Protein AF-0000000085006259 (afdb_homodimer)

Sequence (1934 aa):
MPEDDTLWLDISGQEASCVIRQTYRLRTLIHSLQCPSGQTPTLVLFFESPERQYFPPNEEYGVHLRLDLETAGWRHPLLVASTQSLLSHCLPRCHLTQEPNRGLFVQESSFPRQESLSVLPRILLPFADVLCFMCINQSDLRVIEAQINQWMFAWREAGAATPMPGIVVLLAESDNLQPVTVQRQLAKTLPVAKVSVVRIDQSTWTVNGLRPIRKRLGQAASRARRWKISNKVLFSGSHMIGLLEESFGTAQKMRPFRYIEASRSRHPVAPDLVRHLNNYVRMLPRGYDKDFAAESIASSFLVDHFTPGMHGFEIRDVFTALYQGACRRLSEDIDFPGTDLILRHMSLLHAKFERTGGMITSIHRQTMNRHRERWLYIEGSSDTCFVCLRRRPEYLLPCDHTLCRSCVKDFGDQCRKNPDRFTVSSCFLCGGACAVVVLDRPPTAGVGLLSLDGGGVRGIVQTEILRLLEERIGLPIPVQEHFQLAAGVSAGGLNLIALYLKGWHPEVCTRKYEEMSKVIFRKGFLQHVPVLSTVLAMWHKARYSSETLEQVIGETYGEKGMMLDPSYATSIGARIVLPAARSPTPSILLFTNYNGSGDNAENKGSSESALHYHNRNSSSLPNPARSCTAAPTFFQPKYVPGVGWLQDAGMVENNPISLLLSQYYELYPANATCQFLLSIGSGSKSDNAELPYANMDGGSLFGTDVLGYKTSALRRIASAYEWLLSGLSYWEKYTRSIDKGSELRDRCIRLDVSFEGMEPKLDDVRAVPRLKRRVRHDAALSAEIDSTVDCIIASLFYFELEAMPMQRGSMLNCSGHIRCLRKRGDPALCLLIEKLVAWNARFVIDNKIMGGNMLSPFFWDQTGNFGVPAEFQITGQELSVSLTWPDGRTHPISGSPYLIHQLVDVQGLNAPFGLPDHRRKHRAPRYAHAVSTGSDHEARKSKLKRKTSSINTFVTQGSTKRRKLWWMPEDDTLWLDISGQEASCVIRQTYRLRTLIHSLQCPSGQTPTLVLFFESPERQYFPPNEEYGVHLRLDLETAGWRHPLLVASTQSLLSHCLPRCHLTQEPNRGLFVQESSFPRQESLSVLPRILLPFADVLCFMCINQSDLRVIEAQINQWMFAWREAGAATPMPGIVVLLAESDNLQPVTVQRQLAKTLPVAKVSVVRIDQSTWTVNGLRPIRKRLGQAASRARRWKISNKVLFSGSHMIGLLEESFGTAQKMRPFRYIEASRSRHPVAPDLVRHLNNYVRMLPRGYDKDFAAESIASSFLVDHFTPGMHGFEIRDVFTALYQGACRRLSEDIDFPGTDLILRHMSLLHAKFERTGGMITSIHRQTMNRHRERWLYIEGSSDTCFVCLRRRPEYLLPCDHTLCRSCVKDFGDQCRKNPDRFTVSSCFLCGGACAVVVLDRPPTAGVGLLSLDGGGVRGIVQTEILRLLEERIGLPIPVQEHFQLAAGVSAGGLNLIALYLKGWHPEVCTRKYEEMSKVIFRKGFLQHVPVLSTVLAMWHKARYSSETLEQVIGETYGEKGMMLDPSYATSIGARIVLPAARSPTPSILLFTNYNGSGDNAENKGSSESALHYHNRNSSSLPNPARSCTAAPTFFQPKYVPGVGWLQDAGMVENNPISLLLSQYYELYPANATCQFLLSIGSGSKSDNAELPYANMDGGSLFGTDVLGYKTSALRRIASAYEWLLSGLSYWEKYTRSIDKGSELRDRCIRLDVSFEGMEPKLDDVRAVPRLKRRVRHDAALSAEIDSTVDCIIASLFYFELEAMPMQRGSMLNCSGHIRCLRKRGDPALCLLIEKLVAWNARFVIDNKIMGGNMLSPFFWDQTGNFGVPAEFQITGQELSVSLTWPDGRTHPISGSPYLIHQLVDVQGLNAPFGLPDHRRKHRAPRYAHAVSTGSDHEARKSKLKRKTSSINTFVTQGSTKRRKLWW

pLDDT: mean 78.24, std 21.29, range [14.58, 98.5]

InterPro domains:
  IPR001841 Zinc finger, RING-type [PS50089] (385-430)
  IPR002641 Patatin-like phospholipase domain [PF01734] (450-660)
  IPR002641 Patatin-like phospholipase domain [PS51635] (450-661)
  IPR016035 Acyl transferase/acyl hydrolase/lysophospholipase [SSF52151] (450-686)
  IPR017907 Zinc finger, RING-type, conserved site [PS00518] (399-408)

Secondary structure (DSSP, 8-state):
--TT--EEEEEEE-SSEEEEEE-SHHHHHHHTSS-TTT--PEEEEEEE-SS--SS---SS-EEEEEE-GGGTTSSS-EEEEEEE-TTSS---B----------TT--EEEEEHHHHHHHHHHHHTTTEEEEEEEE-SHHHHHHHHHHHHHHHHHHHHHGGGSPPPEEEEEEETTS---HHHHHHHHHHH-S-S-EEEEEE-THHHHHHTTHHHHHHHHHHHHHHHHHHHHTT----HHHHHHHHHHHHHHHHTT----HHHHHTSSSPPPTTHHHHHHHHHHHSPTT--HHHHHHHHHHHHHHHH--TT-----HHHHIIIIIHHHHHHHHHHS----HHHHHHHHHHHHHHHHHH-S-HHHHHHHHHHHTHHHHTTS---SS--TTTSSS---EE-TTS-EE-HHHHHHHSEEPSS-TTEEEEEE-TTT--EEEEEEE---TTS--EEEEE---GGGGHHHHHHHHHHHHHHTSSS-GGGG-SEEEE-THHHHHHIIIIIS---HHHHHHHHHHHHHHHT---GGGG-HHHHHHHHHHTS-SS-HHHHHHHHHHHH-SS-BTTS--HHHHTT-EEEEEEEESSS--EEEEESS--SSS-TTGGG-TTS-EE---GGG-BTHHHHHHHT--TTTSPPEEETTTEEEEEGGGT-SSTHHHHHHHHHHH-TT-SS-SEEEEE-S-EE-S-S--GGGG--S------HHHHHHT-HHHHHHHHHHHHH-HHHHHHHHHHTS-TTSHHHHTEEEE--EESSPPPPTT-GGGHHHHHHHHHH-HHHHHHHHHHHHHHHHTTEEEEESS--EEETTEEEEEEEEEESS-TT-HHHHHHHHHHHHHT-EEEETTEEPPS-TTSGGGB-TTSSBEEEEEEEESSSEE-EEEE-TTS-EEE-BT-SEEHHHHHHHHT-S-TT--TT----------------SSTTSGGGSGGGSTTSSTT-TTS-----------/--TT--EEEEEEE-SSEEEEEE-SHHHHHHHTSS-TTT--PEEEEEEE-SS--SS---SS-EEEEEE-GGGTTSSS-EEEEEEE-TTSS---B----------TT--EEEEEGGGHHHHHHHHHTTTEEEEEEEE-SHHHHHHHHHHHHHHHHHHHHHGGGSPPPEEEEEEETTS---HHHHHHHHHHH-S-S-EEEEEE-THHHHHHTTHHHHHHHHHHHHHHHHHHHHTT----HHHHHHHHHHHHHHHHTT----HHHHHTSSSPPPTTHHHHHHHHHHHSPTT--HHHHHHHHHHHHHHHH--TT-----HHHHIIIIIHHHHHHHHHHS----HHHHHHHHHHHHHHHHHH-S-HHHHHHHHHHHTHHHHTTS---SS--TTTSSS---EE-TTS-EE-HHHHHHHSEEPSS-TTEEEEEE-TTT--EEEEEEE---TTS--EEEEE---GGGGHHHHHHHHHHHHHHTSSS-GGGG-SEEEE-THHHHHHIIIIIS---HHHHHHHHHHHHHHHT---GGG--HHHHHHHHHHTS-SS-HHHHHHHHHHHH-SS-BTTS--HHHHTT-EEEEEEEESSS--EEEEESS--SSS-TTGGG-TTS-EE---STT-BTHHHHHHHT--TTTSPPEEETTTEEEEEGGGT-SSTHHHHHHHHHHH-TT-SS-SEEEEE-S-EE-S-S--GGGG--S------HHHHHHT-HHHHHHHHHHHHH-HHHHHHHHHHTS-TTSHHHHTEEEE--EESSPPPPTT-GGGHHHHHHHHHH-HHHHHHHHHHHHHHHHTTEEEEESS--EEETTEEEEEEEEEESS-TT-HHHHHHHHHHHHHT-EEEETTEEPPS-TTSGGGB-TTSSBEEEEEEEESSSEE-EEEE-TTS-EEE-BT-SEEHHHHHHHHT-S-TT--TT----------------SSTTSGGGTGGGGGGSGGGSTT------------

Solvent-accessible surface area (backbone atoms only — not comparable to full-atom values): 104274 Å² total; per-residue (Å²): 120,89,82,78,73,38,56,24,34,41,51,42,25,52,97,63,36,23,34,43,32,42,50,64,38,62,61,53,54,34,68,68,33,83,42,28,78,73,25,34,60,39,32,31,40,34,35,35,37,91,88,50,65,86,55,78,82,64,91,64,62,39,34,30,48,45,70,43,73,88,32,41,78,43,63,56,18,44,32,41,34,36,27,57,57,73,77,59,85,67,60,56,72,40,69,79,60,62,44,66,46,72,48,91,85,46,53,72,44,78,33,50,43,85,44,41,76,62,41,54,44,56,44,44,41,75,63,36,20,26,42,33,35,50,31,64,51,77,73,39,49,58,54,48,52,53,49,51,51,52,49,50,49,48,45,61,69,44,38,92,74,43,59,66,50,19,40,36,38,38,32,41,63,90,36,92,72,50,53,66,60,53,41,52,54,47,53,73,70,40,98,56,94,66,66,46,55,45,81,40,65,71,79,47,39,86,77,54,51,65,61,90,48,44,64,58,51,52,57,36,24,44,60,22,48,51,51,24,55,75,62,41,64,67,49,24,33,42,42,44,54,52,42,53,59,44,25,48,61,35,40,71,70,72,46,62,76,51,70,71,60,44,65,26,63,90,64,56,80,58,90,58,35,45,59,26,48,46,52,54,60,67,58,45,59,90,85,55,60,64,65,59,55,27,40,54,52,19,41,24,50,46,48,68,61,52,19,56,63,34,76,77,55,48,63,68,58,50,38,60,72,71,43,39,66,45,40,48,50,39,30,70,75,37,99,44,86,54,56,59,61,27,49,49,37,33,49,53,53,46,52,51,44,67,70,67,67,65,59,5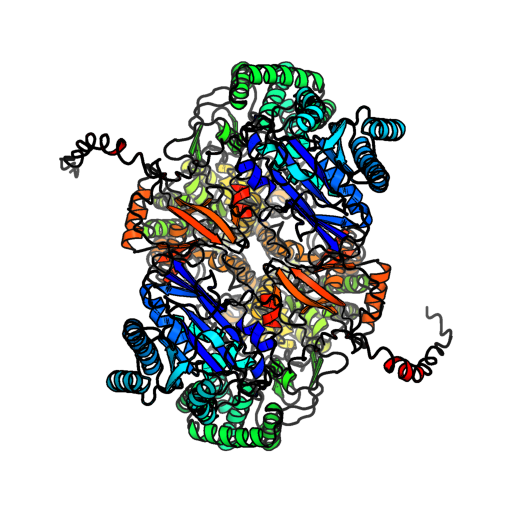0,64,56,54,38,49,50,57,34,54,73,43,17,77,63,38,69,76,41,76,44,42,68,65,30,9,79,76,59,40,61,45,56,15,37,38,44,43,91,85,48,38,32,39,23,71,57,55,43,63,61,71,28,47,65,37,84,60,38,73,44,32,28,36,37,58,44,40,74,48,50,54,45,79,40,87,44,50,39,28,53,73,64,75,52,44,38,45,26,34,35,28,24,18,33,33,48,54,32,32,45,43,40,30,50,50,47,37,52,47,33,60,69,60,67,52,84,55,69,57,67,72,67,34,36,37,34,20,14,14,24,31,19,28,54,50,46,44,38,42,30,51,68,49,45,51,40,66,55,45,37,51,52,49,52,54,49,47,54,63,56,54,52,74,61,86,81,65,78,48,68,72,58,47,54,55,47,18,36,51,68,48,41,71,33,62,53,63,55,44,46,49,51,46,20,70,72,75,35,68,76,44,44,49,35,40,76,30,44,23,36,48,64,42,33,42,47,38,35,38,19,13,31,60,67,64,74,50,54,34,31,45,44,39,46,61,62,69,78,85,63,71,75,59,74,71,55,89,73,63,62,44,59,70,71,59,83,90,59,38,35,40,46,47,59,54,44,15,13,52,11,36,68,36,43,22,55,61,35,75,42,83,97,76,41,42,22,17,23,22,31,66,75,41,13,45,35,54,34,60,42,42,38,49,44,46,60,69,38,69,86,52,89,63,69,49,31,39,40,36,35,36,36,55,42,66,49,80,77,59,68,66,78,68,77,73,70,76,88,71,97,85,66,90,63,66,67,63,48,55,63,62,8,25,44,51,43,49,49,44,29,49,52,44,66,46,33,38,62,49,53,50,46,44,55,55,30,58,39,51,80,86,36,70,68,46,73,32,52,41,77,52,57,47,70,32,93,50,80,67,79,56,49,70,43,64,83,47,49,67,57,46,55,50,50,63,76,67,33,63,72,48,50,55,54,46,53,58,50,38,52,44,52,59,25,44,41,26,26,55,46,70,64,54,76,64,42,74,47,82,50,13,35,39,38,40,26,27,46,30,48,76,54,35,39,89,45,74,38,38,62,54,51,52,51,49,36,57,74,60,54,46,36,44,25,51,69,92,35,75,51,81,79,61,77,84,41,70,71,29,36,41,96,83,58,28,52,28,31,74,45,75,50,73,39,54,64,62,66,46,40,38,28,36,32,39,80,88,67,52,69,31,49,22,13,35,42,62,35,44,54,70,53,53,36,58,66,67,52,64,83,36,51,43,32,40,92,56,54,57,74,77,78,72,62,79,75,79,72,80,74,75,79,69,84,73,86,72,64,67,78,66,62,73,72,64,67,87,68,64,76,86,65,62,88,72,66,65,94,72,86,81,77,77,74,66,79,113,120,88,82,79,73,37,56,24,34,40,49,41,24,52,95,61,36,22,35,44,32,42,50,64,37,59,61,53,53,35,68,68,33,84,42,30,76,74,24,33,58,39,31,32,41,35,34,34,36,90,90,51,66,87,54,78,82,63,90,65,62,40,34,29,48,45,71,43,74,88,32,41,81,41,64,56,19,43,32,40,34,36,26,59,60,72,76,60,84,66,59,57,70,38,69,80,55,63,44,64,48,72,49,92,85,46,53,70,42,80,33,49,44,87,44,42,75,61,41,55,44,56,44,44,41,74,62,36,19,26,43,34,36,52,32,64,52,78,74,40,50,59,54,50,51,53,49,54,50,51,48,49,49,48,45,62,68,46,37,92,75,41,57,64,51,20,40,35,37,36,34,41,62,90,37,92,72,51,53,67,58,52,40,52,53,46,53,72,70,41,98,55,94,69,65,47,54,44,81,41,65,70,79,47,39,85,77,54,52,62,62,89,49,43,66,58,52,53,58,37,24,44,59,21,48,52,50,24,56,77,62,40,65,68,49,23,35,41,43,44,55,52,42,53,58,44,26,46,61,35,38,72,70,73,47,62,77,49,70,70,60,43,65,27,64,90,65,57,77,60,90,58,34,46,58,24,48,46,52,52,60,67,57,44,58,90,85,57,59,65,65,59,54,27,39,53,51,20,41,23,51,46,48,69,61,52,20,58,62,34,76,78,55,49,64,69,58,49,39,59,73,73,44,40,68,43,41,48,50,38,28,71,75,39,96,44,85,53,58,59,59,27,49,51,38,32,51,54,52,46,54,51,42,67,70,67,67,66,57,48,62,58,55,37,49,51,54,34,53,73,42,17,75,62,38,68,74,42,77,44,42,66,66,32,9,80,77,59,41,60,44,57,16,37,39,43,43,91,85,49,39,32,38,23,70,58,54,43,64,60,70,29,47,65,35,85,60,36,74,46,31,28,36,36,57,44,41,74,48,50,56,44,77,39,87,43,49,40,27,52,73,64,76,52,44,39,44,26,35,37,28,24,18,34,33,49,54,32,32,46,42,39,30,50,49,48,38,53,47,32,60,69,60,66,52,84,54,68,57,68,72,68,33,37,38,34,20,15,14,23,31,18,28,54,50,46,45,38,41,30,52,68,48,44,51,38,66,55,45,38,52,53,47,52,53,49,46,54,62,56,53,52,74,61,87,81,64,78,48,70,73,58,46,54,53,47,18,37,52,70,48,40,71,33,63,53,63,56,45,50,48,51,44,21,70,72,74,36,68,78,44,43,50,35,40,75,31,44,21,35,48,64,42,33,42,46,40,35,38,20,13,32,61,69,65,74,50,54,35,30,43,44,40,46,59,63,67,79,87,62,72,74,59,76,71,54,90,72,64,62,44,58,68,68,60,80,90,58,38,35,40,48,47,56,54,46,15,14,52,12,36,68,37,43,22,54,61,34,76,40,82,96,77,41,41,22,17,23,21,30,65,76,42,14,44,36,55,33,60,41,40,38,48,46,45,61,71,36,70,87,50,90,66,67,48,29,38,41,36,36,36,38,54,44,65,48,80,76,59,68,66,76,66,79,72,71,75,86,71,96,85,64,89,63,65,68,62,45,56,64,63,7,26,44,50,43,48,50,44,30,50,53,44,66,45,33,38,62,50,53,53,46,43,54,54,31,57,40,50,80,87,37,70,70,46,73,31,54,44,77,52,55,48,69,32,96,50,81,68,80,56,48,69,44,62,84,48,49,67,56,45,54,49,51,63,76,66,34,64,72,47,51,55,53,45,53,58,49,38,52,44,54,57,25,43,41,26,26,54,46,69,63,54,76,64,43,73,46,82,50,12,34,41,37,40,24,30,45,31,46,76,54,35,40,88,43,74,38,39,61,54,50,53,51,48,37,58,73,58,54,46,37,45,26,51,68,92,35,74,51,81,80,60,78,84,39,72,72,28,36,43,96,82,58,29,53,30,31,73,44,74,49,73,41,54,65,60,65,46,41,39,29,36,31,39,81,89,67,51,70,31,49,21,14,36,42,64,35,43,54,70,54,53,37,57,68,69,52,63,84,36,52,44,30,39,92,56,53,55,74,78,77,72,61,77,74,77,74,80,75,75,79,69,82,73,84,70,65,70,75,66,60,72,71,61,65,88,69,65,77,80,65,64,86,68,62,82,75,80,80,86,74,82,77,78,72,129

Structure (mmCIF, N/CA/C/O backbone):
data_AF-0000000085006259-model_v1
#
loop_
_entity.id
_entity.type
_entity.pdbx_description
1 polymer 'Patatin-like phospholipase'
#
loop_
_atom_site.group_PDB
_atom_site.id
_atom_site.type_symbol
_atom_site.label_atom_id
_atom_site.label_alt_id
_atom_site.label_comp_id
_atom_site.label_asym_id
_atom_site.label_entity_id
_atom_site.label_seq_id
_atom_site.pdbx_PDB_ins_code
_atom_site.Cartn_x
_atom_site.Cartn_y
_atom_site.Cartn_z
_atom_site.occupancy
_atom_site.B_iso_or_equiv
_atom_site.auth_seq_id
_atom_site.auth_comp_id
_atom_site.auth_asym_id
_atom_site.auth_atom_id
_atom_site.pdbx_PDB_model_num
ATOM 1 N N . MET A 1 1 ? 35.844 14.805 5.617 1 29.31 1 MET A N 1
ATOM 2 C CA . MET A 1 1 ? 34.719 14.781 4.703 1 29.31 1 MET A CA 1
ATOM 3 C C . MET A 1 1 ? 35.156 14.484 3.277 1 29.31 1 MET A C 1
ATOM 5 O O . MET A 1 1 ? 36.125 15.07 2.793 1 29.31 1 MET A O 1
ATOM 9 N N . PRO A 1 2 ? 34.906 13.508 2.688 1 33.72 2 PRO A N 1
ATOM 10 C CA . PRO A 1 2 ? 35.625 13.297 1.423 1 33.72 2 PRO A CA 1
ATOM 11 C C . PRO A 1 2 ? 35.531 14.508 0.49 1 33.72 2 PRO A C 1
ATOM 13 O O . PRO A 1 2 ? 34.469 15.07 0.315 1 33.72 2 PRO A O 1
ATOM 16 N N . GLU A 1 3 ? 36.469 15.328 0.269 1 39.47 3 GLU A N 1
ATOM 17 C CA . GLU A 1 3 ? 36.938 16.469 -0.522 1 39.47 3 GLU A CA 1
ATOM 18 C C . GLU A 1 3 ? 36.344 16.438 -1.93 1 39.47 3 GLU A C 1
ATOM 20 O O . GLU A 1 3 ? 36.219 17.469 -2.572 1 39.47 3 GLU A O 1
ATOM 25 N N . ASP A 1 4 ? 36.125 15.211 -2.561 1 47.44 4 ASP A N 1
ATOM 26 C CA . ASP A 1 4 ? 36.25 15.109 -4.012 1 47.44 4 ASP A CA 1
ATOM 27 C C . ASP A 1 4 ? 34.875 15.297 -4.676 1 47.44 4 ASP A C 1
ATOM 29 O O . ASP A 1 4 ? 34.781 15.414 -5.898 1 47.44 4 ASP A O 1
ATOM 33 N N . ASP A 1 5 ? 33.625 15.297 -3.986 1 62.44 5 ASP A N 1
ATOM 34 C CA . ASP A 1 5 ? 32.438 15.43 -4.84 1 62.44 5 ASP A CA 1
ATOM 35 C C . ASP A 1 5 ? 31.953 16.875 -4.859 1 62.44 5 ASP A C 1
ATOM 37 O O . ASP A 1 5 ? 31.281 17.328 -3.922 1 62.44 5 ASP A O 1
ATOM 41 N N . THR A 1 6 ? 32.438 17.734 -5.645 1 78.88 6 THR A N 1
ATOM 42 C CA . THR A 1 6 ? 32.125 19.156 -5.738 1 78.88 6 THR A CA 1
ATOM 43 C C . THR A 1 6 ? 30.891 19.375 -6.617 1 78.88 6 THR A C 1
ATOM 45 O O . THR A 1 6 ? 30.469 20.516 -6.828 1 78.88 6 THR A O 1
ATOM 48 N N . LEU A 1 7 ? 30.328 18.297 -7.062 1 79.5 7 LEU A N 1
ATOM 49 C CA . LEU A 1 7 ? 29.188 18.453 -7.965 1 79.5 7 LEU A CA 1
ATOM 50 C C . LEU A 1 7 ? 27.969 18.969 -7.211 1 79.5 7 LEU A C 1
ATOM 52 O O . LEU A 1 7 ? 27.547 18.359 -6.219 1 79.5 7 LEU A O 1
ATOM 56 N N . TRP A 1 8 ? 27.484 20.156 -7.621 1 84 8 TRP A N 1
ATOM 57 C CA . TRP A 1 8 ? 26.312 20.766 -7.016 1 84 8 TRP A CA 1
ATOM 58 C C . TRP A 1 8 ? 25.078 20.562 -7.875 1 84 8 TRP A C 1
ATOM 60 O O . TRP A 1 8 ? 24.062 20.047 -7.395 1 84 8 TRP A O 1
ATOM 70 N N . LEU A 1 9 ? 25.156 20.953 -9.07 1 80.62 9 LEU A N 1
ATOM 71 C CA . LEU A 1 9 ? 24.078 20.734 -10.031 1 80.62 9 LEU A CA 1
ATOM 72 C C . LEU A 1 9 ? 24.516 19.781 -11.141 1 80.62 9 LEU A C 1
ATOM 74 O O . LEU A 1 9 ? 25.422 20.109 -11.914 1 80.62 9 LEU A O 1
ATOM 78 N N . ASP A 1 10 ? 23.875 18.641 -11.078 1 73.56 10 ASP A N 1
ATOM 79 C CA . ASP A 1 10 ? 24.125 17.656 -12.125 1 73.56 10 ASP A CA 1
ATOM 80 C C . ASP A 1 10 ? 23.219 17.906 -13.328 1 73.56 10 ASP A C 1
ATOM 82 O O . ASP A 1 10 ? 22 17.891 -13.211 1 73.56 10 ASP A O 1
ATOM 86 N N . ILE A 1 11 ? 23.844 18.219 -14.398 1 69.25 11 ILE A N 1
ATOM 87 C CA . ILE A 1 11 ? 23.094 18.5 -15.617 1 69.25 11 ILE A CA 1
ATOM 88 C C . ILE A 1 11 ? 23.266 17.328 -16.594 1 69.25 11 ILE A C 1
ATOM 90 O O . ILE A 1 11 ? 24.375 17.016 -17 1 69.25 11 ILE A O 1
ATOM 94 N N . SER A 1 12 ? 22.172 16.547 -16.688 1 61.25 12 SER A N 1
ATOM 95 C CA . SER A 1 12 ? 22.234 15.414 -17.609 1 61.25 12 SER A CA 1
ATOM 96 C C . SER A 1 12 ? 21.234 15.594 -18.766 1 61.25 12 SER A C 1
ATOM 98 O O . SER A 1 12 ? 20.172 16.172 -18.578 1 61.25 12 SER A O 1
ATOM 100 N N . GLY A 1 13 ? 21.781 15.711 -20.031 1 52.38 13 GLY A N 1
ATOM 101 C CA . GLY A 1 13 ? 20.938 15.961 -21.188 1 52.38 13 GLY A CA 1
ATOM 102 C C . GLY A 1 13 ? 20.719 14.727 -22.047 1 52.38 13 GLY A C 1
ATOM 103 O O . GLY A 1 13 ? 21.594 13.867 -22.141 1 52.38 13 GLY A O 1
ATOM 104 N N . GLN A 1 14 ? 19.438 14.258 -22.156 1 48.25 14 GLN A N 1
ATOM 105 C CA . GLN A 1 14 ? 19.125 13.391 -23.281 1 48.25 14 GLN A CA 1
ATOM 106 C C . GLN A 1 14 ? 18.812 14.211 -24.531 1 48.25 14 GLN A C 1
ATOM 108 O O . GLN A 1 14 ? 18.781 15.438 -24.484 1 48.25 14 GLN A O 1
ATOM 113 N N . GLU A 1 15 ? 18.703 13.664 -25.719 1 45.88 15 GLU A N 1
ATOM 114 C CA . GLU A 1 15 ? 18.547 14.352 -26.984 1 45.88 15 GLU A CA 1
ATOM 115 C C . GLU A 1 15 ? 17.531 15.484 -26.891 1 45.88 15 GLU A C 1
ATOM 117 O O . GLU A 1 15 ? 17.766 16.578 -27.391 1 45.88 15 GLU A O 1
ATOM 122 N N . ALA A 1 16 ? 16.453 15.281 -26.172 1 47.56 16 ALA A N 1
ATOM 123 C CA . ALA A 1 16 ? 15.406 16.281 -26.234 1 47.56 16 ALA A CA 1
ATOM 124 C C . ALA A 1 16 ? 15.164 16.938 -24.875 1 47.56 16 ALA A C 1
ATOM 126 O O . ALA A 1 16 ? 14.516 17.969 -24.781 1 47.56 16 ALA A O 1
ATOM 127 N N . SER A 1 17 ? 15.719 16.359 -23.797 1 55.06 17 SER A N 1
ATOM 128 C CA . SER A 1 17 ? 15.406 16.938 -22.5 1 55.06 17 SER A CA 1
ATOM 129 C C . SER A 1 17 ? 16.641 17 -21.609 1 55.06 17 SER A C 1
ATOM 131 O O . SER A 1 17 ? 17.594 16.219 -21.797 1 55.06 17 SER A O 1
ATOM 133 N N . CYS A 1 18 ? 16.797 18.25 -20.922 1 61.56 18 CYS A N 1
ATOM 134 C CA . CYS A 1 18 ? 17.875 18.453 -19.953 1 61.56 18 CYS A CA 1
ATOM 135 C C . CYS A 1 18 ? 17.344 18.344 -18.516 1 61.56 18 CYS A C 1
ATOM 137 O O . CYS A 1 18 ? 16.266 18.859 -18.203 1 61.56 18 CYS A O 1
ATOM 139 N N . VAL A 1 19 ? 17.922 17.406 -17.781 1 65.44 19 VAL A N 1
ATOM 140 C CA . VAL A 1 19 ? 17.562 17.25 -16.391 1 65.44 19 VAL A CA 1
ATOM 141 C C . VAL A 1 19 ? 18.641 17.859 -15.492 1 65.44 19 VAL A C 1
ATOM 143 O O . VAL A 1 19 ? 19.828 17.594 -15.688 1 65.44 19 VAL A O 1
ATOM 146 N N . ILE A 1 20 ? 18.219 18.891 -14.672 1 73.38 20 ILE A N 1
ATOM 147 C CA . ILE A 1 20 ? 19.109 19.469 -13.68 1 73.38 20 ILE A CA 1
ATOM 148 C C . ILE A 1 20 ? 18.797 18.906 -12.297 1 73.38 20 ILE A C 1
ATOM 150 O O . ILE A 1 20 ? 17.672 19.031 -11.812 1 73.38 20 ILE A O 1
ATOM 154 N N . ARG A 1 21 ? 19.734 18.25 -11.734 1 73.38 21 ARG A N 1
ATOM 155 C CA . ARG A 1 21 ? 19.562 17.641 -10.422 1 73.38 21 ARG A CA 1
ATOM 156 C C . ARG A 1 21 ? 20.484 18.312 -9.398 1 73.38 21 ARG A C 1
ATOM 158 O O . ARG A 1 21 ? 21.672 18.516 -9.656 1 73.38 21 ARG A O 1
ATOM 165 N N . GLN A 1 22 ? 19.875 18.719 -8.273 1 78.31 22 GLN A N 1
ATOM 166 C CA . GLN A 1 22 ? 20.672 19.281 -7.191 1 78.31 22 GLN A CA 1
ATOM 167 C C . GLN A 1 22 ? 21.172 18.203 -6.25 1 78.31 22 GLN A C 1
ATOM 169 O O . GLN A 1 22 ? 20.406 17.375 -5.77 1 78.31 22 GLN A O 1
ATOM 174 N N . THR A 1 23 ? 22.453 18.219 -6.039 1 76.06 23 THR A N 1
ATOM 175 C CA . THR A 1 23 ? 23.031 17.281 -5.086 1 76.06 23 THR A CA 1
ATOM 176 C C . THR A 1 23 ? 23 17.859 -3.672 1 76.06 23 THR A C 1
ATOM 178 O O . THR A 1 23 ? 22.453 18.938 -3.451 1 76.06 23 THR A O 1
ATOM 181 N N . TYR A 1 24 ? 23.609 17.203 -2.682 1 74.69 24 TYR A N 1
ATOM 182 C CA . TYR A 1 24 ? 23.625 17.641 -1.291 1 74.69 24 TYR A CA 1
ATOM 183 C C . TYR A 1 24 ? 24.797 18.578 -1.035 1 74.69 24 TYR A C 1
ATOM 185 O O . TYR A 1 24 ? 25.047 19 0.103 1 74.69 24 TYR A O 1
ATOM 193 N N . ARG A 1 25 ? 25.422 18.953 -2.051 1 81.5 25 ARG A N 1
ATOM 194 C CA . ARG A 1 25 ? 26.656 19.719 -1.932 1 81.5 25 ARG A CA 1
ATOM 195 C C . ARG A 1 25 ? 26.422 21.047 -1.219 1 81.5 25 ARG A C 1
ATOM 197 O O . ARG A 1 25 ? 27.156 21.422 -0.312 1 81.5 25 ARG A O 1
ATOM 204 N N . LEU A 1 26 ? 25.406 21.734 -1.642 1 87 26 LEU A N 1
ATOM 205 C CA . LEU A 1 26 ? 25.125 23.016 -1.016 1 87 26 LEU A CA 1
ATOM 206 C C . LEU A 1 26 ? 24.828 22.844 0.471 1 87 26 LEU A C 1
ATOM 208 O O . LEU A 1 26 ? 25.344 23.609 1.3 1 87 26 LEU A O 1
ATOM 212 N N . ARG A 1 27 ? 23.984 21.938 0.77 1 83.31 27 ARG A N 1
ATOM 213 C CA . ARG A 1 27 ? 23.625 21.672 2.16 1 83.31 27 ARG A CA 1
ATOM 214 C C . ARG A 1 27 ? 24.859 21.328 2.984 1 83.31 27 ARG A C 1
ATOM 216 O O . ARG A 1 27 ? 25 21.766 4.125 1 83.31 27 ARG A O 1
ATOM 223 N N . THR A 1 28 ? 25.703 20.547 2.398 1 81.56 28 THR A N 1
ATOM 224 C CA . THR A 1 28 ? 26.906 20.125 3.092 1 81.56 28 THR A CA 1
ATOM 225 C C . THR A 1 28 ? 27.812 21.328 3.371 1 81.56 28 THR A C 1
ATOM 227 O O . THR A 1 28 ? 28.359 21.453 4.469 1 81.56 28 THR A O 1
ATOM 230 N N . LEU A 1 29 ? 27.953 22.156 2.453 1 87.94 29 LEU A N 1
ATOM 231 C CA . LEU A 1 29 ? 28.828 23.312 2.592 1 87.94 29 LEU A CA 1
ATOM 232 C C . LEU A 1 29 ? 28.281 24.297 3.613 1 87.94 29 LEU A C 1
ATOM 234 O O . LEU A 1 29 ? 29.016 24.828 4.434 1 87.94 29 LEU A O 1
ATOM 238 N N . ILE A 1 30 ? 27.016 24.531 3.553 1 89.19 30 ILE A N 1
ATOM 239 C CA . ILE A 1 30 ? 26.391 25.5 4.453 1 89.19 30 ILE A CA 1
ATOM 240 C C . ILE A 1 30 ? 26.469 24.984 5.891 1 89.19 30 ILE A C 1
ATOM 242 O O . ILE A 1 30 ? 26.688 25.75 6.824 1 89.19 30 ILE A O 1
ATOM 246 N N . HIS A 1 31 ? 26.281 23.75 6.051 1 82.56 31 HIS A N 1
ATOM 247 C CA . HIS A 1 31 ? 26.312 23.188 7.395 1 82.56 31 HIS A CA 1
ATOM 248 C C . HIS A 1 31 ? 27.734 23.172 7.945 1 82.56 31 HIS A C 1
ATOM 250 O O . HIS A 1 31 ? 27.938 23.031 9.156 1 82.56 31 HIS A O 1
ATOM 256 N N . SER A 1 32 ? 28.672 23.297 7.062 1 82.75 32 SER A N 1
ATOM 257 C CA . SER A 1 32 ? 30.078 23.328 7.492 1 82.75 32 SER A CA 1
ATOM 258 C C . SER A 1 32 ? 30.484 24.734 7.93 1 82.75 32 SER A C 1
ATOM 260 O O . SER A 1 32 ? 31.547 24.922 8.531 1 82.75 32 SER A O 1
ATOM 262 N N . LEU A 1 33 ? 29.562 25.641 7.738 1 89.31 33 LEU A N 1
ATOM 263 C CA . LEU A 1 33 ? 29.844 27.016 8.172 1 89.31 33 LEU A CA 1
ATOM 264 C C . LEU A 1 33 ? 29.797 27.109 9.695 1 89.31 33 LEU A C 1
ATOM 266 O O . LEU A 1 33 ? 29.25 26.234 10.359 1 89.31 33 LEU A O 1
ATOM 270 N N . GLN A 1 34 ? 30.328 28.156 10.242 1 85.19 34 GLN A N 1
ATOM 271 C CA . GLN A 1 34 ? 30.328 28.359 11.688 1 85.19 34 GLN A CA 1
ATOM 272 C C . GLN A 1 34 ? 28.906 28.625 12.211 1 85.19 34 GLN A C 1
ATOM 274 O O . GLN A 1 34 ? 28.531 28.125 13.273 1 85.19 34 GLN A O 1
ATOM 279 N N . CYS A 1 35 ? 28.234 29.422 11.5 1 90.06 35 CYS A N 1
ATOM 280 C CA . CYS A 1 35 ? 26.859 29.75 11.859 1 90.06 35 CYS A CA 1
ATOM 281 C C . CYS A 1 35 ? 25.969 29.844 10.625 1 90.06 35 CYS A C 1
ATOM 283 O O . CYS A 1 35 ? 25.656 30.938 10.148 1 90.06 35 CYS A O 1
ATOM 285 N N . PRO A 1 36 ? 25.484 28.766 10.281 1 89.94 36 PRO A N 1
ATOM 286 C CA . PRO A 1 36 ? 24.688 28.719 9.055 1 89.94 36 PRO A CA 1
ATOM 287 C C . PRO A 1 36 ? 23.484 29.656 9.102 1 89.94 36 PRO A C 1
ATOM 289 O O . PRO A 1 36 ? 23.062 30.188 8.07 1 89.94 36 PRO A O 1
ATOM 292 N N . SER A 1 37 ? 22.906 29.922 10.312 1 89.69 37 SER A N 1
ATOM 293 C CA . SER A 1 37 ? 21.719 30.75 10.438 1 89.69 37 SER A CA 1
ATOM 294 C C . SER A 1 37 ? 22.062 32.219 10.602 1 89.69 37 SER A C 1
ATOM 296 O O . SER A 1 37 ? 21.203 33.094 10.477 1 89.69 37 SER A O 1
ATOM 298 N N . GLY A 1 38 ? 23.312 32.5 10.75 1 90.88 38 GLY A N 1
ATOM 299 C CA . GLY A 1 38 ? 23.734 33.875 10.977 1 90.88 38 GLY A CA 1
ATOM 300 C C . GLY A 1 38 ? 24.578 34.438 9.844 1 90.88 38 GLY A C 1
ATOM 301 O O . GLY A 1 38 ? 24.547 35.656 9.57 1 90.88 38 GLY A O 1
ATOM 302 N N . GLN A 1 39 ? 25.266 33.562 9.188 1 93.88 39 GLN A N 1
ATOM 303 C CA . GLN A 1 39 ? 26.125 34 8.094 1 93.88 39 GLN A CA 1
ATOM 304 C C . GLN A 1 39 ? 25.344 34.125 6.785 1 93.88 39 GLN A C 1
ATOM 306 O O . GLN A 1 39 ? 24.359 33.406 6.582 1 93.88 39 GLN A O 1
ATOM 311 N N . THR A 1 40 ? 25.719 35.094 6.035 1 96.25 40 THR A N 1
ATOM 312 C CA . THR A 1 40 ? 25.078 35.344 4.742 1 96.25 40 THR A CA 1
ATOM 313 C C . THR A 1 40 ? 26.062 35.094 3.604 1 96.25 40 THR A C 1
ATOM 315 O O . THR A 1 40 ? 26.781 36.031 3.189 1 96.25 40 THR A O 1
ATOM 318 N N . PRO A 1 41 ? 26.031 33.969 2.996 1 95.19 41 PRO A N 1
ATOM 319 C CA . PRO A 1 41 ? 27.031 33.594 1.979 1 95.19 41 PRO A CA 1
ATOM 320 C C . PRO A 1 41 ? 26.891 34.438 0.7 1 95.19 41 PRO A C 1
ATOM 322 O O . PRO A 1 41 ? 25.766 34.781 0.318 1 95.19 41 PRO A O 1
ATOM 325 N N . THR A 1 42 ? 28.094 34.688 0.084 1 95.38 42 THR A N 1
ATOM 326 C CA . THR A 1 42 ? 28.172 35.312 -1.229 1 95.38 42 THR A CA 1
ATOM 327 C C . THR A 1 42 ? 28.375 34.281 -2.32 1 95.38 42 THR A C 1
ATOM 329 O O . THR A 1 42 ? 29.312 33.469 -2.262 1 95.38 42 THR A O 1
ATOM 332 N N . LEU A 1 43 ? 27.5 34.25 -3.27 1 95.12 43 LEU A N 1
ATOM 333 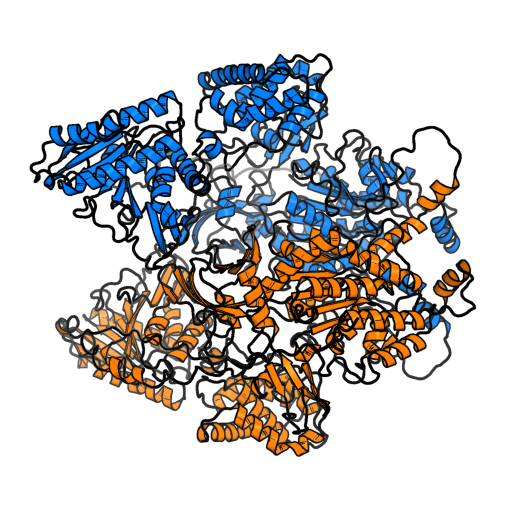C CA . LEU A 1 43 ? 27.578 33.25 -4.328 1 95.12 43 LEU A CA 1
ATOM 334 C C . LEU A 1 43 ? 28.203 33.812 -5.586 1 95.12 43 LEU A C 1
ATOM 336 O O . LEU A 1 43 ? 27.672 34.75 -6.18 1 95.12 43 LEU A O 1
ATOM 340 N N . VAL A 1 44 ? 29.312 33.281 -6 1 93.44 44 VAL A N 1
ATOM 341 C CA . VAL A 1 44 ? 30.016 33.656 -7.211 1 93.44 44 VAL A CA 1
ATOM 342 C C . VAL A 1 44 ? 29.875 32.562 -8.273 1 93.44 44 VAL A C 1
ATOM 344 O O . VAL A 1 44 ? 30.219 31.422 -8.031 1 93.44 44 VAL A O 1
ATOM 347 N N . LEU A 1 45 ? 29.312 32.969 -9.344 1 91.62 45 LEU A N 1
ATOM 348 C CA . LEU A 1 45 ? 29.266 32.031 -10.477 1 91.62 45 LEU A CA 1
ATOM 349 C C . LEU A 1 45 ? 30.484 32.219 -11.367 1 91.62 45 LEU A C 1
ATOM 351 O O . LEU A 1 45 ? 30.672 33.281 -11.992 1 91.62 45 LEU A O 1
ATOM 355 N N . PHE A 1 46 ? 31.281 31.188 -11.383 1 87.69 46 PHE A N 1
ATOM 356 C CA . PHE A 1 46 ? 32.531 31.234 -12.102 1 87.69 46 PHE A CA 1
ATOM 357 C C . PHE A 1 46 ? 32.438 30.453 -13.406 1 87.69 46 PHE A C 1
ATOM 359 O O . PHE A 1 46 ? 32.281 29.234 -13.406 1 87.69 46 PHE A O 1
ATOM 366 N N . PHE A 1 47 ? 32.562 31.172 -14.477 1 85 47 PHE A N 1
ATOM 367 C CA . PHE A 1 47 ? 32.5 30.547 -15.797 1 85 47 PHE A CA 1
ATOM 368 C C . PHE A 1 47 ? 33.906 30.328 -16.359 1 85 47 PHE A C 1
ATOM 370 O O . PHE A 1 47 ? 34.594 31.297 -16.703 1 85 47 PHE A O 1
ATOM 377 N N . GLU A 1 48 ? 34.125 29.078 -16.453 1 76.81 48 GLU A N 1
ATOM 378 C CA . GLU A 1 48 ? 35.438 28.719 -16.922 1 76.81 48 GLU A CA 1
ATOM 379 C C . GLU A 1 48 ? 35.531 28.688 -18.438 1 76.81 48 GLU A C 1
ATOM 381 O O . GLU A 1 48 ? 34.469 28.672 -19.109 1 76.81 48 GLU A O 1
ATOM 386 N N . SER A 1 49 ? 36.75 28.828 -18.984 1 67.81 49 SER A N 1
ATOM 387 C CA . SER A 1 49 ? 36.969 28.719 -20.422 1 67.81 49 SER A CA 1
ATOM 388 C C . SER A 1 49 ? 37.094 27.266 -20.859 1 67.81 49 SER A C 1
ATOM 390 O O . SER A 1 49 ? 37.625 26.438 -20.109 1 67.81 49 SER A O 1
ATOM 392 N N . PRO A 1 50 ? 36.438 26.875 -22 1 60.22 50 PRO A N 1
ATOM 393 C CA . PRO A 1 50 ? 36.594 25.5 -22.484 1 60.22 50 PRO A CA 1
ATOM 394 C C . PRO A 1 50 ? 38.062 25.094 -22.641 1 60.22 50 PRO A C 1
ATOM 396 O O . PRO A 1 50 ? 38.406 23.906 -22.562 1 60.22 50 PRO A O 1
ATOM 399 N N . GLU A 1 51 ? 38.906 26.031 -23 1 57.47 51 GLU A N 1
ATOM 400 C CA . GLU A 1 51 ? 40.312 25.75 -23.297 1 57.47 51 GLU A CA 1
ATOM 401 C C . GLU A 1 51 ? 41.125 25.516 -22.031 1 57.47 51 GLU A C 1
ATOM 403 O O . GLU A 1 51 ? 42.094 24.75 -22.031 1 57.47 51 GLU A O 1
ATOM 408 N N . ARG A 1 52 ? 40.781 26.094 -20.938 1 54.84 52 ARG A N 1
ATOM 409 C CA . ARG A 1 52 ? 41.531 25.984 -19.703 1 54.84 52 ARG A CA 1
ATOM 410 C C . ARG A 1 52 ? 40.625 26 -18.484 1 54.84 52 ARG A C 1
ATOM 412 O O . ARG A 1 52 ? 39.781 26.891 -18.344 1 54.84 52 ARG A O 1
ATOM 419 N N . GLN A 1 53 ? 40.719 24.922 -17.734 1 59.78 53 GLN A N 1
ATOM 420 C CA . GLN A 1 53 ? 39.938 24.797 -16.516 1 59.78 53 GLN A CA 1
ATOM 421 C C . GLN A 1 53 ? 40.75 25.188 -15.281 1 59.78 53 GLN A C 1
ATOM 423 O O . GLN A 1 53 ? 41.906 24.812 -15.164 1 59.78 53 GLN A O 1
ATOM 428 N N . TYR A 1 54 ? 40.281 26.25 -14.625 1 59.22 54 TYR A N 1
ATOM 429 C CA . TYR A 1 54 ? 40.875 26.688 -13.352 1 59.22 54 TYR A CA 1
ATOM 430 C C . TYR A 1 54 ? 40.719 25.609 -12.289 1 59.22 54 TYR A C 1
ATOM 432 O O . TYR A 1 54 ? 41.656 25.359 -11.508 1 59.22 54 TYR A O 1
ATOM 440 N N . PHE A 1 55 ? 39.656 25.094 -12.242 1 60.88 55 PHE A N 1
ATOM 441 C CA . PHE A 1 55 ? 39.406 24.031 -11.281 1 60.88 55 PHE A CA 1
ATOM 442 C C . PHE A 1 55 ? 39.625 22.656 -11.922 1 60.88 55 PHE A C 1
ATOM 444 O O . PHE A 1 55 ? 39.5 22.516 -13.141 1 60.88 55 PHE A O 1
ATOM 451 N N . PRO A 1 56 ? 40.219 21.781 -11.125 1 54.16 56 PRO A N 1
ATOM 452 C CA . PRO A 1 56 ? 40.469 20.453 -11.695 1 54.16 56 PRO A CA 1
ATOM 453 C C . PRO A 1 56 ? 39.281 19.922 -12.477 1 54.16 56 PRO A C 1
ATOM 455 O O . PRO A 1 56 ? 38.125 20.078 -12.055 1 54.16 56 PRO A O 1
ATOM 458 N N . PRO A 1 57 ? 39.625 19.672 -13.75 1 49.12 57 PRO A N 1
ATOM 459 C CA . PRO A 1 57 ? 38.531 19.172 -14.617 1 49.12 57 PRO A CA 1
ATOM 460 C C . PRO A 1 57 ? 37.719 18.078 -13.961 1 49.12 57 PRO A C 1
ATOM 462 O O . PRO A 1 57 ? 38.281 17.141 -13.367 1 49.12 57 PRO A O 1
ATOM 465 N N . ASN A 1 58 ? 36.594 18.453 -13.508 1 48.5 58 ASN A N 1
ATOM 466 C CA . ASN A 1 58 ? 35.688 17.438 -12.992 1 48.5 58 ASN A CA 1
ATOM 467 C C . ASN A 1 58 ? 34.969 16.703 -14.117 1 48.5 58 ASN A C 1
ATOM 469 O O . ASN A 1 58 ? 34.594 17.297 -15.133 1 48.5 58 ASN A O 1
ATOM 473 N N . GLU A 1 59 ? 35.188 15.445 -14.234 1 48.03 59 GLU A N 1
ATOM 474 C CA . GLU A 1 59 ? 34.625 14.562 -15.25 1 48.03 59 GLU A CA 1
ATOM 475 C C . GLU A 1 59 ? 33.094 14.711 -15.344 1 48.03 59 GLU A C 1
ATOM 477 O O . GLU A 1 59 ? 32.5 14.352 -16.359 1 48.03 59 GLU A O 1
ATOM 482 N N . GLU A 1 60 ? 32.531 15.289 -14.359 1 54.72 60 GLU A N 1
ATOM 483 C CA . GLU A 1 60 ? 31.062 15.305 -14.375 1 54.72 60 GLU A CA 1
ATOM 484 C C . GLU A 1 60 ? 30.531 16.641 -14.891 1 54.72 60 GLU A C 1
ATOM 486 O O . GLU A 1 60 ? 31 17.703 -14.492 1 54.72 60 GLU A O 1
ATOM 491 N N . TYR A 1 61 ? 29.766 16.562 -15.898 1 60.59 61 TYR A N 1
ATOM 492 C CA . TYR A 1 61 ? 29.109 17.75 -16.453 1 60.59 61 TYR A CA 1
ATOM 493 C C . TYR A 1 61 ? 28.109 18.328 -15.453 1 60.59 61 TYR A C 1
ATOM 495 O O . TYR A 1 61 ? 27.328 17.594 -14.844 1 60.59 61 TYR A O 1
ATOM 503 N N . GLY A 1 62 ? 28.375 19.578 -15.016 1 75.88 62 GLY A N 1
ATOM 504 C CA . GLY A 1 62 ? 27.484 20.25 -14.094 1 75.88 62 GLY A CA 1
ATOM 505 C C . GLY A 1 62 ? 28.125 21.453 -13.43 1 75.88 62 GLY A C 1
ATOM 506 O O . GLY A 1 62 ? 29.062 22.047 -13.969 1 75.88 62 GLY A O 1
ATOM 507 N N . VAL A 1 63 ? 27.453 22.031 -12.539 1 82.81 63 VAL A N 1
ATOM 508 C CA . VAL A 1 63 ? 27.953 23.156 -11.734 1 82.81 63 VAL A CA 1
ATOM 509 C C . VAL A 1 63 ? 28.609 22.625 -10.461 1 82.81 63 VAL A C 1
ATOM 511 O O . VAL A 1 63 ? 28 21.844 -9.719 1 82.81 63 VAL A O 1
ATOM 514 N N . HIS A 1 64 ? 29.828 22.938 -10.312 1 84.69 64 HIS A N 1
ATOM 515 C CA . HIS A 1 64 ? 30.562 22.516 -9.125 1 84.69 64 HIS A CA 1
ATOM 516 C C . HIS A 1 64 ? 30.656 23.641 -8.102 1 84.69 64 HIS A C 1
ATOM 518 O O . HIS A 1 64 ? 30.953 24.781 -8.453 1 84.69 64 HIS A O 1
ATOM 524 N N . LEU A 1 65 ? 30.359 23.359 -6.879 1 89.31 65 LEU A N 1
ATOM 525 C CA . LEU A 1 65 ? 30.312 24.375 -5.824 1 89.31 65 LEU A CA 1
ATOM 526 C C . LEU A 1 65 ? 31.438 24.141 -4.809 1 89.31 65 LEU A C 1
ATOM 528 O O . LEU A 1 65 ? 31.641 23.016 -4.348 1 89.31 65 LEU A O 1
ATOM 532 N N . ARG A 1 66 ? 32.156 25.203 -4.484 1 87.88 66 ARG A N 1
ATOM 533 C CA . ARG A 1 66 ? 33.25 25.156 -3.518 1 87.88 66 ARG A CA 1
ATOM 534 C C . ARG A 1 66 ? 33.125 26.312 -2.52 1 87.88 66 ARG A C 1
ATOM 536 O O . ARG A 1 66 ? 32.594 27.375 -2.84 1 87.88 66 ARG A O 1
ATOM 543 N N . LEU A 1 67 ? 33.531 26.062 -1.343 1 90.5 67 LEU A N 1
ATOM 544 C CA . LEU A 1 67 ? 33.625 27.078 -0.304 1 90.5 67 LEU A CA 1
ATOM 545 C C . LEU A 1 67 ? 35.062 27.547 -0.125 1 90.5 67 LEU A C 1
ATOM 547 O O . LEU A 1 67 ? 36 26.719 -0.039 1 90.5 67 LEU A O 1
ATOM 551 N N . ASP A 1 68 ? 35.25 28.812 -0.242 1 86.44 68 ASP A N 1
ATOM 552 C CA . ASP A 1 68 ? 36.562 29.359 0.103 1 86.44 68 ASP A CA 1
ATOM 553 C C . ASP A 1 68 ? 36.844 29.219 1.599 1 86.44 68 ASP A C 1
ATOM 555 O O . ASP A 1 68 ? 36.281 29.969 2.41 1 86.44 68 ASP A O 1
ATOM 559 N N . LEU A 1 69 ? 37.688 28.391 1.983 1 85.25 69 LEU A N 1
ATOM 560 C CA . LEU A 1 69 ? 37.906 28 3.371 1 85.25 69 LEU A CA 1
ATOM 561 C C . LEU A 1 69 ? 38.406 29.188 4.191 1 85.25 69 LEU A C 1
ATOM 563 O O . LEU A 1 69 ? 38.156 29.266 5.395 1 85.25 69 LEU A O 1
ATOM 567 N N . GLU A 1 70 ? 39.062 30.094 3.582 1 85.19 70 GLU A N 1
ATOM 568 C CA . GLU A 1 70 ? 39.594 31.25 4.305 1 85.19 70 GLU A CA 1
ATOM 569 C C . GLU A 1 70 ? 38.469 32.188 4.707 1 85.19 70 GLU A C 1
ATOM 571 O O . GLU A 1 70 ? 38.594 32.938 5.68 1 85.19 70 GLU A O 1
ATOM 576 N N . THR A 1 71 ? 37.469 32.156 3.965 1 90 71 THR A N 1
ATOM 577 C CA . THR A 1 71 ? 36.344 33.062 4.242 1 90 71 THR A CA 1
ATOM 578 C C . THR A 1 71 ? 35.219 32.344 4.996 1 90 71 THR A C 1
ATOM 580 O O . THR A 1 71 ? 34.188 32.906 5.254 1 90 71 THR A O 1
ATOM 583 N N . ALA A 1 72 ? 35.406 31.172 5.359 1 89.62 72 ALA A N 1
ATOM 584 C CA . ALA A 1 72 ? 34.375 30.344 5.988 1 89.62 72 ALA A CA 1
ATOM 585 C C . ALA A 1 72 ? 33.875 30.953 7.297 1 89.62 72 ALA A C 1
ATOM 587 O O . ALA A 1 72 ? 32.719 30.781 7.684 1 89.62 72 ALA A O 1
ATOM 588 N N . GLY A 1 73 ? 34.656 31.672 7.953 1 88.81 73 GLY A N 1
ATOM 589 C CA . GLY A 1 73 ? 34.281 32.281 9.227 1 88.81 73 GLY A CA 1
ATOM 590 C C . GLY A 1 73 ? 33.812 33.719 9.102 1 88.81 73 GLY A C 1
ATOM 591 O O . GLY A 1 73 ? 33.406 34.312 10.086 1 88.81 73 GLY A O 1
ATOM 592 N N . TRP A 1 74 ? 33.844 34.25 7.859 1 91.88 74 TRP A N 1
ATOM 593 C CA . TRP A 1 74 ? 33.438 35.625 7.637 1 91.88 74 TRP A CA 1
ATOM 594 C C . TRP A 1 74 ? 31.906 35.75 7.715 1 91.88 74 TRP A C 1
ATOM 596 O O . TRP A 1 74 ? 31.203 34.719 7.688 1 91.88 74 TRP A O 1
ATOM 606 N N . ARG A 1 75 ? 31.484 36.938 7.902 1 93 75 ARG A N 1
ATOM 607 C CA . ARG A 1 75 ? 30.062 37.188 7.887 1 93 75 ARG A CA 1
ATOM 608 C C . ARG A 1 75 ? 29.438 36.812 6.543 1 93 75 ARG A C 1
ATOM 610 O O . ARG A 1 75 ? 28.281 36.406 6.48 1 93 75 ARG A O 1
ATOM 617 N N . HIS A 1 76 ? 30.281 37.094 5.562 1 94.88 76 HIS A N 1
ATOM 618 C CA . HIS A 1 76 ? 29.844 36.781 4.211 1 94.88 76 HIS A CA 1
ATOM 619 C C . HIS A 1 76 ? 30.797 35.812 3.533 1 94.88 76 HIS A C 1
ATOM 621 O O . HIS A 1 76 ? 31.531 36.188 2.617 1 94.88 76 HIS A O 1
ATOM 627 N N . PRO A 1 77 ? 30.688 34.469 3.816 1 94.12 77 PRO A N 1
ATOM 628 C CA . PRO A 1 77 ? 31.578 33.5 3.186 1 94.12 77 PRO A CA 1
ATOM 629 C C . PRO A 1 77 ? 31.406 33.438 1.671 1 94.12 77 PRO A C 1
ATOM 631 O O . PRO A 1 77 ? 30.297 33.625 1.163 1 94.12 77 PRO A O 1
ATOM 634 N N . LEU A 1 78 ? 32.5 33.094 1.015 1 93 78 LEU A N 1
ATOM 635 C CA . LEU A 1 78 ? 32.5 33.062 -0.444 1 93 78 LEU A CA 1
ATOM 636 C C . LEU A 1 78 ? 32.25 31.641 -0.964 1 93 78 LEU A C 1
ATOM 638 O O . LEU A 1 78 ? 33.062 30.75 -0.715 1 93 78 LEU A O 1
ATOM 642 N N . LEU A 1 79 ? 31.125 31.453 -1.604 1 93.44 79 LEU A N 1
ATOM 643 C CA . LEU A 1 79 ? 30.828 30.234 -2.338 1 93.44 79 LEU A CA 1
ATOM 644 C C . LEU A 1 79 ? 31.094 30.406 -3.828 1 93.44 79 LEU A C 1
ATOM 646 O O . LEU A 1 79 ? 30.594 31.359 -4.438 1 93.44 79 LEU A O 1
ATOM 650 N N . VAL A 1 80 ? 31.812 29.516 -4.391 1 90.69 80 VAL A N 1
ATOM 651 C CA . VAL A 1 80 ? 32.156 29.625 -5.801 1 90.69 80 VAL A CA 1
ATOM 652 C C . VAL A 1 80 ? 31.594 28.438 -6.578 1 90.69 80 VAL A C 1
ATOM 654 O O . VAL A 1 80 ? 31.953 27.297 -6.332 1 90.69 80 VAL A O 1
ATOM 657 N N . ALA A 1 81 ? 30.672 28.781 -7.375 1 90.75 81 ALA A N 1
ATOM 658 C CA . ALA A 1 81 ? 30.094 27.797 -8.273 1 90.75 81 ALA A CA 1
ATOM 659 C C . ALA A 1 81 ? 30.734 27.859 -9.656 1 90.75 81 ALA A C 1
ATOM 661 O O . ALA A 1 81 ? 30.594 28.859 -10.367 1 90.75 81 ALA A O 1
ATOM 662 N N . SER A 1 82 ? 31.406 26.812 -10.016 1 85.56 82 SER A N 1
ATOM 663 C CA . SER A 1 82 ? 32.156 26.828 -11.273 1 85.56 82 SER A CA 1
ATOM 664 C C . SER A 1 82 ? 31.469 25.953 -12.328 1 85.56 82 SER A C 1
ATOM 666 O O . SER A 1 82 ? 30.906 24.906 -12 1 85.56 82 SER A O 1
ATOM 668 N N . THR A 1 83 ? 31.328 26.375 -13.375 1 77.56 83 THR A N 1
ATOM 669 C CA . THR A 1 83 ? 30.781 25.609 -14.484 1 77.56 83 THR A CA 1
ATOM 670 C C . THR A 1 83 ? 31.531 25.922 -15.781 1 77.56 83 THR A C 1
ATOM 672 O O . THR A 1 83 ? 32.125 27 -15.922 1 77.56 83 THR A O 1
ATOM 675 N N . GLN A 1 84 ? 31.656 24.859 -16.5 1 63.12 84 GLN A N 1
ATOM 676 C CA . GLN A 1 84 ? 32.219 25.094 -17.828 1 63.12 84 GLN A CA 1
ATOM 677 C C . GLN A 1 84 ? 31.188 25.781 -18.75 1 63.12 84 GLN A C 1
ATOM 679 O O . GLN A 1 84 ? 29.984 25.656 -18.531 1 63.12 84 GLN A O 1
ATOM 684 N N . SER A 1 85 ? 31.562 26.781 -19.391 1 53.81 85 SER A N 1
ATOM 685 C CA . SER A 1 85 ? 30.688 27.531 -20.281 1 53.81 85 SER A CA 1
ATOM 686 C C . SER A 1 85 ? 29.641 26.625 -20.906 1 53.81 85 SER A C 1
ATOM 688 O O . SER A 1 85 ? 29.969 25.672 -21.609 1 53.81 85 SER A O 1
ATOM 690 N N . LEU A 1 86 ? 28.609 26.375 -20.203 1 46.84 86 LEU A N 1
ATOM 691 C CA . LEU A 1 86 ? 27.422 25.562 -20.484 1 46.84 86 LEU A CA 1
ATOM 692 C C . LEU A 1 86 ? 26.938 25.797 -21.922 1 46.84 86 LEU A C 1
ATOM 694 O O . LEU A 1 86 ? 25.922 25.234 -22.344 1 46.84 86 LEU A O 1
ATOM 698 N N . LEU A 1 87 ? 27.25 27 -22.531 1 40.66 87 LEU A N 1
ATOM 699 C CA . LEU A 1 87 ? 26.672 27.297 -23.828 1 40.66 87 LEU A CA 1
ATOM 700 C C . LEU A 1 87 ? 26.984 26.188 -24.828 1 40.66 87 LEU A C 1
ATOM 702 O O . LEU A 1 87 ? 26.531 26.234 -25.984 1 40.66 87 LEU A O 1
ATOM 706 N N . SER A 1 88 ? 28.141 25.75 -24.781 1 37.56 88 SER A N 1
ATOM 707 C CA . SER A 1 88 ? 28.406 24.969 -25.984 1 37.56 88 SER A CA 1
ATOM 708 C C . SER A 1 88 ? 27.438 23.797 -26.125 1 37.56 88 SER A C 1
ATOM 710 O O . SER A 1 88 ? 26.859 23.344 -25.125 1 37.56 88 SER A O 1
ATOM 712 N N . HIS A 1 89 ? 27.078 23.531 -27.422 1 36.53 89 HIS A N 1
ATOM 713 C CA . HIS A 1 89 ? 26.141 22.656 -28.141 1 36.53 89 HIS A CA 1
ATOM 714 C C . HIS A 1 89 ? 26.016 21.297 -27.453 1 36.53 89 HIS A C 1
ATOM 716 O O . HIS A 1 89 ? 25.125 20.516 -27.781 1 36.53 89 HIS A O 1
ATOM 722 N N . CYS A 1 90 ? 27.172 20.734 -27.188 1 34.31 90 CYS A N 1
ATOM 723 C CA . CYS A 1 90 ? 27.109 19.281 -27.031 1 34.31 90 CYS A CA 1
ATOM 724 C C . CYS A 1 90 ? 26.766 18.906 -25.594 1 34.31 90 CYS A C 1
ATOM 726 O O . CYS A 1 90 ? 27.625 18.891 -24.719 1 34.31 90 CYS A O 1
ATOM 728 N N . LEU A 1 91 ? 25.766 19.422 -25.219 1 38.44 91 LEU A N 1
ATOM 729 C CA . LEU A 1 91 ? 25.438 18.719 -23.984 1 38.44 91 LEU A CA 1
ATOM 730 C C . LEU A 1 91 ? 25.781 17.234 -24.094 1 38.44 91 LEU A C 1
ATOM 732 O O . LEU A 1 91 ? 25.391 16.578 -25.062 1 38.44 91 LEU A O 1
ATOM 736 N N . PRO A 1 92 ? 26.922 16.844 -23.688 1 35.5 92 PRO A N 1
ATOM 737 C CA . PRO A 1 92 ? 27.219 15.422 -23.938 1 35.5 92 PRO A CA 1
ATOM 738 C C . PRO A 1 92 ? 26 14.523 -23.734 1 35.5 92 PRO A C 1
ATOM 740 O O . PRO A 1 92 ? 25.094 14.859 -22.969 1 35.5 92 PRO A O 1
ATOM 743 N N . ARG A 1 93 ? 25.812 13.727 -24.781 1 34.06 93 ARG A N 1
ATOM 744 C CA . ARG A 1 93 ? 24.891 12.602 -24.656 1 34.06 93 ARG A CA 1
ATOM 745 C C . ARG A 1 93 ? 24.969 11.969 -23.266 1 34.06 93 ARG A C 1
ATOM 747 O O . ARG A 1 93 ? 26.062 11.617 -22.797 1 34.06 93 ARG A O 1
ATOM 754 N N . CYS A 1 94 ? 24.312 12.531 -22.531 1 32.22 94 CYS A N 1
ATOM 755 C CA . CYS A 1 94 ? 24.219 12.008 -21.172 1 32.22 94 CYS A CA 1
ATOM 756 C C . CYS A 1 94 ? 24.438 10.5 -21.156 1 32.22 94 CYS A C 1
ATOM 758 O O . CYS A 1 94 ? 23.703 9.75 -21.797 1 32.22 94 CYS A O 1
ATOM 760 N N . HIS A 1 95 ? 25.641 10.109 -21.312 1 28.58 95 HIS A N 1
ATOM 761 C CA . HIS A 1 95 ? 25.812 8.75 -20.812 1 28.58 95 HIS A CA 1
ATOM 762 C C . HIS A 1 95 ? 25.047 8.523 -19.531 1 28.58 95 HIS A C 1
ATOM 764 O O . HIS A 1 95 ? 25.156 9.312 -18.578 1 28.58 95 HIS A O 1
ATOM 770 N N . LEU A 1 96 ? 23.906 8.125 -19.75 1 29.38 96 LEU A N 1
ATOM 771 C CA . LEU A 1 96 ? 22.922 7.695 -18.766 1 29.38 96 LEU A CA 1
ATOM 772 C C . LEU A 1 96 ? 23.625 7.109 -17.531 1 29.38 96 LEU A C 1
ATOM 774 O O . LEU A 1 96 ? 23.891 5.906 -17.484 1 29.38 96 LEU A O 1
ATOM 778 N N . THR A 1 97 ? 24.844 7.559 -17.281 1 29.19 97 THR A N 1
ATOM 779 C CA . THR A 1 97 ? 25.531 6.945 -16.156 1 29.19 97 THR A CA 1
ATOM 780 C C . THR A 1 97 ? 24.594 6.816 -14.961 1 29.19 97 THR A C 1
ATOM 782 O O . THR A 1 97 ? 23.375 6.742 -15.117 1 29.19 97 THR A O 1
ATOM 785 N N . GLN A 1 98 ? 25.422 7.176 -13.766 1 28.41 98 GLN A N 1
ATOM 786 C CA . GLN A 1 98 ? 25.125 6.809 -12.383 1 28.41 98 GLN A CA 1
ATOM 787 C C . GLN A 1 98 ? 23.906 7.551 -11.859 1 28.41 98 GLN A C 1
ATOM 789 O O . GLN A 1 98 ? 23.891 8.781 -11.797 1 28.41 98 GLN A O 1
ATOM 794 N N . GLU A 1 99 ? 22.906 7.402 -12.414 1 32.44 99 GLU A N 1
ATOM 795 C CA . GLU A 1 99 ? 21.844 8.203 -11.812 1 32.44 99 GLU A CA 1
ATOM 796 C C . GLU A 1 99 ? 21.938 8.188 -10.289 1 32.44 99 GLU A C 1
ATOM 798 O O . GLU A 1 99 ? 21.844 7.129 -9.672 1 32.44 99 GLU A O 1
ATOM 803 N N . PRO A 1 100 ? 22.594 9.125 -9.719 1 31.88 100 PRO A N 1
ATOM 804 C CA . PRO A 1 100 ? 22.781 9.219 -8.273 1 31.88 100 PRO A CA 1
ATOM 805 C C . PRO A 1 100 ? 21.484 8.906 -7.504 1 31.88 100 PRO A C 1
ATOM 807 O O . PRO A 1 100 ? 20.391 9.07 -8.039 1 31.88 100 PRO A O 1
ATOM 810 N N . ASN A 1 101 ? 21.547 8.102 -6.539 1 32.22 101 ASN A N 1
ATOM 811 C CA . ASN A 1 101 ? 20.578 7.867 -5.469 1 32.22 101 ASN A CA 1
ATOM 812 C C . ASN A 1 101 ? 19.672 9.078 -5.254 1 32.22 101 ASN A C 1
ATOM 814 O O . ASN A 1 101 ? 20.141 10.172 -4.953 1 32.22 101 ASN A O 1
ATOM 818 N N . ARG A 1 102 ? 18.844 9.273 -6.074 1 38.97 102 ARG A N 1
ATOM 819 C CA . ARG A 1 102 ? 17.984 10.398 -5.691 1 38.97 102 ARG A CA 1
ATOM 820 C C . ARG A 1 102 ? 17.969 10.578 -4.18 1 38.97 102 ARG A C 1
ATOM 822 O O . ARG A 1 102 ? 17.453 9.719 -3.455 1 38.97 102 ARG A O 1
ATOM 829 N N . GLY A 1 103 ? 19.109 10.992 -3.664 1 40.31 103 GLY A N 1
ATOM 830 C CA . GLY A 1 103 ? 19.109 11.359 -2.256 1 40.31 103 GLY A CA 1
ATOM 831 C C . GLY A 1 103 ? 17.766 11.891 -1.779 1 40.31 103 GLY A C 1
ATOM 832 O O . GLY A 1 103 ? 16.906 12.234 -2.59 1 40.31 103 GLY A O 1
ATOM 833 N N . LEU A 1 104 ? 17.484 11.664 -0.701 1 42 104 LEU A N 1
ATOM 834 C CA . LEU A 1 104 ? 16.406 12.344 0.005 1 42 104 LEU A CA 1
ATOM 835 C C . LEU A 1 104 ? 16.422 13.844 -0.277 1 42 104 LEU A C 1
ATOM 837 O O . LEU A 1 104 ? 17.469 14.492 -0.148 1 42 104 LEU A O 1
ATOM 841 N N . PHE A 1 105 ? 15.531 14.469 -1.088 1 43.53 105 PHE A N 1
ATOM 842 C CA . PHE A 1 105 ? 15.273 15.898 -1.183 1 43.53 105 PHE A CA 1
ATOM 843 C C . PHE A 1 105 ? 15.891 16.484 -2.447 1 43.53 105 PHE A C 1
ATOM 845 O O . PHE A 1 105 ? 16.312 17.641 -2.465 1 43.53 105 PHE A O 1
ATOM 852 N N . VAL A 1 106 ? 16.359 15.453 -3.365 1 45.88 106 VAL A N 1
ATOM 853 C CA . VAL A 1 106 ? 16.922 15.984 -4.602 1 45.88 106 VAL A CA 1
ATOM 854 C C . VAL A 1 106 ? 15.812 16.5 -5.504 1 45.88 106 VAL A C 1
ATOM 856 O O . VAL A 1 106 ? 14.82 15.805 -5.738 1 45.88 106 VAL A O 1
ATOM 859 N N . GLN A 1 107 ? 15.844 17.859 -5.676 1 50.69 107 GLN A N 1
ATOM 860 C CA . GLN A 1 107 ? 14.938 18.516 -6.613 1 50.69 107 GLN A CA 1
ATOM 861 C C . GLN A 1 107 ? 15.375 18.281 -8.055 1 50.69 107 GLN A C 1
ATOM 863 O O . GLN A 1 107 ? 16.578 18.312 -8.359 1 50.69 107 GLN A O 1
ATOM 868 N N . GLU A 1 108 ? 14.586 17.547 -8.844 1 50.75 108 GLU A N 1
ATOM 869 C CA . GLU A 1 108 ? 14.891 17.359 -10.258 1 50.75 108 GLU A CA 1
ATOM 870 C C . GLU A 1 108 ? 13.875 18.078 -11.148 1 50.75 108 GLU A C 1
ATOM 872 O O . GLU A 1 108 ? 12.695 18.172 -10.797 1 50.75 108 GLU A O 1
ATOM 877 N N . SER A 1 109 ? 14.375 19 -12 1 49.94 109 SER A N 1
ATOM 878 C CA . SER A 1 109 ? 13.531 19.641 -13.008 1 49.94 109 SER A CA 1
ATOM 879 C C . SER A 1 109 ? 13.953 19.25 -14.414 1 49.94 109 SER A C 1
ATOM 881 O O . SER A 1 109 ? 15.148 19.141 -14.711 1 49.94 109 SER A O 1
ATOM 883 N N . SER A 1 110 ? 13.078 18.688 -15.164 1 52.31 110 SER A N 1
ATOM 884 C CA . SER A 1 110 ? 13.344 18.328 -16.562 1 52.31 110 SER A CA 1
ATOM 885 C C . SER A 1 110 ? 12.898 19.438 -17.516 1 52.31 110 SER A C 1
ATOM 887 O O . SER A 1 110 ? 11.859 20.062 -17.297 1 52.31 110 SER A O 1
ATOM 889 N N . PHE A 1 111 ? 13.891 19.953 -18.344 1 57.5 111 PHE A N 1
ATOM 890 C CA . PHE A 1 111 ? 13.641 21.031 -19.297 1 57.5 111 PHE A CA 1
ATOM 891 C C . PHE A 1 111 ? 14.016 20.594 -20.703 1 57.5 111 PHE A C 1
ATOM 893 O O . PHE A 1 111 ? 14.875 19.719 -20.891 1 57.5 111 PHE A O 1
ATOM 900 N N . PRO A 1 112 ? 13.125 21.094 -21.688 1 50.28 112 PRO A N 1
ATOM 901 C CA . PRO A 1 112 ? 13.578 20.859 -23.062 1 50.28 112 PRO A CA 1
ATOM 902 C C . PRO A 1 112 ? 15.008 21.344 -23.297 1 50.28 112 PRO A C 1
ATOM 904 O O . PRO A 1 112 ? 15.43 22.344 -22.719 1 50.28 112 PRO A O 1
ATOM 907 N N . ARG A 1 113 ? 15.781 20.656 -24.031 1 53.38 113 ARG A N 1
ATOM 908 C CA . ARG A 1 113 ? 17.203 20.906 -24.266 1 53.38 113 ARG A CA 1
ATOM 909 C C . ARG A 1 113 ? 17.438 22.344 -24.719 1 53.38 113 ARG A C 1
ATOM 911 O O . ARG A 1 113 ? 18.422 22.969 -24.328 1 53.38 113 ARG A O 1
ATOM 918 N N . GLN A 1 114 ? 16.469 22.812 -25.5 1 51.06 114 GLN A N 1
ATOM 919 C CA . GLN A 1 114 ? 16.641 24.156 -26.031 1 51.06 114 GLN A CA 1
ATOM 920 C C . GLN A 1 114 ? 16.531 25.219 -24.938 1 51.06 114 GLN A C 1
ATOM 922 O O . GLN A 1 114 ? 17.125 26.281 -25.016 1 51.06 114 GLN A O 1
ATOM 927 N N . GLU A 1 115 ? 15.852 24.812 -23.891 1 53.44 115 GLU A N 1
ATOM 928 C CA . GLU A 1 115 ? 15.57 25.766 -22.828 1 53.44 115 GLU A CA 1
ATOM 929 C C . GLU A 1 115 ? 16.562 25.625 -21.672 1 53.44 115 GLU A C 1
ATOM 931 O O . GLU A 1 115 ? 16.547 26.422 -20.734 1 53.44 115 GLU A O 1
ATOM 936 N N . SER A 1 116 ? 17.375 24.641 -21.875 1 53.66 116 SER A N 1
ATOM 937 C CA . SER A 1 116 ? 18.281 24.359 -20.766 1 53.66 116 SER A CA 1
ATOM 938 C C . SER A 1 116 ? 19.156 25.578 -20.453 1 53.66 116 SER A C 1
ATOM 940 O O . SER A 1 116 ? 19.422 25.891 -19.297 1 53.66 116 SER A O 1
ATOM 942 N N . LEU A 1 117 ? 19.484 26.25 -21.562 1 57.88 117 LEU A N 1
ATOM 943 C CA . LEU A 1 117 ? 20.359 27.406 -21.406 1 57.88 117 LEU A CA 1
ATOM 944 C C . LEU A 1 117 ? 19.625 28.547 -20.719 1 57.88 117 LEU A C 1
ATOM 946 O O . LEU A 1 117 ? 20.25 29.406 -20.094 1 57.88 117 LEU A O 1
ATOM 950 N N . SER A 1 118 ? 18.391 28.469 -20.797 1 65.19 118 SER A N 1
ATOM 951 C CA . SER A 1 118 ? 17.625 29.578 -20.234 1 65.19 118 SER A CA 1
ATOM 952 C C . SER A 1 118 ? 17.125 29.234 -18.828 1 65.19 118 SER A C 1
ATOM 954 O O . SER A 1 118 ? 16.75 30.125 -18.062 1 65.19 118 SER A O 1
ATOM 956 N N . VAL A 1 119 ? 17.344 28.016 -18.391 1 75.25 119 VAL A N 1
ATOM 957 C CA . VAL A 1 119 ? 16.734 27.625 -17.125 1 75.25 119 VAL A CA 1
ATOM 958 C C . VAL A 1 119 ? 17.719 27.844 -15.984 1 75.25 119 VAL A C 1
ATOM 960 O O . VAL A 1 119 ? 17.328 28.25 -14.883 1 75.25 119 VAL A O 1
ATOM 963 N N . LEU A 1 120 ? 19.016 27.703 -16.266 1 78.69 120 LEU A N 1
ATOM 964 C CA . LEU A 1 120 ? 20.031 27.797 -15.211 1 78.69 120 LEU A CA 1
ATOM 965 C C . LEU A 1 120 ? 20.078 29.203 -14.633 1 78.69 120 LEU A C 1
ATOM 967 O O . LEU A 1 120 ? 20.094 29.375 -13.414 1 78.69 120 LEU A O 1
ATOM 971 N N . PRO A 1 121 ? 20 30.281 -15.508 1 82.12 121 PRO A N 1
ATOM 972 C CA . PRO A 1 121 ? 19.953 31.641 -14.945 1 82.12 121 PRO A CA 1
ATOM 973 C C . PRO A 1 121 ? 18.734 31.875 -14.07 1 82.12 121 PRO A C 1
ATOM 975 O O . PRO A 1 121 ? 18.812 32.594 -13.062 1 82.12 121 PRO A O 1
ATOM 978 N N . ARG A 1 122 ? 17.703 31.328 -14.406 1 83.56 122 ARG A N 1
ATOM 979 C CA . ARG A 1 122 ? 16.469 31.516 -13.633 1 83.56 122 ARG A CA 1
ATOM 980 C C . ARG A 1 122 ? 16.578 30.875 -12.258 1 83.56 122 ARG A C 1
ATOM 982 O O . ARG A 1 122 ? 15.984 31.359 -11.289 1 83.56 122 ARG A O 1
ATOM 989 N N . ILE A 1 123 ? 17.344 29.797 -12.195 1 86.25 123 ILE A N 1
ATOM 990 C CA . ILE A 1 123 ? 17.5 29.078 -10.938 1 86.25 123 ILE A CA 1
ATOM 991 C C . ILE A 1 123 ? 18.516 29.812 -10.062 1 86.25 123 ILE A C 1
ATOM 993 O O . ILE A 1 123 ? 18.312 29.953 -8.852 1 86.25 123 ILE A O 1
ATOM 997 N N . LEU A 1 124 ? 19.562 30.391 -10.664 1 89.31 124 LEU A N 1
ATOM 998 C CA . LEU A 1 124 ? 20.703 30.812 -9.867 1 89.31 124 LEU A CA 1
ATOM 999 C C . LEU A 1 124 ? 20.734 32.344 -9.734 1 89.31 124 LEU A C 1
ATOM 1001 O O . LEU A 1 124 ? 21.328 32.875 -8.789 1 89.31 124 LEU A O 1
ATOM 1005 N N . LEU A 1 125 ? 20.141 33.094 -10.539 1 89.12 125 LEU A N 1
ATOM 1006 C CA . LEU A 1 125 ? 20.234 34.562 -10.57 1 89.12 125 LEU A CA 1
ATOM 1007 C C . LEU A 1 125 ? 19.703 35.156 -9.289 1 89.12 125 LEU A C 1
ATOM 1009 O O . LEU A 1 125 ? 20.266 36.125 -8.773 1 89.12 125 LEU A O 1
ATOM 1013 N N . PRO A 1 126 ? 18.594 34.688 -8.758 1 91 126 PRO A N 1
ATOM 1014 C CA . PRO A 1 126 ? 18.078 35.281 -7.523 1 91 126 PRO A CA 1
ATOM 1015 C C . PRO A 1 126 ? 19.094 35.219 -6.375 1 91 126 PRO A C 1
ATOM 1017 O O . PRO A 1 126 ? 18.969 35.969 -5.398 1 91 126 PRO A O 1
ATOM 1020 N N . PHE A 1 127 ? 20.109 34.375 -6.492 1 93.06 127 PHE A N 1
ATOM 1021 C CA . PHE A 1 127 ? 21.031 34.156 -5.383 1 93.06 127 PHE A CA 1
ATOM 1022 C C . PHE A 1 127 ? 22.438 34.594 -5.75 1 93.06 127 PHE A C 1
ATOM 1024 O O . PHE A 1 127 ? 23.297 34.75 -4.879 1 93.06 127 PHE A O 1
ATOM 1031 N N . ALA A 1 128 ? 22.656 34.844 -6.984 1 93.12 128 ALA A N 1
ATOM 1032 C CA . ALA A 1 128 ? 23.984 35.156 -7.477 1 93.12 128 ALA A CA 1
ATOM 1033 C C . ALA A 1 128 ? 24.375 36.594 -7.105 1 93.12 128 ALA A C 1
ATOM 1035 O O . ALA A 1 128 ? 23.562 37.531 -7.234 1 93.12 128 ALA A O 1
ATOM 1036 N N . ASP A 1 129 ? 25.609 36.719 -6.672 1 94.81 129 ASP A N 1
ATOM 1037 C CA . ASP A 1 129 ? 26.109 38.062 -6.316 1 94.81 129 ASP A CA 1
ATOM 1038 C C . ASP A 1 129 ? 27.109 38.562 -7.363 1 94.81 129 ASP A C 1
ATOM 1040 O O . ASP A 1 129 ? 27.234 39.781 -7.57 1 94.81 129 ASP A O 1
ATOM 1044 N N . VAL A 1 130 ? 27.859 37.594 -7.914 1 94 130 VAL A N 1
ATOM 1045 C CA . VAL A 1 130 ? 28.891 37.938 -8.875 1 94 130 VAL A CA 1
ATOM 1046 C C . VAL A 1 130 ? 28.906 36.938 -10.016 1 94 130 VAL A C 1
ATOM 1048 O O . VAL A 1 130 ? 28.781 35.719 -9.789 1 94 130 VAL A O 1
ATOM 1051 N N . LEU A 1 131 ? 28.938 37.438 -11.234 1 91.5 131 LEU A N 1
ATOM 1052 C CA . LEU A 1 131 ? 29.281 36.625 -12.391 1 91.5 131 LEU A CA 1
ATOM 1053 C C . LEU A 1 131 ? 30.734 36.844 -12.797 1 91.5 131 LEU A C 1
ATOM 1055 O O . LEU A 1 131 ? 31.125 37.969 -13.164 1 91.5 131 LEU A O 1
ATOM 1059 N N . CYS A 1 132 ? 31.484 35.844 -12.664 1 90.31 132 CYS A N 1
ATOM 1060 C CA . CYS A 1 132 ? 32.906 35.906 -12.961 1 90.31 132 CYS A CA 1
ATOM 1061 C C . CYS A 1 132 ? 33.25 35.094 -14.188 1 90.31 132 CYS A C 1
ATOM 1063 O O . CYS A 1 132 ? 32.969 33.875 -14.227 1 90.31 132 CYS A O 1
ATOM 1065 N N . PHE A 1 133 ? 33.906 35.75 -15.141 1 86.81 133 PHE A N 1
ATOM 1066 C CA . PHE A 1 133 ? 34.25 35.062 -16.391 1 86.81 133 PHE A CA 1
ATOM 1067 C C . PHE A 1 133 ? 35.75 35.031 -16.609 1 86.81 133 PHE A C 1
ATOM 1069 O O . PHE A 1 133 ? 36.438 36.062 -16.422 1 86.81 133 PHE A O 1
ATOM 1076 N N . MET A 1 134 ? 36.188 33.906 -16.969 1 82.31 134 MET A N 1
ATOM 1077 C CA . MET A 1 134 ? 37.594 33.75 -17.328 1 82.31 134 MET A CA 1
ATOM 1078 C C . MET A 1 134 ? 37.812 34 -18.812 1 82.31 134 MET A C 1
ATOM 1080 O O . MET A 1 134 ? 37.125 33.406 -19.656 1 82.31 134 MET A O 1
ATOM 1084 N N . CYS A 1 135 ? 38.688 34.938 -19.078 1 80.88 135 CYS A N 1
ATOM 1085 C CA . CYS A 1 135 ? 39.031 35.25 -20.469 1 80.88 135 CYS A CA 1
ATOM 1086 C C . CYS A 1 135 ? 40.531 34.969 -20.75 1 80.88 135 CYS A C 1
ATOM 1088 O O . CYS A 1 135 ? 41.406 35.625 -20.172 1 80.88 135 CYS A O 1
ATOM 1090 N N . ILE A 1 136 ? 40.781 34.062 -21.672 1 76.56 136 ILE A N 1
ATOM 1091 C CA . ILE A 1 136 ? 42.156 33.688 -21.984 1 76.56 136 ILE A CA 1
ATOM 1092 C C . ILE A 1 136 ? 42.594 34.344 -23.297 1 76.56 136 ILE A C 1
ATOM 1094 O O . ILE A 1 136 ? 43.719 34.781 -23.438 1 76.56 136 ILE A O 1
ATOM 1098 N N . ASN A 1 137 ? 41.656 34.375 -24.344 1 75.12 137 ASN A N 1
ATOM 1099 C CA . ASN A 1 137 ? 42 34.938 -25.656 1 75.12 137 ASN A CA 1
ATOM 1100 C C . ASN A 1 137 ? 40.875 35.844 -26.172 1 75.12 137 ASN A C 1
ATOM 1102 O O . ASN A 1 137 ? 39.844 36 -25.5 1 75.12 137 ASN A O 1
ATOM 1106 N N . GLN A 1 138 ? 41.188 36.438 -27.297 1 75.38 138 GLN A N 1
ATOM 1107 C CA . GLN A 1 138 ? 40.25 37.344 -27.891 1 75.38 138 GLN A CA 1
ATOM 1108 C C . GLN A 1 138 ? 38.969 36.625 -28.328 1 75.38 138 GLN A C 1
ATOM 1110 O O . GLN A 1 138 ? 37.875 37.219 -28.344 1 75.38 138 GLN A O 1
ATOM 1115 N N . SER A 1 139 ? 39.094 35.375 -28.641 1 74.88 139 SER A N 1
ATOM 1116 C CA . SER A 1 139 ? 37.906 34.594 -29.047 1 74.88 139 SER A CA 1
ATOM 1117 C C . SER A 1 139 ? 36.969 34.375 -27.859 1 74.88 139 SER A C 1
ATOM 1119 O O . SER A 1 139 ? 35.75 34.219 -28.047 1 74.88 139 SER A O 1
ATOM 1121 N N . ASP A 1 140 ? 37.5 34.375 -26.688 1 79.06 140 ASP A N 1
ATOM 1122 C CA . ASP A 1 140 ? 36.688 34.156 -25.484 1 79.06 140 ASP A CA 1
ATOM 1123 C C . ASP A 1 140 ? 35.781 35.375 -25.219 1 79.06 140 ASP A C 1
ATOM 1125 O O . ASP A 1 140 ? 34.719 35.219 -24.641 1 79.06 140 ASP A O 1
ATOM 1129 N N . LEU A 1 141 ? 36.281 36.5 -25.672 1 80.75 141 LEU A N 1
ATOM 1130 C CA . LEU A 1 141 ? 35.562 37.719 -25.375 1 80.75 141 LEU A CA 1
ATOM 1131 C C . LEU A 1 141 ? 34.188 37.719 -26.031 1 80.75 141 LEU A C 1
ATOM 1133 O O . LEU A 1 141 ? 33.188 38.188 -25.453 1 80.75 141 LEU A O 1
ATOM 1137 N N . ARG A 1 142 ? 34.125 37.188 -27.172 1 76.5 142 ARG A N 1
ATOM 1138 C CA . ARG A 1 142 ? 32.812 37.094 -27.859 1 76.5 142 ARG A CA 1
ATOM 1139 C C . ARG A 1 142 ? 31.875 36.156 -27.125 1 76.5 142 ARG A C 1
ATOM 1141 O O . ARG A 1 142 ? 30.688 36.438 -27.016 1 76.5 142 ARG A O 1
ATOM 1148 N N . VAL A 1 143 ? 32.406 35.094 -26.672 1 77.5 143 VAL A N 1
ATOM 1149 C CA . VAL A 1 143 ? 31.594 34.125 -25.953 1 77.5 143 VAL A CA 1
ATOM 1150 C C . VAL A 1 143 ? 31.109 34.719 -24.641 1 77.5 143 VAL A C 1
ATOM 1152 O O . VAL A 1 143 ? 29.953 34.5 -24.25 1 77.5 143 VAL A O 1
ATOM 1155 N N . ILE A 1 144 ? 31.984 35.406 -24.016 1 83.56 144 ILE A N 1
ATOM 1156 C CA . ILE A 1 144 ? 31.656 36 -22.719 1 83.56 144 ILE A CA 1
ATOM 1157 C C . ILE A 1 144 ? 30.578 37.062 -22.906 1 83.56 144 ILE A C 1
ATOM 1159 O O . ILE A 1 144 ? 29.641 37.156 -22.109 1 83.56 144 ILE A O 1
ATOM 1163 N N . GLU A 1 145 ? 30.75 37.812 -23.938 1 83.12 145 GLU A N 1
ATOM 1164 C CA . GLU A 1 145 ? 29.734 38.812 -24.234 1 83.12 145 GLU A CA 1
ATOM 1165 C C . GLU A 1 145 ? 28.375 38.156 -24.438 1 83.12 145 GLU A C 1
ATOM 1167 O O . GLU A 1 145 ? 27.359 38.656 -23.953 1 83.12 145 GLU A O 1
ATOM 1172 N N . ALA A 1 146 ? 28.391 37.156 -25.125 1 78.44 146 ALA A N 1
ATOM 1173 C CA . ALA A 1 146 ? 27.141 36.438 -25.375 1 78.44 146 ALA A CA 1
ATOM 1174 C C . ALA A 1 146 ? 26.562 35.875 -24.094 1 78.44 146 ALA A C 1
ATOM 1176 O O . ALA A 1 146 ? 25.344 35.875 -23.891 1 78.44 146 ALA A O 1
ATOM 1177 N N . GLN A 1 147 ? 27.312 35.375 -23.219 1 80.62 147 GLN A N 1
ATOM 1178 C CA . GLN A 1 147 ? 26.875 34.812 -21.953 1 80.62 147 GLN A CA 1
ATOM 1179 C C . GLN A 1 147 ? 26.312 35.875 -21.031 1 80.62 147 GLN A C 1
ATOM 1181 O O . GLN A 1 147 ? 25.281 35.688 -20.391 1 80.62 147 GLN A O 1
ATOM 1186 N N . ILE A 1 148 ? 27.047 36.906 -20.969 1 84.5 148 ILE A N 1
ATOM 1187 C CA . ILE A 1 148 ? 26.578 38 -20.125 1 84.5 148 ILE A CA 1
ATOM 1188 C C . ILE A 1 148 ? 25.203 38.469 -20.609 1 84.5 148 ILE A C 1
ATOM 1190 O O . ILE A 1 148 ? 24.312 38.75 -19.797 1 84.5 148 ILE A O 1
ATOM 1194 N N . ASN A 1 149 ? 25.078 38.562 -21.875 1 81.12 149 ASN A N 1
ATOM 1195 C CA . ASN A 1 149 ? 23.797 38.969 -22.422 1 81.12 149 ASN A CA 1
ATOM 1196 C C . ASN A 1 149 ? 22.672 38 -22.078 1 81.12 149 ASN A C 1
ATOM 1198 O O . ASN A 1 149 ? 21.547 38.406 -21.812 1 81.12 149 ASN A O 1
ATOM 1202 N N . GLN A 1 150 ? 22.938 36.844 -22.094 1 79.5 150 GLN A N 1
ATOM 1203 C CA . GLN A 1 150 ? 21.953 35.844 -21.734 1 79.5 150 GLN A CA 1
ATOM 1204 C C . GLN A 1 150 ? 21.531 35.969 -20.281 1 79.5 150 GLN A C 1
ATOM 1206 O O . GLN A 1 150 ? 20.328 35.906 -19.969 1 79.5 150 GLN A O 1
ATOM 1211 N N . TRP A 1 151 ? 22.406 36.094 -19.391 1 83.94 151 TRP A N 1
ATOM 1212 C CA . TRP A 1 151 ? 22.109 36.25 -17.969 1 83.94 151 TRP A CA 1
ATOM 1213 C C . TRP A 1 151 ? 21.391 37.531 -17.688 1 83.94 151 TRP A C 1
ATOM 1215 O O . TRP A 1 151 ? 20.484 37.594 -16.844 1 83.94 151 TRP A O 1
ATOM 1225 N N . MET A 1 152 ? 21.75 38.562 -18.422 1 83.5 152 MET A N 1
ATOM 1226 C CA . MET A 1 152 ? 21.094 39.844 -18.234 1 83.5 152 MET A CA 1
ATOM 1227 C C . MET A 1 152 ? 19.672 39.812 -18.781 1 83.5 152 MET A C 1
ATOM 1229 O O . MET A 1 152 ? 18.781 40.469 -18.234 1 83.5 152 MET A O 1
ATOM 1233 N N . PHE A 1 153 ? 19.547 39.094 -19.766 1 81.12 153 PHE A N 1
ATOM 1234 C CA . PHE A 1 153 ? 18.203 38.906 -20.281 1 81.12 153 PHE A CA 1
ATOM 1235 C C . PHE A 1 153 ? 17.312 38.25 -19.234 1 81.12 153 PHE A C 1
ATOM 1237 O O . PHE A 1 153 ? 16.172 38.656 -19 1 81.12 153 PHE A O 1
ATOM 1244 N N . ALA A 1 154 ? 17.797 37.156 -18.672 1 81.12 154 ALA A N 1
ATOM 1245 C CA . ALA A 1 154 ? 17.047 36.469 -17.625 1 81.12 154 ALA A CA 1
ATOM 1246 C C . ALA A 1 154 ? 16.766 37.375 -16.438 1 81.12 154 ALA A C 1
ATOM 1248 O O . ALA A 1 154 ? 15.703 37.312 -15.82 1 81.12 154 ALA A O 1
ATOM 1249 N N . TRP A 1 155 ? 17.672 38.25 -16.141 1 84.5 155 TRP A N 1
ATOM 1250 C CA . TRP A 1 155 ? 17.5 39.219 -15.055 1 84.5 155 TRP A CA 1
ATOM 1251 C C . TRP A 1 155 ? 16.391 40.219 -15.367 1 84.5 155 TRP A C 1
ATOM 1253 O O . TRP A 1 155 ? 15.586 40.531 -14.5 1 84.5 155 TRP A O 1
ATOM 1263 N N . ARG A 1 156 ? 16.359 40.656 -16.516 1 82.06 156 ARG A N 1
ATOM 1264 C CA . ARG A 1 156 ? 15.328 41.625 -16.938 1 82.06 156 ARG A CA 1
ATOM 1265 C C . ARG A 1 156 ? 13.938 40.969 -16.891 1 82.06 156 ARG A C 1
ATOM 1267 O O . ARG A 1 156 ? 12.961 41.625 -16.531 1 82.06 156 ARG A O 1
ATOM 1274 N N . GLU A 1 157 ? 13.953 39.812 -17.188 1 78.81 157 GLU A N 1
ATOM 1275 C CA . GLU A 1 157 ? 12.688 39.094 -17.172 1 78.81 157 GLU A CA 1
ATOM 1276 C C . GLU A 1 157 ? 12.188 38.875 -15.742 1 78.81 157 GLU A C 1
ATOM 1278 O O . GLU A 1 157 ? 10.977 38.844 -15.5 1 78.81 157 GLU A O 1
ATOM 1283 N N . ALA A 1 158 ? 13.133 38.562 -14.875 1 80.38 158 ALA A N 1
ATOM 1284 C CA . ALA A 1 158 ? 12.781 38.344 -13.477 1 80.38 158 ALA A CA 1
ATOM 1285 C C . ALA A 1 158 ? 12.234 39.594 -12.828 1 80.38 158 ALA A C 1
ATOM 1287 O O . ALA A 1 158 ? 11.5 39.531 -11.836 1 80.38 158 ALA A O 1
ATOM 1288 N N . GLY A 1 159 ? 12.484 40.75 -13.406 1 70.56 159 GLY A N 1
ATOM 1289 C CA . GLY A 1 159 ? 11.945 42 -12.914 1 70.56 159 GLY A CA 1
ATOM 1290 C C . GLY A 1 159 ? 12.727 42.594 -11.758 1 70.56 159 GLY A C 1
ATOM 1291 O O . GLY A 1 159 ? 13.875 42.188 -11.523 1 70.56 159 GLY A O 1
ATOM 1292 N N . ALA A 1 160 ? 12.055 43.5 -11.039 1 67.19 160 ALA A N 1
ATOM 1293 C CA . ALA A 1 160 ? 12.688 44.281 -10 1 67.19 160 ALA A CA 1
ATOM 1294 C C . ALA A 1 160 ? 12.875 43.5 -8.719 1 67.19 160 ALA A C 1
ATOM 1296 O O . ALA A 1 160 ? 13.492 43.969 -7.758 1 67.19 160 ALA A O 1
ATOM 1297 N N . ALA A 1 161 ? 12.594 42.219 -8.773 1 77.62 161 ALA A N 1
ATOM 1298 C CA . ALA A 1 161 ? 12.617 41.469 -7.535 1 77.62 161 ALA A CA 1
ATOM 1299 C C . ALA A 1 161 ? 13.938 40.719 -7.379 1 77.62 161 ALA A C 1
ATOM 1301 O O . ALA A 1 161 ? 14.164 40.031 -6.375 1 77.62 161 ALA A O 1
ATOM 1302 N N . THR A 1 162 ? 14.867 40.938 -8.32 1 85.12 162 THR A N 1
ATOM 1303 C CA . THR A 1 162 ? 16.141 40.25 -8.273 1 85.12 162 THR A CA 1
ATOM 1304 C C . THR A 1 162 ? 17.312 41.219 -8.367 1 85.12 162 THR A C 1
ATOM 1306 O O . THR A 1 162 ? 17.266 42.156 -9.164 1 85.12 162 THR A O 1
ATOM 1309 N N . PRO A 1 163 ? 18.266 41.031 -7.516 1 87 163 PRO A N 1
ATOM 1310 C CA . PRO A 1 163 ? 19.422 41.906 -7.574 1 87 163 PRO A CA 1
ATOM 1311 C C . PRO A 1 163 ? 20.281 41.688 -8.82 1 87 163 PRO A C 1
ATOM 1313 O O . PRO A 1 163 ? 20.344 40.594 -9.344 1 87 163 PRO A O 1
ATOM 1316 N N . MET A 1 164 ? 20.875 42.781 -9.289 1 88.31 164 MET A N 1
ATOM 1317 C CA . MET A 1 164 ? 21.828 42.688 -10.391 1 88.31 164 MET A CA 1
ATOM 1318 C C . MET A 1 164 ? 23.203 42.219 -9.875 1 88.31 164 MET A C 1
ATOM 1320 O O . MET A 1 164 ? 23.797 42.906 -9.039 1 88.31 164 MET A O 1
ATOM 1324 N N . PRO A 1 165 ? 23.672 41.094 -10.359 1 91.5 165 PRO A N 1
ATOM 1325 C CA . PRO A 1 165 ? 24.984 40.656 -9.906 1 91.5 165 PRO A CA 1
ATOM 1326 C C . PRO A 1 165 ? 26.125 41.5 -10.461 1 91.5 165 PRO A C 1
ATOM 1328 O O . PRO A 1 165 ? 25.984 42.094 -11.523 1 91.5 165 PRO A O 1
ATOM 1331 N N . GLY A 1 166 ? 27.219 41.594 -9.641 1 91.38 166 GLY A N 1
ATOM 1332 C CA . GLY A 1 166 ? 28.438 42.156 -10.18 1 91.38 166 GLY A CA 1
ATOM 1333 C C . GLY A 1 166 ? 29.078 41.344 -11.266 1 91.38 166 GLY A C 1
ATOM 1334 O O . GLY A 1 166 ? 28.922 40.094 -11.281 1 91.38 166 GLY A O 1
ATOM 1335 N N . ILE A 1 167 ? 29.703 41.969 -12.266 1 91.19 167 ILE A N 1
ATOM 1336 C CA . ILE A 1 167 ? 30.344 41.25 -13.359 1 91.19 167 ILE A CA 1
ATOM 1337 C C . ILE A 1 167 ? 31.859 41.469 -13.305 1 91.19 167 ILE A C 1
ATOM 1339 O O . ILE A 1 167 ? 32.312 42.625 -13.273 1 91.19 167 ILE A O 1
ATOM 1343 N N . VAL A 1 168 ? 32.562 40.375 -13.273 1 90.44 168 VAL A N 1
ATOM 1344 C CA . VAL A 1 168 ? 34 40.406 -13.234 1 90.44 168 VAL A CA 1
ATOM 1345 C C . VAL A 1 168 ? 34.594 39.562 -14.375 1 90.44 168 VAL A C 1
ATOM 1347 O O . VAL A 1 168 ? 34.125 38.438 -14.609 1 90.44 168 VAL A O 1
ATOM 1350 N N . VAL A 1 169 ? 35.469 40.094 -15.109 1 88.75 169 VAL A N 1
ATOM 1351 C CA . VAL A 1 169 ? 36.188 39.344 -16.156 1 88.75 169 VAL A CA 1
ATOM 1352 C C . VAL A 1 169 ? 37.656 39.219 -15.797 1 88.75 169 VAL A C 1
ATOM 1354 O O . VAL A 1 169 ? 38.344 40.219 -15.586 1 88.75 169 VAL A O 1
ATOM 1357 N N . LEU A 1 170 ? 38.094 38 -15.719 1 85.06 170 LEU A N 1
ATOM 1358 C CA . LEU A 1 170 ? 39.5 37.688 -15.398 1 85.06 170 LEU A CA 1
ATOM 1359 C C . LEU A 1 170 ? 40.312 37.469 -16.672 1 85.06 170 LEU A C 1
ATOM 1361 O O . LEU A 1 170 ? 40.031 36.531 -17.422 1 85.06 170 LEU A O 1
ATOM 1365 N N . LEU A 1 171 ? 41.344 38.312 -16.844 1 82.81 171 LEU A N 1
ATOM 1366 C CA . LEU A 1 171 ? 42.219 38.188 -18 1 82.81 171 LEU A CA 1
ATOM 1367 C C . LEU A 1 171 ? 43.469 37.375 -17.656 1 82.81 171 LEU A C 1
ATOM 1369 O O . LEU A 1 171 ? 44.156 37.656 -16.656 1 82.81 171 LEU A O 1
ATOM 1373 N N . ALA A 1 172 ? 43.719 36.375 -18.547 1 75.12 172 ALA A N 1
ATOM 1374 C CA . ALA A 1 172 ? 44.938 35.594 -18.359 1 75.12 172 ALA A CA 1
ATOM 1375 C C . ALA A 1 172 ? 46.188 36.406 -18.734 1 75.12 172 ALA A C 1
ATOM 1377 O O . ALA A 1 172 ? 46.125 37.281 -19.578 1 75.12 172 ALA A O 1
ATOM 1378 N N . GLU A 1 173 ? 47.406 36.25 -18.094 1 66.12 173 GLU A N 1
ATOM 1379 C CA . GLU A 1 173 ? 48.625 37.031 -18.25 1 66.12 173 GLU A CA 1
ATOM 1380 C C . GLU A 1 173 ? 49.156 36.938 -19.688 1 66.12 173 GLU A C 1
ATOM 1382 O O . GLU A 1 173 ? 49.781 37.875 -20.188 1 66.12 173 GLU A O 1
ATOM 1387 N N . SER A 1 174 ? 49.062 35.75 -20.25 1 58.88 174 SER A N 1
ATOM 1388 C CA . SER A 1 174 ? 49.781 35.562 -21.516 1 58.88 174 SER A CA 1
ATOM 1389 C C . SER A 1 174 ? 49.156 36.438 -22.625 1 58.88 174 SER A C 1
ATOM 1391 O O . SER A 1 174 ? 49.75 36.562 -23.703 1 58.88 174 SER A O 1
ATOM 1393 N N . ASP A 1 175 ? 48.125 37.031 -22.359 1 59.19 175 ASP A N 1
ATOM 1394 C CA . ASP A 1 175 ? 47.469 37.562 -23.531 1 59.19 175 ASP A CA 1
ATOM 1395 C C . ASP A 1 175 ? 47.719 39.062 -23.656 1 59.19 175 ASP A C 1
ATOM 1397 O O . ASP A 1 175 ? 48 39.75 -22.672 1 59.19 175 ASP A O 1
ATOM 1401 N N . ASN A 1 176 ? 47.938 39.5 -24.797 1 63.69 176 ASN A N 1
ATOM 1402 C CA . ASN A 1 176 ? 48.219 40.875 -25.234 1 63.69 176 ASN A CA 1
ATOM 1403 C C . ASN A 1 176 ? 47.031 41.781 -25.062 1 63.69 176 ASN A C 1
ATOM 1405 O O . ASN A 1 176 ? 47.031 42.938 -25.5 1 63.69 176 ASN A O 1
ATOM 1409 N N . LEU A 1 177 ? 46 41.25 -24.297 1 76.06 177 LEU A N 1
ATOM 1410 C CA . LEU A 1 177 ? 44.812 42.125 -24.156 1 76.06 177 LEU A CA 1
ATOM 1411 C C . LEU A 1 177 ? 44.938 43.031 -22.938 1 76.06 177 LEU A C 1
ATOM 1413 O O . LEU A 1 177 ? 45.344 42.594 -21.859 1 76.06 177 LEU A O 1
ATOM 1417 N N . GLN A 1 178 ? 44.812 44.312 -23.094 1 78.5 178 GLN A N 1
ATOM 1418 C CA . GLN A 1 178 ? 44.844 45.281 -22 1 78.5 178 GLN A CA 1
ATOM 1419 C C . GLN A 1 178 ? 43.5 45.375 -21.312 1 78.5 178 GLN A C 1
ATOM 1421 O O . GLN A 1 178 ? 42.438 45.406 -21.984 1 78.5 178 GLN A O 1
ATOM 1426 N N . PRO A 1 179 ? 43.406 45.25 -19.984 1 83.62 179 PRO A N 1
ATOM 1427 C CA . PRO A 1 179 ? 42.156 45.312 -19.219 1 83.62 179 PRO A CA 1
ATOM 1428 C C . PRO A 1 179 ? 41.281 46.5 -19.609 1 83.62 179 PRO A C 1
ATOM 1430 O O . PRO A 1 179 ? 40.062 46.344 -19.703 1 83.62 179 PRO A O 1
ATOM 1433 N N . VAL A 1 180 ? 41.906 47.562 -19.953 1 82.62 180 VAL A N 1
ATOM 1434 C CA . VAL A 1 180 ? 41.156 48.781 -20.266 1 82.62 180 VAL A CA 1
ATOM 1435 C C . VAL A 1 180 ? 40.438 48.625 -21.609 1 82.62 180 VAL A C 1
ATOM 1437 O O . VAL A 1 180 ? 39.312 49.062 -21.781 1 82.62 180 VAL A O 1
ATOM 1440 N N . THR A 1 181 ? 41.125 47.969 -22.516 1 80.44 181 THR A N 1
ATOM 1441 C CA . THR A 1 181 ? 40.531 47.75 -23.828 1 80.44 181 THR A CA 1
ATOM 1442 C C . THR A 1 181 ? 39.344 46.781 -23.734 1 80.44 181 THR A C 1
ATOM 1444 O O . THR A 1 181 ? 38.312 47 -24.391 1 80.44 181 THR A O 1
ATOM 1447 N N . VAL A 1 182 ? 39.5 45.812 -22.922 1 84.56 182 VAL A N 1
ATOM 1448 C CA . VAL A 1 182 ? 38.438 44.844 -22.766 1 84.56 182 VAL A CA 1
ATOM 1449 C C . VAL A 1 182 ? 37.219 45.469 -22.062 1 84.56 182 VAL A C 1
ATOM 1451 O O . VAL A 1 182 ? 36.094 45.25 -22.438 1 84.56 182 VAL A O 1
ATOM 1454 N N . GLN A 1 183 ? 37.469 46.281 -21.078 1 84.38 183 GLN A N 1
ATOM 1455 C CA . GLN A 1 183 ? 36.406 46.969 -20.344 1 84.38 183 GLN A CA 1
ATOM 1456 C C . GLN A 1 183 ? 35.625 47.906 -21.25 1 84.38 183 GLN A C 1
ATOM 1458 O O . GLN A 1 183 ? 34.406 47.938 -21.188 1 84.38 183 GLN A O 1
ATOM 1463 N N . ARG A 1 184 ? 36.375 48.562 -22.125 1 80.75 184 ARG A N 1
ATOM 1464 C CA . ARG A 1 184 ? 35.75 49.5 -23.062 1 80.75 184 ARG A CA 1
ATOM 1465 C C . ARG A 1 184 ? 34.906 48.75 -24.078 1 80.75 184 ARG A C 1
ATOM 1467 O O . ARG A 1 184 ? 33.812 49.188 -24.438 1 80.75 184 ARG A O 1
ATOM 1474 N N . GLN A 1 185 ? 35.406 47.688 -24.469 1 81 185 GLN A N 1
ATOM 1475 C CA . GLN A 1 185 ? 34.656 46.906 -25.453 1 81 185 GLN A CA 1
ATOM 1476 C C . GLN A 1 185 ? 33.375 46.344 -24.844 1 81 185 GLN A C 1
ATOM 1478 O O . GLN A 1 185 ? 32.312 46.406 -25.484 1 81 185 GLN A O 1
ATOM 1483 N N . LEU A 1 186 ? 33.438 45.906 -23.672 1 82.75 186 LEU A N 1
ATOM 1484 C CA . LEU A 1 186 ? 32.281 45.312 -23.031 1 82.75 186 LEU A CA 1
ATOM 1485 C C . LEU A 1 186 ? 31.281 46.406 -22.656 1 82.75 186 LEU A C 1
ATOM 1487 O O . LEU A 1 186 ? 30.062 46.188 -22.703 1 82.75 186 LEU A O 1
ATOM 1491 N N . ALA A 1 187 ? 31.734 47.594 -22.234 1 78.44 187 ALA A N 1
ATOM 1492 C CA . ALA A 1 187 ? 30.875 48.688 -21.859 1 78.44 187 ALA A CA 1
ATOM 1493 C C . ALA A 1 187 ? 30.062 49.188 -23.062 1 78.44 187 ALA A C 1
ATOM 1495 O O . ALA A 1 187 ? 28.938 49.688 -22.906 1 78.44 187 ALA A O 1
ATOM 1496 N N . LYS A 1 188 ? 30.656 49.031 -24.188 1 75.88 188 LYS A N 1
ATOM 1497 C CA . LYS A 1 188 ? 29.984 49.5 -25.406 1 75.88 188 LYS A CA 1
ATOM 1498 C C . LYS A 1 188 ? 28.875 48.531 -25.812 1 75.88 188 LYS A C 1
ATOM 1500 O O . LYS A 1 188 ? 27.844 48.938 -26.344 1 75.88 188 LYS A O 1
ATOM 1505 N N . THR A 1 189 ? 29 47.344 -25.438 1 72.81 189 THR A N 1
ATOM 1506 C CA . THR A 1 189 ? 28.109 46.312 -25.984 1 72.81 189 THR A CA 1
ATOM 1507 C C . THR A 1 189 ? 27.078 45.875 -24.953 1 72.81 189 THR A C 1
ATOM 1509 O O . THR A 1 189 ? 25.984 45.438 -25.297 1 72.81 189 THR A O 1
ATOM 1512 N N . LEU A 1 190 ? 27.438 45.969 -23.766 1 74.5 190 LEU A N 1
ATOM 1513 C CA . LEU A 1 190 ? 26.578 45.406 -22.734 1 74.5 190 LEU A CA 1
ATOM 1514 C C . LEU A 1 190 ? 25.797 46.5 -22.016 1 74.5 190 LEU A C 1
ATOM 1516 O O . LEU A 1 190 ? 26.312 47.594 -21.781 1 74.5 190 LEU A O 1
ATOM 1520 N N . PRO A 1 191 ? 24.562 46.219 -21.859 1 66.31 191 PRO A N 1
ATOM 1521 C CA . PRO A 1 191 ? 23.734 47.156 -21.125 1 66.31 191 PRO A CA 1
ATOM 1522 C C . PRO A 1 191 ? 23.969 47.125 -19.625 1 66.31 191 PRO A C 1
ATOM 1524 O O . PRO A 1 191 ? 23.031 46.906 -18.844 1 66.31 191 PRO A O 1
ATOM 1527 N N . VAL A 1 192 ? 25.219 46.844 -19.203 1 68.94 192 VAL A N 1
ATOM 1528 C CA . VAL A 1 192 ? 25.5 46.781 -17.766 1 68.94 192 VAL A CA 1
ATOM 1529 C C . VAL A 1 192 ? 26.391 47.938 -17.344 1 68.94 192 VAL A C 1
ATOM 1531 O O . VAL A 1 192 ? 27.188 48.438 -18.141 1 68.94 192 VAL A O 1
ATOM 1534 N N . ALA A 1 193 ? 26.156 48.5 -16.234 1 60.88 193 ALA A N 1
ATOM 1535 C CA . ALA A 1 193 ? 26.781 49.75 -15.82 1 60.88 193 ALA A CA 1
ATOM 1536 C C . ALA A 1 193 ? 28.281 49.562 -15.57 1 60.88 193 ALA A C 1
ATOM 1538 O O . ALA A 1 193 ? 29.094 50.438 -15.93 1 60.88 193 ALA A O 1
ATOM 1539 N N . LYS A 1 194 ? 28.672 48.438 -14.82 1 77.5 194 LYS A N 1
ATOM 1540 C CA . LYS A 1 194 ? 30.078 48.344 -14.445 1 77.5 194 LYS A CA 1
ATOM 1541 C C . LYS A 1 194 ? 30.609 46.938 -14.57 1 77.5 194 LYS A C 1
ATOM 1543 O O . LYS A 1 194 ? 30.016 46 -14.031 1 77.5 194 LYS A O 1
ATOM 1548 N N . VAL A 1 195 ? 31.562 46.688 -15.469 1 86.19 195 VAL A N 1
ATOM 1549 C CA . VAL A 1 195 ? 32.281 45.438 -15.586 1 86.19 195 VAL A CA 1
ATOM 1550 C C . VAL A 1 195 ? 33.719 45.625 -15.086 1 86.19 195 VAL A C 1
ATOM 1552 O O . VAL A 1 195 ? 34.438 46.531 -15.508 1 86.19 195 VAL A O 1
ATOM 1555 N N . SER A 1 196 ? 34.031 44.812 -14.102 1 86.69 196 SER A N 1
ATOM 1556 C CA . SER A 1 196 ? 35.406 44.844 -13.594 1 86.69 196 SER A CA 1
ATOM 1557 C C . SER A 1 196 ? 36.312 43.875 -14.336 1 86.69 196 SER A C 1
ATOM 1559 O O . SER A 1 196 ? 35.969 42.688 -14.484 1 86.69 196 SER A O 1
ATOM 1561 N N . VAL A 1 197 ? 37.375 44.375 -14.875 1 88.12 197 VAL A N 1
ATOM 1562 C CA . VAL A 1 197 ? 38.344 43.531 -15.57 1 88.12 197 VAL A CA 1
ATOM 1563 C C . VAL A 1 197 ? 39.625 43.469 -14.781 1 88.12 197 VAL A C 1
ATOM 1565 O O . VAL A 1 197 ? 40.219 44.5 -14.469 1 88.12 197 VAL A O 1
ATOM 1568 N N . VAL A 1 198 ? 40.062 42.219 -14.406 1 83.12 198 VAL A N 1
ATOM 1569 C CA . VAL A 1 198 ? 41.25 42.031 -13.57 1 83.12 198 VAL A CA 1
ATOM 1570 C C . VAL A 1 198 ? 42.219 41.062 -14.266 1 83.12 198 VAL A C 1
ATOM 1572 O O . VAL A 1 198 ? 41.781 40.062 -14.836 1 83.12 198 VAL A O 1
ATOM 1575 N N . ARG A 1 199 ? 43.531 41.438 -14.266 1 80.12 199 ARG A N 1
ATOM 1576 C CA . ARG A 1 199 ? 44.562 40.562 -14.781 1 80.12 199 ARG A CA 1
ATOM 1577 C C . ARG A 1 199 ? 45.062 39.625 -13.695 1 80.12 199 ARG A C 1
ATOM 1579 O O . ARG A 1 199 ? 45.25 40.031 -12.547 1 80.12 199 ARG A O 1
ATOM 1586 N N . ILE A 1 200 ? 45 38.344 -14.039 1 74.31 200 ILE A N 1
ATOM 1587 C CA . ILE A 1 200 ? 45.469 37.375 -13.055 1 74.31 200 ILE A CA 1
ATOM 1588 C C . ILE A 1 200 ? 46.656 36.594 -13.617 1 74.31 200 ILE A C 1
ATOM 1590 O O . ILE A 1 200 ? 46.75 36.344 -14.82 1 74.31 200 ILE A O 1
ATOM 1594 N N . ASP A 1 201 ? 47.719 36.375 -12.656 1 65 201 ASP A N 1
ATOM 1595 C CA . ASP A 1 201 ? 48.844 35.531 -13.008 1 65 201 ASP A CA 1
ATOM 1596 C C . ASP A 1 201 ? 48.5 34.062 -12.859 1 65 201 ASP A C 1
ATOM 1598 O O . ASP A 1 201 ? 48 33.625 -11.82 1 65 201 ASP A O 1
ATOM 1602 N N . GLN A 1 202 ? 48.438 33.281 -13.883 1 56.09 202 GLN A N 1
ATOM 1603 C CA . GLN A 1 202 ? 48.031 31.891 -13.93 1 56.09 202 GLN A CA 1
ATOM 1604 C C . GLN A 1 202 ? 48.781 31.078 -12.867 1 56.09 202 GLN A C 1
ATOM 1606 O O . GLN A 1 202 ? 48.25 30.094 -12.352 1 56.09 202 GLN A O 1
ATOM 1611 N N . SER A 1 203 ? 50.062 31.219 -12.688 1 53.47 203 SER A N 1
ATOM 1612 C CA . SER A 1 203 ? 50.875 30.422 -11.781 1 53.47 203 SER A CA 1
ATOM 1613 C C . SER A 1 203 ? 50.344 30.484 -10.352 1 53.47 203 SER A C 1
ATOM 1615 O O . SER A 1 203 ? 50.469 29.547 -9.578 1 53.47 203 SER A O 1
ATOM 1617 N N . THR A 1 204 ? 49.719 31.406 -9.984 1 50.81 204 THR A N 1
ATOM 1618 C CA . THR A 1 204 ? 49.375 31.656 -8.586 1 50.81 204 THR A CA 1
ATOM 1619 C C . THR A 1 204 ? 48.062 30.984 -8.234 1 50.81 204 THR A C 1
ATOM 1621 O O . THR A 1 204 ? 47.656 30.922 -7.059 1 50.81 204 THR A O 1
ATOM 1624 N N . TRP A 1 205 ? 47.312 30.562 -9.117 1 53 205 TRP A N 1
ATOM 1625 C CA . TRP A 1 205 ? 46 30.031 -8.805 1 53 205 TRP A CA 1
ATOM 1626 C C . TRP A 1 205 ? 46.094 28.672 -8.102 1 53 205 TRP A C 1
ATOM 1628 O O . TRP A 1 205 ? 45.344 28.391 -7.176 1 53 205 TRP A O 1
ATOM 1638 N N . THR A 1 206 ? 47 27.828 -8.75 1 50.06 206 THR A N 1
ATOM 1639 C CA . THR A 1 206 ? 47.125 26.5 -8.18 1 50.06 206 THR A CA 1
ATOM 1640 C C . THR A 1 206 ? 47.531 26.578 -6.707 1 50.06 206 THR A C 1
ATOM 1642 O O . THR A 1 206 ? 47.125 25.719 -5.906 1 50.06 206 THR A O 1
ATOM 1645 N N . VAL A 1 207 ? 48.438 27.594 -6.422 1 46.09 207 VAL A N 1
ATOM 1646 C CA . VAL A 1 207 ? 49.031 27.641 -5.094 1 46.09 207 VAL A CA 1
ATOM 1647 C C . VAL A 1 207 ? 48.156 28.453 -4.156 1 46.09 207 VAL A C 1
ATOM 1649 O O . VAL A 1 207 ? 47.938 28.078 -2.998 1 46.09 207 VAL A O 1
ATOM 1652 N N . ASN A 1 208 ? 47.656 29.594 -4.723 1 54.66 208 ASN A N 1
ATOM 1653 C CA . ASN A 1 208 ? 47.062 30.547 -3.779 1 54.66 208 ASN A CA 1
ATOM 1654 C C . ASN A 1 208 ? 45.531 30.5 -3.822 1 54.66 208 ASN A C 1
ATOM 1656 O O . ASN A 1 208 ? 44.875 31.141 -2.994 1 54.66 208 ASN A O 1
ATOM 1660 N N . GLY A 1 209 ? 45 29.703 -4.602 1 62.97 209 GLY A N 1
ATOM 1661 C CA . GLY A 1 209 ? 43.562 29.609 -4.727 1 62.97 209 GLY A CA 1
ATOM 1662 C C . GLY A 1 209 ? 42.906 30.922 -5.133 1 62.97 209 GLY A C 1
ATOM 1663 O O . GLY A 1 209 ? 43.344 31.547 -6.105 1 62.97 209 GLY A O 1
ATOM 1664 N N . LEU A 1 210 ? 41.844 31.469 -4.488 1 76 210 LEU A N 1
ATOM 1665 C CA . LEU A 1 210 ? 41.062 32.656 -4.828 1 76 210 LEU A CA 1
ATOM 1666 C C . LEU A 1 210 ? 41.625 33.906 -4.141 1 76 210 LEU A C 1
ATOM 1668 O O . LEU A 1 210 ? 41.094 35 -4.285 1 76 210 LEU A O 1
ATOM 1672 N N . ARG A 1 211 ? 42.75 33.844 -3.518 1 77.69 211 ARG A N 1
ATOM 1673 C CA . ARG A 1 211 ? 43.281 34.906 -2.672 1 77.69 211 ARG A CA 1
ATOM 1674 C C . ARG A 1 211 ? 43.531 36.188 -3.484 1 77.69 211 ARG A C 1
ATOM 1676 O O . ARG A 1 211 ? 43.156 37.281 -3.068 1 77.69 211 ARG A O 1
ATOM 1683 N N . PRO A 1 212 ? 44.125 36.031 -4.699 1 75.56 212 PRO A N 1
ATOM 1684 C CA . PRO A 1 212 ? 44.469 37.281 -5.43 1 75.56 212 PRO A CA 1
ATOM 1685 C C . PRO A 1 212 ? 43.219 38.031 -5.914 1 75.56 212 PRO A C 1
ATOM 1687 O O . PRO A 1 212 ? 43.281 39.219 -6.18 1 75.56 212 PRO A O 1
ATOM 1690 N N . ILE A 1 213 ? 42.125 37.406 -5.992 1 82.94 213 ILE A N 1
ATOM 1691 C CA . ILE A 1 213 ? 40.938 38.062 -6.598 1 82.94 213 ILE A CA 1
ATOM 1692 C C . ILE A 1 213 ? 39.844 38.219 -5.547 1 82.94 213 ILE A C 1
ATOM 1694 O O . ILE A 1 213 ? 38.781 38.781 -5.836 1 82.94 213 ILE A O 1
ATOM 1698 N N . ARG A 1 214 ? 40.062 37.844 -4.367 1 86.75 214 ARG A N 1
ATOM 1699 C CA . ARG A 1 214 ? 39.062 37.875 -3.303 1 86.75 214 ARG A CA 1
ATOM 1700 C C . ARG A 1 214 ? 38.562 39.281 -3.068 1 86.75 214 ARG A C 1
ATOM 1702 O O . ARG A 1 214 ? 37.344 39.5 -2.93 1 86.75 214 ARG A O 1
ATOM 1709 N N . LYS A 1 215 ? 39.5 40.156 -3.035 1 84.06 215 LYS A N 1
ATOM 1710 C CA . LYS A 1 215 ? 39.156 41.531 -2.77 1 84.06 215 LYS A CA 1
ATOM 1711 C C . LYS A 1 215 ? 38.281 42.094 -3.891 1 84.06 215 LYS A C 1
ATOM 1713 O O . LYS A 1 215 ? 37.312 42.812 -3.631 1 84.06 215 LYS A O 1
ATOM 1718 N N . ARG A 1 216 ? 38.625 41.75 -5.074 1 86.25 216 ARG A N 1
ATOM 1719 C CA . ARG A 1 216 ? 37.844 42.219 -6.219 1 86.25 216 ARG A CA 1
ATOM 1720 C C . ARG A 1 216 ? 36.469 41.594 -6.273 1 86.25 216 ARG A C 1
ATOM 1722 O O . ARG A 1 216 ? 35.5 42.25 -6.664 1 86.25 216 ARG A O 1
ATOM 1729 N N . LEU A 1 217 ? 36.406 40.344 -5.973 1 89.75 217 LEU A N 1
ATOM 1730 C CA . LEU A 1 217 ? 35.125 39.688 -5.926 1 89.75 217 LEU A CA 1
ATOM 1731 C C . LEU A 1 217 ? 34.219 40.281 -4.844 1 89.75 217 LEU A C 1
ATOM 1733 O O . LEU A 1 217 ? 33.031 40.469 -5.059 1 89.75 217 LEU A O 1
ATOM 1737 N N . GLY A 1 218 ? 34.812 40.531 -3.686 1 88.31 218 GLY A N 1
ATOM 1738 C CA . GLY A 1 218 ? 34.062 41.188 -2.605 1 88.31 218 GLY A CA 1
ATOM 1739 C C . GLY A 1 218 ? 33.5 42.531 -2.98 1 88.31 218 GLY A C 1
ATOM 1740 O O . GLY A 1 218 ? 32.375 42.844 -2.631 1 88.31 218 GLY A O 1
ATOM 1741 N N . GLN A 1 219 ? 34.312 43.312 -3.752 1 88.44 219 GLN A N 1
ATOM 1742 C CA . GLN A 1 219 ? 33.875 44.625 -4.199 1 88.44 219 GLN A CA 1
ATOM 1743 C C . GLN A 1 219 ? 32.75 44.5 -5.219 1 88.44 219 GLN A C 1
ATOM 1745 O O . GLN A 1 219 ? 31.797 45.281 -5.176 1 88.44 219 GLN A O 1
ATOM 1750 N N . ALA A 1 220 ? 32.906 43.594 -6.031 1 90.38 220 ALA A N 1
ATOM 1751 C CA . ALA A 1 220 ? 31.875 43.375 -7.051 1 90.38 220 ALA A CA 1
ATOM 1752 C C . ALA A 1 220 ? 30.562 42.938 -6.418 1 90.38 220 ALA A C 1
ATOM 1754 O O . ALA A 1 220 ? 29.484 43.219 -6.922 1 90.38 220 ALA A O 1
ATOM 1755 N N . ALA A 1 221 ? 30.672 42.188 -5.352 1 93 221 ALA A N 1
ATOM 1756 C CA . ALA A 1 221 ? 29.5 41.656 -4.688 1 93 221 ALA A CA 1
ATOM 1757 C C . ALA A 1 221 ? 28.812 42.719 -3.832 1 93 221 ALA A C 1
ATOM 1759 O O . ALA A 1 221 ? 27.641 42.594 -3.463 1 93 221 ALA A O 1
ATOM 1760 N N . SER A 1 222 ? 29.469 43.812 -3.502 1 90.25 222 SER A N 1
ATOM 1761 C CA . SER A 1 222 ? 28.969 44.812 -2.566 1 90.25 222 SER A CA 1
ATOM 1762 C C . SER A 1 222 ? 27.688 45.469 -3.076 1 90.25 222 SER A C 1
ATOM 1764 O O . SER A 1 222 ? 26.781 45.75 -2.293 1 90.25 222 SER A O 1
ATOM 1766 N N . ARG A 1 223 ? 27.641 45.688 -4.359 1 86.5 223 ARG A N 1
ATOM 1767 C CA . ARG A 1 223 ? 26.438 46.312 -4.914 1 86.5 223 ARG A CA 1
ATOM 1768 C C . ARG A 1 223 ? 25.219 45.406 -4.73 1 86.5 223 ARG A C 1
ATOM 1770 O O . ARG A 1 223 ? 24.156 45.875 -4.301 1 86.5 223 ARG A O 1
ATOM 1777 N N . ALA A 1 224 ? 25.375 44.25 -5.164 1 90.56 224 ALA A N 1
ATOM 1778 C CA . ALA A 1 224 ? 24.281 43.312 -5 1 90.56 224 ALA A CA 1
ATOM 1779 C C . ALA A 1 224 ? 23.906 43.156 -3.527 1 90.56 224 ALA A C 1
ATOM 1781 O O . ALA A 1 224 ? 22.734 43.062 -3.182 1 90.56 224 ALA A O 1
ATOM 1782 N N . ARG A 1 225 ? 24.828 43.125 -2.682 1 93.31 225 ARG A N 1
ATOM 1783 C CA . ARG A 1 225 ? 24.609 42.969 -1.247 1 93.31 225 ARG A CA 1
ATOM 1784 C C . ARG A 1 225 ? 23.844 44.156 -0.68 1 93.31 225 ARG A C 1
ATOM 1786 O O . ARG A 1 225 ? 22.938 44 0.131 1 93.31 225 ARG A O 1
ATOM 1793 N N . ARG A 1 226 ? 24.234 45.344 -1.101 1 92.31 226 ARG A N 1
ATOM 1794 C CA . ARG A 1 226 ? 23.562 46.562 -0.641 1 92.31 226 ARG A CA 1
ATOM 1795 C C . ARG A 1 226 ? 22.094 46.562 -1.06 1 92.31 226 ARG A C 1
ATOM 1797 O O . ARG A 1 226 ? 21.219 46.938 -0.285 1 92.31 226 ARG A O 1
ATOM 1804 N N . TRP A 1 227 ? 21.938 46.125 -2.236 1 91.75 227 TRP A N 1
ATOM 1805 C CA . TRP A 1 227 ? 20.562 46.031 -2.711 1 91.75 227 TRP A CA 1
ATOM 1806 C C . TRP A 1 227 ? 19.781 45.031 -1.858 1 91.75 227 TRP A C 1
ATOM 1808 O O . TRP A 1 227 ? 18.641 45.281 -1.485 1 91.75 227 TRP A O 1
ATOM 1818 N N . LYS A 1 228 ? 20.344 43.875 -1.582 1 94.5 228 LYS A N 1
ATOM 1819 C CA . LYS A 1 228 ? 19.688 42.844 -0.793 1 94.5 228 LYS A CA 1
ATOM 1820 C C . LYS A 1 228 ? 19.391 43.344 0.625 1 94.5 228 LYS A C 1
ATOM 1822 O O . LYS A 1 228 ? 18.359 43 1.202 1 94.5 228 LYS A O 1
ATOM 1827 N N . ILE A 1 229 ? 20.281 44.094 1.159 1 94.5 229 ILE A N 1
ATOM 1828 C CA . ILE A 1 229 ? 20.094 44.625 2.498 1 94.5 229 ILE A CA 1
ATOM 1829 C C . ILE A 1 229 ? 18.938 45.625 2.49 1 94.5 229 ILE A C 1
ATOM 1831 O O . ILE A 1 229 ? 18.062 45.594 3.355 1 94.5 229 ILE A O 1
ATOM 1835 N N . SER A 1 230 ? 18.922 46.5 1.477 1 93.06 230 SER A N 1
ATOM 1836 C CA . SER A 1 230 ? 17.891 47.531 1.392 1 93.06 230 SER A CA 1
ATOM 1837 C C . SER A 1 230 ? 16.5 46.938 1.207 1 93.06 230 SER A C 1
ATOM 1839 O O . SER A 1 230 ? 15.516 47.469 1.685 1 93.06 230 SER A O 1
ATOM 1841 N N . ASN A 1 231 ? 16.484 45.844 0.559 1 93.06 231 ASN A N 1
ATOM 1842 C CA . ASN A 1 231 ? 15.203 45.219 0.285 1 93.06 231 ASN A CA 1
ATOM 1843 C C . ASN A 1 231 ? 14.922 44.062 1.268 1 93.06 231 ASN A C 1
ATOM 1845 O O . ASN A 1 231 ? 13.922 43.375 1.127 1 93.06 231 ASN A O 1
ATOM 1849 N N . LYS A 1 232 ? 15.742 43.875 2.209 1 93.81 232 LYS A N 1
ATOM 1850 C CA . LYS A 1 232 ? 15.609 42.875 3.266 1 93.81 232 LYS A CA 1
ATOM 1851 C C . LYS A 1 232 ? 15.5 41.469 2.682 1 93.81 232 LYS A C 1
ATOM 1853 O O . LYS A 1 232 ? 14.594 40.719 3.049 1 93.81 232 LYS A O 1
ATOM 1858 N N . VAL A 1 233 ? 16.375 41.156 1.736 1 95.38 233 VAL A N 1
ATOM 1859 C CA . VAL A 1 233 ? 16.375 39.844 1.134 1 95.38 233 VAL A CA 1
ATOM 1860 C C . VAL A 1 233 ? 17.781 39.25 1.18 1 95.38 233 VAL A C 1
ATOM 1862 O O . VAL A 1 233 ? 18.172 38.5 0.278 1 95.38 233 VAL A O 1
ATOM 1865 N N . LEU A 1 234 ? 18.609 39.781 2.078 1 95.44 234 LEU A N 1
ATOM 1866 C CA . LEU A 1 234 ? 19.891 39.125 2.336 1 95.44 234 LEU A CA 1
ATOM 1867 C C . LEU A 1 234 ? 19.703 37.906 3.229 1 95.44 234 LEU A C 1
ATOM 1869 O O . LEU A 1 234 ? 19.406 38.031 4.418 1 95.44 234 LEU A O 1
ATOM 1873 N N . PHE A 1 235 ? 19.953 36.781 2.705 1 96.12 235 PHE A N 1
ATOM 1874 C CA . PHE A 1 235 ? 19.531 35.562 3.371 1 96.12 235 PHE A CA 1
ATOM 1875 C C . PHE A 1 235 ? 20.719 34.844 4.023 1 96.12 235 PHE A C 1
ATOM 1877 O O . PHE A 1 235 ? 21.844 34.938 3.531 1 96.12 235 PHE A O 1
ATOM 1884 N N . SER A 1 236 ? 20.422 34.188 5.109 1 94.94 236 SER A N 1
ATOM 1885 C CA . SER A 1 236 ? 21.406 33.312 5.754 1 94.94 236 SER A CA 1
ATOM 1886 C C . SER A 1 236 ? 21.641 32.062 4.926 1 94.94 236 SER A C 1
ATOM 1888 O O . SER A 1 236 ? 20.906 31.781 3.973 1 94.94 236 SER A O 1
ATOM 1890 N N . GLY A 1 237 ? 22.703 31.375 5.336 1 94 237 GLY A N 1
ATOM 1891 C CA . GLY A 1 237 ? 22.969 30.109 4.668 1 94 237 GLY A CA 1
ATOM 1892 C C . GLY A 1 237 ? 21.812 29.141 4.738 1 94 237 GLY A C 1
ATOM 1893 O O . GLY A 1 237 ? 21.469 28.5 3.744 1 94 237 GLY A O 1
ATOM 1894 N N . SER A 1 238 ? 21.156 29.062 5.848 1 92.31 238 SER A N 1
ATOM 1895 C CA . SER A 1 238 ? 20.031 28.156 6.031 1 92.31 238 SER A CA 1
ATOM 1896 C C . SER A 1 238 ? 18.859 28.547 5.141 1 92.31 238 SER A C 1
ATOM 1898 O O . SER A 1 238 ? 18.203 27.672 4.555 1 92.31 238 SER A O 1
ATOM 1900 N N . HIS A 1 239 ? 18.625 29.797 5.086 1 95.19 239 HIS A N 1
ATOM 1901 C CA . HIS A 1 239 ? 17.516 30.266 4.254 1 95.19 239 HIS A CA 1
ATOM 1902 C C . HIS A 1 239 ? 17.812 30.047 2.773 1 95.19 239 HIS A C 1
ATOM 1904 O O . HIS A 1 239 ? 16.906 29.781 1.991 1 95.19 239 HIS A O 1
ATOM 1910 N N . MET A 1 240 ? 19.047 30.203 2.469 1 93.81 240 MET A N 1
ATOM 1911 C CA . MET A 1 240 ? 19.453 30.016 1.079 1 93.81 240 MET A CA 1
ATOM 1912 C C . MET A 1 240 ? 19.141 28.594 0.614 1 93.81 240 MET A C 1
ATOM 1914 O O . MET A 1 240 ? 18.719 28.391 -0.523 1 93.81 240 MET A O 1
ATOM 1918 N N . ILE A 1 241 ? 19.375 27.656 1.484 1 89.44 241 ILE A N 1
ATOM 1919 C CA . ILE A 1 241 ? 19.078 26.266 1.155 1 89.44 241 ILE A CA 1
ATOM 1920 C C . ILE A 1 241 ? 17.609 26.125 0.793 1 89.44 241 ILE A C 1
ATOM 1922 O O . ILE A 1 241 ? 17.281 25.562 -0.251 1 89.44 241 ILE A O 1
ATOM 1926 N N . GLY A 1 242 ? 16.734 26.609 1.645 1 89.44 242 GLY A N 1
ATOM 1927 C CA . GLY A 1 242 ? 15.305 26.484 1.428 1 89.44 242 GLY A CA 1
ATOM 1928 C C . GLY A 1 242 ? 14.828 27.188 0.167 1 89.44 242 GLY A C 1
ATOM 1929 O O . GLY A 1 242 ? 13.992 26.656 -0.569 1 89.44 242 GLY A O 1
ATOM 1930 N N . LEU A 1 243 ? 15.352 28.312 -0.105 1 92.69 243 LEU A N 1
ATOM 1931 C CA . LEU A 1 243 ? 14.922 29.109 -1.248 1 92.69 243 LEU A CA 1
ATOM 1932 C C . LEU A 1 243 ? 15.414 28.5 -2.555 1 92.69 243 LEU A C 1
ATOM 1934 O O . LEU A 1 243 ? 14.688 28.484 -3.553 1 92.69 243 LEU A O 1
ATOM 1938 N N . LEU A 1 244 ? 16.625 28.047 -2.541 1 88.81 244 LEU A N 1
ATOM 1939 C CA . LEU A 1 244 ? 17.172 27.469 -3.76 1 88.81 244 LEU A CA 1
ATOM 1940 C C . LEU A 1 244 ? 16.406 26.203 -4.141 1 88.81 244 LEU A C 1
ATOM 1942 O O . LEU A 1 244 ? 16.234 25.906 -5.324 1 88.81 244 LEU A O 1
ATOM 1946 N N . GLU A 1 245 ? 16.047 25.484 -3.201 1 83.69 245 GLU A N 1
ATOM 1947 C CA . GLU A 1 245 ? 15.25 24.297 -3.482 1 83.69 245 GLU A CA 1
ATOM 1948 C C . GLU A 1 245 ? 13.945 24.672 -4.18 1 83.69 245 GLU A C 1
ATOM 1950 O O . GLU A 1 245 ? 13.492 23.969 -5.082 1 83.69 245 GLU A O 1
ATOM 1955 N N . GLU A 1 246 ? 13.352 25.719 -3.779 1 87.12 246 GLU A N 1
ATOM 1956 C CA . GLU A 1 246 ? 12.078 26.156 -4.34 1 87.12 246 GLU A CA 1
ATOM 1957 C C . GLU A 1 246 ? 12.266 26.766 -5.727 1 87.12 246 GLU A C 1
ATOM 1959 O O . GLU A 1 246 ? 11.32 26.828 -6.512 1 87.12 246 GLU A O 1
ATOM 1964 N N . SER A 1 247 ? 13.453 27.219 -6.016 1 87.25 247 SER A N 1
ATOM 1965 C CA . SER A 1 247 ? 13.695 27.875 -7.293 1 87.25 247 SER A CA 1
ATOM 1966 C C . SER A 1 247 ? 13.578 26.906 -8.461 1 87.25 247 SER A C 1
ATOM 1968 O O . SER A 1 247 ? 13.25 27.297 -9.578 1 87.25 247 SER A O 1
ATOM 1970 N N . PHE A 1 248 ? 13.828 25.656 -8.195 1 77.62 248 PHE A N 1
ATOM 1971 C CA . PHE A 1 248 ? 13.703 24.641 -9.242 1 77.62 248 PHE A CA 1
ATOM 1972 C C . PHE A 1 248 ? 12.266 24.547 -9.734 1 77.62 248 PHE A C 1
ATOM 1974 O O . PHE A 1 248 ? 12.023 24.516 -10.945 1 77.62 248 PHE A O 1
ATOM 1981 N N . GLY A 1 249 ? 11.367 24.547 -8.781 1 74.94 249 GLY A N 1
ATOM 1982 C CA . GLY A 1 249 ? 9.961 24.484 -9.148 1 74.94 249 GLY A CA 1
ATOM 1983 C C . GLY A 1 249 ? 9.477 25.719 -9.891 1 74.94 249 GLY A C 1
ATOM 1984 O O . GLY A 1 249 ? 8.719 25.609 -10.852 1 74.94 249 GLY A O 1
ATOM 1985 N N . THR A 1 250 ? 9.891 26.828 -9.492 1 80.5 250 THR A N 1
ATOM 1986 C CA . THR A 1 250 ? 9.477 28.078 -10.102 1 80.5 250 THR A CA 1
ATOM 1987 C C . THR A 1 250 ? 10.07 28.219 -11.5 1 80.5 250 THR A C 1
ATOM 1989 O O . THR A 1 250 ? 9.422 28.781 -12.398 1 80.5 250 THR A O 1
ATOM 1992 N N . ALA A 1 251 ? 11.281 27.75 -11.609 1 78.56 251 ALA A N 1
ATOM 1993 C CA . ALA A 1 251 ? 11.938 27.828 -12.914 1 78.56 251 ALA A CA 1
ATOM 1994 C C . ALA A 1 251 ? 11.219 26.953 -13.945 1 78.56 251 ALA A C 1
ATOM 1996 O O . ALA A 1 251 ? 11.133 27.312 -15.117 1 78.56 251 ALA A O 1
ATOM 1997 N N . GLN A 1 252 ? 10.719 25.875 -13.453 1 71.19 252 GLN A N 1
ATOM 1998 C CA . GLN A 1 252 ? 10 24.969 -14.344 1 71.19 252 GLN A CA 1
ATOM 1999 C C . GLN A 1 252 ? 8.719 25.594 -14.867 1 71.19 252 GLN A C 1
ATOM 2001 O O . GLN A 1 252 ? 8.32 25.359 -16.016 1 71.19 252 GLN A O 1
ATOM 2006 N N . LYS A 1 253 ? 8.094 26.438 -14.094 1 73.31 253 LYS A N 1
ATOM 2007 C CA . LYS A 1 253 ? 6.844 27.094 -14.469 1 73.31 253 LYS A CA 1
ATOM 2008 C C . LYS A 1 253 ? 7.113 28.422 -15.188 1 73.31 253 LYS A C 1
ATOM 2010 O O . LYS A 1 253 ? 6.18 29.141 -15.547 1 73.31 253 LYS A O 1
ATOM 2015 N N . MET A 1 254 ? 8.328 28.844 -15.344 1 74.5 254 MET A N 1
ATOM 2016 C CA . MET A 1 254 ? 8.758 30.062 -16.031 1 74.5 254 MET A CA 1
ATOM 2017 C C . MET A 1 254 ? 8.172 31.297 -15.359 1 74.5 254 MET A C 1
ATOM 2019 O O . MET A 1 254 ? 7.707 32.219 -16.047 1 74.5 254 MET A O 1
ATOM 2023 N N . ARG A 1 255 ? 8.062 31.266 -14.102 1 78.44 255 ARG A N 1
ATOM 2024 C CA . ARG A 1 255 ? 7.613 32.406 -13.297 1 78.44 255 ARG A CA 1
ATOM 2025 C C . ARG A 1 255 ? 8.781 33.062 -12.57 1 78.44 255 ARG A C 1
ATOM 2027 O O . ARG A 1 255 ? 9.789 32.406 -12.281 1 78.44 255 ARG A O 1
ATOM 2034 N N . PRO A 1 256 ? 8.633 34.281 -12.414 1 83.44 256 PRO A N 1
ATOM 2035 C CA . PRO A 1 256 ? 9.688 34.938 -11.625 1 83.44 256 PRO A CA 1
ATOM 2036 C C . PRO A 1 256 ? 9.742 34.438 -10.188 1 83.44 256 PRO A C 1
ATOM 2038 O O . PRO A 1 256 ? 8.703 34.125 -9.602 1 83.44 256 PRO A O 1
ATOM 2041 N N . PHE A 1 257 ? 10.945 34.438 -9.711 1 89.75 257 PHE A N 1
ATOM 2042 C CA . PHE A 1 257 ? 11.133 33.938 -8.359 1 89.75 257 PHE A CA 1
ATOM 2043 C C . PHE A 1 257 ? 10.711 34.969 -7.324 1 89.75 257 PHE A C 1
ATOM 2045 O O . PHE A 1 257 ? 11.133 36.125 -7.387 1 89.75 257 PHE A O 1
ATOM 2052 N N . ARG A 1 258 ? 9.82 34.625 -6.473 1 91.5 258 ARG A N 1
ATOM 2053 C CA . ARG A 1 258 ? 9.344 35.469 -5.379 1 91.5 258 ARG A CA 1
ATOM 2054 C C . ARG A 1 258 ? 9.781 34.906 -4.027 1 91.5 258 ARG A C 1
ATOM 2056 O O . ARG A 1 258 ? 9.25 33.875 -3.578 1 91.5 258 ARG A O 1
ATOM 2063 N N . TYR A 1 259 ? 10.594 35.719 -3.293 1 94.25 259 TYR A N 1
ATOM 2064 C CA . TYR A 1 259 ? 11.25 35.219 -2.09 1 94.25 259 TYR A CA 1
ATOM 2065 C C . TYR A 1 259 ? 10.234 34.906 -1 1 94.25 259 TYR A C 1
ATOM 2067 O O . TYR A 1 259 ? 10.32 33.875 -0.338 1 94.25 259 TYR A O 1
ATOM 2075 N N . ILE A 1 260 ? 9.281 35.75 -0.805 1 95.5 260 ILE A N 1
ATOM 2076 C CA . ILE A 1 260 ? 8.336 35.625 0.297 1 95.5 260 ILE A CA 1
ATOM 2077 C C . ILE A 1 260 ? 7.426 34.438 0.047 1 95.5 260 ILE A C 1
ATOM 2079 O O . ILE A 1 260 ? 7.211 33.594 0.941 1 95.5 260 ILE A O 1
ATOM 2083 N N . GLU A 1 261 ? 6.965 34.281 -1.172 1 93.88 261 GLU A N 1
ATOM 2084 C CA . GLU A 1 261 ? 6.117 33.125 -1.521 1 93.88 261 GLU A CA 1
ATOM 2085 C C . GLU A 1 261 ? 6.891 31.828 -1.433 1 93.88 261 GLU A C 1
ATOM 2087 O O . GLU A 1 261 ? 6.348 30.797 -1.004 1 93.88 261 GLU A O 1
ATOM 2092 N N . ALA A 1 262 ? 8.133 31.859 -1.844 1 93.19 262 ALA A N 1
ATOM 2093 C CA . ALA A 1 262 ? 8.977 30.672 -1.79 1 93.19 262 ALA A CA 1
ATOM 2094 C C . ALA A 1 262 ? 9.219 30.234 -0.348 1 93.19 262 ALA A C 1
ATOM 2096 O O . ALA A 1 262 ? 9.281 29.047 -0.054 1 93.19 262 ALA A O 1
ATOM 2097 N N . SER A 1 263 ? 9.344 31.25 0.532 1 94.94 263 SER A N 1
ATOM 2098 C CA . SER A 1 263 ? 9.602 30.953 1.936 1 94.94 263 SER A CA 1
ATOM 2099 C C . SER A 1 263 ? 8.383 30.297 2.59 1 94.94 263 SER A C 1
ATOM 2101 O O . SER A 1 263 ? 8.508 29.641 3.625 1 94.94 263 SER A O 1
ATOM 2103 N N . ARG A 1 264 ? 7.246 30.438 1.964 1 94.5 264 ARG A N 1
ATOM 2104 C CA . ARG A 1 264 ? 6.004 29.938 2.533 1 94.5 264 ARG A CA 1
ATOM 2105 C C . ARG A 1 264 ? 5.449 28.781 1.702 1 94.5 264 ARG A C 1
ATOM 2107 O O . ARG A 1 264 ? 4.293 28.391 1.867 1 94.5 264 ARG A O 1
ATOM 2114 N N . SER A 1 265 ? 6.25 28.25 0.833 1 89.56 265 SER A N 1
ATOM 2115 C CA . SER A 1 265 ? 5.785 27.219 -0.078 1 89.56 265 SER A CA 1
ATOM 2116 C C . SER A 1 265 ? 5.375 25.953 0.681 1 89.56 265 SER A C 1
ATOM 2118 O O . SER A 1 265 ? 4.402 25.297 0.316 1 89.56 265 SER A O 1
ATOM 2120 N N . ARG A 1 266 ? 6.012 25.609 1.75 1 86.25 266 ARG A N 1
ATOM 2121 C CA . ARG A 1 266 ? 5.723 24.391 2.508 1 86.25 266 ARG A CA 1
ATOM 2122 C C . ARG A 1 266 ? 4.566 24.609 3.48 1 86.25 266 ARG A C 1
ATOM 2124 O O . ARG A 1 266 ? 3.873 23.672 3.855 1 86.25 266 ARG A O 1
ATOM 2131 N N . HIS A 1 267 ? 4.453 25.875 3.941 1 89.94 267 HIS A N 1
ATOM 2132 C CA . HIS A 1 267 ? 3.363 26.266 4.832 1 89.94 267 HIS A CA 1
ATOM 2133 C C . HIS A 1 267 ? 2.635 27.5 4.32 1 89.94 267 HIS A C 1
ATOM 2135 O O . HIS A 1 267 ? 2.736 28.578 4.914 1 89.94 267 HIS A O 1
ATOM 2141 N N . PRO A 1 268 ? 1.84 27.25 3.32 1 92.06 268 PRO A N 1
ATOM 2142 C CA . PRO A 1 268 ? 1.143 28.391 2.719 1 92.06 268 PRO A CA 1
ATOM 2143 C C . PRO A 1 268 ? 0.035 28.953 3.613 1 92.06 268 PRO A C 1
ATOM 2145 O O . PRO A 1 268 ? -0.315 28.328 4.621 1 92.06 268 PRO A O 1
ATOM 2148 N N . VAL A 1 269 ? -0.365 30.109 3.23 1 94.5 269 VAL A N 1
ATOM 2149 C CA . VAL A 1 269 ? -1.524 30.688 3.902 1 94.5 269 VAL A CA 1
ATOM 2150 C C . VAL A 1 269 ? -2.748 29.797 3.676 1 94.5 269 VAL A C 1
ATOM 2152 O O . VAL A 1 269 ? -2.912 29.219 2.6 1 94.5 269 VAL A O 1
ATOM 2155 N N . ALA A 1 270 ? -3.502 29.688 4.719 1 91 270 ALA A N 1
ATOM 2156 C CA . ALA A 1 270 ? -4.684 28.844 4.645 1 91 270 ALA A CA 1
ATOM 2157 C C . ALA A 1 270 ? -5.586 29.25 3.486 1 91 270 ALA A C 1
ATOM 2159 O O . ALA A 1 270 ? -5.879 30.438 3.307 1 91 270 ALA A O 1
ATOM 2160 N N . PRO A 1 271 ? -6.059 28.328 2.662 1 87.75 271 PRO A N 1
ATOM 2161 C CA . PRO A 1 271 ? -6.902 28.672 1.511 1 87.75 271 PRO A CA 1
ATOM 2162 C C . PRO A 1 271 ? -8.266 29.234 1.917 1 87.75 271 PRO A C 1
ATOM 2164 O O . PRO A 1 271 ? -8.883 29.969 1.149 1 87.75 271 PRO A O 1
ATOM 2167 N N . ASP A 1 272 ? -8.703 28.938 3.105 1 89.88 272 ASP A N 1
ATOM 2168 C CA . ASP A 1 272 ? -10 29.406 3.568 1 89.88 272 ASP A CA 1
ATOM 2169 C C . ASP A 1 272 ? -9.844 30.609 4.512 1 89.88 272 ASP A C 1
ATOM 2171 O O . ASP A 1 272 ? -10.703 30.828 5.371 1 89.88 272 ASP A O 1
ATOM 2175 N N . LEU A 1 273 ? -8.781 31.328 4.43 1 94.75 273 LEU A N 1
ATOM 2176 C CA . LEU A 1 273 ? -8.531 32.5 5.289 1 94.75 273 LEU A CA 1
ATOM 2177 C C . LEU A 1 273 ? -9.664 33.5 5.176 1 94.75 273 LEU A C 1
ATOM 2179 O O . LEU A 1 273 ? -10.109 34.062 6.184 1 94.75 273 LEU A O 1
ATOM 2183 N N . VAL A 1 274 ? -10.188 33.688 3.959 1 93.88 274 VAL A N 1
ATOM 2184 C CA . VAL A 1 274 ? -11.242 34.656 3.732 1 93.88 274 VAL A CA 1
ATOM 2185 C C . VAL A 1 274 ? -12.492 34.281 4.512 1 93.88 274 VAL A C 1
ATOM 2187 O O . VAL A 1 274 ? -13.156 35.125 5.121 1 93.88 274 VAL A O 1
ATOM 2190 N N . ARG A 1 275 ? -12.789 33.031 4.477 1 92.31 275 ARG A N 1
ATOM 2191 C CA . ARG A 1 275 ? -13.938 32.5 5.211 1 92.31 275 ARG A CA 1
ATOM 2192 C C . ARG A 1 275 ? -13.781 32.75 6.711 1 92.31 275 ARG A C 1
ATOM 2194 O O . ARG A 1 275 ? -14.734 33.156 7.387 1 92.31 275 ARG A O 1
ATOM 2201 N N . HIS A 1 276 ? -12.617 32.5 7.25 1 94.38 276 HIS A N 1
ATOM 2202 C CA . HIS A 1 276 ? -12.359 32.719 8.672 1 94.38 276 HIS A CA 1
ATOM 2203 C C . HIS A 1 276 ? -12.469 34.188 9.047 1 94.38 276 HIS A C 1
ATOM 2205 O O . HIS A 1 276 ? -13.031 34.531 10.086 1 94.38 276 HIS A O 1
ATOM 2211 N N . LEU A 1 277 ? -11.977 35.062 8.195 1 95.12 277 LEU A N 1
ATOM 2212 C CA . LEU A 1 277 ? -12.047 36.5 8.469 1 95.12 277 LEU A CA 1
ATOM 2213 C C . LEU A 1 277 ? -13.492 36.969 8.43 1 95.12 277 LEU A C 1
ATOM 2215 O O . LEU A 1 277 ? -13.906 37.75 9.281 1 95.12 277 LEU A O 1
ATOM 2219 N N . ASN A 1 278 ? -14.219 36.5 7.445 1 93.94 278 ASN A N 1
ATOM 2220 C CA . ASN A 1 278 ? -15.625 36.844 7.344 1 93.94 278 ASN A CA 1
ATOM 2221 C C . ASN A 1 278 ? -16.406 36.406 8.578 1 93.94 278 ASN A C 1
ATOM 2223 O O . ASN A 1 278 ? -17.203 37.156 9.125 1 93.94 278 ASN A O 1
ATOM 2227 N N . ASN A 1 279 ? -16.141 35.188 8.969 1 92.38 279 ASN A N 1
ATOM 2228 C CA . ASN A 1 279 ? -16.812 34.656 10.148 1 92.38 279 ASN A CA 1
ATOM 2229 C C . ASN A 1 279 ? -16.484 35.469 11.398 1 92.38 279 ASN A C 1
ATOM 2231 O O . ASN A 1 279 ? -17.375 35.75 12.211 1 92.38 279 ASN A O 1
ATOM 2235 N N . TYR A 1 280 ? -15.297 35.875 11.586 1 94.81 280 TYR A N 1
ATOM 2236 C CA . TYR A 1 280 ? -14.859 36.688 12.719 1 94.81 280 TYR A CA 1
ATOM 2237 C C . TYR A 1 280 ? -15.594 38.031 12.758 1 94.81 280 TYR A C 1
ATOM 2239 O O . TYR A 1 280 ? -16.188 38.375 13.773 1 94.81 280 TYR A O 1
ATOM 2247 N N . VAL A 1 281 ? -15.609 38.656 11.602 1 93.31 281 VAL A N 1
ATOM 2248 C CA . VAL A 1 281 ? -16.203 40 11.555 1 93.31 281 VAL A CA 1
ATOM 2249 C C . VAL A 1 281 ? -17.703 39.906 11.75 1 93.31 281 VAL A C 1
ATOM 2251 O O . VAL A 1 281 ? -18.312 40.75 12.406 1 93.31 281 VAL A O 1
ATOM 2254 N N . ARG A 1 282 ? -18.297 38.875 11.234 1 91.06 282 ARG A N 1
ATOM 2255 C CA . ARG A 1 282 ? -19.734 38.688 11.352 1 91.06 282 ARG A CA 1
ATOM 2256 C C . ARG A 1 282 ? -20.141 38.406 12.797 1 91.06 282 ARG A C 1
ATOM 2258 O O . ARG A 1 282 ? -21.266 38.719 13.203 1 91.06 282 ARG A O 1
ATOM 2265 N N . MET A 1 283 ? -19.25 37.844 13.531 1 92.06 283 MET A N 1
ATOM 2266 C CA . MET A 1 283 ? -19.562 37.438 14.906 1 92.06 283 MET A CA 1
ATOM 2267 C C . MET A 1 283 ? -19.312 38.594 15.867 1 92.06 283 MET A C 1
ATOM 2269 O O . MET A 1 283 ? -19.703 38.531 17.031 1 92.06 283 MET A O 1
ATOM 2273 N N . LEU A 1 284 ? -18.672 39.625 15.375 1 91.75 284 LEU A N 1
ATOM 2274 C CA . LEU A 1 284 ? -18.484 40.812 16.219 1 91.75 284 LEU A CA 1
ATOM 2275 C C . LEU A 1 284 ? -19.812 41.562 16.422 1 91.75 284 LEU A C 1
ATOM 2277 O O . LEU A 1 284 ? -20.703 41.5 15.57 1 91.75 284 LEU A O 1
ATOM 2281 N N . PRO A 1 285 ? -19.906 42.156 17.609 1 88.75 285 PRO A N 1
ATOM 2282 C CA . PRO A 1 285 ? -21.141 42.906 17.875 1 88.75 285 PRO A CA 1
ATOM 2283 C C . PRO A 1 285 ? -21.375 44.031 16.875 1 88.75 285 PRO A C 1
ATOM 2285 O O . PRO A 1 285 ? -20.438 44.531 16.25 1 88.75 285 PRO A O 1
ATOM 2288 N N . ARG A 1 286 ? -22.719 44.375 16.766 1 85.19 286 ARG A N 1
ATOM 2289 C CA . ARG A 1 286 ? -23.047 45.531 15.922 1 85.19 286 ARG A CA 1
ATOM 2290 C C . ARG A 1 286 ? -22.359 46.781 16.406 1 85.19 286 ARG A C 1
ATOM 2292 O O . ARG A 1 286 ? -22.328 47.062 17.609 1 85.19 286 ARG A O 1
ATOM 2299 N N . GLY A 1 287 ? -21.734 47.562 15.562 1 82.62 287 GLY A N 1
ATOM 2300 C CA . GLY A 1 287 ? -21.016 48.781 15.914 1 82.62 287 GLY A CA 1
ATOM 2301 C C . GLY A 1 287 ? -19.656 48.531 16.516 1 82.62 287 GLY A C 1
ATOM 2302 O O . GLY A 1 287 ? -19.109 49.406 17.219 1 82.62 287 GLY A O 1
ATOM 2303 N N . TYR A 1 288 ? -19.141 47.406 16.281 1 84.62 288 TYR A N 1
ATOM 2304 C CA . TYR A 1 288 ? -17.844 47.031 16.828 1 84.62 288 TYR A CA 1
ATOM 2305 C C . TYR A 1 288 ? -16.781 48.031 16.422 1 84.62 288 TYR A C 1
ATOM 2307 O O . TYR A 1 288 ? -16.938 48.75 15.43 1 84.62 288 TYR A O 1
ATOM 2315 N N . ASP A 1 289 ? -15.773 48.094 17.234 1 88.12 289 ASP A N 1
ATOM 2316 C CA . ASP A 1 289 ? -14.609 48.938 16.969 1 88.12 289 ASP A CA 1
ATOM 2317 C C . ASP A 1 289 ? -13.766 48.344 15.828 1 88.12 289 ASP A C 1
ATOM 2319 O O . ASP A 1 289 ? -13.148 47.312 15.977 1 88.12 289 ASP A O 1
ATOM 2323 N N . LYS A 1 290 ? -13.664 49.062 14.742 1 91.06 290 LYS A N 1
ATOM 2324 C CA . LYS A 1 290 ? -12.945 48.625 13.555 1 91.06 290 LYS A CA 1
ATOM 2325 C C . LYS A 1 290 ? -11.453 48.5 13.828 1 91.06 290 LYS A C 1
ATOM 2327 O O . LYS A 1 290 ? -10.766 47.656 13.227 1 91.06 290 LYS A O 1
ATOM 2332 N N . ASP A 1 291 ? -10.945 49.344 14.711 1 92.31 291 ASP A N 1
ATOM 2333 C CA . ASP A 1 291 ? -9.531 49.25 15.078 1 92.31 291 ASP A CA 1
ATOM 2334 C C . ASP A 1 291 ? -9.227 47.969 15.82 1 92.31 291 ASP A C 1
ATOM 2336 O O . ASP A 1 291 ? -8.18 47.344 15.586 1 92.31 291 ASP A O 1
ATOM 2340 N N . PHE A 1 292 ? -10.148 47.656 16.672 1 94.12 292 PHE A N 1
ATOM 2341 C CA . PHE A 1 292 ? -9.992 46.375 17.391 1 94.12 292 PHE A CA 1
ATOM 2342 C C . PHE A 1 292 ? -9.953 45.219 16.438 1 94.12 292 PHE A C 1
ATOM 2344 O O . PHE A 1 292 ? -9.078 44.344 16.531 1 94.12 292 PHE A O 1
ATOM 2351 N N . ALA A 1 293 ? -10.883 45.188 15.555 1 94.25 293 ALA A N 1
ATOM 2352 C CA . ALA A 1 293 ? -10.969 44.094 14.586 1 94.25 293 ALA A CA 1
ATOM 2353 C C . ALA A 1 293 ? -9.727 44.062 13.703 1 94.25 293 ALA A C 1
ATOM 2355 O O . ALA A 1 293 ? -9.164 42.969 13.461 1 94.25 293 ALA A O 1
ATOM 2356 N N . ALA A 1 294 ? -9.305 45.219 13.227 1 95.25 294 ALA A N 1
ATOM 2357 C CA . ALA A 1 294 ? -8.141 45.312 12.352 1 95.25 294 ALA A CA 1
ATOM 2358 C C . ALA A 1 294 ? -6.863 44.906 13.078 1 95.25 294 ALA A C 1
ATOM 2360 O O . ALA A 1 294 ? -5.996 44.25 12.5 1 95.25 294 ALA A O 1
ATOM 2361 N N . GLU A 1 295 ? -6.719 45.344 14.297 1 96.44 295 GLU A N 1
ATOM 2362 C CA . GLU A 1 295 ? -5.543 45 15.086 1 96.44 295 GLU A CA 1
ATOM 2363 C C . GLU A 1 295 ? -5.473 43.5 15.336 1 96.44 295 GLU A C 1
ATOM 2365 O O . GLU A 1 295 ? -4.395 42.906 15.289 1 96.44 295 GLU A O 1
ATOM 2370 N N . SER A 1 296 ? -6.633 42.906 15.68 1 95.56 296 SER A N 1
ATOM 2371 C CA . SER A 1 296 ? -6.68 41.469 15.906 1 95.56 296 SER A CA 1
ATOM 2372 C C . SER A 1 296 ? -6.266 40.719 14.656 1 95.56 296 SER A C 1
ATOM 2374 O O . SER A 1 296 ? -5.52 39.719 14.742 1 95.56 296 SER A O 1
ATOM 2376 N N . ILE A 1 297 ? -6.742 41.125 13.492 1 96.56 297 ILE A N 1
ATOM 2377 C CA . ILE A 1 297 ? -6.402 40.469 12.227 1 96.56 297 ILE A CA 1
ATOM 2378 C C . ILE A 1 297 ? -4.914 40.656 11.938 1 96.56 297 ILE A C 1
ATOM 2380 O O . ILE A 1 297 ? -4.227 39.688 11.602 1 96.56 297 ILE A O 1
ATOM 2384 N N . ALA A 1 298 ? -4.445 41.844 12.141 1 97.12 298 ALA A N 1
ATOM 2385 C CA . ALA A 1 298 ? -3.039 42.156 11.898 1 97.12 298 ALA A CA 1
ATOM 2386 C C . ALA A 1 298 ? -2.129 41.312 12.766 1 97.12 298 ALA A C 1
ATOM 2388 O O . ALA A 1 298 ? -1.134 40.75 12.289 1 97.12 298 ALA A O 1
ATOM 2389 N N . SER A 1 299 ? -2.436 41.25 14 1 97.31 299 SER A N 1
ATOM 2390 C CA . SER A 1 299 ? -1.645 40.438 14.938 1 97.31 299 SER A CA 1
ATOM 2391 C C . SER A 1 299 ? -1.641 38.969 14.547 1 97.31 299 SER A C 1
ATOM 2393 O O . SER A 1 299 ? -0.619 38.281 14.664 1 97.31 299 SER A O 1
ATOM 2395 N N . SER A 1 300 ? -2.785 38.5 14.125 1 96.94 300 SER A N 1
ATOM 2396 C CA . SER A 1 300 ? -2.887 37.094 13.703 1 96.94 300 SER A CA 1
ATOM 2397 C C . SER A 1 300 ? -2.029 36.812 12.477 1 96.94 300 SER A C 1
ATOM 2399 O O . SER A 1 300 ? -1.444 35.75 12.344 1 96.94 300 SER A O 1
ATOM 2401 N N . PHE A 1 301 ? -1.981 37.781 11.555 1 97.5 301 PHE A N 1
ATOM 2402 C CA . PHE A 1 301 ? -1.152 37.625 10.359 1 97.5 301 PHE A CA 1
ATOM 2403 C C . PHE A 1 301 ? 0.322 37.531 10.734 1 97.5 301 PHE A C 1
ATOM 2405 O O . PHE A 1 301 ? 1.067 36.75 10.141 1 97.5 301 PHE A O 1
ATOM 2412 N N . LEU A 1 302 ? 0.696 38.312 11.68 1 97 302 LEU A N 1
ATOM 2413 C CA . LEU A 1 302 ? 2.09 38.312 12.109 1 97 302 LEU A CA 1
ATOM 2414 C C . LEU A 1 302 ? 2.463 36.969 12.719 1 97 302 LEU A C 1
ATOM 2416 O O . LEU A 1 302 ? 3.555 36.438 12.469 1 97 302 LEU A O 1
ATOM 2420 N N . VAL A 1 303 ? 1.579 36.406 13.492 1 96.06 303 VAL A N 1
ATOM 2421 C CA . VAL A 1 303 ? 1.827 35.094 14.086 1 96.06 303 VAL A CA 1
ATOM 2422 C C . VAL A 1 303 ? 1.92 34.031 12.984 1 96.06 303 VAL A C 1
ATOM 2424 O O . VAL A 1 303 ? 2.719 33.094 13.078 1 96.06 303 VAL A O 1
ATOM 2427 N N . ASP A 1 304 ? 1.091 34.156 11.977 1 96.19 304 ASP A N 1
ATOM 2428 C CA . ASP A 1 304 ? 1.078 33.219 10.867 1 96.19 304 ASP A CA 1
ATOM 2429 C C . ASP A 1 304 ? 2.396 33.25 10.102 1 96.19 304 ASP A C 1
ATOM 2431 O O . ASP A 1 304 ? 2.912 32.188 9.688 1 96.19 304 ASP A O 1
ATOM 2435 N N . HIS A 1 305 ? 2.951 34.375 9.914 1 95.88 305 HIS A N 1
ATOM 2436 C CA . HIS A 1 305 ? 4.105 34.531 9.031 1 95.88 305 HIS A CA 1
ATOM 2437 C C . HIS A 1 305 ? 5.41 34.406 9.805 1 95.88 305 HIS A C 1
ATOM 2439 O O . HIS A 1 305 ? 6.355 33.75 9.344 1 95.88 305 HIS A O 1
ATOM 2445 N N . PHE A 1 306 ? 5.504 35.062 10.914 1 94.12 306 PHE A N 1
ATOM 2446 C CA . PHE A 1 306 ? 6.789 35.156 11.594 1 94.12 306 PHE A CA 1
ATOM 2447 C C . PHE A 1 306 ? 6.977 34 12.57 1 94.12 306 PHE A C 1
ATOM 2449 O O . PHE A 1 306 ? 7.039 34.219 13.781 1 94.12 306 PHE A O 1
ATOM 2456 N N . THR A 1 307 ? 7.223 32.906 12.031 1 92.75 307 THR A N 1
ATOM 2457 C CA . THR A 1 307 ? 7.605 31.734 12.812 1 92.75 307 THR A CA 1
ATOM 2458 C C . THR A 1 307 ? 9.055 31.844 13.273 1 92.75 307 THR A C 1
ATOM 2460 O O . THR A 1 307 ? 9.828 32.625 12.727 1 92.75 307 THR A O 1
ATOM 2463 N N . PRO A 1 308 ? 9.352 31.109 14.32 1 90.5 308 PRO A N 1
ATOM 2464 C CA . PRO A 1 308 ? 10.758 31.156 14.742 1 90.5 308 PRO A CA 1
ATOM 2465 C C . PRO A 1 308 ? 11.719 30.734 13.633 1 90.5 308 PRO A C 1
ATOM 2467 O O . PRO A 1 308 ? 11.602 29.625 13.102 1 90.5 308 PRO A O 1
ATOM 2470 N N . GLY A 1 309 ? 12.617 31.531 13.289 1 89.38 309 GLY A N 1
ATOM 2471 C CA . GLY A 1 309 ? 13.578 31.234 12.242 1 89.38 309 GLY A CA 1
ATOM 2472 C C . GLY A 1 309 ? 13.234 31.891 10.914 1 89.38 309 GLY A C 1
ATOM 2473 O O . GLY A 1 309 ? 14.023 31.844 9.977 1 89.38 309 GLY A O 1
ATOM 2474 N N . MET A 1 310 ? 12.102 32.469 10.883 1 93.81 310 MET A N 1
ATOM 2475 C CA . MET A 1 310 ? 11.688 33.156 9.648 1 93.81 310 MET A CA 1
ATOM 2476 C C . MET A 1 310 ? 12.594 34.344 9.344 1 93.81 310 MET A C 1
ATOM 2478 O O . MET A 1 310 ? 13.125 34.969 10.266 1 93.81 310 MET A O 1
ATOM 2482 N N . HIS A 1 311 ? 12.812 34.594 8.086 1 94.62 311 HIS A N 1
ATOM 2483 C CA . HIS A 1 311 ? 13.578 35.75 7.637 1 94.62 311 HIS A CA 1
ATOM 2484 C C . HIS A 1 311 ? 12.82 37.031 7.906 1 94.62 311 HIS A C 1
ATOM 2486 O O . HIS A 1 311 ? 11.586 37.062 7.859 1 94.62 311 HIS A O 1
ATOM 2492 N N . GLY A 1 312 ? 13.547 38.094 8.266 1 93.62 312 GLY A N 1
ATOM 2493 C CA . GLY A 1 312 ? 12.945 39.375 8.539 1 93.62 312 GLY A CA 1
ATOM 2494 C C . GLY A 1 312 ? 12.602 40.156 7.273 1 93.62 312 GLY A C 1
ATOM 2495 O O . GLY A 1 312 ? 13.242 41.156 6.961 1 93.62 312 GLY A O 1
ATOM 2496 N N . PHE A 1 313 ? 11.562 39.781 6.625 1 95.69 313 PHE A N 1
ATOM 2497 C CA . PHE A 1 313 ? 11.109 40.469 5.402 1 95.69 313 PHE A CA 1
ATOM 2498 C C . PHE A 1 313 ? 10.484 41.812 5.719 1 95.69 313 PHE A C 1
ATOM 2500 O O . PHE A 1 313 ? 10.086 42.062 6.859 1 95.69 313 PHE A O 1
ATOM 2507 N N . GLU A 1 314 ? 10.414 42.625 4.652 1 94.25 314 GLU A N 1
ATOM 2508 C CA . GLU A 1 314 ? 9.672 43.875 4.781 1 94.25 314 GLU A CA 1
ATOM 2509 C C . GLU A 1 314 ? 8.18 43.625 4.945 1 94.25 314 GLU A C 1
ATOM 2511 O O . GLU A 1 314 ? 7.582 42.875 4.156 1 94.25 314 GLU A O 1
ATOM 2516 N N . ILE A 1 315 ? 7.641 44.219 5.957 1 95.5 315 ILE A N 1
ATOM 2517 C CA . ILE A 1 315 ? 6.285 43.875 6.387 1 95.5 315 ILE A CA 1
ATOM 2518 C C . ILE A 1 315 ? 5.293 44.25 5.285 1 95.5 315 ILE A C 1
ATOM 2520 O O . ILE A 1 315 ? 4.305 43.531 5.078 1 95.5 315 ILE A O 1
ATOM 2524 N N . ARG A 1 316 ? 5.504 45.344 4.609 1 95.06 316 ARG A N 1
ATOM 2525 C CA . ARG A 1 316 ? 4.609 45.75 3.531 1 95.06 316 ARG A CA 1
ATOM 2526 C C . ARG A 1 316 ? 4.609 44.719 2.406 1 95.06 316 ARG A C 1
ATOM 2528 O O . ARG A 1 316 ? 3.564 44.438 1.82 1 95.06 316 ARG A O 1
ATOM 2535 N N . ASP A 1 317 ? 5.785 44.219 2.145 1 95 317 ASP A N 1
ATOM 2536 C CA . ASP A 1 317 ? 5.898 43.219 1.093 1 95 317 ASP A CA 1
ATOM 2537 C C . ASP A 1 317 ? 5.219 41.906 1.505 1 95 317 ASP A C 1
ATOM 2539 O O . ASP A 1 317 ? 4.617 41.25 0.672 1 95 317 ASP A O 1
ATOM 2543 N N . VAL A 1 318 ? 5.375 41.594 2.771 1 97.19 318 VAL A N 1
ATOM 2544 C CA . VAL A 1 318 ? 4.727 40.375 3.279 1 97.19 318 VAL A CA 1
ATOM 2545 C C . VAL A 1 318 ? 3.213 40.5 3.141 1 97.19 318 VAL A C 1
ATOM 2547 O O . VAL A 1 318 ? 2.547 39.594 2.658 1 97.19 318 VAL A O 1
ATOM 2550 N N . PHE A 1 319 ? 2.695 41.656 3.541 1 97 319 PHE A N 1
ATOM 2551 C CA . PHE A 1 319 ? 1.258 41.906 3.48 1 97 319 PHE A CA 1
ATOM 2552 C C . PHE A 1 319 ? 0.757 41.812 2.043 1 97 319 PHE A C 1
ATOM 2554 O O . PHE A 1 319 ? -0.257 41.188 1.764 1 97 319 PHE A O 1
ATOM 2561 N N . THR A 1 320 ? 1.49 42.438 1.147 1 95.31 320 THR A N 1
ATOM 2562 C CA . THR A 1 320 ? 1.088 42.5 -0.253 1 95.31 320 THR A CA 1
ATOM 2563 C C . THR A 1 320 ? 1.138 41.125 -0.889 1 95.31 320 THR A C 1
ATOM 2565 O O . THR A 1 320 ? 0.245 40.75 -1.655 1 95.31 320 THR A O 1
ATOM 2568 N N . ALA A 1 321 ? 2.123 40.375 -0.535 1 95.06 321 ALA A N 1
ATOM 2569 C CA . ALA A 1 321 ? 2.34 39.062 -1.177 1 95.06 321 ALA A CA 1
ATOM 2570 C C . ALA A 1 321 ? 1.376 38.031 -0.632 1 95.06 321 ALA A C 1
ATOM 2572 O O . ALA A 1 321 ? 0.897 37.156 -1.378 1 95.06 321 ALA A O 1
ATOM 2573 N N . LEU A 1 322 ? 1.062 38.094 0.646 1 96.81 322 LEU A N 1
ATOM 2574 C CA . LEU A 1 322 ? 0.42 36.906 1.247 1 96.81 322 LEU A CA 1
ATOM 2575 C C . LEU A 1 322 ? -1.006 37.25 1.678 1 96.81 322 LEU A C 1
ATOM 2577 O O . LEU A 1 322 ? -1.875 36.375 1.68 1 96.81 322 LEU A O 1
ATOM 2581 N N . TYR A 1 323 ? -1.339 38.5 2.137 1 96.81 323 TYR A N 1
ATOM 2582 C CA . TYR A 1 323 ? -2.576 38.719 2.877 1 96.81 323 TYR A CA 1
ATOM 2583 C C . TYR A 1 323 ? -3.455 39.75 2.188 1 96.81 323 TYR A C 1
ATOM 2585 O O . TYR A 1 323 ? -4.66 39.812 2.439 1 96.81 323 TYR A O 1
ATOM 2593 N N . GLN A 1 324 ? -2.891 40.594 1.336 1 95.56 324 GLN A N 1
ATOM 2594 C CA . GLN A 1 324 ? -3.625 41.719 0.728 1 95.56 324 GLN A CA 1
ATOM 2595 C C . GLN A 1 324 ? -4.844 41.188 -0.038 1 95.56 324 GLN A C 1
ATOM 2597 O O . GLN A 1 324 ? -5.914 41.812 0.017 1 95.56 324 GLN A O 1
ATOM 2602 N N . GLY A 1 325 ? -4.672 40.156 -0.807 1 94 325 GLY A N 1
ATOM 2603 C CA . GLY A 1 325 ? -5.785 39.594 -1.553 1 94 325 GLY A CA 1
ATOM 2604 C C . GLY A 1 325 ? -6.949 39.188 -0.67 1 94 325 GLY A C 1
ATOM 2605 O O . GLY A 1 325 ? -8.109 39.438 -0.998 1 94 325 GLY A O 1
ATOM 2606 N N . ALA A 1 326 ? -6.691 38.531 0.414 1 94.44 326 ALA A N 1
ATOM 2607 C CA . ALA A 1 326 ? -7.727 38.094 1.344 1 94.44 326 ALA A CA 1
ATOM 2608 C C . ALA A 1 326 ? -8.43 39.281 1.987 1 94.44 326 ALA A C 1
ATOM 2610 O O . ALA A 1 326 ? -9.648 39.281 2.172 1 94.44 326 ALA A O 1
ATOM 2611 N N . CYS A 1 327 ? -7.684 40.344 2.375 1 94.56 327 CYS A N 1
ATOM 2612 C CA . CYS A 1 327 ? -8.242 41.531 3.006 1 94.56 327 CYS A CA 1
ATOM 2613 C C . CYS A 1 327 ? -9.133 42.281 2.033 1 94.56 327 CYS A C 1
ATOM 2615 O O . CYS A 1 327 ? -10.148 42.875 2.432 1 94.56 327 CYS A O 1
ATOM 2617 N N . ARG A 1 328 ? -8.75 42.281 0.776 1 93.88 328 ARG A N 1
ATOM 2618 C CA . ARG A 1 328 ? -9.578 42.906 -0.242 1 93.88 328 ARG A CA 1
ATOM 2619 C C . ARG A 1 328 ? -10.914 42.188 -0.389 1 93.88 328 ARG A C 1
ATOM 2621 O O . ARG A 1 328 ? -11.961 42.844 -0.489 1 93.88 328 ARG A O 1
ATOM 2628 N N . ARG A 1 329 ? -10.875 40.969 -0.398 1 93.62 329 ARG A N 1
ATOM 2629 C CA . ARG A 1 329 ? -12.102 40.188 -0.505 1 93.62 329 ARG A CA 1
ATOM 2630 C C . ARG A 1 329 ? -12.984 40.375 0.726 1 93.62 329 ARG A C 1
ATOM 2632 O O . ARG A 1 329 ? -14.211 40.438 0.617 1 93.62 329 ARG A O 1
ATOM 2639 N N . LEU A 1 330 ? -12.344 40.438 1.894 1 92.88 330 LEU A N 1
ATOM 2640 C CA . LEU A 1 330 ? -13.078 40.719 3.125 1 92.88 330 LEU A CA 1
ATOM 2641 C C . LEU A 1 330 ? -13.82 42.062 3.027 1 92.88 330 LEU A C 1
ATOM 2643 O O . LEU A 1 330 ? -14.992 42.125 3.398 1 92.88 330 LEU A O 1
ATOM 2647 N N . SER A 1 331 ? -13.172 43.062 2.512 1 90.44 331 SER A N 1
ATOM 2648 C CA . SER A 1 331 ? -13.758 44.375 2.383 1 90.44 331 SER A CA 1
ATOM 2649 C C . SER A 1 331 ? -14.906 44.375 1.382 1 90.44 331 SER A C 1
ATOM 2651 O O . SER A 1 331 ? -15.875 45.125 1.541 1 90.44 331 SER A O 1
ATOM 2653 N N . GLU A 1 332 ? -14.758 43.594 0.42 1 90.44 332 GLU A N 1
ATOM 2654 C CA . GLU A 1 332 ? -15.812 43.469 -0.583 1 90.44 332 GLU A CA 1
ATOM 2655 C C . GLU A 1 332 ? -17.047 42.75 -0.021 1 90.44 332 GLU A C 1
ATOM 2657 O O . GLU A 1 332 ? -18.172 43.156 -0.323 1 90.44 332 GLU A O 1
ATOM 2662 N N . ASP A 1 333 ? -16.75 41.781 0.779 1 88.38 333 ASP A N 1
ATOM 2663 C CA . ASP A 1 333 ? -17.844 40.969 1.334 1 88.38 333 ASP A CA 1
ATOM 2664 C C . ASP A 1 333 ? -18.578 41.719 2.434 1 88.38 333 ASP A C 1
ATOM 2666 O O . ASP A 1 333 ? -19.797 41.625 2.539 1 88.38 333 ASP A O 1
ATOM 2670 N N . ILE A 1 334 ? -17.672 42.219 3.305 1 83.69 334 ILE A N 1
ATOM 2671 C CA . ILE A 1 334 ? -18.219 42.938 4.461 1 83.69 334 ILE A CA 1
ATOM 2672 C C . ILE A 1 334 ? -17.734 44.375 4.461 1 83.69 334 ILE A C 1
ATOM 2674 O O . ILE A 1 334 ? -16.641 44.656 3.967 1 83.69 334 ILE A O 1
ATOM 2678 N N . ASP A 1 335 ? -18.641 45.312 4.586 1 78.06 335 ASP A N 1
ATOM 2679 C CA . ASP A 1 335 ? -18.234 46.719 4.637 1 78.06 335 ASP A CA 1
ATOM 2680 C C . ASP A 1 335 ? -17.172 46.938 5.719 1 78.06 335 ASP A C 1
ATOM 2682 O O . ASP A 1 335 ? -17.469 47.531 6.766 1 78.06 335 ASP A O 1
ATOM 2686 N N . PHE A 1 336 ? -15.938 46.25 5.676 1 81.06 336 PHE A N 1
ATOM 2687 C CA . PHE A 1 336 ? -14.812 46.375 6.602 1 81.06 336 PHE A CA 1
ATOM 2688 C C . PHE A 1 336 ? -13.797 47.375 6.078 1 81.06 336 PHE A C 1
ATOM 2690 O O . PHE A 1 336 ? -13.555 47.438 4.875 1 81.06 336 PHE A O 1
ATOM 2697 N N . PRO A 1 337 ? -13.398 48.188 7.066 1 71.25 337 PRO A N 1
ATOM 2698 C CA . PRO A 1 337 ? -12.438 49.188 6.578 1 71.25 337 PRO A CA 1
ATOM 2699 C C . PRO A 1 337 ? -11.18 48.562 5.992 1 71.25 337 PRO A C 1
ATOM 2701 O O . PRO A 1 337 ? -10.727 47.5 6.473 1 71.25 337 PRO A O 1
ATOM 2704 N N . GLY A 1 338 ? -10.781 48.969 4.844 1 67.75 338 GLY A N 1
ATOM 2705 C CA . GLY A 1 338 ? -9.914 48.656 3.717 1 67.75 338 GLY A CA 1
ATOM 2706 C C . GLY A 1 338 ? -8.625 47.969 4.125 1 67.75 338 GLY A C 1
ATOM 2707 O O . GLY A 1 338 ? -8.359 47.812 5.316 1 67.75 338 GLY A O 1
ATOM 2708 N N . THR A 1 339 ? -7.766 47.406 3.441 1 84.56 339 THR A N 1
ATOM 2709 C CA . THR A 1 339 ? -6.434 46.812 3.377 1 84.56 339 THR A CA 1
ATOM 2710 C C . THR A 1 339 ? -5.41 47.719 4.047 1 84.56 339 THR A C 1
ATOM 2712 O O . THR A 1 339 ? -4.52 47.25 4.758 1 84.56 339 THR A O 1
ATOM 2715 N N . ASP A 1 340 ? -5.793 49 4.246 1 90.56 340 ASP A N 1
ATOM 2716 C CA . ASP A 1 340 ? -4.812 49.969 4.746 1 90.56 340 ASP A CA 1
ATOM 2717 C C . ASP A 1 340 ? -4.766 49.938 6.27 1 90.56 340 ASP A C 1
ATOM 2719 O O . ASP A 1 340 ? -3.689 50.062 6.863 1 90.56 340 ASP A O 1
ATOM 2723 N N . LEU A 1 341 ? -5.914 49.906 6.902 1 94.44 341 LEU A N 1
ATOM 2724 C CA . LEU A 1 341 ? -5.969 49.906 8.359 1 94.44 341 LEU A CA 1
ATOM 2725 C C . LEU A 1 341 ? -5.258 48.656 8.914 1 94.44 341 LEU A C 1
ATOM 2727 O O . LEU A 1 341 ? -4.516 48.75 9.898 1 94.44 341 LEU A O 1
ATOM 2731 N N . ILE A 1 342 ? -5.477 47.5 8.336 1 95.75 342 ILE A N 1
ATOM 2732 C CA . ILE A 1 342 ? -4.844 46.281 8.773 1 95.75 342 ILE A CA 1
ATOM 2733 C C . ILE A 1 342 ? -3.33 46.375 8.602 1 95.75 342 ILE A C 1
ATOM 2735 O O . ILE A 1 342 ? -2.566 46 9.492 1 95.75 342 ILE A O 1
ATOM 2739 N N . LEU A 1 343 ? -2.928 46.906 7.449 1 96.38 343 LEU A N 1
ATOM 2740 C CA . LEU A 1 343 ? -1.503 47.062 7.18 1 96.38 343 LEU A CA 1
ATOM 2741 C C . LEU A 1 343 ? -0.866 48.031 8.195 1 96.38 343 LEU A C 1
ATOM 2743 O O . LEU A 1 343 ? 0.268 47.812 8.625 1 96.38 343 LEU A O 1
ATOM 2747 N N . ARG A 1 344 ? -1.581 49.062 8.539 1 96.25 344 ARG A N 1
ATOM 2748 C CA . ARG A 1 344 ? -1.07 50 9.531 1 96.25 344 ARG A CA 1
ATOM 2749 C C . ARG A 1 344 ? -0.83 49.312 10.875 1 96.25 344 ARG A C 1
ATOM 2751 O O . ARG A 1 344 ? 0.219 49.5 11.492 1 96.25 344 ARG A O 1
ATOM 2758 N N . HIS A 1 345 ? -1.78 48.594 11.312 1 96.69 345 HIS A N 1
ATOM 2759 C CA . HIS A 1 345 ? -1.625 47.875 12.57 1 96.69 345 HIS A CA 1
ATOM 2760 C C . HIS A 1 345 ? -0.518 46.812 12.477 1 96.69 345 HIS A C 1
ATOM 2762 O O . HIS A 1 345 ? 0.221 46.594 13.438 1 96.69 345 HIS A O 1
ATOM 2768 N N . MET A 1 346 ? -0.412 46.125 11.32 1 97.19 346 MET A N 1
ATOM 2769 C CA . MET A 1 346 ? 0.649 45.125 11.125 1 97.19 346 MET A CA 1
ATOM 2770 C C . MET A 1 346 ? 2.023 45.781 11.25 1 97.19 346 MET A C 1
ATOM 2772 O O . MET A 1 346 ? 2.926 45.219 11.875 1 97.19 346 MET A O 1
ATOM 2776 N N . SER A 1 347 ? 2.115 46.969 10.664 1 97 347 SER A N 1
ATOM 2777 C CA . SER A 1 347 ? 3.377 47.719 10.703 1 97 347 SER A CA 1
ATOM 2778 C C . SER A 1 347 ? 3.727 48.125 12.125 1 97 347 SER A C 1
ATOM 2780 O O . SER A 1 347 ? 4.883 48.031 12.539 1 97 347 SER A O 1
ATOM 2782 N N . LEU A 1 348 ? 2.764 48.594 12.867 1 96.44 348 LEU A N 1
ATOM 2783 C CA . LEU A 1 348 ? 2.979 49 14.242 1 96.44 348 LEU A CA 1
ATOM 2784 C C . LEU A 1 348 ? 3.395 47.844 15.125 1 96.44 348 LEU A C 1
ATOM 2786 O O . LEU A 1 348 ? 4.336 47.969 15.914 1 96.44 348 LEU A O 1
ATOM 2790 N N . LEU A 1 349 ? 2.709 46.781 15.016 1 96.69 349 LEU A N 1
ATOM 2791 C CA . LEU A 1 349 ? 2.996 45.594 15.828 1 96.69 349 LEU A CA 1
ATOM 2792 C C . LEU A 1 349 ? 4.332 44.969 15.438 1 96.69 349 LEU A C 1
ATOM 2794 O O . LEU A 1 349 ? 5.051 44.469 16.297 1 96.69 349 LEU A O 1
ATOM 2798 N N . HIS A 1 350 ? 4.594 45.031 14.133 1 96.5 350 HIS A N 1
ATOM 2799 C CA . HIS A 1 350 ? 5.887 44.531 13.672 1 96.5 350 HIS A CA 1
ATOM 2800 C C . HIS A 1 350 ? 7.031 45.344 14.227 1 96.5 350 HIS A C 1
ATOM 2802 O O . HIS A 1 350 ? 8.078 44.812 14.594 1 96.5 350 HIS A O 1
ATOM 2808 N N . ALA A 1 351 ? 6.867 46.625 14.211 1 95.12 351 ALA A N 1
ATOM 2809 C CA . ALA A 1 351 ? 7.875 47.5 14.789 1 95.12 351 ALA A CA 1
ATOM 2810 C C . ALA A 1 351 ? 8.117 47.188 16.266 1 95.12 351 ALA A C 1
ATOM 2812 O O . ALA A 1 351 ? 9.258 47.188 16.734 1 95.12 351 ALA A O 1
ATOM 2813 N N . LYS A 1 352 ? 7.082 46.906 16.938 1 94.44 352 LYS A N 1
ATOM 2814 C CA . LYS A 1 352 ? 7.195 46.5 18.328 1 94.44 352 LYS A CA 1
ATOM 2815 C C . LYS A 1 352 ? 7.957 45.188 18.453 1 94.44 352 LYS A C 1
ATOM 2817 O O . LYS A 1 352 ? 8.766 45.031 19.375 1 94.44 352 LYS A O 1
ATOM 2822 N N . PHE A 1 353 ? 7.664 44.312 17.578 1 93.69 353 PHE A N 1
ATOM 2823 C CA . PHE A 1 353 ? 8.328 43 17.531 1 93.69 353 PHE A CA 1
ATOM 2824 C C . PHE A 1 353 ? 9.828 43.188 17.312 1 93.69 353 PHE A C 1
ATOM 2826 O O . PHE A 1 353 ? 10.633 42.562 18.016 1 93.69 353 PHE A O 1
ATOM 2833 N N . GLU A 1 354 ? 10.219 44 16.406 1 91.5 354 GLU A N 1
ATOM 2834 C CA . GLU A 1 354 ? 11.625 44.219 16.109 1 91.5 354 GLU A CA 1
ATOM 2835 C C . GLU A 1 354 ? 12.344 44.875 17.281 1 91.5 354 GLU A C 1
ATOM 2837 O O . GLU A 1 354 ? 13.508 44.594 17.547 1 91.5 354 GLU A O 1
ATOM 2842 N N . ARG A 1 355 ? 11.703 45.656 17.984 1 90.88 355 ARG A N 1
ATOM 2843 C CA . ARG A 1 355 ? 12.289 46.406 19.094 1 90.88 355 ARG A CA 1
ATOM 2844 C C . ARG A 1 355 ? 12.469 45.5 20.312 1 90.88 355 ARG A C 1
ATOM 2846 O O . ARG A 1 355 ? 13.492 45.594 21 1 90.88 355 ARG A O 1
ATOM 2853 N N . THR A 1 356 ? 11.547 44.688 20.562 1 88.44 356 THR A N 1
ATOM 2854 C CA . THR A 1 356 ? 11.57 43.875 21.766 1 88.44 356 THR A CA 1
ATOM 2855 C C . THR A 1 356 ? 12.406 42.594 21.547 1 88.44 356 THR A C 1
ATOM 2857 O O . THR A 1 356 ? 12.969 42.062 22.5 1 88.44 356 THR A O 1
ATOM 2860 N N . GLY A 1 357 ? 12.633 42.125 20.344 1 81.25 357 GLY A N 1
ATOM 2861 C CA . GLY A 1 357 ? 13.414 40.938 20.031 1 81.25 357 GLY A CA 1
ATOM 2862 C C . GLY A 1 357 ? 12.797 39.656 20.562 1 81.25 357 GLY A C 1
ATOM 2863 O O . GLY A 1 357 ? 13.469 38.625 20.641 1 81.25 357 GLY A O 1
ATOM 2864 N N . GLY A 1 358 ? 11.633 39.688 21.031 1 82.38 358 GLY A N 1
ATOM 2865 C CA . GLY A 1 358 ? 11.008 38.5 21.594 1 82.38 358 GLY A CA 1
ATOM 2866 C C . GLY A 1 358 ? 10.273 37.656 20.562 1 82.38 358 GLY A C 1
ATOM 2867 O O . GLY A 1 358 ? 10.641 37.656 19.391 1 82.38 358 GLY A O 1
ATOM 2868 N N . MET A 1 359 ? 9.438 36.812 21.078 1 88.88 359 MET A N 1
ATOM 2869 C CA . MET A 1 359 ? 8.633 35.969 20.203 1 88.88 359 MET A CA 1
ATOM 2870 C C . MET A 1 359 ? 7.383 36.688 19.734 1 88.88 359 MET A C 1
ATOM 2872 O O . MET A 1 359 ? 6.793 37.469 20.484 1 88.88 359 MET A O 1
ATOM 2876 N N . ILE A 1 360 ? 7.07 36.5 18.516 1 93.5 360 ILE A N 1
ATOM 2877 C CA . ILE A 1 360 ? 5.891 37.125 17.938 1 93.5 360 ILE A CA 1
ATOM 2878 C C . ILE A 1 360 ? 4.641 36.688 18.688 1 93.5 360 ILE A C 1
ATOM 2880 O O . ILE A 1 360 ? 3.668 37.438 18.781 1 93.5 360 ILE A O 1
ATOM 2884 N N . THR A 1 361 ? 4.656 35.5 19.25 1 94 361 THR A N 1
ATOM 2885 C CA . THR A 1 361 ? 3.523 35 20.016 1 94 361 THR A CA 1
ATOM 2886 C C . THR A 1 361 ? 3.307 35.844 21.281 1 94 361 THR A C 1
ATOM 2888 O O . THR A 1 361 ? 2.174 35.969 21.734 1 94 361 THR A O 1
ATOM 2891 N N . SER A 1 362 ? 4.363 36.375 21.812 1 93.5 362 SER A N 1
ATOM 2892 C CA . SER A 1 362 ? 4.242 37.25 22.969 1 93.5 362 SER A CA 1
ATOM 2893 C C . SER A 1 362 ? 3.535 38.562 22.625 1 93.5 362 SER A C 1
ATOM 2895 O O . SER A 1 362 ? 2.727 39.062 23.406 1 93.5 362 SER A O 1
ATOM 2897 N N . ILE A 1 363 ? 3.854 39.062 21.5 1 95.12 363 ILE A N 1
ATOM 2898 C CA . ILE A 1 363 ? 3.205 40.281 21.031 1 95.12 363 ILE A CA 1
ATOM 2899 C C . ILE A 1 363 ? 1.721 40.031 20.797 1 95.12 363 ILE A C 1
ATOM 2901 O O . ILE A 1 363 ? 0.871 40.844 21.141 1 95.12 363 ILE A O 1
ATOM 2905 N N . HIS A 1 364 ? 1.487 38.938 20.234 1 96.38 364 HIS A N 1
ATOM 2906 C CA . HIS A 1 364 ? 0.101 38.562 19.984 1 96.38 364 HIS A CA 1
ATOM 2907 C C . HIS A 1 364 ? -0.668 38.375 21.281 1 96.38 364 HIS A C 1
ATOM 2909 O O . HIS A 1 364 ? -1.806 38.844 21.406 1 96.38 364 HIS A O 1
ATOM 2915 N N . ARG A 1 365 ? -0.115 37.719 22.234 1 94.88 365 ARG A N 1
ATOM 2916 C CA . ARG A 1 365 ? -0.729 37.531 23.547 1 94.88 365 ARG A CA 1
ATOM 2917 C C . ARG A 1 365 ? -1.023 38.875 24.203 1 94.88 365 ARG A C 1
ATOM 2919 O O . ARG A 1 365 ? -2.09 39.062 24.797 1 94.88 365 ARG A O 1
ATOM 2926 N N . GLN A 1 366 ? -0.118 39.781 24.094 1 94.56 366 GLN A N 1
ATOM 2927 C CA . GLN A 1 366 ? -0.306 41.125 24.656 1 94.56 366 GLN A CA 1
ATOM 2928 C C . GLN A 1 366 ? -1.458 41.844 23.969 1 94.56 366 GLN A C 1
ATOM 2930 O O . GLN A 1 366 ? -2.242 42.531 24.625 1 94.56 366 GLN A O 1
ATOM 2935 N N . THR A 1 367 ? -1.465 41.656 22.688 1 95.44 367 THR A N 1
ATOM 2936 C CA . THR A 1 367 ? -2.531 42.281 21.922 1 95.44 367 THR A CA 1
ATOM 2937 C C . THR A 1 367 ? -3.896 41.75 22.344 1 95.44 367 THR A C 1
ATOM 2939 O O . THR A 1 367 ? -4.84 42.5 22.531 1 95.44 367 THR A O 1
ATOM 2942 N N . MET A 1 368 ? -4.023 40.438 22.5 1 94.75 368 MET A N 1
ATOM 2943 C CA . MET A 1 368 ? -5.277 39.844 22.953 1 94.75 368 MET A CA 1
ATOM 2944 C C . MET A 1 368 ? -5.629 40.281 24.359 1 94.75 368 MET A C 1
ATOM 2946 O O . MET A 1 368 ? -6.789 40.594 24.641 1 94.75 368 MET A O 1
ATOM 2950 N N . ASN A 1 369 ? -4.66 40.406 25.219 1 93.69 369 ASN A N 1
ATOM 2951 C CA . ASN A 1 369 ? -4.875 40.812 26.609 1 93.69 369 ASN A CA 1
ATOM 2952 C C . ASN A 1 369 ? -5.363 42.25 26.719 1 93.69 369 ASN A C 1
ATOM 2954 O O . ASN A 1 369 ? -6.141 42.594 27.609 1 93.69 369 ASN A O 1
ATOM 2958 N N . ARG A 1 370 ? -4.879 43.062 25.844 1 93.56 370 ARG A N 1
ATOM 2959 C CA . ARG A 1 370 ? -5.277 44.438 25.828 1 93.56 370 ARG A CA 1
ATOM 2960 C C . ARG A 1 370 ? -6.77 44.594 25.562 1 93.56 370 ARG A C 1
ATOM 2962 O O . ARG A 1 370 ? -7.406 45.531 26.031 1 93.56 370 ARG A O 1
ATOM 2969 N N . HIS A 1 371 ? -7.359 43.656 24.891 1 94.25 371 HIS A N 1
ATOM 2970 C CA . HIS A 1 371 ? -8.766 43.75 24.516 1 94.25 371 HIS A CA 1
ATOM 2971 C C . HIS A 1 371 ? -9.602 42.719 25.281 1 94.25 371 HIS A C 1
ATOM 2973 O O . HIS A 1 371 ? -10.656 42.312 24.797 1 94.25 371 HIS A O 1
ATOM 2979 N N . ARG A 1 372 ? -9.211 42.25 26.375 1 93.94 372 ARG A N 1
ATOM 2980 C CA . ARG A 1 372 ? -9.867 41.219 27.172 1 93.94 372 ARG A CA 1
ATOM 2981 C C . ARG A 1 372 ? -11.328 41.562 27.422 1 93.94 372 ARG A C 1
ATOM 2983 O O . ARG A 1 372 ? -12.203 40.688 27.359 1 93.94 372 ARG A O 1
ATOM 2990 N N . GLU A 1 373 ? -11.586 42.844 27.719 1 92.44 373 GLU A N 1
ATOM 2991 C CA . GLU A 1 373 ? -12.938 43.281 28.062 1 92.44 373 GLU A CA 1
ATOM 2992 C C . GLU A 1 373 ? -13.867 43.188 26.859 1 92.44 373 GLU A C 1
ATOM 2994 O O . GLU A 1 373 ? -15.055 42.875 27.016 1 92.44 373 GLU A O 1
ATOM 2999 N N . ARG A 1 374 ? -13.367 43.375 25.734 1 92.94 374 ARG A N 1
ATOM 3000 C CA . ARG A 1 374 ? -14.172 43.312 24.531 1 92.94 374 ARG A CA 1
ATOM 3001 C C . ARG A 1 374 ? -14.5 41.844 24.188 1 92.94 374 ARG A C 1
ATOM 3003 O O . ARG A 1 374 ? -15.57 41.562 23.641 1 92.94 374 ARG A O 1
ATOM 3010 N N . TRP A 1 375 ? -13.547 41 24.469 1 94.06 375 TRP A N 1
ATOM 3011 C CA . TRP A 1 375 ? -13.719 39.594 24.141 1 94.06 375 TRP A CA 1
ATOM 3012 C C . TRP A 1 375 ? -14.836 38.969 24.984 1 94.06 375 TRP A C 1
ATOM 3014 O O . TRP A 1 375 ? -15.477 38 24.562 1 94.06 375 TRP A O 1
ATOM 3024 N N . LEU A 1 376 ? -15.094 39.5 26.109 1 91.31 376 LEU A N 1
ATOM 3025 C CA . LEU A 1 376 ? -16.109 38.969 27.016 1 91.31 376 LEU A CA 1
ATOM 3026 C C . LEU A 1 376 ? -17.5 39.031 26.359 1 91.31 376 LEU A C 1
ATOM 3028 O O . LEU A 1 376 ? -18.391 38.281 26.719 1 91.31 376 LEU A O 1
ATOM 3032 N N . TYR A 1 377 ? -17.625 39.969 25.422 1 89.69 377 TYR A N 1
ATOM 3033 C CA . TYR A 1 377 ? -18.938 40.156 24.812 1 89.69 377 TYR A CA 1
ATOM 3034 C C . TYR A 1 377 ? -19.031 39.469 23.469 1 89.69 377 TYR A C 1
ATOM 3036 O O . TYR A 1 377 ? -20.016 39.625 22.75 1 89.69 377 TYR A O 1
ATOM 3044 N N . ILE A 1 378 ? -18.078 38.719 23.141 1 92.38 378 ILE A N 1
ATOM 3045 C CA . ILE A 1 378 ? -18.062 37.969 21.875 1 92.38 378 ILE A CA 1
ATOM 3046 C C . ILE A 1 378 ? -18.156 36.469 22.141 1 92.38 378 ILE A C 1
ATOM 3048 O O . ILE A 1 378 ? -17.328 35.906 22.859 1 92.38 378 ILE A O 1
ATOM 3052 N N . GLU A 1 379 ? -19.141 35.844 21.547 1 87.19 379 GLU A N 1
ATOM 3053 C CA . GLU A 1 379 ? -19.312 34.406 21.719 1 87.19 379 GLU A CA 1
ATOM 3054 C C . GLU A 1 379 ? -18.297 33.625 20.906 1 87.19 379 GLU A C 1
ATOM 3056 O O . GLU A 1 379 ? -17.812 34.094 19.875 1 87.19 379 GLU A O 1
ATOM 3061 N N . GLY A 1 380 ? -18 32.469 21.469 1 85.56 380 GLY A N 1
ATOM 3062 C CA . GLY A 1 380 ? -17.094 31.625 20.734 1 85.56 380 GLY A CA 1
ATOM 3063 C C . GLY A 1 380 ? -17.703 31.078 19.453 1 85.56 380 GLY A C 1
ATOM 3064 O O . GLY A 1 380 ? -18.922 31.031 19.297 1 85.56 380 GLY A O 1
ATOM 3065 N N . SER A 1 381 ? -16.828 30.781 18.469 1 88 381 SER A N 1
ATOM 3066 C CA . SER A 1 381 ? -17.25 30.234 17.172 1 88 381 SER A CA 1
ATOM 3067 C C . SER A 1 381 ? -16.844 28.781 17.031 1 88 381 SER A C 1
ATOM 3069 O O . SER A 1 381 ? -15.805 28.359 17.531 1 88 381 SER A O 1
ATOM 3071 N N . SER A 1 382 ? -17.672 28 16.344 1 82.75 382 SER A N 1
ATOM 3072 C CA . SER A 1 382 ? -17.344 26.609 16.031 1 82.75 382 SER A CA 1
ATOM 3073 C C . SER A 1 382 ? -16.609 26.5 14.711 1 82.75 382 SER A C 1
ATOM 3075 O O . SER A 1 382 ? -16.016 25.453 14.406 1 82.75 382 SER A O 1
ATOM 3077 N N . ASP A 1 383 ? -16.516 27.594 14.031 1 85.81 383 ASP A N 1
ATOM 3078 C CA . ASP A 1 383 ? -15.953 27.516 12.68 1 85.81 383 ASP A CA 1
ATOM 3079 C C . ASP A 1 383 ? -14.57 28.156 12.633 1 85.81 383 ASP A C 1
ATOM 3081 O O . ASP A 1 383 ? -13.758 27.812 11.766 1 85.81 383 ASP A O 1
ATOM 3085 N N . THR A 1 384 ? -14.414 29.156 13.516 1 92.56 384 THR A N 1
ATOM 3086 C CA . THR A 1 384 ? -13.156 29.891 13.445 1 92.56 384 THR A CA 1
ATOM 3087 C C . THR A 1 384 ? -12.57 30.109 14.836 1 92.56 384 THR A C 1
ATOM 3089 O O . THR A 1 384 ? -13.273 30.531 15.75 1 92.56 384 THR A O 1
ATOM 3092 N N . CYS A 1 385 ? -11.328 29.781 14.992 1 94.44 385 CYS A N 1
ATOM 3093 C CA . CYS A 1 385 ? -10.594 30.125 16.203 1 94.44 385 CYS A CA 1
ATOM 3094 C C . CYS A 1 385 ? -10.258 31.609 16.234 1 94.44 385 CYS A C 1
ATOM 3096 O O . CYS A 1 385 ? -9.523 32.094 15.375 1 94.44 385 CYS A O 1
ATOM 3098 N N . PHE A 1 386 ? -10.711 32.344 17.188 1 96.62 386 PHE A N 1
ATOM 3099 C CA . PHE A 1 386 ? -10.562 33.781 17.219 1 96.62 386 PHE A CA 1
ATOM 3100 C C . PHE A 1 386 ? -9.172 34.188 17.703 1 96.62 386 PHE A C 1
ATOM 3102 O O . PHE A 1 386 ? -8.812 35.344 17.688 1 96.62 386 PHE A O 1
ATOM 3109 N N . VAL A 1 387 ? -8.414 33.156 18.094 1 96.5 387 VAL A N 1
ATOM 3110 C CA . VAL A 1 387 ? -7.035 33.469 18.484 1 96.5 387 VAL A CA 1
ATOM 3111 C C . VAL A 1 387 ? -6.16 33.594 17.25 1 96.5 387 VAL A C 1
ATOM 3113 O O . VAL A 1 387 ? -5.438 34.594 17.094 1 96.5 387 VAL A O 1
ATOM 3116 N N . CYS A 1 388 ? -6.234 32.688 16.344 1 95.62 388 CYS A N 1
ATOM 3117 C CA . CYS A 1 388 ? -5.352 32.719 15.18 1 95.62 388 CYS A CA 1
ATOM 3118 C C . CYS A 1 388 ? -6.109 33.156 13.93 1 95.62 388 CYS A C 1
ATOM 3120 O O . CYS A 1 388 ? -5.5 33.531 12.93 1 95.62 388 CYS A O 1
ATOM 3122 N N . LEU A 1 389 ? -7.414 33.031 13.844 1 96.06 389 LEU A N 1
ATOM 3123 C CA . LEU A 1 389 ? -8.32 33.438 12.773 1 96.06 389 LEU A CA 1
ATOM 3124 C C . LEU A 1 389 ? -8.023 32.656 11.492 1 96.06 389 LEU A C 1
ATOM 3126 O O . LEU A 1 389 ? -8.18 33.188 10.391 1 96.06 389 LEU A O 1
ATOM 3130 N N . ARG A 1 390 ? -7.535 31.438 11.594 1 93.5 390 ARG A N 1
ATOM 3131 C CA . ARG A 1 390 ? -7.191 30.734 10.359 1 93.5 390 ARG A CA 1
ATOM 3132 C C . ARG A 1 390 ? -7.531 29.25 10.469 1 93.5 390 ARG A C 1
ATOM 3134 O O . ARG A 1 390 ? -7.336 28.5 9.516 1 93.5 390 ARG A O 1
ATOM 3141 N N . ARG A 1 391 ? -8.039 28.844 11.602 1 92 391 ARG A N 1
ATOM 3142 C CA . ARG A 1 391 ? -8.297 27.422 11.789 1 92 391 ARG A CA 1
ATOM 3143 C C . ARG A 1 391 ? -9.625 27.203 12.5 1 92 391 ARG A C 1
ATOM 3145 O O . ARG A 1 391 ? -10.141 28.109 13.164 1 92 391 ARG A O 1
ATOM 3152 N N . ARG A 1 392 ? -10.125 25.969 12.344 1 89.12 392 ARG A N 1
ATOM 3153 C CA . ARG A 1 392 ? -11.32 25.547 13.062 1 89.12 392 ARG A CA 1
ATOM 3154 C C . ARG A 1 392 ? -10.977 25.109 14.492 1 89.12 392 ARG A C 1
ATOM 3156 O O . ARG A 1 392 ? -10.008 24.391 14.703 1 89.12 392 ARG A O 1
ATOM 3163 N N . PRO A 1 393 ? -11.711 25.609 15.445 1 90.62 393 PRO A N 1
ATOM 3164 C CA . PRO A 1 393 ? -11.406 25.266 16.828 1 90.62 393 PRO A CA 1
ATOM 3165 C C . PRO A 1 393 ? -11.82 23.844 17.188 1 90.62 393 PRO A C 1
ATOM 3167 O O . PRO A 1 393 ? -12.688 23.266 16.531 1 90.62 393 PRO A O 1
ATOM 3170 N N . GLU A 1 394 ? -11.258 23.25 18.25 1 88.88 394 GLU A N 1
ATOM 3171 C CA . GLU A 1 394 ? -11.539 21.875 18.672 1 88.88 394 GLU A CA 1
ATOM 3172 C C . GLU A 1 394 ? -11.945 21.828 20.141 1 88.88 394 GLU A C 1
ATOM 3174 O O . GLU A 1 394 ? -12.57 20.859 20.578 1 88.88 394 GLU A O 1
ATOM 3179 N N . TYR A 1 395 ? -11.641 22.906 20.906 1 90.5 395 TYR A N 1
ATOM 3180 C CA . TYR A 1 395 ? -11.844 22.859 22.344 1 90.5 395 TYR A CA 1
ATOM 3181 C C . TYR A 1 395 ? -12.742 24 22.812 1 90.5 395 TYR A C 1
ATOM 3183 O O . TYR A 1 395 ? -12.43 25.172 22.594 1 90.5 395 TYR A O 1
ATOM 3191 N N . LEU A 1 396 ? -13.797 23.609 23.438 1 89.62 396 LEU A N 1
ATOM 3192 C CA . LEU A 1 396 ? -14.688 24.594 24.047 1 89.62 396 LEU A CA 1
ATOM 3193 C C . LEU A 1 396 ? -14.289 24.859 25.5 1 89.62 396 LEU A C 1
ATOM 3195 O O . LEU A 1 396 ? -14.117 23.938 26.281 1 89.62 396 LEU A O 1
ATOM 3199 N N . LEU A 1 397 ? -14.078 26.125 25.781 1 91.75 397 LEU A N 1
ATOM 3200 C CA . LEU A 1 397 ? -13.711 26.516 27.141 1 91.75 397 LEU A CA 1
ATOM 3201 C C . LEU A 1 397 ? -14.953 26.875 27.953 1 91.75 397 LEU A C 1
ATOM 3203 O O . LEU A 1 397 ? -16.016 27.109 27.391 1 91.75 397 LEU A O 1
ATOM 3207 N N . PRO A 1 398 ? -14.836 26.859 29.281 1 87.31 398 PRO A N 1
ATOM 3208 C CA . PRO A 1 398 ? -15.977 27.203 30.125 1 87.31 398 PRO A CA 1
ATOM 3209 C C . PRO A 1 398 ? -16.531 28.594 29.844 1 87.31 398 PRO A C 1
ATOM 3211 O O . PRO A 1 398 ? -17.719 28.844 30.062 1 87.31 398 PRO A O 1
ATOM 3214 N N . CYS A 1 399 ? -15.719 29.562 29.391 1 90.19 399 CYS A N 1
ATOM 3215 C CA . CYS A 1 399 ? -16.156 30.922 29.094 1 90.19 399 CYS A CA 1
ATOM 3216 C C . CYS A 1 399 ? -16.859 30.984 27.734 1 90.19 399 CYS A C 1
ATOM 3218 O O . CYS A 1 399 ? -17.203 32.062 27.266 1 90.19 399 CYS A O 1
ATOM 3220 N N . ASP A 1 400 ? -16.984 29.844 27.016 1 87.69 400 ASP A N 1
ATOM 3221 C CA . ASP A 1 400 ? -17.703 29.672 25.766 1 87.69 400 ASP A CA 1
ATOM 3222 C C . ASP A 1 400 ? -16.812 30.016 24.562 1 87.69 400 ASP A C 1
ATOM 3224 O O . ASP A 1 400 ? -17.219 29.844 23.406 1 87.69 400 ASP A O 1
ATOM 3228 N N . HIS A 1 401 ? -15.656 30.484 24.859 1 93.12 401 HIS A N 1
ATOM 3229 C CA . HIS A 1 401 ? -14.727 30.656 23.75 1 93.12 401 HIS A CA 1
ATOM 3230 C C . HIS A 1 401 ? -14.133 29.328 23.328 1 93.12 401 HIS A C 1
ATOM 3232 O O . HIS A 1 401 ? -14.141 28.359 24.094 1 93.12 401 HIS A O 1
ATOM 3238 N N . THR A 1 402 ? -13.688 29.25 22.047 1 91.81 402 THR A N 1
ATOM 3239 C CA . THR A 1 402 ? -13.164 28 21.5 1 91.81 402 THR A CA 1
ATOM 3240 C C . THR A 1 402 ? -11.727 28.188 21.016 1 91.81 402 THR A C 1
ATOM 3242 O O . THR A 1 402 ? -11.352 29.266 20.578 1 91.81 402 THR A O 1
ATOM 3245 N N . LEU A 1 403 ? -10.922 27.156 21.172 1 93.44 403 LEU A N 1
ATOM 3246 C CA . LEU A 1 403 ? -9.516 27.188 20.781 1 93.44 403 LEU A CA 1
ATOM 3247 C C . LEU A 1 403 ? -9.211 26.062 19.781 1 93.44 403 LEU A C 1
ATOM 3249 O O . LEU A 1 403 ? -9.844 25 19.828 1 93.44 403 LEU A O 1
ATOM 3253 N N . CYS A 1 404 ? -8.297 26.359 18.875 1 92.12 404 CYS A N 1
ATOM 3254 C CA . CYS A 1 404 ? -7.82 25.297 18 1 92.12 404 CYS A CA 1
ATOM 3255 C C . CYS A 1 404 ? -6.602 24.609 18.594 1 92.12 404 CYS A C 1
ATOM 3257 O O . CYS A 1 404 ? -6 25.109 19.547 1 92.12 404 CYS A O 1
ATOM 3259 N N . ARG A 1 405 ? -6.266 23.516 18.047 1 90.81 405 ARG A N 1
ATOM 3260 C CA . ARG A 1 405 ? -5.184 22.672 18.562 1 90.81 405 ARG A CA 1
ATOM 3261 C C . ARG A 1 405 ? -3.846 23.406 18.484 1 90.81 405 ARG A C 1
ATOM 3263 O O . ARG A 1 405 ? -3.055 23.359 19.422 1 90.81 405 ARG A O 1
ATOM 3270 N N . SER A 1 406 ? -3.562 24.062 17.422 1 92.31 406 SER A N 1
ATOM 3271 C CA . SER A 1 406 ? -2.301 24.766 17.234 1 92.31 406 SER A CA 1
ATOM 3272 C C . SER A 1 406 ? -2.141 25.891 18.234 1 92.31 406 SER A C 1
ATOM 3274 O O . SER A 1 406 ? -1.042 26.125 18.75 1 92.31 406 SER A O 1
ATOM 3276 N N . CYS A 1 407 ? -3.188 26.625 18.5 1 95.19 407 CYS A N 1
ATOM 3277 C CA . CYS A 1 407 ? -3.119 27.734 19.438 1 95.19 407 CYS A CA 1
ATOM 3278 C C . CYS A 1 407 ? -2.887 27.234 20.859 1 95.19 407 CYS A C 1
ATOM 3280 O O . CYS A 1 407 ? -2.223 27.906 21.656 1 95.19 407 CYS A O 1
ATOM 3282 N N . VAL A 1 408 ? -3.463 26.062 21.156 1 94.06 408 VAL A N 1
ATOM 3283 C CA . VAL A 1 408 ? -3.186 25.453 22.453 1 94.06 408 VAL A CA 1
ATOM 3284 C C . VAL A 1 408 ? -1.691 25.172 22.578 1 94.06 408 VAL A C 1
ATOM 3286 O O . VAL A 1 408 ? -1.098 25.406 23.641 1 94.06 408 VAL A O 1
ATOM 3289 N N . LYS A 1 409 ? -1.104 24.766 21.547 1 92.12 409 LYS A N 1
ATOM 3290 C CA . LYS A 1 409 ? 0.322 24.453 21.547 1 92.12 409 LYS A CA 1
ATOM 3291 C C . LYS A 1 409 ? 1.165 25.719 21.625 1 92.12 409 LYS A C 1
ATOM 3293 O O . LYS A 1 409 ? 2.18 25.766 22.312 1 92.12 409 LYS A O 1
ATOM 3298 N N . ASP A 1 410 ? 0.719 26.734 20.938 1 93.25 410 ASP A N 1
ATOM 3299 C CA . ASP A 1 410 ? 1.486 27.969 20.812 1 93.25 410 ASP A CA 1
ATOM 3300 C C . ASP A 1 410 ? 1.42 28.797 22.109 1 93.25 410 ASP A C 1
ATOM 3302 O O . ASP A 1 410 ? 2.393 29.453 22.469 1 93.25 410 ASP A O 1
ATOM 3306 N N . PHE A 1 411 ? 0.303 28.734 22.719 1 94.38 411 PHE A N 1
ATOM 3307 C CA . PHE A 1 411 ? 0.095 29.703 23.797 1 94.38 411 PHE A CA 1
ATOM 3308 C C . PHE A 1 411 ? -0.109 28.969 25.125 1 94.38 411 PHE A C 1
ATOM 3310 O O . PHE A 1 411 ? -0.039 29.594 26.188 1 94.38 411 PHE A O 1
ATOM 3317 N N . GLY A 1 412 ? -0.364 27.672 25.047 1 93.88 412 GLY A N 1
ATOM 3318 C CA . GLY A 1 412 ? -0.535 26.906 26.281 1 93.88 412 GLY A CA 1
ATOM 3319 C C . GLY A 1 412 ? 0.775 26.609 26.984 1 93.88 412 GLY A C 1
ATOM 3320 O O . GLY A 1 412 ? 1.852 26.859 26.438 1 93.88 412 GLY A O 1
ATOM 3321 N N . ASP A 1 413 ? 0.641 26.125 28.219 1 93.75 413 ASP A N 1
ATOM 3322 C CA . ASP A 1 413 ? 1.815 25.766 29.016 1 93.75 413 ASP A CA 1
ATOM 3323 C C . ASP A 1 413 ? 2.201 24.312 28.781 1 93.75 413 ASP A C 1
ATOM 3325 O O . ASP A 1 413 ? 1.415 23.391 29.062 1 93.75 413 ASP A O 1
ATOM 3329 N N . GLN A 1 414 ? 3.352 24.156 28.281 1 92.25 414 GLN A N 1
ATOM 3330 C CA . GLN A 1 414 ? 3.844 22.812 28.031 1 92.25 414 GLN A CA 1
ATOM 3331 C C . GLN A 1 414 ? 4.383 22.172 29.312 1 92.25 414 GLN A C 1
ATOM 3333 O O . GLN A 1 414 ? 5.137 22.797 30.062 1 92.25 414 GLN A O 1
ATOM 3338 N N . CYS A 1 415 ? 3.99 20.953 29.531 1 91.38 415 CYS A N 1
ATOM 3339 C CA . CYS A 1 415 ? 4.461 20.219 30.703 1 91.38 415 CYS A CA 1
ATOM 3340 C C . CYS A 1 415 ? 5.922 19.828 30.547 1 91.38 415 CYS A C 1
ATOM 3342 O O . CYS A 1 415 ? 6.328 19.344 29.484 1 91.38 415 CYS A O 1
ATOM 3344 N N . ARG A 1 416 ? 6.758 19.969 31.516 1 87.75 416 ARG A N 1
ATOM 3345 C CA . ARG A 1 416 ? 8.188 19.672 31.469 1 87.75 416 ARG A CA 1
ATOM 3346 C C . ARG A 1 416 ? 8.438 18.172 31.453 1 87.75 416 ARG A C 1
ATOM 3348 O O . ARG A 1 416 ? 9.328 17.703 30.75 1 87.75 416 ARG A O 1
ATOM 3355 N N . LYS A 1 417 ? 7.664 17.484 32.25 1 89.56 417 LYS A N 1
ATOM 3356 C CA . LYS A 1 417 ? 7.84 16.047 32.375 1 89.56 417 LYS A CA 1
ATOM 3357 C C . LYS A 1 417 ? 7.34 15.336 31.109 1 89.56 417 LYS A C 1
ATOM 3359 O O . LYS A 1 417 ? 7.961 14.383 30.625 1 89.56 417 LYS A O 1
ATOM 3364 N N . ASN A 1 418 ? 6.238 15.789 30.641 1 92.81 418 ASN A N 1
ATOM 3365 C CA . ASN A 1 418 ? 5.641 15.266 29.422 1 92.81 418 ASN A CA 1
ATOM 3366 C C . ASN A 1 418 ? 5.453 16.359 28.375 1 92.81 418 ASN A C 1
ATOM 3368 O O . ASN A 1 418 ? 4.406 17 28.328 1 92.81 418 ASN A O 1
ATOM 3372 N N . PRO A 1 419 ? 6.383 16.453 27.484 1 89.94 419 PRO A N 1
ATOM 3373 C CA . PRO A 1 419 ? 6.352 17.547 26.516 1 89.94 419 PRO A CA 1
ATOM 3374 C C . PRO A 1 419 ? 5.152 17.453 25.578 1 89.94 419 PRO A C 1
ATOM 3376 O O . PRO A 1 419 ? 4.883 18.406 24.828 1 89.94 419 PRO A O 1
ATOM 3379 N N . ASP A 1 420 ? 4.445 16.375 25.594 1 93 420 ASP A N 1
ATOM 3380 C CA . ASP A 1 420 ? 3.281 16.234 24.719 1 93 420 ASP A CA 1
ATOM 3381 C C . ASP A 1 420 ? 2.029 16.797 25.375 1 93 420 ASP A C 1
ATOM 3383 O O . ASP A 1 420 ? 0.974 16.891 24.75 1 93 420 ASP A O 1
ATOM 3387 N N . ARG A 1 421 ? 2.074 17.203 26.578 1 95 421 ARG A N 1
ATOM 3388 C CA . ARG A 1 421 ? 0.936 17.688 27.359 1 95 421 ARG A CA 1
ATOM 3389 C C . ARG A 1 421 ? 0.965 19.219 27.484 1 95 421 ARG A C 1
ATOM 3391 O O . ARG A 1 421 ? 1.994 19.797 27.828 1 95 421 ARG A O 1
ATOM 3398 N N . PHE A 1 422 ? -0.185 19.859 27.203 1 95.5 422 PHE A N 1
ATOM 3399 C CA . PHE A 1 422 ? -0.34 21.312 27.281 1 95.5 422 PHE A CA 1
ATOM 3400 C C . PHE A 1 422 ? -1.497 21.672 28.203 1 95.5 422 PHE A C 1
ATOM 3402 O O . PHE A 1 422 ? -2.543 21.031 28.188 1 95.5 422 PHE A O 1
ATOM 3409 N N . THR A 1 423 ? -1.29 22.641 28.984 1 96.31 423 THR A N 1
ATOM 3410 C CA . THR A 1 423 ? -2.328 23.094 29.906 1 96.31 423 THR A CA 1
ATOM 3411 C C . THR A 1 423 ? -2.752 24.516 29.578 1 96.31 423 THR A C 1
ATOM 3413 O O . THR A 1 423 ? -1.907 25.391 29.344 1 96.31 423 THR A O 1
ATOM 3416 N N . VAL A 1 424 ? -4.016 24.734 29.453 1 96.62 424 VAL A N 1
ATOM 3417 C CA . VAL A 1 424 ? -4.602 26.062 29.312 1 96.62 424 VAL A CA 1
ATOM 3418 C C . VAL A 1 424 ? -5.215 26.5 30.641 1 96.62 424 VAL A C 1
ATOM 3420 O O . VAL A 1 424 ? -6.305 26.047 31 1 96.62 424 VAL A O 1
ATOM 3423 N N . SER A 1 425 ? -4.598 27.406 31.281 1 95.38 425 SER A N 1
ATOM 3424 C CA . SER A 1 425 ? -5.039 27.844 32.625 1 95.38 425 SER A CA 1
ATOM 3425 C C . SER A 1 425 ? -6.023 29 32.531 1 95.38 425 SER A C 1
ATOM 3427 O O . SER A 1 425 ? -6.82 29.203 33.438 1 95.38 425 SER A O 1
ATOM 3429 N N . SER A 1 426 ? -5.863 29.75 31.469 1 95.44 426 SER A N 1
ATOM 3430 C CA . SER A 1 426 ? -6.785 30.859 31.234 1 95.44 426 SER A CA 1
ATOM 3431 C C . SER A 1 426 ? -7.055 31.031 29.734 1 95.44 426 SER A C 1
ATOM 3433 O O . SER A 1 426 ? -6.199 30.734 28.906 1 95.44 426 SER A O 1
ATOM 3435 N N . CYS A 1 427 ? -8.297 31.484 29.516 1 95.94 427 CYS A N 1
ATOM 3436 C CA . CYS A 1 427 ? -8.656 31.75 28.125 1 95.94 427 CYS A CA 1
ATOM 3437 C C . CYS A 1 427 ? -7.711 32.781 27.516 1 95.94 427 CYS A C 1
ATOM 3439 O O . CYS A 1 427 ? -7.434 33.812 28.125 1 95.94 427 CYS A O 1
ATOM 3441 N N . PHE A 1 428 ? -7.301 32.594 26.328 1 96.19 428 PHE A N 1
ATOM 3442 C CA . PHE A 1 428 ? -6.324 33.469 25.688 1 96.19 428 PHE A CA 1
ATOM 3443 C C . PHE A 1 428 ? -6.973 34.781 25.219 1 96.19 428 PHE A C 1
ATOM 3445 O O . PHE A 1 428 ? -6.277 35.75 24.906 1 96.19 428 PHE A O 1
ATOM 3452 N N . LEU A 1 429 ? -8.289 34.75 25.125 1 96.31 429 LEU A N 1
ATOM 3453 C CA . LEU A 1 429 ? -9.031 35.906 24.625 1 96.31 429 LEU A CA 1
ATOM 3454 C C . LEU A 1 429 ? -9.562 36.75 25.781 1 96.31 429 LEU A C 1
ATOM 3456 O O . LEU A 1 429 ? -9.102 37.875 26 1 96.31 429 LEU A O 1
ATOM 3460 N N . CYS A 1 430 ? -10.391 36.188 26.656 1 94.94 430 CYS A N 1
ATOM 3461 C CA . CYS A 1 430 ? -11.07 36.969 27.688 1 94.94 430 CYS A CA 1
ATOM 3462 C C . CYS A 1 430 ? -10.328 36.875 29.016 1 94.94 430 CYS A C 1
ATOM 3464 O O . CYS A 1 430 ? -10.602 37.625 29.938 1 94.94 430 CYS A O 1
ATOM 3466 N N . GLY A 1 431 ? -9.43 35.875 29.094 1 93.88 431 GLY A N 1
ATOM 3467 C CA . GLY A 1 431 ? -8.672 35.719 30.328 1 93.88 431 GLY A CA 1
ATOM 3468 C C . GLY A 1 431 ? -9.414 34.938 31.391 1 93.88 431 GLY A C 1
ATOM 3469 O O . GLY A 1 431 ? -8.93 34.781 32.5 1 93.88 431 GLY A O 1
ATOM 3470 N N . GLY A 1 432 ? -10.539 34.406 31.062 1 93.81 432 GLY A N 1
ATOM 3471 C CA . GLY A 1 432 ? -11.289 33.594 32 1 93.81 432 GLY A CA 1
ATOM 3472 C C . GLY A 1 432 ? -10.547 32.344 32.469 1 93.81 432 GLY A C 1
ATOM 3473 O O . GLY A 1 432 ? -9.852 31.703 31.656 1 93.81 432 GLY A O 1
ATOM 3474 N N . ALA A 1 433 ? -10.656 32.031 33.75 1 92.94 433 ALA A N 1
ATOM 3475 C CA . ALA A 1 433 ? -9.969 30.875 34.312 1 92.94 433 ALA A CA 1
ATOM 3476 C C . ALA A 1 433 ? -10.539 29.578 33.75 1 92.94 433 ALA A C 1
ATOM 3478 O O . ALA A 1 433 ? -11.758 29.438 33.562 1 92.94 433 ALA A O 1
ATOM 3479 N N . CYS A 1 434 ? -9.648 28.75 33.281 1 91.44 434 CYS A N 1
ATOM 3480 C CA . CYS A 1 434 ? -10.039 27.422 32.844 1 91.44 434 CYS A CA 1
ATOM 3481 C C . CYS A 1 434 ? -8.945 26.406 33.156 1 91.44 434 CYS A C 1
ATOM 3483 O O . CYS A 1 434 ? -7.844 26.781 33.562 1 91.44 434 CYS A O 1
ATOM 3485 N N . ALA A 1 435 ? -9.164 25.156 33.375 1 89.38 435 ALA A N 1
ATOM 3486 C CA . ALA A 1 435 ? -8.211 24.062 33.594 1 89.38 435 ALA A CA 1
ATOM 3487 C C . ALA A 1 435 ? -8.375 22.953 32.562 1 89.38 435 ALA A C 1
ATOM 3489 O O . ALA A 1 435 ? -8.961 21.922 32.844 1 89.38 435 ALA A O 1
ATOM 3490 N N . VAL A 1 436 ? -7.867 23.312 31.391 1 93.75 436 VAL A N 1
ATOM 3491 C CA . VAL A 1 436 ? -8 22.344 30.312 1 93.75 436 VAL A CA 1
ATOM 3492 C C . VAL A 1 436 ? -6.637 21.75 29.984 1 93.75 436 VAL A C 1
ATOM 3494 O O . VAL A 1 436 ? -5.656 22.469 29.812 1 93.75 436 VAL A O 1
ATOM 3497 N N . VAL A 1 437 ? -6.551 20.438 30.047 1 95.19 437 VAL A N 1
ATOM 3498 C CA . VAL A 1 437 ? -5.328 19.719 29.703 1 95.19 437 VAL A CA 1
ATOM 3499 C C . VAL A 1 437 ? -5.508 19 28.359 1 95.19 437 VAL A C 1
ATOM 3501 O O . VAL A 1 437 ? -6.473 18.266 28.172 1 95.19 437 VAL A O 1
ATOM 3504 N N . VAL A 1 438 ? -4.617 19.297 27.453 1 95.19 438 VAL A N 1
ATOM 3505 C CA . VAL A 1 438 ? -4.672 18.688 26.125 1 95.19 438 VAL A CA 1
ATOM 3506 C C . VAL A 1 438 ? -3.404 17.891 25.859 1 95.19 438 VAL A C 1
ATOM 3508 O O . VAL A 1 438 ? -2.299 18.344 26.172 1 95.19 438 VAL A O 1
ATOM 3511 N N . LEU A 1 439 ? -3.549 16.656 25.438 1 95.69 439 LEU A N 1
ATOM 3512 C CA . LEU A 1 439 ? -2.414 15.852 25.016 1 95.69 439 LEU A CA 1
ATOM 3513 C C . LEU A 1 439 ? -2.283 15.836 23.5 1 95.69 439 LEU A C 1
ATOM 3515 O O . LEU A 1 439 ? -3.24 15.516 22.797 1 95.69 439 LEU A O 1
ATOM 3519 N N . ASP A 1 440 ? -1.197 16.266 22.969 1 92.94 440 ASP A N 1
ATOM 3520 C CA . ASP A 1 440 ? -0.867 16.203 21.562 1 92.94 440 ASP A CA 1
ATOM 3521 C C . ASP A 1 440 ? 0.237 15.18 21.297 1 92.94 440 ASP A C 1
ATOM 3523 O O . ASP A 1 440 ? 1.423 15.492 21.422 1 92.94 440 ASP A O 1
ATOM 3527 N N . ARG A 1 441 ? -0.114 14.086 20.812 1 91.69 441 ARG A N 1
ATOM 3528 C CA . ARG A 1 441 ? 0.811 12.969 20.641 1 91.69 441 ARG A CA 1
ATOM 3529 C C . ARG A 1 441 ? 1.87 13.289 19.594 1 91.69 441 ARG A C 1
ATOM 3531 O O . ARG A 1 441 ? 1.632 14.094 18.688 1 91.69 441 ARG A O 1
ATOM 3538 N N . PRO A 1 442 ? 3.066 12.594 19.75 1 92.19 442 PRO A N 1
ATOM 3539 C CA . PRO A 1 442 ? 4.094 12.805 18.719 1 92.19 442 PRO A CA 1
ATOM 3540 C C . PRO A 1 442 ? 3.605 12.477 17.312 1 92.19 442 PRO A C 1
ATOM 3542 O O . PRO A 1 442 ? 2.914 11.477 17.109 1 92.19 442 PRO A O 1
ATOM 3545 N N . PRO A 1 443 ? 3.961 13.273 16.422 1 89.75 443 PRO A N 1
ATOM 3546 C CA . PRO A 1 443 ? 3.447 13.094 15.062 1 89.75 443 PRO A CA 1
ATOM 3547 C C . PRO A 1 443 ? 3.969 11.82 14.398 1 89.75 443 PRO A C 1
ATOM 3549 O O . PRO A 1 443 ? 3.402 11.359 13.406 1 89.75 443 PRO A O 1
ATOM 3552 N N . THR A 1 444 ? 5.094 11.266 14.867 1 93.5 444 THR A N 1
ATOM 3553 C CA . THR A 1 444 ? 5.664 10.07 14.258 1 93.5 444 THR A CA 1
ATOM 3554 C C . THR A 1 444 ? 5.008 8.812 14.812 1 93.5 444 THR A C 1
ATOM 3556 O O . THR A 1 444 ? 5.227 7.711 14.305 1 93.5 444 THR A O 1
ATOM 3559 N N . ALA A 1 445 ? 4.258 8.984 15.875 1 94.5 445 ALA A N 1
ATOM 3560 C CA . ALA A 1 445 ? 3.576 7.836 16.469 1 94.5 445 ALA A CA 1
ATOM 3561 C C . ALA A 1 445 ? 2.354 7.438 15.648 1 94.5 445 ALA A C 1
ATOM 3563 O O . ALA A 1 445 ? 1.639 8.297 15.125 1 94.5 445 ALA A O 1
ATOM 3564 N N . GLY A 1 446 ? 2.129 6.121 15.508 1 94.19 446 GLY A N 1
ATOM 3565 C CA . GLY A 1 446 ? 0.95 5.617 14.82 1 94.19 446 GLY A CA 1
ATOM 3566 C C . GLY A 1 446 ? -0.329 5.809 15.617 1 94.19 446 GLY A C 1
ATOM 3567 O O . GLY A 1 446 ? -0.293 6.27 16.766 1 94.19 446 GLY A O 1
ATOM 3568 N N . VAL A 1 447 ? -1.462 5.539 15.016 1 95.94 447 VAL A N 1
ATOM 3569 C CA . VAL A 1 447 ? -2.77 5.758 15.625 1 95.94 447 VAL A CA 1
ATOM 3570 C C . VAL A 1 447 ? -3.48 4.422 15.82 1 95.94 447 VAL A C 1
ATOM 3572 O O . VAL A 1 447 ? -3.688 3.674 14.859 1 95.94 447 VAL A O 1
ATOM 3575 N N . GLY A 1 448 ? -3.746 4.105 17.047 1 97.12 448 GLY A N 1
ATOM 3576 C CA . GLY A 1 448 ? -4.582 2.951 17.328 1 97.12 448 GLY A CA 1
ATOM 3577 C C . GLY A 1 448 ? -6.062 3.229 17.156 1 97.12 448 GLY A C 1
ATOM 3578 O O . GLY A 1 448 ? -6.578 4.23 17.656 1 97.12 448 GLY A O 1
ATOM 3579 N N . LEU A 1 449 ? -6.766 2.369 16.391 1 97.94 449 LEU A N 1
ATOM 3580 C CA . LEU A 1 449 ? -8.18 2.559 16.094 1 97.94 449 LEU A CA 1
ATOM 3581 C C . LEU A 1 449 ? -9.031 1.552 16.859 1 97.94 449 LEU A C 1
ATOM 3583 O O . LEU A 1 449 ? -8.648 0.392 17.016 1 97.94 449 LEU A O 1
ATOM 3587 N N . LEU A 1 450 ? -10.156 2.02 17.391 1 98.5 450 LEU A N 1
ATOM 3588 C CA . LEU A 1 450 ? -11.102 1.163 18.094 1 98.5 450 LEU A CA 1
ATOM 3589 C C . LEU A 1 450 ? -12.492 1.268 17.469 1 98.5 450 LEU A C 1
ATOM 3591 O O . LEU A 1 450 ? -13.023 2.369 17.312 1 98.5 450 LEU A O 1
ATOM 3595 N N . SER A 1 451 ? -13.031 0.186 17.016 1 98.19 451 SER A N 1
ATOM 3596 C CA . SER A 1 451 ? -14.391 0.113 16.469 1 98.19 451 SER A CA 1
ATOM 3597 C C . SER A 1 451 ? -15.289 -0.744 17.344 1 98.19 451 SER A C 1
ATOM 3599 O O . SER A 1 451 ? -14.977 -1.903 17.625 1 98.19 451 SER A O 1
ATOM 3601 N N . LEU A 1 452 ? -16.422 -0.191 17.844 1 97.75 452 LEU A N 1
ATOM 3602 C CA . LEU A 1 452 ? -17.375 -0.913 18.688 1 97.75 452 LEU A CA 1
ATOM 3603 C C . LEU A 1 452 ? -18.703 -1.075 17.969 1 97.75 452 LEU A C 1
ATOM 3605 O O . LEU A 1 452 ? -19.328 -0.086 17.578 1 97.75 452 LEU A O 1
ATOM 3609 N N . ASP A 1 453 ? -19.234 -2.33 17.891 1 96.31 453 ASP A N 1
ATOM 3610 C CA . ASP A 1 453 ? -20.484 -2.656 17.234 1 96.31 453 ASP A CA 1
ATOM 3611 C C . ASP A 1 453 ? -21.688 -2.182 18.047 1 96.31 453 ASP A C 1
ATOM 3613 O O . ASP A 1 453 ? -21.547 -1.852 19.234 1 96.31 453 ASP A O 1
ATOM 3617 N N . GLY A 1 454 ? -22.828 -2.115 17.375 1 93.12 454 GLY A N 1
ATOM 3618 C CA . GLY A 1 454 ? -24.078 -2.041 18.109 1 93.12 454 GLY A CA 1
ATOM 3619 C C . GLY A 1 454 ? -24.547 -3.387 18.641 1 93.12 454 GLY A C 1
ATOM 3620 O O . GLY A 1 454 ? -24.109 -4.434 18.141 1 93.12 454 GLY A O 1
ATOM 3621 N N . GLY A 1 455 ? -25.359 -3.307 19.766 1 89.12 455 GLY A N 1
ATOM 3622 C CA . GLY A 1 455 ? -25.781 -4.605 20.266 1 89.12 455 GLY A CA 1
ATOM 3623 C C . GLY A 1 455 ? -26.734 -4.508 21.438 1 89.12 455 GLY A C 1
ATOM 3624 O O . GLY A 1 455 ? -26.969 -5.496 22.125 1 89.12 455 GLY A O 1
ATOM 3625 N N . GLY A 1 456 ? -27.312 -3.404 21.734 1 88.88 456 GLY A N 1
ATOM 3626 C CA . GLY A 1 456 ? -28.219 -3.262 22.859 1 88.88 456 GLY A CA 1
ATOM 3627 C C . GLY A 1 456 ? -27.609 -3.682 24.172 1 88.88 456 GLY A C 1
ATOM 3628 O O . GLY A 1 456 ? -26.516 -3.234 24.531 1 88.88 456 GLY A O 1
ATOM 3629 N N . VAL A 1 457 ? -28.297 -4.578 24.812 1 88.69 457 VAL A N 1
ATOM 3630 C CA . VAL A 1 457 ? -27.812 -5.023 26.125 1 88.69 457 VAL A CA 1
ATOM 3631 C C . VAL A 1 457 ? -26.5 -5.801 25.953 1 88.69 457 VAL A C 1
ATOM 3633 O O . VAL A 1 457 ? -25.688 -5.855 26.875 1 88.69 457 VAL A O 1
ATOM 3636 N N . ARG A 1 458 ? -26.281 -6.312 24.844 1 92.06 458 ARG A N 1
ATOM 3637 C CA . ARG A 1 458 ? -25.078 -7.094 24.578 1 92.06 458 ARG A CA 1
ATOM 3638 C C . ARG A 1 458 ? -23.844 -6.199 24.531 1 92.06 458 ARG A C 1
ATOM 3640 O O . ARG A 1 458 ? -22.719 -6.688 24.438 1 92.06 458 ARG A O 1
ATOM 3647 N N . GLY A 1 459 ? -24 -4.867 24.594 1 93 459 GLY A N 1
ATOM 3648 C CA . GLY A 1 459 ? -22.891 -3.936 24.688 1 93 459 GLY A CA 1
ATOM 3649 C C . GLY A 1 459 ? -21.969 -4.219 25.859 1 93 459 GLY A C 1
ATOM 3650 O O . GLY A 1 459 ? -20.812 -3.799 25.859 1 93 459 GLY A O 1
ATOM 3651 N N . ILE A 1 460 ? -22.484 -4.984 26.812 1 93.81 460 ILE A N 1
ATOM 3652 C CA . ILE A 1 460 ? -21.703 -5.336 28 1 93.81 460 ILE A CA 1
ATOM 3653 C C . ILE A 1 460 ? -20.531 -6.223 27.594 1 93.81 460 ILE A C 1
ATOM 3655 O O . ILE A 1 460 ? -19.484 -6.203 28.25 1 93.81 460 ILE A O 1
ATOM 3659 N N . VAL A 1 461 ? -20.656 -6.988 26.531 1 94.94 461 VAL A N 1
ATOM 3660 C CA . VAL A 1 461 ? -19.594 -7.848 26.031 1 94.94 461 VAL A CA 1
ATOM 3661 C C . VAL A 1 461 ? -18.359 -7.004 25.703 1 94.94 461 VAL A C 1
ATOM 3663 O O . VAL A 1 461 ? -17.234 -7.395 26.016 1 94.94 461 VAL A O 1
ATOM 3666 N N . GLN A 1 462 ? -18.562 -5.855 25.156 1 96.75 462 GLN A N 1
ATOM 3667 C CA . GLN A 1 462 ? -17.484 -4.973 24.75 1 96.75 462 GLN A CA 1
ATOM 3668 C C . GLN A 1 462 ? -16.688 -4.469 25.938 1 96.75 462 GLN A C 1
ATOM 3670 O O . GLN A 1 462 ? -15.461 -4.512 25.938 1 96.75 462 GLN A O 1
ATOM 3675 N N . THR A 1 463 ? -17.375 -3.975 26.938 1 96.69 463 THR A N 1
ATOM 3676 C CA . THR A 1 463 ? -16.688 -3.457 28.125 1 96.69 463 THR A CA 1
ATOM 3677 C C . THR A 1 463 ? -15.992 -4.578 28.891 1 96.69 463 THR A C 1
ATOM 3679 O O . THR A 1 463 ? -14.906 -4.379 29.438 1 96.69 463 THR A O 1
ATOM 3682 N N . GLU A 1 464 ? -16.594 -5.734 28.844 1 95.44 464 GLU A N 1
ATOM 3683 C CA . GLU A 1 464 ? -15.945 -6.871 29.5 1 95.44 464 GLU A CA 1
ATOM 3684 C C . GLU A 1 464 ? -14.688 -7.297 28.75 1 95.44 464 GLU A C 1
ATOM 3686 O O . GLU A 1 464 ? -13.695 -7.691 29.375 1 95.44 464 GLU A O 1
ATOM 3691 N N . ILE A 1 465 ? -14.734 -7.32 27.438 1 97.12 465 ILE A N 1
ATOM 3692 C CA . ILE A 1 465 ? -13.555 -7.641 26.641 1 97.12 465 ILE A CA 1
ATOM 3693 C C . ILE A 1 465 ? -12.453 -6.625 26.906 1 97.12 465 ILE A C 1
ATOM 3695 O O . ILE A 1 465 ? -11.289 -7 27.078 1 97.12 465 ILE A O 1
ATOM 3699 N N . LEU A 1 466 ? -12.781 -5.332 26.938 1 97.75 466 LEU A N 1
ATOM 3700 C CA . LEU A 1 466 ? -11.805 -4.281 27.203 1 97.75 466 LEU A CA 1
ATOM 3701 C C . LEU A 1 466 ? -11.211 -4.426 28.594 1 97.75 466 LEU A C 1
ATOM 3703 O O . LEU A 1 466 ? -10.031 -4.16 28.797 1 97.75 466 LEU A O 1
ATOM 3707 N N . ARG A 1 467 ? -12.102 -4.812 29.531 1 96.12 467 ARG A N 1
ATOM 3708 C CA . ARG A 1 467 ? -11.617 -5.074 30.875 1 96.12 467 ARG A CA 1
ATOM 3709 C C . ARG A 1 467 ? -10.586 -6.199 30.875 1 96.12 467 ARG A C 1
ATOM 3711 O O . ARG A 1 467 ? -9.523 -6.074 31.5 1 96.12 467 ARG A O 1
ATOM 3718 N N . LEU A 1 468 ? -10.938 -7.297 30.234 1 95.56 468 LEU A N 1
ATOM 3719 C CA . LEU A 1 468 ? -10.023 -8.43 30.125 1 95.56 468 LEU A CA 1
ATOM 3720 C C . LEU A 1 468 ? -8.727 -8.016 29.453 1 95.56 468 LEU A C 1
ATOM 3722 O O . LEU A 1 468 ? -7.641 -8.445 29.844 1 95.56 468 LEU A O 1
ATOM 3726 N N . LEU A 1 469 ? -8.789 -7.234 28.391 1 96.56 469 LEU A N 1
ATOM 3727 C CA . LEU A 1 469 ? -7.621 -6.734 27.688 1 96.56 469 LEU A CA 1
ATOM 3728 C C . LEU A 1 469 ? -6.723 -5.926 28.609 1 96.56 469 LEU A C 1
ATOM 3730 O O . LEU A 1 469 ? -5.504 -6.105 28.609 1 96.56 469 LEU A O 1
ATOM 3734 N N . GLU A 1 470 ? -7.316 -5.004 29.359 1 96.81 470 GLU A N 1
ATOM 3735 C CA . GLU A 1 470 ? -6.566 -4.188 30.312 1 96.81 470 GLU A CA 1
ATOM 3736 C C . GLU A 1 470 ? -5.84 -5.059 31.328 1 96.81 470 GLU A C 1
ATOM 3738 O O . GLU A 1 470 ? -4.668 -4.824 31.625 1 96.81 470 GLU A O 1
ATOM 3743 N N . GLU A 1 471 ? -6.555 -6.051 31.812 1 95.31 471 GLU A N 1
ATOM 3744 C CA . GLU A 1 471 ? -5.977 -6.965 32.781 1 95.31 471 GLU A CA 1
ATOM 3745 C C . GLU A 1 471 ? -4.785 -7.715 32.219 1 95.31 471 GLU A C 1
ATOM 3747 O O . GLU A 1 471 ? -3.775 -7.91 32.906 1 95.31 471 GLU A O 1
ATOM 3752 N N . ARG A 1 472 ? -4.93 -8.148 31.016 1 95 472 ARG A N 1
ATOM 3753 C CA . ARG A 1 472 ? -3.883 -8.945 30.375 1 95 472 ARG A CA 1
ATOM 3754 C C . ARG A 1 472 ? -2.674 -8.078 30.031 1 95 472 ARG A C 1
ATOM 3756 O O . ARG A 1 472 ? -1.542 -8.562 30 1 95 472 ARG A O 1
ATOM 3763 N N . ILE A 1 473 ? -2.859 -6.867 29.641 1 95.56 473 ILE A N 1
ATOM 3764 C CA . ILE A 1 473 ? -1.748 -5.945 29.438 1 95.56 473 ILE A CA 1
ATOM 3765 C C . ILE A 1 473 ? -0.945 -5.805 30.719 1 95.56 473 ILE A C 1
ATOM 3767 O O . ILE A 1 473 ? 0.288 -5.82 30.703 1 95.56 473 ILE A O 1
ATOM 3771 N N . GLY A 1 474 ? -1.643 -5.602 31.859 1 94.56 474 GLY A N 1
ATOM 3772 C CA . GLY A 1 474 ? -1.034 -5.648 33.188 1 94.56 474 GLY A CA 1
ATOM 3773 C C . GLY A 1 474 ? -0.212 -4.414 33.5 1 94.56 474 GLY A C 1
ATOM 3774 O O . GLY A 1 474 ? 0.827 -4.512 34.156 1 94.56 474 GLY A O 1
ATOM 3775 N N . LEU A 1 475 ? -0.448 -3.301 32.938 1 96.12 475 LEU A N 1
ATOM 3776 C CA . LEU A 1 475 ? 0.16 -2.006 33.219 1 96.12 475 LEU A CA 1
ATOM 3777 C C . LEU A 1 475 ? -0.881 -1.015 33.719 1 96.12 475 LEU A C 1
ATOM 3779 O O . LEU A 1 475 ? -2.064 -1.128 33.406 1 96.12 475 LEU A O 1
ATOM 3783 N N . PRO A 1 476 ? -0.453 -0.174 34.594 1 95.62 476 PRO A N 1
ATOM 3784 C CA . PRO A 1 476 ? -1.406 0.824 35.062 1 95.62 476 PRO A CA 1
ATOM 3785 C C . PRO A 1 476 ? -1.723 1.898 34.031 1 95.62 476 PRO A C 1
ATOM 3787 O O . PRO A 1 476 ? -1.488 3.086 34.281 1 95.62 476 PRO A O 1
ATOM 3790 N N . ILE A 1 477 ? -2.203 1.543 32.938 1 96.56 477 ILE A N 1
ATOM 3791 C CA . ILE A 1 477 ? -2.664 2.387 31.844 1 96.56 477 ILE A CA 1
ATOM 3792 C C . ILE A 1 477 ? -4.121 2.061 31.516 1 96.56 477 ILE A C 1
ATOM 3794 O O . ILE A 1 477 ? -4.441 0.93 31.141 1 96.56 477 ILE A O 1
ATOM 3798 N N . PRO A 1 478 ? -4.992 3.016 31.719 1 97 478 PRO A N 1
ATOM 3799 C CA . PRO A 1 478 ? -6.363 2.746 31.281 1 97 478 PRO A CA 1
ATOM 3800 C C . PRO A 1 478 ? -6.438 2.275 29.828 1 97 478 PRO A C 1
ATOM 3802 O O . PRO A 1 478 ? -5.711 2.785 28.969 1 97 478 PRO A O 1
ATOM 3805 N N . VAL A 1 479 ? -7.281 1.305 29.5 1 97.5 479 VAL A N 1
ATOM 3806 C CA . VAL A 1 479 ? -7.285 0.6 28.234 1 97.5 479 VAL A CA 1
ATOM 3807 C C . VAL A 1 479 ? -7.625 1.574 27.109 1 97.5 479 VAL A C 1
ATOM 3809 O O . VAL A 1 479 ? -7.109 1.448 25.984 1 97.5 479 VAL A O 1
ATOM 3812 N N . GLN A 1 480 ? -8.484 2.562 27.328 1 96.31 480 GLN A N 1
ATOM 3813 C CA . GLN A 1 480 ? -8.93 3.479 26.281 1 96.31 480 GLN A CA 1
ATOM 3814 C C . GLN A 1 480 ? -7.781 4.363 25.812 1 96.31 480 GLN A C 1
ATOM 3816 O O . GLN A 1 480 ? -7.852 4.949 24.734 1 96.31 480 GLN A O 1
ATOM 3821 N N . GLU A 1 481 ? -6.684 4.504 26.578 1 97.12 481 GLU A N 1
ATOM 3822 C CA . GLU A 1 481 ? -5.562 5.363 26.203 1 97.12 481 GLU A CA 1
ATOM 3823 C C . GLU A 1 481 ? -4.723 4.734 25.094 1 97.12 481 GLU A C 1
ATOM 3825 O O . GLU A 1 481 ? -3.869 5.395 24.5 1 97.12 481 GLU A O 1
ATOM 3830 N N . HIS A 1 482 ? -4.938 3.451 24.859 1 97.38 482 HIS A N 1
ATOM 3831 C CA . HIS A 1 482 ? -4.211 2.783 23.781 1 97.38 482 HIS A CA 1
ATOM 3832 C C . HIS A 1 482 ? -4.848 3.064 22.422 1 97.38 482 HIS A C 1
ATOM 3834 O O . HIS A 1 482 ? -4.277 2.723 21.375 1 97.38 482 HIS A O 1
ATOM 3840 N N . PHE A 1 483 ? -6.031 3.723 22.391 1 97.81 483 PHE A N 1
ATOM 3841 C CA . PHE A 1 483 ? -6.762 4.016 21.156 1 97.81 483 PHE A CA 1
ATOM 3842 C C . PHE A 1 483 ? -6.977 5.516 21 1 97.81 483 PHE A C 1
ATOM 3844 O O . PHE A 1 483 ? -7.625 6.148 21.844 1 97.81 483 PHE A O 1
ATOM 3851 N N . GLN A 1 484 ? -6.512 6.062 19.938 1 96.5 484 GLN A N 1
ATOM 3852 C CA . GLN A 1 484 ? -6.547 7.508 19.75 1 96.5 484 GLN A CA 1
ATOM 3853 C C . GLN A 1 484 ? -7.762 7.93 18.938 1 96.5 484 GLN A C 1
ATOM 3855 O O . GLN A 1 484 ? -8.148 9.102 18.938 1 96.5 484 GLN A O 1
ATOM 3860 N N . LEU A 1 485 ? -8.266 7.043 18.156 1 97 485 LEU A N 1
ATOM 3861 C CA . LEU A 1 485 ? -9.484 7.27 17.406 1 97 485 LEU A CA 1
ATOM 3862 C C . LEU A 1 485 ? -10.445 6.094 17.547 1 97 485 LEU A C 1
ATOM 3864 O O . LEU A 1 485 ? -10.062 4.941 17.328 1 97 485 LEU A O 1
ATOM 3868 N N . ALA A 1 486 ? -11.656 6.418 17.969 1 98.25 486 ALA A N 1
ATOM 3869 C CA . ALA A 1 486 ? -12.625 5.352 18.203 1 98.25 486 ALA A CA 1
ATOM 3870 C C . ALA A 1 486 ? -13.992 5.703 17.625 1 98.25 486 ALA A C 1
ATOM 3872 O O . ALA A 1 486 ? -14.406 6.863 17.656 1 98.25 486 ALA A O 1
ATOM 3873 N N . ALA A 1 487 ? -14.664 4.754 17.047 1 97.06 487 ALA A N 1
ATOM 3874 C CA . ALA A 1 487 ? -16.031 4.891 16.562 1 97.06 487 ALA A CA 1
ATOM 3875 C C . ALA A 1 487 ? -16.938 3.807 17.156 1 97.06 487 ALA A C 1
ATOM 3877 O O . ALA A 1 487 ? -16.516 2.656 17.312 1 97.06 487 ALA A O 1
ATOM 3878 N N . GLY A 1 488 ? -18.094 4.152 17.562 1 96.5 488 GLY A N 1
ATOM 3879 C CA . GLY A 1 488 ? -19.047 3.219 18.141 1 96.5 488 GLY A CA 1
ATOM 3880 C C . GLY A 1 488 ? -20.484 3.488 17.703 1 96.5 488 GLY A C 1
ATOM 3881 O O . GLY A 1 488 ? -20.891 4.645 17.562 1 96.5 488 GLY A O 1
ATOM 3882 N N . VAL A 1 489 ? -21.219 2.414 17.531 1 94.38 489 VAL A N 1
ATOM 3883 C CA . VAL A 1 489 ? -22.594 2.52 17.078 1 94.38 489 VAL A CA 1
ATOM 3884 C C . VAL A 1 489 ? -23.531 2.016 18.172 1 94.38 489 VAL A C 1
ATOM 3886 O O . VAL A 1 489 ? -23.266 0.994 18.812 1 94.38 489 VAL A O 1
ATOM 3889 N N . SER A 1 490 ? -24.609 2.732 18.406 1 93.12 490 SER A N 1
ATOM 3890 C CA . SER A 1 490 ? -25.641 2.342 19.359 1 93.12 490 SER A CA 1
ATOM 3891 C C . SER A 1 490 ? -25.031 2.029 20.734 1 93.12 490 SER A C 1
ATOM 3893 O O . SER A 1 490 ? -24.328 2.861 21.297 1 93.12 490 SER A O 1
ATOM 3895 N N . ALA A 1 491 ? -25.094 0.786 21.141 1 92.25 491 ALA A N 1
ATOM 3896 C CA . ALA A 1 491 ? -24.484 0.409 22.422 1 92.25 491 ALA A CA 1
ATOM 3897 C C . ALA A 1 491 ? -23 0.779 22.453 1 92.25 491 ALA A C 1
ATOM 3899 O O . ALA A 1 491 ? -22.5 1.223 23.469 1 92.25 491 ALA A O 1
ATOM 3900 N N . GLY A 1 492 ? -22.359 0.598 21.328 1 95.25 492 GLY A N 1
ATOM 3901 C CA . GLY A 1 492 ? -20.953 0.981 21.234 1 95.25 492 GLY A CA 1
ATOM 3902 C C . GLY A 1 492 ? -20.734 2.471 21.422 1 95.25 492 GLY A C 1
ATOM 3903 O O . GLY A 1 492 ? -19.703 2.887 21.953 1 95.25 492 GLY A O 1
ATOM 3904 N N . GLY A 1 493 ? -21.656 3.271 20.891 1 94.31 493 GLY A N 1
ATOM 3905 C CA . GLY A 1 493 ? -21.578 4.711 21.094 1 94.31 493 GLY A CA 1
ATOM 3906 C C . GLY A 1 493 ? -21.672 5.121 22.547 1 94.31 493 GLY A C 1
ATOM 3907 O O . GLY A 1 493 ? -20.906 5.969 23.016 1 94.31 493 GLY A O 1
ATOM 3908 N N . LEU A 1 494 ? -22.578 4.52 23.281 1 93 494 LEU A N 1
ATOM 3909 C CA . LEU A 1 494 ? -22.734 4.801 24.703 1 93 494 LEU A CA 1
ATOM 3910 C C . LEU A 1 494 ? -21.484 4.391 25.484 1 93 494 LEU A C 1
ATOM 3912 O O . LEU A 1 494 ? -21.062 5.098 26.406 1 93 494 LEU A O 1
ATOM 3916 N N . ASN A 1 495 ? -20.953 3.291 25.109 1 95.88 495 ASN A N 1
ATOM 3917 C CA . ASN A 1 495 ? -19.734 2.84 25.75 1 95.88 495 ASN A CA 1
ATOM 3918 C C . ASN A 1 495 ? -18.578 3.822 25.516 1 95.88 495 ASN A C 1
ATOM 3920 O O . ASN A 1 495 ? -17.766 4.047 26.406 1 95.88 495 ASN A O 1
ATOM 3924 N N . LEU A 1 496 ? -18.516 4.398 24.328 1 96.56 496 LEU A N 1
ATOM 3925 C CA . LEU A 1 496 ? -17.469 5.367 24.047 1 96.56 496 LEU A CA 1
ATOM 3926 C C . LEU A 1 496 ? -17.641 6.629 24.875 1 96.56 496 LEU A C 1
ATOM 3928 O O . LEU A 1 496 ? -16.656 7.207 25.359 1 96.56 496 LEU A O 1
ATOM 3932 N N . ILE A 1 497 ? -18.906 7.066 25.016 1 93.44 497 ILE A N 1
ATOM 3933 C CA . ILE A 1 497 ? -19.172 8.219 25.875 1 93.44 497 ILE A CA 1
ATOM 3934 C C . ILE A 1 497 ? -18.656 7.93 27.281 1 93.44 497 ILE A C 1
ATOM 3936 O O . ILE A 1 497 ? -17.969 8.758 27.891 1 93.44 497 ILE A O 1
ATOM 3940 N N . ALA A 1 498 ? -18.938 6.762 27.781 1 95.12 498 ALA A N 1
ATOM 3941 C CA . ALA A 1 498 ? -18.531 6.363 29.125 1 95.12 498 ALA A CA 1
ATOM 3942 C C . ALA A 1 498 ? -17 6.281 29.234 1 95.12 498 ALA A C 1
ATOM 3944 O O . ALA A 1 498 ? -16.422 6.828 30.172 1 95.12 498 ALA A O 1
ATOM 3945 N N . LEU A 1 499 ? -16.391 5.695 28.281 1 97.19 499 LEU A N 1
ATOM 3946 C CA . LEU A 1 499 ? -14.961 5.422 28.328 1 97.19 499 LEU A CA 1
ATOM 3947 C C . LEU A 1 499 ? -14.164 6.695 28.078 1 97.19 499 LEU A C 1
ATOM 3949 O O . LEU A 1 499 ? -13.133 6.914 28.734 1 97.19 499 LEU A O 1
ATOM 3953 N N . TYR A 1 500 ? -14.609 7.582 27.219 1 96.5 500 TYR A N 1
ATOM 3954 C CA . TYR A 1 500 ? -13.727 8.641 26.734 1 96.5 500 TYR A CA 1
ATOM 3955 C C . TYR A 1 500 ? -14.172 10 27.266 1 96.5 500 TYR A C 1
ATOM 3957 O O . TYR A 1 500 ? -13.336 10.852 27.578 1 96.5 500 TYR A O 1
ATOM 3965 N N . LEU A 1 501 ? -15.43 10.258 27.234 1 93.19 501 LEU A N 1
ATOM 3966 C CA . LEU A 1 501 ? -15.867 11.562 27.734 1 93.19 501 LEU A CA 1
ATOM 3967 C C . LEU A 1 501 ? -15.875 11.586 29.266 1 93.19 501 LEU A C 1
ATOM 3969 O O . LEU A 1 501 ? -15.391 12.539 29.875 1 93.19 501 LEU A O 1
ATOM 3973 N N . LYS A 1 502 ? -16.344 10.477 29.859 1 93.19 502 LYS A N 1
ATOM 3974 C CA . LYS A 1 502 ? -16.391 10.406 31.328 1 93.19 502 LYS A CA 1
ATOM 3975 C C . LYS A 1 502 ? -15.094 9.852 31.891 1 93.19 502 LYS A C 1
ATOM 3977 O O . LYS A 1 502 ? -14.758 10.117 33.062 1 93.19 502 LYS A O 1
ATOM 3982 N N . GLY A 1 503 ? -14.414 9.047 31.078 1 95.88 503 GLY A N 1
ATOM 3983 C CA . GLY A 1 503 ? -13.156 8.469 31.516 1 95.88 503 GLY A CA 1
ATOM 3984 C C . GLY A 1 503 ? -13.336 7.336 32.5 1 95.88 503 GLY A C 1
ATOM 3985 O O . GLY A 1 503 ? -12.508 7.152 33.406 1 95.88 503 GLY A O 1
ATOM 3986 N N . TRP A 1 504 ? -14.422 6.605 32.438 1 96.81 504 TRP A N 1
ATOM 3987 C CA . TRP A 1 504 ? -14.703 5.535 33.375 1 96.81 504 TRP A CA 1
ATOM 3988 C C . TRP A 1 504 ? -13.891 4.285 33.062 1 96.81 504 TRP A C 1
ATOM 3990 O O . TRP A 1 504 ? -13.602 4.02 31.891 1 96.81 504 TRP A O 1
ATOM 4000 N N . HIS A 1 505 ? -13.531 3.578 34.062 1 96.75 505 HIS A N 1
ATOM 4001 C CA . HIS A 1 505 ? -12.953 2.25 33.906 1 96.75 505 HIS A CA 1
ATOM 4002 C C . HIS A 1 505 ? -13.969 1.272 33.312 1 96.75 505 HIS A C 1
ATOM 4004 O O . HIS A 1 505 ? -15.164 1.37 33.594 1 96.75 505 HIS A O 1
ATOM 4010 N N . PRO A 1 506 ? -13.453 0.326 32.531 1 96.25 506 PRO A N 1
ATOM 4011 C CA . PRO A 1 506 ? -14.383 -0.619 31.906 1 96.25 506 PRO A CA 1
ATOM 4012 C C . PRO A 1 506 ? -15.297 -1.312 32.906 1 96.25 506 PRO A C 1
ATOM 4014 O O . PRO A 1 506 ? -16.453 -1.605 32.594 1 96.25 506 PRO A O 1
ATOM 4017 N N . GLU A 1 507 ? -14.812 -1.603 34.062 1 94.44 507 GLU A N 1
ATOM 4018 C CA . GLU A 1 507 ? -15.633 -2.221 35.094 1 94.44 507 GLU A CA 1
ATOM 4019 C C . GLU A 1 507 ? -16.812 -1.324 35.469 1 94.44 507 GLU A C 1
ATOM 4021 O O . GLU A 1 507 ? -17.938 -1.802 35.625 1 94.44 507 GLU A O 1
ATOM 4026 N N . VAL A 1 508 ? -16.547 -0.07 35.688 1 95.19 508 VAL A N 1
ATOM 4027 C CA . VAL A 1 508 ? -17.578 0.901 36 1 95.19 508 VAL A CA 1
ATOM 4028 C C . VAL A 1 508 ? -18.547 1.02 34.812 1 95.19 508 VAL A C 1
ATOM 4030 O O . VAL A 1 508 ? -19.766 1.11 35.031 1 95.19 508 VAL A O 1
ATOM 4033 N N . CYS A 1 509 ? -18.016 1.025 33.656 1 94.62 509 CYS A N 1
ATOM 4034 C CA . CYS A 1 509 ? -18.859 1.084 32.469 1 94.62 509 CYS A CA 1
ATOM 4035 C C . CYS A 1 509 ? -19.844 -0.072 32.438 1 94.62 509 CYS A C 1
ATOM 4037 O O . CYS A 1 509 ? -21.031 0.125 32.125 1 94.62 509 CYS A O 1
ATOM 4039 N N . THR A 1 510 ? -19.328 -1.279 32.719 1 93.25 510 THR A N 1
ATOM 4040 C CA . THR A 1 510 ? -20.188 -2.467 32.719 1 93.25 510 THR A CA 1
ATOM 4041 C C . THR A 1 510 ? -21.281 -2.336 33.781 1 93.25 510 THR A C 1
ATOM 4043 O O . THR A 1 510 ? -22.453 -2.617 33.5 1 93.25 510 THR A O 1
ATOM 4046 N N . ARG A 1 511 ? -20.938 -1.937 34.906 1 92.38 511 ARG A N 1
ATOM 4047 C CA . ARG A 1 511 ? -21.891 -1.798 35.969 1 92.38 511 ARG A CA 1
ATOM 4048 C C . ARG A 1 511 ? -22.953 -0.758 35.625 1 92.38 511 ARG A C 1
ATOM 4050 O O . ARG A 1 511 ? -24.156 -1.018 35.781 1 92.38 511 ARG A O 1
ATOM 4057 N N . LYS A 1 512 ? -22.531 0.429 35.25 1 92.69 512 LYS A N 1
ATOM 4058 C CA . LYS A 1 512 ? -23.453 1.502 34.938 1 92.69 512 LYS A CA 1
ATOM 4059 C C . LYS A 1 512 ? -24.344 1.111 33.75 1 92.69 512 LYS A C 1
ATOM 4061 O O . LYS A 1 512 ? -25.516 1.466 33.688 1 92.69 512 LYS A O 1
ATOM 4066 N N . TYR A 1 513 ? -23.75 0.466 32.844 1 91.31 513 TYR A N 1
ATOM 4067 C CA . TYR A 1 513 ? -24.5 0.011 31.688 1 91.31 513 TYR A CA 1
ATOM 4068 C C . TYR A 1 513 ? -25.594 -0.976 32.094 1 91.31 513 TYR A C 1
ATOM 4070 O O . TYR A 1 513 ? -26.703 -0.925 31.578 1 91.31 513 TYR A O 1
ATOM 4078 N N . GLU A 1 514 ? -25.234 -1.909 32.906 1 89.81 514 GLU A N 1
ATOM 4079 C CA . GLU A 1 514 ? -26.203 -2.875 33.438 1 89.81 514 GLU A CA 1
ATOM 4080 C C . GLU A 1 514 ? -27.344 -2.176 34.156 1 89.81 514 GLU A C 1
ATOM 4082 O O . GLU A 1 514 ? -28.516 -2.523 33.969 1 89.81 514 GLU A O 1
ATOM 4087 N N . GLU A 1 515 ? -27.031 -1.237 34.938 1 89.75 515 GLU A N 1
ATOM 4088 C CA . GLU A 1 515 ? -28.031 -0.478 35.656 1 89.75 515 GLU A CA 1
ATOM 4089 C C . GLU A 1 515 ? -28.953 0.278 34.719 1 89.75 515 GLU A C 1
ATOM 4091 O O . GLU A 1 515 ? -30.172 0.269 34.906 1 89.75 515 GLU A O 1
ATOM 4096 N N . MET A 1 516 ? -28.375 0.912 33.781 1 88.94 516 MET A N 1
ATOM 4097 C CA . MET A 1 516 ? -29.172 1.646 32.812 1 88.94 516 MET A CA 1
ATOM 4098 C C . MET A 1 516 ? -30.109 0.708 32.062 1 88.94 516 MET A C 1
ATOM 4100 O O . MET A 1 516 ? -31.281 1.036 31.828 1 88.94 516 MET A O 1
ATOM 4104 N N . SER A 1 517 ? -29.578 -0.424 31.641 1 87.44 517 SER A N 1
ATOM 4105 C CA . SER A 1 517 ? -30.344 -1.389 30.859 1 87.44 517 SER A CA 1
ATOM 4106 C C . SER A 1 517 ? -31.547 -1.89 31.656 1 87.44 517 SER A C 1
ATOM 4108 O O . SER A 1 517 ? -32.625 -2.105 31.094 1 87.44 517 SER A O 1
ATOM 4110 N N . LYS A 1 518 ? -31.406 -2.072 32.938 1 85.25 518 LYS A N 1
ATOM 4111 C CA . LYS A 1 518 ? -32.5 -2.537 33.781 1 85.25 518 LYS A CA 1
ATOM 4112 C C . LYS A 1 518 ? -33.625 -1.521 33.844 1 85.25 518 LYS A C 1
ATOM 4114 O O . LYS A 1 518 ? -34.812 -1.896 33.875 1 85.25 518 LYS A O 1
ATOM 4119 N N . VAL A 1 519 ? -33.25 -0.312 33.75 1 84.25 519 VAL A N 1
ATOM 4120 C CA . VAL A 1 519 ? -34.25 0.745 33.844 1 84.25 519 VAL A CA 1
ATOM 4121 C C . VAL A 1 519 ? -34.938 0.941 32.469 1 84.25 519 VAL A C 1
ATOM 4123 O O . VAL A 1 519 ? -36.156 1.087 32.406 1 84.25 519 VAL A O 1
ATOM 4126 N N . ILE A 1 520 ? -34.188 0.964 31.484 1 82.19 520 ILE A N 1
ATOM 4127 C CA . ILE A 1 520 ? -34.656 1.26 30.125 1 82.19 520 ILE A CA 1
ATOM 4128 C C . ILE A 1 520 ? -35.562 0.131 29.656 1 82.19 520 ILE A C 1
ATOM 4130 O O . ILE A 1 520 ? -36.625 0.382 29.047 1 82.19 520 ILE A O 1
ATOM 4134 N N . PHE A 1 521 ? -35.188 -1.111 29.891 1 75.69 521 PHE A N 1
ATOM 4135 C CA . PHE A 1 521 ? -35.906 -2.24 29.312 1 75.69 521 PHE A CA 1
ATOM 4136 C C . PHE A 1 521 ? -36.844 -2.887 30.344 1 75.69 521 PHE A C 1
ATOM 4138 O O . PHE A 1 521 ? -37.125 -4.082 30.281 1 75.69 521 PHE A O 1
ATOM 4145 N N . ARG A 1 522 ? -37.188 -2.133 31.344 1 65.25 522 ARG A N 1
ATOM 4146 C CA . ARG A 1 522 ? -38.156 -2.629 32.312 1 65.25 522 ARG A CA 1
ATOM 4147 C C . ARG A 1 522 ? -39.531 -2.746 31.688 1 65.25 522 ARG A C 1
ATOM 4149 O O . ARG A 1 522 ? -40.031 -1.799 31.062 1 65.25 522 ARG A O 1
ATOM 4156 N N . LYS A 1 523 ? -39.875 -3.92 31.125 1 54.53 523 LYS A N 1
ATOM 4157 C CA . LYS A 1 523 ? -41.156 -4.223 30.5 1 54.53 523 LYS A CA 1
ATOM 4158 C C . LYS A 1 523 ? -42.312 -3.707 31.359 1 54.53 523 LYS A C 1
ATOM 4160 O O . LYS A 1 523 ? -42.344 -3.947 32.562 1 54.53 523 LYS A O 1
ATOM 4165 N N . GLY A 1 524 ? -42.969 -2.643 31.062 1 45.03 524 GLY A N 1
ATOM 4166 C CA . GLY A 1 524 ? -44.25 -2.43 31.719 1 45.03 524 GLY A CA 1
ATOM 4167 C C . GLY A 1 524 ? -45.156 -3.643 31.672 1 45.03 524 GLY A C 1
ATOM 4168 O O . GLY A 1 524 ? -44.938 -4.555 30.875 1 45.03 524 GLY A O 1
ATOM 4169 N N . PHE A 1 525 ? -46.031 -3.871 32.594 1 36.47 525 PHE A N 1
ATOM 4170 C CA . PHE A 1 525 ? -47 -4.922 32.844 1 36.47 525 PHE A CA 1
ATOM 4171 C C . PHE A 1 525 ? -47.719 -5.328 31.531 1 36.47 525 PHE A C 1
ATOM 4173 O O . PHE A 1 525 ? -48.062 -6.496 31.344 1 36.47 525 PHE A O 1
ATOM 4180 N N . LEU A 1 526 ? -48.031 -4.496 30.609 1 37 526 LEU A N 1
ATOM 4181 C CA . LEU A 1 526 ? -48.938 -4.809 29.516 1 37 526 LEU A CA 1
ATOM 4182 C C . LEU A 1 526 ? -48.219 -5.531 28.391 1 37 526 LEU A C 1
ATOM 4184 O O . LEU A 1 526 ? -48.844 -5.965 27.422 1 37 526 LEU A O 1
ATOM 4188 N N . GLN A 1 527 ? -46.969 -5.578 28.281 1 42.62 527 GLN A N 1
ATOM 4189 C CA . GLN A 1 527 ? -46.188 -6.066 27.141 1 42.62 527 GLN A CA 1
ATOM 4190 C C . GLN A 1 527 ? -46 -7.582 27.203 1 42.62 527 GLN A C 1
ATOM 4192 O O . GLN A 1 527 ? -45.219 -8.148 26.453 1 42.62 527 GLN A O 1
ATOM 4197 N N . HIS A 1 528 ? -46.625 -8.312 28 1 36.12 528 HIS A N 1
ATOM 4198 C CA . HIS A 1 528 ? -46.531 -9.758 28.172 1 36.12 528 HIS A CA 1
ATOM 4199 C C . HIS A 1 528 ? -47.219 -10.492 27.016 1 36.12 528 HIS A C 1
ATOM 4201 O O . HIS A 1 528 ? -47.375 -11.711 27.047 1 36.12 528 HIS A O 1
ATOM 4207 N N . VAL A 1 529 ? -47.875 -9.859 26.094 1 33.56 529 VAL A N 1
ATOM 4208 C CA . VAL A 1 529 ? -48.438 -10.656 25 1 33.56 529 VAL A CA 1
ATOM 4209 C C . VAL A 1 529 ? -47.531 -10.547 23.781 1 33.56 529 VAL A C 1
ATOM 4211 O O . VAL A 1 529 ? -47.531 -9.523 23.094 1 33.56 529 VAL A O 1
ATOM 4214 N N . PRO A 1 530 ? -46.688 -11.453 23.453 1 40 530 PRO A N 1
ATOM 4215 C CA . PRO A 1 530 ? -45.531 -11.438 22.547 1 40 530 PRO A CA 1
ATOM 4216 C C . PRO A 1 530 ? -45.938 -11.062 21.109 1 40 530 PRO A C 1
ATOM 4218 O O . PRO A 1 530 ? -45.219 -10.312 20.453 1 40 530 PRO A O 1
ATOM 4221 N N . VAL A 1 531 ? -47 -11.719 20.531 1 37.5 531 VAL A N 1
ATOM 4222 C CA . VAL A 1 531 ? -47.375 -11.594 19.125 1 37.5 531 VAL A CA 1
ATOM 4223 C C . VAL A 1 531 ? -47.875 -10.18 18.844 1 37.5 531 VAL A C 1
ATOM 4225 O O . VAL A 1 531 ? -47.531 -9.57 17.844 1 37.5 531 VAL A O 1
ATOM 4228 N N . LEU A 1 532 ? -48.719 -9.727 19.734 1 36.78 532 LEU A N 1
ATOM 4229 C CA . LEU A 1 532 ? -49.375 -8.438 19.547 1 36.78 532 LEU A CA 1
ATOM 4230 C C . LEU A 1 532 ? -48.375 -7.293 19.734 1 36.78 532 LEU A C 1
ATOM 4232 O O . LEU A 1 532 ? -48.438 -6.293 19.016 1 36.78 532 LEU A O 1
ATOM 4236 N N . SER A 1 533 ? -47.469 -7.41 20.578 1 39.84 533 SER A N 1
ATOM 4237 C CA . SER A 1 533 ? -46.469 -6.375 20.859 1 39.84 533 SER A CA 1
ATOM 4238 C C . SER A 1 533 ? -45.562 -6.152 19.656 1 39.84 533 SER A C 1
ATOM 4240 O O . SER A 1 533 ? -45.188 -5.016 19.359 1 39.84 533 SER A O 1
ATOM 4242 N N . THR A 1 534 ? -45.188 -7.168 18.938 1 43.25 534 THR A N 1
ATOM 4243 C CA . THR A 1 534 ? -44.375 -7.055 17.75 1 43.25 534 THR A CA 1
ATOM 4244 C C . THR A 1 534 ? -45.125 -6.352 16.625 1 43.25 534 THR A C 1
ATOM 4246 O O . THR A 1 534 ? -44.594 -5.504 15.922 1 43.25 534 THR A O 1
ATOM 4249 N N . VAL A 1 535 ? -46.469 -6.781 16.469 1 39.47 535 VAL A N 1
ATOM 4250 C CA . VAL A 1 535 ? -47.281 -6.176 15.43 1 39.47 535 VAL A CA 1
ATOM 4251 C C . VAL A 1 535 ? -47.562 -4.707 15.766 1 39.47 535 VAL A C 1
ATOM 4253 O O . VAL A 1 535 ? -47.469 -3.844 14.891 1 39.47 535 VAL A O 1
ATOM 4256 N N . LEU A 1 536 ? -47.906 -4.469 16.984 1 38.84 536 LEU A N 1
ATOM 4257 C CA . LEU A 1 536 ? -48.188 -3.1 17.406 1 38.84 536 LEU A CA 1
ATOM 4258 C C . LEU A 1 536 ? -46.938 -2.256 17.359 1 38.84 536 LEU A C 1
ATOM 4260 O O . LEU A 1 536 ? -46.969 -1.085 16.984 1 38.84 536 LEU A O 1
ATOM 4264 N N . ALA A 1 537 ? -45.781 -2.732 17.797 1 44.44 537 ALA A N 1
ATOM 4265 C CA . ALA A 1 537 ? -44.5 -2.057 17.719 1 44.44 537 ALA A CA 1
ATOM 4266 C C . ALA A 1 537 ? -44.125 -1.752 16.266 1 44.44 537 ALA A C 1
ATOM 4268 O O . ALA A 1 537 ? -43.5 -0.732 15.977 1 44.44 537 ALA A O 1
ATOM 4269 N N . MET A 1 538 ? -44.469 -2.65 15.344 1 44.62 538 MET A N 1
ATOM 4270 C CA . MET A 1 538 ? -44.219 -2.486 13.914 1 44.62 538 MET A CA 1
ATOM 4271 C C . MET A 1 538 ? -45.031 -1.32 13.359 1 44.62 538 MET A C 1
ATOM 4273 O O . MET A 1 538 ? -44.594 -0.666 12.406 1 44.62 538 MET A O 1
ATOM 4277 N N . TRP A 1 539 ? -46.281 -1.151 13.781 1 42.22 539 TRP A N 1
ATOM 4278 C CA . TRP A 1 539 ? -47.125 -0.113 13.211 1 42.22 539 TRP A CA 1
ATOM 4279 C C . TRP A 1 539 ? -46.875 1.234 13.875 1 42.22 539 TRP A C 1
ATOM 4281 O O . TRP A 1 539 ? -46.906 2.273 13.211 1 42.22 539 TRP A O 1
ATOM 4291 N N . HIS A 1 540 ? -47.25 1.458 15.219 1 45.59 540 HIS A N 1
ATOM 4292 C CA . HIS A 1 540 ? -47.344 2.832 15.695 1 45.59 540 HIS A CA 1
ATOM 4293 C C . HIS A 1 540 ? -46.094 3.209 16.516 1 45.59 540 HIS A C 1
ATOM 4295 O O . HIS A 1 540 ? -45.594 4.324 16.406 1 45.59 540 HIS A O 1
ATOM 4301 N N . LYS A 1 541 ? -45.875 2.691 17.891 1 53.53 541 LYS A N 1
ATOM 4302 C CA . LYS A 1 541 ? -45.156 3.285 19.016 1 53.53 541 LYS A CA 1
ATOM 4303 C C . LYS A 1 541 ? -43.938 2.455 19.406 1 53.53 541 LYS A C 1
ATOM 4305 O O . LYS A 1 541 ? -43.906 1.248 19.156 1 53.53 541 LYS A O 1
ATOM 4310 N N . ALA A 1 542 ? -42.75 3.158 19.625 1 60.25 542 ALA A N 1
ATOM 4311 C CA . ALA A 1 542 ? -41.562 2.559 20.203 1 60.25 542 ALA A CA 1
ATOM 4312 C C . ALA A 1 542 ? -41.938 1.694 21.406 1 60.25 542 ALA A C 1
ATOM 4314 O O . ALA A 1 542 ? -42.875 2.002 22.141 1 60.25 542 ALA A O 1
ATOM 4315 N N . ARG A 1 543 ? -41.406 0.479 21.5 1 64.94 543 ARG A N 1
ATOM 4316 C CA . ARG A 1 543 ? -41.656 -0.489 22.562 1 64.94 543 ARG A CA 1
ATOM 4317 C C . ARG A 1 543 ? -41.344 0.116 23.922 1 64.94 543 ARG A C 1
ATOM 4319 O O . ARG A 1 543 ? -41.969 -0.251 24.922 1 64.94 543 ARG A O 1
ATOM 4326 N N . TYR A 1 544 ? -40.406 1.014 23.922 1 71.88 544 TYR A N 1
ATOM 4327 C CA . TYR A 1 544 ? -39.969 1.613 25.172 1 71.88 544 TYR A CA 1
ATOM 4328 C C . TYR A 1 544 ? -40.062 3.133 25.109 1 71.88 544 TYR A C 1
ATOM 4330 O O . TYR A 1 544 ? -40.094 3.719 24.031 1 71.88 544 TYR A O 1
ATOM 4338 N N . SER A 1 545 ? -40.156 3.732 26.234 1 69.69 545 SER A N 1
ATOM 4339 C CA . SER A 1 545 ? -40.312 5.184 26.328 1 69.69 545 SER A CA 1
ATOM 4340 C C . SER A 1 545 ? -39 5.895 25.953 1 69.69 545 SER A C 1
ATOM 4342 O O . SER A 1 545 ? -37.969 5.676 26.594 1 69.69 545 SER A O 1
ATOM 4344 N N . SER A 1 546 ? -39.062 6.746 25 1 77.62 546 SER A N 1
ATOM 4345 C CA . SER A 1 546 ? -37.906 7.555 24.609 1 77.62 546 SER A CA 1
ATOM 4346 C C . SER A 1 546 ? -37.531 8.57 25.688 1 77.62 546 SER A C 1
ATOM 4348 O O . SER A 1 546 ? -36.375 8.938 25.844 1 77.62 546 SER A O 1
ATOM 4350 N N . GLU A 1 547 ? -38.469 8.984 26.391 1 76 547 GLU A N 1
ATOM 4351 C CA . GLU A 1 547 ? -38.25 9.93 27.484 1 76 547 GLU A CA 1
ATOM 4352 C C . GLU A 1 547 ? -37.469 9.281 28.609 1 76 547 GLU A C 1
ATOM 4354 O O . GLU A 1 547 ? -36.562 9.914 29.188 1 76 547 GLU A O 1
ATOM 4359 N N . THR A 1 548 ? -37.844 8.086 28.906 1 77.81 548 THR A N 1
ATOM 4360 C CA . THR A 1 548 ? -37.094 7.359 29.922 1 77.81 548 THR A CA 1
ATOM 4361 C C . THR A 1 548 ? -35.656 7.172 29.5 1 77.81 548 THR A C 1
ATOM 4363 O O . THR A 1 548 ? -34.75 7.32 30.328 1 77.81 548 THR A O 1
ATOM 4366 N N . LEU A 1 549 ? -35.469 6.832 28.312 1 81.12 549 LEU A N 1
ATOM 4367 C CA . LEU A 1 549 ? -34.125 6.672 27.797 1 81.12 549 LEU A CA 1
ATOM 4368 C C . LEU A 1 549 ? -33.344 7.969 27.938 1 81.12 549 LEU A C 1
ATOM 4370 O O . LEU A 1 549 ? -32.188 7.953 28.406 1 81.12 549 LEU A O 1
ATOM 4374 N N . GLU A 1 550 ? -33.906 9.039 27.547 1 82.38 550 GLU A N 1
ATOM 4375 C CA . GLU A 1 550 ? -33.25 10.336 27.625 1 82.38 550 GLU A CA 1
ATOM 4376 C C . GLU A 1 550 ? -32.938 10.711 29.078 1 82.38 550 GLU A C 1
ATOM 4378 O O . GLU A 1 550 ? -31.875 11.258 29.359 1 82.38 550 GLU A O 1
ATOM 4383 N N . GLN A 1 551 ? -33.844 10.453 29.906 1 83.12 551 GLN A N 1
ATOM 4384 C CA . GLN A 1 551 ? -33.656 10.742 31.328 1 83.12 551 GLN A CA 1
ATOM 4385 C C . GLN A 1 551 ? -32.531 9.906 31.906 1 83.12 551 GLN A C 1
ATOM 4387 O O . GLN A 1 551 ? -31.688 10.422 32.656 1 83.12 551 GLN A O 1
ATOM 4392 N N . VAL A 1 552 ? -32.531 8.688 31.594 1 85.94 552 VAL A N 1
ATOM 4393 C CA . VAL A 1 552 ? -31.5 7.789 32.125 1 85.94 552 VAL A CA 1
ATOM 4394 C C . VAL A 1 552 ? -30.125 8.195 31.578 1 85.94 552 VAL A C 1
ATOM 4396 O O . VAL A 1 552 ? -29.141 8.164 32.312 1 85.94 552 VAL A O 1
ATOM 4399 N N . ILE A 1 553 ? -30.062 8.562 30.359 1 86.81 553 ILE A N 1
ATOM 4400 C CA . ILE A 1 553 ? -28.812 9.016 29.75 1 86.81 553 ILE A CA 1
ATOM 4401 C C . ILE A 1 553 ? -28.328 10.281 30.453 1 86.81 553 ILE A C 1
ATOM 4403 O O . ILE A 1 553 ? -27.156 10.398 30.797 1 86.81 553 ILE A O 1
ATOM 4407 N N . GLY A 1 554 ? -29.234 11.203 30.609 1 85.19 554 GLY A N 1
ATOM 4408 C CA . GLY A 1 554 ? -28.906 12.438 31.297 1 85.19 554 GLY A CA 1
ATOM 4409 C C . GLY A 1 554 ? -28.422 12.219 32.719 1 85.19 554 GLY A C 1
ATOM 4410 O O . GLY A 1 554 ? -27.469 12.852 33.156 1 85.19 554 GLY A O 1
ATOM 4411 N N . GLU A 1 555 ? -29.047 11.312 33.406 1 86.31 555 GLU A N 1
ATOM 4412 C CA . GLU A 1 555 ? -28.688 11.016 34.781 1 86.31 555 GLU A CA 1
ATOM 4413 C C . GLU A 1 555 ? -27.344 10.312 34.875 1 86.31 555 GLU A C 1
ATOM 4415 O O . GLU A 1 555 ? -26.578 10.531 35.812 1 86.31 555 GLU A O 1
ATOM 4420 N N . THR A 1 556 ? -27.125 9.531 33.969 1 87.88 556 THR A N 1
ATOM 4421 C CA . THR A 1 556 ? -25.922 8.695 34 1 87.88 556 THR A CA 1
ATOM 4422 C C . THR A 1 556 ? -24.703 9.469 33.5 1 87.88 556 THR A C 1
ATOM 4424 O O . THR A 1 556 ? -23.641 9.43 34.125 1 87.88 556 THR A O 1
ATOM 4427 N N . TYR A 1 557 ? -24.891 10.18 32.406 1 86.75 557 TYR A N 1
ATOM 4428 C CA . TYR A 1 557 ? -23.734 10.797 31.766 1 86.75 557 TYR A CA 1
ATOM 4429 C C . TYR A 1 557 ? -23.734 12.305 31.969 1 86.75 557 TYR A C 1
ATOM 4431 O O . TYR A 1 557 ? -22.75 12.977 31.672 1 86.75 557 TYR A O 1
ATOM 4439 N N . GLY A 1 558 ? -24.703 12.875 32.406 1 82.38 558 GLY A N 1
ATOM 4440 C CA . GLY A 1 558 ? -24.812 14.305 32.656 1 82.38 558 GLY A CA 1
ATOM 4441 C C . GLY A 1 558 ? -25.781 14.992 31.719 1 82.38 558 GLY A C 1
ATOM 4442 O O . GLY A 1 558 ? -25.891 14.633 30.531 1 82.38 558 GLY A O 1
ATOM 4443 N N . GLU A 1 559 ? -26.422 16 32.125 1 76.38 559 GLU A N 1
ATOM 4444 C CA . GLU A 1 559 ? -27.484 16.688 31.375 1 76.38 559 GLU A CA 1
ATOM 4445 C C . GLU A 1 559 ? -26.922 17.859 30.578 1 76.38 559 GLU A C 1
ATOM 4447 O O . GLU A 1 559 ? -27.484 18.219 29.531 1 76.38 559 GLU A O 1
ATOM 4452 N N . LYS A 1 560 ? -25.906 18.438 30.984 1 72.94 560 LYS A N 1
ATOM 4453 C CA . LYS A 1 560 ? -25.469 19.688 30.391 1 72.94 560 LYS A CA 1
ATOM 4454 C C . LYS A 1 560 ? -24.156 19.5 29.625 1 72.94 560 LYS A C 1
ATOM 4456 O O . LYS A 1 560 ? -23.688 20.422 28.938 1 72.94 560 LYS A O 1
ATOM 4461 N N . GLY A 1 561 ? -23.594 18.469 29.562 1 77.06 561 GLY A N 1
ATOM 4462 C CA . GLY A 1 561 ? -22.312 18.297 28.922 1 77.06 561 GLY A CA 1
ATOM 4463 C C . GLY A 1 561 ? -22.391 18.297 27.406 1 77.06 561 GLY A C 1
ATOM 4464 O O . GLY A 1 561 ? -23.422 17.906 26.844 1 77.06 561 GLY A O 1
ATOM 4465 N N . MET A 1 562 ? -21.344 19.031 26.688 1 79.5 562 MET A N 1
ATOM 4466 C CA . MET A 1 562 ? -21.234 19.047 25.234 1 79.5 562 MET A CA 1
ATOM 4467 C C . MET A 1 562 ? -20.125 18.109 24.75 1 79.5 562 MET A C 1
ATOM 4469 O O . MET A 1 562 ? -19.203 17.797 25.5 1 79.5 562 MET A O 1
ATOM 4473 N N . MET A 1 563 ? -20.281 17.703 23.484 1 82.25 563 MET A N 1
ATOM 4474 C CA . MET A 1 563 ? -19.281 16.828 22.891 1 82.25 563 MET A CA 1
ATOM 4475 C C . MET A 1 563 ? -17.906 17.516 22.859 1 82.25 563 MET A C 1
ATOM 4477 O O . MET A 1 563 ? -16.875 16.844 23 1 82.25 563 MET A O 1
ATOM 4481 N N . LEU A 1 564 ? -17.875 18.844 22.75 1 82.75 564 LEU A N 1
ATOM 4482 C CA . LEU A 1 564 ? -16.625 19.578 22.578 1 82.75 564 LEU A CA 1
ATOM 4483 C C . LEU A 1 564 ? -16.031 19.984 23.922 1 82.75 564 LEU A C 1
ATOM 4485 O O . LEU A 1 564 ? -14.906 20.5 23.984 1 82.75 564 LEU A O 1
ATOM 4489 N N . ASP A 1 565 ? -16.75 19.719 24.984 1 86.06 565 ASP A N 1
ATOM 4490 C CA . ASP A 1 565 ? -16.203 20.016 26.312 1 86.06 565 ASP A CA 1
ATOM 4491 C C . ASP A 1 565 ? -14.906 19.266 26.562 1 86.06 565 ASP A C 1
ATOM 4493 O O . ASP A 1 565 ? -14.75 18.125 26.125 1 86.06 565 ASP A O 1
ATOM 4497 N N . PRO A 1 566 ? -13.984 20.031 27.141 1 88.38 566 PRO A N 1
ATOM 4498 C CA . PRO A 1 566 ? -12.82 19.266 27.562 1 88.38 566 PRO A CA 1
ATOM 4499 C C . PRO A 1 566 ? -13.203 18.047 28.406 1 88.38 566 PRO A C 1
ATOM 4501 O O . PRO A 1 566 ? -14.031 18.141 29.312 1 88.38 566 PRO A O 1
ATOM 4504 N N . SER A 1 567 ? -12.805 16.953 28.047 1 92.25 567 SER A N 1
ATOM 4505 C CA . SER A 1 567 ? -13.125 15.664 28.656 1 92.25 567 SER A CA 1
ATOM 4506 C C . SER A 1 567 ? -11.883 14.797 28.828 1 92.25 567 SER A C 1
ATOM 4508 O O . SER A 1 567 ? -10.758 15.273 28.656 1 92.25 567 SER A O 1
ATOM 4510 N N . TYR A 1 568 ? -12.141 13.625 29.344 1 95.06 568 TYR A N 1
ATOM 4511 C CA . TYR A 1 568 ? -11.031 12.68 29.453 1 95.06 568 TYR A CA 1
ATOM 4512 C C . TYR A 1 568 ? -10.375 12.453 28.094 1 95.06 568 TYR A C 1
ATOM 4514 O O . TYR A 1 568 ? -9.156 12.328 28 1 95.06 568 TYR A O 1
ATOM 4522 N N . ALA A 1 569 ? -11.188 12.375 27.078 1 95 569 ALA A N 1
ATOM 4523 C CA . ALA A 1 569 ? -10.664 12.211 25.719 1 95 569 ALA A CA 1
ATOM 4524 C C . ALA A 1 569 ? -9.664 13.312 25.375 1 95 569 ALA A C 1
ATOM 4526 O O . ALA A 1 569 ? -8.625 13.047 24.766 1 95 569 ALA A O 1
ATOM 4527 N N . THR A 1 570 ? -9.922 14.547 25.75 1 94.25 570 THR A N 1
ATOM 4528 C CA . THR A 1 570 ? -9.039 15.688 25.5 1 94.25 570 THR A CA 1
ATOM 4529 C C . THR A 1 570 ? -7.715 15.5 26.234 1 94.25 570 THR A C 1
ATOM 4531 O O . THR A 1 570 ? -6.648 15.781 25.688 1 94.25 570 THR A O 1
ATOM 4534 N N . SER A 1 571 ? -7.82 15.008 27.422 1 94.88 571 SER A N 1
ATOM 4535 C CA . SER A 1 571 ? -6.641 14.867 28.266 1 94.88 571 SER A CA 1
ATOM 4536 C C . SER A 1 571 ? -5.734 13.742 27.766 1 94.88 571 SER A C 1
ATOM 4538 O O . SER A 1 571 ? -4.547 13.703 28.109 1 94.88 571 SER A O 1
ATOM 4540 N N . ILE A 1 572 ? -6.262 12.828 27.047 1 95.88 572 ILE A N 1
ATOM 4541 C CA . ILE A 1 572 ? -5.426 11.734 26.562 1 95.88 572 ILE A CA 1
ATOM 4542 C C . ILE A 1 572 ? -5.234 11.859 25.047 1 95.88 572 ILE A C 1
ATOM 4544 O O . ILE A 1 572 ? -4.672 10.969 24.406 1 95.88 572 ILE A O 1
ATOM 4548 N N . GLY A 1 573 ? -5.719 12.938 24.453 1 94.88 573 GLY A N 1
ATOM 4549 C CA . GLY A 1 573 ? -5.531 13.203 23.031 1 94.88 573 GLY A CA 1
ATOM 4550 C C . GLY A 1 573 ? -6.293 12.234 22.141 1 94.88 573 GLY A C 1
ATOM 4551 O O . GLY A 1 573 ? -5.816 11.875 21.062 1 94.88 573 GLY A O 1
ATOM 4552 N N . ALA A 1 574 ? -7.484 11.75 22.578 1 96.19 574 ALA A N 1
ATOM 4553 C CA . ALA A 1 574 ? -8.281 10.781 21.828 1 96.19 574 ALA A CA 1
ATOM 4554 C C . ALA A 1 574 ? -9.477 11.461 21.156 1 96.19 574 ALA A C 1
ATOM 4556 O O . ALA A 1 574 ? -9.93 12.516 21.609 1 96.19 574 ALA A O 1
ATOM 4557 N N . ARG A 1 575 ? -9.93 10.93 20.078 1 94.56 575 ARG A N 1
ATOM 4558 C CA . ARG A 1 575 ? -11.086 11.391 19.312 1 94.56 575 ARG A CA 1
ATOM 4559 C C . ARG A 1 575 ? -12.109 10.281 19.141 1 94.56 575 ARG A C 1
ATOM 4561 O O . ARG A 1 575 ? -11.75 9.117 18.953 1 94.56 575 ARG A O 1
ATOM 4568 N N . ILE A 1 576 ? -13.344 10.625 19.25 1 95 576 ILE A N 1
ATOM 4569 C CA . ILE A 1 576 ? -14.383 9.609 19.125 1 95 576 ILE A CA 1
ATOM 4570 C C . ILE A 1 576 ? -15.414 10.031 18.078 1 95 576 ILE A C 1
ATOM 4572 O O . ILE A 1 576 ? -15.625 11.227 17.875 1 95 576 ILE A O 1
ATOM 4576 N N . VAL A 1 577 ? -16.016 9.117 17.453 1 93.12 577 VAL A N 1
ATOM 4577 C CA . VAL A 1 577 ? -17.016 9.297 16.406 1 93.12 577 VAL A CA 1
ATOM 4578 C C . VAL A 1 577 ? -18.297 8.531 16.766 1 93.12 577 VAL A C 1
ATOM 4580 O O . VAL A 1 577 ? -18.25 7.32 17 1 93.12 577 VAL A O 1
ATOM 4583 N N . LEU A 1 578 ? -19.406 9.211 16.891 1 92.25 578 LEU A N 1
ATOM 4584 C CA . LEU A 1 578 ? -20.719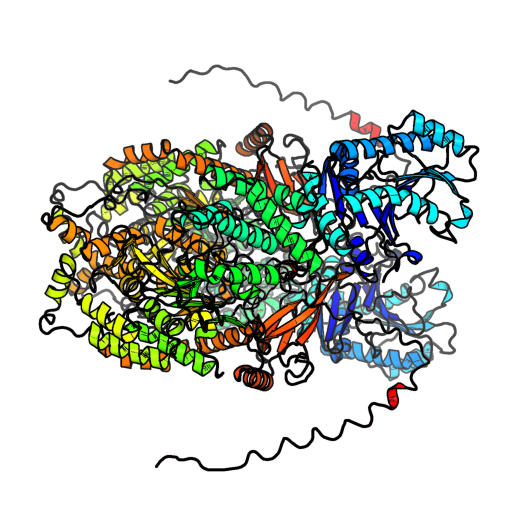 8.625 17.156 1 92.25 578 LEU A CA 1
ATOM 4585 C C . LEU A 1 578 ? -21.641 8.789 15.961 1 92.25 578 LEU A C 1
ATOM 4587 O O . LEU A 1 578 ? -22.219 9.867 15.766 1 92.25 578 LEU A O 1
ATOM 4591 N N . PRO A 1 579 ? -21.859 7.723 15.211 1 91.06 579 PRO A N 1
ATOM 4592 C CA . PRO A 1 579 ? -22.719 7.828 14.016 1 91.06 579 PRO A CA 1
ATOM 4593 C C . PRO A 1 579 ? -24.203 7.766 14.352 1 91.06 579 PRO A C 1
ATOM 4595 O O . PRO A 1 579 ? -24.609 7.027 15.25 1 91.06 579 PRO A O 1
ATOM 4598 N N . ALA A 1 580 ? -24.984 8.523 13.688 1 88.31 580 ALA A N 1
ATOM 4599 C CA . ALA A 1 580 ? -26.453 8.484 13.664 1 88.31 580 ALA A CA 1
ATOM 4600 C C . ALA A 1 580 ? -26.969 8.516 12.227 1 88.31 580 ALA A C 1
ATOM 4602 O O . ALA A 1 580 ? -26.234 8.859 11.297 1 88.31 580 ALA A O 1
ATOM 4603 N N . ALA A 1 581 ? -28.141 7.953 12.047 1 84.81 581 ALA A N 1
ATOM 4604 C CA . ALA A 1 581 ? -28.734 7.949 10.711 1 84.81 581 ALA A CA 1
ATOM 4605 C C . ALA A 1 581 ? -29.938 8.891 10.648 1 84.81 581 ALA A C 1
ATOM 4607 O O . ALA A 1 581 ? -30.703 8.984 11.602 1 84.81 581 ALA A O 1
ATOM 4608 N N . ARG A 1 582 ? -30.047 9.453 9.508 1 78.31 582 ARG A N 1
ATOM 4609 C CA . ARG A 1 582 ? -31.219 10.289 9.305 1 78.31 582 ARG A CA 1
ATOM 4610 C C . ARG A 1 582 ? -32.438 9.445 8.969 1 78.31 582 ARG A C 1
ATOM 4612 O O . ARG A 1 582 ? -32.312 8.344 8.445 1 78.31 582 ARG A O 1
ATOM 4619 N N . SER A 1 583 ? -33.531 9.797 9.344 1 71.19 583 SER A N 1
ATOM 4620 C CA . SER A 1 583 ? -34.812 9.188 9.016 1 71.19 583 SER A CA 1
ATOM 4621 C C . SER A 1 583 ? -35.656 10.133 8.18 1 71.19 583 SER A C 1
ATOM 4623 O O . SER A 1 583 ? -35.75 11.32 8.484 1 71.19 583 SER A O 1
ATOM 4625 N N . PRO A 1 584 ? -36.219 9.703 6.91 1 62.41 584 PRO A N 1
ATOM 4626 C CA . PRO A 1 584 ? -36.375 8.305 6.516 1 62.41 584 PRO A CA 1
ATOM 4627 C C . PRO A 1 584 ? -35.219 7.816 5.617 1 62.41 584 PRO A C 1
ATOM 4629 O O . PRO A 1 584 ? -35.031 6.609 5.473 1 62.41 584 PRO A O 1
ATOM 4632 N N . THR A 1 585 ? -34.594 8.867 5.004 1 61.97 585 THR A N 1
ATOM 4633 C CA . THR A 1 585 ? -33.5 8.445 4.133 1 61.97 585 THR A CA 1
ATOM 4634 C C . THR A 1 585 ? -32.219 8.305 4.918 1 61.97 585 THR A C 1
ATOM 4636 O O . THR A 1 585 ? -31.703 9.289 5.461 1 61.97 585 THR A O 1
ATOM 4639 N N . PRO A 1 586 ? -31.688 7.078 5.02 1 67.31 586 PRO A N 1
ATOM 4640 C CA . PRO A 1 586 ? -30.672 6.809 6.043 1 67.31 586 PRO A CA 1
ATOM 4641 C C . PRO A 1 586 ? -29.281 7.312 5.645 1 67.31 586 PRO A C 1
ATOM 4643 O O . PRO A 1 586 ? -28.375 6.512 5.406 1 67.31 586 PRO A O 1
ATOM 4646 N N . SER A 1 587 ? -29.094 8.711 5.551 1 74.19 587 SER A N 1
ATOM 4647 C CA . SER A 1 587 ? -27.75 9.281 5.469 1 74.19 587 SER A CA 1
ATOM 4648 C C . SER A 1 587 ? -27.109 9.375 6.848 1 74.19 587 SER A C 1
ATOM 4650 O O . SER A 1 587 ? -27.781 9.633 7.844 1 74.19 587 SER A O 1
ATOM 4652 N N . ILE A 1 588 ? -25.812 9.102 6.895 1 83.38 588 ILE A N 1
ATOM 4653 C CA . ILE A 1 588 ? -25.109 9 8.172 1 83.38 588 ILE A CA 1
ATOM 4654 C C . ILE A 1 588 ? -24.625 10.375 8.602 1 83.38 588 ILE A C 1
ATOM 4656 O O . ILE A 1 588 ? -24.125 11.148 7.785 1 83.38 588 ILE A O 1
ATOM 4660 N N . LEU A 1 589 ? -24.875 10.734 9.812 1 82.88 589 LEU A N 1
ATOM 4661 C CA . LEU A 1 589 ? -24.344 11.922 10.484 1 82.88 589 LEU A CA 1
ATOM 4662 C C . LEU A 1 589 ? -23.406 11.531 11.617 1 82.88 589 LEU A C 1
ATOM 4664 O O . LEU A 1 589 ? -23.688 10.594 12.367 1 82.88 589 LEU A O 1
ATOM 4668 N N . LEU A 1 590 ? -22.281 12.297 11.742 1 87.69 590 LEU A N 1
ATOM 4669 C CA . LEU A 1 590 ? -21.297 11.945 12.758 1 87.69 590 LEU A CA 1
ATOM 4670 C C . LEU A 1 590 ? -21.219 13.008 13.852 1 87.69 590 LEU A C 1
ATOM 4672 O O . LEU A 1 590 ? -21.094 14.195 13.555 1 87.69 590 LEU A O 1
ATOM 4676 N N . PHE A 1 591 ? -21.406 12.617 15.062 1 86.75 591 PHE A N 1
ATOM 4677 C CA . PHE A 1 591 ? -21.078 13.438 16.219 1 86.75 591 PHE A CA 1
ATOM 4678 C C . PHE A 1 591 ? -19.656 13.148 16.703 1 86.75 591 PHE A C 1
ATOM 4680 O O . PHE A 1 591 ? -19.297 11.992 16.906 1 86.75 591 PHE A O 1
ATOM 4687 N N . THR A 1 592 ? -18.859 14.203 16.766 1 89.94 592 THR A N 1
ATOM 4688 C CA . THR A 1 592 ? -17.469 14.016 17.141 1 89.94 592 THR A CA 1
ATOM 4689 C C . THR A 1 592 ? -17.078 14.977 18.266 1 89.94 592 THR A C 1
ATOM 4691 O O . THR A 1 592 ? -17.781 15.961 18.516 1 89.94 592 THR A O 1
ATOM 4694 N N . ASN A 1 593 ? -16.031 14.695 18.953 1 89.31 593 ASN A N 1
ATOM 4695 C CA . ASN A 1 593 ? -15.523 15.586 19.984 1 89.31 593 ASN A CA 1
ATOM 4696 C C . ASN A 1 593 ? -14.414 16.5 19.469 1 89.31 593 ASN A C 1
ATOM 4698 O O . ASN A 1 593 ? -13.688 17.109 20.25 1 89.31 593 ASN A O 1
ATOM 4702 N N . TYR A 1 594 ? -14.164 16.547 18.188 1 88.25 594 TYR A N 1
ATOM 4703 C CA . TYR A 1 594 ? -13.078 17.359 17.625 1 88.25 594 TYR A CA 1
ATOM 4704 C C . TYR A 1 594 ? -13.602 18.297 16.562 1 88.25 594 TYR A C 1
ATOM 4706 O O . TYR A 1 594 ? -12.812 18.922 15.836 1 88.25 594 TYR A O 1
ATOM 4714 N N . ASN A 1 595 ? -14.82 18.422 16.422 1 81.38 595 ASN A N 1
ATOM 4715 C CA . ASN A 1 595 ? -15.5 19.422 15.609 1 81.38 595 ASN A CA 1
ATOM 4716 C C . ASN A 1 595 ? -15.172 19.266 14.125 1 81.38 595 ASN A C 1
ATOM 4718 O O . ASN A 1 595 ? -14.922 20.234 13.43 1 81.38 595 ASN A O 1
ATOM 4722 N N . GLY A 1 596 ? -15.016 18.031 13.617 1 71.69 596 GLY A N 1
ATOM 4723 C CA . GLY A 1 596 ? -14.859 17.734 12.203 1 71.69 596 GLY A CA 1
ATOM 4724 C C . GLY A 1 596 ? -13.43 17.891 11.711 1 71.69 596 GLY A C 1
ATOM 4725 O O . GLY A 1 596 ? -12.555 18.312 12.469 1 71.69 596 GLY A O 1
ATOM 4726 N N . SER A 1 597 ? -13.148 17.172 10.477 1 58.72 597 SER A N 1
ATOM 4727 C CA . SER A 1 597 ? -11.828 17.188 9.859 1 58.72 597 SER A CA 1
ATOM 4728 C C . SER A 1 597 ? -11.766 18.188 8.711 1 58.72 597 SER A C 1
ATOM 4730 O O . SER A 1 597 ? -12.742 18.359 7.98 1 58.72 597 SER A O 1
ATOM 4732 N N . GLY A 1 598 ? -10.695 19.094 8.609 1 53.28 598 GLY A N 1
ATOM 4733 C CA . GLY A 1 598 ? -10.211 19.906 7.504 1 53.28 598 GLY A CA 1
ATOM 4734 C C . GLY A 1 598 ? -11.172 21.016 7.121 1 53.28 598 GLY A C 1
ATOM 4735 O O . GLY A 1 598 ? -12.297 21.094 7.633 1 53.28 598 GLY A O 1
ATOM 4736 N N . ASP A 1 599 ? -10.719 21.984 6.645 1 44.09 599 ASP A N 1
ATOM 4737 C CA . ASP A 1 599 ? -11.18 23.234 6.031 1 44.09 599 ASP A CA 1
ATOM 4738 C C . ASP A 1 599 ? -12.227 22.969 4.961 1 44.09 599 ASP A C 1
ATOM 4740 O O . ASP A 1 599 ? -12.648 23.875 4.25 1 44.09 599 ASP A O 1
ATOM 4744 N N . ASN A 1 600 ? -12.375 21.688 4.512 1 39.84 600 ASN A N 1
ATOM 4745 C CA . ASN A 1 600 ? -13.086 21.609 3.242 1 39.84 600 ASN A CA 1
ATOM 4746 C C . ASN A 1 600 ? -14.602 21.656 3.445 1 39.84 600 ASN A C 1
ATOM 4748 O O . ASN A 1 600 ? -15.25 20.609 3.547 1 39.84 600 ASN A O 1
ATOM 4752 N N . ALA A 1 601 ? -15.07 22.578 4.125 1 37.84 601 ALA A N 1
ATOM 4753 C CA . ALA A 1 601 ? -16.5 22.906 4.074 1 37.84 601 ALA A CA 1
ATOM 4754 C C . ALA A 1 601 ? -17.062 22.625 2.688 1 37.84 601 ALA A C 1
ATOM 4756 O O . ALA A 1 601 ? -18.266 22.391 2.541 1 37.84 601 ALA A O 1
ATOM 4757 N N . GLU A 1 602 ? -16.266 22.969 1.739 1 35.84 602 GLU A N 1
ATOM 4758 C CA . GLU A 1 602 ? -16.844 22.953 0.395 1 35.84 602 GLU A CA 1
ATOM 4759 C C . GLU A 1 602 ? -17.078 21.516 -0.087 1 35.84 602 GLU A C 1
ATOM 4761 O O . GLU A 1 602 ? -17.578 21.312 -1.188 1 35.84 602 GLU A O 1
ATOM 4766 N N . ASN A 1 603 ? -16.531 20.625 0.486 1 36.09 603 ASN A N 1
ATOM 4767 C CA . ASN A 1 603 ? -16.766 19.344 -0.163 1 36.09 603 ASN A CA 1
ATOM 4768 C C . ASN A 1 603 ? -18.172 18.812 0.151 1 36.09 603 ASN A C 1
ATOM 4770 O O . ASN A 1 603 ? -18.312 17.672 0.582 1 36.09 603 ASN A O 1
ATOM 4774 N N . LYS A 1 604 ? -19.109 19.625 0.431 1 37.44 604 LYS A N 1
ATOM 4775 C CA . LYS A 1 604 ? -20.547 19.375 0.543 1 37.44 604 LYS A CA 1
ATOM 4776 C C . LYS A 1 604 ? -21.016 18.359 -0.5 1 37.44 604 LYS A C 1
ATOM 4778 O O . LYS A 1 604 ? -22.156 17.891 -0.452 1 37.44 604 LYS A O 1
ATOM 4783 N N . GLY A 1 605 ? -20.344 18.219 -1.518 1 35.31 605 GLY A N 1
ATOM 4784 C CA . GLY A 1 605 ? -21.016 17.484 -2.574 1 35.31 605 GLY A CA 1
ATOM 4785 C C . GLY A 1 605 ? -20.766 15.984 -2.49 1 35.31 605 GLY A C 1
ATOM 4786 O O . GLY A 1 605 ? -21.188 15.227 -3.365 1 35.31 605 GLY A O 1
ATOM 4787 N N . SER A 1 606 ? -19.625 15.531 -1.976 1 36.69 606 SER A N 1
ATOM 4788 C CA . SER A 1 606 ? -19.516 14.094 -2.229 1 36.69 606 SER A CA 1
ATOM 4789 C C . SER A 1 606 ? -20.297 13.289 -1.199 1 36.69 606 SER A C 1
ATOM 4791 O O . SER A 1 606 ? -20.219 13.562 -0 1 36.69 606 SER A O 1
ATOM 4793 N N . SER A 1 607 ? -21.344 12.719 -1.472 1 40.03 607 SER A N 1
ATOM 4794 C CA . SER A 1 607 ? -22.172 11.688 -0.858 1 40.03 607 SER A CA 1
ATOM 4795 C C . SER A 1 607 ? -21.359 10.812 0.092 1 40.03 607 SER A C 1
ATOM 4797 O O . SER A 1 607 ? -21.922 10.039 0.866 1 40.03 607 SER A O 1
ATOM 4799 N N . GLU A 1 608 ? -20.016 10.797 -0.056 1 42.94 608 GLU A N 1
ATOM 4800 C CA . GLU A 1 608 ? -19.234 9.789 0.654 1 42.94 608 GLU A CA 1
ATOM 4801 C C . GLU A 1 608 ? -18.938 10.227 2.086 1 42.94 608 GLU A C 1
ATOM 4803 O O . GLU A 1 608 ? -18.688 9.391 2.955 1 42.94 608 GLU A O 1
ATOM 4808 N N . SER A 1 609 ? -18.922 11.641 2.424 1 43.69 609 SER A N 1
ATOM 4809 C CA . SER A 1 609 ? -18.422 12.031 3.736 1 43.69 609 SER A CA 1
ATOM 4810 C C . SER A 1 609 ? -19.562 12.234 4.727 1 43.69 609 SER A C 1
ATOM 4812 O O . SER A 1 609 ? -20.594 12.797 4.379 1 43.69 609 SER A O 1
ATOM 4814 N N . ALA A 1 610 ? -19.641 11.43 5.77 1 48.75 610 ALA A N 1
ATOM 4815 C CA . ALA A 1 610 ? -20.531 11.594 6.914 1 48.75 610 ALA A CA 1
ATOM 4816 C C . ALA A 1 610 ? -20.578 13.055 7.363 1 48.75 610 ALA A C 1
ATOM 4818 O O . ALA A 1 610 ? -19.547 13.727 7.422 1 48.75 610 ALA A O 1
ATOM 4819 N N . LEU A 1 611 ? -21.719 13.695 7.297 1 49.81 611 LEU A N 1
ATOM 4820 C CA . LEU A 1 611 ? -21.938 15.07 7.73 1 49.81 611 LEU A CA 1
ATOM 4821 C C . LEU A 1 611 ? -21.562 15.242 9.203 1 49.81 611 LEU A C 1
ATOM 4823 O O . LEU A 1 611 ? -21.828 14.367 10.023 1 49.81 611 LEU A O 1
ATOM 4827 N N . HIS A 1 612 ? -20.562 16.172 9.438 1 54.47 612 HIS A N 1
ATOM 4828 C CA . HIS A 1 612 ? -20.219 16.5 10.82 1 54.47 612 HIS A CA 1
ATOM 4829 C C . HIS A 1 612 ? -21.203 17.516 11.398 1 54.47 612 HIS A C 1
ATOM 4831 O O . HIS A 1 612 ? -21.578 18.469 10.719 1 54.47 612 HIS A O 1
ATOM 4837 N N . TYR A 1 613 ? -21.906 17.141 12.359 1 50.12 613 TYR A N 1
ATOM 4838 C CA . TYR A 1 613 ? -22.797 18.078 13.047 1 50.12 613 TYR A CA 1
ATOM 4839 C C . TYR A 1 613 ? -22 19.156 13.773 1 50.12 613 TYR A C 1
ATOM 4841 O O . TYR A 1 613 ? -21.203 18.844 14.664 1 50.12 613 TYR A O 1
ATOM 4849 N N . HIS A 1 614 ? -21.781 20.547 13.109 1 53.44 614 HIS A N 1
ATOM 4850 C CA . HIS A 1 614 ? -21 21.641 13.664 1 53.44 614 HIS A CA 1
ATOM 4851 C C . HIS A 1 614 ? -21.891 22.625 14.414 1 53.44 614 HIS A C 1
ATOM 4853 O O . HIS A 1 614 ? -21.391 23.625 14.945 1 53.44 614 HIS A O 1
ATOM 4859 N N . ASN A 1 615 ? -23.062 22.453 15.148 1 49.78 615 ASN A N 1
ATOM 4860 C CA . ASN A 1 615 ? -23.766 23.625 15.656 1 49.78 615 ASN A CA 1
ATOM 4861 C C . ASN A 1 615 ? -23.812 23.625 17.188 1 49.78 615 ASN A C 1
ATOM 4863 O O . ASN A 1 615 ? -23.984 22.562 17.797 1 49.78 615 ASN A O 1
ATOM 4867 N N . ARG A 1 616 ? -23.219 24.688 17.891 1 48.38 616 ARG A N 1
ATOM 4868 C CA . ARG A 1 616 ? -23.234 25.031 19.312 1 48.38 616 ARG A CA 1
ATOM 4869 C C . ARG A 1 616 ? -24.562 24.625 19.953 1 48.38 616 ARG A C 1
ATOM 4871 O O . ARG A 1 616 ? -24.594 24.203 21.125 1 48.38 616 ARG A O 1
ATOM 4878 N N . ASN A 1 617 ? -25.656 25.109 19.547 1 48.97 617 ASN A N 1
ATOM 4879 C CA . ASN A 1 617 ? -26.859 25 20.375 1 48.97 617 ASN A CA 1
ATOM 4880 C C . ASN A 1 617 ? -27.281 23.547 20.531 1 48.97 617 ASN A C 1
ATOM 4882 O O . ASN A 1 617 ? -28.047 23.219 21.453 1 48.97 617 ASN A O 1
ATOM 4886 N N . SER A 1 618 ? -26.938 22.641 19.703 1 50.44 618 SER A N 1
ATOM 4887 C CA . SER A 1 618 ? -27.625 21.359 19.656 1 50.44 618 SER A CA 1
ATOM 4888 C C . SER A 1 618 ? -26.703 20.234 20.125 1 50.44 618 SER A C 1
ATOM 4890 O O . SER A 1 618 ? -27.094 19.062 20.109 1 50.44 618 SER A O 1
ATOM 4892 N N . SER A 1 619 ? -25.547 20.531 20.719 1 57.78 619 SER A N 1
ATOM 4893 C CA . SER A 1 619 ? -24.625 19.422 20.922 1 57.78 619 SER A CA 1
ATOM 4894 C C . SER A 1 619 ? -24.578 19 22.375 1 57.78 619 SER A C 1
ATOM 4896 O O . SER A 1 619 ? -23.562 18.484 22.859 1 57.78 619 SER A O 1
ATOM 4898 N N . SER A 1 620 ? -25.734 19.203 23.078 1 72.69 620 SER A N 1
ATOM 4899 C CA . SER A 1 620 ? -25.719 18.594 24.406 1 72.69 620 SER A CA 1
ATOM 4900 C C . SER A 1 620 ? -25.594 17.078 24.328 1 72.69 620 SER A C 1
ATOM 4902 O O . SER A 1 620 ? -26.125 16.453 23.406 1 72.69 620 SER A O 1
ATOM 4904 N N . LEU A 1 621 ? -24.812 16.469 25.172 1 78.81 621 LEU A N 1
ATOM 4905 C CA . LEU A 1 621 ? -24.406 15.07 25.188 1 78.81 621 LEU A CA 1
ATOM 4906 C C . LEU A 1 621 ? -25.625 14.156 25.031 1 78.81 621 LEU A C 1
ATOM 4908 O O . LEU A 1 621 ? -25.578 13.141 24.344 1 78.81 621 LEU A O 1
ATOM 4912 N N . PRO A 1 622 ? -26.781 14.562 25.625 1 78.69 622 PRO A N 1
ATOM 4913 C CA . PRO A 1 622 ? -27.938 13.664 25.484 1 78.69 622 PRO A CA 1
ATOM 4914 C C . PRO A 1 622 ? -28.422 13.57 24.047 1 78.69 622 PRO A C 1
ATOM 4916 O O . PRO A 1 622 ? -28.984 12.547 23.656 1 78.69 622 PRO A O 1
ATOM 4919 N N . ASN A 1 623 ? -28.172 14.602 23.312 1 79.06 623 ASN A N 1
ATOM 4920 C CA . ASN A 1 623 ? -28.641 14.602 21.922 1 79.06 623 ASN A CA 1
ATOM 4921 C C . ASN A 1 623 ? -27.922 13.555 21.094 1 79.06 623 ASN A C 1
ATOM 4923 O O . ASN A 1 623 ? -28.547 12.672 20.5 1 79.06 623 ASN A O 1
ATOM 4927 N N . PRO A 1 624 ? -26.625 13.602 21.109 1 80.88 624 PRO A N 1
ATOM 4928 C CA . PRO A 1 624 ? -25.953 12.547 20.359 1 80.88 624 PRO A CA 1
ATOM 4929 C C . PRO A 1 624 ? -26.219 11.156 20.938 1 80.88 624 PRO A C 1
ATOM 4931 O O . PRO A 1 624 ? -26.375 10.195 20.172 1 80.88 624 PRO A O 1
ATOM 4934 N N . ALA A 1 625 ? -26.203 11 22.188 1 82.69 625 ALA A N 1
ATOM 4935 C CA . ALA A 1 625 ? -26.422 9.703 22.812 1 82.69 625 ALA A CA 1
ATOM 4936 C C . ALA A 1 625 ? -27.797 9.133 22.438 1 82.69 625 ALA A C 1
ATOM 4938 O O . ALA A 1 625 ? -27.906 7.961 22.078 1 82.69 625 ALA A O 1
ATOM 4939 N N . ARG A 1 626 ? -28.797 9.961 22.547 1 84.25 626 ARG A N 1
ATOM 4940 C CA . ARG A 1 626 ? -30.156 9.547 22.219 1 84.25 626 ARG A CA 1
ATOM 4941 C C . ARG A 1 626 ? -30.281 9.25 20.719 1 84.25 626 ARG A C 1
ATOM 4943 O O . ARG A 1 626 ? -30.953 8.289 20.344 1 84.25 626 ARG A O 1
ATOM 4950 N N . SER A 1 627 ? -29.719 10.047 19.969 1 82.12 627 SER A N 1
ATOM 4951 C CA . SER A 1 627 ? -29.797 9.875 18.516 1 82.12 627 SER A CA 1
ATOM 4952 C C . SER A 1 627 ? -29.125 8.57 18.078 1 82.12 627 SER A C 1
ATOM 4954 O O . SER A 1 627 ? -29.656 7.855 17.234 1 82.12 627 SER A O 1
ATOM 4956 N N . CYS A 1 628 ? -28.078 8.25 18.656 1 85.12 628 CYS A N 1
ATOM 4957 C CA . CYS A 1 628 ? -27.297 7.082 18.266 1 85.12 628 CYS A CA 1
ATOM 4958 C C . CYS A 1 628 ? -27.938 5.797 18.766 1 85.12 628 CYS A C 1
ATOM 4960 O O . CYS A 1 628 ? -27.609 4.707 18.297 1 85.12 628 CYS A O 1
ATOM 4962 N N . THR A 1 629 ? -28.891 5.863 19.656 1 82.81 629 THR A N 1
ATOM 4963 C CA . THR A 1 629 ? -29.469 4.656 20.25 1 82.81 629 THR A CA 1
ATOM 4964 C C . THR A 1 629 ? -30.938 4.535 19.906 1 82.81 629 THR A C 1
ATOM 4966 O O . THR A 1 629 ? -31.641 3.68 20.453 1 82.81 629 THR A O 1
ATOM 4969 N N . ALA A 1 630 ? -31.406 5.324 19.016 1 77.75 630 ALA A N 1
ATOM 4970 C CA . ALA A 1 630 ? -32.812 5.301 18.641 1 77.75 630 ALA A CA 1
ATOM 4971 C C . ALA A 1 630 ? -33.094 4.172 17.656 1 77.75 630 ALA A C 1
ATOM 4973 O O . ALA A 1 630 ? -33.469 4.418 16.5 1 77.75 630 ALA A O 1
ATOM 4974 N N . ALA A 1 631 ? -32.906 2.967 18.125 1 75.69 631 ALA A N 1
ATOM 4975 C CA . ALA A 1 631 ? -33.188 1.797 17.297 1 75.69 631 ALA A CA 1
ATOM 4976 C C . ALA A 1 631 ? -34.656 1.664 16.969 1 75.69 631 ALA A C 1
ATOM 4978 O O . ALA A 1 631 ? -35.5 1.805 17.859 1 75.69 631 ALA A O 1
ATOM 4979 N N . PRO A 1 632 ? -34.906 1.325 15.734 1 74.5 632 PRO A N 1
ATOM 4980 C CA . PRO A 1 632 ? -36.312 1.207 15.367 1 74.5 632 PRO A CA 1
ATOM 4981 C C . PRO A 1 632 ? -37.062 0.133 16.172 1 74.5 632 PRO A C 1
ATOM 4983 O O . PRO A 1 632 ? -36.438 -0.863 16.578 1 74.5 632 PRO A O 1
ATOM 4986 N N . THR A 1 633 ? -38.219 0.214 16.359 1 67.38 633 THR A N 1
ATOM 4987 C CA . THR A 1 633 ? -39.125 -0.656 17.094 1 67.38 633 THR A CA 1
ATOM 4988 C C . THR A 1 633 ? -38.938 -0.486 18.594 1 67.38 633 THR A C 1
ATOM 4990 O O . THR A 1 633 ? -39.875 -0.75 19.375 1 67.38 633 THR A O 1
ATOM 4993 N N . PHE A 1 634 ? -37.688 -0.074 18.953 1 67.81 634 PHE A N 1
ATOM 4994 C CA . PHE A 1 634 ? -37.406 0.056 20.391 1 67.81 634 PHE A CA 1
ATOM 4995 C C . PHE A 1 634 ? -37.688 1.479 20.859 1 67.81 634 PHE A C 1
ATOM 4997 O O . PHE A 1 634 ? -38.312 1.685 21.906 1 67.81 634 PHE A O 1
ATOM 5004 N N . PHE A 1 635 ? -37.188 2.424 20.016 1 72 635 PHE A N 1
ATOM 5005 C CA . PHE A 1 635 ? -37.312 3.822 20.422 1 72 635 PHE A CA 1
ATOM 5006 C C . PHE A 1 635 ? -37.688 4.695 19.234 1 72 635 PHE A C 1
ATOM 5008 O O . PHE A 1 635 ? -37.438 4.344 18.078 1 72 635 PHE A O 1
ATOM 5015 N N . GLN A 1 636 ? -38.219 5.914 19.547 1 72.81 636 GLN A N 1
ATOM 5016 C CA . GLN A 1 636 ? -38.562 6.902 18.531 1 72.81 636 GLN A CA 1
ATOM 5017 C C . GLN A 1 636 ? -37.312 7.684 18.109 1 72.81 636 GLN A C 1
ATOM 5019 O O . GLN A 1 636 ? -36.406 7.879 18.906 1 72.81 636 GLN A O 1
ATOM 5024 N N . PRO A 1 637 ? -37.312 8.086 16.859 1 76.88 637 PRO A N 1
ATOM 5025 C CA . PRO A 1 637 ? -36.219 8.945 16.422 1 76.88 637 PRO A CA 1
ATOM 5026 C C . PRO A 1 637 ? -36.125 10.25 17.219 1 76.88 637 PRO A C 1
ATOM 5028 O O . PRO A 1 637 ? -37.125 10.688 17.781 1 76.88 637 PRO A O 1
ATOM 5031 N N . LYS A 1 638 ? -35 10.797 17.297 1 78.12 638 LYS A N 1
ATOM 5032 C CA . LYS A 1 638 ? -34.75 12.047 18.016 1 78.12 638 LYS A CA 1
ATOM 5033 C C . LYS A 1 638 ? -34.656 13.219 17.047 1 78.12 638 LYS A C 1
ATOM 5035 O O . LYS A 1 638 ? -33.906 13.164 16.062 1 78.12 638 LYS A O 1
ATOM 5040 N N . TYR A 1 639 ? -35.438 14.156 17.297 1 76.94 639 TYR A N 1
ATOM 5041 C CA . TYR A 1 639 ? -35.344 15.367 16.484 1 76.94 639 TYR A CA 1
ATOM 5042 C C . TYR A 1 639 ? -34.219 16.281 17 1 76.94 639 TYR A C 1
ATOM 5044 O O . TYR A 1 639 ? -34.219 16.641 18.172 1 76.94 639 TYR A O 1
ATOM 5052 N N . VAL A 1 640 ? -33.312 16.609 16.266 1 74.06 640 VAL A N 1
ATOM 5053 C CA . VAL A 1 640 ? -32.219 17.547 16.578 1 74.06 640 VAL A CA 1
ATOM 5054 C C . VAL A 1 640 ? -32.375 18.812 15.727 1 74.06 640 VAL A C 1
ATOM 5056 O O . VAL A 1 640 ? -32.406 18.734 14.492 1 74.06 640 VAL A O 1
ATOM 5059 N N . PRO A 1 641 ? -32.438 19.875 16.328 1 67.75 641 PRO A N 1
ATOM 5060 C CA . PRO A 1 641 ? -32.625 21.125 15.586 1 67.75 641 PRO A CA 1
ATOM 5061 C C . PRO A 1 641 ? -31.531 21.375 14.547 1 67.75 641 PRO A C 1
ATOM 5063 O O . PRO A 1 641 ? -30.359 21.203 14.852 1 67.75 641 PRO A O 1
ATOM 5066 N N . GLY A 1 642 ? -31.875 21.766 13.43 1 63.09 642 GLY A N 1
ATOM 5067 C CA . GLY A 1 642 ? -30.953 22.078 12.352 1 63.09 642 GLY A CA 1
ATOM 5068 C C . GLY A 1 642 ? -30.531 20.859 11.555 1 63.09 642 GLY A C 1
ATOM 5069 O O . GLY A 1 642 ? -29.953 20.984 10.469 1 63.09 642 GLY A O 1
ATOM 5070 N N . VAL A 1 643 ? -30.828 19.688 12.094 1 69 643 VAL A N 1
ATOM 5071 C CA . VAL A 1 643 ? -30.406 18.484 11.414 1 69 643 VAL A CA 1
ATOM 5072 C C . VAL A 1 643 ? -31.625 17.672 10.984 1 69 643 VAL A C 1
ATOM 5074 O O . VAL A 1 643 ? -31.734 17.25 9.828 1 69 643 VAL A O 1
ATOM 5077 N N . GLY A 1 644 ? -32.5 17.516 11.844 1 73.88 644 GLY A N 1
ATOM 5078 C CA . GLY A 1 644 ? -33.688 16.719 11.555 1 73.88 644 GLY A CA 1
ATOM 5079 C C . GLY A 1 644 ? -33.812 15.5 12.453 1 73.88 644 GLY A C 1
ATOM 5080 O O . GLY A 1 644 ? -33.344 15.516 13.602 1 73.88 644 GLY A O 1
ATOM 5081 N N . TRP A 1 645 ? -34.594 14.562 11.961 1 78.12 645 TRP A N 1
ATOM 5082 C CA . TRP A 1 645 ? -34.844 13.367 12.75 1 78.12 645 TRP A CA 1
ATOM 5083 C C . TRP A 1 645 ? -33.688 12.367 12.594 1 78.12 645 TRP A C 1
ATOM 5085 O O . TRP A 1 645 ? -33.312 12.016 11.469 1 78.12 645 TRP A O 1
ATOM 5095 N N . LEU A 1 646 ? -33.188 12 13.719 1 82.81 646 LEU A N 1
ATOM 5096 C CA . LEU A 1 646 ? -32.062 11.078 13.734 1 82.81 646 LEU A CA 1
ATOM 5097 C C . LEU A 1 646 ? -32.438 9.766 14.414 1 82.81 646 LEU A C 1
ATOM 5099 O O . LEU A 1 646 ? -33.25 9.758 15.328 1 82.81 646 LEU A O 1
ATOM 5103 N N . GLN A 1 647 ? -31.844 8.727 13.906 1 85.56 647 GLN A N 1
ATOM 5104 C CA . GLN A 1 647 ? -32.062 7.398 14.469 1 85.56 647 GLN A CA 1
ATOM 5105 C C . GLN A 1 647 ? -30.75 6.609 14.539 1 85.56 647 GLN A C 1
ATOM 5107 O O . GLN A 1 647 ? -29.688 7.109 14.148 1 85.56 647 GLN A O 1
ATOM 5112 N N . ASP A 1 648 ? -30.859 5.449 15.125 1 86 648 ASP A N 1
ATOM 5113 C CA . ASP A 1 648 ? -29.703 4.57 15.312 1 86 648 ASP A CA 1
ATOM 5114 C C . ASP A 1 648 ? -29.078 4.191 13.977 1 86 648 ASP A C 1
ATOM 5116 O O . ASP A 1 648 ? -29.75 3.672 13.086 1 86 648 ASP A O 1
ATOM 5120 N N . ALA A 1 649 ? -27.781 4.43 13.859 1 86.38 649 ALA A N 1
ATOM 5121 C CA . ALA A 1 649 ? -27.062 4.117 12.633 1 86.38 649 ALA A CA 1
ATOM 5122 C C . ALA A 1 649 ? -26.875 2.609 12.477 1 86.38 649 ALA A C 1
ATOM 5124 O O . ALA A 1 649 ? -26.516 2.133 11.398 1 86.38 649 ALA A O 1
ATOM 5125 N N . GLY A 1 650 ? -27.094 1.854 13.484 1 85.62 650 GLY A N 1
ATOM 5126 C CA . GLY A 1 650 ? -26.938 0.408 13.445 1 85.62 650 GLY A CA 1
ATOM 5127 C C . GLY A 1 650 ? -27.812 -0.257 12.406 1 85.62 650 GLY A C 1
ATOM 5128 O O . GLY A 1 650 ? -27.547 -1.382 11.984 1 85.62 650 GLY A O 1
ATOM 5129 N N . MET A 1 651 ? -28.797 0.454 11.984 1 81.25 651 MET A N 1
ATOM 5130 C CA . MET A 1 651 ? -29.703 -0.1 10.977 1 81.25 651 MET A CA 1
ATOM 5131 C C . MET A 1 651 ? -29.031 -0.142 9.609 1 81.25 651 MET A C 1
ATOM 5133 O O . MET A 1 651 ? -29.453 -0.9 8.734 1 81.25 651 MET A O 1
ATOM 5137 N N . VAL A 1 652 ? -28.047 0.727 9.508 1 81.19 652 VAL A N 1
ATOM 5138 C CA . VAL A 1 652 ? -27.422 0.792 8.195 1 81.19 652 VAL A CA 1
ATOM 5139 C C . VAL A 1 652 ? -25.953 0.375 8.297 1 81.19 652 VAL A C 1
ATOM 5141 O O . VAL A 1 652 ? -25.359 -0.095 7.324 1 81.19 652 VAL A O 1
ATOM 5144 N N . GLU A 1 653 ? -25.422 0.57 9.438 1 87.56 653 GLU A N 1
ATOM 5145 C CA . GLU A 1 653 ? -24.016 0.234 9.641 1 87.56 653 GLU A CA 1
ATOM 5146 C C . GLU A 1 653 ? -23.734 -0.105 11.102 1 87.56 653 GLU A C 1
ATOM 5148 O O . GLU A 1 653 ? -23.312 0.758 11.875 1 87.56 653 GLU A O 1
ATOM 5153 N N . ASN A 1 654 ? -23.797 -1.325 11.359 1 90.62 654 ASN A N 1
ATOM 5154 C CA . ASN A 1 654 ? -23.672 -1.749 12.75 1 90.62 654 ASN A CA 1
ATOM 5155 C C . ASN A 1 654 ? -22.219 -1.951 13.148 1 90.62 654 ASN A C 1
ATOM 5157 O O . ASN A 1 654 ? -21.906 -2.062 14.336 1 90.62 654 ASN A O 1
ATOM 5161 N N . ASN A 1 655 ? -21.359 -2.158 12.234 1 93.38 655 ASN A N 1
ATOM 5162 C CA . ASN A 1 655 ? -19.906 -2.086 12.398 1 93.38 655 ASN A CA 1
ATOM 5163 C C . ASN A 1 655 ? -19.344 -0.825 11.75 1 93.38 655 ASN A C 1
ATOM 5165 O O . ASN A 1 655 ? -19.328 -0.703 10.523 1 93.38 655 ASN A O 1
ATOM 5169 N N . PRO A 1 656 ? -18.844 0.124 12.531 1 94.75 656 PRO A N 1
ATOM 5170 C CA . PRO A 1 656 ? -18.531 1.447 11.984 1 94.75 656 PRO A CA 1
ATOM 5171 C C . PRO A 1 656 ? -17.109 1.531 11.422 1 94.75 656 PRO A C 1
ATOM 5173 O O . PRO A 1 656 ? -16.531 2.619 11.359 1 94.75 656 PRO A O 1
ATOM 5176 N N . ILE A 1 657 ? -16.469 0.458 11 1 94.88 657 ILE A N 1
ATOM 5177 C CA . ILE A 1 657 ? -15.086 0.436 10.516 1 94.88 657 ILE A CA 1
ATOM 5178 C C . ILE A 1 657 ? -14.945 1.386 9.328 1 94.88 657 ILE A C 1
ATOM 5180 O O . ILE A 1 657 ? -13.961 2.129 9.234 1 94.88 657 ILE A O 1
ATOM 5184 N N . SER A 1 658 ? -15.898 1.4 8.375 1 93 658 SER A N 1
ATOM 5185 C CA . SER A 1 658 ? -15.789 2.258 7.203 1 93 658 SER A CA 1
ATOM 5186 C C . SER A 1 658 ? -15.789 3.732 7.59 1 93 658 SER A C 1
ATOM 5188 O O . SER A 1 658 ? -15.039 4.527 7.016 1 93 658 SER A O 1
ATOM 5190 N N . LEU A 1 659 ? -16.609 4.105 8.57 1 92.06 659 LEU A N 1
ATOM 5191 C CA . LEU A 1 659 ? -16.672 5.48 9.055 1 92.06 659 LEU A CA 1
ATOM 5192 C C . LEU A 1 659 ? -15.398 5.844 9.812 1 92.06 659 LEU A C 1
ATOM 5194 O O . LEU A 1 659 ? -14.875 6.949 9.656 1 92.06 659 LEU A O 1
ATOM 5198 N N . LEU A 1 660 ? -14.992 4.891 10.602 1 95.31 660 LEU A N 1
ATOM 5199 C CA . LEU A 1 660 ? -13.773 5.07 11.375 1 95.31 660 LEU A CA 1
ATOM 5200 C C . LEU A 1 660 ? -12.57 5.312 10.469 1 95.31 660 LEU A C 1
ATOM 5202 O O . LEU A 1 660 ? -11.797 6.242 10.695 1 95.31 660 LEU A O 1
ATOM 5206 N N . LEU A 1 661 ? -12.414 4.543 9.445 1 93.31 661 LEU A N 1
ATOM 5207 C CA . LEU A 1 661 ? -11.297 4.672 8.516 1 93.31 661 LEU A CA 1
ATOM 5208 C C . LEU A 1 661 ? -11.398 5.965 7.715 1 93.31 661 LEU A C 1
ATOM 5210 O O . LEU A 1 661 ? -10.383 6.613 7.438 1 93.31 661 LEU A O 1
ATOM 5214 N N . SER A 1 662 ? -12.586 6.328 7.305 1 91 662 SER A N 1
ATOM 5215 C CA . SER A 1 662 ? -12.773 7.602 6.617 1 91 662 SER A CA 1
ATOM 5216 C C . SER A 1 662 ? -12.25 8.766 7.453 1 91 662 SER A C 1
ATOM 5218 O O . SER A 1 662 ? -11.555 9.641 6.941 1 91 662 SER A O 1
ATOM 5220 N N . GLN A 1 663 ? -12.578 8.734 8.719 1 91.56 663 GLN A N 1
ATOM 5221 C CA . GLN A 1 663 ? -12.109 9.781 9.625 1 91.56 663 GLN A CA 1
ATOM 5222 C C . GLN A 1 663 ? -10.602 9.688 9.836 1 91.56 663 GLN A C 1
ATOM 5224 O O . GLN A 1 663 ? -9.922 10.711 9.922 1 91.56 663 GLN A O 1
ATOM 5229 N N . TYR A 1 664 ? -10.055 8.57 9.898 1 93.38 664 TYR A N 1
ATOM 5230 C CA . TYR A 1 664 ? -8.617 8.383 10.07 1 93.38 664 TYR A CA 1
ATOM 5231 C C . TYR A 1 664 ? -7.836 9.047 8.945 1 93.38 664 TYR A C 1
ATOM 5233 O O . TYR A 1 664 ? -6.879 9.781 9.195 1 93.38 664 TYR A O 1
ATOM 5241 N N . TYR A 1 665 ? -8.273 8.727 7.727 1 88.94 665 TYR A N 1
ATOM 5242 C CA . TYR A 1 665 ? -7.547 9.242 6.578 1 88.94 665 TYR A CA 1
ATOM 5243 C C . TYR A 1 665 ? -7.684 10.758 6.48 1 88.94 665 TYR A C 1
ATOM 5245 O O . TYR A 1 665 ? -6.785 11.445 5.984 1 88.94 665 TYR A O 1
ATOM 5253 N N . GLU A 1 666 ? -8.727 11.266 6.992 1 86.75 666 GLU A N 1
ATOM 5254 C CA . GLU A 1 666 ? -8.93 12.711 6.988 1 86.75 666 GLU A CA 1
ATOM 5255 C C . GLU A 1 666 ? -8.094 13.391 8.07 1 86.75 666 GLU A C 1
ATOM 5257 O O . GLU A 1 666 ? -7.52 14.461 7.836 1 86.75 666 GLU A O 1
ATOM 5262 N N . LEU A 1 667 ? -8.047 12.758 9.219 1 88.81 667 LEU A N 1
ATOM 5263 C CA . LEU A 1 667 ? -7.395 13.359 10.383 1 88.81 667 LEU A CA 1
ATOM 5264 C C . LEU A 1 667 ? -5.887 13.156 10.328 1 88.81 667 LEU A C 1
ATOM 5266 O O . LEU A 1 667 ? -5.121 13.969 10.852 1 88.81 667 LEU A O 1
ATOM 5270 N N . TYR A 1 668 ? -5.457 12.062 9.727 1 88.81 668 TYR A N 1
ATOM 5271 C CA . TYR A 1 668 ? -4.043 11.703 9.727 1 88.81 668 TYR A CA 1
ATOM 5272 C C . TYR A 1 668 ? -3.547 11.453 8.305 1 88.81 668 TYR A C 1
ATOM 5274 O O . TYR A 1 668 ? -3.104 10.352 7.984 1 88.81 668 TYR A O 1
ATOM 5282 N N . PRO A 1 669 ? -3.422 12.398 7.461 1 78.31 669 PRO A N 1
ATOM 5283 C CA . PRO A 1 669 ? -3.084 12.219 6.047 1 78.31 669 PRO A CA 1
ATOM 5284 C C . PRO A 1 669 ? -1.652 11.734 5.836 1 78.31 669 PRO A C 1
ATOM 5286 O O . PRO A 1 669 ? -1.343 11.141 4.801 1 78.31 669 PRO A O 1
ATOM 5289 N N . ALA A 1 670 ? -0.811 11.961 6.777 1 73.31 670 ALA A N 1
ATOM 5290 C CA . ALA A 1 670 ? 0.588 11.578 6.605 1 73.31 670 ALA A CA 1
ATOM 5291 C C . ALA A 1 670 ? 0.777 10.078 6.824 1 73.31 670 ALA A C 1
ATOM 5293 O O . ALA A 1 670 ? 1.78 9.508 6.395 1 73.31 670 ALA A O 1
ATOM 5294 N N . ASN A 1 671 ? -0.147 9.539 7.535 1 72.62 671 ASN A N 1
ATOM 5295 C CA . ASN A 1 671 ? -0.038 8.117 7.828 1 72.62 671 ASN A CA 1
ATOM 5296 C C . ASN A 1 671 ? -0.792 7.277 6.801 1 72.62 671 ASN A C 1
ATOM 5298 O O . ASN A 1 671 ? -2.021 7.328 6.73 1 72.62 671 ASN A O 1
ATOM 5302 N N . ALA A 1 672 ? -0.045 6.582 6.02 1 66.44 672 ALA A N 1
ATOM 5303 C CA . ALA A 1 672 ? -0.683 5.742 5.008 1 66.44 672 ALA A CA 1
ATOM 5304 C C . ALA A 1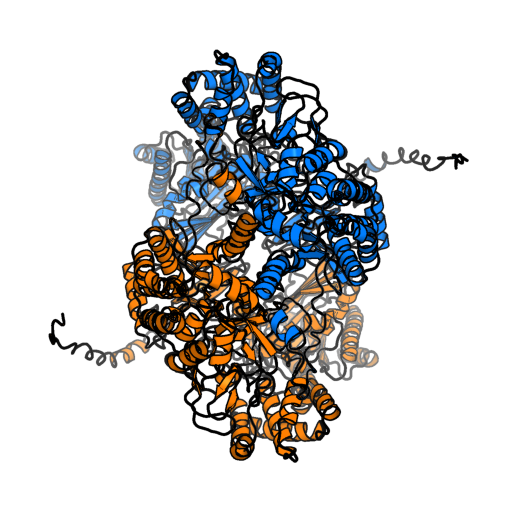 672 ? -1.47 4.605 5.652 1 66.44 672 ALA A C 1
ATOM 5306 O O . ALA A 1 672 ? -2.504 4.184 5.133 1 66.44 672 ALA A O 1
ATOM 5307 N N . THR A 1 673 ? -0.937 4.133 6.82 1 80.94 673 THR A N 1
ATOM 5308 C CA . THR A 1 673 ? -1.578 3.002 7.484 1 80.94 673 THR A CA 1
ATOM 5309 C C . THR A 1 673 ? -1.659 3.234 8.992 1 80.94 673 THR A C 1
ATOM 5311 O O . THR A 1 673 ? -0.788 3.887 9.57 1 80.94 673 THR A O 1
ATOM 5314 N N . CYS A 1 674 ? -2.811 2.818 9.578 1 91.31 674 CYS A N 1
ATOM 5315 C CA . CYS A 1 674 ? -2.98 2.914 11.023 1 91.31 674 CYS A CA 1
ATOM 5316 C C . CYS A 1 674 ? -2.078 1.921 11.742 1 91.31 674 CYS A C 1
ATOM 5318 O O . CYS A 1 674 ? -1.562 0.985 11.133 1 91.31 674 CYS A O 1
ATOM 5320 N N . GLN A 1 675 ? -1.82 2.166 13 1 94.38 675 GLN A N 1
ATOM 5321 C CA . GLN A 1 675 ? -1.007 1.266 13.812 1 94.38 675 GLN A CA 1
ATOM 5322 C C . GLN A 1 675 ? -1.679 -0.096 13.961 1 94.38 675 GLN A C 1
ATOM 5324 O O . GLN A 1 675 ? -1.039 -1.134 13.781 1 94.38 675 GLN A O 1
ATOM 5329 N N . PHE A 1 676 ? -2.869 -0.108 14.344 1 95.69 676 PHE A N 1
ATOM 5330 C CA . PHE A 1 676 ? -3.713 -1.297 14.383 1 95.69 676 PHE A CA 1
ATOM 5331 C C . PHE A 1 676 ? -5.188 -0.914 14.445 1 95.69 676 PHE A C 1
ATOM 5333 O O . PHE A 1 676 ? -5.523 0.212 14.812 1 95.69 676 PHE A O 1
ATOM 5340 N N . LEU A 1 677 ? -6.043 -1.722 13.953 1 97.06 677 LEU A N 1
ATOM 5341 C CA . LEU A 1 677 ? -7.492 -1.578 13.984 1 97.06 677 LEU A CA 1
ATOM 5342 C C . LEU A 1 677 ? -8.133 -2.707 14.789 1 97.06 677 LEU A C 1
ATOM 5344 O O . LEU A 1 677 ? -8.078 -3.869 14.383 1 97.06 677 LEU A O 1
ATOM 5348 N N . LEU A 1 678 ? -8.625 -2.379 15.969 1 97.94 678 LEU A N 1
ATOM 5349 C CA . LEU A 1 678 ? -9.305 -3.361 16.812 1 97.94 678 LEU A CA 1
ATOM 5350 C C . LEU A 1 678 ? -10.812 -3.207 16.719 1 97.94 678 LEU A C 1
ATOM 5352 O O . LEU A 1 678 ? -11.359 -2.176 17.109 1 97.94 678 LEU A O 1
ATOM 5356 N N . SER A 1 679 ? -11.469 -4.156 16.125 1 97.75 679 SER A N 1
ATOM 5357 C CA . SER A 1 679 ? -12.93 -4.219 16.078 1 97.75 679 SER A CA 1
ATOM 5358 C C . SER A 1 679 ? -13.469 -5.172 17.141 1 97.75 679 SER A C 1
ATOM 5360 O O . SER A 1 679 ? -13.102 -6.348 17.172 1 97.75 679 SER A O 1
ATOM 5362 N N . ILE A 1 680 ? -14.297 -4.648 18.062 1 97.75 680 ILE A N 1
ATOM 5363 C CA . ILE A 1 680 ? -14.875 -5.48 19.109 1 97.75 680 ILE A CA 1
ATOM 5364 C C . ILE A 1 680 ? -16.359 -5.668 18.859 1 97.75 680 ILE A C 1
ATOM 5366 O O . ILE A 1 680 ? -17.109 -4.691 18.719 1 97.75 680 ILE A O 1
ATOM 5370 N N . GLY A 1 681 ? -16.812 -6.926 18.781 1 95.38 681 GLY A N 1
ATOM 5371 C CA . GLY A 1 681 ? -18.219 -7.242 18.547 1 95.38 681 GLY A CA 1
ATOM 5372 C C . GLY A 1 681 ? -19.016 -7.352 19.828 1 95.38 681 GLY A C 1
ATOM 5373 O O . GLY A 1 681 ? -18.469 -7.227 20.938 1 95.38 681 GLY A O 1
ATOM 5374 N N . SER A 1 682 ? -20.391 -7.438 19.734 1 92.44 682 SER A N 1
ATOM 5375 C CA . SER A 1 682 ? -21.297 -7.641 20.844 1 92.44 682 SER A CA 1
ATOM 5376 C C . SER A 1 682 ? -21.781 -9.086 20.922 1 92.44 682 SER A C 1
ATOM 5378 O O . SER A 1 682 ? -22.781 -9.383 21.562 1 92.44 682 SER A O 1
ATOM 5380 N N . GLY A 1 683 ? -21.016 -9.961 20.219 1 88.44 683 GLY A N 1
ATOM 5381 C CA . GLY A 1 683 ? -21.391 -11.359 20.125 1 88.44 683 GLY A CA 1
ATOM 5382 C C . GLY A 1 683 ? -22.031 -11.727 18.812 1 88.44 683 GLY A C 1
ATOM 5383 O O . GLY A 1 683 ? -22.812 -10.945 18.25 1 88.44 683 GLY A O 1
ATOM 5384 N N . SER A 1 684 ? -21.641 -12.875 18.219 1 82.81 684 SER A N 1
ATOM 5385 C CA . SER A 1 684 ? -22.172 -13.336 16.953 1 82.81 684 SER A CA 1
ATOM 5386 C C . SER A 1 684 ? -22.516 -14.82 17 1 82.81 684 SER A C 1
ATOM 5388 O O . SER A 1 684 ? -22.016 -15.555 17.844 1 82.81 684 SER A O 1
ATOM 5390 N N . LYS A 1 685 ? -23.406 -15.133 16.125 1 74.38 685 LYS A N 1
ATOM 5391 C CA . LYS A 1 685 ? -23.812 -16.531 16.047 1 74.38 685 LYS A CA 1
ATOM 5392 C C . LYS A 1 685 ? -22.719 -17.391 15.43 1 74.38 685 LYS A C 1
ATOM 5394 O O . LYS A 1 685 ? -22.031 -16.969 14.492 1 74.38 685 LYS A O 1
ATOM 5399 N N . SER A 1 686 ? -22.328 -18.531 16.078 1 62.97 686 SER A N 1
ATOM 5400 C CA . SER A 1 686 ? -21.297 -19.438 15.555 1 62.97 686 SER A CA 1
ATOM 5401 C C . SER A 1 686 ? -21.766 -20.125 14.273 1 62.97 686 SER A C 1
ATOM 5403 O O . SER A 1 686 ? -22.953 -20.438 14.125 1 62.97 686 SER A O 1
ATOM 5405 N N . ASP A 1 687 ? -20.953 -20.109 13.227 1 52.62 687 ASP A N 1
ATOM 5406 C CA . ASP A 1 687 ? -21.25 -20.781 11.969 1 52.62 687 ASP A CA 1
ATOM 5407 C C . ASP A 1 687 ? -21.344 -22.297 12.172 1 52.62 687 ASP A C 1
ATOM 5409 O O . ASP A 1 687 ? -21.891 -23 11.328 1 52.62 687 ASP A O 1
ATOM 5413 N N . ASN A 1 688 ? -20.438 -22.922 13.156 1 45.56 688 ASN A N 1
ATOM 5414 C CA . ASN A 1 688 ? -20.375 -24.375 13.234 1 45.56 688 ASN A CA 1
ATOM 5415 C C . ASN A 1 688 ? -21.734 -24.984 13.562 1 45.56 688 ASN A C 1
ATOM 5417 O O . ASN A 1 688 ? -21.828 -26.156 13.922 1 45.56 688 ASN A O 1
ATOM 5421 N N . ALA A 1 689 ? -22.719 -24.453 13.859 1 38.25 689 ALA A N 1
ATOM 5422 C CA . ALA A 1 689 ? -23.922 -25.25 14.078 1 38.25 689 ALA A CA 1
ATOM 5423 C C . ALA A 1 689 ? -24.172 -26.203 12.914 1 38.25 689 ALA A C 1
ATOM 5425 O O . ALA A 1 689 ? -24.312 -25.766 11.766 1 38.25 689 ALA A O 1
ATOM 5426 N N . GLU A 1 690 ? -23.516 -27.344 12.961 1 37.53 690 GLU A N 1
ATOM 5427 C CA . GLU A 1 690 ? -23.859 -28.453 12.102 1 37.53 690 GLU A CA 1
ATOM 5428 C C . GLU A 1 690 ? -25.25 -28.281 11.5 1 37.53 690 GLU A C 1
ATOM 5430 O O . GLU A 1 690 ? -26.219 -28.062 12.227 1 37.53 690 GLU A O 1
ATOM 5435 N N . LEU A 1 691 ? -25.234 -27.828 10.391 1 35.81 691 LEU A N 1
ATOM 5436 C CA . LEU A 1 691 ? -26.531 -27.969 9.766 1 35.81 691 LEU A CA 1
ATOM 5437 C C . LEU A 1 691 ? -27.109 -29.359 10.008 1 35.81 691 LEU A C 1
ATOM 5439 O O . LEU A 1 691 ? -26.484 -30.359 9.695 1 35.81 691 LEU A O 1
ATOM 5443 N N . PRO A 1 692 ? -27.828 -29.641 10.938 1 32.31 692 PRO A N 1
ATOM 5444 C CA . PRO A 1 692 ? -28.406 -30.984 11.047 1 32.31 692 PRO A CA 1
ATOM 5445 C C . PRO A 1 692 ? -28.703 -31.609 9.688 1 32.31 692 PRO A C 1
ATOM 5447 O O . PRO A 1 692 ? -29.219 -32.719 9.617 1 32.31 692 PRO A O 1
ATOM 5450 N N . TYR A 1 693 ? -28.781 -30.891 8.602 1 31.56 693 TYR A N 1
ATOM 5451 C CA . TYR A 1 693 ? -29.516 -31.516 7.504 1 31.56 693 TYR A CA 1
ATOM 5452 C C . TYR A 1 693 ? -28.609 -32.406 6.68 1 31.56 693 TYR A C 1
ATOM 5454 O O . TYR A 1 693 ? -29 -32.906 5.617 1 31.56 693 TYR A O 1
ATOM 5462 N N . ALA A 1 694 ? -27.344 -32.781 6.883 1 32.38 694 ALA A N 1
ATOM 5463 C CA . ALA A 1 694 ? -26.688 -33.75 6.027 1 32.38 694 ALA A CA 1
ATOM 5464 C C . ALA A 1 694 ? -27.453 -35.094 6.027 1 32.38 694 ALA A C 1
ATOM 5466 O O . ALA A 1 694 ? -27.5 -35.781 5.012 1 32.38 694 ALA A O 1
ATOM 5467 N N . ASN A 1 695 ? -27.781 -35.719 7.172 1 29.02 695 ASN A N 1
ATOM 5468 C CA . ASN A 1 695 ? -28.328 -37.094 7.172 1 29.02 695 ASN A CA 1
ATOM 5469 C C . ASN A 1 695 ? -29.812 -37.094 6.859 1 29.02 695 ASN A C 1
ATOM 5471 O O . ASN A 1 695 ? -30.562 -37.938 7.34 1 29.02 695 ASN A O 1
ATOM 5475 N N . MET A 1 696 ? -30.531 -36.156 6.504 1 28.06 696 MET A N 1
ATOM 5476 C CA . MET A 1 696 ? -31.859 -36.625 6.109 1 28.06 696 MET A CA 1
ATOM 5477 C C . MET A 1 696 ? -31.766 -37.562 4.902 1 28.06 696 MET A C 1
ATOM 5479 O O . MET A 1 696 ? -31.5 -37.094 3.789 1 28.06 696 MET A O 1
ATOM 5483 N N . ASP A 1 697 ? -31.453 -38.906 5.07 1 27.11 697 ASP A N 1
ATOM 5484 C CA . ASP A 1 697 ? -31.844 -40.062 4.297 1 27.11 697 ASP A CA 1
ATOM 5485 C C . ASP A 1 697 ? -33.219 -39.906 3.662 1 27.11 697 ASP A C 1
ATOM 5487 O O . ASP A 1 697 ? -34 -39.031 4.094 1 27.11 697 ASP A O 1
ATOM 5491 N N . GLY A 1 698 ? -33.75 -40.969 2.734 1 28.67 698 GLY A N 1
ATOM 5492 C CA . GLY A 1 698 ? -34.938 -41.344 1.971 1 28.67 698 GLY A CA 1
ATOM 5493 C C . GLY A 1 698 ? -36.219 -41.156 2.75 1 28.67 698 GLY A C 1
ATOM 5494 O O . GLY A 1 698 ? -37.281 -41 2.162 1 28.67 698 GLY A O 1
ATOM 5495 N N . GLY A 1 699 ? -36.469 -42.125 3.834 1 26.56 699 GLY A N 1
ATOM 5496 C CA . GLY A 1 699 ? -37.812 -42.531 4.148 1 26.56 699 GLY A CA 1
ATOM 5497 C C . GLY A 1 699 ? -38.75 -41.375 4.5 1 26.56 699 GLY A C 1
ATOM 5498 O O . GLY A 1 699 ? -39.812 -41.219 3.891 1 26.56 699 GLY A O 1
ATOM 5499 N N . SER A 1 700 ? -39.094 -41.25 5.918 1 26.03 700 SER A N 1
ATOM 5500 C CA . SER A 1 700 ? -40.438 -40.812 6.246 1 26.03 700 SER A CA 1
ATOM 5501 C C . SER A 1 700 ? -40.75 -39.438 5.645 1 26.03 700 SER A C 1
ATOM 5503 O O . SER A 1 700 ? -39.938 -38.5 5.738 1 26.03 700 SER A O 1
ATOM 5505 N N . LEU A 1 701 ? -41.688 -39.219 4.582 1 27.44 701 LEU A N 1
ATOM 5506 C CA . LEU A 1 701 ? -42.656 -38.5 3.775 1 27.44 701 LEU A CA 1
ATOM 5507 C C . LEU A 1 701 ? -43.219 -37.312 4.547 1 27.44 701 LEU A C 1
ATOM 5509 O O . LEU A 1 701 ? -43.688 -36.344 3.949 1 27.44 701 LEU A O 1
ATOM 5513 N N . PHE A 1 702 ? -43.844 -37.562 5.832 1 27.53 702 PHE A N 1
ATOM 5514 C CA . PHE A 1 702 ? -44.938 -36.75 6.43 1 27.53 702 PHE A CA 1
ATOM 5515 C C . PHE A 1 702 ? -44.406 -35.406 6.879 1 27.53 702 PHE A C 1
ATOM 5517 O O . PHE A 1 702 ? -45.188 -34.438 7.016 1 27.53 702 PHE A O 1
ATOM 5524 N N . GLY A 1 703 ? -43.562 -35.25 7.918 1 28.64 703 GLY A N 1
ATOM 5525 C CA . GLY A 1 703 ? -43.75 -34.062 8.719 1 28.64 703 GLY A CA 1
ATOM 5526 C C . GLY A 1 703 ? -43.5 -32.781 7.953 1 28.64 703 GLY A C 1
ATOM 5527 O O . GLY A 1 703 ? -42.375 -32.531 7.551 1 28.64 703 GLY A O 1
ATOM 5528 N N . THR A 1 704 ? -44.344 -32.094 7.105 1 30.42 704 THR A N 1
ATOM 5529 C CA . THR A 1 704 ? -44.844 -31.031 6.246 1 30.42 704 THR A CA 1
ATOM 5530 C C . THR A 1 704 ? -44.344 -29.672 6.73 1 30.42 704 THR A C 1
ATOM 5532 O O . THR A 1 704 ? -44.125 -28.766 5.926 1 30.42 704 THR A O 1
ATOM 5535 N N . ASP A 1 705 ? -44.594 -29.297 8.055 1 31.94 705 ASP A N 1
ATOM 5536 C CA . ASP A 1 705 ? -44.531 -28 8.734 1 31.94 705 ASP A CA 1
ATOM 5537 C C . ASP A 1 705 ? -43.125 -27.438 8.766 1 31.94 705 ASP A C 1
ATOM 5539 O O . ASP A 1 705 ? -42.938 -26.219 8.812 1 31.94 705 ASP A O 1
ATOM 5543 N N . VAL A 1 706 ? -42.188 -28.234 9.18 1 31.59 706 VAL A N 1
ATOM 5544 C CA . VAL A 1 706 ? -40.812 -27.781 9.375 1 31.59 706 VAL A CA 1
ATOM 5545 C C . VAL A 1 706 ? -40.188 -27.359 8.039 1 31.59 706 VAL A C 1
ATOM 5547 O O . VAL A 1 706 ? -39.281 -26.531 7.992 1 31.59 706 VAL A O 1
ATOM 5550 N N . LEU A 1 707 ? -40.406 -27.984 6.949 1 35.41 707 LEU A N 1
ATOM 5551 C CA . LEU A 1 707 ? -40 -27.688 5.578 1 35.41 707 LEU A CA 1
ATOM 5552 C C . LEU A 1 707 ? -40.562 -26.344 5.113 1 35.41 707 LEU A C 1
ATOM 5554 O O . LEU A 1 707 ? -39.938 -25.641 4.328 1 35.41 707 LEU A O 1
ATOM 5558 N N . GLY A 1 708 ? -41.938 -26.094 5.316 1 38 708 GLY A N 1
ATOM 5559 C CA . GLY A 1 708 ? -42.688 -24.891 4.992 1 38 708 GLY A CA 1
ATOM 5560 C C . GLY A 1 708 ? -42.062 -23.641 5.574 1 38 708 GLY A C 1
ATOM 5561 O O . GLY A 1 708 ? -42.062 -22.578 4.934 1 38 708 GLY A O 1
ATOM 5562 N N . TYR A 1 709 ? -41.812 -23.703 6.922 1 38.28 709 TYR A N 1
ATOM 5563 C CA . TYR A 1 709 ? -41.312 -22.594 7.742 1 38.28 709 TYR A CA 1
ATOM 5564 C C . TYR A 1 709 ? -39.906 -22.203 7.34 1 38.28 709 TYR A C 1
ATOM 5566 O O . TYR A 1 709 ? -39.562 -21.016 7.305 1 38.28 709 TYR A O 1
ATOM 5574 N N . LYS A 1 710 ? -38.969 -23.156 7.176 1 46.47 710 LYS A N 1
ATOM 5575 C CA . LYS A 1 710 ? -37.531 -22.953 6.883 1 46.47 710 LYS A CA 1
ATOM 5576 C C . LYS A 1 710 ? -37.344 -22.359 5.492 1 46.47 710 LYS A C 1
ATOM 5578 O O . LYS A 1 710 ? -36.406 -21.609 5.262 1 46.47 710 LYS A O 1
ATOM 5583 N N . THR A 1 711 ? -38.312 -22.672 4.551 1 54.03 711 THR A N 1
ATOM 5584 C CA . THR A 1 711 ? -38.188 -22.188 3.186 1 54.03 711 THR A CA 1
ATOM 5585 C C . THR A 1 711 ? -39.062 -20.953 2.975 1 54.03 711 THR A C 1
ATOM 5587 O O . THR A 1 711 ? -39.188 -20.453 1.852 1 54.03 711 THR A O 1
ATOM 5590 N N . SER A 1 712 ? -39.594 -20.453 4.051 1 62.28 712 SER A N 1
ATOM 5591 C CA . SER A 1 712 ? -40.438 -19.281 3.863 1 62.28 712 SER A CA 1
ATOM 5592 C C . SER A 1 712 ? -39.625 -18.062 3.48 1 62.28 712 SER A C 1
ATOM 5594 O O . SER A 1 712 ? -38.531 -17.875 3.977 1 62.28 712 SER A O 1
ATOM 5596 N N . ALA A 1 713 ? -40.156 -17.391 2.5 1 70.06 713 ALA A N 1
ATOM 5597 C CA . ALA A 1 713 ? -39.5 -16.156 2.012 1 70.06 713 ALA A CA 1
ATOM 5598 C C . ALA A 1 713 ? -39.281 -15.18 3.15 1 70.06 713 ALA A C 1
ATOM 5600 O O . ALA A 1 713 ? -38.219 -14.531 3.207 1 70.06 713 ALA A O 1
ATOM 5601 N N . LEU A 1 714 ? -40.219 -15.125 4.172 1 68 714 LEU A N 1
ATOM 5602 C CA . LEU A 1 714 ? -40.094 -14.164 5.258 1 68 714 LEU A CA 1
ATOM 5603 C C . LEU A 1 714 ? -38.938 -14.531 6.195 1 68 714 LEU A C 1
ATOM 5605 O O . LEU A 1 714 ? -38.219 -13.656 6.668 1 68 714 LEU A O 1
ATOM 5609 N N . ARG A 1 715 ? -38.875 -15.805 6.434 1 68.38 715 ARG A N 1
ATOM 5610 C CA . ARG A 1 715 ? -37.781 -16.25 7.301 1 68.38 715 ARG A CA 1
ATOM 5611 C C . ARG A 1 715 ? -36.438 -16.031 6.641 1 68.38 715 ARG A C 1
ATOM 5613 O O . ARG A 1 715 ? -35.469 -15.68 7.309 1 68.38 715 ARG A O 1
ATOM 5620 N N . ARG A 1 716 ? -36.469 -16.25 5.363 1 73.56 716 ARG A N 1
ATOM 5621 C CA . ARG A 1 716 ? -35.25 -16.031 4.617 1 73.56 716 ARG A CA 1
ATOM 5622 C C . ARG A 1 716 ? -34.844 -14.562 4.633 1 73.56 716 ARG A C 1
ATOM 5624 O O . ARG A 1 716 ? -33.656 -14.242 4.805 1 73.56 716 ARG A O 1
ATOM 5631 N N . ILE A 1 717 ? -35.781 -13.742 4.465 1 72.81 717 ILE A N 1
ATOM 5632 C CA . ILE A 1 717 ? -35.531 -12.305 4.469 1 72.81 717 ILE A CA 1
ATOM 5633 C C . ILE A 1 717 ? -35.062 -11.859 5.863 1 72.81 717 ILE A C 1
ATOM 5635 O O . ILE A 1 717 ? -34.125 -11.07 6 1 72.81 717 ILE A O 1
ATOM 5639 N N . ALA A 1 718 ? -35.75 -12.383 6.863 1 71.38 718 ALA A N 1
ATOM 5640 C CA . ALA A 1 718 ? -35.406 -12.031 8.234 1 71.38 718 ALA A CA 1
ATOM 5641 C C . ALA A 1 718 ? -34 -12.477 8.57 1 71.38 718 ALA A C 1
ATOM 5643 O O . ALA A 1 718 ? -33.219 -11.719 9.18 1 71.38 718 ALA A O 1
ATOM 5644 N N . SER A 1 719 ? -33.688 -13.656 8.172 1 72.88 719 SER A N 1
ATOM 5645 C CA . SER A 1 719 ? -32.344 -14.172 8.43 1 72.88 719 SER A CA 1
ATOM 5646 C C . SER A 1 719 ? -31.297 -13.359 7.691 1 72.88 719 SER A C 1
ATOM 5648 O O . SER A 1 719 ? -30.219 -13.094 8.227 1 72.88 719 SER A O 1
ATOM 5650 N N . ALA A 1 720 ? -31.641 -13.008 6.512 1 74.06 720 ALA A N 1
ATOM 5651 C CA . ALA A 1 720 ? -30.719 -12.188 5.723 1 74.06 720 ALA A CA 1
ATOM 5652 C C . ALA A 1 720 ? -30.531 -10.82 6.363 1 74.06 720 ALA A C 1
ATOM 5654 O O . ALA A 1 720 ? -29.406 -10.312 6.434 1 74.06 720 ALA A O 1
ATOM 5655 N N . TYR A 1 721 ? -31.578 -10.289 6.75 1 74.56 721 TYR A N 1
ATOM 5656 C CA . TYR A 1 721 ? -31.516 -8.984 7.391 1 74.56 721 TYR A CA 1
ATOM 5657 C C . TYR A 1 721 ? -30.703 -9.047 8.68 1 74.56 721 TYR A C 1
ATOM 5659 O O . TYR A 1 721 ? -29.891 -8.164 8.961 1 74.56 721 TYR A O 1
ATOM 5667 N N . GLU A 1 722 ? -30.969 -10.07 9.43 1 74.25 722 GLU A N 1
ATOM 5668 C CA . GLU A 1 722 ? -30.203 -10.266 10.656 1 74.25 722 GLU A CA 1
ATOM 5669 C C . GLU A 1 722 ? -28.719 -10.375 10.367 1 74.25 722 GLU A C 1
ATOM 5671 O O . GLU A 1 722 ? -27.891 -9.828 11.102 1 74.25 722 GLU A O 1
ATOM 5676 N N . TRP A 1 723 ? -28.422 -11.039 9.375 1 76.69 723 TRP A N 1
ATOM 5677 C CA . TRP A 1 723 ? -27.031 -11.18 8.984 1 76.69 723 TRP A CA 1
ATOM 5678 C C . TRP A 1 723 ? -26.438 -9.828 8.578 1 76.69 723 TRP A C 1
ATOM 5680 O O . TRP A 1 723 ? -25.312 -9.492 8.961 1 76.69 723 TRP A O 1
ATOM 5690 N N . LEU A 1 724 ? -27.25 -9.117 7.867 1 75.44 724 LEU A N 1
ATOM 5691 C CA . LEU A 1 724 ? -26.781 -7.824 7.391 1 75.44 724 LEU A CA 1
ATOM 5692 C C . LEU A 1 724 ? -26.547 -6.867 8.555 1 75.44 724 LEU A C 1
ATOM 5694 O O . LEU A 1 724 ? -25.688 -5.988 8.484 1 75.44 724 LEU A O 1
ATOM 5698 N N . LEU A 1 725 ? -27.219 -7.105 9.633 1 78.06 725 LEU A N 1
ATOM 5699 C CA . LEU A 1 725 ? -27.125 -6.227 10.789 1 78.06 725 LEU A CA 1
ATOM 5700 C C . LEU A 1 725 ? -26.016 -6.688 11.727 1 78.06 725 LEU A C 1
ATOM 5702 O O . LEU A 1 725 ? -25.641 -5.957 12.648 1 78.06 725 LEU A O 1
ATOM 5706 N N . SER A 1 726 ? -25.516 -7.852 11.445 1 79.38 726 SER A N 1
ATOM 5707 C CA . SER A 1 726 ? -24.453 -8.352 12.297 1 79.38 726 SER A CA 1
ATOM 5708 C C . SER A 1 726 ? -23.141 -7.613 12.039 1 79.38 726 SER A C 1
ATOM 5710 O O . SER A 1 726 ? -22.812 -7.32 10.883 1 79.38 726 SER A O 1
ATOM 5712 N N . GLY A 1 727 ? -22.484 -7.254 13.133 1 85.81 727 GLY A N 1
ATOM 5713 C CA . GLY A 1 727 ? -21.172 -6.641 12.992 1 85.81 727 GLY A CA 1
ATOM 5714 C C . GLY A 1 727 ? -20.156 -7.551 12.328 1 85.81 727 GLY A C 1
ATOM 5715 O O . GLY A 1 727 ? -19.234 -7.078 11.664 1 85.81 727 GLY A O 1
ATOM 5716 N N . LEU A 1 728 ? -20.297 -8.836 12.43 1 85.94 728 LEU A N 1
ATOM 5717 C CA . LEU A 1 728 ? -19.391 -9.82 11.852 1 85.94 728 LEU A CA 1
ATOM 5718 C C . LEU A 1 728 ? -19.453 -9.797 10.328 1 85.94 728 LEU A C 1
ATOM 5720 O O . LEU A 1 728 ? -18.453 -9.992 9.648 1 85.94 728 LEU A O 1
ATOM 5724 N N . SER A 1 729 ? -20.672 -9.609 9.812 1 84.5 729 SER A N 1
ATOM 5725 C CA . SER A 1 729 ? -20.859 -9.609 8.367 1 84.5 729 SER A CA 1
ATOM 5726 C C . SER A 1 729 ? -19.984 -8.562 7.695 1 84.5 729 SER A C 1
ATOM 5728 O O . SER A 1 729 ? -19.281 -8.859 6.723 1 84.5 729 SER A O 1
ATOM 5730 N N . TYR A 1 730 ? -20.016 -7.344 8.227 1 86.56 730 TYR A N 1
ATOM 5731 C CA . TYR A 1 730 ? -19.203 -6.309 7.602 1 86.56 730 TYR A CA 1
ATOM 5732 C C . TYR A 1 730 ? -17.719 -6.574 7.824 1 86.56 730 TYR A C 1
ATOM 5734 O O . TYR A 1 730 ? -16.891 -6.289 6.949 1 86.56 730 TYR A O 1
ATOM 5742 N N . TRP A 1 731 ? -17.375 -7.047 9.023 1 91.12 731 TRP A N 1
ATOM 5743 C CA . TRP A 1 731 ? -15.984 -7.398 9.281 1 91.12 731 TRP A CA 1
ATOM 5744 C C . TRP A 1 731 ? -15.453 -8.367 8.227 1 91.12 731 TRP A C 1
ATOM 5746 O O . TRP A 1 731 ? -14.367 -8.172 7.684 1 91.12 731 TRP A O 1
ATOM 5756 N N . GLU A 1 732 ? -16.219 -9.328 7.898 1 87.5 732 GLU A N 1
ATOM 5757 C CA . GLU A 1 732 ? -15.797 -10.328 6.918 1 87.5 732 GLU A CA 1
ATOM 5758 C C . GLU A 1 732 ? -15.664 -9.711 5.527 1 87.5 732 GLU A C 1
ATOM 5760 O O . GLU A 1 732 ? -14.719 -10.008 4.801 1 87.5 732 GLU A O 1
ATOM 5765 N N . LYS A 1 733 ? -16.656 -8.914 5.148 1 88.06 733 LYS A N 1
ATOM 5766 C CA . LYS A 1 733 ? -16.594 -8.25 3.852 1 88.06 733 LYS A CA 1
ATOM 5767 C C . LYS A 1 733 ? -15.352 -7.363 3.75 1 88.06 733 LYS A C 1
ATOM 5769 O O . LYS A 1 733 ? -14.672 -7.359 2.725 1 88.06 733 LYS A O 1
ATOM 5774 N N . TYR A 1 734 ? -15.031 -6.621 4.816 1 90.81 734 TYR A N 1
ATOM 5775 C CA . TYR A 1 734 ? -13.883 -5.727 4.82 1 90.81 734 TYR A CA 1
ATOM 5776 C C . TYR A 1 734 ? -12.578 -6.512 4.699 1 90.81 734 TYR A C 1
ATOM 5778 O O . TYR A 1 734 ? -11.719 -6.176 3.883 1 90.81 734 TYR A O 1
ATOM 5786 N N . THR A 1 735 ? -12.391 -7.559 5.457 1 90.75 735 THR A N 1
ATOM 5787 C CA . THR A 1 735 ? -11.141 -8.305 5.477 1 90.75 735 THR A CA 1
ATOM 5788 C C . THR A 1 735 ? -10.945 -9.062 4.164 1 90.75 735 THR A C 1
ATOM 5790 O O . THR A 1 735 ? -9.812 -9.266 3.725 1 90.75 735 THR A O 1
ATOM 5793 N N . ARG A 1 736 ? -12.062 -9.43 3.512 1 88.12 736 ARG A N 1
ATOM 5794 C CA . ARG A 1 736 ? -11.969 -10.055 2.201 1 88.12 736 ARG A CA 1
ATOM 5795 C C . ARG A 1 736 ? -11.422 -9.086 1.163 1 88.12 736 ARG A C 1
ATOM 5797 O O . ARG A 1 736 ? -10.797 -9.5 0.183 1 88.12 736 ARG A O 1
ATOM 5804 N N . SER A 1 737 ? -11.664 -7.867 1.397 1 90.19 737 SER A N 1
ATOM 5805 C CA . SER A 1 737 ? -11.289 -6.844 0.427 1 90.19 737 SER A CA 1
ATOM 5806 C C . SER A 1 737 ? -9.82 -6.465 0.567 1 90.19 737 SER A C 1
ATOM 5808 O O . SER A 1 737 ? -9.32 -5.602 -0.162 1 90.19 737 SER A O 1
ATOM 5810 N N . ILE A 1 738 ? -9.148 -7.082 1.531 1 89.12 738 ILE A N 1
ATOM 5811 C CA . ILE A 1 738 ? -7.734 -6.809 1.748 1 89.12 738 ILE A CA 1
ATOM 5812 C C . ILE A 1 738 ? -6.914 -8.07 1.479 1 89.12 738 ILE A C 1
ATOM 5814 O O . ILE A 1 738 ? -7.348 -9.18 1.8 1 89.12 738 ILE A O 1
ATOM 5818 N N . ASP A 1 739 ? -5.734 -7.832 0.896 1 84.75 739 ASP A N 1
ATOM 5819 C CA . ASP A 1 739 ? -4.828 -8.945 0.628 1 84.75 739 ASP A CA 1
ATOM 5820 C C . ASP A 1 739 ? -4.398 -9.633 1.925 1 84.75 739 ASP A C 1
ATOM 5822 O O . ASP A 1 739 ? -3.945 -8.969 2.861 1 84.75 739 ASP A O 1
ATOM 5826 N N . LYS A 1 740 ? -4.535 -10.922 1.998 1 80.69 740 LYS A N 1
ATOM 5827 C CA . LYS A 1 740 ? -4.227 -11.695 3.197 1 80.69 740 LYS A CA 1
ATOM 5828 C C . LYS A 1 740 ? -2.754 -11.562 3.574 1 80.69 740 LYS A C 1
ATOM 5830 O O . LYS A 1 740 ? -2.402 -11.633 4.754 1 80.69 740 LYS A O 1
ATOM 5835 N N . GLY A 1 741 ? -1.939 -11.375 2.654 1 78.81 741 GLY A N 1
ATOM 5836 C CA . GLY A 1 741 ? -0.516 -11.281 2.932 1 78.81 741 GLY A CA 1
ATOM 5837 C C . GLY A 1 741 ? -0.039 -9.859 3.145 1 78.81 741 GLY A C 1
ATOM 5838 O O . GLY A 1 741 ? 1.154 -9.617 3.34 1 78.81 741 GLY A O 1
ATOM 5839 N N . SER A 1 742 ? -0.954 -8.922 3.211 1 82.75 742 SER A N 1
ATOM 5840 C CA . SER A 1 742 ? -0.575 -7.523 3.354 1 82.75 742 SER A CA 1
ATOM 5841 C C . SER A 1 742 ? -0.344 -7.156 4.816 1 82.75 742 SER A C 1
ATOM 5843 O O . SER A 1 742 ? -0.878 -7.812 5.715 1 82.75 742 SER A O 1
ATOM 5845 N N . GLU A 1 743 ? 0.433 -6.152 5.043 1 82.56 743 GLU A N 1
ATOM 5846 C CA . GLU A 1 743 ? 0.667 -5.625 6.383 1 82.56 743 GLU A CA 1
ATOM 5847 C C . GLU A 1 743 ? -0.622 -5.086 6.996 1 82.56 743 GLU A C 1
ATOM 5849 O O . GLU A 1 743 ? -0.846 -5.215 8.203 1 82.56 743 GLU A O 1
ATOM 5854 N N . LEU A 1 744 ? -1.437 -4.504 6.18 1 86.44 744 LEU A N 1
ATOM 5855 C CA . LEU A 1 744 ? -2.699 -3.953 6.66 1 86.44 744 LEU A CA 1
ATOM 5856 C C . LEU A 1 744 ? -3.572 -5.043 7.27 1 86.44 744 LEU A C 1
ATOM 5858 O O . LEU A 1 744 ? -4.191 -4.836 8.312 1 86.44 744 LEU A O 1
ATOM 5862 N N . ARG A 1 745 ? -3.58 -6.223 6.602 1 89.31 745 ARG A N 1
ATOM 5863 C CA . ARG A 1 745 ? -4.395 -7.328 7.098 1 89.31 745 ARG A CA 1
ATOM 5864 C C . ARG A 1 745 ? -3.906 -7.789 8.469 1 89.31 745 ARG A C 1
ATOM 5866 O O . ARG A 1 745 ? -4.711 -8.117 9.344 1 89.31 745 ARG A O 1
ATOM 5873 N N . ASP A 1 746 ? -2.635 -7.777 8.68 1 87.62 746 ASP A N 1
ATOM 5874 C CA . ASP A 1 746 ? -2.045 -8.211 9.945 1 87.62 746 ASP A CA 1
ATOM 5875 C C . ASP A 1 746 ? -2.389 -7.246 11.078 1 87.62 746 ASP A C 1
ATOM 5877 O O . ASP A 1 746 ? -2.389 -7.633 12.25 1 87.62 746 ASP A O 1
ATOM 5881 N N . ARG A 1 747 ? -2.707 -6.055 10.758 1 92.25 747 ARG A N 1
ATOM 5882 C CA . ARG A 1 747 ? -2.975 -5.016 11.742 1 92.25 747 ARG A CA 1
ATOM 5883 C C . ARG A 1 747 ? -4.453 -4.977 12.117 1 92.25 747 ARG A C 1
ATOM 5885 O O . ARG A 1 747 ? -4.852 -4.242 13.023 1 92.25 747 ARG A O 1
ATOM 5892 N N . CYS A 1 748 ? -5.281 -5.727 11.406 1 94.19 748 CYS A N 1
ATOM 5893 C CA . CYS A 1 748 ? -6.715 -5.785 11.68 1 94.19 748 CYS A CA 1
ATOM 5894 C C . CYS A 1 748 ? -7.043 -6.938 12.617 1 94.19 748 CYS A C 1
ATOM 5896 O O . CYS A 1 748 ? -6.789 -8.102 12.297 1 94.19 748 CYS A O 1
ATOM 5898 N N . ILE A 1 749 ? -7.625 -6.617 13.781 1 95.62 749 ILE A N 1
ATOM 5899 C CA . ILE A 1 749 ? -7.934 -7.605 14.812 1 95.62 749 ILE A CA 1
ATOM 5900 C C . ILE A 1 749 ? -9.414 -7.527 15.18 1 95.62 749 ILE A C 1
ATOM 5902 O O . ILE A 1 749 ? -9.969 -6.434 15.297 1 95.62 749 ILE A O 1
ATOM 5906 N N . ARG A 1 750 ? -10.055 -8.633 15.25 1 95.38 750 ARG A N 1
ATOM 5907 C CA . ARG A 1 750 ? -11.43 -8.656 15.742 1 95.38 750 ARG A CA 1
ATOM 5908 C C . ARG A 1 750 ? -11.547 -9.516 17 1 95.38 750 ARG A C 1
ATOM 5910 O O . ARG A 1 750 ? -11.047 -10.648 17.031 1 95.38 750 ARG A O 1
ATOM 5917 N N . LEU A 1 751 ? -12.055 -8.961 18.062 1 96.25 751 LEU A N 1
ATOM 5918 C CA . LEU A 1 751 ? -12.383 -9.688 19.281 1 96.25 751 LEU A CA 1
ATOM 5919 C C . LEU A 1 751 ? -13.891 -9.797 19.453 1 96.25 751 LEU A C 1
ATOM 5921 O O . LEU A 1 751 ? -14.602 -8.789 19.453 1 96.25 751 LEU A O 1
ATOM 5925 N N . ASP A 1 752 ? -14.406 -10.922 19.484 1 93.75 752 ASP A N 1
ATOM 5926 C CA . ASP A 1 752 ? -15.828 -11.195 19.625 1 93.75 752 ASP A CA 1
ATOM 5927 C C . ASP A 1 752 ? -16.062 -12.539 20.312 1 93.75 752 ASP A C 1
ATOM 5929 O O . ASP A 1 752 ? -15.117 -13.266 20.609 1 93.75 752 ASP A O 1
ATOM 5933 N N . VAL A 1 753 ? -17.25 -12.789 20.75 1 90.94 753 VAL A N 1
ATOM 5934 C CA . VAL A 1 753 ? -17.641 -14.078 21.312 1 90.94 753 VAL A CA 1
ATOM 5935 C C . VAL A 1 753 ? -18.688 -14.742 20.422 1 90.94 753 VAL A C 1
ATOM 5937 O O . VAL A 1 753 ? -19.453 -14.055 19.734 1 90.94 753 VAL A O 1
ATOM 5940 N N . SER A 1 754 ? -18.625 -16.047 20.328 1 85.88 754 SER A N 1
ATOM 5941 C CA . SER A 1 754 ? -19.594 -16.781 19.531 1 85.88 754 SER A CA 1
ATOM 5942 C C . SER A 1 754 ? -20.625 -17.484 20.422 1 85.88 754 SER A C 1
ATOM 5944 O O . SER A 1 754 ? -20.281 -18.016 21.484 1 85.88 754 SER A O 1
ATOM 5946 N N . PHE A 1 755 ? -21.875 -17.375 19.953 1 83.19 755 PHE A N 1
ATOM 5947 C CA . PHE A 1 755 ? -22.953 -18.047 20.688 1 83.19 755 PHE A CA 1
ATOM 5948 C C . PHE A 1 755 ? -23.328 -19.344 20 1 83.19 755 PHE A C 1
ATOM 5950 O O . PHE A 1 755 ? -23.438 -19.406 18.766 1 83.19 755 PHE A O 1
ATOM 5957 N N . GLU A 1 756 ? -23.297 -20.578 20.547 1 71 756 GLU A N 1
ATOM 5958 C CA . GLU A 1 756 ? -23.719 -21.859 19.984 1 71 756 GLU A CA 1
ATOM 5959 C C . GLU A 1 756 ? -25.203 -21.875 19.672 1 71 756 GLU A C 1
ATOM 5961 O O . GLU A 1 756 ? -25.656 -22.578 18.75 1 71 756 GLU A O 1
ATOM 5966 N N . GLY A 1 757 ? -25.969 -20.906 19.906 1 64.69 757 GLY A N 1
ATOM 5967 C CA . GLY A 1 757 ? -27.406 -20.781 19.688 1 64.69 757 GLY A CA 1
ATOM 5968 C C . GLY A 1 757 ? -27.812 -19.375 19.281 1 64.69 757 GLY A C 1
ATOM 5969 O O . GLY A 1 757 ? -27.094 -18.672 18.562 1 64.69 757 GLY A O 1
ATOM 5970 N N . MET A 1 758 ? -29.109 -19.156 19.547 1 67.56 758 MET A N 1
ATOM 5971 C CA . MET A 1 758 ? -29.641 -17.844 19.219 1 67.56 758 MET A CA 1
ATOM 5972 C C . MET A 1 758 ? -28.969 -16.766 20.062 1 67.56 758 MET A C 1
ATOM 5974 O O . MET A 1 758 ? -28.688 -16.969 21.234 1 67.56 758 MET A O 1
ATOM 5978 N N . GLU A 1 759 ? -28.625 -15.773 19.438 1 77.88 759 GLU A N 1
ATOM 5979 C CA . GLU A 1 759 ? -28.109 -14.602 20.156 1 77.88 759 GLU A CA 1
ATOM 5980 C C . GLU A 1 759 ? -29.125 -14.055 21.141 1 77.88 759 GLU A C 1
ATOM 5982 O O . GLU A 1 759 ? -30.328 -14.039 20.859 1 77.88 759 GLU A O 1
ATOM 5987 N N . PRO A 1 760 ? -28.656 -13.75 22.312 1 79.5 760 PRO A N 1
ATOM 5988 C CA . PRO A 1 760 ? -29.594 -13.062 23.219 1 79.5 760 PRO A CA 1
ATOM 5989 C C . PRO A 1 760 ? -30.203 -11.82 22.578 1 79.5 760 PRO A C 1
ATOM 5991 O O . PRO A 1 760 ? -29.531 -11.102 21.844 1 79.5 760 PRO A O 1
ATOM 5994 N N . LYS A 1 761 ? -31.438 -11.625 22.844 1 77.06 761 LYS A N 1
ATOM 5995 C CA . LYS A 1 761 ? -32.125 -10.461 22.297 1 77.06 761 LYS A CA 1
ATOM 5996 C C . LYS A 1 761 ? -31.5 -9.164 22.781 1 77.06 761 LYS A C 1
ATOM 5998 O O . LYS A 1 761 ? -30.859 -9.133 23.828 1 77.06 761 LYS A O 1
ATOM 6003 N N . LEU A 1 762 ? -31.734 -8.094 22.109 1 80.44 762 LEU A N 1
ATOM 6004 C CA . LEU A 1 762 ? -31.125 -6.793 22.344 1 80.44 762 LEU A CA 1
ATOM 6005 C C . LEU A 1 762 ? -31.594 -6.211 23.672 1 80.44 762 LEU A C 1
ATOM 6007 O O . LEU A 1 762 ? -30.938 -5.352 24.25 1 80.44 762 LEU A O 1
ATOM 6011 N N . ASP A 1 763 ? -32.812 -6.645 24.141 1 78.69 763 ASP A N 1
ATOM 6012 C CA . ASP A 1 763 ? -33.375 -6.07 25.359 1 78.69 763 ASP A CA 1
ATOM 6013 C C . ASP A 1 763 ? -33.406 -7.098 26.5 1 78.69 763 ASP A C 1
ATOM 6015 O O . ASP A 1 763 ? -34.094 -6.914 27.484 1 78.69 763 ASP A O 1
ATOM 6019 N N . ASP A 1 764 ? -32.656 -8.195 26.328 1 83 764 ASP A N 1
ATOM 6020 C CA . ASP A 1 764 ? -32.656 -9.258 27.328 1 83 764 ASP A CA 1
ATOM 6021 C C . ASP A 1 764 ? -31.641 -8.969 28.453 1 83 764 ASP A C 1
ATOM 6023 O O . ASP A 1 764 ? -30.531 -9.484 28.422 1 83 764 ASP A O 1
ATOM 6027 N N . VAL A 1 765 ? -32.094 -8.289 29.438 1 86.56 765 VAL A N 1
ATOM 6028 C CA . VAL A 1 765 ? -31.25 -7.867 30.547 1 86.56 765 VAL A CA 1
ATOM 6029 C C . VAL A 1 765 ? -30.859 -9.086 31.375 1 86.56 765 VAL A C 1
ATOM 6031 O O . VAL A 1 765 ? -29.781 -9.102 32 1 86.56 765 VAL A O 1
ATOM 6034 N N . ARG A 1 766 ? -31.609 -10.117 31.438 1 84.38 766 ARG A N 1
ATOM 6035 C CA . ARG A 1 766 ? -31.359 -11.312 32.219 1 84.38 766 ARG A CA 1
ATOM 6036 C C . ARG A 1 766 ? -30.156 -12.078 31.688 1 84.38 766 ARG A C 1
ATOM 6038 O O . ARG A 1 766 ? -29.578 -12.906 32.406 1 84.38 766 ARG A O 1
ATOM 6045 N N . ALA A 1 767 ? -29.781 -11.805 30.484 1 88.19 767 ALA A N 1
ATOM 6046 C CA . ALA A 1 767 ? -28.688 -12.516 29.844 1 88.19 767 ALA A CA 1
ATOM 6047 C C . ALA A 1 767 ? -27.344 -11.938 30.266 1 88.19 767 ALA A C 1
ATOM 6049 O O . ALA A 1 767 ? -26.297 -12.516 29.969 1 88.19 767 ALA A O 1
ATOM 6050 N N . VAL A 1 768 ? -27.328 -10.891 30.969 1 89.69 768 VAL A N 1
ATOM 6051 C CA . VAL A 1 768 ? -26.109 -10.125 31.266 1 89.69 768 VAL A CA 1
ATOM 6052 C C . VAL A 1 768 ? -25.109 -11 32 1 89.69 768 VAL A C 1
ATOM 6054 O O . VAL A 1 768 ? -23.938 -11.086 31.609 1 89.69 768 VAL A O 1
ATOM 6057 N N . PRO A 1 769 ? -25.516 -11.75 33.062 1 89.12 769 PRO A N 1
ATOM 6058 C CA . PRO A 1 769 ? -24.531 -12.594 33.75 1 89.12 769 PRO A CA 1
ATOM 6059 C C . PRO A 1 769 ? -23.953 -13.672 32.812 1 89.12 769 PRO A C 1
ATOM 6061 O O . PRO A 1 769 ? -22.75 -13.984 32.906 1 89.12 769 PRO A O 1
ATOM 6064 N N . ARG A 1 770 ? -24.734 -14.156 32.062 1 89.38 770 ARG A N 1
ATOM 6065 C CA . ARG A 1 770 ? -24.281 -15.172 31.109 1 89.38 770 ARG A CA 1
ATOM 6066 C C . ARG A 1 770 ? -23.281 -14.578 30.109 1 89.38 770 ARG A C 1
ATOM 6068 O O . ARG A 1 770 ? -22.297 -15.227 29.75 1 89.38 770 ARG A O 1
ATOM 6075 N N . LEU A 1 771 ? -23.547 -13.422 29.656 1 92.12 771 LEU A N 1
ATOM 6076 C CA . LEU A 1 771 ? -22.656 -12.742 28.719 1 92.12 771 LEU A CA 1
ATOM 6077 C C . LEU A 1 771 ? -21.281 -12.492 29.359 1 92.12 771 LEU A C 1
ATOM 6079 O O . LEU A 1 771 ? -20.25 -12.727 28.719 1 92.12 771 LEU A O 1
ATOM 6083 N N . LYS A 1 772 ? -21.312 -12.047 30.578 1 92.06 772 LYS A N 1
ATOM 6084 C CA . LYS A 1 772 ? -20.078 -11.789 31.312 1 92.06 772 LYS A CA 1
ATOM 6085 C C . LYS A 1 772 ? -19.25 -13.062 31.453 1 92.06 772 LYS A C 1
ATOM 6087 O O . LYS A 1 772 ? -18.031 -13.055 31.219 1 92.06 772 LYS A O 1
ATOM 6092 N N . ARG A 1 773 ? -19.891 -14.125 31.734 1 90.81 773 ARG A N 1
ATOM 6093 C CA . ARG A 1 773 ? -19.219 -15.406 31.922 1 90.81 773 ARG A CA 1
ATOM 6094 C C . ARG A 1 773 ? -18.641 -15.914 30.594 1 90.81 773 ARG A C 1
ATOM 6096 O O . ARG A 1 773 ? -17.547 -16.484 30.562 1 90.81 773 ARG A O 1
ATOM 6103 N N . ARG A 1 774 ? -19.422 -15.727 29.625 1 90.62 774 ARG A N 1
ATOM 6104 C CA . ARG A 1 774 ? -18.984 -16.188 28.312 1 90.62 774 ARG A CA 1
ATOM 6105 C C . ARG A 1 774 ? -17.688 -15.484 27.906 1 90.62 774 ARG A C 1
ATOM 6107 O O . ARG A 1 774 ? -16.797 -16.109 27.312 1 90.62 774 ARG A O 1
ATOM 6114 N N . VAL A 1 775 ? -17.547 -14.219 28.125 1 93.19 775 VAL A N 1
ATOM 6115 C CA . VAL A 1 775 ? -16.359 -13.461 27.781 1 93.19 775 VAL A CA 1
ATOM 6116 C C . VAL A 1 775 ? -15.172 -13.953 28.594 1 93.19 775 VAL A C 1
ATOM 6118 O O . VAL A 1 775 ? -14.094 -14.211 28.062 1 93.19 775 VAL A O 1
ATOM 6121 N N . ARG A 1 776 ? -15.344 -14.172 29.797 1 91.31 776 ARG A N 1
ATOM 6122 C CA . ARG A 1 776 ? -14.258 -14.484 30.719 1 91.31 776 ARG A CA 1
ATOM 6123 C C . ARG A 1 776 ? -13.75 -15.906 30.5 1 91.31 776 ARG A C 1
ATOM 6125 O O . ARG A 1 776 ? -12.562 -16.188 30.688 1 91.31 776 ARG A O 1
ATOM 6132 N N . HIS A 1 777 ? -14.594 -16.812 29.984 1 89.25 777 HIS A N 1
ATOM 6133 C CA . HIS A 1 777 ? -14.211 -18.219 29.922 1 89.25 777 HIS A CA 1
ATOM 6134 C C . HIS A 1 777 ? -14.016 -18.672 28.484 1 89.25 777 HIS A C 1
ATOM 6136 O O . HIS A 1 777 ? -13.805 -19.859 28.219 1 89.25 777 HIS A O 1
ATOM 6142 N N . ASP A 1 778 ? -14.148 -17.844 27.562 1 89.12 778 ASP A N 1
ATOM 6143 C CA . ASP A 1 778 ? -13.938 -18.188 26.172 1 89.12 778 ASP A CA 1
ATOM 6144 C C . ASP A 1 778 ? -12.453 -18.344 25.859 1 89.12 778 ASP A C 1
ATOM 6146 O O . ASP A 1 778 ? -11.719 -17.344 25.797 1 89.12 778 ASP A O 1
ATOM 6150 N N . ALA A 1 779 ? -11.93 -19.516 25.547 1 85.69 779 ALA A N 1
ATOM 6151 C CA . ALA A 1 779 ? -10.516 -19.812 25.344 1 85.69 779 ALA A CA 1
ATOM 6152 C C . ALA A 1 779 ? -10.016 -19.188 24.047 1 85.69 779 ALA A C 1
ATOM 6154 O O . ALA A 1 779 ? -8.891 -18.688 23.969 1 85.69 779 ALA A O 1
ATOM 6155 N N . ALA A 1 780 ? -10.844 -19.297 23 1 84.94 780 ALA A N 1
ATOM 6156 C CA . ALA A 1 780 ? -10.445 -18.719 21.719 1 84.94 780 ALA A CA 1
ATOM 6157 C C . ALA A 1 780 ? -10.242 -17.219 21.828 1 84.94 780 ALA A C 1
ATOM 6159 O O . ALA A 1 780 ? -9.289 -16.672 21.266 1 84.94 780 ALA A O 1
ATOM 6160 N N . LEU A 1 781 ? -11.148 -16.578 22.516 1 91.19 781 LEU A N 1
ATOM 6161 C CA . LEU A 1 781 ? -11.039 -15.141 22.719 1 91.19 781 LEU A CA 1
ATOM 6162 C C . LEU A 1 781 ? -9.789 -14.797 23.516 1 91.19 781 LEU A C 1
ATOM 6164 O O . LEU A 1 781 ? -9.102 -13.82 23.219 1 91.19 781 LEU A O 1
ATOM 6168 N N . SER A 1 782 ? -9.453 -15.586 24.5 1 90.12 782 SER A N 1
ATOM 6169 C CA . SER A 1 782 ? -8.297 -15.336 25.344 1 90.12 782 SER A CA 1
ATOM 6170 C C . SER A 1 782 ? -7 -15.375 24.531 1 90.12 782 SER A C 1
ATOM 6172 O O . SER A 1 782 ? -6.102 -14.562 24.75 1 90.12 782 SER A O 1
ATOM 6174 N N . ALA A 1 783 ? -6.895 -16.328 23.656 1 89.75 783 ALA A N 1
ATOM 6175 C CA . ALA A 1 783 ? -5.707 -16.438 22.828 1 89.75 783 ALA A CA 1
ATOM 6176 C C . ALA A 1 783 ? -5.559 -15.203 21.922 1 89.75 783 ALA A C 1
ATOM 6178 O O . ALA A 1 783 ? -4.449 -14.703 21.734 1 89.75 783 ALA A O 1
ATOM 6179 N N . GLU A 1 784 ? -6.652 -14.766 21.344 1 91.5 784 GLU A N 1
ATOM 6180 C CA . GLU A 1 784 ? -6.621 -13.578 20.484 1 91.5 784 GLU A CA 1
ATOM 6181 C C . GLU A 1 784 ? -6.242 -12.336 21.281 1 91.5 784 GLU A C 1
ATOM 6183 O O . GLU A 1 784 ? -5.551 -11.453 20.781 1 91.5 784 GLU A O 1
ATOM 6188 N N . ILE A 1 785 ? -6.691 -12.234 22.484 1 95.12 785 ILE A N 1
ATOM 6189 C CA . ILE A 1 785 ? -6.383 -11.102 23.359 1 95.12 785 ILE A CA 1
ATOM 6190 C C . ILE A 1 785 ? -4.887 -11.07 23.656 1 95.12 785 ILE A C 1
ATOM 6192 O O . ILE A 1 785 ? -4.27 -10.008 23.656 1 95.12 785 ILE A O 1
ATOM 6196 N N . ASP A 1 786 ? -4.27 -12.203 23.844 1 90.56 786 ASP A N 1
ATOM 6197 C CA . ASP A 1 786 ? -2.84 -12.25 24.125 1 90.56 786 ASP A CA 1
ATOM 6198 C C . ASP A 1 786 ? -2.031 -11.703 22.938 1 90.56 786 ASP A C 1
ATOM 6200 O O . ASP A 1 786 ? -1.078 -10.945 23.141 1 90.56 786 ASP A O 1
ATOM 6204 N N . SER A 1 787 ? -2.398 -12.047 21.766 1 89.88 787 SER A N 1
ATOM 6205 C CA . SER A 1 787 ? -1.735 -11.508 20.578 1 89.88 787 SER A CA 1
ATOM 6206 C C . SER A 1 787 ? -1.942 -10 20.469 1 89.88 787 SER A C 1
ATOM 6208 O O . SER A 1 787 ? -1.042 -9.281 20.031 1 89.88 787 SER A O 1
ATOM 6210 N N . THR A 1 788 ? -3.109 -9.562 20.828 1 95.06 788 THR A N 1
ATOM 6211 C CA . THR A 1 788 ? -3.436 -8.141 20.797 1 95.06 788 THR A CA 1
ATOM 6212 C C . THR A 1 788 ? -2.598 -7.371 21.812 1 95.06 788 THR A C 1
ATOM 6214 O O . THR A 1 788 ? -2.186 -6.238 21.562 1 95.06 788 THR A O 1
ATOM 6217 N N . VAL A 1 789 ? -2.348 -8.008 22.953 1 95.94 789 VAL A N 1
ATOM 6218 C CA . VAL A 1 789 ? -1.561 -7.395 24.016 1 95.94 789 VAL A CA 1
ATOM 6219 C C . VAL A 1 789 ? -0.15 -7.098 23.516 1 95.94 789 VAL A C 1
ATOM 6221 O O . VAL A 1 789 ? 0.38 -6.008 23.734 1 95.94 789 VAL A O 1
ATOM 6224 N N . ASP A 1 790 ? 0.488 -8.023 22.812 1 94.06 790 ASP A N 1
ATOM 6225 C CA . ASP A 1 790 ? 1.824 -7.82 22.25 1 94.06 790 ASP A CA 1
ATOM 6226 C C . ASP A 1 790 ? 1.85 -6.637 21.297 1 94.06 790 ASP A C 1
ATOM 6228 O O . ASP A 1 790 ? 2.785 -5.832 21.312 1 94.06 790 ASP A O 1
ATOM 6232 N N . CYS A 1 791 ? 0.857 -6.559 20.469 1 95.25 791 CYS A N 1
ATOM 6233 C CA . CYS A 1 791 ? 0.746 -5.461 19.516 1 95.25 791 CYS A CA 1
ATOM 6234 C C . CYS A 1 791 ? 0.653 -4.121 20.234 1 95.25 791 CYS A C 1
ATOM 6236 O O . CYS A 1 791 ? 1.324 -3.16 19.859 1 95.25 791 CYS A O 1
ATOM 6238 N N . ILE A 1 792 ? -0.157 -4.059 21.297 1 97.19 792 ILE A N 1
ATOM 6239 C CA . ILE A 1 792 ? -0.382 -2.828 22.047 1 97.19 792 ILE A CA 1
ATOM 6240 C C . ILE A 1 792 ? 0.899 -2.426 22.766 1 97.19 792 ILE A C 1
ATOM 6242 O O . ILE A 1 792 ? 1.271 -1.251 22.781 1 97.19 792 ILE A O 1
ATOM 6246 N N . ILE A 1 793 ? 1.591 -3.377 23.312 1 96.81 793 ILE A N 1
ATOM 6247 C CA . ILE A 1 793 ? 2.83 -3.102 24.031 1 96.81 793 ILE A CA 1
ATOM 6248 C C . ILE A 1 793 ? 3.869 -2.529 23.078 1 96.81 793 ILE A C 1
ATOM 6250 O O . ILE A 1 793 ? 4.512 -1.521 23.375 1 96.81 793 ILE A O 1
ATOM 6254 N N . ALA A 1 794 ? 4.074 -3.166 21.953 1 96.94 794 ALA A N 1
ATOM 6255 C CA . ALA A 1 794 ? 5.008 -2.662 20.953 1 96.94 794 ALA A CA 1
ATOM 6256 C C . ALA A 1 794 ? 4.621 -1.258 20.5 1 96.94 794 ALA A C 1
ATOM 6258 O O . ALA A 1 794 ? 5.488 -0.423 20.234 1 96.94 794 ALA A O 1
ATOM 6259 N N . SER A 1 795 ? 3.283 -0.942 20.453 1 96.81 795 SER A N 1
ATOM 6260 C CA . SER A 1 795 ? 2.762 0.325 19.953 1 96.81 795 SER A CA 1
ATOM 6261 C C . SER A 1 795 ? 2.992 1.453 20.953 1 96.81 795 SER A C 1
ATOM 6263 O O . SER A 1 795 ? 2.678 2.611 20.672 1 96.81 795 SER A O 1
ATOM 6265 N N . LEU A 1 796 ? 3.502 1.149 22.125 1 97.75 796 LEU A N 1
ATOM 6266 C CA . LEU A 1 796 ? 3.809 2.178 23.109 1 97.75 796 LEU A CA 1
ATOM 6267 C C . LEU A 1 796 ? 5.121 2.879 22.781 1 97.75 796 LEU A C 1
ATOM 6269 O O . LEU A 1 796 ? 5.434 3.924 23.344 1 97.75 796 LEU A O 1
ATOM 6273 N N . PHE A 1 797 ? 5.844 2.301 21.828 1 97.31 797 PHE A N 1
ATOM 6274 C CA . PHE A 1 797 ? 7.113 2.896 21.438 1 97.31 797 PHE A CA 1
ATOM 6275 C C . PHE A 1 797 ? 7.012 3.498 20.031 1 97.31 797 PHE A C 1
ATOM 6277 O O . PHE A 1 797 ? 6.203 3.055 19.219 1 97.31 797 PHE A O 1
ATOM 6284 N N . TYR A 1 798 ? 7.75 4.543 19.781 1 96.56 798 TYR A N 1
ATOM 6285 C CA . TYR A 1 798 ? 7.82 5.176 18.469 1 96.56 798 TYR A CA 1
ATOM 6286 C C . TYR A 1 798 ? 9.234 5.656 18.156 1 96.56 798 TYR A C 1
ATOM 6288 O O . TYR A 1 798 ? 10.109 5.613 19.031 1 96.56 798 TYR A O 1
ATOM 6296 N N . PHE A 1 799 ? 9.461 5.996 16.953 1 95.94 799 PHE A N 1
ATOM 6297 C CA . PHE A 1 799 ? 10.789 6.426 16.516 1 95.94 799 PHE A CA 1
ATOM 6298 C C . PHE A 1 799 ? 10.758 7.859 16 1 95.94 799 PHE A C 1
ATOM 6300 O O . PHE A 1 799 ? 9.773 8.281 15.391 1 95.94 799 PHE A O 1
ATOM 6307 N N . GLU A 1 800 ? 11.773 8.609 16.312 1 94.62 800 GLU A N 1
ATOM 6308 C CA . GLU A 1 800 ? 11.977 9.961 15.812 1 94.62 800 GLU A CA 1
ATOM 6309 C C . GLU A 1 800 ? 13.414 10.172 15.344 1 94.62 800 GLU A C 1
ATOM 6311 O O . GLU A 1 800 ? 14.352 9.648 15.953 1 94.62 800 GLU A O 1
ATOM 6316 N N . LEU A 1 801 ? 13.555 10.898 14.32 1 92.88 801 LEU A N 1
ATOM 6317 C CA . LEU A 1 801 ? 14.883 11.305 13.867 1 92.88 801 LEU A CA 1
ATOM 6318 C C . LEU A 1 801 ? 15.445 12.414 14.758 1 92.88 801 LEU A C 1
ATOM 6320 O O . LEU A 1 801 ? 14.688 13.227 15.281 1 92.88 801 LEU A O 1
ATOM 6324 N N . GLU A 1 802 ? 16.656 12.359 14.906 1 89.88 802 GLU A N 1
ATOM 6325 C CA . GLU A 1 802 ? 17.328 13.414 15.664 1 89.88 802 GLU A CA 1
ATOM 6326 C C . GLU A 1 802 ? 17.688 14.602 14.766 1 89.88 802 GLU A C 1
ATOM 6328 O O . GLU A 1 802 ? 17.641 15.75 15.203 1 89.88 802 GLU A O 1
ATOM 6333 N N . ALA A 1 803 ? 18.125 14.242 13.617 1 86.38 803 ALA A N 1
ATOM 6334 C CA . ALA A 1 803 ? 18.547 15.25 12.648 1 86.38 803 ALA A CA 1
ATOM 6335 C C . ALA A 1 803 ? 18.266 14.805 11.227 1 86.38 803 ALA A C 1
ATOM 6337 O O . ALA A 1 803 ? 17.797 13.68 11 1 86.38 803 ALA A O 1
ATOM 6338 N N . MET A 1 804 ? 18.438 15.773 10.359 1 83.62 804 MET A N 1
ATOM 6339 C CA . MET A 1 804 ? 18.281 15.445 8.945 1 83.62 804 MET A CA 1
ATOM 6340 C C . MET A 1 804 ? 19.219 14.32 8.539 1 83.62 804 MET A C 1
ATOM 6342 O O . MET A 1 804 ? 20.391 14.328 8.891 1 83.62 804 MET A O 1
ATOM 6346 N N . PRO A 1 805 ? 18.641 13.32 7.879 1 84 805 PRO A N 1
ATOM 6347 C CA . PRO A 1 805 ? 19.531 12.258 7.402 1 84 805 PRO A CA 1
ATOM 6348 C C . PRO A 1 805 ? 20.594 12.773 6.422 1 84 805 PRO A C 1
ATOM 6350 O O . PRO A 1 805 ? 20.312 13.672 5.629 1 84 805 PRO A O 1
ATOM 6353 N N . MET A 1 806 ? 21.719 12.242 6.527 1 74 806 MET A N 1
ATOM 6354 C CA . MET A 1 806 ? 22.828 12.648 5.664 1 74 806 MET A CA 1
ATOM 6355 C C . MET A 1 806 ? 23.156 11.562 4.641 1 74 806 MET A C 1
ATOM 6357 O O . MET A 1 806 ? 23.25 10.391 4.992 1 74 806 MET A O 1
ATOM 6361 N N . GLN A 1 807 ? 23.172 12 3.416 1 67.62 807 GLN A N 1
ATOM 6362 C CA . GLN A 1 807 ? 23.5 11.055 2.354 1 67.62 807 GLN A CA 1
ATOM 6363 C C . GLN A 1 807 ? 25.016 10.859 2.238 1 67.62 807 GLN A C 1
ATOM 6365 O O . GLN A 1 807 ? 25.766 11.836 2.203 1 67.62 807 GLN A O 1
ATOM 6370 N N . ARG A 1 808 ? 25.406 9.727 2.436 1 58.97 808 ARG A N 1
ATOM 6371 C CA . ARG A 1 808 ? 26.797 9.352 2.215 1 58.97 808 ARG A CA 1
ATOM 6372 C C . ARG A 1 808 ? 26.922 8.266 1.15 1 58.97 808 ARG A C 1
ATOM 6374 O O . ARG A 1 808 ? 26.734 7.086 1.444 1 58.97 808 ARG A O 1
ATOM 6381 N N . GLY A 1 809 ? 27.219 8.703 0.033 1 50.75 809 GLY A N 1
ATOM 6382 C CA . GLY A 1 809 ? 27.203 7.73 -1.05 1 50.75 809 GLY A CA 1
ATOM 6383 C C . GLY A 1 809 ? 25.812 7.262 -1.415 1 50.75 809 GLY A C 1
ATOM 6384 O O . GLY A 1 809 ? 24.922 8.078 -1.686 1 50.75 809 GLY A O 1
ATOM 6385 N N . SER A 1 810 ? 25.656 6.008 -1.394 1 55.12 810 SER A N 1
ATOM 6386 C CA . SER A 1 810 ? 24.359 5.422 -1.72 1 55.12 810 SER A CA 1
ATOM 6387 C C . SER A 1 810 ? 23.547 5.16 -0.462 1 55.12 810 SER A C 1
ATOM 6389 O O . SER A 1 810 ? 22.375 4.781 -0.546 1 55.12 810 SER A O 1
ATOM 6391 N N . MET A 1 811 ? 24.203 5.555 0.637 1 61.44 811 MET A N 1
ATOM 6392 C CA . MET A 1 811 ? 23.531 5.246 1.898 1 61.44 811 MET A CA 1
ATOM 6393 C C . MET A 1 811 ? 23.062 6.52 2.59 1 61.44 811 MET A C 1
ATOM 6395 O O . MET A 1 811 ? 23.656 7.586 2.408 1 61.44 811 MET A O 1
ATOM 6399 N N . LEU A 1 812 ? 22.016 6.41 3.258 1 74.81 812 LEU A N 1
ATOM 6400 C CA . LEU A 1 812 ? 21.5 7.473 4.109 1 74.81 812 LEU A CA 1
ATOM 6401 C C . LEU A 1 812 ? 21.844 7.211 5.574 1 74.81 812 LEU A C 1
ATOM 6403 O O . LEU A 1 812 ? 21.484 6.168 6.121 1 74.81 812 LEU A O 1
ATOM 6407 N N . ASN A 1 813 ? 22.641 8.047 6.086 1 77.75 813 ASN A N 1
ATOM 6408 C CA . ASN A 1 813 ? 22.938 7.969 7.512 1 77.75 813 ASN A CA 1
ATOM 6409 C C . ASN A 1 813 ? 21.859 8.641 8.352 1 77.75 813 ASN A C 1
ATOM 6411 O O . ASN A 1 813 ? 21.578 9.828 8.172 1 77.75 813 ASN A O 1
ATOM 6415 N N . CYS A 1 814 ? 21.312 7.812 9.156 1 85.88 814 CYS A N 1
ATOM 6416 C CA . CYS A 1 814 ? 20.203 8.312 9.969 1 85.88 814 CYS A CA 1
ATOM 6417 C C . CYS A 1 814 ? 20.516 8.148 11.453 1 85.88 814 CYS A C 1
ATOM 6419 O O . CYS A 1 814 ? 21.219 7.223 11.844 1 85.88 814 CYS A O 1
ATOM 6421 N N . SER A 1 815 ? 20.234 9.125 12.164 1 88.5 815 SER A N 1
ATOM 6422 C CA . SER A 1 815 ? 20.297 9.062 13.625 1 88.5 815 SER A CA 1
ATOM 6423 C C . SER A 1 815 ? 18.969 9.453 14.25 1 88.5 815 SER A C 1
ATOM 6425 O O . SER A 1 815 ? 18.281 10.359 13.75 1 88.5 815 SER A O 1
ATOM 6427 N N . GLY A 1 816 ? 18.578 8.703 15.227 1 92.31 816 GLY A N 1
ATOM 6428 C CA . GLY A 1 816 ? 17.328 8.992 15.898 1 92.31 816 GLY A CA 1
ATOM 6429 C C . GLY A 1 816 ? 17.203 8.289 17.234 1 92.31 816 GLY A C 1
ATOM 6430 O O . GLY A 1 816 ? 18.203 7.844 17.812 1 92.31 816 GLY A O 1
ATOM 6431 N N . HIS A 1 817 ? 16.016 8.352 17.781 1 94.19 817 HIS A N 1
ATOM 6432 C CA . HIS A 1 817 ? 15.75 7.742 19.094 1 94.19 817 HIS A CA 1
ATOM 6433 C C . HIS A 1 817 ? 14.453 6.945 19.062 1 94.19 817 HIS A C 1
ATOM 6435 O O . HIS A 1 817 ? 13.477 7.352 18.422 1 94.19 817 HIS A O 1
ATOM 6441 N N . ILE A 1 818 ? 14.516 5.75 19.609 1 95.56 818 ILE A N 1
ATOM 6442 C CA . ILE A 1 818 ? 13.281 5.055 19.969 1 95.56 818 ILE A CA 1
ATOM 6443 C C . ILE A 1 818 ? 12.742 5.59 21.281 1 95.56 818 ILE A C 1
ATOM 6445 O O . ILE A 1 818 ? 13.438 5.555 22.312 1 95.56 818 ILE A O 1
ATOM 6449 N N . ARG A 1 819 ? 11.578 6.098 21.281 1 96.19 819 ARG A N 1
ATOM 6450 C CA . ARG A 1 819 ? 10.992 6.727 22.453 1 96.19 819 ARG A CA 1
ATOM 6451 C C . ARG A 1 819 ? 9.727 6 22.891 1 96.19 819 ARG A C 1
ATOM 6453 O O . ARG A 1 819 ? 9.25 5.102 22.188 1 96.19 819 ARG A O 1
ATOM 6460 N N . CYS A 1 820 ? 9.312 6.277 24.078 1 96.81 820 CYS A N 1
ATOM 6461 C CA . CYS A 1 820 ? 8.102 5.691 24.625 1 96.81 820 CYS A CA 1
ATOM 6462 C C . CYS A 1 820 ? 6.996 6.738 24.75 1 96.81 820 CYS A C 1
ATOM 6464 O O . CYS A 1 820 ? 7.27 7.906 25.016 1 96.81 820 CYS A O 1
ATOM 6466 N N . LEU A 1 821 ? 5.727 6.344 24.547 1 96.44 821 LEU A N 1
ATOM 6467 C CA . LEU A 1 821 ? 4.582 7.238 24.641 1 96.44 821 LEU A CA 1
ATOM 6468 C C . LEU A 1 821 ? 4.301 7.598 26.094 1 96.44 821 LEU A C 1
ATOM 6470 O O . LEU A 1 821 ? 3.658 8.617 26.375 1 96.44 821 LEU A O 1
ATOM 6474 N N . ARG A 1 822 ? 4.695 6.715 26.984 1 96.38 822 ARG A N 1
ATOM 6475 C CA . ARG A 1 822 ? 4.605 7.016 28.406 1 96.38 822 ARG A CA 1
ATOM 6476 C C . ARG A 1 822 ? 5.848 7.766 28.891 1 96.38 822 ARG A C 1
ATOM 6478 O O . ARG A 1 822 ? 6.973 7.332 28.641 1 96.38 822 ARG A O 1
ATOM 6485 N N . LYS A 1 823 ? 5.613 8.914 29.562 1 95.69 823 LYS A N 1
ATOM 6486 C CA . LYS A 1 823 ? 6.711 9.812 29.891 1 95.69 823 LYS A CA 1
ATOM 6487 C C . LYS A 1 823 ? 7.02 9.781 31.391 1 95.69 823 LYS A C 1
ATOM 6489 O O . LYS A 1 823 ? 6.375 9.055 32.156 1 95.69 823 LYS A O 1
ATOM 6494 N N . ARG A 1 824 ? 7.988 10.562 31.688 1 92.94 824 ARG A N 1
ATOM 6495 C CA . ARG A 1 824 ? 8.461 10.633 33.062 1 92.94 824 ARG A CA 1
ATOM 6496 C C . ARG A 1 824 ? 7.324 11 34.031 1 92.94 824 ARG A C 1
ATOM 6498 O O . ARG A 1 824 ? 6.535 11.898 33.719 1 92.94 824 ARG A O 1
ATOM 6505 N N . GLY A 1 825 ? 7.293 10.352 35.094 1 90.38 825 GLY A N 1
ATOM 6506 C CA . GLY A 1 825 ? 6.25 10.594 36.094 1 90.38 825 GLY A CA 1
ATOM 6507 C C . GLY A 1 825 ? 5.098 9.609 36 1 90.38 825 GLY A C 1
ATOM 6508 O O . GLY A 1 825 ? 4.348 9.43 36.938 1 90.38 825 GLY A O 1
ATOM 6509 N N . ASP A 1 826 ? 4.926 9 34.875 1 94 826 ASP A N 1
ATOM 6510 C CA . ASP A 1 826 ? 3.91 7.969 34.688 1 94 826 ASP A CA 1
ATOM 6511 C C . ASP A 1 826 ? 4.359 6.645 35.312 1 94 826 ASP A C 1
ATOM 6513 O O . ASP A 1 826 ? 5.395 6.098 34.938 1 94 826 ASP A O 1
ATOM 6517 N N . PRO A 1 827 ? 3.637 6.129 36.156 1 93.5 827 PRO A N 1
ATOM 6518 C CA . PRO A 1 827 ? 4.039 4.883 36.812 1 93.5 827 PRO A CA 1
ATOM 6519 C C . PRO A 1 827 ? 4.133 3.707 35.844 1 93.5 827 PRO A C 1
ATOM 6521 O O . PRO A 1 827 ? 4.844 2.736 36.094 1 93.5 827 PRO A O 1
ATOM 6524 N N . ALA A 1 828 ? 3.482 3.773 34.781 1 96.06 828 ALA A N 1
ATOM 6525 C CA . ALA A 1 828 ? 3.475 2.676 33.812 1 96.06 828 ALA A CA 1
ATOM 6526 C C . ALA A 1 828 ? 4.824 2.557 33.094 1 96.06 828 ALA A C 1
ATOM 6528 O O . ALA A 1 828 ? 5.184 1.48 32.625 1 96.06 828 ALA A O 1
ATOM 6529 N N . LEU A 1 829 ? 5.57 3.648 32.938 1 95.56 829 LEU A N 1
ATOM 6530 C CA . LEU A 1 829 ? 6.812 3.658 32.188 1 95.56 829 LEU A CA 1
ATOM 6531 C C . LEU A 1 829 ? 7.828 2.693 32.781 1 95.56 829 LEU A C 1
ATOM 6533 O O . LEU A 1 829 ? 8.328 1.8 32.094 1 95.56 829 LEU A O 1
ATOM 6537 N N . CYS A 1 830 ? 8.062 2.816 34.094 1 92.88 830 CYS A N 1
ATOM 6538 C CA . CYS A 1 830 ? 9.055 1.974 34.75 1 92.88 830 CYS A CA 1
ATOM 6539 C C . CYS A 1 830 ? 8.625 0.512 34.75 1 92.88 830 CYS A C 1
ATOM 6541 O O . CYS A 1 830 ? 9.438 -0.378 34.5 1 92.88 830 CYS A O 1
ATOM 6543 N N . LEU A 1 831 ? 7.41 0.262 35.031 1 95.62 831 LEU A N 1
ATOM 6544 C CA . LEU A 1 831 ? 6.895 -1.103 35.062 1 95.62 831 LEU A CA 1
ATOM 6545 C C . LEU A 1 831 ? 6.98 -1.738 33.688 1 95.62 831 LEU A C 1
ATOM 6547 O O . LEU A 1 831 ? 7.246 -2.936 33.562 1 95.62 831 LEU A O 1
ATOM 6551 N N . LEU A 1 832 ? 6.652 -0.966 32.656 1 96.62 832 LEU A N 1
ATOM 6552 C CA . LEU A 1 832 ? 6.73 -1.451 31.281 1 96.62 832 LEU A CA 1
ATOM 6553 C C . LEU A 1 832 ? 8.148 -1.92 30.953 1 96.62 832 LEU A C 1
ATOM 6555 O O . LEU A 1 832 ? 8.328 -3.014 30.406 1 96.62 832 LEU A O 1
ATOM 6559 N N . ILE A 1 833 ? 9.133 -1.117 31.297 1 95.12 833 ILE A N 1
ATOM 6560 C CA . ILE A 1 833 ? 10.523 -1.44 30.984 1 95.12 833 ILE A CA 1
ATOM 6561 C C . ILE A 1 833 ? 10.953 -2.672 31.781 1 95.12 833 ILE A C 1
ATOM 6563 O O . ILE A 1 833 ? 11.641 -3.547 31.25 1 95.12 833 ILE A O 1
ATOM 6567 N N . GLU A 1 834 ? 10.508 -2.779 33 1 93.94 834 GLU A N 1
ATOM 6568 C CA . GLU A 1 834 ? 10.812 -3.945 33.844 1 93.94 834 GLU A CA 1
ATOM 6569 C C . GLU A 1 834 ? 10.227 -5.219 33.219 1 93.94 834 GLU A C 1
ATOM 6571 O O . GLU A 1 834 ? 10.883 -6.258 33.188 1 93.94 834 GLU A O 1
ATOM 6576 N N . LYS A 1 835 ? 9.055 -5.109 32.812 1 94.31 835 LYS A N 1
ATOM 6577 C CA . LYS A 1 835 ? 8.391 -6.246 32.188 1 94.31 835 LYS A CA 1
ATOM 6578 C C . LYS A 1 835 ? 9.117 -6.676 30.906 1 94.31 835 LYS A C 1
ATOM 6580 O O . LYS A 1 835 ? 9.281 -7.871 30.641 1 94.31 835 LYS A O 1
ATOM 6585 N N . LEU A 1 836 ? 9.492 -5.738 30.094 1 94.44 836 LEU A N 1
ATOM 6586 C CA . LEU A 1 836 ? 10.18 -6.047 28.844 1 94.44 836 LEU A CA 1
ATOM 6587 C C . LEU A 1 836 ? 11.508 -6.742 29.125 1 94.44 836 LEU A C 1
ATOM 6589 O O . LEU A 1 836 ? 11.891 -7.668 28.391 1 94.44 836 LEU A O 1
ATOM 6593 N N . VAL A 1 837 ? 12.195 -6.262 30.141 1 92.75 837 VAL A N 1
ATOM 6594 C CA . VAL A 1 837 ? 13.461 -6.883 30.516 1 92.75 837 VAL A CA 1
ATOM 6595 C C . VAL A 1 837 ? 13.219 -8.312 30.984 1 92.75 837 VAL A C 1
ATOM 6597 O O . VAL A 1 837 ? 13.961 -9.227 30.625 1 92.75 837 VAL A O 1
ATOM 6600 N N . ALA A 1 838 ? 12.188 -8.453 31.75 1 91.88 838 ALA A N 1
ATOM 6601 C CA . ALA A 1 838 ? 11.836 -9.789 32.25 1 91.88 838 ALA A CA 1
ATOM 6602 C C . ALA A 1 838 ? 11.5 -10.719 31.094 1 91.88 838 ALA A C 1
ATOM 6604 O O . ALA A 1 838 ? 11.805 -11.914 31.141 1 91.88 838 ALA A O 1
ATOM 6605 N N . TRP A 1 839 ? 10.844 -10.195 30.094 1 92 839 TRP A N 1
ATOM 6606 C CA . TRP A 1 839 ? 10.453 -10.977 28.938 1 92 839 TRP A CA 1
ATOM 6607 C C . TRP A 1 839 ? 11.625 -11.164 27.984 1 92 839 TRP A C 1
ATOM 6609 O O . TRP A 1 839 ? 11.531 -11.906 27 1 92 839 TRP A O 1
ATOM 6619 N N . ASN A 1 840 ? 12.719 -10.469 28.203 1 90.94 840 ASN A N 1
ATOM 6620 C CA . ASN A 1 840 ? 13.875 -10.453 27.312 1 90.94 840 ASN A CA 1
ATOM 6621 C C . ASN A 1 840 ? 13.492 -9.969 25.906 1 90.94 840 ASN A C 1
ATOM 6623 O O . ASN A 1 840 ? 13.906 -10.562 24.906 1 90.94 840 ASN A O 1
ATOM 6627 N N . ALA A 1 841 ? 12.594 -9.016 25.891 1 92.5 841 ALA A N 1
ATOM 6628 C CA . ALA A 1 841 ? 12.219 -8.398 24.609 1 92.5 841 ALA A CA 1
ATOM 6629 C C . ALA A 1 841 ? 13.312 -7.457 24.125 1 92.5 841 ALA A C 1
ATOM 6631 O O . ALA A 1 841 ? 14.023 -6.848 24.922 1 92.5 841 ALA A O 1
ATOM 6632 N N . ARG A 1 842 ? 13.461 -7.398 22.797 1 91.56 842 ARG A N 1
ATOM 6633 C CA . ARG A 1 842 ? 14.5 -6.559 22.203 1 91.56 842 ARG A CA 1
ATOM 6634 C C . ARG A 1 842 ? 13.953 -5.773 21.031 1 91.56 842 ARG A C 1
ATOM 6636 O O . ARG A 1 842 ? 13.008 -6.211 20.359 1 91.56 842 ARG A O 1
ATOM 6643 N N . PHE A 1 843 ? 14.523 -4.605 20.797 1 93 843 PHE A N 1
ATOM 6644 C CA . PHE A 1 843 ? 14.18 -3.826 19.609 1 93 843 PHE A CA 1
ATOM 6645 C C . PHE A 1 843 ? 14.961 -4.312 18.391 1 93 843 PHE A C 1
ATOM 6647 O O . PHE A 1 843 ? 16.109 -4.758 18.516 1 93 843 PHE A O 1
ATOM 6654 N N . VAL A 1 844 ? 14.289 -4.297 17.281 1 89.75 844 VAL A N 1
ATOM 6655 C CA . VAL A 1 844 ? 14.898 -4.664 16.016 1 89.75 844 VAL A CA 1
ATOM 6656 C C . VAL A 1 844 ? 14.789 -3.496 15.031 1 89.75 844 VAL A C 1
ATOM 6658 O O . VAL A 1 844 ? 13.703 -2.969 14.805 1 89.75 844 VAL A O 1
ATOM 6661 N N . ILE A 1 845 ? 15.828 -3.002 14.5 1 87.69 845 ILE A N 1
ATOM 6662 C CA . ILE A 1 845 ? 15.859 -1.934 13.508 1 87.69 845 ILE A CA 1
ATOM 6663 C C . ILE A 1 845 ? 16.375 -2.48 12.18 1 87.69 845 ILE A C 1
ATOM 6665 O O . ILE A 1 845 ? 17.531 -2.92 12.086 1 87.69 845 ILE A O 1
ATOM 6669 N N . ASP A 1 846 ? 15.438 -2.369 11.141 1 79 846 ASP A N 1
ATOM 6670 C CA . ASP A 1 846 ? 15.75 -2.867 9.805 1 79 846 ASP A CA 1
ATOM 6671 C C . ASP A 1 846 ? 16.406 -4.25 9.875 1 79 846 ASP A C 1
ATOM 6673 O O . ASP A 1 846 ? 17.484 -4.457 9.336 1 79 846 ASP A O 1
ATOM 6677 N N . ASN A 1 847 ? 15.75 -5.164 10.633 1 68.56 847 ASN A N 1
ATOM 6678 C CA . ASN A 1 847 ? 16.078 -6.578 10.773 1 68.56 847 ASN A CA 1
ATOM 6679 C C . ASN A 1 847 ? 17.344 -6.785 11.609 1 68.56 847 ASN A C 1
ATOM 6681 O O . ASN A 1 847 ? 17.953 -7.852 11.555 1 68.56 847 ASN A O 1
ATOM 6685 N N . LYS A 1 848 ? 17.75 -5.613 12.297 1 70.69 848 LYS A N 1
ATOM 6686 C CA . LYS A 1 848 ? 18.891 -5.691 13.211 1 70.69 848 LYS A CA 1
ATOM 6687 C C . LYS A 1 848 ? 18.438 -5.574 14.664 1 70.69 848 LYS A C 1
ATOM 6689 O O . LYS A 1 848 ? 17.766 -4.609 15.039 1 70.69 848 LYS A O 1
ATOM 6694 N N . ILE A 1 849 ? 18.859 -6.602 15.469 1 81.44 849 ILE A N 1
ATOM 6695 C CA . ILE A 1 849 ? 18.469 -6.582 16.875 1 81.44 849 ILE A CA 1
ATOM 6696 C C . ILE A 1 849 ? 19.344 -5.586 17.641 1 81.44 849 ILE A C 1
ATOM 6698 O O . ILE A 1 849 ? 20.562 -5.586 17.484 1 81.44 849 ILE A O 1
ATOM 6702 N N . MET A 1 850 ? 18.719 -4.738 18.297 1 82.75 850 MET A N 1
ATOM 6703 C CA . MET A 1 850 ? 19.438 -3.785 19.141 1 82.75 850 MET A CA 1
ATOM 6704 C C . MET A 1 850 ? 19.844 -4.422 20.469 1 82.75 850 MET A C 1
ATOM 6706 O O . MET A 1 850 ? 19.031 -5.086 21.109 1 82.75 850 MET A O 1
ATOM 6710 N N . GLY A 1 851 ? 21.062 -4.367 20.797 1 73.75 851 GLY A N 1
ATOM 6711 C CA . GLY A 1 851 ? 21.531 -4.941 22.047 1 73.75 851 GLY A CA 1
ATOM 6712 C C . GLY A 1 851 ? 21.406 -3.992 23.234 1 73.75 851 GLY A C 1
ATOM 6713 O O . GLY A 1 851 ? 20.875 -2.887 23.094 1 73.75 851 GLY A O 1
ATOM 6714 N N . GLY A 1 852 ? 21.578 -4.535 24.391 1 74.56 852 GLY A N 1
ATOM 6715 C CA . GLY A 1 852 ? 21.609 -3.729 25.594 1 74.56 852 GLY A CA 1
ATOM 6716 C C . GLY A 1 852 ? 20.453 -4.012 26.547 1 74.56 852 GLY A C 1
ATOM 6717 O O . GLY A 1 852 ? 19.453 -4.617 26.141 1 74.56 852 GLY A O 1
ATOM 6718 N N . ASN A 1 853 ? 20.719 -3.658 27.719 1 78.06 853 ASN A N 1
ATOM 6719 C CA . ASN A 1 853 ? 19.688 -3.73 28.766 1 78.06 853 ASN A CA 1
ATOM 6720 C C . ASN A 1 853 ? 18.875 -2.445 28.828 1 78.06 853 ASN A C 1
ATOM 6722 O O . ASN A 1 853 ? 19.422 -1.357 29 1 78.06 853 ASN A O 1
ATOM 6726 N N . MET A 1 854 ? 17.656 -2.574 28.703 1 87.06 854 MET A N 1
ATOM 6727 C CA . MET A 1 854 ? 16.766 -1.42 28.625 1 87.06 854 MET A CA 1
ATOM 6728 C C . MET A 1 854 ? 16.766 -0.637 29.938 1 87.06 854 MET A C 1
ATOM 6730 O O . MET A 1 854 ? 16.312 0.508 29.969 1 87.06 854 MET A O 1
ATOM 6734 N N . LEU A 1 855 ? 17.219 -1.234 31 1 85.25 855 LEU A N 1
ATOM 6735 C CA . LEU A 1 855 ? 17.281 -0.554 32.281 1 85.25 855 LEU A CA 1
ATOM 6736 C C . LEU A 1 855 ? 18.562 0.28 32.406 1 85.25 855 LEU A C 1
ATOM 6738 O O . LEU A 1 855 ? 18.672 1.123 33.281 1 85.25 855 LEU A O 1
ATOM 6742 N N . SER A 1 856 ? 19.422 0.179 31.438 1 85.69 856 SER A N 1
ATOM 6743 C CA . SER A 1 856 ? 20.672 0.935 31.453 1 85.69 856 SER A CA 1
ATOM 6744 C C . SER A 1 856 ? 20.422 2.42 31.203 1 85.69 856 SER A C 1
ATOM 6746 O O . SER A 1 856 ? 19.484 2.789 30.5 1 85.69 856 SER A O 1
ATOM 6748 N N . PRO A 1 857 ? 21.156 3.309 31.859 1 81.88 857 PRO A N 1
ATOM 6749 C CA . PRO A 1 857 ? 21.016 4.754 31.672 1 81.88 857 PRO A CA 1
ATOM 6750 C C . PRO A 1 857 ? 21.125 5.172 30.203 1 81.88 857 PRO A C 1
ATOM 6752 O O . PRO A 1 857 ? 20.641 6.234 29.812 1 81.88 857 PRO A O 1
ATOM 6755 N N . PHE A 1 858 ? 21.672 4.344 29.484 1 79.81 858 PHE A N 1
ATOM 6756 C CA . PHE A 1 858 ? 21.844 4.613 28.062 1 79.81 858 PHE A CA 1
ATOM 6757 C C . PHE A 1 858 ? 20.484 4.719 27.359 1 79.81 858 PHE A C 1
ATOM 6759 O O . PHE A 1 858 ? 20.375 5.379 26.328 1 79.81 858 PHE A O 1
ATOM 6766 N N . PHE A 1 859 ? 19.594 4.137 27.984 1 88.5 859 PHE A N 1
ATOM 6767 C CA . PHE A 1 859 ? 18.297 4.07 27.344 1 88.5 859 PHE A CA 1
ATOM 6768 C C . PHE A 1 859 ? 17.406 5.215 27.812 1 88.5 859 PHE A C 1
ATOM 6770 O O . PHE A 1 859 ? 16.219 5.254 27.484 1 88.5 859 PHE A O 1
ATOM 6777 N N . TRP A 1 860 ? 17.875 6.145 28.516 1 89.5 860 TRP A N 1
ATOM 6778 C CA . TRP A 1 860 ? 17.109 7.266 29.062 1 89.5 860 TRP A CA 1
ATOM 6779 C C . TRP A 1 860 ? 17.75 8.594 28.672 1 89.5 860 TRP A C 1
ATOM 6781 O O . TRP A 1 860 ? 18.969 8.711 28.641 1 89.5 860 TRP A O 1
ATOM 6791 N N . ASP A 1 861 ? 16.969 9.5 28.344 1 86.19 861 ASP A N 1
ATOM 6792 C CA . ASP A 1 861 ? 17.516 10.805 27.953 1 86.19 861 ASP A CA 1
ATOM 6793 C C . ASP A 1 861 ? 17.734 11.688 29.188 1 86.19 861 ASP A C 1
ATOM 6795 O O . ASP A 1 861 ? 17.516 11.258 30.312 1 86.19 861 ASP A O 1
ATOM 6799 N N . GLN A 1 862 ? 18.125 12.938 28.969 1 81.56 862 GLN A N 1
ATOM 6800 C CA . GLN A 1 862 ? 18.516 13.844 30.047 1 81.56 862 GLN A CA 1
ATOM 6801 C C . GLN A 1 862 ? 17.297 14.289 30.859 1 81.56 862 GLN A C 1
ATOM 6803 O O . GLN A 1 862 ? 17.438 14.664 32.031 1 81.56 862 GLN A O 1
ATOM 6808 N N . THR A 1 863 ? 16.172 14.172 30.281 1 86.12 863 THR A N 1
ATOM 6809 C CA . THR A 1 863 ? 14.961 14.625 30.953 1 86.12 863 THR A CA 1
ATOM 6810 C C . THR A 1 863 ? 14.336 13.492 31.766 1 86.12 863 THR A C 1
ATOM 6812 O O . THR A 1 863 ? 13.367 13.703 32.5 1 86.12 863 THR A O 1
ATOM 6815 N N . GLY A 1 864 ? 14.875 12.312 31.688 1 87.81 864 GLY A N 1
ATOM 6816 C CA . GLY A 1 864 ? 14.344 11.172 32.406 1 87.81 864 GLY A CA 1
ATOM 6817 C C . GLY A 1 864 ? 13.328 10.375 31.625 1 87.81 864 GLY A C 1
ATOM 6818 O O . GLY A 1 864 ? 12.641 9.508 32.188 1 87.81 864 GLY A O 1
ATOM 6819 N N . ASN A 1 865 ? 13.18 10.695 30.422 1 93.56 865 ASN A N 1
ATOM 6820 C CA . ASN A 1 865 ? 12.297 9.938 29.547 1 93.56 865 ASN A CA 1
ATOM 6821 C C . ASN A 1 865 ? 13.047 8.844 28.797 1 93.56 865 ASN A C 1
ATOM 6823 O O . ASN A 1 865 ? 14.266 8.938 28.609 1 93.56 865 ASN A O 1
ATOM 6827 N N . PHE A 1 866 ? 12.328 7.797 28.453 1 93.94 866 PHE A N 1
ATOM 6828 C CA . PHE A 1 866 ? 12.93 6.719 27.672 1 93.94 866 PHE A CA 1
ATOM 6829 C C . PHE A 1 866 ? 13.336 7.211 26.297 1 93.94 866 PHE A C 1
ATOM 6831 O O . PHE A 1 866 ? 12.562 7.91 25.625 1 93.94 866 PHE A O 1
ATOM 6838 N N . GLY A 1 867 ? 14.562 7.051 25.891 1 92.88 867 GLY A N 1
ATOM 6839 C CA . GLY A 1 867 ? 15.094 7.449 24.594 1 92.88 867 GLY A CA 1
ATOM 6840 C C . GLY A 1 867 ? 16.359 6.703 24.203 1 92.88 867 GLY A C 1
ATOM 6841 O O . GLY A 1 867 ? 17.453 7.098 24.578 1 92.88 867 GLY A O 1
ATOM 6842 N N . VAL A 1 868 ? 16.141 5.695 23.344 1 90.5 868 VAL A N 1
ATOM 6843 C CA . VAL A 1 868 ? 17.281 4.883 22.922 1 90.5 868 VAL A CA 1
ATOM 6844 C C . VAL A 1 868 ? 17.844 5.441 21.625 1 90.5 868 VAL A C 1
ATOM 6846 O O . VAL A 1 868 ? 17.156 5.496 20.594 1 90.5 868 VAL A O 1
ATOM 6849 N N . PRO A 1 869 ? 19.062 5.938 21.734 1 88.38 869 PRO A N 1
ATOM 6850 C CA . PRO A 1 869 ? 19.656 6.41 20.484 1 88.38 869 PRO A CA 1
ATOM 6851 C C . PRO A 1 869 ? 19.906 5.285 19.484 1 88.38 869 PRO A C 1
ATOM 6853 O O . PRO A 1 869 ? 20.281 4.176 19.875 1 88.38 869 PRO A O 1
ATOM 6856 N N . ALA A 1 870 ? 19.594 5.508 18.312 1 87.88 870 ALA A N 1
ATOM 6857 C CA . ALA A 1 870 ? 19.797 4.551 17.219 1 87.88 870 ALA A CA 1
ATOM 6858 C C . ALA A 1 870 ? 20.469 5.215 16.031 1 87.88 870 ALA A C 1
ATOM 6860 O O . ALA A 1 870 ? 20.016 6.262 15.555 1 87.88 870 ALA A O 1
ATOM 6861 N N . GLU A 1 871 ? 21.562 4.816 15.656 1 83.5 871 GLU A N 1
ATOM 6862 C CA . GLU A 1 871 ? 22.25 5.223 14.438 1 83.5 871 GLU A CA 1
ATOM 6863 C C . GLU A 1 871 ? 22.297 4.082 13.422 1 83.5 871 GLU A C 1
ATOM 6865 O O . GLU A 1 871 ? 22.641 2.951 13.766 1 83.5 871 GLU A O 1
ATOM 6870 N N . PHE A 1 872 ? 21.828 4.383 12.305 1 78 872 PHE A N 1
ATOM 6871 C CA . PHE A 1 872 ? 21.781 3.316 11.312 1 78 872 PHE A CA 1
ATOM 6872 C C . PHE A 1 872 ? 21.953 3.877 9.906 1 78 872 PHE A C 1
ATOM 6874 O O . PHE A 1 872 ? 21.828 5.086 9.695 1 78 872 PHE A O 1
ATOM 6881 N N . GLN A 1 873 ? 22.328 3.074 9.023 1 75.5 873 GLN A N 1
ATOM 6882 C CA . GLN A 1 873 ? 22.453 3.391 7.602 1 75.5 873 GLN A CA 1
ATOM 6883 C C . GLN A 1 873 ? 21.484 2.559 6.766 1 75.5 873 GLN A C 1
ATOM 6885 O O . GLN A 1 873 ? 21.312 1.363 7.012 1 75.5 873 GLN A O 1
ATOM 6890 N N . ILE A 1 874 ? 20.75 3.252 5.953 1 72.25 874 ILE A N 1
ATOM 6891 C CA . ILE A 1 874 ? 19.781 2.535 5.129 1 72.25 874 ILE A CA 1
ATOM 6892 C C . ILE A 1 874 ? 19.969 2.918 3.662 1 72.25 874 ILE A C 1
ATOM 6894 O O . ILE A 1 874 ? 20.438 4.016 3.355 1 72.25 874 ILE A O 1
ATOM 6898 N N . THR A 1 875 ? 19.719 1.966 2.76 1 59.72 875 THR A N 1
ATOM 6899 C CA . THR A 1 875 ? 19.781 2.234 1.326 1 59.72 875 THR A CA 1
ATOM 6900 C C . THR A 1 875 ? 18.406 2.637 0.799 1 59.72 875 THR A C 1
ATOM 6902 O O . THR A 1 875 ? 18.297 3.467 -0.106 1 59.72 875 THR A O 1
ATOM 6905 N N . GLY A 1 876 ? 17.406 2.145 1.414 1 63.09 876 GLY A N 1
ATOM 6906 C CA . GLY A 1 876 ? 16.062 2.469 0.953 1 63.09 876 GLY A CA 1
ATOM 6907 C C . GLY A 1 876 ? 15.438 3.621 1.712 1 63.09 876 GLY A C 1
ATOM 6908 O O . GLY A 1 876 ? 16.125 4.359 2.418 1 63.09 876 GLY A O 1
ATOM 6909 N N . GLN A 1 877 ? 14.234 3.875 1.245 1 73.5 877 GLN A N 1
ATOM 6910 C CA . GLN A 1 877 ? 13.531 4.988 1.865 1 73.5 877 GLN A CA 1
ATOM 6911 C C . GLN A 1 877 ? 12.617 4.504 2.99 1 73.5 877 GLN A C 1
ATOM 6913 O O . GLN A 1 877 ? 12 5.312 3.689 1 73.5 877 GLN A O 1
ATOM 6918 N N . GLU A 1 878 ? 12.711 3.201 3.266 1 82 878 GLU A N 1
ATOM 6919 C CA . GLU A 1 878 ? 11.812 2.67 4.289 1 82 878 GLU A CA 1
ATOM 6920 C C . GLU A 1 878 ? 12.594 2.133 5.48 1 82 878 GLU A C 1
ATOM 6922 O O . GLU A 1 878 ? 13.633 1.485 5.312 1 82 878 GLU A O 1
ATOM 6927 N N . LEU A 1 879 ? 12.211 2.512 6.695 1 88.69 879 LEU A N 1
ATOM 6928 C CA . LEU A 1 879 ? 12.797 2.059 7.953 1 88.69 879 LEU A CA 1
ATOM 6929 C C . LEU A 1 879 ? 11.805 1.215 8.742 1 88.69 879 LEU A C 1
ATOM 6931 O O . LEU A 1 879 ? 10.703 1.678 9.062 1 88.69 879 LEU A O 1
ATOM 6935 N N . SER A 1 880 ? 12.164 -0.011 9 1 90.12 880 SER A N 1
ATOM 6936 C CA . SER A 1 880 ? 11.328 -0.883 9.812 1 90.12 880 SER A CA 1
ATOM 6937 C C . SER A 1 880 ? 11.891 -1.037 11.219 1 90.12 880 SER A C 1
ATOM 6939 O O . SER A 1 880 ? 13.07 -1.38 11.391 1 90.12 880 SER A O 1
ATOM 6941 N N . VAL A 1 881 ? 11.172 -0.665 12.219 1 94.31 881 VAL A N 1
ATOM 6942 C CA . VAL A 1 881 ? 11.523 -0.837 13.625 1 94.31 881 VAL A CA 1
ATOM 6943 C C . VAL A 1 881 ? 10.477 -1.698 14.32 1 94.31 881 VAL A C 1
ATOM 6945 O O . VAL A 1 881 ? 9.273 -1.453 14.195 1 94.31 881 VAL A O 1
ATOM 6948 N N . SER A 1 882 ? 10.906 -2.74 15.016 1 95.12 882 SER A N 1
ATOM 6949 C CA . SER A 1 882 ? 9.969 -3.656 15.664 1 95.12 882 SER A CA 1
ATOM 6950 C C . SER A 1 882 ? 10.477 -4.094 17.031 1 95.12 882 SER A C 1
ATOM 6952 O O . SER A 1 882 ? 11.609 -3.791 17.406 1 95.12 882 SER A O 1
ATOM 6954 N N . LEU A 1 883 ? 9.602 -4.559 17.875 1 95.12 883 LEU A N 1
ATOM 6955 C CA . LEU A 1 883 ? 9.883 -5.23 19.125 1 95.12 883 LEU A CA 1
ATOM 6956 C C . LEU A 1 883 ? 9.719 -6.742 18.984 1 95.12 883 LEU A C 1
ATOM 6958 O O . LEU A 1 883 ? 8.711 -7.215 18.469 1 95.12 883 LEU A O 1
ATOM 6962 N N . THR A 1 884 ? 10.727 -7.492 19.344 1 92.38 884 THR A N 1
ATOM 6963 C CA . THR A 1 884 ? 10.719 -8.945 19.172 1 92.38 884 THR A CA 1
ATOM 6964 C C . THR A 1 884 ? 10.906 -9.641 20.516 1 92.38 884 THR A C 1
ATOM 6966 O O . THR A 1 884 ? 11.656 -9.172 21.375 1 92.38 884 THR A O 1
ATOM 6969 N N . TRP A 1 885 ? 10.117 -10.672 20.734 1 89.75 885 TRP A N 1
ATOM 6970 C CA . TRP A 1 885 ? 10.242 -11.547 21.891 1 89.75 885 TRP A CA 1
ATOM 6971 C C . TRP A 1 885 ? 11.078 -12.773 21.562 1 89.75 885 TRP A C 1
ATOM 6973 O O . TRP A 1 885 ? 11.25 -13.125 20.391 1 89.75 885 TRP A O 1
ATOM 6983 N N . PRO A 1 886 ? 11.656 -13.484 22.484 1 82.75 886 PRO A N 1
ATOM 6984 C CA . PRO A 1 886 ? 12.539 -14.625 22.25 1 82.75 886 PRO A CA 1
ATOM 6985 C C . PRO A 1 886 ? 11.844 -15.773 21.516 1 82.75 886 PRO A C 1
ATOM 6987 O O . PRO A 1 886 ? 12.5 -16.562 20.828 1 82.75 886 PRO A O 1
ATOM 6990 N N . ASP A 1 887 ? 10.492 -15.914 21.609 1 83.44 887 ASP A N 1
ATOM 6991 C CA . ASP A 1 887 ? 9.758 -17 20.969 1 83.44 887 ASP A CA 1
ATOM 6992 C C . ASP A 1 887 ? 9.492 -16.703 19.5 1 83.44 887 ASP A C 1
ATOM 6994 O O . ASP A 1 887 ? 8.805 -17.469 18.812 1 83.44 887 ASP A O 1
ATOM 6998 N N . GLY A 1 888 ? 10.008 -15.617 19.047 1 81.25 888 GLY A N 1
ATOM 6999 C CA . GLY A 1 888 ? 9.922 -15.305 17.625 1 81.25 888 GLY A CA 1
ATOM 7000 C C . GLY A 1 888 ? 8.797 -14.336 17.297 1 81.25 888 GLY A C 1
ATOM 7001 O O . GLY A 1 888 ? 8.68 -13.883 16.156 1 81.25 888 GLY A O 1
ATOM 7002 N N . ARG A 1 889 ? 8.031 -14.047 18.297 1 87.12 889 ARG A N 1
ATOM 7003 C CA . ARG A 1 889 ? 6.977 -13.062 18.078 1 87.12 889 ARG A CA 1
ATOM 7004 C C . ARG A 1 889 ? 7.57 -11.672 17.859 1 87.12 889 ARG A C 1
ATOM 7006 O O . ARG A 1 889 ? 8.461 -11.242 18.594 1 87.12 889 ARG A O 1
ATOM 7013 N N . THR A 1 890 ? 7.109 -11.008 16.719 1 91.12 890 THR A N 1
ATOM 7014 C CA . THR A 1 890 ? 7.602 -9.672 16.391 1 91.12 890 THR A CA 1
ATOM 7015 C C . THR A 1 890 ? 6.449 -8.758 15.977 1 91.12 890 THR A C 1
ATOM 7017 O O . THR A 1 890 ? 5.539 -9.18 15.258 1 91.12 890 THR A O 1
ATOM 7020 N N . HIS A 1 891 ? 6.434 -7.566 16.562 1 94.19 891 HIS A N 1
ATOM 7021 C CA . HIS A 1 891 ? 5.434 -6.562 16.219 1 94.19 891 HIS A CA 1
ATOM 7022 C C . HIS A 1 891 ? 6.086 -5.211 15.953 1 94.19 891 HIS A C 1
ATOM 7024 O O . HIS A 1 891 ? 7.031 -4.82 16.641 1 94.19 891 HIS A O 1
ATOM 7030 N N . PRO A 1 892 ? 5.648 -4.535 14.914 1 94.75 892 PRO A N 1
ATOM 7031 C CA . PRO A 1 892 ? 6.188 -3.197 14.656 1 94.75 892 PRO A CA 1
ATOM 7032 C C . PRO A 1 892 ? 5.852 -2.201 15.766 1 94.75 892 PRO A C 1
ATOM 7034 O O . PRO A 1 892 ? 4.785 -2.291 16.375 1 94.75 892 PRO A O 1
ATOM 7037 N N . ILE A 1 893 ? 6.738 -1.308 16.047 1 96.5 893 ILE A N 1
ATOM 7038 C CA . ILE A 1 893 ? 6.434 -0.242 17 1 96.5 893 ILE A CA 1
ATOM 7039 C C . ILE A 1 893 ? 5.48 0.763 16.344 1 96.5 893 ILE A C 1
ATOM 7041 O O . ILE A 1 893 ? 5.125 0.63 15.18 1 96.5 893 ILE A O 1
ATOM 7045 N N . SER A 1 894 ? 5.117 1.741 17.109 1 95.06 894 SER A N 1
ATOM 7046 C CA . SER A 1 894 ? 4.117 2.699 16.656 1 95.06 894 SER A CA 1
ATOM 7047 C C . SER A 1 894 ? 4.621 3.494 15.453 1 95.06 894 SER A C 1
ATOM 7049 O O . SER A 1 894 ? 5.668 4.137 15.523 1 95.06 894 SER A O 1
ATOM 7051 N N . GLY A 1 895 ? 3.844 3.393 14.352 1 91.94 895 GLY A N 1
ATOM 7052 C CA . GLY A 1 895 ? 4.18 4.156 13.156 1 91.94 895 GLY A CA 1
ATOM 7053 C C . GLY A 1 895 ? 5.031 3.375 12.172 1 91.94 895 GLY A C 1
ATOM 7054 O O . GLY A 1 895 ? 5.148 3.758 11.008 1 91.94 895 GLY A O 1
ATOM 7055 N N . SER A 1 896 ? 5.723 2.295 12.547 1 93.31 896 SER A N 1
ATOM 7056 C CA . SER A 1 896 ? 6.605 1.513 11.688 1 93.31 896 SER A CA 1
ATOM 7057 C C . SER A 1 896 ? 5.805 0.627 10.734 1 93.31 896 SER A C 1
ATOM 7059 O O . SER A 1 896 ? 4.766 0.085 11.109 1 93.31 896 SER A O 1
ATOM 7061 N N . PRO A 1 897 ? 6.254 0.491 9.562 1 90.44 897 PRO A N 1
ATOM 7062 C CA . PRO A 1 897 ? 7.48 1.036 8.977 1 90.44 897 PRO A CA 1
ATOM 7063 C C . PRO A 1 897 ? 7.359 2.516 8.617 1 90.44 897 PRO A C 1
ATOM 7065 O O . PRO A 1 897 ? 6.25 3.021 8.43 1 90.44 897 PRO A O 1
ATOM 7068 N N . TYR A 1 898 ? 8.539 3.162 8.625 1 91.5 898 TYR A N 1
ATOM 7069 C CA . TYR A 1 898 ? 8.602 4.598 8.375 1 91.5 898 TYR A CA 1
ATOM 7070 C C . TYR A 1 898 ? 9.203 4.883 7.004 1 91.5 898 TYR A C 1
ATOM 7072 O O . TYR A 1 898 ? 10.117 4.188 6.562 1 91.5 898 TYR A O 1
ATOM 7080 N N . LEU A 1 899 ? 8.648 5.832 6.367 1 85.06 899 LEU A N 1
ATOM 7081 C CA . LEU A 1 899 ? 9.359 6.453 5.254 1 85.06 899 LEU A CA 1
ATOM 7082 C C . LEU A 1 899 ? 10.195 7.633 5.73 1 85.06 899 LEU A C 1
ATOM 7084 O O . LEU A 1 899 ? 9.672 8.555 6.359 1 85.06 899 LEU A O 1
ATOM 7088 N N . ILE A 1 900 ? 11.422 7.656 5.414 1 87.38 900 ILE A N 1
ATOM 7089 C CA . ILE A 1 900 ? 12.359 8.633 5.961 1 87.38 900 ILE A CA 1
ATOM 7090 C C . ILE A 1 900 ? 11.93 10.039 5.566 1 87.38 900 ILE A C 1
ATOM 7092 O O . ILE A 1 900 ? 11.953 10.953 6.395 1 87.38 900 ILE A O 1
ATOM 7096 N N . HIS A 1 901 ? 11.516 10.25 4.359 1 83.12 901 HIS A N 1
ATOM 7097 C CA . HIS A 1 901 ? 11.102 11.578 3.936 1 83.12 901 HIS A CA 1
ATOM 7098 C C . HIS A 1 901 ? 9.859 12.039 4.695 1 83.12 901 HIS A C 1
ATOM 7100 O O . HIS A 1 901 ? 9.703 13.227 4.977 1 83.12 901 HIS A O 1
ATOM 7106 N N . GLN A 1 902 ? 9.023 11.117 5.051 1 86.69 902 GLN A N 1
ATOM 7107 C CA . GLN A 1 902 ? 7.828 11.469 5.816 1 86.69 902 GLN A CA 1
ATOM 7108 C C . GLN A 1 902 ? 8.188 11.844 7.25 1 86.69 902 GLN A C 1
ATOM 7110 O O . GLN A 1 902 ? 7.562 12.734 7.836 1 86.69 902 GLN A O 1
ATOM 7115 N N . LEU A 1 903 ? 9.164 11.094 7.816 1 91.12 903 LEU A N 1
ATOM 7116 C CA . LEU A 1 903 ? 9.633 11.445 9.156 1 91.12 903 LEU A CA 1
ATOM 7117 C C . LEU A 1 903 ? 10.18 12.867 9.18 1 91.12 903 LEU A C 1
ATOM 7119 O O . LEU A 1 903 ? 9.891 13.633 10.102 1 91.12 903 LEU A O 1
ATOM 7123 N N . VAL A 1 904 ? 10.891 13.195 8.125 1 89.19 904 VAL A N 1
ATOM 7124 C CA . VAL A 1 904 ? 11.477 14.523 8.023 1 89.19 904 VAL A CA 1
ATOM 7125 C C . VAL A 1 904 ? 10.375 15.57 7.922 1 89.19 904 VAL A C 1
ATOM 7127 O O . VAL A 1 904 ? 10.445 16.625 8.57 1 89.19 904 VAL A O 1
ATOM 7130 N N . ASP A 1 905 ? 9.352 15.258 7.234 1 86.56 905 ASP A N 1
ATOM 7131 C CA . ASP A 1 905 ? 8.258 16.203 7.012 1 86.56 905 ASP A CA 1
ATOM 7132 C C . ASP A 1 905 ? 7.422 16.375 8.273 1 86.56 905 ASP A C 1
ATOM 7134 O O . ASP A 1 905 ? 7.152 17.5 8.695 1 86.56 905 ASP A O 1
ATOM 7138 N N . VAL A 1 906 ? 7.059 15.32 8.898 1 89.31 906 VAL A N 1
ATOM 7139 C CA . VAL A 1 906 ? 6.145 15.398 10.031 1 89.31 906 VAL A CA 1
ATOM 7140 C C . VAL A 1 906 ? 6.863 15.984 11.242 1 89.31 906 VAL A C 1
ATOM 7142 O O . VAL A 1 906 ? 6.246 16.656 12.078 1 89.31 906 VAL A O 1
ATOM 7145 N N . GLN A 1 907 ? 8.141 15.75 11.297 1 90.5 907 GLN A N 1
ATOM 7146 C CA . GLN A 1 907 ? 8.914 16.297 12.406 1 90.5 907 GLN A CA 1
ATOM 7147 C C . GLN A 1 907 ? 9.352 17.734 12.125 1 90.5 907 GLN A C 1
ATOM 7149 O O . GLN A 1 907 ? 9.781 18.453 13.031 1 90.5 907 GLN A O 1
ATOM 7154 N N . GLY A 1 908 ? 9.211 18.172 10.93 1 87.62 908 GLY A N 1
ATOM 7155 C CA . GLY A 1 908 ? 9.625 19.516 10.562 1 87.62 908 GLY A CA 1
ATOM 7156 C C . GLY A 1 908 ? 11.125 19.719 10.641 1 87.62 908 GLY A C 1
ATOM 7157 O O . GLY A 1 908 ? 11.586 20.766 11.117 1 87.62 908 GLY A O 1
ATOM 7158 N N . LEU A 1 909 ? 11.852 18.703 10.219 1 87.56 909 LEU A N 1
ATOM 7159 C CA . LEU A 1 909 ? 13.305 18.797 10.312 1 87.56 909 LEU A CA 1
ATOM 7160 C C . LEU A 1 909 ? 13.859 19.688 9.211 1 87.56 909 LEU A C 1
ATOM 7162 O O . LEU A 1 909 ? 14.898 20.344 9.391 1 87.56 909 LEU A O 1
ATOM 7166 N N . ASN A 1 910 ? 13.234 19.672 8.07 1 84.75 910 ASN A N 1
ATOM 7167 C CA . ASN A 1 910 ? 13.625 20.562 6.984 1 84.75 910 ASN A CA 1
ATOM 7168 C C . ASN A 1 910 ? 12.758 21.812 6.953 1 84.75 910 ASN A C 1
ATOM 7170 O O . ASN A 1 910 ? 11.961 22 6.031 1 84.75 910 ASN A O 1
ATOM 7174 N N . ALA A 1 911 ? 12.992 22.656 7.934 1 88.12 911 ALA A N 1
ATOM 7175 C CA . ALA A 1 911 ? 12.172 23.859 8.062 1 88.12 911 ALA A CA 1
ATOM 7176 C C . ALA A 1 911 ? 13.047 25.094 8.25 1 88.12 911 ALA A C 1
ATOM 7178 O O . ALA A 1 911 ? 13.008 25.734 9.305 1 88.12 911 ALA A O 1
ATOM 7179 N N . PRO A 1 912 ? 13.711 25.516 7.195 1 88.38 912 PRO A N 1
ATOM 7180 C CA . PRO A 1 912 ? 14.578 26.688 7.312 1 88.38 912 PRO A CA 1
ATOM 7181 C C . PRO A 1 912 ? 13.82 27.953 7.703 1 88.38 912 PRO A C 1
ATOM 7183 O O . PRO A 1 912 ? 14.398 28.875 8.297 1 88.38 912 PRO A O 1
ATOM 7186 N N . PHE A 1 913 ? 12.586 28.031 7.441 1 92.94 913 PHE A N 1
ATOM 7187 C CA . PHE A 1 913 ? 11.805 29.219 7.73 1 92.94 913 PHE A CA 1
ATOM 7188 C C . PHE A 1 913 ? 10.883 28.984 8.922 1 92.94 913 PHE A C 1
ATOM 7190 O O . PHE A 1 913 ? 9.922 29.734 9.125 1 92.94 913 PHE A O 1
ATOM 7197 N N . GLY A 1 914 ? 11.188 27.984 9.625 1 89.56 914 GLY A N 1
ATOM 7198 C CA . GLY A 1 914 ? 10.438 27.703 10.836 1 89.56 914 GLY A CA 1
ATOM 7199 C C . GLY A 1 914 ? 9.203 26.875 10.594 1 89.56 914 GLY A C 1
ATOM 7200 O O . GLY A 1 914 ? 8.914 26.484 9.461 1 89.56 914 GLY A O 1
ATOM 7201 N N . LEU A 1 915 ? 8.477 26.547 11.727 1 88.88 915 LEU A N 1
ATOM 7202 C CA . LEU A 1 915 ? 7.273 25.719 11.688 1 88.88 915 LEU A CA 1
ATOM 7203 C C . LEU A 1 915 ? 6.051 26.516 12.141 1 88.88 915 LEU A C 1
ATOM 7205 O O . LEU A 1 915 ? 6.164 27.422 12.969 1 88.88 915 LEU A O 1
ATOM 7209 N N . PRO A 1 916 ? 4.918 26.094 11.641 1 85.88 916 PRO A N 1
ATOM 7210 C CA . PRO A 1 916 ? 3.699 26.844 11.953 1 85.88 916 PRO A CA 1
ATOM 7211 C C . PRO A 1 916 ? 3.316 26.75 13.43 1 85.88 916 PRO A C 1
ATOM 7213 O O . PRO A 1 916 ? 2.539 27.562 13.922 1 85.88 916 PRO A O 1
ATOM 7216 N N . ASP A 1 917 ? 3.76 25.766 14.156 1 82.38 917 ASP A N 1
ATOM 7217 C CA . ASP A 1 917 ? 3.432 25.641 15.57 1 82.38 917 ASP A CA 1
ATOM 7218 C C . ASP A 1 917 ? 4.492 26.312 16.438 1 82.38 917 ASP A C 1
ATOM 7220 O O . ASP A 1 917 ? 4.594 26.031 17.641 1 82.38 917 ASP A O 1
ATOM 7224 N N . HIS A 1 918 ? 5.285 27.172 15.867 1 84.44 918 HIS A N 1
ATOM 7225 C CA . HIS A 1 918 ? 6.254 28.047 16.516 1 84.44 918 HIS A CA 1
ATOM 7226 C C . HIS A 1 918 ? 7.152 27.266 17.469 1 84.44 918 HIS A C 1
ATOM 7228 O O . HIS A 1 918 ? 7.621 27.812 18.469 1 84.44 918 HIS A O 1
ATOM 7234 N N . ARG A 1 919 ? 7.133 25.891 17.25 1 75.06 919 ARG A N 1
ATOM 7235 C CA . ARG A 1 919 ? 8.055 25.109 18.062 1 75.06 919 ARG A CA 1
ATOM 7236 C C . ARG A 1 919 ? 9.5 25.469 17.75 1 75.06 919 ARG A C 1
ATOM 7238 O O . ARG A 1 919 ? 9.836 25.766 16.594 1 75.06 919 ARG A O 1
ATOM 7245 N N . ARG A 1 920 ? 10.266 25.625 18.797 1 60.81 920 ARG A N 1
ATOM 7246 C CA . ARG A 1 920 ? 11.68 25.891 18.578 1 60.81 920 ARG A CA 1
ATOM 7247 C C . ARG A 1 920 ? 12.438 24.609 18.234 1 60.81 920 ARG A C 1
ATOM 7249 O O . ARG A 1 920 ? 12.102 23.531 18.734 1 60.81 920 ARG A O 1
ATOM 7256 N N . LYS A 1 921 ? 13.078 24.609 17.062 1 54.31 921 LYS A N 1
ATOM 7257 C CA . LYS A 1 921 ? 13.914 23.484 16.672 1 54.31 921 LYS A CA 1
ATOM 7258 C C . LYS A 1 921 ? 14.906 23.125 17.766 1 54.31 921 LYS A C 1
ATOM 7260 O O . LYS A 1 921 ? 15.539 24 18.344 1 54.31 921 LYS A O 1
ATOM 7265 N N . HIS A 1 922 ? 14.695 22.031 18.438 1 47.75 922 HIS A N 1
ATOM 7266 C CA . HIS A 1 922 ? 15.766 21.625 19.344 1 47.75 922 HIS A CA 1
ATOM 7267 C C . HIS A 1 922 ? 17.094 21.484 18.609 1 47.75 922 HIS A C 1
ATOM 7269 O O . HIS A 1 922 ? 17.141 20.922 17.5 1 47.75 922 HIS A O 1
ATOM 7275 N N . ARG A 1 923 ? 17.953 22.391 18.719 1 41.75 923 ARG A N 1
ATOM 7276 C CA . ARG A 1 923 ? 19.312 22.359 18.172 1 41.75 923 ARG A CA 1
ATOM 7277 C C . ARG A 1 923 ? 19.938 20.984 18.344 1 41.75 923 ARG A C 1
ATOM 7279 O O . ARG A 1 923 ? 19.875 20.406 19.438 1 41.75 923 ARG A O 1
ATOM 7286 N N . ALA A 1 924 ? 20.141 20.266 17.391 1 37.44 924 ALA A N 1
ATOM 7287 C CA . ALA A 1 924 ? 20.984 19.078 17.453 1 37.44 924 ALA A CA 1
ATOM 7288 C C . ALA A 1 924 ? 22.25 19.359 18.266 1 37.44 924 ALA A C 1
ATOM 7290 O O . ALA A 1 924 ? 22.828 20.453 18.172 1 37.44 924 ALA A O 1
ATOM 7291 N N . PRO A 1 925 ? 22.547 18.688 19.375 1 29.83 925 PRO A N 1
ATOM 7292 C CA . PRO A 1 925 ? 23.859 18.906 19.969 1 29.83 925 PRO A CA 1
ATOM 7293 C C . PRO A 1 925 ? 24.984 18.906 18.938 1 29.83 925 PRO A C 1
ATOM 7295 O O . PRO A 1 925 ? 24.906 18.188 17.938 1 29.83 925 PRO A O 1
ATOM 7298 N N . ARG A 1 926 ? 25.75 20 18.844 1 30.25 926 ARG A N 1
ATOM 7299 C CA . ARG A 1 926 ? 26.984 20.078 18.078 1 30.25 926 ARG A CA 1
ATOM 7300 C C . ARG A 1 926 ? 27.828 18.812 18.281 1 30.25 926 ARG A C 1
ATOM 7302 O O . ARG A 1 926 ? 28.188 18.484 19.406 1 30.25 926 ARG A O 1
ATOM 7309 N N . TYR A 1 927 ? 27.797 17.859 17.641 1 27.42 927 TYR A N 1
ATOM 7310 C CA . TYR A 1 927 ? 28.922 16.938 17.703 1 27.42 927 TYR A CA 1
ATOM 7311 C C . TYR A 1 927 ? 30.234 17.688 17.469 1 27.42 927 TYR A C 1
ATOM 7313 O O . TYR A 1 927 ? 30.453 18.266 16.406 1 27.42 927 TYR A O 1
ATOM 7321 N N . ALA A 1 928 ? 30.906 18.359 18.469 1 25.77 928 ALA A N 1
ATOM 7322 C CA . ALA A 1 928 ? 32.344 18.672 18.484 1 25.77 928 ALA A CA 1
ATOM 7323 C C . ALA A 1 928 ? 33.156 17.5 17.969 1 25.77 928 ALA A C 1
ATOM 7325 O O . ALA A 1 928 ? 33.062 16.375 18.484 1 25.77 928 ALA A O 1
ATOM 7326 N N . HIS A 1 929 ? 33.5 17.5 16.812 1 25.12 929 HIS A N 1
ATOM 7327 C CA . HIS A 1 929 ? 34.688 16.75 16.422 1 25.12 929 HIS A CA 1
ATOM 7328 C C . HIS A 1 929 ? 35.875 17.125 17.297 1 25.12 929 HIS A C 1
ATOM 7330 O O . HIS A 1 929 ? 36.5 18.156 17.094 1 25.12 929 HIS A O 1
ATOM 7336 N N . ALA A 1 930 ? 36 16.906 18.656 1 25.2 930 ALA A N 1
ATOM 7337 C CA . ALA A 1 930 ? 37.281 16.859 19.375 1 25.2 930 ALA A CA 1
ATOM 7338 C C . ALA A 1 930 ? 38.281 15.984 18.641 1 25.2 930 ALA A C 1
ATOM 7340 O O . ALA A 1 930 ? 38.125 14.766 18.562 1 25.2 930 ALA A O 1
ATOM 7341 N N . VAL A 1 931 ? 38.906 16.438 17.625 1 24.92 931 VAL A N 1
ATOM 7342 C CA . VAL A 1 931 ? 40.25 16 17.312 1 24.92 931 VAL A CA 1
ATOM 7343 C C . VAL A 1 931 ? 41.156 16.141 18.547 1 24.92 931 VAL A C 1
ATOM 7345 O O . VAL A 1 931 ? 41.312 17.25 19.078 1 24.92 931 VAL A O 1
ATOM 7348 N N . SER A 1 932 ? 41.281 15.141 19.453 1 22.36 932 SER A N 1
ATOM 7349 C CA . SER A 1 932 ? 42.312 14.914 20.453 1 22.36 932 SER A CA 1
ATOM 7350 C C . SER A 1 932 ? 43.688 15.211 19.875 1 22.36 932 SER A C 1
ATOM 7352 O O . SER A 1 932 ? 44.156 14.508 18.984 1 22.36 932 SER A O 1
ATOM 7354 N N . THR A 1 933 ? 44.062 16.391 19.609 1 23.48 933 THR A N 1
ATOM 7355 C CA . THR A 1 933 ? 45.5 16.609 19.703 1 23.48 933 THR A CA 1
ATOM 7356 C C . THR A 1 933 ? 46 16.125 21.062 1 23.48 933 THR A C 1
ATOM 7358 O O . THR A 1 933 ? 45.25 16.031 22.031 1 23.48 933 THR A O 1
ATOM 7361 N N . GLY A 1 934 ? 47.25 15.43 21.25 1 24.12 934 GLY A N 1
ATOM 7362 C CA . GLY A 1 934 ? 48.062 14.797 22.281 1 24.12 934 GLY A CA 1
ATOM 7363 C C . GLY A 1 934 ? 48.125 15.586 23.578 1 24.12 934 GLY A C 1
ATOM 7364 O O . GLY A 1 934 ? 48.281 15.016 24.656 1 24.12 934 GLY A O 1
ATOM 7365 N N . SER A 1 935 ? 48.312 16.891 23.641 1 23.33 935 SER A N 1
ATOM 7366 C CA . SER A 1 935 ? 49 17.359 24.844 1 23.33 935 SER A CA 1
ATOM 7367 C C . SER A 1 935 ? 48.031 17.406 26.031 1 23.33 935 SER A C 1
ATOM 7369 O O . SER A 1 935 ? 48.438 17.094 27.156 1 23.33 935 SER A O 1
ATOM 7371 N N . ASP A 1 936 ? 46.844 18.078 26.047 1 21.7 936 ASP A N 1
ATOM 7372 C CA . ASP A 1 936 ? 46.375 18.484 27.359 1 21.7 936 ASP A CA 1
ATOM 7373 C C . ASP A 1 936 ? 45.594 17.359 28.031 1 21.7 936 ASP A C 1
ATOM 7375 O O . ASP A 1 936 ? 44.406 17.156 27.781 1 21.7 936 ASP A O 1
ATOM 7379 N N . HIS A 1 937 ? 46 16.047 28.141 1 25.03 937 HIS A N 1
ATOM 7380 C CA . HIS A 1 937 ? 45.688 14.969 29.078 1 25.03 937 HIS A CA 1
ATOM 7381 C C . HIS A 1 937 ? 45.812 15.453 30.516 1 25.03 937 HIS A C 1
ATOM 7383 O O . HIS A 1 937 ? 45.406 14.758 31.453 1 25.03 937 HIS A O 1
ATOM 7389 N N . GLU A 1 938 ? 46.625 16.469 30.797 1 24.09 938 GLU A N 1
ATOM 7390 C CA . GLU A 1 938 ? 47 16.672 32.188 1 24.09 938 GLU A CA 1
ATOM 7391 C C . GLU A 1 938 ? 45.875 17.297 33 1 24.09 938 GLU A C 1
ATOM 7393 O O . GLU A 1 938 ? 45.656 16.953 34.156 1 24.09 938 GLU A O 1
ATOM 7398 N N . ALA A 1 939 ? 45.219 18.344 32.594 1 23.3 939 ALA A N 1
ATOM 7399 C CA . ALA A 1 939 ? 44.562 19.141 33.625 1 23.3 939 ALA A CA 1
ATOM 7400 C C . ALA A 1 939 ? 43.219 18.578 34.031 1 23.3 939 ALA A C 1
ATOM 7402 O O . ALA A 1 939 ? 42.812 18.672 35.188 1 23.3 939 ALA A O 1
ATOM 7403 N N . ARG A 1 940 ? 42.406 18.047 33.156 1 22.16 940 ARG A N 1
ATOM 7404 C CA . ARG A 1 940 ? 41.062 17.797 33.688 1 22.16 940 ARG A CA 1
ATOM 7405 C C . ARG A 1 940 ? 41.031 16.5 34.5 1 22.16 940 ARG A C 1
ATOM 7407 O O . ARG A 1 940 ? 39.938 16.062 34.906 1 22.16 940 ARG A O 1
ATOM 7414 N N . LYS A 1 941 ? 42.062 15.781 34.719 1 28.66 941 LYS A N 1
ATOM 7415 C CA . LYS A 1 941 ? 42.031 14.695 35.688 1 28.66 941 LYS A CA 1
ATOM 7416 C C . LYS A 1 941 ? 41.656 15.219 37.062 1 28.66 941 LYS A C 1
ATOM 7418 O O . LYS A 1 941 ? 41.281 14.445 37.938 1 28.66 941 LYS A O 1
ATOM 7423 N N . SER A 1 942 ? 42.031 16.375 37.406 1 22.42 942 SER A N 1
ATOM 7424 C CA . SER A 1 942 ? 41.969 16.688 38.844 1 22.42 942 SER A CA 1
ATOM 7425 C C . SER A 1 942 ? 40.531 16.922 39.312 1 22.42 942 SER A C 1
ATOM 7427 O O . SER A 1 942 ? 40.188 16.609 40.438 1 22.42 942 SER A O 1
ATOM 7429 N N . LYS A 1 943 ? 39.656 17.562 38.562 1 24.75 943 LYS A N 1
ATOM 7430 C CA . LYS A 1 943 ? 38.469 18.031 39.25 1 24.75 943 LYS A CA 1
ATOM 7431 C C . LYS A 1 943 ? 37.438 16.922 39.438 1 24.75 943 LYS A C 1
ATOM 7433 O O . LYS A 1 943 ? 36.406 17.125 40.062 1 24.75 943 LYS A O 1
ATOM 7438 N N . LEU A 1 944 ? 37.531 15.836 38.75 1 23.61 944 LEU A N 1
ATOM 7439 C CA . LEU A 1 944 ? 36.469 14.844 38.969 1 23.61 944 LEU A CA 1
ATOM 7440 C C . LEU A 1 944 ? 36.594 14.188 40.344 1 23.61 944 LEU A C 1
ATOM 7442 O O . LEU A 1 944 ? 35.875 13.242 40.656 1 23.61 944 LEU A O 1
ATOM 7446 N N . LYS A 1 945 ? 37.594 14.406 41.188 1 22.3 945 LYS A N 1
ATOM 7447 C CA . LYS A 1 945 ? 37.656 13.648 42.406 1 22.3 945 LYS A CA 1
ATOM 7448 C C . LYS A 1 945 ? 36.406 13.914 43.281 1 22.3 945 LYS A C 1
ATOM 7450 O O . LYS A 1 945 ? 35.938 13.031 44 1 22.3 945 LYS A O 1
ATOM 7455 N N . ARG A 1 946 ? 36 15.133 43.531 1 22.73 946 ARG A N 1
ATOM 7456 C CA . ARG A 1 946 ? 35.344 15.336 44.812 1 22.73 946 ARG A CA 1
ATOM 7457 C C . ARG A 1 946 ? 33.906 14.828 44.75 1 22.73 946 ARG A C 1
ATOM 7459 O O . ARG A 1 946 ? 33.344 14.375 45.75 1 22.73 946 ARG A O 1
ATOM 7466 N N . LYS A 1 947 ? 33.125 15.18 43.719 1 24.16 947 LYS A N 1
ATOM 7467 C CA . LYS A 1 947 ? 31.719 15.211 44.125 1 24.16 947 LYS A CA 1
ATOM 7468 C C . LYS A 1 947 ? 31.109 13.812 44.094 1 24.16 947 LYS A C 1
ATOM 7470 O O . LYS A 1 947 ? 30.266 13.523 43.25 1 24.16 947 LYS A O 1
ATOM 7475 N N . THR A 1 948 ? 31.906 12.68 44.219 1 21.59 948 THR A N 1
ATOM 7476 C CA . THR A 1 948 ? 31.375 11.32 44.219 1 21.59 948 THR A CA 1
ATOM 7477 C C . THR A 1 948 ? 30.531 11.078 45.469 1 21.59 948 THR A C 1
ATOM 7479 O O . THR A 1 948 ? 30.016 9.984 45.656 1 21.59 948 THR A O 1
ATOM 7482 N N . SER A 1 949 ? 30.703 11.82 46.562 1 19.3 949 SER A N 1
ATOM 7483 C CA . SER A 1 949 ? 30.328 11.195 47.812 1 19.3 949 SER A CA 1
ATOM 7484 C C . SER A 1 949 ? 28.828 10.93 47.875 1 19.3 949 SER A C 1
ATOM 7486 O O . SER A 1 949 ? 28.391 9.883 48.344 1 19.3 949 SER A O 1
ATOM 7488 N N . SER A 1 950 ? 27.953 11.984 47.781 1 19.5 950 SER A N 1
ATOM 7489 C CA . SER A 1 950 ? 26.797 11.992 48.688 1 19.5 950 SER A CA 1
ATOM 7490 C C . SER A 1 950 ? 25.672 11.133 48.156 1 19.5 950 SER A C 1
ATOM 7492 O O . SER A 1 950 ? 24.578 11.109 48.719 1 19.5 950 SER A O 1
ATOM 7494 N N . ILE A 1 951 ? 25.703 10.656 46.938 1 19.72 951 ILE A N 1
ATOM 7495 C CA . ILE A 1 951 ? 24.375 10.211 46.5 1 19.72 951 ILE A CA 1
ATOM 7496 C C . ILE A 1 951 ? 24.031 8.898 47.219 1 19.72 951 ILE A C 1
ATOM 7498 O O . ILE A 1 951 ? 23.844 7.871 46.562 1 19.72 951 ILE A O 1
ATOM 7502 N N . ASN A 1 952 ? 24.797 8.57 48.375 1 17.44 952 ASN A N 1
ATOM 7503 C CA . ASN A 1 952 ? 24.547 7.285 49 1 17.44 952 ASN A CA 1
ATOM 7504 C C . ASN A 1 952 ? 23.078 7.117 49.375 1 17.44 952 ASN A C 1
ATOM 7506 O O . ASN A 1 952 ? 22.547 6.008 49.312 1 17.44 952 ASN A O 1
ATOM 7510 N N . THR A 1 953 ? 22.594 8.086 50.188 1 18.16 953 THR A N 1
ATOM 7511 C CA . THR A 1 953 ? 21.812 7.68 51.344 1 18.16 953 THR A CA 1
ATOM 7512 C C . THR A 1 953 ? 20.406 7.258 50.938 1 18.16 953 THR A C 1
ATOM 7514 O O . THR A 1 953 ? 19.609 6.805 51.781 1 18.16 953 THR A O 1
ATOM 7517 N N . PHE A 1 954 ? 19.906 7.723 49.75 1 18.42 954 PHE A N 1
ATOM 7518 C CA . PHE A 1 954 ? 18.469 7.855 49.938 1 18.42 954 PHE A CA 1
ATOM 7519 C C . PHE A 1 954 ? 17.797 6.488 50 1 18.42 954 PHE A C 1
ATOM 7521 O O . PHE A 1 954 ? 16.797 6.266 49.312 1 18.42 954 PHE A O 1
ATOM 7528 N N . VAL A 1 955 ? 18.641 5.34 50 1 18.17 955 VAL A N 1
ATOM 7529 C CA . VAL A 1 955 ? 17.922 4.074 49.875 1 18.17 955 VAL A CA 1
ATOM 7530 C C . VAL A 1 955 ? 16.969 3.906 51.062 1 18.17 955 VAL A C 1
ATOM 7532 O O . VAL A 1 955 ? 16.141 2.996 51.062 1 18.17 955 VAL A O 1
ATOM 7535 N N . THR A 1 956 ? 17.469 4.562 52.25 1 16.16 956 THR A N 1
ATOM 7536 C CA . THR A 1 956 ? 17.109 3.725 53.375 1 16.16 956 THR A CA 1
ATOM 7537 C C . THR A 1 956 ? 15.586 3.58 53.469 1 16.16 956 THR A C 1
ATOM 7539 O O . THR A 1 956 ? 15.07 2.469 53.625 1 16.16 956 THR A O 1
ATOM 7542 N N . GLN A 1 957 ? 14.961 4.609 54.125 1 16.48 957 GLN A N 1
ATOM 7543 C CA . GLN A 1 957 ? 14.203 4.367 55.344 1 16.48 957 GLN A CA 1
ATOM 7544 C C . GLN A 1 957 ? 12.742 4.047 55.031 1 16.48 957 GLN A C 1
ATOM 7546 O O . GLN A 1 957 ? 11.898 4.008 55.938 1 16.48 957 GLN A O 1
ATOM 7551 N N . GLY A 1 958 ? 12.273 4.152 53.781 1 16.98 958 GLY A N 1
ATOM 7552 C CA . GLY A 1 958 ? 10.844 4.254 54.062 1 16.98 958 GLY A CA 1
ATOM 7553 C C . GLY A 1 958 ? 10.305 3.102 54.875 1 16.98 958 GLY A C 1
ATOM 7554 O O . GLY A 1 958 ? 10.5 1.935 54.531 1 16.98 958 GLY A O 1
ATOM 7555 N N . SER A 1 959 ? 10.242 3.314 56.219 1 16.22 959 SER A N 1
ATOM 7556 C CA . SER A 1 959 ? 9.75 2.641 57.406 1 16.22 959 SER A CA 1
ATOM 7557 C C . SER A 1 959 ? 8.422 1.951 57.156 1 16.22 959 SER A C 1
ATOM 7559 O O . SER A 1 959 ? 8.305 0.733 57.312 1 16.22 959 SER A O 1
ATOM 7561 N N . THR A 1 960 ? 7.41 2.527 57.938 1 16.25 960 THR A N 1
ATOM 7562 C CA . THR A 1 960 ? 6.625 1.923 59 1 16.25 960 THR A CA 1
ATOM 7563 C C . THR A 1 960 ? 5.43 1.166 58.438 1 16.25 960 THR A C 1
ATOM 7565 O O . THR A 1 960 ? 5.281 -0.036 58.688 1 16.25 960 THR A O 1
ATOM 7568 N N . LYS A 1 961 ? 4.156 1.671 59.094 1 16.47 961 LYS A N 1
ATOM 7569 C CA . LYS A 1 961 ? 3.07 1.051 59.844 1 16.47 961 LYS A CA 1
ATOM 7570 C C . LYS A 1 961 ? 1.989 0.512 58.906 1 16.47 961 LYS A C 1
ATOM 7572 O O . LYS A 1 961 ? 1.841 0.988 57.781 1 16.47 961 LYS A O 1
ATOM 7577 N N . ARG A 1 962 ? 1.304 -0.408 59.469 1 17.22 962 ARG A N 1
ATOM 7578 C CA . ARG A 1 962 ? 0.251 -1.414 59.375 1 17.22 962 ARG A CA 1
ATOM 7579 C C . ARG A 1 962 ? -1.085 -0.773 59 1 17.22 962 ARG A C 1
ATOM 7581 O O . ARG A 1 962 ? -1.818 -0.317 59.906 1 17.22 962 ARG A O 1
ATOM 7588 N N . ARG A 1 963 ? -1.001 0.417 58.25 1 16.28 963 ARG A N 1
ATOM 7589 C CA . ARG A 1 963 ? -2.422 0.739 58.312 1 16.28 963 ARG A CA 1
ATOM 7590 C C . ARG A 1 963 ? -3.275 -0.518 58.188 1 16.28 963 ARG A C 1
ATOM 7592 O O . ARG A 1 963 ? -2.838 -1.52 57.625 1 16.28 963 ARG A O 1
ATOM 7599 N N . LYS A 1 964 ? -4.574 -0.236 58.656 1 15.98 964 LYS A N 1
ATOM 7600 C CA . LYS A 1 964 ? -5.969 -0.545 58.969 1 15.98 964 LYS A CA 1
ATOM 7601 C C . LYS A 1 964 ? -6.68 -1.149 57.781 1 15.98 964 LYS A C 1
ATOM 7603 O O . LYS A 1 964 ? -6.688 -0.562 56.688 1 15.98 964 LYS A O 1
ATOM 7608 N N . LEU A 1 965 ? -6.555 -2.391 57.875 1 17.17 965 LEU A N 1
ATOM 7609 C CA . LEU A 1 965 ? -7.672 -3.318 57.75 1 17.17 965 LEU A CA 1
ATOM 7610 C C . LEU A 1 965 ? -8.914 -2.77 58.438 1 17.17 965 LEU A C 1
ATOM 7612 O O . LEU A 1 965 ? -9.914 -3.477 58.594 1 17.17 965 LEU A O 1
ATOM 7616 N N . TRP A 1 966 ? -9.078 -1.453 58.781 1 15.61 966 TRP A N 1
ATOM 7617 C CA . TRP A 1 966 ? -10.297 -1.312 59.562 1 15.61 966 TRP A CA 1
ATOM 7618 C C . TRP A 1 966 ? -11.383 -2.266 59.062 1 15.61 966 TRP A C 1
ATOM 7620 O O . TRP A 1 966 ? -11.766 -2.219 57.906 1 15.61 966 TRP A O 1
ATOM 7630 N N . TRP A 1 967 ? -10.906 -3.35 59.875 1 14.58 967 TRP A N 1
ATOM 7631 C CA . TRP A 1 967 ? -11.375 -3.539 61.219 1 14.58 967 TRP A CA 1
ATOM 7632 C C . TRP A 1 967 ? -10.82 -2.463 62.156 1 14.58 967 TRP A C 1
ATOM 7634 O O . TRP A 1 967 ? -9.648 -2.086 62.031 1 14.58 967 TRP A O 1
ATOM 7644 N N . MET B 1 1 ? 34.281 -2.256 -19.016 1 29.53 1 MET B N 1
ATOM 7645 C CA . MET B 1 1 ? 33.625 -2.504 -17.75 1 29.53 1 MET B CA 1
ATOM 7646 C C . MET B 1 1 ? 34.469 -1.967 -16.578 1 29.53 1 MET B C 1
ATOM 7648 O O . MET B 1 1 ? 35.656 -2.199 -16.516 1 29.53 1 MET B O 1
ATOM 7652 N N . PRO B 1 2 ? 34.156 -1.07 -15.906 1 33.72 2 PRO B N 1
ATOM 7653 C CA . PRO B 1 2 ? 35.188 -0.562 -14.984 1 33.72 2 PRO B CA 1
ATOM 7654 C C . PRO B 1 2 ? 35.812 -1.666 -14.141 1 33.72 2 PRO B C 1
ATOM 7656 O O . PRO B 1 2 ? 35.125 -2.553 -13.648 1 33.72 2 PRO B O 1
ATOM 7659 N N . GLU B 1 3 ? 37 -2.098 -14.273 1 39.62 3 GLU B N 1
ATOM 7660 C CA . GLU B 1 3 ? 38.031 -2.959 -13.742 1 39.62 3 GLU B CA 1
ATOM 7661 C C . GLU B 1 3 ? 38 -3.033 -12.219 1 39.62 3 GLU B C 1
ATOM 7663 O O . GLU B 1 3 ? 38.406 -4.02 -11.625 1 39.62 3 GLU B O 1
ATOM 7668 N N . ASP B 1 4 ? 37.594 -1.934 -11.508 1 47.22 4 ASP B N 1
ATOM 7669 C CA . ASP B 1 4 ? 38.156 -1.704 -10.164 1 47.22 4 ASP B CA 1
ATOM 7670 C C . ASP B 1 4 ? 37.219 -2.305 -9.102 1 47.22 4 ASP B C 1
ATOM 7672 O O . ASP B 1 4 ? 37.594 -2.381 -7.926 1 47.22 4 ASP B O 1
ATOM 7676 N N . ASP B 1 5 ? 35.906 -2.777 -9.312 1 62.12 5 ASP B N 1
ATOM 7677 C CA . ASP B 1 5 ? 35.188 -3.256 -8.125 1 62.12 5 ASP B CA 1
ATOM 7678 C C . ASP B 1 5 ? 35.281 -4.777 -8.023 1 62.12 5 ASP B C 1
ATOM 7680 O O . ASP B 1 5 ? 34.5 -5.48 -8.695 1 62.12 5 ASP B O 1
ATOM 7684 N N . THR B 1 6 ? 36.25 -5.375 -7.52 1 78.75 6 THR B N 1
ATOM 7685 C CA . THR B 1 6 ? 36.5 -6.809 -7.41 1 78.75 6 THR B CA 1
ATOM 7686 C C . THR B 1 6 ? 35.812 -7.383 -6.176 1 78.75 6 THR B C 1
ATOM 7688 O O . THR B 1 6 ? 35.906 -8.578 -5.906 1 78.75 6 THR B O 1
ATOM 7691 N N . LEU B 1 7 ? 35.125 -6.547 -5.492 1 79.5 7 LEU B N 1
ATOM 7692 C CA . LEU B 1 7 ? 34.5 -7.023 -4.262 1 79.5 7 LEU B CA 1
ATOM 7693 C C . LEU B 1 7 ? 33.344 -7.957 -4.57 1 79.5 7 LEU B C 1
ATOM 7695 O O . LEU B 1 7 ? 32.406 -7.594 -5.312 1 79.5 7 LEU B O 1
ATOM 7699 N N . TRP B 1 8 ? 33.438 -9.211 -4.094 1 83.75 8 TRP B N 1
ATOM 7700 C CA . TRP B 1 8 ? 32.438 -10.234 -4.285 1 83.75 8 TRP B CA 1
ATOM 7701 C C . TRP B 1 8 ? 31.562 -10.391 -3.033 1 83.75 8 TRP B C 1
ATOM 7703 O O . TRP B 1 8 ? 30.344 -10.273 -3.092 1 83.75 8 TRP B O 1
ATOM 7713 N N . LEU B 1 9 ? 32.188 -10.672 -1.971 1 80.5 9 LEU B N 1
ATOM 7714 C CA . LEU B 1 9 ? 31.516 -10.773 -0.683 1 80.5 9 LEU B CA 1
ATOM 7715 C C . LEU B 1 9 ? 31.969 -9.656 0.256 1 80.5 9 LEU B C 1
ATOM 7717 O O . LEU B 1 9 ? 33.125 -9.609 0.643 1 80.5 9 LEU B O 1
ATOM 7721 N N . ASP B 1 10 ? 31 -8.805 0.499 1 73.38 10 ASP B N 1
ATOM 7722 C CA . ASP B 1 10 ? 31.25 -7.727 1.449 1 73.38 10 ASP B CA 1
ATOM 7723 C C . ASP B 1 10 ? 30.984 -8.18 2.881 1 73.38 10 ASP B C 1
ATOM 7725 O O . ASP B 1 10 ? 29.859 -8.586 3.201 1 73.38 10 ASP B O 1
ATOM 7729 N N . ILE B 1 11 ? 32 -8.211 3.637 1 69.5 11 ILE B N 1
ATOM 7730 C CA . ILE B 1 11 ? 31.875 -8.641 5.023 1 69.5 11 ILE B CA 1
ATOM 7731 C C . ILE B 1 11 ? 31.969 -7.43 5.949 1 69.5 11 ILE B C 1
ATOM 7733 O O . ILE B 1 11 ? 32.969 -6.723 5.953 1 69.5 11 ILE B O 1
ATOM 7737 N N . SER B 1 12 ? 30.797 -7.047 6.477 1 61.12 12 SER B N 1
ATOM 7738 C CA . SER B 1 12 ? 30.781 -5.906 7.391 1 61.12 12 SER B CA 1
ATOM 7739 C C . SER B 1 12 ? 30.375 -6.336 8.797 1 61.12 12 SER B C 1
ATOM 7741 O O . SER B 1 12 ? 29.578 -7.254 8.969 1 61.12 12 SER B O 1
ATOM 7743 N N . GLY B 1 13 ? 31.344 -6.172 9.789 1 52.69 13 GLY B N 1
ATOM 7744 C CA . GLY B 1 13 ? 31.109 -6.609 11.156 1 52.69 13 GLY B CA 1
ATOM 7745 C C . GLY B 1 13 ? 30.766 -5.473 12.102 1 52.69 13 GLY B C 1
ATOM 7746 O O . GLY B 1 13 ? 31.266 -4.352 11.938 1 52.69 13 GLY B O 1
ATOM 7747 N N . GLN B 1 14 ? 29.531 -5.473 12.68 1 48.34 14 GLN B N 1
ATOM 7748 C CA . GLN B 1 14 ? 29.328 -4.684 13.891 1 48.34 14 GLN B CA 1
ATOM 7749 C C . GLN B 1 14 ? 29.766 -5.461 15.125 1 48.34 14 GLN B C 1
ATOM 7751 O O . GLN B 1 14 ? 30.172 -6.625 15.023 1 48.34 14 GLN B O 1
ATOM 7756 N N . GLU B 1 15 ? 29.891 -4.898 16.297 1 45.78 15 GLU B N 1
ATOM 7757 C CA . GLU B 1 15 ? 30.438 -5.5 17.516 1 45.78 15 GLU B CA 1
ATOM 7758 C C . GLU B 1 15 ? 29.906 -6.918 17.703 1 45.78 15 GLU B C 1
ATOM 7760 O O . GLU B 1 15 ? 30.672 -7.832 18.016 1 45.78 15 GLU B O 1
ATOM 7765 N N . ALA B 1 16 ? 28.656 -7.152 17.422 1 47.81 16 ALA B N 1
ATOM 7766 C CA . ALA B 1 16 ? 28.125 -8.461 17.797 1 47.81 16 ALA B CA 1
ATOM 7767 C C . ALA B 1 16 ? 27.656 -9.242 16.578 1 47.81 16 ALA B C 1
ATOM 7769 O O . ALA B 1 16 ? 27.422 -10.445 16.656 1 47.81 16 ALA B O 1
ATOM 7770 N N . SER B 1 17 ? 27.562 -8.594 15.406 1 55.22 17 SER B N 1
ATOM 7771 C CA . SER B 1 17 ? 27.047 -9.328 14.266 1 55.22 17 SER B CA 1
ATOM 7772 C C . SER B 1 17 ? 27.828 -9.008 12.992 1 55.22 17 SER B C 1
ATOM 7774 O O . SER B 1 17 ? 28.453 -7.953 12.891 1 55.22 17 SER B O 1
ATOM 7776 N N . CYS B 1 18 ? 28.141 -10.18 12.203 1 61.59 18 CYS B N 1
ATOM 7777 C CA . CYS B 1 18 ? 28.812 -10.07 10.914 1 61.59 18 CYS B CA 1
ATOM 7778 C C . CYS B 1 18 ? 27.812 -10.234 9.773 1 61.59 18 CYS B C 1
ATOM 7780 O O . CYS B 1 18 ? 26.938 -11.109 9.828 1 61.59 18 CYS B O 1
ATOM 7782 N N . VAL B 1 19 ? 27.75 -9.211 8.93 1 65.38 19 VAL B N 1
ATOM 7783 C CA . VAL B 1 19 ? 26.891 -9.281 7.758 1 65.38 19 VAL B CA 1
ATOM 7784 C C . VAL B 1 19 ? 27.719 -9.547 6.512 1 65.38 19 VAL B C 1
ATOM 7786 O O . VAL B 1 19 ? 28.734 -8.891 6.289 1 65.38 19 VAL B O 1
ATOM 7789 N N . ILE B 1 20 ? 27.422 -10.711 5.82 1 73.31 20 ILE B N 1
ATOM 7790 C CA . ILE B 1 20 ? 28.047 -11.016 4.539 1 73.31 20 ILE B CA 1
ATOM 7791 C C . ILE B 1 20 ? 27.094 -10.68 3.4 1 73.31 20 ILE B C 1
ATOM 7793 O O . ILE B 1 20 ? 25.984 -11.211 3.334 1 73.31 20 ILE B O 1
ATOM 7797 N N . ARG B 1 21 ? 27.484 -9.781 2.596 1 73.38 21 ARG B N 1
ATOM 7798 C CA . ARG B 1 21 ? 26.672 -9.352 1.461 1 73.38 21 ARG B CA 1
ATOM 7799 C C . ARG B 1 21 ? 27.328 -9.727 0.14 1 73.38 21 ARG B C 1
ATOM 7801 O O . ARG B 1 21 ? 28.531 -9.516 -0.045 1 73.38 21 ARG B O 1
ATOM 7808 N N . GLN B 1 22 ? 26.547 -10.391 -0.718 1 78.5 22 GLN B N 1
ATOM 7809 C CA . GLN B 1 22 ? 27.062 -10.727 -2.045 1 78.5 22 GLN B CA 1
ATOM 7810 C C . GLN B 1 22 ? 26.797 -9.594 -3.033 1 78.5 22 GLN B C 1
ATOM 7812 O O . GLN B 1 22 ? 25.672 -9.102 -3.148 1 78.5 22 GLN B O 1
ATOM 7817 N N . THR B 1 23 ? 27.844 -9.188 -3.676 1 76 23 THR B N 1
ATOM 7818 C CA . THR B 1 23 ? 27.703 -8.172 -4.715 1 76 23 THR B CA 1
ATOM 7819 C C . THR B 1 23 ? 27.375 -8.812 -6.059 1 76 23 THR B C 1
ATOM 7821 O O . THR B 1 23 ? 27.188 -10.031 -6.141 1 76 23 THR B O 1
ATOM 7824 N N . TYR B 1 24 ? 27.344 -8.062 -7.156 1 74.56 24 TYR B N 1
ATOM 7825 C CA . TYR B 1 24 ? 27.016 -8.562 -8.492 1 74.56 24 TYR B CA 1
ATOM 7826 C C . TYR B 1 24 ? 28.266 -9.062 -9.203 1 74.56 24 TYR B C 1
AT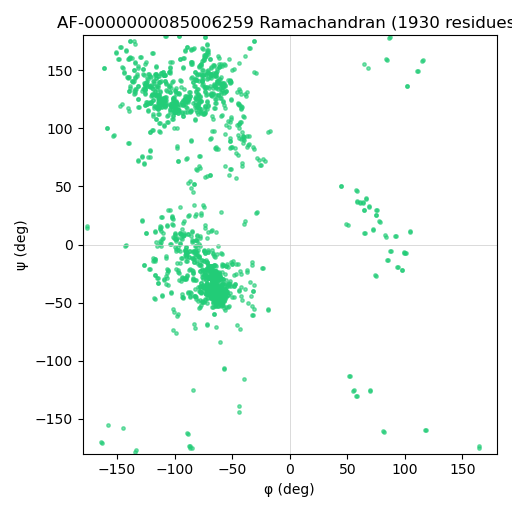OM 7828 O O . TYR B 1 24 ? 28.219 -9.43 -10.375 1 74.56 24 TYR B O 1
ATOM 7836 N N . ARG B 1 25 ? 29.297 -9.133 -8.492 1 81.25 25 ARG B N 1
ATOM 7837 C CA . ARG B 1 25 ? 30.594 -9.445 -9.094 1 81.25 25 ARG B CA 1
ATOM 7838 C C . ARG B 1 25 ? 30.578 -10.82 -9.758 1 81.25 25 ARG B C 1
ATOM 7840 O O . ARG B 1 25 ? 31.031 -10.969 -10.891 1 81.25 25 ARG B O 1
ATOM 7847 N N . LEU B 1 26 ? 30.062 -11.773 -9.047 1 86.88 26 LEU B N 1
ATOM 7848 C CA . LEU B 1 26 ? 30.047 -13.109 -9.609 1 86.88 26 LEU B CA 1
ATOM 7849 C C . LEU B 1 26 ? 29.203 -13.148 -10.891 1 86.88 26 LEU B C 1
ATOM 7851 O O . LEU B 1 26 ? 29.609 -13.734 -11.891 1 86.88 26 LEU B O 1
ATOM 7855 N N . ARG B 1 27 ? 28.062 -12.609 -10.805 1 83.06 27 ARG B N 1
ATOM 7856 C CA . ARG B 1 27 ? 27.172 -12.578 -11.969 1 83.06 27 ARG B CA 1
ATOM 7857 C C . ARG B 1 27 ? 27.828 -11.875 -13.148 1 83.06 27 ARG B C 1
ATOM 7859 O O . ARG B 1 27 ? 27.703 -12.32 -14.289 1 83.06 27 ARG B O 1
ATOM 7866 N N . THR B 1 28 ? 28.5 -10.812 -12.844 1 81.12 28 THR B N 1
ATOM 7867 C CA . THR B 1 28 ? 29.172 -10.055 -13.891 1 81.12 28 THR B CA 1
ATOM 7868 C C . THR B 1 28 ? 30.266 -10.883 -14.547 1 81.12 28 THR B C 1
ATOM 7870 O O . THR B 1 28 ? 30.406 -10.891 -15.773 1 81.12 28 THR B O 1
ATOM 7873 N N . LEU B 1 29 ? 30.984 -11.555 -13.797 1 87.81 29 LEU B N 1
ATOM 7874 C CA . LEU B 1 29 ? 32.094 -12.344 -14.312 1 87.81 29 LEU B CA 1
ATOM 7875 C C . LEU B 1 29 ? 31.594 -13.531 -15.133 1 87.81 29 LEU B C 1
ATOM 7877 O O . LEU B 1 29 ? 32.125 -13.828 -16.203 1 87.81 29 LEU B O 1
ATOM 7881 N N . ILE B 1 30 ? 30.594 -14.18 -14.648 1 89.19 30 ILE B N 1
ATOM 7882 C CA . ILE B 1 30 ? 30.078 -15.352 -15.328 1 89.19 30 ILE B CA 1
ATOM 7883 C C . ILE B 1 30 ? 29.453 -14.938 -16.656 1 89.19 30 ILE B C 1
ATOM 7885 O O . ILE B 1 30 ? 29.578 -15.648 -17.656 1 89.19 30 ILE B O 1
ATOM 7889 N N . HIS B 1 31 ? 28.812 -13.867 -16.672 1 82.44 31 HIS B N 1
ATOM 7890 C CA . HIS B 1 31 ? 28.172 -13.398 -17.906 1 82.44 31 HIS B CA 1
ATOM 7891 C C . HIS B 1 31 ? 29.219 -12.938 -18.906 1 82.44 31 HIS B C 1
ATOM 7893 O O . HIS B 1 31 ? 28.922 -12.812 -20.109 1 82.44 31 HIS B O 1
ATOM 7899 N N . SER B 1 32 ? 30.391 -12.672 -18.422 1 82.81 32 SER B N 1
ATOM 7900 C CA . SER B 1 32 ? 31.469 -12.258 -19.312 1 82.81 32 SER B CA 1
ATOM 7901 C C . SER B 1 32 ? 32.125 -13.469 -19.969 1 82.81 32 SER B C 1
ATOM 7903 O O . SER B 1 32 ? 32.906 -13.32 -20.906 1 82.81 32 SER B O 1
ATOM 7905 N N . LEU B 1 33 ? 31.734 -14.625 -19.516 1 89.25 33 LEU B N 1
ATOM 7906 C CA . LEU B 1 33 ? 32.281 -15.836 -20.109 1 89.25 33 LEU B CA 1
ATOM 7907 C C . LEU B 1 33 ? 31.734 -16.047 -21.516 1 89.25 33 LEU B C 1
ATOM 7909 O O . LEU B 1 33 ? 30.719 -15.453 -21.891 1 89.25 33 LEU B O 1
ATOM 7913 N N . GLN B 1 34 ? 32.344 -16.875 -22.297 1 85.12 34 GLN B N 1
ATOM 7914 C CA . GLN B 1 34 ? 31.906 -17.172 -23.656 1 85.12 34 GLN B CA 1
ATOM 7915 C C . GLN B 1 34 ? 30.594 -17.922 -23.656 1 85.12 34 GLN B C 1
ATOM 7917 O O . GLN B 1 34 ? 29.719 -17.656 -24.484 1 85.12 34 GLN B O 1
ATOM 7922 N N . CYS B 1 35 ? 30.516 -18.875 -22.797 1 90.12 35 CYS B N 1
ATOM 7923 C CA . CYS B 1 35 ? 29.297 -19.672 -22.672 1 90.12 35 CYS B CA 1
ATOM 7924 C C . CYS B 1 35 ? 28.984 -19.969 -21.219 1 90.12 35 CYS B C 1
ATOM 7926 O O . CYS B 1 35 ? 29.25 -21.078 -20.734 1 90.12 35 CYS B O 1
ATOM 7928 N N . PRO B 1 36 ? 28.312 -19.109 -20.656 1 90.06 36 PRO B N 1
ATOM 7929 C CA . PRO B 1 36 ? 28.047 -19.266 -19.234 1 90.06 36 PRO B CA 1
ATOM 7930 C C . PRO B 1 36 ? 27.281 -20.547 -18.906 1 90.06 36 PRO B C 1
ATOM 7932 O O . PRO B 1 36 ? 27.469 -21.125 -17.828 1 90.06 36 PRO B O 1
ATOM 7935 N N . SER B 1 37 ? 26.469 -21.078 -19.844 1 89.62 37 SER B N 1
ATOM 7936 C CA . SER B 1 37 ? 25.656 -22.266 -19.594 1 89.62 37 SER B CA 1
ATOM 7937 C C . SER B 1 37 ? 26.406 -23.531 -19.953 1 89.62 37 SER B C 1
ATOM 7939 O O . SER B 1 37 ? 26 -24.641 -19.578 1 89.62 37 SER B O 1
ATOM 7941 N N . GLY B 1 38 ? 27.547 -23.391 -20.562 1 91 38 GLY B N 1
ATOM 7942 C CA . GLY B 1 38 ? 28.297 -24.562 -21.016 1 91 38 GLY B CA 1
ATOM 7943 C C . GLY B 1 38 ? 29.625 -24.719 -20.281 1 91 38 GLY B C 1
ATOM 7944 O O . GLY B 1 38 ? 30.094 -25.844 -20.094 1 91 38 GLY B O 1
ATOM 7945 N N . GLN B 1 39 ? 30.156 -23.625 -19.859 1 93.81 39 GLN B N 1
ATOM 7946 C CA . GLN B 1 39 ? 31.438 -23.672 -19.172 1 93.81 39 GLN B CA 1
ATOM 7947 C C . GLN B 1 39 ? 31.25 -23.953 -17.688 1 93.81 39 GLN B C 1
ATOM 7949 O O . GLN B 1 39 ? 30.219 -23.609 -17.109 1 93.81 39 GLN B O 1
ATOM 7954 N N . THR B 1 40 ? 32.156 -24.703 -17.172 1 96.25 40 THR B N 1
ATOM 7955 C CA . THR B 1 40 ? 32.156 -25.062 -15.758 1 96.25 40 THR B CA 1
ATOM 7956 C C . THR B 1 40 ? 33.344 -24.438 -15.023 1 96.25 40 THR B C 1
ATOM 7958 O O . THR B 1 40 ? 34.406 -25.031 -14.938 1 96.25 40 THR B O 1
ATOM 7961 N N . PRO B 1 41 ? 33.156 -23.328 -14.383 1 95.19 41 PRO B N 1
ATOM 7962 C CA . PRO B 1 41 ? 34.25 -22.594 -13.758 1 95.19 41 PRO B CA 1
ATOM 7963 C C . PRO B 1 41 ? 34.844 -23.328 -12.562 1 95.19 41 PRO B C 1
ATOM 7965 O O . PRO B 1 41 ? 34.125 -24.031 -11.844 1 95.19 41 PRO B O 1
ATOM 7968 N N . THR B 1 42 ? 36.219 -23.125 -12.422 1 95.38 42 THR B N 1
ATOM 7969 C CA . THR B 1 42 ? 36.938 -23.609 -11.266 1 95.38 42 THR B CA 1
ATOM 7970 C C . THR B 1 42 ? 37.156 -22.5 -10.25 1 95.38 42 THR B C 1
ATOM 7972 O O . THR B 1 42 ? 37.688 -21.422 -10.578 1 95.38 42 THR B O 1
ATOM 7975 N N . LEU B 1 43 ? 36.719 -22.703 -9.047 1 95.19 43 LEU B N 1
ATOM 7976 C CA . LEU B 1 43 ? 36.812 -21.672 -8.023 1 95.19 43 LEU B CA 1
ATOM 7977 C C . LEU B 1 43 ? 38 -21.922 -7.109 1 95.19 43 LEU B C 1
ATOM 7979 O O . LEU B 1 43 ? 38.062 -22.953 -6.422 1 95.19 43 LEU B O 1
ATOM 7983 N N . VAL B 1 44 ? 38.938 -21 -7.082 1 93.5 44 VAL B N 1
ATOM 7984 C CA . VAL B 1 44 ? 40.094 -21.047 -6.227 1 93.5 44 VAL B CA 1
ATOM 7985 C C . VAL B 1 44 ? 40 -20.016 -5.117 1 93.5 44 VAL B C 1
ATOM 7987 O O . VAL B 1 44 ? 39.812 -18.812 -5.391 1 93.5 44 VAL B O 1
ATOM 7990 N N . LEU B 1 45 ? 40 -20.5 -3.93 1 91.62 45 LEU B N 1
ATOM 7991 C CA . LEU B 1 45 ? 40.062 -19.578 -2.799 1 91.62 45 LEU B CA 1
ATOM 7992 C C . LEU B 1 45 ? 41.5 -19.266 -2.408 1 91.62 45 LEU B C 1
ATOM 7994 O O . LEU B 1 45 ? 42.219 -20.156 -1.962 1 91.62 45 LEU B O 1
ATOM 7998 N N . PHE B 1 46 ? 41.812 -18.031 -2.613 1 87.69 46 PHE B N 1
ATOM 7999 C CA . PHE B 1 46 ? 43.188 -17.594 -2.391 1 87.69 46 PHE B CA 1
ATOM 8000 C C . PHE B 1 46 ? 43.312 -16.812 -1.082 1 87.69 46 PHE B C 1
ATOM 8002 O O . PHE B 1 46 ? 42.75 -15.727 -0.945 1 87.69 46 PHE B O 1
ATOM 8009 N N . PHE B 1 47 ? 44.031 -17.391 -0.168 1 85.06 47 PHE B N 1
ATOM 8010 C CA . PHE B 1 47 ? 44.219 -16.75 1.127 1 85.06 47 PHE B CA 1
ATOM 8011 C C . PHE B 1 47 ? 45.562 -16.031 1.177 1 85.06 47 PHE B C 1
ATOM 8013 O O . PHE B 1 47 ? 46.625 -16.672 1.184 1 85.06 47 PHE B O 1
ATOM 8020 N N . GLU B 1 48 ? 45.375 -14.773 1.262 1 76.69 48 GLU B N 1
ATOM 8021 C CA . GLU B 1 48 ? 46.562 -13.938 1.256 1 76.69 48 GLU B CA 1
ATOM 8022 C C . GLU B 1 48 ? 47.156 -13.805 2.66 1 76.69 48 GLU B C 1
ATOM 8024 O O . GLU B 1 48 ? 46.469 -14.078 3.648 1 76.69 48 GLU B O 1
ATOM 8029 N N . SER B 1 49 ? 48.469 -13.484 2.736 1 68.12 49 SER B N 1
ATOM 8030 C CA . SER B 1 49 ? 49.125 -13.219 4.012 1 68.12 49 SER B CA 1
ATOM 8031 C C . SER B 1 49 ? 48.906 -11.781 4.465 1 68.12 49 SER B C 1
ATOM 8033 O O . SER B 1 49 ? 48.781 -10.875 3.635 1 68.12 49 SER B O 1
ATOM 8035 N N . PRO B 1 50 ? 48.594 -11.562 5.789 1 60.25 50 PRO B N 1
ATOM 8036 C CA . PRO B 1 50 ? 48.438 -10.188 6.273 1 60.25 50 PRO B CA 1
ATOM 8037 C C . PRO B 1 50 ? 49.625 -9.305 5.93 1 60.25 50 PRO B C 1
ATOM 8039 O O . PRO B 1 50 ? 49.5 -8.086 5.812 1 60.25 50 PRO B O 1
ATOM 8042 N N . GLU B 1 51 ? 50.812 -9.875 5.918 1 57.47 51 GLU B N 1
ATOM 8043 C CA . GLU B 1 51 ? 52.031 -9.109 5.734 1 57.47 51 GLU B CA 1
ATOM 8044 C C . GLU B 1 51 ? 52.219 -8.703 4.277 1 57.47 51 GLU B C 1
ATOM 8046 O O . GLU B 1 51 ? 52.812 -7.656 3.99 1 57.47 51 GLU B O 1
ATOM 8051 N N . ARG B 1 52 ? 51.719 -9.43 3.35 1 54.84 52 ARG B N 1
ATOM 8052 C CA . ARG B 1 52 ? 51.938 -9.148 1.933 1 54.84 52 ARG B CA 1
ATOM 8053 C C . ARG B 1 52 ? 50.719 -9.547 1.11 1 54.84 52 ARG B C 1
ATOM 8055 O O . ARG B 1 52 ? 50.25 -10.68 1.214 1 54.84 52 ARG B O 1
ATOM 8062 N N . GLN B 1 53 ? 50.156 -8.547 0.45 1 59.44 53 GLN B N 1
ATOM 8063 C CA . GLN B 1 53 ? 49 -8.766 -0.396 1 59.44 53 GLN B CA 1
ATOM 8064 C C . GLN B 1 53 ? 49.406 -8.922 -1.859 1 59.44 53 GLN B C 1
ATOM 8066 O O . GLN B 1 53 ? 50.25 -8.18 -2.357 1 59.44 53 GLN B O 1
ATOM 8071 N N . TYR B 1 54 ? 49.156 -10.117 -2.4 1 58.34 54 TYR B N 1
ATOM 8072 C CA . TYR B 1 54 ? 49.344 -10.391 -3.818 1 58.34 54 TYR B CA 1
ATOM 8073 C C . TYR B 1 54 ? 48.469 -9.492 -4.68 1 58.34 54 TYR B C 1
ATOM 8075 O O . TYR B 1 54 ? 48.906 -9.008 -5.723 1 58.34 54 TYR B O 1
ATOM 8083 N N . PHE B 1 55 ? 47.344 -9.391 -4.309 1 60.03 55 PHE B N 1
ATOM 8084 C CA . PHE B 1 55 ? 46.438 -8.531 -5.059 1 60.03 55 PHE B CA 1
ATOM 8085 C C . PHE B 1 55 ? 46.375 -7.141 -4.441 1 60.03 55 PHE B C 1
ATOM 8087 O O . PHE B 1 55 ? 46.625 -6.973 -3.246 1 60.03 55 PHE B O 1
ATOM 8094 N N . PRO B 1 56 ? 46.312 -6.164 -5.328 1 53.44 56 PRO B N 1
ATOM 8095 C CA . PRO B 1 56 ? 46.281 -4.805 -4.793 1 53.44 56 PRO B CA 1
ATOM 8096 C C . PRO B 1 56 ? 45.344 -4.656 -3.605 1 53.44 56 PRO B C 1
ATOM 8098 O O . PRO B 1 56 ? 44.25 -5.223 -3.615 1 53.44 56 PRO B O 1
ATOM 8101 N N . PRO B 1 57 ? 46 -4.254 -2.512 1 48.53 57 PRO B N 1
ATOM 8102 C CA . PRO B 1 57 ? 45.188 -4.082 -1.294 1 48.53 57 PRO B CA 1
ATOM 8103 C C . PRO B 1 57 ? 43.875 -3.371 -1.551 1 48.53 57 PRO B C 1
ATOM 8105 O O . PRO B 1 57 ? 43.844 -2.344 -2.232 1 48.53 57 PRO B O 1
ATOM 8108 N N . ASN B 1 58 ? 42.844 -4.148 -1.63 1 48.09 58 ASN B N 1
ATOM 8109 C CA . ASN B 1 58 ? 41.531 -3.535 -1.734 1 48.09 58 ASN B CA 1
ATOM 8110 C C . ASN B 1 58 ? 41.062 -3.006 -0.386 1 48.09 58 ASN B C 1
ATOM 8112 O O . ASN B 1 58 ? 41.312 -3.621 0.651 1 48.09 58 ASN B O 1
ATOM 8116 N N . GLU B 1 59 ? 40.875 -1.75 -0.255 1 48 59 GLU B N 1
ATOM 8117 C CA . GLU B 1 59 ? 40.438 -1.04 0.945 1 48 59 GLU B CA 1
ATOM 8118 C C . GLU B 1 59 ? 39.188 -1.687 1.551 1 48 59 GLU B C 1
ATOM 8120 O O . GLU B 1 59 ? 38.906 -1.502 2.734 1 48 59 GLU B O 1
ATOM 8125 N N . GLU B 1 60 ? 38.531 -2.484 0.787 1 54.66 60 GLU B N 1
ATOM 8126 C CA . GLU B 1 60 ? 37.281 -2.994 1.31 1 54.66 60 GLU B CA 1
ATOM 8127 C C . GLU B 1 60 ? 37.438 -4.398 1.885 1 54.66 60 GLU B C 1
ATOM 8129 O O . GLU B 1 60 ? 38.062 -5.258 1.267 1 54.66 60 GLU B O 1
ATOM 8134 N N . TYR B 1 61 ? 37.125 -4.555 3.096 1 60.88 61 TYR B N 1
ATOM 8135 C CA . TYR B 1 61 ? 37.156 -5.855 3.752 1 60.88 61 TYR B CA 1
ATOM 8136 C C . TYR B 1 61 ? 36.125 -6.801 3.129 1 60.88 61 TYR B C 1
ATOM 8138 O O . TYR B 1 61 ? 34.969 -6.414 2.883 1 60.88 61 TYR B O 1
ATOM 8146 N N . GLY B 1 62 ? 36.625 -7.895 2.553 1 75.94 62 GLY B N 1
ATOM 8147 C CA . GLY B 1 62 ? 35.75 -8.898 1.961 1 75.94 62 GLY B CA 1
ATOM 8148 C C . GLY B 1 62 ? 36.5 -9.852 1.04 1 75.94 62 GLY B C 1
ATOM 8149 O O . GLY B 1 62 ? 37.688 -10.07 1.188 1 75.94 62 GLY B O 1
ATOM 8150 N N . VAL B 1 63 ? 35.781 -10.672 0.393 1 82.75 63 VAL B N 1
ATOM 8151 C CA . VAL B 1 63 ? 36.312 -11.602 -0.598 1 82.75 63 VAL B CA 1
ATOM 8152 C C . VAL B 1 63 ? 36.25 -10.969 -1.985 1 82.75 63 VAL B C 1
ATOM 8154 O O . VAL B 1 63 ? 35.219 -10.492 -2.416 1 82.75 63 VAL B O 1
ATOM 8157 N N . HIS B 1 64 ? 37.375 -10.859 -2.572 1 84.69 64 HIS B N 1
ATOM 8158 C CA . HIS B 1 64 ? 37.469 -10.281 -3.912 1 84.69 64 HIS B CA 1
ATOM 8159 C C . HIS B 1 64 ? 37.562 -11.375 -4.973 1 84.69 64 HIS B C 1
ATOM 8161 O O . HIS B 1 64 ? 38.344 -12.328 -4.816 1 84.69 64 HIS B O 1
ATOM 8167 N N . LEU B 1 65 ? 36.781 -11.305 -5.996 1 89.31 65 LEU B N 1
ATOM 8168 C CA . LEU B 1 65 ? 36.719 -12.328 -7.031 1 89.31 65 LEU B CA 1
ATOM 8169 C C . LEU B 1 65 ? 37.25 -11.805 -8.359 1 89.31 65 LEU B C 1
ATOM 8171 O O . LEU B 1 65 ? 36.906 -10.711 -8.789 1 89.31 65 LEU B O 1
ATOM 8175 N N . ARG B 1 66 ? 38.125 -12.57 -8.977 1 87.88 66 ARG B N 1
ATOM 8176 C CA . ARG B 1 66 ? 38.75 -12.219 -10.258 1 87.88 66 ARG B CA 1
ATOM 8177 C C . ARG B 1 66 ? 38.688 -13.398 -11.227 1 87.88 66 ARG B C 1
ATOM 8179 O O . ARG B 1 66 ? 38.688 -14.555 -10.805 1 87.88 66 ARG B O 1
ATOM 8186 N N . LEU B 1 67 ? 38.531 -13.102 -12.453 1 90.5 67 LEU B N 1
ATOM 8187 C CA . LEU B 1 67 ? 38.594 -14.094 -13.523 1 90.5 67 LEU B CA 1
ATOM 8188 C C . LEU B 1 67 ? 39.938 -14.055 -14.227 1 90.5 67 LEU B C 1
ATOM 8190 O O . LEU B 1 67 ? 40.438 -12.977 -14.578 1 90.5 67 LEU B O 1
ATOM 8194 N N . ASP B 1 68 ? 40.562 -15.18 -14.273 1 86.38 68 ASP B N 1
ATOM 8195 C CA . ASP B 1 68 ? 41.781 -15.258 -15.086 1 86.38 68 ASP B CA 1
ATOM 8196 C C . ASP B 1 68 ? 41.438 -15.117 -16.578 1 86.38 68 ASP B C 1
ATOM 8198 O O . ASP B 1 68 ? 40.938 -16.062 -17.188 1 86.38 68 ASP B O 1
ATOM 8202 N N . LEU B 1 69 ? 41.781 -14.094 -17.172 1 85.38 69 LEU B N 1
ATOM 8203 C CA . LEU B 1 69 ? 41.344 -13.734 -18.516 1 85.38 69 LEU B CA 1
ATOM 8204 C C . LEU B 1 69 ? 41.906 -14.727 -19.531 1 85.38 69 LEU B C 1
ATOM 8206 O O . LEU B 1 69 ? 41.281 -14.969 -20.578 1 85.38 69 LEU B O 1
ATOM 8210 N N . GLU B 1 70 ? 43 -15.32 -19.25 1 85.12 70 GLU B N 1
ATOM 8211 C CA . GLU B 1 70 ? 43.594 -16.266 -20.188 1 85.12 70 GLU B CA 1
ATOM 8212 C C . GLU B 1 70 ? 42.781 -17.578 -20.234 1 85.12 70 GLU B C 1
ATOM 8214 O O . GLU B 1 70 ? 42.812 -18.281 -21.234 1 85.12 70 GLU B O 1
ATOM 8219 N N . THR B 1 71 ? 42.156 -17.828 -19.188 1 89.94 71 THR B N 1
ATOM 8220 C CA . THR B 1 71 ? 41.375 -19.078 -19.109 1 89.94 71 THR B CA 1
ATOM 8221 C C . THR B 1 71 ? 39.906 -18.828 -19.375 1 89.94 71 THR B C 1
ATOM 8223 O O . THR B 1 71 ? 39.094 -19.734 -19.281 1 89.94 71 THR B O 1
ATOM 8226 N N . ALA B 1 72 ? 39.531 -17.703 -19.703 1 89.69 72 ALA B N 1
ATOM 8227 C CA . ALA B 1 72 ? 38.125 -17.312 -19.875 1 89.69 72 ALA B CA 1
ATOM 8228 C C . ALA B 1 72 ? 37.469 -18.141 -20.969 1 89.69 72 ALA B C 1
ATOM 8230 O O . ALA B 1 72 ? 36.25 -18.375 -20.906 1 89.69 72 ALA B O 1
ATOM 8231 N N . GLY B 1 73 ? 38.125 -18.594 -21.891 1 88.75 73 GLY B N 1
ATOM 8232 C CA . GLY B 1 73 ? 37.594 -19.359 -23 1 88.75 73 GLY B CA 1
ATOM 8233 C C . GLY B 1 73 ? 37.688 -20.859 -22.797 1 88.75 73 GLY B C 1
ATOM 8234 O O . GLY B 1 73 ? 37.188 -21.641 -23.609 1 88.75 73 GLY B O 1
ATOM 8235 N N . TRP B 1 74 ? 38.344 -21.25 -21.688 1 91.88 74 TRP B N 1
ATOM 8236 C CA . TRP B 1 74 ? 38.5 -22.672 -21.406 1 91.88 74 TRP B CA 1
ATOM 8237 C C . TRP B 1 74 ? 37.188 -23.312 -20.953 1 91.88 74 TRP B C 1
ATOM 8239 O O . TRP B 1 74 ? 36.25 -22.594 -20.625 1 91.88 74 TRP B O 1
ATOM 8249 N N . ARG B 1 75 ? 37.188 -24.594 -21.047 1 92.94 75 ARG B N 1
ATOM 8250 C CA . ARG B 1 75 ? 36.031 -25.328 -20.547 1 92.94 75 ARG B CA 1
ATOM 8251 C C . ARG B 1 75 ? 35.844 -25.094 -19.062 1 92.94 75 ARG B C 1
ATOM 8253 O O . ARG B 1 75 ? 34.688 -25.078 -18.562 1 92.94 75 ARG B O 1
ATOM 8260 N N . HIS B 1 76 ? 37 -25.016 -18.453 1 94.88 76 HIS B N 1
ATOM 8261 C CA . HIS B 1 76 ? 36.969 -24.766 -17 1 94.88 76 HIS B CA 1
ATOM 8262 C C . HIS B 1 76 ? 37.719 -23.484 -16.656 1 94.88 76 HIS B C 1
ATOM 8264 O O . HIS B 1 76 ? 38.812 -23.547 -16.078 1 94.88 76 HIS B O 1
ATOM 8270 N N . PRO B 1 77 ? 37.094 -22.281 -16.812 1 94.06 77 PRO B N 1
ATOM 8271 C CA . PRO B 1 77 ? 37.75 -21.031 -16.469 1 94.06 77 PRO B CA 1
ATOM 8272 C C . PRO B 1 77 ? 38.094 -20.922 -14.992 1 94.06 77 PRO B C 1
ATOM 8274 O O . PRO B 1 77 ? 37.406 -21.453 -14.141 1 94.06 77 PRO B O 1
ATOM 8277 N N . LEU B 1 78 ? 39.188 -20.188 -14.742 1 92.94 78 LEU B N 1
ATOM 8278 C CA . LEU B 1 78 ? 39.688 -20.078 -13.375 1 92.94 78 LEU B CA 1
ATOM 8279 C C . LEU B 1 78 ? 39.188 -18.797 -12.719 1 92.94 78 LEU B C 1
ATOM 8281 O O . LEU B 1 78 ? 39.469 -17.688 -13.172 1 92.94 78 LEU B O 1
ATOM 8285 N N . LEU B 1 79 ? 38.344 -18.953 -11.711 1 93.38 79 LEU B N 1
ATOM 8286 C CA . LEU B 1 79 ? 37.938 -17.875 -10.836 1 93.38 79 LEU B CA 1
ATOM 8287 C C . LEU B 1 79 ? 38.75 -17.859 -9.555 1 93.38 79 LEU B C 1
ATOM 8289 O O . LEU B 1 79 ? 38.844 -18.875 -8.867 1 93.38 79 LEU B O 1
ATOM 8293 N N . VAL B 1 80 ? 39.25 -16.734 -9.219 1 90.69 80 VAL B N 1
ATOM 8294 C CA . VAL B 1 80 ? 40.125 -16.625 -8.039 1 90.69 80 VAL B CA 1
ATOM 8295 C C . VAL B 1 80 ? 39.469 -15.664 -7.035 1 90.69 80 VAL B C 1
ATOM 8297 O O . VAL B 1 80 ? 39.312 -14.477 -7.316 1 90.69 80 VAL B O 1
ATOM 8300 N N . ALA B 1 81 ? 39.062 -16.25 -5.996 1 90.81 81 ALA B N 1
ATOM 8301 C CA . ALA B 1 81 ? 38.562 -15.453 -4.891 1 90.81 81 ALA B CA 1
ATOM 8302 C C . ALA B 1 81 ? 39.625 -15.211 -3.834 1 90.81 81 ALA B C 1
ATOM 8304 O O . ALA B 1 81 ? 40.094 -16.156 -3.182 1 90.81 81 ALA B O 1
ATOM 8305 N N . SER B 1 82 ? 40 -13.977 -3.658 1 85.69 82 SER B N 1
ATOM 8306 C CA . SER B 1 82 ? 41.062 -13.656 -2.742 1 85.69 82 SER B CA 1
ATOM 8307 C C . SER B 1 82 ? 40.562 -13 -1.468 1 85.69 82 SER B C 1
ATOM 8309 O O . SER B 1 82 ? 39.594 -12.234 -1.508 1 85.69 82 SER B O 1
ATOM 8311 N N . THR B 1 83 ? 40.938 -13.391 -0.447 1 77.56 83 THR B N 1
ATOM 8312 C CA . THR B 1 83 ? 40.594 -12.773 0.828 1 77.56 83 THR B CA 1
ATOM 8313 C C . THR B 1 83 ? 41.812 -12.742 1.759 1 77.56 83 THR B C 1
ATOM 8315 O O . THR B 1 83 ? 42.719 -13.539 1.61 1 77.56 83 THR B O 1
ATOM 8318 N N . GLN B 1 84 ? 41.812 -11.664 2.467 1 63.31 84 GLN B N 1
ATOM 8319 C CA . GLN B 1 84 ? 42.844 -11.617 3.502 1 63.31 84 GLN B CA 1
ATOM 8320 C C . GLN B 1 84 ? 42.5 -12.547 4.66 1 63.31 84 GLN B C 1
ATOM 8322 O O . GLN B 1 84 ? 41.312 -12.859 4.883 1 63.31 84 GLN B O 1
ATOM 8327 N N . SER B 1 85 ? 43.406 -13.328 5.098 1 53.81 85 SER B N 1
ATOM 8328 C CA . SER B 1 85 ? 43.188 -14.281 6.188 1 53.81 85 SER B CA 1
ATOM 8329 C C . SER B 1 85 ? 42.188 -13.758 7.188 1 53.81 85 SER B C 1
ATOM 8331 O O . SER B 1 85 ? 42.344 -12.688 7.766 1 53.81 85 SER B O 1
ATOM 8333 N N . LEU B 1 86 ? 40.938 -13.938 6.918 1 47.25 86 LEU B N 1
ATOM 8334 C CA . LEU B 1 86 ? 39.719 -13.578 7.648 1 47.25 86 LEU B CA 1
ATOM 8335 C C . LEU B 1 86 ? 39.875 -13.883 9.133 1 47.25 86 LEU B C 1
ATOM 8337 O O . LEU B 1 86 ? 38.938 -13.711 9.906 1 47.25 86 LEU B O 1
ATOM 8341 N N . LEU B 1 87 ? 40.812 -14.828 9.523 1 40.75 87 LEU B N 1
ATOM 8342 C CA . LEU B 1 87 ? 40.875 -15.219 10.922 1 40.75 87 LEU B CA 1
ATOM 8343 C C . LEU B 1 87 ? 41.062 -14.008 11.82 1 40.75 87 LEU B C 1
ATOM 8345 O O . LEU B 1 87 ? 41.094 -14.125 13.047 1 40.75 87 LEU B O 1
ATOM 8349 N N . SER B 1 88 ? 41.875 -13.156 11.414 1 37.91 88 SER B N 1
ATOM 8350 C CA . SER B 1 88 ? 42.25 -12.234 12.484 1 37.91 88 SER B CA 1
ATOM 8351 C C . SER B 1 88 ? 41.031 -11.484 13.023 1 37.91 88 SER B C 1
ATOM 8353 O O . SER B 1 88 ? 40.031 -11.32 12.328 1 37.91 88 SER B O 1
ATOM 8355 N N . HIS B 1 89 ? 41.031 -11.352 14.391 1 37.09 89 HIS B N 1
ATOM 8356 C CA . HIS B 1 89 ? 40.188 -10.812 15.43 1 37.09 89 HIS B CA 1
ATOM 8357 C C . HIS B 1 89 ? 39.438 -9.578 14.945 1 37.09 89 HIS B C 1
ATOM 8359 O O . HIS B 1 89 ? 38.531 -9.086 15.617 1 37.09 89 HIS B O 1
ATOM 8365 N N . CYS B 1 90 ? 40.156 -8.734 14.281 1 34.69 90 CYS B N 1
ATOM 8366 C CA . CYS B 1 90 ? 39.594 -7.383 14.227 1 34.69 90 CYS B CA 1
ATOM 8367 C C . CYS B 1 90 ? 38.656 -7.227 13.039 1 34.69 90 CYS B C 1
ATOM 8369 O O . CYS B 1 90 ? 39.094 -6.969 11.914 1 34.69 90 CYS B O 1
ATOM 8371 N N . LEU B 1 91 ? 37.812 -8.07 12.992 1 38.78 91 LEU B N 1
ATOM 8372 C CA . LEU B 1 91 ? 36.844 -7.594 12 1 38.78 91 LEU B CA 1
ATOM 8373 C C . LEU B 1 91 ? 36.719 -6.078 12.062 1 38.78 91 LEU B C 1
ATOM 8375 O O . LEU B 1 91 ? 36.5 -5.516 13.141 1 38.78 91 LEU B O 1
ATOM 8379 N N . PRO B 1 92 ? 37.438 -5.352 11.297 1 35.84 92 PRO B N 1
ATOM 8380 C CA . PRO B 1 92 ? 37.312 -3.904 11.492 1 35.84 92 PRO B CA 1
ATOM 8381 C C . PRO B 1 92 ? 35.875 -3.477 11.797 1 35.84 92 PRO B C 1
ATOM 8383 O O . PRO B 1 92 ? 34.906 -4.164 11.406 1 35.84 92 PRO B O 1
ATOM 8386 N N . ARG B 1 93 ? 35.812 -2.744 12.891 1 34.03 93 ARG B N 1
ATOM 8387 C CA . ARG B 1 93 ? 34.594 -2 13.18 1 34.03 93 ARG B CA 1
ATOM 8388 C C . ARG B 1 93 ? 33.938 -1.483 11.906 1 34.03 93 ARG B C 1
ATOM 8390 O O . ARG B 1 93 ? 34.594 -0.858 11.07 1 34.03 93 ARG B O 1
ATOM 8397 N N . CYS B 1 94 ? 33.25 -2.252 11.453 1 32.34 94 CYS B N 1
ATOM 8398 C CA . CYS B 1 94 ? 32.469 -1.901 10.258 1 32.34 94 CYS B CA 1
ATOM 8399 C C . CYS B 1 94 ? 32.219 -0.4 10.203 1 32.34 94 CYS B C 1
ATOM 8401 O O . CYS B 1 94 ? 31.594 0.162 11.094 1 32.34 94 CYS B O 1
ATOM 8403 N N . HIS B 1 95 ? 33.219 0.34 9.914 1 28.72 95 HIS B N 1
ATOM 8404 C CA . HIS B 1 95 ? 32.781 1.65 9.453 1 28.72 95 HIS B CA 1
ATOM 8405 C C . HIS B 1 95 ? 31.562 1.528 8.547 1 28.72 95 HIS B C 1
ATOM 8407 O O . HIS B 1 95 ? 31.562 0.727 7.609 1 28.72 95 HIS B O 1
ATOM 8413 N N . LEU B 1 96 ? 30.5 1.594 9.211 1 29.19 96 LEU B N 1
ATOM 8414 C CA . LEU B 1 96 ? 29.156 1.647 8.641 1 29.19 96 LEU B CA 1
ATOM 8415 C C . LEU B 1 96 ? 29.188 2.303 7.262 1 29.19 96 LEU B C 1
ATOM 8417 O O . LEU B 1 96 ? 29.078 3.525 7.148 1 29.19 96 LEU B O 1
ATOM 8421 N N . THR B 1 97 ? 30.312 2.184 6.578 1 29.17 97 THR B N 1
ATOM 8422 C CA . THR B 1 97 ? 30.344 2.854 5.285 1 29.17 97 THR B CA 1
ATOM 8423 C C . THR B 1 97 ? 29.047 2.625 4.516 1 29.17 97 THR B C 1
ATOM 8425 O O . THR B 1 97 ? 28.172 1.909 4.984 1 29.17 97 THR B O 1
ATOM 8428 N N . GLN B 1 98 ? 29.438 2.5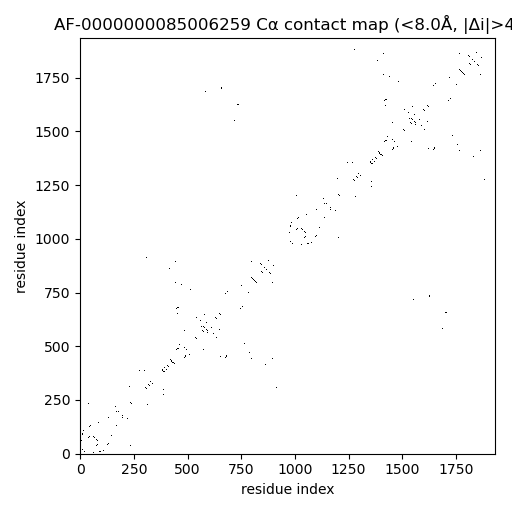16 3.092 1 28.58 98 GLN B N 1
ATOM 8429 C CA . GLN B 1 98 ? 28.547 2.703 1.949 1 28.58 98 GLN B CA 1
ATOM 8430 C C . GLN B 1 98 ? 27.531 1.575 1.855 1 28.58 98 GLN B C 1
ATOM 8432 O O . GLN B 1 98 ? 27.891 0.408 1.708 1 28.58 98 GLN B O 1
ATOM 8437 N N . GLU B 1 99 ? 26.812 1.426 2.768 1 32.44 99 GLU B N 1
ATOM 8438 C CA . GLU B 1 99 ? 25.906 0.297 2.578 1 32.44 99 GLU B CA 1
ATOM 8439 C C . GLU B 1 99 ? 25.406 0.223 1.136 1 32.44 99 GLU B C 1
ATOM 8441 O O . GLU B 1 99 ? 24.781 1.161 0.641 1 32.44 99 GLU B O 1
ATOM 8446 N N . PRO B 1 100 ? 26.078 -0.507 0.317 1 32.12 100 PRO B N 1
ATOM 8447 C CA . PRO B 1 100 ? 25.766 -0.646 -1.108 1 32.12 100 PRO B CA 1
ATOM 8448 C C . PRO B 1 100 ? 24.281 -0.795 -1.372 1 32.12 100 PRO B C 1
ATOM 8450 O O . PRO B 1 100 ? 23.531 -1.244 -0.496 1 32.12 100 PRO B O 1
ATOM 8453 N N . ASN B 1 101 ? 23.734 -0.068 -2.23 1 32.34 101 ASN B N 1
ATOM 8454 C CA . ASN B 1 101 ? 22.453 -0.216 -2.9 1 32.34 101 ASN B CA 1
ATOM 8455 C C . ASN B 1 101 ? 21.969 -1.661 -2.865 1 32.34 101 ASN B C 1
ATOM 8457 O O . ASN B 1 101 ? 22.625 -2.557 -3.389 1 32.34 101 ASN B O 1
ATOM 8461 N N . ARG B 1 102 ? 21.594 -2.076 -1.816 1 39 102 ARG B N 1
ATOM 8462 C CA . ARG B 1 102 ? 21.094 -3.441 -1.957 1 39 102 ARG B CA 1
ATOM 8463 C C . ARG B 1 102 ? 20.609 -3.701 -3.377 1 39 102 ARG B C 1
ATOM 8465 O O . ARG B 1 102 ? 19.609 -3.115 -3.812 1 39 102 ARG B O 1
ATOM 8472 N N . GLY B 1 103 ? 21.578 -3.732 -4.273 1 40.31 103 GLY B N 1
ATOM 8473 C CA . GLY B 1 103 ? 21.203 -4.16 -5.617 1 40.31 103 GLY B CA 1
ATOM 8474 C C . GLY B 1 103 ? 20.062 -5.152 -5.633 1 40.31 103 GLY B C 1
ATOM 8475 O O . GLY B 1 103 ? 19.719 -5.734 -4.602 1 40.31 103 GLY B O 1
ATOM 8476 N N . LEU B 1 104 ? 19.375 -5.102 -6.539 1 42.03 104 LEU B N 1
ATOM 8477 C CA . LEU B 1 104 ? 18.422 -6.156 -6.871 1 42.03 104 LEU B CA 1
ATOM 8478 C C . LEU B 1 104 ? 19.062 -7.535 -6.703 1 42.03 104 LEU B C 1
ATOM 8480 O O . LEU B 1 104 ? 20.141 -7.793 -7.234 1 42.03 104 LEU B O 1
ATOM 8484 N N . PHE B 1 105 ? 18.781 -8.367 -5.656 1 44.12 105 PHE B N 1
ATOM 8485 C CA . PHE B 1 105 ? 19.078 -9.789 -5.562 1 44.12 105 PHE B CA 1
ATOM 8486 C C . PHE B 1 105 ? 20.266 -10.039 -4.641 1 44.12 105 PHE B C 1
ATOM 8488 O O . PHE B 1 105 ? 21.031 -10.984 -4.844 1 44.12 105 PHE B O 1
ATOM 8495 N N . VAL B 1 106 ? 20.641 -8.867 -3.887 1 46.06 106 VAL B N 1
ATOM 8496 C CA . VAL B 1 106 ? 21.75 -9.078 -2.961 1 46.06 106 VAL B CA 1
ATOM 8497 C C . VAL B 1 106 ? 21.266 -9.891 -1.759 1 46.06 106 VAL B C 1
ATOM 8499 O O . VAL B 1 106 ? 20.25 -9.562 -1.152 1 46.06 106 VAL B O 1
ATOM 8502 N N . GLN B 1 107 ? 21.844 -11.141 -1.684 1 50.69 107 GLN B N 1
ATOM 8503 C CA . GLN B 1 107 ? 21.594 -12.008 -0.534 1 50.69 107 GLN B CA 1
ATOM 8504 C C . GLN B 1 107 ? 22.406 -11.555 0.675 1 50.69 107 GLN B C 1
ATOM 8506 O O . GLN B 1 107 ? 23.562 -11.148 0.535 1 50.69 107 GLN B O 1
ATOM 8511 N N . GLU B 1 108 ? 21.75 -11.109 1.742 1 50.72 108 GLU B N 1
ATOM 8512 C CA . GLU B 1 108 ? 22.438 -10.727 2.969 1 50.72 108 GLU B CA 1
ATOM 8513 C C . GLU B 1 108 ? 22.125 -11.695 4.105 1 50.72 108 GLU B C 1
ATOM 8515 O O . GLU B 1 108 ? 21.016 -12.227 4.18 1 50.72 108 GLU B O 1
ATOM 8520 N N . SER B 1 109 ? 23.188 -12.336 4.676 1 49.91 109 SER B N 1
ATOM 8521 C CA . SER B 1 109 ? 23.031 -13.164 5.863 1 49.91 109 SER B CA 1
ATOM 8522 C C . SER B 1 109 ? 23.734 -12.547 7.062 1 49.91 109 SER B C 1
ATOM 8524 O O . SER B 1 109 ? 24.844 -12.016 6.93 1 49.91 109 SER B O 1
ATOM 8526 N N . SER B 1 110 ? 23.031 -12.273 8.109 1 51.97 110 SER B N 1
ATOM 8527 C CA . SER B 1 110 ? 23.625 -11.75 9.336 1 51.97 110 SER B CA 1
ATOM 8528 C C . SER B 1 110 ? 23.953 -12.867 10.32 1 51.97 110 SER B C 1
ATOM 8530 O O . SER B 1 110 ? 23.188 -13.828 10.453 1 51.97 110 SER B O 1
ATOM 8532 N N . PHE B 1 111 ? 25.281 -12.969 10.734 1 57.41 111 PHE B N 1
ATOM 8533 C CA . PHE B 1 111 ? 25.766 -13.992 11.656 1 57.41 111 PHE B CA 1
ATOM 8534 C C . PHE B 1 111 ? 26.453 -13.359 12.859 1 57.41 111 PHE B C 1
ATOM 8536 O O . PHE B 1 111 ? 26.969 -12.242 12.766 1 57.41 111 PHE B O 1
ATOM 8543 N N . PRO B 1 112 ? 26.203 -14.062 14.062 1 50.38 112 PRO B N 1
ATOM 8544 C CA . PRO B 1 112 ? 27 -13.594 15.195 1 50.38 112 PRO B CA 1
ATOM 8545 C C . PRO B 1 112 ? 28.484 -13.531 14.883 1 50.38 112 PRO B C 1
ATOM 8547 O O . PRO B 1 112 ? 29 -14.375 14.141 1 50.38 112 PRO B O 1
ATOM 8550 N N . ARG B 1 113 ? 29.172 -12.578 15.32 1 53.5 113 ARG B N 1
ATOM 8551 C CA . ARG B 1 113 ? 30.578 -12.305 15.031 1 53.5 113 ARG B CA 1
ATOM 8552 C C . ARG B 1 113 ? 31.438 -13.539 15.273 1 53.5 113 ARG B C 1
ATOM 8554 O O . ARG B 1 113 ? 32.375 -13.805 14.516 1 53.5 113 ARG B O 1
ATOM 8561 N N . GLN B 1 114 ? 31.016 -14.273 16.312 1 51.31 114 GLN B N 1
ATOM 8562 C CA . GLN B 1 114 ? 31.828 -15.43 16.672 1 51.31 114 GLN B CA 1
ATOM 8563 C C . GLN B 1 114 ? 31.703 -16.531 15.617 1 51.31 114 GLN B C 1
ATOM 8565 O O . GLN B 1 114 ? 32.625 -17.328 15.43 1 51.31 114 GLN B O 1
ATOM 8570 N N . GLU B 1 115 ? 30.625 -16.453 14.906 1 53.53 115 GLU B N 1
ATOM 8571 C CA . GLU B 1 115 ? 30.344 -17.531 13.961 1 53.53 115 GLU B CA 1
ATOM 8572 C C . GLU B 1 115 ? 30.734 -17.141 12.539 1 53.53 115 GLU B C 1
ATOM 8574 O O . GLU B 1 115 ? 30.641 -17.953 11.617 1 53.53 115 GLU B O 1
ATOM 8579 N N . SER B 1 116 ? 31.188 -15.922 12.484 1 53.62 116 SER B N 1
ATOM 8580 C CA . SER B 1 116 ? 31.5 -15.438 11.141 1 53.62 116 SER B CA 1
ATOM 8581 C C . SER B 1 116 ? 32.562 -16.297 10.469 1 53.62 116 SER B C 1
ATOM 8583 O O . SER B 1 116 ? 32.469 -16.594 9.273 1 53.62 116 SER B O 1
ATOM 8585 N N . LEU B 1 117 ? 33.469 -16.75 11.344 1 57.94 117 LEU B N 1
ATOM 8586 C CA . LEU B 1 117 ? 34.531 -17.562 10.812 1 57.94 117 LEU B CA 1
ATOM 8587 C C . LEU B 1 117 ? 34.031 -18.922 10.375 1 57.94 117 LEU B C 1
ATOM 8589 O O . LEU B 1 117 ? 34.625 -19.562 9.508 1 57.94 117 LEU B O 1
ATOM 8593 N N . SER B 1 118 ? 32.969 -19.25 10.898 1 65.25 118 SER B N 1
ATOM 8594 C CA . SER B 1 118 ? 32.469 -20.578 10.578 1 65.25 118 SER B CA 1
ATOM 8595 C C . SER B 1 118 ? 31.422 -20.531 9.461 1 65.25 118 SER B C 1
ATOM 8597 O O . SER B 1 118 ? 31.125 -21.547 8.836 1 65.25 118 SER B O 1
ATOM 8599 N N . VAL B 1 119 ? 31.062 -19.328 9.039 1 75.19 119 VAL B N 1
ATOM 8600 C CA . VAL B 1 119 ? 29.953 -19.266 8.094 1 75.19 119 VAL B CA 1
ATOM 8601 C C . VAL B 1 119 ? 30.484 -19.203 6.668 1 75.19 119 VAL B C 1
ATOM 8603 O O . VAL B 1 119 ? 29.891 -19.781 5.75 1 75.19 119 VAL B O 1
ATOM 8606 N N . LEU B 1 120 ? 31.672 -18.609 6.492 1 78.75 120 LEU B N 1
ATOM 8607 C CA . LEU B 1 120 ? 32.219 -18.422 5.148 1 78.75 120 LEU B CA 1
ATOM 8608 C C . LEU B 1 120 ? 32.531 -19.766 4.496 1 78.75 120 LEU B C 1
ATOM 8610 O O . LEU B 1 120 ? 32.156 -20 3.34 1 78.75 120 LEU B O 1
ATOM 8614 N N . PRO B 1 121 ? 33.125 -20.75 5.273 1 82.06 121 PRO B N 1
ATOM 8615 C CA . PRO B 1 121 ? 33.344 -22.062 4.668 1 82.06 121 PRO B CA 1
ATOM 8616 C C . PRO B 1 121 ? 32.062 -22.766 4.266 1 82.06 121 PRO B C 1
ATOM 8618 O O . PRO B 1 121 ? 32 -23.469 3.25 1 82.06 121 PRO B O 1
ATOM 8621 N N . ARG B 1 122 ? 31.094 -22.578 4.98 1 83.56 122 ARG B N 1
ATOM 8622 C CA . ARG B 1 122 ? 29.812 -23.219 4.68 1 83.56 122 ARG B CA 1
ATOM 8623 C C . ARG B 1 122 ? 29.219 -22.672 3.393 1 83.56 122 ARG B C 1
ATOM 8625 O O . ARG B 1 122 ? 28.516 -23.375 2.674 1 83.56 122 ARG B O 1
ATOM 8632 N N . ILE B 1 123 ? 29.484 -21.406 3.141 1 86.19 123 ILE B N 1
ATOM 8633 C CA . ILE B 1 123 ? 28.953 -20.766 1.949 1 86.19 123 ILE B CA 1
ATOM 8634 C C . ILE B 1 123 ? 29.766 -21.156 0.729 1 86.19 123 ILE B C 1
ATOM 8636 O O . ILE B 1 123 ? 29.219 -21.438 -0.339 1 86.19 123 ILE B O 1
ATOM 8640 N N . LEU B 1 124 ? 31.094 -21.297 0.889 1 89.31 124 LEU B N 1
ATOM 8641 C CA . LEU B 1 124 ? 31.953 -21.359 -0.286 1 89.31 124 LEU B CA 1
ATOM 8642 C C . LEU B 1 124 ? 32.438 -22.781 -0.518 1 89.31 124 LEU B C 1
ATOM 8644 O O . LEU B 1 124 ? 32.812 -23.156 -1.642 1 89.31 124 LEU B O 1
ATOM 8648 N N . LEU B 1 125 ? 32.469 -23.656 0.396 1 89.12 125 LEU B N 1
ATOM 8649 C CA . LEU B 1 125 ? 33.062 -24.984 0.299 1 89.12 125 LEU B CA 1
ATOM 8650 C C . LEU B 1 125 ? 32.344 -25.828 -0.75 1 89.12 125 LEU B C 1
ATOM 8652 O O . LEU B 1 125 ? 32.969 -26.578 -1.49 1 89.12 125 LEU B O 1
ATOM 8656 N N . PRO B 1 126 ? 31.031 -25.766 -0.823 1 91 126 PRO B N 1
ATOM 8657 C CA . PRO B 1 126 ? 30.344 -26.578 -1.831 1 91 126 PRO B CA 1
ATOM 8658 C C . PRO B 1 126 ? 30.797 -26.266 -3.254 1 91 126 PRO B C 1
ATOM 8660 O O . PRO B 1 126 ? 30.594 -27.078 -4.164 1 91 126 PRO B O 1
ATOM 8663 N N . PHE B 1 127 ? 31.453 -25.141 -3.461 1 93 127 PHE B N 1
ATOM 8664 C CA . PHE B 1 127 ? 31.781 -24.688 -4.809 1 93 127 PHE B CA 1
ATOM 8665 C C . PHE B 1 127 ? 33.312 -24.609 -4.988 1 93 127 PHE B C 1
ATOM 8667 O O . PHE B 1 127 ? 33.781 -24.516 -6.113 1 93 127 PHE B O 1
ATOM 8674 N N . ALA B 1 128 ? 34 -24.672 -3.918 1 93.19 128 ALA B N 1
ATOM 8675 C CA . ALA B 1 128 ? 35.438 -24.5 -3.953 1 93.19 128 ALA B CA 1
ATOM 8676 C C . ALA B 1 128 ? 36.156 -25.734 -4.527 1 93.19 128 ALA B C 1
ATOM 8678 O O . ALA B 1 128 ? 35.781 -26.859 -4.18 1 93.19 128 ALA B O 1
ATOM 8679 N N . ASP B 1 129 ? 37.094 -25.453 -5.375 1 94.81 129 ASP B N 1
ATOM 8680 C CA . ASP B 1 129 ? 37.875 -26.547 -5.973 1 94.81 129 ASP B CA 1
ATOM 8681 C C . ASP B 1 129 ? 39.281 -26.625 -5.375 1 94.81 129 ASP B C 1
ATOM 8683 O O . ASP B 1 129 ? 39.875 -27.703 -5.309 1 94.81 129 ASP B O 1
ATOM 8687 N N . VAL B 1 130 ? 39.812 -25.422 -5.066 1 94.06 130 VAL B N 1
ATOM 8688 C CA . VAL B 1 130 ? 41.156 -25.344 -4.547 1 94.06 130 VAL B CA 1
ATOM 8689 C C . VAL B 1 130 ? 41.25 -24.312 -3.426 1 94.06 130 VAL B C 1
ATOM 8691 O O . VAL B 1 130 ? 40.625 -23.25 -3.52 1 94.06 130 VAL B O 1
ATOM 8694 N N . LEU B 1 131 ? 41.875 -24.719 -2.328 1 91.5 131 LEU B N 1
ATOM 8695 C CA . LEU B 1 131 ? 42.281 -23.75 -1.312 1 91.5 131 LEU B CA 1
ATOM 8696 C C . LEU B 1 131 ? 43.781 -23.438 -1.456 1 91.5 131 LEU B C 1
ATOM 8698 O O . LEU B 1 131 ? 44.625 -24.328 -1.321 1 91.5 131 LEU B O 1
ATOM 8702 N N . CYS B 1 132 ? 44.031 -22.234 -1.781 1 90.38 132 CYS B N 1
ATOM 8703 C CA . CYS B 1 132 ? 45.406 -21.797 -2.016 1 90.38 132 CYS B CA 1
ATOM 8704 C C . CYS B 1 132 ? 45.875 -20.828 -0.936 1 90.38 132 CYS B C 1
ATOM 8706 O O . CYS B 1 132 ? 45.219 -19.797 -0.722 1 90.38 132 CYS B O 1
ATOM 8708 N N . PHE B 1 133 ? 47 -21.172 -0.304 1 86.81 133 PHE B N 1
ATOM 8709 C CA . PHE B 1 133 ? 47.5 -20.344 0.792 1 86.81 133 PHE B CA 1
ATOM 8710 C C . PHE B 1 133 ? 48.875 -19.797 0.465 1 86.81 133 PHE B C 1
ATOM 8712 O O . PHE B 1 133 ? 49.75 -20.516 -0.018 1 86.81 133 PHE B O 1
ATOM 8719 N N . MET B 1 134 ? 49 -18.562 0.721 1 82.25 134 MET B N 1
ATOM 8720 C CA . MET B 1 134 ? 50.312 -17.938 0.563 1 82.25 134 MET B CA 1
ATOM 8721 C C . MET B 1 134 ? 51.094 -18 1.865 1 82.25 134 MET B C 1
ATOM 8723 O O . MET B 1 134 ? 50.594 -17.625 2.924 1 82.25 134 MET B O 1
ATOM 8727 N N . CYS B 1 135 ? 52.281 -18.547 1.747 1 80.88 135 CYS B N 1
ATOM 8728 C CA . CYS B 1 135 ? 53.188 -18.656 2.895 1 80.88 135 CYS B CA 1
ATOM 8729 C C . CYS B 1 135 ? 54.469 -17.875 2.66 1 80.88 135 CYS B C 1
ATOM 8731 O O . CYS B 1 135 ? 55.25 -18.219 1.776 1 80.88 135 CYS B O 1
ATOM 8733 N N . ILE B 1 136 ? 54.719 -16.859 3.49 1 76.44 136 ILE B N 1
ATOM 8734 C CA . ILE B 1 136 ? 55.875 -16.031 3.324 1 76.44 136 ILE B CA 1
ATOM 8735 C C . ILE B 1 136 ? 56.938 -16.406 4.363 1 76.44 136 ILE B C 1
ATOM 8737 O O . ILE B 1 136 ? 58.125 -16.438 4.066 1 76.44 136 ILE B O 1
ATOM 8741 N N . ASN B 1 137 ? 56.531 -16.672 5.668 1 75.12 137 ASN B N 1
ATOM 8742 C CA . ASN B 1 137 ? 57.438 -17 6.75 1 75.12 137 ASN B CA 1
ATOM 8743 C C . ASN B 1 137 ? 56.938 -18.188 7.57 1 75.12 137 ASN B C 1
ATOM 8745 O O . ASN B 1 137 ? 55.875 -18.75 7.285 1 75.12 137 ASN B O 1
ATOM 8749 N N . GLN B 1 138 ? 57.844 -18.578 8.461 1 75.5 138 GLN B N 1
ATOM 8750 C CA . GLN B 1 138 ? 57.5 -19.734 9.305 1 75.5 138 GLN B CA 1
ATOM 8751 C C . GLN B 1 138 ? 56.312 -19.453 10.195 1 75.5 138 GLN B C 1
ATOM 8753 O O . GLN B 1 138 ? 55.562 -20.359 10.547 1 75.5 138 GLN B O 1
ATOM 8758 N N . SER B 1 139 ? 56.094 -18.203 10.531 1 74.94 139 SER B N 1
ATOM 8759 C CA . SER B 1 139 ? 54.938 -17.844 11.359 1 74.94 139 SER B CA 1
ATOM 8760 C C . SER B 1 139 ? 53.625 -18.016 10.594 1 74.94 139 SER B C 1
ATOM 8762 O O . SER B 1 139 ? 52.594 -18.281 11.195 1 74.94 139 SER B O 1
ATOM 8764 N N . ASP B 1 140 ? 53.688 -17.922 9.312 1 79.06 140 ASP B N 1
ATOM 8765 C CA . ASP B 1 140 ? 52.5 -18.094 8.469 1 79.06 140 ASP B CA 1
ATOM 8766 C C . ASP B 1 140 ? 52.031 -19.547 8.461 1 79.06 140 ASP B C 1
ATOM 8768 O O . ASP B 1 140 ? 50.844 -19.812 8.297 1 79.06 140 ASP B O 1
ATOM 8772 N N . LEU B 1 141 ? 53 -20.406 8.648 1 80.81 141 LEU B N 1
ATOM 8773 C CA . LEU B 1 141 ? 52.688 -21.828 8.547 1 80.81 141 LEU B CA 1
ATOM 8774 C C . LEU B 1 141 ? 51.719 -22.234 9.656 1 80.81 141 LEU B C 1
ATOM 8776 O O . LEU B 1 141 ? 50.812 -23.047 9.422 1 80.81 141 LEU B O 1
ATOM 8780 N N . ARG B 1 142 ? 51.875 -21.672 10.773 1 76.44 142 ARG B N 1
ATOM 8781 C CA . ARG B 1 142 ? 50.969 -21.984 11.867 1 76.44 142 ARG B CA 1
ATOM 8782 C C . ARG B 1 142 ? 49.562 -21.469 11.578 1 76.44 142 ARG B C 1
ATOM 8784 O O . ARG B 1 142 ? 48.562 -22.141 11.867 1 76.44 142 ARG B O 1
ATOM 8791 N N . VAL B 1 143 ? 49.5 -20.328 11.039 1 77.5 143 VAL B N 1
ATOM 8792 C CA . VAL B 1 143 ? 48.219 -19.719 10.711 1 77.5 143 VAL B CA 1
ATOM 8793 C C . VAL B 1 143 ? 47.531 -20.531 9.609 1 77.5 143 VAL B C 1
ATOM 8795 O O . VAL B 1 143 ? 46.312 -20.766 9.664 1 77.5 143 VAL B O 1
ATOM 8798 N N . ILE B 1 144 ? 48.312 -20.938 8.68 1 83.56 144 ILE B N 1
ATOM 8799 C CA . ILE B 1 144 ? 47.781 -21.703 7.551 1 83.56 144 ILE B CA 1
ATOM 8800 C C . ILE B 1 144 ? 47.25 -23.047 8.039 1 83.56 144 ILE B C 1
ATOM 8802 O O . ILE B 1 144 ? 46.188 -23.5 7.613 1 83.56 144 ILE B O 1
ATOM 8806 N N . GLU B 1 145 ? 48.031 -23.609 8.898 1 83.12 145 GLU B N 1
ATOM 8807 C CA . GLU B 1 145 ? 47.562 -24.875 9.469 1 83.12 145 GLU B CA 1
ATOM 8808 C C . GLU B 1 145 ? 46.219 -24.703 10.188 1 83.12 145 GLU B C 1
ATOM 8810 O O . GLU B 1 145 ? 45.344 -25.547 10.047 1 83.12 145 GLU B O 1
ATOM 8815 N N . ALA B 1 146 ? 46.156 -23.719 10.875 1 78.5 146 ALA B N 1
ATOM 8816 C CA . ALA B 1 146 ? 44.906 -23.453 11.594 1 78.5 146 ALA B CA 1
ATOM 8817 C C . ALA B 1 146 ? 43.75 -23.203 10.625 1 78.5 146 ALA B C 1
ATOM 8819 O O . ALA B 1 146 ? 42.625 -23.641 10.859 1 78.5 146 ALA B O 1
ATOM 8820 N N . GLN B 1 147 ? 43.938 -22.547 9.586 1 80.75 147 GLN B N 1
ATOM 8821 C CA . GLN B 1 147 ? 42.906 -22.234 8.594 1 80.75 147 GLN B CA 1
ATOM 8822 C C . GLN B 1 147 ? 42.469 -23.5 7.855 1 80.75 147 GLN B C 1
ATOM 8824 O O . GLN B 1 147 ? 41.281 -23.703 7.641 1 80.75 147 GLN B O 1
ATOM 8829 N N . ILE B 1 148 ? 43.438 -24.219 7.473 1 84.62 148 ILE B N 1
ATOM 8830 C CA . ILE B 1 148 ? 43.094 -25.469 6.781 1 84.62 148 ILE B CA 1
ATOM 8831 C C . ILE B 1 148 ? 42.25 -26.344 7.684 1 84.62 148 ILE B C 1
ATOM 8833 O O . ILE B 1 148 ? 41.25 -26.938 7.23 1 84.62 148 ILE B O 1
ATOM 8837 N N . ASN B 1 149 ? 42.594 -26.375 8.922 1 81.12 149 ASN B N 1
ATOM 8838 C CA . ASN B 1 149 ? 41.812 -27.172 9.859 1 81.12 149 ASN B CA 1
ATOM 8839 C C . ASN B 1 149 ? 40.375 -26.656 9.984 1 81.12 149 ASN B C 1
ATOM 8841 O O . ASN B 1 149 ? 39.438 -27.438 10.109 1 81.12 149 ASN B O 1
ATOM 8845 N N . GLN B 1 150 ? 40.219 -25.469 9.969 1 79.62 150 GLN B N 1
ATOM 8846 C CA . GLN B 1 150 ? 38.875 -24.875 10.055 1 79.62 150 GLN B CA 1
ATOM 8847 C C . GLN B 1 150 ? 38.062 -25.25 8.836 1 79.62 150 GLN B C 1
ATOM 8849 O O . GLN B 1 150 ? 36.875 -25.609 8.969 1 79.62 150 GLN B O 1
ATOM 8854 N N . TRP B 1 151 ? 38.562 -25.141 7.695 1 84 151 TRP B N 1
ATOM 8855 C CA . TRP B 1 151 ? 37.844 -25.453 6.461 1 84 151 TRP B CA 1
ATOM 8856 C C . TRP B 1 151 ? 37.562 -26.938 6.363 1 84 151 TRP B C 1
ATOM 8858 O O . TRP B 1 151 ? 36.5 -27.344 5.898 1 84 151 TRP B O 1
ATOM 8868 N N . MET B 1 152 ? 38.469 -27.719 6.863 1 83.5 152 MET B N 1
ATOM 8869 C CA . MET B 1 152 ? 38.281 -29.156 6.832 1 83.5 152 MET B CA 1
ATOM 8870 C C . MET B 1 152 ? 37.219 -29.578 7.844 1 83.5 152 MET B C 1
ATOM 8872 O O . MET B 1 152 ? 36.469 -30.531 7.605 1 83.5 152 MET B O 1
ATOM 8876 N N . PHE B 1 153 ? 37.219 -28.875 8.852 1 81.12 153 PHE B N 1
ATOM 8877 C CA . PHE B 1 153 ? 36.156 -29.141 9.812 1 81.12 153 PHE B CA 1
ATOM 8878 C C . PHE B 1 153 ? 34.781 -28.875 9.195 1 81.12 153 PHE B C 1
ATOM 8880 O O . PHE B 1 153 ? 33.875 -29.688 9.352 1 81.12 153 PHE B O 1
ATOM 8887 N N . ALA B 1 154 ? 34.656 -27.719 8.57 1 81.19 154 ALA B N 1
ATOM 8888 C CA . ALA B 1 154 ? 33.375 -27.391 7.898 1 81.19 154 ALA B CA 1
ATOM 8889 C C . ALA B 1 154 ? 33.031 -28.438 6.84 1 81.19 154 ALA B C 1
ATOM 8891 O O . ALA B 1 154 ? 31.859 -28.766 6.645 1 81.19 154 ALA B O 1
ATOM 8892 N N . TRP B 1 155 ? 34.031 -28.969 6.188 1 84.56 155 TRP B N 1
ATOM 8893 C CA . TRP B 1 155 ? 33.812 -29.984 5.164 1 84.56 155 TRP B CA 1
ATOM 8894 C C . TRP B 1 155 ? 33.312 -31.281 5.785 1 84.56 155 TRP B C 1
ATOM 8896 O O . TRP B 1 155 ? 32.406 -31.922 5.238 1 84.56 155 TRP B O 1
ATOM 8906 N N . ARG B 1 156 ? 33.812 -31.656 6.844 1 82.06 156 ARG B N 1
ATOM 8907 C CA . ARG B 1 156 ? 33.406 -32.875 7.531 1 82.06 156 ARG B CA 1
ATOM 8908 C C . ARG B 1 156 ? 31.969 -32.75 8.023 1 82.06 156 ARG B C 1
ATOM 8910 O O . ARG B 1 156 ? 31.203 -33.719 7.984 1 82.06 156 ARG B O 1
ATOM 8917 N N . GLU B 1 157 ? 31.688 -31.609 8.367 1 78.81 157 GLU B N 1
ATOM 8918 C CA . GLU B 1 157 ? 30.328 -31.375 8.844 1 78.81 157 GLU B CA 1
ATOM 8919 C C . GLU B 1 157 ? 29.312 -31.438 7.703 1 78.81 157 GLU B C 1
ATOM 8921 O O . GLU B 1 157 ? 28.172 -31.828 7.898 1 78.81 157 GLU B O 1
ATOM 8926 N N . ALA B 1 158 ? 29.734 -30.891 6.57 1 80.44 158 ALA B N 1
ATOM 8927 C CA . ALA B 1 158 ? 28.844 -30.875 5.406 1 80.44 158 ALA B CA 1
ATOM 8928 C C . ALA B 1 158 ? 28.578 -32.281 4.906 1 80.44 158 ALA B C 1
ATOM 8930 O O . ALA B 1 158 ? 27.562 -32.531 4.242 1 80.44 158 ALA B O 1
ATOM 8931 N N . GLY B 1 159 ? 29.391 -33.25 5.297 1 71 159 GLY B N 1
ATOM 8932 C CA . GLY B 1 159 ? 29.172 -34.625 4.949 1 71 159 GLY B CA 1
ATOM 8933 C C . GLY B 1 159 ? 29.656 -34.969 3.555 1 71 159 GLY B C 1
ATOM 8934 O O . GLY B 1 159 ? 30.438 -34.25 2.957 1 71 159 GLY B O 1
ATOM 8935 N N . ALA B 1 160 ? 29.109 -36.094 3.061 1 67.62 160 ALA B N 1
ATOM 8936 C CA . ALA B 1 160 ? 29.578 -36.719 1.818 1 67.62 160 ALA B CA 1
ATOM 8937 C C . ALA B 1 160 ? 29.031 -35.969 0.604 1 67.62 160 ALA B C 1
ATOM 8939 O O . ALA B 1 160 ? 29.391 -36.281 -0.535 1 67.62 160 ALA B O 1
ATOM 8940 N N . ALA B 1 161 ? 28.375 -34.906 0.834 1 77.69 161 ALA B N 1
ATOM 8941 C CA . ALA B 1 161 ? 27.703 -34.25 -0.288 1 77.69 161 ALA B CA 1
ATOM 8942 C C . ALA B 1 161 ? 28.531 -33.094 -0.84 1 77.69 161 ALA B C 1
ATOM 8944 O O . ALA B 1 161 ? 28.141 -32.438 -1.811 1 77.69 161 ALA B O 1
ATOM 8945 N N . THR B 1 162 ? 29.75 -32.938 -0.303 1 85.38 162 THR B N 1
ATOM 8946 C CA . THR B 1 162 ? 30.609 -31.844 -0.741 1 85.38 162 THR B CA 1
ATOM 8947 C C . THR B 1 162 ? 31.984 -32.344 -1.134 1 85.38 162 THR B C 1
ATOM 8949 O O . THR B 1 162 ? 32.562 -33.219 -0.446 1 85.38 162 THR B O 1
ATOM 8952 N N . PRO B 1 163 ? 32.438 -31.906 -2.26 1 87.12 163 PRO B N 1
ATOM 8953 C CA . PRO B 1 163 ? 33.781 -32.344 -2.678 1 87.12 163 PRO B CA 1
ATOM 8954 C C . PRO B 1 163 ? 34.906 -31.766 -1.798 1 87.12 163 PRO B C 1
ATOM 8956 O O . PRO B 1 163 ? 34.75 -30.656 -1.269 1 87.12 163 PRO B O 1
ATOM 8959 N N . MET B 1 164 ? 35.938 -32.562 -1.638 1 88.44 164 MET B N 1
ATOM 8960 C CA . MET B 1 164 ? 37.125 -32.062 -0.942 1 88.44 164 MET B CA 1
ATOM 8961 C C . MET B 1 164 ? 38 -31.219 -1.872 1 88.44 164 MET B C 1
ATOM 8963 O O . MET B 1 164 ? 38.469 -31.688 -2.908 1 88.44 164 MET B O 1
ATOM 8967 N N . PRO B 1 165 ? 38.188 -29.984 -1.525 1 91.56 165 PRO B N 1
ATOM 8968 C CA . PRO B 1 165 ? 39.031 -29.141 -2.383 1 91.56 165 PRO B CA 1
ATOM 8969 C C . PRO B 1 165 ? 40.5 -29.516 -2.316 1 91.56 165 PRO B C 1
ATOM 8971 O O . PRO B 1 165 ? 40.969 -30.047 -1.309 1 91.56 165 PRO B O 1
ATOM 8974 N N . GLY B 1 166 ? 41.219 -29.266 -3.465 1 91.5 166 GLY B N 1
ATOM 8975 C CA . GLY B 1 166 ? 42.656 -29.375 -3.426 1 91.5 166 GLY B CA 1
ATOM 8976 C C . GLY B 1 166 ? 43.312 -28.297 -2.586 1 91.5 166 GLY B C 1
ATOM 8977 O O . GLY B 1 166 ? 42.781 -27.188 -2.447 1 91.5 166 GLY B O 1
ATOM 8978 N N . ILE B 1 167 ? 44.438 -28.625 -1.898 1 91.25 167 ILE B N 1
ATOM 8979 C CA . ILE B 1 167 ? 45.125 -27.656 -1.059 1 91.25 167 ILE B CA 1
ATOM 8980 C C . ILE B 1 167 ? 46.5 -27.359 -1.656 1 91.25 167 ILE B C 1
ATOM 8982 O O . ILE B 1 167 ? 47.281 -28.266 -1.92 1 91.25 167 ILE B O 1
ATOM 8986 N N . VAL B 1 168 ? 46.719 -26.078 -1.872 1 90.5 168 VAL B N 1
ATOM 8987 C CA . VAL B 1 168 ? 48 -25.625 -2.42 1 90.5 168 VAL B CA 1
ATOM 8988 C C . VAL B 1 168 ? 48.594 -24.562 -1.503 1 90.5 168 VAL B C 1
ATOM 8990 O O . VAL B 1 168 ? 47.906 -23.641 -1.056 1 90.5 168 VAL B O 1
ATOM 8993 N N . VAL B 1 169 ? 49.844 -24.719 -1.152 1 88.81 169 VAL B N 1
ATOM 8994 C CA . VAL B 1 169 ? 50.562 -23.719 -0.373 1 88.81 169 VAL B CA 1
ATOM 8995 C C . VAL B 1 169 ? 51.688 -23.109 -1.216 1 88.81 169 VAL B C 1
ATOM 8997 O O . VAL B 1 169 ? 52.562 -23.828 -1.711 1 88.81 169 VAL B O 1
ATOM 9000 N N . LEU B 1 170 ? 51.625 -21.828 -1.383 1 85.19 170 LEU B N 1
ATOM 9001 C CA . LEU B 1 170 ? 52.625 -21.109 -2.156 1 85.19 170 LEU B CA 1
ATOM 9002 C C . LEU B 1 170 ? 53.688 -20.516 -1.241 1 85.19 170 LEU B C 1
ATOM 9004 O O . LEU B 1 170 ? 53.406 -19.703 -0.365 1 85.19 170 LEU B O 1
ATOM 9008 N N . LEU B 1 171 ? 54.969 -20.938 -1.486 1 82.88 171 LEU B N 1
ATOM 9009 C CA . LEU B 1 171 ? 56.094 -20.453 -0.703 1 82.88 171 LEU B CA 1
ATOM 9010 C C . LEU B 1 171 ? 56.781 -19.297 -1.417 1 82.88 171 LEU B C 1
ATOM 9012 O O . LEU B 1 171 ? 57.125 -19.406 -2.602 1 82.88 171 LEU B O 1
ATOM 9016 N N . ALA B 1 172 ? 56.969 -18.203 -0.616 1 74.94 172 ALA B N 1
ATOM 9017 C CA . ALA B 1 172 ? 57.688 -17.062 -1.172 1 74.94 172 ALA B CA 1
ATOM 9018 C C . ALA B 1 172 ? 59.188 -17.375 -1.309 1 74.94 172 ALA B C 1
ATOM 9020 O O . ALA B 1 172 ? 59.719 -18.172 -0.545 1 74.94 172 ALA B O 1
ATOM 9021 N N . GLU B 1 173 ? 59.969 -16.875 -2.334 1 66 173 GLU B N 1
ATOM 9022 C CA . GLU B 1 173 ? 61.375 -17.188 -2.66 1 66 173 GLU B CA 1
ATOM 9023 C C . GLU B 1 173 ? 62.312 -16.828 -1.504 1 66 173 GLU B C 1
ATOM 9025 O O . GLU B 1 173 ? 63.344 -17.484 -1.311 1 66 173 GLU B O 1
ATOM 9030 N N . SER B 1 174 ? 62.031 -15.703 -0.843 1 58.53 174 SER B N 1
ATOM 9031 C CA . SER B 1 174 ? 63.031 -15.219 0.095 1 58.53 174 SER B CA 1
ATOM 9032 C C . SER B 1 174 ? 63.188 -16.172 1.27 1 58.53 174 SER B C 1
ATOM 9034 O O . SER B 1 174 ? 64.125 -16.031 2.068 1 58.53 174 SER B O 1
ATOM 9036 N N . ASP B 1 175 ? 62.406 -17.094 1.374 1 59.09 175 ASP B N 1
ATOM 9037 C CA . ASP B 1 175 ? 62.406 -17.75 2.676 1 59.09 175 ASP B CA 1
ATOM 9038 C C . ASP B 1 175 ? 63.188 -19.062 2.607 1 59.09 175 ASP B C 1
ATOM 9040 O O . ASP B 1 175 ? 63.312 -19.656 1.536 1 59.09 175 ASP B O 1
ATOM 9044 N N . ASN B 1 176 ? 63.906 -19.344 3.574 1 63.5 176 ASN B N 1
ATOM 9045 C CA . ASN B 1 176 ? 64.75 -20.5 3.816 1 63.5 176 ASN B CA 1
ATOM 9046 C C . ASN B 1 176 ? 63.969 -21.766 4.016 1 63.5 176 ASN B C 1
ATOM 9048 O O . ASN B 1 176 ? 64.5 -22.812 4.367 1 63.5 176 ASN B O 1
ATOM 9052 N N . LEU B 1 177 ? 62.625 -21.672 3.68 1 75.94 177 LEU B N 1
ATOM 9053 C CA . LEU B 1 177 ? 61.812 -22.875 3.906 1 75.94 177 LEU B CA 1
ATOM 9054 C C . LEU B 1 177 ? 61.812 -23.766 2.672 1 75.94 177 LEU B C 1
ATOM 9056 O O . LEU B 1 177 ? 61.656 -23.281 1.551 1 75.94 177 LEU B O 1
ATOM 9060 N N . GLN B 1 178 ? 62.219 -25 2.764 1 78.44 178 GLN B N 1
ATOM 9061 C CA . GLN B 1 178 ? 62.156 -25.969 1.674 1 78.44 178 GLN B CA 1
ATOM 9062 C C . GLN B 1 178 ? 60.781 -26.562 1.511 1 78.44 178 GLN B C 1
ATOM 9064 O O . GLN B 1 178 ? 60.125 -26.906 2.496 1 78.44 178 GLN B O 1
ATOM 9069 N N . PRO B 1 179 ? 60.188 -26.562 0.282 1 83.38 179 PRO B N 1
ATOM 9070 C CA . PRO B 1 179 ? 58.844 -27.094 0.01 1 83.38 179 PRO B CA 1
ATOM 9071 C C . PRO B 1 179 ? 58.625 -28.469 0.614 1 83.38 179 PRO B C 1
ATOM 9073 O O . PRO B 1 179 ? 57.562 -28.75 1.146 1 83.38 179 PRO B O 1
ATOM 9076 N N . VAL B 1 180 ? 59.656 -29.25 0.648 1 82.62 180 VAL B N 1
ATOM 9077 C CA . VAL B 1 180 ? 59.531 -30.625 1.139 1 82.62 180 VAL B CA 1
ATOM 9078 C C . VAL B 1 180 ? 59.312 -30.609 2.652 1 82.62 180 VAL B C 1
ATOM 9080 O O . VAL B 1 180 ? 58.531 -31.406 3.186 1 82.62 180 VAL B O 1
ATOM 9083 N N . THR B 1 181 ? 60 -29.719 3.299 1 80.5 181 THR B N 1
ATOM 9084 C CA . THR B 1 181 ? 59.875 -29.609 4.75 1 80.5 181 THR B CA 1
ATOM 9085 C C . THR B 1 181 ? 58.5 -29.125 5.141 1 80.5 181 THR B C 1
ATOM 9087 O O . THR B 1 181 ? 57.906 -29.625 6.102 1 80.5 181 THR B O 1
ATOM 9090 N N . VAL B 1 182 ? 58 -28.203 4.391 1 84.44 182 VAL B N 1
ATOM 9091 C CA . VAL B 1 182 ? 56.688 -27.672 4.68 1 84.44 182 VAL B CA 1
ATOM 9092 C C . VAL B 1 182 ? 55.625 -28.719 4.402 1 84.44 182 VAL B C 1
ATOM 9094 O O . VAL B 1 182 ? 54.656 -28.875 5.176 1 84.44 182 VAL B O 1
ATOM 9097 N N . GLN B 1 183 ? 55.75 -29.453 3.342 1 84.19 183 GLN B N 1
ATOM 9098 C CA . GLN B 1 183 ? 54.812 -30.516 2.988 1 84.19 183 GLN B CA 1
ATOM 9099 C C . GLN B 1 183 ? 54.781 -31.594 4.066 1 84.19 183 GLN B C 1
ATOM 9101 O O . GLN B 1 183 ? 53.688 -32.062 4.426 1 84.19 183 GLN B O 1
ATOM 9106 N N . ARG B 1 184 ? 55.969 -31.891 4.574 1 80.75 184 ARG B N 1
ATOM 9107 C CA . ARG B 1 184 ? 56.062 -32.906 5.613 1 80.75 184 ARG B CA 1
ATOM 9108 C C . ARG B 1 184 ? 55.406 -32.438 6.914 1 80.75 184 ARG B C 1
ATOM 9110 O O . ARG B 1 184 ? 54.75 -33.219 7.602 1 80.75 184 ARG B O 1
ATOM 9117 N N . GLN B 1 185 ? 55.625 -31.266 7.168 1 81.25 185 GLN B N 1
ATOM 9118 C CA . GLN B 1 185 ? 55.062 -30.703 8.383 1 81.25 185 GLN B CA 1
ATOM 9119 C C . GLN B 1 185 ? 53.531 -30.672 8.312 1 81.25 185 GLN B C 1
ATOM 9121 O O . GLN B 1 185 ? 52.844 -31.031 9.281 1 81.25 185 GLN B O 1
ATOM 9126 N N . LEU B 1 186 ? 53.031 -30.297 7.211 1 82.81 186 LEU B N 1
ATOM 9127 C CA . LEU B 1 186 ? 51.594 -30.203 7.051 1 82.81 186 LEU B CA 1
ATOM 9128 C C . LEU B 1 186 ? 50.938 -31.578 6.984 1 82.81 186 LEU B C 1
ATOM 9130 O O . LEU B 1 186 ? 49.844 -31.781 7.473 1 82.81 186 LEU B O 1
ATOM 9134 N N . ALA B 1 187 ? 51.625 -32.531 6.355 1 78.38 187 ALA B N 1
ATOM 9135 C CA . ALA B 1 187 ? 51.094 -33.906 6.25 1 78.38 187 ALA B CA 1
ATOM 9136 C C . ALA B 1 187 ? 50.969 -34.562 7.625 1 78.38 187 ALA B C 1
ATOM 9138 O O . ALA B 1 187 ? 50.125 -35.406 7.836 1 78.38 187 ALA B O 1
ATOM 9139 N N . LYS B 1 188 ? 51.844 -34.156 8.484 1 75.94 188 LYS B N 1
ATOM 9140 C CA . LYS B 1 188 ? 51.844 -34.719 9.836 1 75.94 188 LYS B CA 1
ATOM 9141 C C . LYS B 1 188 ? 50.688 -34.156 10.664 1 75.94 188 LYS B C 1
ATOM 9143 O O . LYS B 1 188 ? 50.125 -34.875 11.492 1 75.94 188 LYS B O 1
ATOM 9148 N N . THR B 1 189 ? 50.25 -33.031 10.344 1 72.88 189 THR B N 1
ATOM 9149 C CA . THR B 1 189 ? 49.312 -32.344 11.227 1 72.88 189 THR B CA 1
ATOM 9150 C C . THR B 1 189 ? 47.906 -32.344 10.641 1 72.88 189 THR B C 1
ATOM 9152 O O . THR B 1 189 ? 46.938 -32.281 11.383 1 72.88 189 THR B O 1
ATOM 9155 N N . LEU B 1 190 ? 47.844 -32.406 9.398 1 74.69 190 LEU B N 1
ATOM 9156 C CA . LEU B 1 190 ? 46.531 -32.219 8.781 1 74.69 190 LEU B CA 1
ATOM 9157 C C . LEU B 1 190 ? 45.969 -33.562 8.312 1 74.69 190 LEU B C 1
ATOM 9159 O O . LEU B 1 190 ? 46.719 -34.406 7.848 1 74.69 190 LEU B O 1
ATOM 9163 N N . PRO B 1 191 ? 44.719 -33.719 8.617 1 66.44 191 PRO B N 1
ATOM 9164 C CA . PRO B 1 191 ? 44.062 -34.938 8.164 1 66.44 191 PRO B CA 1
ATOM 9165 C C . PRO B 1 191 ? 43.75 -34.906 6.676 1 66.44 191 PRO B C 1
ATOM 9167 O O . PRO B 1 191 ? 42.594 -35.094 6.297 1 66.44 191 PRO B O 1
ATOM 9170 N N . VAL B 1 192 ? 44.594 -34.281 5.859 1 69.44 192 VAL B N 1
ATOM 9171 C CA . VAL B 1 192 ? 44.312 -34.188 4.43 1 69.44 192 VAL B CA 1
ATOM 9172 C C . VAL B 1 192 ? 45.344 -35.031 3.652 1 69.44 192 VAL B C 1
ATOM 9174 O O . VAL B 1 192 ? 46.5 -35.156 4.082 1 69.44 192 VAL B O 1
ATOM 9177 N N . ALA B 1 193 ? 44.938 -35.719 2.666 1 61 193 ALA B N 1
ATOM 9178 C CA . ALA B 1 193 ? 45.781 -36.688 1.976 1 61 193 ALA B CA 1
ATOM 9179 C C . ALA B 1 193 ? 46.906 -36.031 1.233 1 61 193 ALA B C 1
ATOM 9181 O O . ALA B 1 193 ? 48.031 -36.531 1.226 1 61 193 ALA B O 1
ATOM 9182 N N . LYS B 1 194 ? 46.594 -34.875 0.465 1 77.62 194 LYS B N 1
ATOM 9183 C CA . LYS B 1 194 ? 47.688 -34.344 -0.381 1 77.62 194 LYS B CA 1
ATOM 9184 C C . LYS B 1 194 ? 47.688 -32.812 -0.361 1 77.62 194 LYS B C 1
ATOM 9186 O O . LYS B 1 194 ? 46.656 -32.188 -0.589 1 77.62 194 LYS B O 1
ATOM 9191 N N . VAL B 1 195 ? 48.781 -32.219 0.152 1 86.19 195 VAL B N 1
ATOM 9192 C CA . VAL B 1 195 ? 49.031 -30.766 0.088 1 86.19 195 VAL B CA 1
ATOM 9193 C C . VAL B 1 195 ? 50.156 -30.484 -0.895 1 86.19 195 VAL B C 1
ATOM 9195 O O . VAL B 1 195 ? 51.219 -31.094 -0.804 1 86.19 195 VAL B O 1
ATOM 9198 N N . SER B 1 196 ? 49.844 -29.703 -1.89 1 86.81 196 SER B N 1
ATOM 9199 C CA . SER B 1 196 ? 50.844 -29.297 -2.852 1 86.81 196 SER B CA 1
ATOM 9200 C C . SER B 1 196 ? 51.562 -28.016 -2.406 1 86.81 196 SER B C 1
ATOM 9202 O O . SER B 1 196 ? 50.906 -27.031 -2.074 1 86.81 196 SER B O 1
ATOM 9204 N N . VAL B 1 197 ? 52.844 -28.109 -2.301 1 88.12 197 VAL B N 1
ATOM 9205 C CA . VAL B 1 197 ? 53.656 -26.938 -1.932 1 88.12 197 VAL B CA 1
ATOM 9206 C C . VAL B 1 197 ? 54.469 -26.484 -3.123 1 88.12 197 VAL B C 1
ATOM 9208 O O . VAL B 1 197 ? 55.25 -27.266 -3.691 1 88.12 197 VAL B O 1
ATOM 9211 N N . VAL B 1 198 ? 54.312 -25.219 -3.561 1 83.19 198 VAL B N 1
ATOM 9212 C CA . VAL B 1 198 ? 54.969 -24.672 -4.742 1 83.19 198 VAL B CA 1
ATOM 9213 C C . VAL B 1 198 ? 55.719 -23.406 -4.375 1 83.19 198 VAL B C 1
ATOM 9215 O O . VAL B 1 198 ? 55.219 -22.562 -3.633 1 83.19 198 VAL B O 1
ATOM 9218 N N . ARG B 1 199 ? 57 -23.312 -4.859 1 80.25 199 ARG B N 1
ATOM 9219 C CA . ARG B 1 199 ? 57.781 -22.094 -4.68 1 80.25 199 ARG B CA 1
ATOM 9220 C C . ARG B 1 199 ? 57.531 -21.109 -5.816 1 80.25 199 ARG B C 1
ATOM 9222 O O . ARG B 1 199 ? 57.438 -21.5 -6.98 1 80.25 199 ARG B O 1
ATOM 9229 N N . ILE B 1 200 ? 57.156 -19.922 -5.391 1 74.44 200 ILE B N 1
ATOM 9230 C CA . ILE B 1 200 ? 56.875 -18.922 -6.402 1 74.44 200 ILE B CA 1
ATOM 9231 C C . ILE B 1 200 ? 57.844 -17.75 -6.25 1 74.44 200 ILE B C 1
ATOM 9233 O O . ILE B 1 200 ? 58.25 -17.422 -5.137 1 74.44 200 ILE B O 1
ATOM 9237 N N . ASP B 1 201 ? 58.375 -17.266 -7.48 1 65 201 ASP B N 1
ATOM 9238 C CA . ASP B 1 201 ? 59.219 -16.062 -7.496 1 65 201 ASP B CA 1
ATOM 9239 C C . ASP B 1 201 ? 58.375 -14.805 -7.422 1 65 201 ASP B C 1
ATOM 9241 O O . ASP B 1 201 ? 57.406 -14.648 -8.188 1 65 201 ASP B O 1
ATOM 9245 N N . GLN B 1 202 ? 58.406 -14.039 -6.395 1 56.28 202 GLN B N 1
ATOM 9246 C CA . GLN B 1 202 ? 57.594 -12.852 -6.133 1 56.28 202 GLN B CA 1
ATOM 9247 C C . GLN B 1 202 ? 57.594 -11.914 -7.336 1 56.28 202 GLN B C 1
ATOM 9249 O O . GLN B 1 202 ? 56.625 -11.203 -7.578 1 56.28 202 GLN B O 1
ATOM 9254 N N . SER B 1 203 ? 58.688 -11.641 -7.957 1 53.56 203 SER B N 1
ATOM 9255 C CA . SER B 1 203 ? 58.812 -10.672 -9.039 1 53.56 203 SER B CA 1
ATOM 9256 C C . SER B 1 203 ? 57.906 -11.016 -10.195 1 53.56 203 SER B C 1
ATOM 9258 O O . SER B 1 203 ? 57.438 -10.133 -10.914 1 53.56 203 SER B O 1
ATOM 9260 N N . THR B 1 204 ? 57.531 -12.117 -10.359 1 50.97 204 THR B N 1
ATOM 9261 C CA . THR B 1 204 ? 56.812 -12.555 -11.562 1 50.97 204 THR B CA 1
ATOM 9262 C C . THR B 1 204 ? 55.312 -12.383 -11.391 1 50.97 204 THR B C 1
ATOM 9264 O O . THR B 1 204 ? 54.562 -12.547 -12.352 1 50.97 204 THR B O 1
ATOM 9267 N N . TRP B 1 205 ? 54.844 -12.18 -10.273 1 53.12 205 TRP B N 1
ATOM 9268 C CA . TRP B 1 205 ? 53.406 -12.148 -10.078 1 53.12 205 TRP B CA 1
ATOM 9269 C C . TRP B 1 205 ? 52.781 -10.883 -10.688 1 53.12 205 TRP B C 1
ATOM 9271 O O . TRP B 1 205 ? 51.719 -10.93 -11.273 1 53.12 205 TRP B O 1
ATOM 9281 N N . THR B 1 206 ? 53.5 -9.75 -10.352 1 50.28 206 THR B N 1
ATOM 9282 C CA . THR B 1 206 ? 52.969 -8.492 -10.852 1 50.28 206 THR B CA 1
ATOM 9283 C C . THR B 1 206 ? 52.812 -8.523 -12.367 1 50.28 206 THR B C 1
ATOM 9285 O O . THR B 1 206 ? 51.906 -7.91 -12.922 1 50.28 206 THR B O 1
ATOM 9288 N N . VAL B 1 207 ? 53.875 -9.188 -13.016 1 46.09 207 VAL B N 1
ATOM 9289 C CA . VAL B 1 207 ? 53.938 -9.117 -14.469 1 46.09 207 VAL B CA 1
ATOM 9290 C C . VAL B 1 207 ? 53.125 -10.242 -15.086 1 46.09 207 VAL B C 1
ATOM 9292 O O . VAL B 1 207 ? 52.406 -10.031 -16.078 1 46.09 207 VAL B O 1
ATOM 9295 N N . ASN B 1 208 ? 53.25 -11.438 -14.461 1 54.62 208 ASN B N 1
ATOM 9296 C CA . ASN B 1 208 ? 52.75 -12.594 -15.188 1 54.62 208 ASN B CA 1
ATOM 9297 C C . ASN B 1 208 ? 51.406 -13.07 -14.609 1 54.62 208 ASN B C 1
ATOM 9299 O O . ASN B 1 208 ? 50.75 -13.938 -15.188 1 54.62 208 ASN B O 1
ATOM 9303 N N . GLY B 1 209 ? 50.938 -12.438 -13.648 1 63.16 209 GLY B N 1
ATOM 9304 C CA . GLY B 1 209 ? 49.688 -12.828 -13.023 1 63.16 209 GLY B CA 1
ATOM 9305 C C . GLY B 1 209 ? 49.688 -14.25 -12.5 1 63.16 209 GLY B C 1
ATOM 9306 O O . GLY B 1 209 ? 50.625 -14.641 -11.781 1 63.16 209 GLY B O 1
ATOM 9307 N N . LEU B 1 210 ? 48.719 -15.156 -12.758 1 76.12 210 LEU B N 1
ATOM 9308 C CA . LEU B 1 210 ? 48.562 -16.516 -12.242 1 76.12 210 LEU B CA 1
ATOM 9309 C C . LEU B 1 210 ? 49.219 -17.531 -13.164 1 76.12 210 LEU B C 1
ATOM 9311 O O . LEU B 1 210 ? 49.188 -18.734 -12.906 1 76.12 210 LEU B O 1
ATOM 9315 N N . ARG B 1 211 ? 49.969 -17.156 -14.141 1 77.75 211 ARG B N 1
ATOM 9316 C CA . ARG B 1 211 ? 50.5 -18.031 -15.18 1 77.75 211 ARG B CA 1
ATOM 9317 C C . ARG B 1 211 ? 51.469 -19.062 -14.586 1 77.75 211 ARG B C 1
ATOM 9319 O O . ARG B 1 211 ? 51.375 -20.25 -14.906 1 77.75 211 ARG B O 1
ATOM 9326 N N . PRO B 1 212 ? 52.344 -18.656 -13.641 1 75.62 212 PRO B N 1
ATOM 9327 C CA . PRO B 1 212 ? 53.312 -19.641 -13.148 1 75.62 212 PRO B CA 1
ATOM 9328 C C . PRO B 1 212 ? 52.656 -20.734 -12.312 1 75.62 212 PRO B C 1
ATOM 9330 O O . PRO B 1 212 ? 53.219 -21.812 -12.156 1 75.62 212 PRO B O 1
ATOM 9333 N N . ILE B 1 213 ? 51.5 -20.531 -11.812 1 83.12 213 ILE B N 1
ATOM 9334 C CA . ILE B 1 213 ? 50.906 -21.484 -10.883 1 83.12 213 ILE B CA 1
ATOM 9335 C C . ILE B 1 213 ? 49.656 -22.094 -11.492 1 83.12 213 ILE B C 1
ATOM 9337 O O . ILE B 1 213 ? 49.031 -22.969 -10.883 1 83.12 213 ILE B O 1
ATOM 9341 N N . ARG B 1 214 ? 49.281 -21.719 -12.648 1 86.75 214 ARG B N 1
ATOM 9342 C CA . ARG B 1 214 ? 48.062 -22.156 -13.289 1 86.75 214 ARG B CA 1
ATOM 9343 C C . ARG B 1 214 ? 48 -23.672 -13.422 1 86.75 214 ARG B C 1
ATOM 9345 O O . ARG B 1 214 ? 47 -24.297 -13.141 1 86.75 214 ARG B O 1
ATOM 9352 N N . LYS B 1 215 ? 49.125 -24.172 -13.844 1 84.44 215 LYS B N 1
ATOM 9353 C CA . LYS B 1 215 ? 49.188 -25.625 -14.055 1 84.44 215 LYS B CA 1
ATOM 9354 C C . LYS B 1 215 ? 49 -26.375 -12.742 1 84.44 215 LYS B C 1
ATOM 9356 O O . LYS B 1 215 ? 48.312 -27.375 -12.688 1 84.44 215 LYS B O 1
ATOM 9361 N N . ARG B 1 216 ? 49.594 -25.844 -11.727 1 86.38 216 ARG B N 1
ATOM 9362 C CA . ARG B 1 216 ? 49.5 -26.484 -10.422 1 86.38 216 ARG B CA 1
ATOM 9363 C C . ARG B 1 216 ? 48.094 -26.359 -9.844 1 86.38 216 ARG B C 1
ATOM 9365 O O . ARG B 1 216 ? 47.625 -27.281 -9.188 1 86.38 216 ARG B O 1
ATOM 9372 N N . LEU B 1 217 ? 47.531 -25.25 -10.039 1 89.88 217 LEU B N 1
ATOM 9373 C CA . LEU B 1 217 ? 46.156 -25.047 -9.586 1 89.88 217 LEU B CA 1
ATOM 9374 C C . LEU B 1 217 ? 45.188 -25.984 -10.32 1 89.88 217 LEU B C 1
ATOM 9376 O O . LEU B 1 217 ? 44.281 -26.562 -9.711 1 89.88 217 LEU B O 1
ATOM 9380 N N . GLY B 1 218 ? 45.375 -26.109 -11.625 1 88.31 218 GLY B N 1
ATOM 9381 C CA . GLY B 1 218 ? 44.562 -27.016 -12.414 1 88.31 218 GLY B CA 1
ATOM 9382 C C . GLY B 1 218 ? 44.688 -28.453 -11.953 1 88.31 218 GLY B C 1
ATOM 9383 O O . GLY B 1 218 ? 43.688 -29.172 -11.898 1 88.31 218 GLY B O 1
ATOM 9384 N N . GLN B 1 219 ? 45.938 -28.844 -11.562 1 88.38 219 GLN B N 1
ATOM 9385 C CA . GLN B 1 219 ? 46.156 -30.203 -11.078 1 88.38 219 GLN B CA 1
ATOM 9386 C C . GLN B 1 219 ? 45.469 -30.422 -9.727 1 88.38 219 GLN B C 1
ATOM 9388 O O . GLN B 1 219 ? 44.875 -31.469 -9.477 1 88.38 219 GLN B O 1
ATOM 9393 N N . ALA B 1 220 ? 45.594 -29.453 -8.961 1 90.44 220 ALA B N 1
ATOM 9394 C CA . ALA B 1 220 ? 44.969 -29.547 -7.633 1 90.44 220 ALA B CA 1
ATOM 9395 C C . ALA B 1 220 ? 43.469 -29.594 -7.738 1 90.44 220 ALA B C 1
ATOM 9397 O O . ALA B 1 220 ? 42.781 -30.234 -6.91 1 90.44 220 ALA B O 1
ATOM 9398 N N . ALA B 1 221 ? 42.938 -28.953 -8.719 1 93.06 221 ALA B N 1
ATOM 9399 C CA . ALA B 1 221 ? 41.469 -28.891 -8.898 1 93.06 221 ALA B CA 1
ATOM 9400 C C . ALA B 1 221 ? 40.938 -30.172 -9.523 1 93.06 221 ALA B C 1
ATOM 9402 O O . ALA B 1 221 ? 39.75 -30.453 -9.445 1 93.06 221 ALA B O 1
ATOM 9403 N N . SER B 1 222 ? 41.75 -30.969 -10.125 1 90.31 222 SER B N 1
ATOM 9404 C CA . SER B 1 222 ? 41.344 -32.156 -10.891 1 90.31 222 SER B CA 1
ATOM 9405 C C . SER B 1 222 ? 40.625 -33.156 -10.008 1 90.31 222 SER B C 1
ATOM 9407 O O . SER B 1 222 ? 39.656 -33.812 -10.438 1 90.31 222 SER B O 1
ATOM 9409 N N . ARG B 1 223 ? 41.094 -33.281 -8.797 1 86.56 223 ARG B N 1
ATOM 9410 C CA . ARG B 1 223 ? 40.469 -34.25 -7.895 1 86.56 223 ARG B CA 1
ATOM 9411 C C . ARG B 1 223 ? 39.031 -33.844 -7.582 1 86.56 223 ARG B C 1
ATOM 9413 O O . ARG B 1 223 ? 38.125 -34.656 -7.645 1 86.56 223 ARG B O 1
ATOM 9420 N N . ALA B 1 224 ? 38.938 -32.688 -7.172 1 90.69 224 ALA B N 1
ATOM 9421 C CA . ALA B 1 224 ? 37.594 -32.188 -6.879 1 90.69 224 ALA B CA 1
ATOM 9422 C C . ALA B 1 224 ? 36.688 -32.25 -8.117 1 90.69 224 ALA B C 1
ATOM 9424 O O . ALA B 1 224 ? 35.531 -32.594 -8.023 1 90.69 224 ALA B O 1
ATOM 9425 N N . ARG B 1 225 ? 37.188 -31.969 -9.227 1 93.38 225 ARG B N 1
ATOM 9426 C CA . ARG B 1 225 ? 36.438 -32 -10.484 1 93.38 225 ARG B CA 1
ATOM 9427 C C . ARG B 1 225 ? 36 -33.406 -10.82 1 93.38 225 ARG B C 1
ATOM 9429 O O . ARG B 1 225 ? 34.875 -33.625 -11.25 1 93.38 225 ARG B O 1
ATOM 9436 N N . ARG B 1 226 ? 36.875 -34.375 -10.641 1 92.44 226 ARG B N 1
ATOM 9437 C CA . ARG B 1 226 ? 36.531 -35.75 -10.898 1 92.44 226 ARG B CA 1
ATOM 9438 C C . ARG B 1 226 ? 35.406 -36.219 -9.992 1 92.44 226 ARG B C 1
ATOM 9440 O O . ARG B 1 226 ? 34.5 -36.938 -10.43 1 92.44 226 ARG B O 1
ATOM 9447 N N . TRP B 1 227 ? 35.562 -35.812 -8.82 1 91.81 227 TRP B N 1
ATOM 9448 C CA . TRP B 1 227 ? 34.469 -36.125 -7.883 1 91.81 227 TRP B CA 1
ATOM 9449 C C . TRP B 1 227 ? 33.156 -35.531 -8.344 1 91.81 227 TRP B C 1
ATOM 9451 O O . TRP B 1 227 ? 32.125 -36.188 -8.312 1 91.81 227 TRP B O 1
ATOM 9461 N N . LYS B 1 228 ? 33.156 -34.281 -8.734 1 94.5 228 LYS B N 1
ATOM 9462 C CA . LYS B 1 228 ? 31.953 -33.594 -9.172 1 94.5 228 LYS B CA 1
ATOM 9463 C C . LYS B 1 228 ? 31.375 -34.219 -10.43 1 94.5 228 LYS B C 1
ATOM 9465 O O . LYS B 1 228 ? 30.156 -34.312 -10.578 1 94.5 228 LYS B O 1
ATOM 9470 N N . ILE B 1 229 ? 32.219 -34.656 -11.281 1 94.5 229 ILE B N 1
ATOM 9471 C CA . ILE B 1 229 ? 31.766 -35.344 -12.5 1 94.5 229 ILE B CA 1
ATOM 9472 C C . ILE B 1 229 ? 31.094 -36.656 -12.148 1 94.5 229 ILE B C 1
ATOM 9474 O O . ILE B 1 229 ? 30 -36.969 -12.641 1 94.5 229 ILE B O 1
ATOM 9478 N N . SER B 1 230 ? 31.719 -37.406 -11.242 1 93 230 SER B N 1
ATOM 9479 C CA . SER B 1 230 ? 31.219 -38.719 -10.875 1 93 230 SER B CA 1
ATOM 9480 C C . SER B 1 230 ? 29.859 -38.594 -10.172 1 93 230 SER B C 1
ATOM 9482 O O . SER B 1 230 ? 29.016 -39.5 -10.305 1 93 230 SER B O 1
ATOM 9484 N N . ASN B 1 231 ? 29.703 -37.562 -9.492 1 93 231 ASN B N 1
ATOM 9485 C CA . ASN B 1 231 ? 28.469 -37.375 -8.742 1 93 231 ASN B CA 1
ATOM 9486 C C . ASN B 1 231 ? 27.484 -36.469 -9.492 1 93 231 ASN B C 1
ATOM 9488 O O . ASN B 1 231 ? 26.422 -36.125 -8.961 1 93 231 ASN B O 1
ATOM 9492 N N . LYS B 1 232 ? 27.812 -36.062 -10.656 1 93.81 232 LYS B N 1
ATOM 9493 C CA . LYS B 1 232 ? 26.984 -35.25 -11.531 1 93.81 232 LYS B CA 1
ATOM 9494 C C . LYS B 1 232 ? 26.609 -33.938 -10.867 1 93.81 232 LYS B C 1
ATOM 9496 O O . LYS B 1 232 ? 25.438 -33.531 -10.844 1 93.81 232 LYS B O 1
ATOM 9501 N N . VAL B 1 233 ? 27.609 -33.281 -10.258 1 95.31 233 VAL B N 1
ATOM 9502 C CA . VAL B 1 233 ? 27.359 -32 -9.617 1 95.31 233 VAL B CA 1
ATOM 9503 C C . VAL B 1 233 ? 28.375 -30.969 -10.117 1 95.31 233 VAL B C 1
ATOM 9505 O O . VAL B 1 233 ? 28.781 -30.078 -9.367 1 95.31 233 VAL B O 1
ATOM 9508 N N . LEU B 1 234 ? 28.969 -31.234 -11.289 1 95.44 234 LEU B N 1
ATOM 9509 C CA . LEU B 1 234 ? 29.766 -30.203 -11.938 1 95.44 234 LEU B CA 1
ATOM 9510 C C . LEU B 1 234 ? 28.875 -29.172 -12.625 1 95.44 234 LEU B C 1
ATOM 9512 O O . LEU B 1 234 ? 28.25 -29.469 -13.648 1 95.44 234 LEU B O 1
ATOM 9516 N N . PHE B 1 235 ? 28.891 -28.016 -12.148 1 96.12 235 PHE B N 1
ATOM 9517 C CA . PHE B 1 235 ? 27.875 -27.062 -12.547 1 96.12 235 PHE B CA 1
ATOM 9518 C C . PHE B 1 235 ? 28.438 -26.047 -13.531 1 96.12 235 PHE B C 1
ATOM 9520 O O . PHE B 1 235 ? 29.625 -25.703 -13.469 1 96.12 235 PHE B O 1
ATOM 9527 N N . SER B 1 236 ? 27.578 -25.578 -14.391 1 94.94 236 SER B N 1
ATOM 9528 C CA . SER B 1 236 ? 27.906 -24.469 -15.273 1 94.94 236 SER B CA 1
ATOM 9529 C C . SER B 1 236 ? 27.984 -23.156 -14.508 1 94.94 236 SER B C 1
ATOM 9531 O O . SER B 1 236 ? 27.578 -23.094 -13.344 1 94.94 236 SER B O 1
ATOM 9533 N N . GLY B 1 237 ? 28.531 -22.188 -15.227 1 94 237 GLY B N 1
ATOM 9534 C CA . GLY B 1 237 ? 28.578 -20.875 -14.617 1 94 237 GLY B CA 1
ATOM 9535 C C . GLY B 1 237 ? 27.203 -20.359 -14.211 1 94 237 GLY B C 1
ATOM 9536 O O . GLY B 1 237 ? 27.031 -19.797 -13.125 1 94 237 GLY B O 1
ATOM 9537 N N . SER B 1 238 ? 26.219 -20.578 -15.016 1 92.31 238 SER B N 1
ATOM 9538 C CA . SER B 1 238 ? 24.859 -20.109 -14.734 1 92.31 238 SER B CA 1
ATOM 9539 C C . SER B 1 238 ? 24.281 -20.812 -13.508 1 92.31 238 SER B C 1
ATOM 9541 O O . SER B 1 238 ? 23.625 -20.188 -12.68 1 92.31 238 SER B O 1
ATOM 9543 N N . HIS B 1 239 ? 24.516 -22.078 -13.453 1 95.25 239 HIS B N 1
ATOM 9544 C CA . HIS B 1 239 ? 24.016 -22.844 -12.32 1 95.25 239 HIS B CA 1
ATOM 9545 C C . HIS B 1 239 ? 24.719 -22.438 -11.031 1 95.25 239 HIS B C 1
ATOM 9547 O O . HIS B 1 239 ? 24.109 -22.438 -9.961 1 95.25 239 HIS B O 1
ATOM 9553 N N . MET B 1 240 ? 25.953 -22.141 -11.188 1 93.81 240 MET B N 1
ATOM 9554 C CA . MET B 1 240 ? 26.734 -21.734 -10.023 1 93.81 240 MET B CA 1
ATOM 9555 C C . MET B 1 240 ? 26.156 -20.469 -9.391 1 93.81 240 MET B C 1
ATOM 9557 O O . MET B 1 240 ? 26.109 -20.344 -8.164 1 93.81 240 MET B O 1
ATOM 9561 N N . ILE B 1 241 ? 25.734 -19.594 -10.227 1 89.31 241 ILE B N 1
ATOM 9562 C CA . ILE B 1 241 ? 25.125 -18.359 -9.727 1 89.31 241 ILE B CA 1
ATOM 9563 C C . ILE B 1 241 ? 23.906 -18.688 -8.859 1 89.31 241 ILE B C 1
ATOM 9565 O O . ILE B 1 241 ? 23.781 -18.219 -7.73 1 89.31 241 ILE B O 1
ATOM 9569 N N . GLY B 1 242 ? 23.016 -19.5 -9.375 1 89.38 242 GLY B N 1
ATOM 9570 C CA . GLY B 1 242 ? 21.797 -19.859 -8.664 1 89.38 242 GLY B CA 1
ATOM 9571 C C . GLY B 1 242 ? 22.062 -20.594 -7.363 1 89.38 242 GLY B C 1
ATOM 9572 O O . GLY B 1 242 ? 21.406 -20.328 -6.352 1 89.38 242 GLY B O 1
ATOM 9573 N N . LEU B 1 243 ? 22.984 -21.453 -7.371 1 92.62 243 LEU B N 1
ATOM 9574 C CA . LEU B 1 243 ? 23.281 -22.281 -6.199 1 92.62 243 LEU B CA 1
ATOM 9575 C C . LEU B 1 243 ? 23.969 -21.453 -5.113 1 92.62 243 LEU B C 1
ATOM 9577 O O . LEU B 1 243 ? 23.672 -21.625 -3.926 1 92.62 243 LEU B O 1
ATOM 9581 N N . LEU B 1 244 ? 24.875 -20.641 -5.523 1 88.75 244 LEU B N 1
ATOM 9582 C CA . LEU B 1 244 ? 25.578 -19.828 -4.539 1 88.75 244 LEU B CA 1
ATOM 9583 C C . LEU B 1 244 ? 24.625 -18.859 -3.838 1 88.75 244 LEU B C 1
ATOM 9585 O O . LEU B 1 244 ? 24.797 -18.578 -2.65 1 88.75 244 LEU B O 1
ATOM 9589 N N . GLU B 1 245 ? 23.734 -18.375 -4.543 1 83.62 245 GLU B N 1
ATOM 9590 C CA . GLU B 1 245 ? 22.734 -17.516 -3.922 1 83.62 245 GLU B CA 1
ATOM 9591 C C . GLU B 1 245 ? 21.969 -18.266 -2.836 1 83.62 245 GLU B C 1
ATOM 9593 O O . GLU B 1 245 ? 21.656 -17.688 -1.789 1 83.62 245 GLU B O 1
ATOM 9598 N N . GLU B 1 246 ? 21.672 -19.469 -3.066 1 86.94 246 GLU B N 1
ATOM 9599 C CA . GLU B 1 246 ? 20.891 -20.266 -2.121 1 86.94 246 GLU B CA 1
ATOM 9600 C C . GLU B 1 246 ? 21.75 -20.703 -0.934 1 86.94 246 GLU B C 1
ATOM 9602 O O . GLU B 1 246 ? 21.234 -21.031 0.13 1 86.94 246 GLU B O 1
ATOM 9607 N N . SER B 1 247 ? 23.047 -20.703 -1.118 1 87.19 247 SER B N 1
ATOM 9608 C CA . SER B 1 247 ? 23.938 -21.156 -0.054 1 87.19 247 SER B CA 1
ATOM 9609 C C . SER B 1 247 ? 23.906 -20.203 1.139 1 87.19 247 SER B C 1
ATOM 9611 O O . SER B 1 247 ? 24.156 -20.625 2.273 1 87.19 247 SER B O 1
ATOM 9613 N N . PHE B 1 248 ? 23.609 -18.969 0.882 1 77.38 248 PHE B N 1
ATOM 9614 C CA . PHE B 1 248 ? 23.516 -18 1.966 1 77.38 248 PHE B CA 1
ATOM 9615 C C . PHE B 1 248 ? 22.406 -18.359 2.939 1 77.38 248 PHE B C 1
ATOM 9617 O O . PHE B 1 248 ? 22.609 -18.344 4.156 1 77.38 248 PHE B O 1
ATOM 9624 N N . GLY B 1 249 ? 21.297 -18.734 2.363 1 74.62 249 GLY B N 1
ATOM 9625 C CA . GLY B 1 249 ? 20.172 -19.109 3.207 1 74.62 249 GLY B CA 1
ATOM 9626 C C . GLY B 1 249 ? 20.422 -20.391 3.99 1 74.62 249 GLY B C 1
ATOM 9627 O O . GLY B 1 249 ? 20.062 -20.484 5.168 1 74.62 249 GLY B O 1
ATOM 9628 N N . THR B 1 250 ? 21.031 -21.312 3.406 1 80.44 250 THR B N 1
ATOM 9629 C CA . THR B 1 250 ? 21.312 -22.594 4.043 1 80.44 250 THR B CA 1
ATOM 9630 C C . THR B 1 250 ? 22.359 -22.438 5.133 1 80.44 250 THR B C 1
ATOM 9632 O O . THR B 1 250 ? 22.297 -23.125 6.164 1 80.44 250 THR B O 1
ATOM 9635 N N . ALA B 1 251 ? 23.297 -21.562 4.848 1 78.62 251 ALA B N 1
ATOM 9636 C CA . ALA B 1 251 ? 24.344 -21.328 5.828 1 78.62 251 ALA B CA 1
ATOM 9637 C C . ALA B 1 251 ? 23.797 -20.688 7.09 1 78.62 251 ALA B C 1
ATOM 9639 O O . ALA B 1 251 ? 24.25 -20.984 8.203 1 78.62 251 ALA B O 1
ATOM 9640 N N . GLN B 1 252 ? 22.828 -19.891 6.883 1 70.94 252 GLN B N 1
ATOM 9641 C CA . GLN B 1 252 ? 22.203 -19.219 8.016 1 70.94 252 GLN B CA 1
ATOM 9642 C C . GLN B 1 252 ? 21.484 -20.219 8.922 1 70.94 252 GLN B C 1
ATOM 9644 O O . GLN B 1 252 ? 21.453 -20.047 10.141 1 70.94 252 GLN B O 1
ATOM 9649 N N . LYS B 1 253 ? 20.953 -21.266 8.383 1 73 253 LYS B N 1
ATOM 9650 C CA . LYS B 1 253 ? 20.219 -22.281 9.133 1 73 253 LYS B CA 1
ATOM 9651 C C . LYS B 1 253 ? 21.141 -23.391 9.617 1 73 253 LYS B C 1
ATOM 9653 O O . LYS B 1 253 ? 20.703 -24.359 10.234 1 73 253 LYS B O 1
ATOM 9658 N N . MET B 1 254 ? 22.406 -23.391 9.312 1 74.19 254 MET B N 1
ATOM 9659 C CA . MET B 1 254 ? 23.438 -24.344 9.711 1 74.19 254 MET B CA 1
ATOM 9660 C C . MET B 1 254 ? 23.109 -25.734 9.219 1 74.19 254 MET B C 1
ATOM 9662 O O . MET B 1 254 ? 23.25 -26.719 9.961 1 74.19 254 MET B O 1
ATOM 9666 N N . ARG B 1 255 ? 22.562 -25.828 8.078 1 78.31 255 ARG B N 1
ATOM 9667 C CA . ARG B 1 255 ? 22.266 -27.078 7.41 1 78.31 255 ARG B CA 1
ATOM 9668 C C . ARG B 1 255 ? 23.266 -27.344 6.281 1 78.31 255 ARG B C 1
ATOM 9670 O O . ARG B 1 255 ? 23.812 -26.422 5.703 1 78.31 255 ARG B O 1
ATOM 9677 N N . PRO B 1 256 ? 23.5 -28.562 6.113 1 83.38 256 PRO B N 1
ATOM 9678 C CA . PRO B 1 256 ? 24.359 -28.859 4.965 1 83.38 256 PRO B CA 1
ATOM 9679 C C . PRO B 1 256 ? 23.719 -28.469 3.633 1 83.38 256 PRO B C 1
ATOM 9681 O O . PRO B 1 256 ? 22.5 -28.547 3.475 1 83.38 256 PRO B O 1
ATOM 9684 N N . PHE B 1 257 ? 24.609 -28.094 2.762 1 89.62 257 PHE B N 1
ATOM 9685 C CA . PHE B 1 257 ? 24.109 -27.625 1.469 1 89.62 257 PHE B CA 1
ATOM 9686 C C . PHE B 1 257 ? 23.734 -28.797 0.577 1 89.62 257 PHE B C 1
ATOM 9688 O O . PHE B 1 257 ? 24.516 -29.75 0.411 1 89.62 257 PHE B O 1
ATOM 9695 N N . ARG B 1 258 ? 22.547 -28.859 0.121 1 91.44 258 ARG B N 1
ATOM 9696 C CA . ARG B 1 258 ? 22.031 -29.875 -0.788 1 91.44 258 ARG B CA 1
ATOM 9697 C C . ARG B 1 258 ? 21.75 -29.281 -2.164 1 91.44 258 ARG B C 1
ATOM 9699 O O . ARG B 1 258 ? 20.781 -28.531 -2.336 1 91.44 258 ARG B O 1
ATOM 9706 N N . TYR B 1 259 ? 22.469 -29.812 -3.188 1 94.31 259 TYR B N 1
ATOM 9707 C CA . TYR B 1 259 ? 22.453 -29.203 -4.512 1 94.31 259 TYR B CA 1
ATOM 9708 C C . TYR B 1 259 ? 21.078 -29.312 -5.152 1 94.31 259 TYR B C 1
ATOM 9710 O O . TYR B 1 259 ? 20.562 -28.359 -5.73 1 94.31 259 TYR B O 1
ATOM 9718 N N . ILE B 1 260 ? 20.469 -30.453 -5.059 1 95.5 260 ILE B N 1
ATOM 9719 C CA . ILE B 1 260 ? 19.203 -30.719 -5.746 1 95.5 260 ILE B CA 1
ATOM 9720 C C . ILE B 1 260 ? 18.094 -29.891 -5.113 1 95.5 260 ILE B C 1
ATOM 9722 O O . ILE B 1 260 ? 17.312 -29.25 -5.82 1 95.5 260 ILE B O 1
ATOM 9726 N N . GLU B 1 261 ? 18.078 -29.812 -3.803 1 93.88 261 GLU B N 1
ATOM 9727 C CA . GLU B 1 261 ? 17.078 -29.016 -3.105 1 93.88 261 GLU B CA 1
ATOM 9728 C C . GLU B 1 261 ? 17.266 -27.531 -3.379 1 93.88 261 GLU B C 1
ATOM 9730 O O . GLU B 1 261 ? 16.297 -26.781 -3.52 1 93.88 261 GLU B O 1
ATOM 9735 N N . ALA B 1 262 ? 18.516 -27.125 -3.439 1 93.12 262 ALA B N 1
ATOM 9736 C CA . ALA B 1 262 ? 18.828 -25.719 -3.713 1 93.12 262 ALA B CA 1
ATOM 9737 C C . ALA B 1 262 ? 18.391 -25.328 -5.121 1 93.12 262 ALA B C 1
ATOM 9739 O O . ALA B 1 262 ? 17.938 -24.203 -5.34 1 93.12 262 ALA B O 1
ATOM 9740 N N . SER B 1 263 ? 18.516 -26.297 -6.043 1 94.88 263 SER B N 1
ATOM 9741 C CA . SER B 1 263 ? 18.141 -26.016 -7.426 1 94.88 263 SER B CA 1
ATOM 9742 C C . SER B 1 263 ? 16.625 -25.859 -7.566 1 94.88 263 SER B C 1
ATOM 9744 O O . SER B 1 263 ? 16.156 -25.266 -8.539 1 94.88 263 SER B O 1
ATOM 9746 N N . ARG B 1 264 ? 15.906 -26.344 -6.59 1 94.44 264 ARG B N 1
ATOM 9747 C CA . ARG B 1 264 ? 14.453 -26.328 -6.652 1 94.44 264 ARG B CA 1
ATOM 9748 C C . ARG B 1 264 ? 13.867 -25.391 -5.609 1 94.44 264 ARG B C 1
ATOM 9750 O O . ARG B 1 264 ? 12.672 -25.422 -5.328 1 94.44 264 ARG B O 1
ATOM 9757 N N . SER B 1 265 ? 14.695 -24.562 -5.051 1 89.44 265 SER B N 1
ATOM 9758 C CA . SER B 1 265 ? 14.258 -23.688 -3.969 1 89.44 265 SER B CA 1
ATOM 9759 C C . SER B 1 265 ? 13.203 -22.688 -4.453 1 89.44 265 SER B C 1
ATOM 9761 O O . SER B 1 265 ? 12.258 -22.375 -3.727 1 89.44 265 SER B O 1
ATOM 9763 N N . ARG B 1 266 ? 13.258 -22.219 -5.656 1 86.25 266 ARG B N 1
ATOM 9764 C CA . ARG B 1 266 ? 12.328 -21.234 -6.188 1 86.25 266 ARG B CA 1
ATOM 9765 C C . ARG B 1 266 ? 11.055 -21.891 -6.699 1 86.25 266 ARG B C 1
ATOM 9767 O O . ARG B 1 266 ? 10 -21.266 -6.754 1 86.25 266 ARG B O 1
ATOM 9774 N N . HIS B 1 267 ? 11.227 -23.141 -7.168 1 89.81 267 HIS B N 1
ATOM 9775 C CA . HIS B 1 267 ? 10.094 -23.938 -7.645 1 89.81 267 HIS B CA 1
ATOM 9776 C C . HIS B 1 267 ? 10.055 -25.312 -6.984 1 89.81 267 HIS B C 1
ATOM 9778 O O . HIS B 1 267 ? 10.297 -26.312 -7.641 1 89.81 267 HIS B O 1
ATOM 9784 N N . PRO B 1 268 ? 9.633 -25.281 -5.754 1 92.12 268 PRO B N 1
ATOM 9785 C CA . PRO B 1 268 ? 9.617 -26.547 -5.02 1 92.12 268 PRO B CA 1
ATOM 9786 C C . PRO B 1 268 ? 8.531 -27.5 -5.5 1 92.12 268 PRO B C 1
ATOM 9788 O O . PRO B 1 268 ? 7.66 -27.109 -6.281 1 92.12 268 PRO B O 1
ATOM 9791 N N . VAL B 1 269 ? 8.703 -28.688 -5.07 1 94.56 269 VAL B N 1
ATOM 9792 C CA . VAL B 1 269 ? 7.652 -29.672 -5.328 1 94.56 269 VAL B CA 1
ATOM 9793 C C . VAL B 1 269 ? 6.363 -29.25 -4.629 1 94.56 269 VAL B C 1
ATOM 9795 O O . VAL B 1 269 ? 6.402 -28.688 -3.531 1 94.56 269 VAL B O 1
ATOM 9798 N N . ALA B 1 270 ? 5.309 -29.469 -5.336 1 91 270 ALA B N 1
ATOM 9799 C CA . ALA B 1 270 ? 4.012 -29.062 -4.797 1 91 270 ALA B CA 1
ATOM 9800 C C . ALA B 1 270 ? 3.775 -29.688 -3.422 1 91 270 ALA B C 1
ATOM 9802 O O . ALA B 1 270 ? 3.984 -30.891 -3.23 1 91 270 ALA B O 1
ATOM 9803 N N . PRO B 1 271 ? 3.348 -28.922 -2.422 1 87.88 271 PRO B N 1
ATOM 9804 C CA . PRO B 1 271 ? 3.131 -29.453 -1.072 1 87.88 271 PRO B CA 1
ATOM 9805 C C . PRO B 1 271 ? 1.991 -30.469 -1.009 1 87.88 271 PRO B C 1
ATOM 9807 O O . PRO B 1 271 ? 1.969 -31.328 -0.12 1 87.88 271 PRO B O 1
ATOM 9810 N N . ASP B 1 272 ? 1.089 -30.422 -1.944 1 90 272 ASP B N 1
ATOM 9811 C CA . ASP B 1 272 ? -0.046 -31.344 -1.948 1 90 272 ASP B CA 1
ATOM 9812 C C . ASP B 1 272 ? 0.159 -32.469 -2.963 1 90 272 ASP B C 1
ATOM 9814 O O . ASP B 1 272 ? -0.809 -33.031 -3.477 1 90 272 ASP B O 1
ATOM 9818 N N . LEU B 1 273 ? 1.374 -32.781 -3.311 1 94.75 273 LEU B N 1
ATOM 9819 C CA . LEU B 1 273 ? 1.679 -33.812 -4.277 1 94.75 273 LEU B CA 1
ATOM 9820 C C . LEU B 1 273 ? 1.076 -35.156 -3.84 1 94.75 273 LEU B C 1
ATOM 9822 O O . LEU B 1 273 ? 0.521 -35.875 -4.66 1 94.75 273 LEU B O 1
ATOM 9826 N N . VAL B 1 274 ? 1.116 -35.438 -2.537 1 94 274 VAL B N 1
ATOM 9827 C CA . VAL B 1 274 ? 0.607 -36.719 -2.018 1 94 274 VAL B CA 1
ATOM 9828 C C . VAL B 1 274 ? -0.894 -36.812 -2.279 1 94 274 VAL B C 1
ATOM 9830 O O . VAL B 1 274 ? -1.395 -37.875 -2.67 1 94 274 VAL B O 1
ATOM 9833 N N . ARG B 1 275 ? -1.56 -35.719 -2.062 1 92.25 275 ARG B N 1
ATOM 9834 C CA . ARG B 1 275 ? -2.998 -35.688 -2.312 1 92.25 275 ARG B CA 1
ATOM 9835 C C . ARG B 1 275 ? -3.305 -35.969 -3.783 1 92.25 275 ARG B C 1
ATOM 9837 O O . ARG B 1 275 ? -4.234 -36.688 -4.105 1 92.25 275 ARG B O 1
ATOM 9844 N N . HIS B 1 276 ? -2.562 -35.375 -4.68 1 94.31 276 HIS B N 1
ATOM 9845 C CA . HIS B 1 276 ? -2.764 -35.562 -6.109 1 94.31 276 HIS B CA 1
ATOM 9846 C C . HIS B 1 276 ? -2.49 -37.031 -6.516 1 94.31 276 HIS B C 1
ATOM 9848 O O . HIS B 1 276 ? -3.232 -37.594 -7.312 1 94.31 276 HIS B O 1
ATOM 9854 N N . LEU B 1 277 ? -1.466 -37.594 -5.953 1 95.12 277 LEU B N 1
ATOM 9855 C CA . LEU B 1 277 ? -1.137 -39 -6.273 1 95.12 277 LEU B CA 1
ATOM 9856 C C . LEU B 1 277 ? -2.215 -39.938 -5.758 1 95.12 277 LEU B C 1
ATOM 9858 O O . LEU B 1 277 ? -2.609 -40.875 -6.457 1 95.12 277 LEU B O 1
ATOM 9862 N N . ASN B 1 278 ? -2.662 -39.656 -4.551 1 93.94 278 ASN B N 1
ATOM 9863 C CA . ASN B 1 278 ? -3.738 -40.469 -3.979 1 93.94 278 ASN B CA 1
ATOM 9864 C C . ASN B 1 278 ? -5 -40.406 -4.832 1 93.94 278 ASN B C 1
ATOM 9866 O O . ASN B 1 278 ? -5.621 -41.406 -5.113 1 93.94 278 ASN B O 1
ATOM 9870 N N . ASN B 1 279 ? -5.324 -39.188 -5.215 1 92.44 279 ASN B N 1
ATOM 9871 C CA . ASN B 1 279 ? -6.508 -39 -6.043 1 92.44 279 ASN B CA 1
ATOM 9872 C C . ASN B 1 279 ? -6.383 -39.75 -7.375 1 92.44 279 ASN B C 1
ATOM 9874 O O . ASN B 1 279 ? -7.348 -40.344 -7.844 1 92.44 279 ASN B O 1
ATOM 9878 N N . TYR B 1 280 ? -5.27 -39.719 -8 1 94.81 280 TYR B N 1
ATOM 9879 C CA . TYR B 1 280 ? -5.008 -40.406 -9.266 1 94.81 280 TYR B CA 1
ATOM 9880 C C . TYR B 1 280 ? -5.203 -41.906 -9.125 1 94.81 280 TYR B C 1
ATOM 9882 O O . TYR B 1 280 ? -5.953 -42.531 -9.891 1 94.81 280 TYR B O 1
ATOM 9890 N N . VAL B 1 281 ? -4.602 -42.438 -8.094 1 93.31 281 VAL B N 1
ATOM 9891 C CA . VAL B 1 281 ? -4.641 -43.906 -7.93 1 93.31 281 VAL B CA 1
ATOM 9892 C C . VAL B 1 281 ? -6.059 -44.344 -7.57 1 93.31 281 VAL B C 1
ATOM 9894 O O . VAL B 1 281 ? -6.523 -45.375 -8.031 1 93.31 281 VAL B O 1
ATOM 9897 N N . ARG B 1 282 ? -6.734 -43.531 -6.816 1 91.06 282 ARG B N 1
ATOM 9898 C CA . ARG B 1 282 ? -8.094 -43.875 -6.406 1 91.06 282 ARG B CA 1
ATOM 9899 C C . ARG B 1 282 ? -9.047 -43.844 -7.598 1 91.06 282 ARG B C 1
ATOM 9901 O O . ARG B 1 282 ? -10.07 -44.531 -7.602 1 91.06 282 ARG B O 1
ATOM 9908 N N . MET B 1 283 ? -8.734 -43.062 -8.555 1 92.06 283 MET B N 1
ATOM 9909 C CA . MET B 1 283 ? -9.625 -42.875 -9.695 1 92.06 283 MET B CA 1
ATOM 9910 C C . MET B 1 283 ? -9.359 -43.938 -10.766 1 92.06 283 MET B C 1
ATOM 9912 O O . MET B 1 283 ? -10.133 -44.062 -11.711 1 92.06 283 MET B O 1
ATOM 9916 N N . LEU B 1 284 ? -8.266 -44.656 -10.586 1 91.81 284 LEU B N 1
ATOM 9917 C CA . LEU B 1 284 ? -7.992 -45.75 -11.516 1 91.81 284 LEU B CA 1
ATOM 9918 C C . LEU B 1 284 ? -8.969 -46.906 -11.297 1 91.81 284 LEU B C 1
ATOM 9920 O O . LEU B 1 284 ? -9.477 -47.094 -10.188 1 91.81 284 LEU B O 1
ATOM 9924 N N . PRO B 1 285 ? -9.258 -47.594 -12.414 1 88.75 285 PRO B N 1
ATOM 9925 C CA . PRO B 1 285 ? -10.18 -48.719 -12.281 1 88.75 285 PRO B CA 1
ATOM 9926 C C . PRO B 1 285 ? -9.648 -49.812 -11.344 1 88.75 285 PRO B C 1
ATOM 9928 O O . PRO B 1 285 ? -8.445 -49.906 -11.117 1 88.75 285 PRO B O 1
ATOM 9931 N N . ARG B 1 286 ? -10.656 -50.562 -10.805 1 85.25 286 ARG B N 1
ATOM 9932 C CA . ARG B 1 286 ? -10.273 -51.688 -9.961 1 85.25 286 ARG B CA 1
ATOM 9933 C C . ARG B 1 286 ? -9.398 -52.688 -10.742 1 85.25 286 ARG B C 1
ATOM 9935 O O . ARG B 1 286 ? -9.695 -53.031 -11.883 1 85.25 286 ARG B O 1
ATOM 9942 N N . GLY B 1 287 ? -8.289 -53.156 -10.219 1 82.62 287 GLY B N 1
ATOM 9943 C CA . GLY B 1 287 ? -7.379 -54.062 -10.875 1 82.62 287 GLY B CA 1
ATOM 9944 C C . GLY B 1 287 ? -6.477 -53.406 -11.891 1 82.62 287 GLY B C 1
ATOM 9945 O O . GLY B 1 287 ? -5.949 -54.062 -12.789 1 82.62 287 GLY B O 1
ATOM 9946 N N . TYR B 1 288 ? -6.336 -52.156 -11.781 1 84.75 288 TYR B N 1
ATOM 9947 C CA . TYR B 1 288 ? -5.516 -51.406 -12.727 1 84.75 288 TYR B CA 1
ATOM 9948 C C . TYR B 1 288 ? -4.098 -51.938 -12.773 1 84.75 288 TYR B C 1
ATOM 9950 O O . TYR B 1 288 ? -3.652 -52.625 -11.844 1 84.75 288 TYR B O 1
ATOM 9958 N N . ASP B 1 289 ? -3.496 -51.688 -13.891 1 87.94 289 ASP B N 1
ATOM 9959 C CA . ASP B 1 289 ? -2.102 -52.094 -14.109 1 87.94 289 ASP B CA 1
ATOM 9960 C C . ASP B 1 289 ? -1.162 -51.188 -13.305 1 87.94 289 ASP B C 1
ATOM 9962 O O . ASP B 1 289 ? -1.036 -50 -13.594 1 87.94 289 ASP B O 1
ATOM 9966 N N . LYS B 1 290 ? -0.439 -51.75 -12.375 1 91.06 290 LYS B N 1
ATOM 9967 C CA . LYS B 1 290 ? 0.448 -51 -11.484 1 91.06 290 LYS B CA 1
ATOM 9968 C C . LYS B 1 290 ? 1.616 -50.406 -12.258 1 91.06 290 LYS B C 1
ATOM 9970 O O . LYS B 1 290 ? 2.141 -49.344 -11.883 1 91.06 290 LYS B O 1
ATOM 9975 N N . ASP B 1 291 ? 2.018 -51.062 -13.328 1 92.31 291 ASP B N 1
ATOM 9976 C CA . ASP B 1 291 ? 3.094 -50.531 -14.156 1 92.31 291 ASP B CA 1
ATOM 9977 C C . ASP B 1 291 ? 2.66 -49.281 -14.875 1 92.31 291 ASP B C 1
ATOM 9979 O O . ASP B 1 291 ? 3.438 -48.312 -14.984 1 92.31 291 ASP B O 1
ATOM 9983 N N . PHE B 1 292 ? 1.441 -49.344 -15.328 1 94.06 292 PHE B N 1
ATOM 9984 C CA . PHE B 1 292 ? 0.897 -48.156 -15.977 1 94.06 292 PHE B CA 1
ATOM 9985 C C . PHE B 1 292 ? 0.866 -46.969 -15.016 1 94.06 292 PHE B C 1
ATOM 9987 O O . PHE B 1 292 ? 1.309 -45.875 -15.352 1 94.06 292 PHE B O 1
ATOM 9994 N N . ALA B 1 293 ? 0.363 -47.219 -13.859 1 94.19 293 ALA B N 1
ATOM 9995 C CA . ALA B 1 293 ? 0.259 -46.156 -12.852 1 94.19 293 ALA B CA 1
ATOM 9996 C C . ALA B 1 293 ? 1.638 -45.656 -12.461 1 94.19 293 ALA B C 1
ATOM 9998 O O . ALA B 1 293 ? 1.845 -44.438 -12.367 1 94.19 293 ALA B O 1
ATOM 9999 N N . ALA B 1 294 ? 2.576 -46.562 -12.25 1 95.25 294 ALA B N 1
ATOM 10000 C CA . ALA B 1 294 ? 3.928 -46.188 -11.844 1 95.25 294 ALA B CA 1
ATOM 10001 C C . ALA B 1 294 ? 4.641 -45.406 -12.945 1 95.25 294 ALA B C 1
ATOM 10003 O O . ALA B 1 294 ? 5.375 -44.469 -12.672 1 95.25 294 ALA B O 1
ATOM 10004 N N . GLU B 1 295 ? 4.477 -45.844 -14.156 1 96.38 295 GLU B N 1
ATOM 10005 C CA . GLU B 1 295 ? 5.109 -45.156 -15.289 1 96.38 295 GLU B CA 1
ATOM 10006 C C . GLU B 1 295 ? 4.562 -43.75 -15.453 1 96.38 295 GLU B C 1
ATOM 10008 O O . GLU B 1 295 ? 5.316 -42.812 -15.742 1 96.38 295 GLU B O 1
ATOM 10013 N N . SER B 1 296 ? 3.242 -43.625 -15.328 1 95.5 296 SER B N 1
ATOM 10014 C CA . SER B 1 296 ? 2.629 -42.312 -15.422 1 95.5 296 SER B CA 1
ATOM 10015 C C . SER B 1 296 ? 3.17 -41.375 -14.352 1 95.5 296 SER B C 1
ATOM 10017 O O . SER B 1 296 ? 3.457 -40.219 -14.633 1 95.5 296 SER B O 1
ATOM 10019 N N . ILE B 1 297 ? 3.307 -41.844 -13.133 1 96.56 297 ILE B N 1
ATOM 10020 C CA . ILE B 1 297 ? 3.828 -41.062 -12.023 1 96.56 297 ILE B CA 1
ATOM 10021 C C . ILE B 1 297 ? 5.285 -40.688 -12.289 1 96.56 297 ILE B C 1
ATOM 10023 O O . ILE B 1 297 ? 5.672 -39.531 -12.156 1 96.56 297 ILE B O 1
ATOM 10027 N N . ALA B 1 298 ? 6.031 -41.656 -12.719 1 97.12 298 ALA B N 1
ATOM 10028 C CA . ALA B 1 298 ? 7.449 -41.469 -13 1 97.12 298 ALA B CA 1
ATOM 10029 C C . ALA B 1 298 ? 7.645 -40.406 -14.086 1 97.12 298 ALA B C 1
ATOM 10031 O O . ALA B 1 298 ? 8.492 -39.531 -13.953 1 97.12 298 ALA B O 1
ATOM 10032 N N . SER B 1 299 ? 6.926 -40.531 -15.125 1 97.31 299 SER B N 1
ATOM 10033 C CA . SER B 1 299 ? 7.016 -39.562 -16.219 1 97.31 299 SER B CA 1
ATOM 10034 C C . SER B 1 299 ? 6.656 -38.156 -15.766 1 97.31 299 SER B C 1
ATOM 10036 O O . SER B 1 299 ? 7.273 -37.188 -16.203 1 97.31 299 SER B O 1
ATOM 10038 N N . SER B 1 300 ? 5.633 -38.062 -14.938 1 97 300 SER B N 1
ATOM 10039 C CA . SER B 1 300 ? 5.215 -36.781 -14.422 1 97 300 SER B CA 1
ATOM 10040 C C . SER B 1 300 ? 6.305 -36.156 -13.555 1 97 300 SER B C 1
ATOM 10042 O O . SER B 1 300 ? 6.492 -34.938 -13.57 1 97 300 SER B O 1
ATOM 10044 N N . PHE B 1 301 ? 6.996 -36.969 -12.773 1 97.5 301 PHE B N 1
ATOM 10045 C CA . PHE B 1 301 ? 8.094 -36.469 -11.945 1 97.5 301 PHE B CA 1
ATOM 10046 C C . PHE B 1 301 ? 9.211 -35.906 -12.805 1 97.5 301 PHE B C 1
ATOM 10048 O O . PHE B 1 301 ? 9.805 -34.875 -12.461 1 97.5 301 PHE B O 1
ATOM 10055 N N . LEU B 1 302 ? 9.469 -36.562 -13.867 1 97.06 302 LEU B N 1
ATOM 10056 C CA . LEU B 1 302 ? 10.531 -36.125 -14.758 1 97.06 302 LEU B CA 1
ATOM 10057 C C . LEU B 1 302 ? 10.18 -34.75 -15.375 1 97.06 302 LEU B C 1
ATOM 10059 O O . LEU B 1 302 ? 11.047 -33.875 -15.492 1 97.06 302 LEU B O 1
ATOM 10063 N N . VAL B 1 303 ? 8.938 -34.594 -15.758 1 96.06 303 VAL B N 1
ATOM 10064 C CA . VAL B 1 303 ? 8.5 -33.312 -16.312 1 96.06 303 VAL B CA 1
ATOM 10065 C C . VAL B 1 303 ? 8.609 -32.219 -15.242 1 96.06 303 VAL B C 1
ATOM 10067 O O . VAL B 1 303 ? 8.961 -31.078 -15.555 1 96.06 303 VAL B O 1
ATOM 10070 N N . ASP B 1 304 ? 8.289 -32.562 -14.016 1 96.19 304 ASP B N 1
ATOM 10071 C CA . ASP B 1 304 ? 8.344 -31.594 -12.922 1 96.19 304 ASP B CA 1
ATOM 10072 C C . ASP B 1 304 ? 9.773 -31.141 -12.664 1 96.19 304 ASP B C 1
ATOM 10074 O O . ASP B 1 304 ? 10.016 -29.953 -12.398 1 96.19 304 ASP B O 1
ATOM 10078 N N . HIS B 1 305 ? 10.703 -32 -12.758 1 95.94 305 HIS B N 1
ATOM 10079 C CA . HIS B 1 305 ? 12.07 -31.688 -12.344 1 95.94 305 HIS B CA 1
ATOM 10080 C C . HIS B 1 305 ? 12.898 -31.188 -13.523 1 95.94 305 HIS B C 1
ATOM 10082 O O . HIS B 1 305 ? 13.664 -30.234 -13.375 1 95.94 305 HIS B O 1
ATOM 10088 N N . PHE B 1 306 ? 12.812 -31.828 -14.633 1 94.12 306 PHE B N 1
ATOM 10089 C CA . PHE B 1 306 ? 13.727 -31.531 -15.727 1 94.12 306 PHE B CA 1
ATOM 10090 C C . PHE B 1 306 ? 13.156 -30.453 -16.625 1 94.12 306 PHE B C 1
ATOM 10092 O O . PHE B 1 306 ? 12.859 -30.703 -17.797 1 94.12 306 PHE B O 1
ATOM 10099 N N . THR B 1 307 ? 13.18 -29.297 -16.141 1 92.81 307 THR B N 1
ATOM 10100 C CA . THR B 1 307 ? 12.844 -28.125 -16.922 1 92.81 307 THR B CA 1
ATOM 10101 C C . THR B 1 307 ? 13.984 -27.766 -17.875 1 92.81 307 THR B C 1
ATOM 10103 O O . THR B 1 307 ? 15.117 -28.203 -17.688 1 92.81 307 THR B O 1
ATOM 10106 N N . PRO B 1 308 ? 13.641 -27.031 -18.906 1 90.5 308 PRO B N 1
ATOM 10107 C CA . PRO B 1 308 ? 14.734 -26.625 -19.797 1 90.5 308 PRO B CA 1
ATOM 10108 C C . PRO B 1 308 ? 15.82 -25.844 -19.062 1 90.5 308 PRO B C 1
ATOM 10110 O O . PRO B 1 308 ? 15.531 -24.797 -18.469 1 90.5 308 PRO B O 1
ATOM 10113 N N . GLY B 1 309 ? 16.984 -26.281 -19.109 1 89.5 309 GLY B N 1
ATOM 10114 C CA . GLY B 1 309 ? 18.094 -25.609 -18.453 1 89.5 309 GLY B CA 1
ATOM 10115 C C . GLY B 1 309 ? 18.484 -26.25 -17.141 1 89.5 309 GLY B C 1
ATOM 10116 O O . GLY B 1 309 ? 19.5 -25.875 -16.531 1 89.5 309 GLY B O 1
ATOM 10117 N N . MET B 1 310 ? 17.703 -27.172 -16.734 1 93.88 310 MET B N 1
ATOM 10118 C CA . MET B 1 310 ? 18 -27.859 -15.484 1 93.88 310 MET B CA 1
ATOM 10119 C C . MET B 1 310 ? 19.297 -28.656 -15.594 1 93.88 310 MET B C 1
ATOM 10121 O O . MET B 1 310 ? 19.656 -29.125 -16.688 1 93.88 310 MET B O 1
ATOM 10125 N N . HIS B 1 311 ? 20.031 -28.734 -14.516 1 94.69 311 HIS B N 1
ATOM 10126 C CA . HIS B 1 311 ? 21.234 -29.531 -14.445 1 94.69 311 HIS B CA 1
ATOM 10127 C C . HIS B 1 311 ? 20.922 -31.016 -14.508 1 94.69 311 HIS B C 1
ATOM 10129 O O . HIS B 1 311 ? 19.875 -31.453 -14.031 1 94.69 311 HIS B O 1
ATOM 10135 N N . GLY B 1 312 ? 21.781 -31.781 -15.172 1 93.62 312 GLY B N 1
ATOM 10136 C CA . GLY B 1 312 ? 21.609 -33.219 -15.297 1 93.62 312 GLY B CA 1
ATOM 10137 C C . GLY B 1 312 ? 22.016 -33.969 -14.047 1 93.62 312 GLY B C 1
ATOM 10138 O O . GLY B 1 312 ? 23.031 -34.688 -14.047 1 93.62 312 GLY B O 1
ATOM 10139 N N . PHE B 1 313 ? 21.219 -33.938 -13.047 1 95.75 313 PHE B N 1
ATOM 10140 C CA . PHE B 1 313 ? 21.484 -34.625 -11.789 1 95.75 313 PHE B CA 1
ATOM 10141 C C . PHE B 1 313 ? 21.281 -36.125 -11.953 1 95.75 313 PHE B C 1
ATOM 10143 O O . PHE B 1 313 ? 20.625 -36.594 -12.891 1 95.75 313 PHE B O 1
ATOM 10150 N N . GLU B 1 314 ? 21.875 -36.844 -10.977 1 94.25 314 GLU B N 1
ATOM 10151 C CA . GLU B 1 314 ? 21.609 -38.281 -10.922 1 94.25 314 GLU B CA 1
ATOM 10152 C C . GLU B 1 314 ? 20.156 -38.562 -10.531 1 94.25 314 GLU B C 1
ATOM 10154 O O . GLU B 1 314 ? 19.656 -38.031 -9.539 1 94.25 314 GLU B O 1
ATOM 10159 N N . ILE B 1 315 ? 19.547 -39.375 -11.328 1 95.5 315 ILE B N 1
ATOM 10160 C CA . ILE B 1 315 ? 18.109 -39.562 -11.234 1 95.5 315 ILE B CA 1
ATOM 10161 C C . ILE B 1 315 ? 17.75 -40.156 -9.875 1 95.5 315 ILE B C 1
ATOM 10163 O O . ILE B 1 315 ? 16.719 -39.812 -9.289 1 95.5 315 ILE B O 1
ATOM 10167 N N . ARG B 1 316 ? 18.531 -41.062 -9.383 1 95.06 316 ARG B N 1
ATOM 10168 C CA . ARG B 1 316 ? 18.266 -41.688 -8.086 1 95.06 316 ARG B CA 1
ATOM 10169 C C . ARG B 1 316 ? 18.312 -40.625 -6.973 1 95.06 316 ARG B C 1
ATOM 10171 O O . ARG B 1 316 ? 17.516 -40.688 -6.039 1 95.06 316 ARG B O 1
ATOM 10178 N N . ASP B 1 317 ? 19.266 -39.781 -7.109 1 95.06 317 ASP B N 1
ATOM 10179 C CA . ASP B 1 317 ? 19.391 -38.719 -6.105 1 95.06 317 ASP B CA 1
ATOM 10180 C C . ASP B 1 317 ? 18.219 -37.75 -6.168 1 95.06 317 ASP B C 1
ATOM 10182 O O . ASP B 1 317 ? 17.75 -37.25 -5.137 1 95.06 317 ASP B O 1
ATOM 10186 N N . VAL B 1 318 ? 17.781 -37.469 -7.391 1 97.12 318 VAL B N 1
ATOM 10187 C CA . VAL B 1 318 ? 16.625 -36.594 -7.562 1 97.12 318 VAL B CA 1
ATOM 10188 C C . VAL B 1 318 ? 15.406 -37.219 -6.91 1 97.12 318 VAL B C 1
ATOM 10190 O O . VAL B 1 318 ? 14.68 -36.562 -6.168 1 97.12 318 VAL B O 1
ATOM 10193 N N . PHE B 1 319 ? 15.211 -38.5 -7.176 1 97.06 319 PHE B N 1
ATOM 10194 C CA . PHE B 1 319 ? 14.062 -39.219 -6.637 1 97.06 319 PHE B CA 1
ATOM 10195 C C . PHE B 1 319 ? 14.102 -39.219 -5.113 1 97.06 319 PHE B C 1
ATOM 10197 O O . PHE B 1 319 ? 13.094 -38.938 -4.457 1 97.06 319 PHE B O 1
ATOM 10204 N N . THR B 1 320 ? 15.266 -39.5 -4.566 1 95.25 320 THR B N 1
ATOM 10205 C CA . THR B 1 320 ? 15.422 -39.594 -3.121 1 95.25 320 THR B CA 1
ATOM 10206 C C . THR B 1 320 ? 15.211 -38.25 -2.457 1 95.25 320 THR B C 1
ATOM 10208 O O . THR B 1 320 ? 14.578 -38.156 -1.405 1 95.25 320 THR B O 1
ATOM 10211 N N . ALA B 1 321 ? 15.703 -37.219 -3.086 1 95.06 321 ALA B N 1
ATOM 10212 C CA . ALA B 1 321 ? 15.672 -35.906 -2.48 1 95.06 321 ALA B CA 1
ATOM 10213 C C . ALA B 1 321 ? 14.281 -35.281 -2.584 1 95.06 321 ALA B C 1
ATOM 10215 O O . ALA B 1 321 ? 13.828 -34.594 -1.665 1 95.06 321 ALA B O 1
ATOM 10216 N N . LEU B 1 322 ? 13.578 -35.531 -3.676 1 96.81 322 LEU B N 1
ATOM 10217 C CA . LEU B 1 322 ? 12.414 -34.688 -3.941 1 96.81 322 LEU B CA 1
ATOM 10218 C C . LEU B 1 322 ? 11.133 -35.5 -3.861 1 96.81 322 LEU B C 1
ATOM 10220 O O . LEU B 1 322 ? 10.07 -35 -3.504 1 96.81 322 LEU B O 1
ATOM 10224 N N . TYR B 1 323 ? 11.109 -36.844 -4.25 1 96.81 323 TYR B N 1
ATOM 10225 C CA . TYR B 1 323 ? 9.836 -37.5 -4.52 1 96.81 323 TYR B CA 1
ATOM 10226 C C . TYR B 1 323 ? 9.672 -38.719 -3.631 1 96.81 323 TYR B C 1
ATOM 10228 O O . TYR B 1 323 ? 8.555 -39.219 -3.449 1 96.81 323 TYR B O 1
ATOM 10236 N N . GLN B 1 324 ? 10.75 -39.281 -3.084 1 95.56 324 GLN B N 1
ATOM 10237 C CA . GLN B 1 324 ? 10.695 -40.531 -2.33 1 95.56 324 GLN B CA 1
ATOM 10238 C C . GLN B 1 324 ? 9.727 -40.406 -1.153 1 95.56 324 GLN B C 1
ATOM 10240 O O . GLN B 1 324 ? 8.984 -41.344 -0.866 1 95.56 324 GLN B O 1
ATOM 10245 N N . GLY B 1 325 ? 9.797 -39.312 -0.433 1 94 325 GLY B N 1
ATOM 10246 C CA . GLY B 1 325 ? 8.898 -39.125 0.691 1 94 325 GLY B CA 1
ATOM 10247 C C . GLY B 1 325 ? 7.43 -39.188 0.303 1 94 325 GLY B C 1
ATOM 10248 O O . GLY B 1 325 ? 6.633 -39.812 0.998 1 94 325 GLY B O 1
ATOM 10249 N N . ALA B 1 326 ? 7.055 -38.594 -0.765 1 94.44 326 ALA B N 1
ATOM 10250 C CA . ALA B 1 326 ? 5.676 -38.594 -1.24 1 94.44 326 ALA B CA 1
ATOM 10251 C C . ALA B 1 326 ? 5.25 -39.969 -1.673 1 94.44 326 ALA B C 1
ATOM 10253 O O . ALA B 1 326 ? 4.117 -40.406 -1.414 1 94.44 326 ALA B O 1
ATOM 10254 N N . CYS B 1 327 ? 6.113 -40.719 -2.359 1 94.5 327 CYS B N 1
ATOM 10255 C CA . CYS B 1 327 ? 5.812 -42.062 -2.828 1 94.5 327 CYS B CA 1
ATOM 10256 C C . CYS B 1 327 ? 5.641 -43.031 -1.655 1 94.5 327 CYS B C 1
ATOM 10258 O O . CYS B 1 327 ? 4.809 -43.938 -1.709 1 94.5 327 CYS B O 1
ATOM 10260 N N . ARG B 1 328 ? 6.41 -42.812 -0.613 1 93.88 328 ARG B N 1
ATOM 10261 C CA . ARG B 1 328 ? 6.266 -43.625 0.587 1 93.88 328 ARG B CA 1
ATOM 10262 C C . ARG B 1 328 ? 4.906 -43.406 1.239 1 93.88 328 ARG B C 1
ATOM 10264 O O . ARG B 1 328 ? 4.25 -44.344 1.659 1 93.88 328 ARG B O 1
ATOM 10271 N N . ARG B 1 329 ? 4.52 -42.219 1.313 1 93.62 329 ARG B N 1
ATOM 10272 C CA . ARG B 1 329 ? 3.219 -41.906 1.894 1 93.62 329 ARG B CA 1
ATOM 10273 C C . ARG B 1 329 ? 2.084 -42.469 1.041 1 93.62 329 ARG B C 1
ATOM 10275 O O . ARG B 1 329 ? 1.071 -42.938 1.57 1 93.62 329 ARG B O 1
ATOM 10282 N N . LEU B 1 330 ? 2.252 -42.375 -0.282 1 92.88 330 LEU B N 1
ATOM 10283 C CA . LEU B 1 330 ? 1.277 -42.969 -1.194 1 92.88 330 LEU B CA 1
ATOM 10284 C C . LEU B 1 330 ? 1.115 -44.469 -0.926 1 92.88 330 LEU B C 1
ATOM 10286 O O . LEU B 1 330 ? -0.007 -44.969 -0.869 1 92.88 330 LEU B O 1
ATOM 10290 N N . SER B 1 331 ? 2.213 -45.156 -0.739 1 90.5 331 SER B N 1
ATOM 10291 C CA . SER B 1 331 ? 2.199 -46.594 -0.496 1 90.5 331 SER B CA 1
ATOM 10292 C C . SER B 1 331 ? 1.546 -46.906 0.842 1 90.5 331 SER B C 1
ATOM 10294 O O . SER B 1 331 ? 0.901 -47.969 0.985 1 90.5 331 SER B O 1
ATOM 10296 N N . GLU B 1 332 ? 1.741 -46.062 1.73 1 90.5 332 GLU B N 1
ATOM 10297 C CA . GLU B 1 332 ? 1.137 -46.25 3.045 1 90.5 332 GLU B CA 1
ATOM 10298 C C . GLU B 1 332 ? -0.373 -46.031 2.994 1 90.5 332 GLU B C 1
ATOM 10300 O O . GLU B 1 332 ? -1.129 -46.75 3.652 1 90.5 332 GLU B O 1
ATOM 10305 N N . ASP B 1 333 ? -0.74 -45.062 2.199 1 88.31 333 ASP B N 1
ATOM 10306 C CA . ASP B 1 333 ? -2.154 -44.719 2.111 1 88.31 333 ASP B CA 1
ATOM 10307 C C . ASP B 1 333 ? -2.926 -45.75 1.301 1 88.31 333 ASP B C 1
ATOM 10309 O O . ASP B 1 333 ? -4.059 -46.094 1.643 1 88.31 333 ASP B O 1
ATOM 10313 N N . ILE B 1 334 ? -2.275 -46 0.108 1 83.31 334 ILE B N 1
ATOM 10314 C CA . ILE B 1 334 ? -2.93 -46.906 -0.827 1 83.31 334 ILE B CA 1
ATOM 10315 C C . ILE B 1 334 ? -2.02 -48.094 -1.102 1 83.31 334 ILE B C 1
ATOM 10317 O O . ILE B 1 334 ? -0.794 -47.969 -1.055 1 83.31 334 ILE B O 1
ATOM 10321 N N . ASP B 1 335 ? -2.48 -49.281 -0.827 1 77.94 335 ASP B N 1
ATOM 10322 C CA . ASP B 1 335 ? -1.668 -50.469 -1.097 1 77.94 335 ASP B CA 1
ATOM 10323 C C . ASP B 1 335 ? -1.05 -50.406 -2.492 1 77.94 335 ASP B C 1
ATOM 10325 O O . ASP B 1 335 ? -1.415 -51.156 -3.375 1 77.94 335 ASP B O 1
ATOM 10329 N N . PHE B 1 336 ? -0.219 -49.312 -2.889 1 80.69 336 PHE B N 1
ATOM 10330 C CA . PHE B 1 336 ? 0.467 -49.094 -4.16 1 80.69 336 PHE B CA 1
ATOM 10331 C C . PHE B 1 336 ? 1.882 -49.656 -4.105 1 80.69 336 PHE B C 1
ATOM 10333 O O . PHE B 1 336 ? 2.553 -49.562 -3.072 1 80.69 336 PHE B O 1
ATOM 10340 N N . PRO B 1 337 ? 2.158 -50.375 -5.215 1 70.81 337 PRO B N 1
ATOM 10341 C CA . PRO B 1 337 ? 3.506 -50.938 -5.164 1 70.81 337 PRO B CA 1
ATOM 10342 C C . PRO B 1 337 ? 4.594 -49.875 -5.047 1 70.81 337 PRO B C 1
ATOM 10344 O O . PRO B 1 337 ? 4.488 -48.812 -5.652 1 70.81 337 PRO B O 1
ATOM 10347 N N . GLY B 1 338 ? 5.469 -50.031 -4.113 1 67.69 338 GLY B N 1
ATOM 10348 C CA . GLY B 1 338 ? 6.508 -49.344 -3.348 1 67.69 338 GLY B CA 1
ATOM 10349 C C . GLY B 1 338 ? 7.27 -48.312 -4.152 1 67.69 338 GLY B C 1
ATOM 10350 O O . GLY B 1 338 ? 7.008 -48.125 -5.344 1 67.69 338 GLY B O 1
ATOM 10351 N N . THR B 1 339 ? 8.07 -47.438 -3.781 1 84.31 339 THR B N 1
ATOM 10352 C CA . THR B 1 339 ? 9.07 -46.438 -4.148 1 84.31 339 THR B CA 1
ATOM 10353 C C . THR B 1 339 ? 10.039 -47 -5.191 1 84.31 339 THR B C 1
ATOM 10355 O O . THR B 1 339 ? 10.406 -46.281 -6.137 1 84.31 339 THR B O 1
ATOM 10358 N N . ASP B 1 340 ? 10.062 -48.312 -5.328 1 90.5 340 ASP B N 1
ATOM 10359 C CA . ASP B 1 340 ? 11.07 -48.938 -6.199 1 90.5 340 ASP B CA 1
ATOM 10360 C C . ASP B 1 340 ? 10.57 -49 -7.641 1 90.5 340 ASP B C 1
ATOM 10362 O O . ASP B 1 340 ? 11.344 -48.781 -8.578 1 90.5 340 ASP B O 1
ATOM 10366 N N . LEU B 1 341 ? 9.328 -49.406 -7.824 1 94.31 341 LEU B N 1
ATOM 10367 C CA . LEU B 1 341 ? 8.766 -49.5 -9.164 1 94.31 341 LEU B CA 1
ATOM 10368 C C . LEU B 1 341 ? 8.773 -48.125 -9.859 1 94.31 341 LEU B C 1
ATOM 10370 O O . LEU B 1 341 ? 9.109 -48.031 -11.039 1 94.31 341 LEU B O 1
ATOM 10374 N N . ILE B 1 342 ? 8.398 -47.094 -9.156 1 95.69 342 ILE B N 1
ATOM 10375 C CA . ILE B 1 342 ? 8.375 -45.75 -9.711 1 95.69 342 ILE B CA 1
ATOM 10376 C C . ILE B 1 342 ? 9.789 -45.312 -10.086 1 95.69 342 ILE B C 1
ATOM 10378 O O . ILE B 1 342 ? 10.016 -44.75 -11.164 1 95.69 342 ILE B O 1
ATOM 10382 N N . LEU B 1 343 ? 10.734 -45.594 -9.188 1 96.31 343 LEU B N 1
ATOM 10383 C CA . LEU B 1 343 ? 12.133 -45.25 -9.453 1 96.31 343 LEU B CA 1
ATOM 10384 C C . LEU B 1 343 ? 12.656 -45.969 -10.68 1 96.31 343 LEU B C 1
ATOM 10386 O O . LEU B 1 343 ? 13.414 -45.406 -11.469 1 96.31 343 LEU B O 1
ATOM 10390 N N . ARG B 1 344 ? 12.258 -47.219 -10.82 1 96.25 344 ARG B N 1
ATOM 10391 C CA . ARG B 1 344 ? 12.68 -48 -11.984 1 96.25 344 ARG B CA 1
ATOM 10392 C C . ARG B 1 344 ? 12.18 -47.344 -13.273 1 96.25 344 ARG B C 1
ATOM 10394 O O . ARG B 1 344 ? 12.938 -47.188 -14.234 1 96.25 344 ARG B O 1
ATOM 10401 N N . HIS B 1 345 ? 10.945 -47.031 -13.305 1 96.62 345 HIS B N 1
ATOM 10402 C CA . HIS B 1 345 ? 10.391 -46.375 -14.492 1 96.62 345 HIS B CA 1
ATOM 10403 C C . HIS B 1 345 ? 11.039 -45 -14.727 1 96.62 345 HIS B C 1
ATOM 10405 O O . HIS B 1 345 ? 11.266 -44.625 -15.867 1 96.62 345 HIS B O 1
ATOM 10411 N N . MET B 1 346 ? 11.297 -44.219 -13.641 1 97.19 346 MET B N 1
ATOM 10412 C CA . MET B 1 346 ? 11.953 -42.938 -13.766 1 97.19 346 MET B CA 1
ATOM 10413 C C . MET B 1 346 ? 13.328 -43.094 -14.406 1 97.19 346 MET B C 1
ATOM 10415 O O . MET B 1 346 ? 13.711 -42.281 -15.273 1 97.19 346 MET B O 1
ATOM 10419 N N . SER B 1 347 ? 14.023 -44.125 -13.969 1 96.94 347 SER B N 1
ATOM 10420 C CA . SER B 1 347 ? 15.359 -44.406 -14.492 1 96.94 347 SER B CA 1
ATOM 10421 C C . SER B 1 347 ? 15.312 -44.75 -15.969 1 96.94 347 SER B C 1
ATOM 10423 O O . SER B 1 347 ? 16.141 -44.281 -16.766 1 96.94 347 SER B O 1
ATOM 10425 N N . LEU B 1 348 ? 14.359 -45.562 -16.344 1 96.44 348 LEU B N 1
ATOM 10426 C CA . LEU B 1 348 ? 14.211 -46 -17.734 1 96.44 348 LEU B CA 1
ATOM 10427 C C . LEU B 1 348 ? 13.867 -44.812 -18.625 1 96.44 348 LEU B C 1
ATOM 10429 O O . LEU B 1 348 ? 14.453 -44.656 -19.703 1 96.44 348 LEU B O 1
ATOM 10433 N N . LEU B 1 349 ? 12.945 -44.031 -18.234 1 96.69 349 LEU B N 1
ATOM 10434 C CA . LEU B 1 349 ? 12.508 -42.875 -19.016 1 96.69 349 LEU B CA 1
ATOM 10435 C C . LEU B 1 349 ? 13.602 -41.812 -19.078 1 96.69 349 LEU B C 1
ATOM 10437 O O . LEU B 1 349 ? 13.75 -41.125 -20.094 1 96.69 349 LEU B O 1
ATOM 10441 N N . HIS B 1 350 ? 14.305 -41.688 -17.953 1 96.5 350 HIS B N 1
ATOM 10442 C CA . HIS B 1 350 ? 15.422 -40.75 -17.953 1 96.5 350 HIS B CA 1
ATOM 10443 C C . HIS B 1 350 ? 16.516 -41.188 -18.922 1 96.5 350 HIS B C 1
ATOM 10445 O O . HIS B 1 350 ? 17.109 -40.344 -19.594 1 96.5 350 HIS B O 1
ATOM 10451 N N . ALA B 1 351 ? 16.797 -42.406 -18.938 1 95.12 351 ALA B N 1
ATOM 10452 C CA . ALA B 1 351 ? 17.781 -42.938 -19.891 1 95.12 351 ALA B CA 1
ATOM 10453 C C . ALA B 1 351 ? 17.359 -42.656 -21.328 1 95.12 351 ALA B C 1
ATOM 10455 O O . ALA B 1 351 ? 18.203 -42.312 -22.156 1 95.12 351 ALA B O 1
ATOM 10456 N N . LYS B 1 352 ? 16.125 -42.812 -21.578 1 94.38 352 LYS B N 1
ATOM 10457 C CA . LYS B 1 352 ? 15.594 -42.469 -22.891 1 94.38 352 LYS B CA 1
ATOM 10458 C C . LYS B 1 352 ? 15.766 -40.969 -23.188 1 94.38 352 LYS B C 1
ATOM 10460 O O . LYS B 1 352 ? 16.094 -40.594 -24.312 1 94.38 352 LYS B O 1
ATOM 10465 N N . PHE B 1 353 ? 15.539 -40.219 -22.203 1 93.5 353 PHE B N 1
ATOM 10466 C CA . PHE B 1 353 ? 15.695 -38.75 -22.312 1 93.5 353 PHE B CA 1
ATOM 10467 C C . PHE B 1 353 ? 17.141 -38.406 -22.656 1 93.5 353 PHE B C 1
ATOM 10469 O O . PHE B 1 353 ? 17.375 -37.562 -23.547 1 93.5 353 PHE B O 1
ATOM 10476 N N . GLU B 1 354 ? 18.062 -38.938 -22 1 91.44 354 GLU B N 1
ATOM 10477 C CA . GLU B 1 354 ? 19.469 -38.656 -22.219 1 91.44 354 GLU B CA 1
ATOM 10478 C C . GLU B 1 354 ? 19.922 -39.125 -23.609 1 91.44 354 GLU B C 1
ATOM 10480 O O . GLU B 1 354 ? 20.734 -38.438 -24.25 1 91.44 354 GLU B O 1
ATOM 10485 N N . ARG B 1 355 ? 19.359 -40.094 -24.094 1 90.94 355 ARG B N 1
ATOM 10486 C CA . ARG B 1 355 ? 19.734 -40.656 -25.375 1 90.94 355 ARG B CA 1
ATOM 10487 C C . ARG B 1 355 ? 19.172 -39.844 -26.531 1 90.94 355 ARG B C 1
ATOM 10489 O O . ARG B 1 355 ? 19.844 -39.625 -27.531 1 90.94 355 ARG B O 1
ATOM 10496 N N . THR B 1 356 ? 18 -39.406 -26.391 1 88.25 356 THR B N 1
ATOM 10497 C CA . THR B 1 356 ? 17.312 -38.688 -27.469 1 88.25 356 THR B CA 1
ATOM 10498 C C . THR B 1 356 ? 17.688 -37.219 -27.469 1 88.25 356 THR B C 1
ATOM 10500 O O . THR B 1 356 ? 17.656 -36.562 -28.516 1 88.25 356 THR B O 1
ATOM 10503 N N . GLY B 1 357 ? 18.141 -36.625 -26.391 1 80.94 357 GLY B N 1
ATOM 10504 C CA . GLY B 1 357 ? 18.531 -35.219 -26.297 1 80.94 357 GLY B CA 1
ATOM 10505 C C . GLY B 1 357 ? 17.359 -34.281 -26.5 1 80.94 357 GLY B C 1
ATOM 10506 O O . GLY B 1 357 ? 17.578 -33.094 -26.75 1 80.94 357 GLY B O 1
ATOM 10507 N N . GLY B 1 358 ? 16.172 -34.719 -26.531 1 82.31 358 GLY B N 1
ATOM 10508 C CA . GLY B 1 358 ? 15.031 -33.844 -26.766 1 82.31 358 GLY B CA 1
ATOM 10509 C C . GLY B 1 358 ? 14.469 -33.25 -25.484 1 82.31 358 GLY B C 1
ATOM 10510 O O . GLY B 1 358 ? 15.195 -33.062 -24.516 1 82.31 358 GLY B O 1
ATOM 10511 N N . MET B 1 359 ? 13.273 -32.781 -25.609 1 88.88 359 MET B N 1
ATOM 10512 C CA . MET B 1 359 ? 12.586 -32.219 -24.453 1 88.88 359 MET B CA 1
ATOM 10513 C C . MET B 1 359 ? 11.914 -33.281 -23.625 1 88.88 359 MET B C 1
ATOM 10515 O O . MET B 1 359 ? 11.398 -34.281 -24.172 1 88.88 359 MET B O 1
ATOM 10519 N N . ILE B 1 360 ? 12 -33.125 -22.359 1 93.56 360 ILE B N 1
ATOM 10520 C CA . ILE B 1 360 ? 11.391 -34.094 -21.453 1 93.56 360 ILE B CA 1
ATOM 10521 C C . ILE B 1 360 ? 9.883 -34.156 -21.688 1 93.56 360 ILE B C 1
ATOM 10523 O O . ILE B 1 360 ? 9.258 -35.219 -21.484 1 93.56 360 ILE B O 1
ATOM 10527 N N . THR B 1 361 ? 9.305 -33.094 -22.156 1 94 361 THR B N 1
ATOM 10528 C CA . THR B 1 361 ? 7.879 -33.062 -22.438 1 94 361 THR B CA 1
ATOM 10529 C C . THR B 1 361 ? 7.527 -33.969 -23.594 1 94 361 THR B C 1
ATOM 10531 O O . THR B 1 361 ? 6.43 -34.531 -23.641 1 94 361 THR B O 1
ATOM 10534 N N . SER B 1 362 ? 8.453 -34.156 -24.484 1 93.5 362 SER B N 1
ATOM 10535 C CA . SER B 1 362 ? 8.234 -35.094 -25.594 1 93.5 362 SER B CA 1
ATOM 10536 C C . SER B 1 362 ? 8.188 -36.531 -25.094 1 93.5 362 SER B C 1
ATOM 10538 O O . SER B 1 362 ? 7.383 -37.344 -25.578 1 93.5 362 SER B O 1
ATOM 10540 N N . ILE B 1 363 ? 9.031 -36.844 -24.203 1 95.06 363 ILE B N 1
ATOM 10541 C CA . ILE B 1 363 ? 9.047 -38.188 -23.609 1 95.06 363 ILE B CA 1
ATOM 10542 C C . ILE B 1 363 ? 7.75 -38.406 -22.844 1 95.06 363 ILE B C 1
ATOM 10544 O O . ILE B 1 363 ? 7.168 -39.5 -22.922 1 95.06 363 ILE B O 1
ATOM 10548 N N . HIS B 1 364 ? 7.363 -37.438 -22.172 1 96.38 364 HIS B N 1
ATOM 10549 C CA . HIS B 1 364 ? 6.117 -37.531 -21.422 1 96.38 364 HIS B CA 1
ATOM 10550 C C . HIS B 1 364 ? 4.926 -37.719 -22.359 1 96.38 364 HIS B C 1
ATOM 10552 O O . HIS B 1 364 ? 4.051 -38.562 -22.094 1 96.38 364 HIS B O 1
ATOM 10558 N N . ARG B 1 365 ? 4.852 -36.969 -23.406 1 94.81 365 ARG B N 1
ATOM 10559 C CA . ARG B 1 365 ? 3.787 -37.094 -24.391 1 94.81 365 ARG B CA 1
ATOM 10560 C C . ARG B 1 365 ? 3.756 -38.5 -25 1 94.81 365 ARG B C 1
ATOM 10562 O O . ARG B 1 365 ? 2.684 -39.062 -25.188 1 94.81 365 ARG B O 1
ATOM 10569 N N . GLN B 1 366 ? 4.895 -39.031 -25.266 1 94.5 366 GLN B N 1
ATOM 10570 C CA . GLN B 1 366 ? 4.992 -40.375 -25.812 1 94.5 366 GLN B CA 1
ATOM 10571 C C . GLN B 1 366 ? 4.48 -41.406 -24.812 1 94.5 366 GLN B C 1
ATOM 10573 O O . GLN B 1 366 ? 3.803 -42.375 -25.188 1 94.5 366 GLN B O 1
ATOM 10578 N N . THR B 1 367 ? 4.859 -41.156 -23.594 1 95.44 367 THR B N 1
ATOM 10579 C CA . THR B 1 367 ? 4.418 -42.062 -22.547 1 95.44 367 THR B CA 1
ATOM 10580 C C . THR B 1 367 ? 2.896 -42.031 -22.422 1 95.44 367 THR B C 1
ATOM 10582 O O . THR B 1 367 ? 2.268 -43.094 -22.312 1 95.44 367 THR B O 1
ATOM 10585 N N . MET B 1 368 ? 2.283 -40.875 -22.453 1 94.88 368 MET B N 1
ATOM 10586 C CA . MET B 1 368 ? 0.829 -40.781 -22.375 1 94.88 368 MET B CA 1
ATOM 10587 C C . MET B 1 368 ? 0.174 -41.406 -23.609 1 94.88 368 MET B C 1
ATOM 10589 O O . MET B 1 368 ? -0.832 -42.094 -23.484 1 94.88 368 MET B O 1
ATOM 10593 N N . ASN B 1 369 ? 0.758 -41.25 -24.75 1 93.56 369 ASN B N 1
ATOM 10594 C CA . ASN B 1 369 ? 0.216 -41.781 -26 1 93.56 369 ASN B CA 1
ATOM 10595 C C . ASN B 1 369 ? 0.243 -43.312 -26.016 1 93.56 369 ASN B C 1
ATOM 10597 O O . ASN B 1 369 ? -0.637 -43.938 -26.609 1 93.56 369 ASN B O 1
ATOM 10601 N N . ARG B 1 370 ? 1.252 -43.812 -25.438 1 93.5 370 ARG B N 1
ATOM 10602 C CA . ARG B 1 370 ? 1.383 -45.281 -25.375 1 93.5 370 ARG B CA 1
ATOM 10603 C C . ARG B 1 370 ? 0.227 -45.906 -24.609 1 93.5 370 ARG B C 1
ATOM 10605 O O . ARG B 1 370 ? -0.171 -47.031 -24.891 1 93.5 370 ARG B O 1
ATOM 10612 N N . HIS B 1 371 ? -0.363 -45.188 -23.719 1 94.19 371 HIS B N 1
ATOM 10613 C CA . HIS B 1 371 ? -1.427 -45.719 -22.875 1 94.19 371 HIS B CA 1
ATOM 10614 C C . HIS B 1 371 ? -2.771 -45.094 -23.219 1 94.19 371 HIS B C 1
ATOM 10616 O O . HIS B 1 371 ? -3.668 -45.031 -22.375 1 94.19 371 HIS B O 1
ATOM 10622 N N . ARG B 1 372 ? -2.986 -44.594 -24.375 1 93.88 372 ARG B N 1
ATOM 10623 C CA . ARG B 1 372 ? -4.191 -43.875 -24.812 1 93.88 372 ARG B CA 1
ATOM 10624 C C . ARG B 1 372 ? -5.438 -44.719 -24.562 1 93.88 372 ARG B C 1
ATOM 10626 O O . ARG B 1 372 ? -6.469 -44.219 -24.141 1 93.88 372 ARG B O 1
ATOM 10633 N N . GLU B 1 373 ? -5.336 -46.031 -24.812 1 92.38 373 GLU B N 1
ATOM 10634 C CA . GLU B 1 373 ? -6.477 -46.938 -24.672 1 92.38 373 GLU B CA 1
ATOM 10635 C C . GLU B 1 373 ? -6.902 -47.062 -23.219 1 92.38 373 GLU B C 1
ATOM 10637 O O . GLU B 1 373 ? -8.094 -47.188 -22.922 1 92.38 373 GLU B O 1
ATOM 10642 N N . ARG B 1 374 ? -5.992 -47.031 -22.375 1 92.88 374 ARG B N 1
ATOM 10643 C CA . ARG B 1 374 ? -6.297 -47.156 -20.953 1 92.88 374 ARG B CA 1
ATOM 10644 C C . ARG B 1 374 ? -6.953 -45.875 -20.422 1 92.88 374 ARG B C 1
ATOM 10646 O O . ARG B 1 374 ? -7.797 -45.938 -19.531 1 92.88 374 ARG B O 1
ATOM 10653 N N . TRP B 1 375 ? -6.52 -44.75 -20.969 1 94.12 375 TRP B N 1
ATOM 10654 C CA . TRP B 1 375 ? -7.035 -43.469 -20.516 1 94.12 375 TRP B CA 1
ATOM 10655 C C . TRP B 1 375 ? -8.516 -43.312 -20.875 1 94.12 375 TRP B C 1
ATOM 10657 O O . TRP B 1 375 ? -9.25 -42.625 -20.188 1 94.12 375 TRP B O 1
ATOM 10667 N N . LEU B 1 376 ? -8.953 -43.969 -21.859 1 91.31 376 LEU B N 1
ATOM 10668 C CA . LEU B 1 376 ? -10.344 -43.906 -22.312 1 91.31 376 LEU B CA 1
ATOM 10669 C C . LEU B 1 376 ? -11.289 -44.406 -21.219 1 91.31 376 LEU B C 1
ATOM 10671 O O . LEU B 1 376 ? -12.453 -44 -21.188 1 91.31 376 LEU B O 1
ATOM 10675 N N . TYR B 1 377 ? -10.758 -45.219 -20.359 1 89.56 377 TYR B N 1
ATOM 10676 C CA . TYR B 1 377 ? -11.625 -45.844 -19.344 1 89.56 377 TYR B CA 1
ATOM 10677 C C . TYR B 1 377 ? -11.477 -45.125 -18.016 1 89.56 377 TYR B C 1
ATOM 10679 O O . TYR B 1 377 ? -12.023 -45.562 -17 1 89.56 377 TYR B O 1
ATOM 10687 N N . ILE B 1 378 ? -10.781 -44.062 -17.984 1 92.56 378 ILE B N 1
ATOM 10688 C CA . ILE B 1 378 ? -10.578 -43.312 -16.766 1 92.56 378 ILE B CA 1
ATOM 10689 C C . ILE B 1 378 ? -11.273 -41.938 -16.891 1 92.56 378 ILE B C 1
ATOM 10691 O O . ILE B 1 378 ? -10.984 -41.188 -17.812 1 92.56 378 ILE B O 1
ATOM 10695 N N . GLU B 1 379 ? -12.133 -41.625 -15.945 1 87.31 379 GLU B N 1
ATOM 10696 C CA . GLU B 1 379 ? -12.844 -40.375 -15.953 1 87.31 379 GLU B CA 1
ATOM 10697 C C . GLU B 1 379 ? -11.922 -39.219 -15.508 1 87.31 379 GLU B C 1
ATOM 10699 O O . GLU B 1 379 ? -10.984 -39.438 -14.742 1 87.31 379 GLU B O 1
ATOM 10704 N N . GLY B 1 380 ? -12.266 -38.094 -16.062 1 85.69 380 GLY B N 1
ATOM 10705 C CA . GLY B 1 380 ? -11.508 -36.938 -15.633 1 85.69 380 GLY B CA 1
ATOM 10706 C C . GLY B 1 380 ? -11.766 -36.531 -14.195 1 85.69 380 GLY B C 1
ATOM 10707 O O . GLY B 1 380 ? -12.805 -36.906 -13.625 1 85.69 380 GLY B O 1
ATOM 10708 N N . SER B 1 381 ? -10.766 -35.906 -13.555 1 88 381 SER B N 1
ATOM 10709 C CA . SER B 1 381 ? -10.859 -35.469 -12.172 1 88 381 SER B CA 1
ATOM 10710 C C . SER B 1 381 ? -10.953 -33.938 -12.086 1 88 381 SER B C 1
ATOM 10712 O O . SER B 1 381 ? -10.367 -33.219 -12.898 1 88 381 SER B O 1
ATOM 10714 N N . SER B 1 382 ? -11.703 -33.438 -11.094 1 82.88 382 SER B N 1
ATOM 10715 C CA . SER B 1 382 ? -11.773 -32 -10.844 1 82.88 382 SER B CA 1
ATOM 10716 C C . SER B 1 382 ? -10.703 -31.562 -9.859 1 82.88 382 SER B C 1
ATOM 10718 O O . SER B 1 382 ? -10.438 -30.359 -9.719 1 82.88 382 SER B O 1
ATOM 10720 N N . ASP B 1 383 ? -10.016 -32.531 -9.328 1 85.88 383 ASP B N 1
ATOM 10721 C CA . ASP B 1 383 ? -9.078 -32.156 -8.266 1 85.88 383 ASP B CA 1
ATOM 10722 C C . ASP B 1 383 ? -7.633 -32.281 -8.75 1 85.88 383 ASP B C 1
ATOM 10724 O O . ASP B 1 383 ? -6.73 -31.656 -8.195 1 85.88 383 ASP B O 1
ATOM 10728 N N . THR B 1 384 ? -7.469 -33.25 -9.695 1 92.56 384 THR B N 1
ATOM 10729 C CA . THR B 1 384 ? -6.098 -33.5 -10.109 1 92.56 384 THR B CA 1
ATOM 10730 C C . THR B 1 384 ? -6.004 -33.594 -11.633 1 92.56 384 THR B C 1
ATOM 10732 O O . THR B 1 384 ? -6.789 -34.281 -12.273 1 92.56 384 THR B O 1
ATOM 10735 N N . CYS B 1 385 ? -5.086 -32.875 -12.188 1 94.44 385 CYS B N 1
ATOM 10736 C CA . CYS B 1 385 ? -4.742 -33.031 -13.602 1 94.44 385 CYS B CA 1
ATOM 10737 C C . CYS B 1 385 ? -3.957 -34.312 -13.828 1 94.44 385 CYS B C 1
ATOM 10739 O O . CYS B 1 385 ? -2.846 -34.469 -13.32 1 94.44 385 CYS B O 1
ATOM 10741 N N . PHE B 1 386 ? -4.438 -35.219 -14.617 1 96.62 386 PHE B N 1
ATOM 10742 C CA . PHE B 1 386 ? -3.818 -36.531 -14.781 1 96.62 386 PHE B CA 1
ATOM 10743 C C . PHE B 1 386 ? -2.65 -36.438 -15.758 1 96.62 386 PHE B C 1
ATOM 10745 O O . PHE B 1 386 ? -1.927 -37.438 -15.945 1 96.62 386 PHE B O 1
ATOM 10752 N N . VAL B 1 387 ? -2.475 -35.281 -16.328 1 96.5 387 VAL B N 1
ATOM 10753 C CA . VAL B 1 387 ? -1.313 -35.094 -17.203 1 96.5 387 VAL B CA 1
ATOM 10754 C C . VAL B 1 387 ? -0.067 -34.844 -16.359 1 96.5 387 VAL B C 1
ATOM 10756 O O . VAL B 1 387 ? 0.953 -35.531 -16.531 1 96.5 387 VAL B O 1
ATOM 10759 N N . CYS B 1 388 ? -0.12 -33.969 -15.422 1 95.69 388 CYS B N 1
ATOM 10760 C CA . CYS B 1 388 ? 1.063 -33.594 -14.648 1 95.69 388 CYS B CA 1
ATOM 10761 C C . CYS B 1 388 ? 0.988 -34.188 -13.242 1 95.69 388 CYS B C 1
ATOM 10763 O O . CYS B 1 388 ? 1.999 -34.281 -12.539 1 95.69 388 CYS B O 1
ATOM 10765 N N . LEU B 1 389 ? -0.165 -34.5 -12.688 1 96.12 389 LEU B N 1
ATOM 10766 C CA . LEU B 1 389 ? -0.438 -35.125 -11.398 1 96.12 389 LEU B CA 1
ATOM 10767 C C . LEU B 1 389 ? 0.008 -34.219 -10.258 1 96.12 389 LEU B C 1
ATOM 10769 O O . LEU B 1 389 ? 0.45 -34.688 -9.211 1 96.12 389 LEU B O 1
ATOM 10773 N N . ARG B 1 390 ? -0.017 -32.906 -10.438 1 93.5 390 ARG B N 1
ATOM 10774 C CA . ARG B 1 390 ? 0.469 -32.062 -9.367 1 93.5 390 ARG B CA 1
ATOM 10775 C C . ARG B 1 390 ? -0.367 -30.797 -9.258 1 93.5 390 ARG B C 1
ATOM 10777 O O . ARG B 1 390 ? -0.124 -29.953 -8.391 1 93.5 390 ARG B O 1
ATOM 10784 N N . ARG B 1 391 ? -1.338 -30.656 -10.133 1 92.06 391 ARG B N 1
ATOM 10785 C CA . ARG B 1 391 ? -2.115 -29.422 -10.133 1 92.06 391 ARG B CA 1
ATOM 10786 C C . ARG B 1 391 ? -3.604 -29.719 -10.305 1 92.06 391 ARG B C 1
ATOM 10788 O O . ARG B 1 391 ? -3.98 -30.781 -10.805 1 92.06 391 ARG B O 1
ATOM 10795 N N . ARG B 1 392 ? -4.398 -28.703 -9.898 1 89.19 392 ARG B N 1
ATOM 10796 C CA . ARG B 1 392 ? -5.84 -28.766 -10.125 1 89.19 392 ARG B CA 1
ATOM 10797 C C . ARG B 1 392 ? -6.188 -28.344 -11.547 1 89.19 392 ARG B C 1
ATOM 10799 O O . ARG B 1 392 ? -5.664 -27.344 -12.047 1 89.19 392 ARG B O 1
ATOM 10806 N N . PRO B 1 393 ? -6.992 -29.109 -12.211 1 90.62 393 PRO B N 1
ATOM 10807 C CA . PRO B 1 393 ? -7.336 -28.781 -13.594 1 90.62 393 PRO B CA 1
ATOM 10808 C C . PRO B 1 393 ? -8.312 -27.609 -13.695 1 90.62 393 PRO B C 1
ATOM 10810 O O . PRO B 1 393 ? -9.031 -27.328 -12.734 1 90.62 393 PRO B O 1
ATOM 10813 N N . GLU B 1 394 ? -8.383 -26.938 -14.852 1 88.88 394 GLU B N 1
ATOM 10814 C CA . GLU B 1 394 ? -9.242 -25.781 -15.055 1 88.88 394 GLU B CA 1
ATOM 10815 C C . GLU B 1 394 ? -10.133 -25.969 -16.281 1 88.88 394 GLU B C 1
ATOM 10817 O O . GLU B 1 394 ? -11.164 -25.297 -16.406 1 88.88 394 GLU B O 1
ATOM 10822 N N . TYR B 1 395 ? -9.773 -26.922 -17.172 1 90.5 395 TYR B N 1
ATOM 10823 C CA . TYR B 1 395 ? -10.477 -27.031 -18.453 1 90.5 395 TYR B CA 1
ATOM 10824 C C . TYR B 1 395 ? -11.031 -28.438 -18.641 1 90.5 395 TYR B C 1
ATOM 10826 O O . TYR B 1 395 ? -10.289 -29.406 -18.625 1 90.5 395 TYR B O 1
ATOM 10834 N N . LEU B 1 396 ? -12.312 -28.469 -18.828 1 89.75 396 LEU B N 1
ATOM 10835 C CA . LEU B 1 396 ? -12.969 -29.734 -19.141 1 89.75 396 LEU B CA 1
ATOM 10836 C C . LEU B 1 396 ? -13.039 -29.953 -20.641 1 89.75 396 LEU B C 1
ATOM 10838 O O . LEU B 1 396 ? -13.484 -29.062 -21.391 1 89.75 396 LEU B O 1
ATOM 10842 N N . LEU B 1 397 ? -12.523 -31.078 -21.078 1 91.75 397 LEU B N 1
ATOM 10843 C CA . LEU B 1 397 ? -12.547 -31.406 -22.5 1 91.75 397 LEU B CA 1
ATOM 10844 C C . LEU B 1 397 ? -13.797 -32.219 -22.844 1 91.75 397 LEU B C 1
ATOM 10846 O O . LEU B 1 397 ? -14.445 -32.781 -21.953 1 91.75 397 LEU B O 1
ATOM 10850 N N . PRO B 1 398 ? -14.164 -32.25 -24.125 1 87.38 398 PRO B N 1
ATOM 10851 C CA . PRO B 1 398 ? -15.344 -33 -24.547 1 87.38 398 PRO B CA 1
ATOM 10852 C C . PRO B 1 398 ? -15.25 -34.469 -24.172 1 87.38 398 PRO B C 1
ATOM 10854 O O . PRO B 1 398 ? -16.281 -35.125 -23.969 1 87.38 398 PRO B O 1
ATOM 10857 N N . CYS B 1 399 ? -14.039 -35.094 -24.094 1 90.25 399 CYS B N 1
ATOM 10858 C CA . CYS B 1 399 ? -13.852 -36.5 -23.734 1 90.25 399 CYS B CA 1
ATOM 10859 C C . CYS B 1 399 ? -13.984 -36.688 -22.234 1 90.25 399 CYS B C 1
ATOM 10861 O O . CYS B 1 399 ? -13.742 -37.781 -21.734 1 90.25 399 CYS B O 1
ATOM 10863 N N . ASP B 1 400 ? -14.211 -35.625 -21.438 1 87.69 400 ASP B N 1
ATOM 10864 C CA . ASP B 1 400 ? -14.461 -35.625 -20 1 87.69 400 ASP B CA 1
ATOM 10865 C C . ASP B 1 400 ? -13.148 -35.562 -19.219 1 87.69 400 ASP B C 1
ATOM 10867 O O . ASP B 1 400 ? -13.156 -35.469 -18 1 87.69 400 ASP B O 1
ATOM 10871 N N . HIS B 1 401 ? -12.094 -35.625 -19.922 1 93.19 401 HIS B N 1
ATOM 10872 C CA . HIS B 1 401 ? -10.836 -35.406 -19.219 1 93.19 401 HIS B CA 1
ATOM 10873 C C . HIS B 1 401 ? -10.617 -33.938 -18.953 1 93.19 401 HIS B C 1
ATOM 10875 O O . HIS B 1 401 ? -11.219 -33.062 -19.609 1 93.19 401 HIS B O 1
ATOM 10881 N N . THR B 1 402 ? -9.82 -33.625 -17.906 1 91.81 402 THR B N 1
ATOM 10882 C CA . THR B 1 402 ? -9.586 -32.25 -17.5 1 91.81 402 THR B CA 1
ATOM 10883 C C . THR B 1 402 ? -8.102 -31.906 -17.562 1 91.81 402 THR B C 1
ATOM 10885 O O . THR B 1 402 ? -7.25 -32.781 -17.344 1 91.81 402 THR B O 1
ATOM 10888 N N . LEU B 1 403 ? -7.801 -30.688 -17.938 1 93.44 403 LEU B N 1
ATOM 10889 C CA . LEU B 1 403 ? -6.43 -30.203 -18.062 1 93.44 403 LEU B CA 1
ATOM 10890 C C . LEU B 1 403 ? -6.195 -28.984 -17.172 1 93.44 403 LEU B C 1
ATOM 10892 O O . LEU B 1 403 ? -7.121 -28.203 -16.938 1 93.44 403 LEU B O 1
ATOM 10896 N N . CYS B 1 404 ? -4.977 -28.891 -16.672 1 92.12 404 CYS B N 1
ATOM 10897 C CA . CYS B 1 404 ? -4.613 -27.672 -15.953 1 92.12 404 CYS B CA 1
ATOM 10898 C C . CYS B 1 404 ? -3.998 -26.656 -16.891 1 92.12 404 CYS B C 1
ATOM 10900 O O . CYS B 1 404 ? -3.641 -26.984 -18.031 1 92.12 404 CYS B O 1
ATOM 10902 N N . ARG B 1 405 ? -3.883 -25.484 -16.438 1 90.81 405 ARG B N 1
ATOM 10903 C CA . ARG B 1 405 ? -3.406 -24.359 -17.234 1 90.81 405 ARG B CA 1
ATOM 10904 C C . ARG B 1 405 ? -1.965 -24.578 -17.688 1 90.81 405 ARG B C 1
ATOM 10906 O O . ARG B 1 405 ? -1.623 -24.328 -18.844 1 90.81 405 ARG B O 1
ATOM 10913 N N . SER B 1 406 ? -1.123 -25.016 -16.844 1 92.38 406 SER B N 1
ATOM 10914 C CA . SER B 1 406 ? 0.287 -25.25 -17.141 1 92.38 406 SER B CA 1
ATOM 10915 C C . SER B 1 406 ? 0.461 -26.328 -18.203 1 92.38 406 SER B C 1
ATOM 10917 O O . SER B 1 406 ? 1.319 -26.203 -19.078 1 92.38 406 SER B O 1
ATOM 10919 N N . CYS B 1 407 ? -0.298 -27.391 -18.141 1 95.25 407 CYS B N 1
ATOM 10920 C CA . CYS B 1 407 ? -0.193 -28.469 -19.109 1 95.25 407 CYS B CA 1
ATOM 10921 C C . CYS B 1 407 ? -0.66 -28.016 -20.484 1 95.25 407 CYS B C 1
ATOM 10923 O O . CYS B 1 407 ? -0.135 -28.453 -21.5 1 95.25 407 CYS B O 1
ATOM 10925 N N . VAL B 1 408 ? -1.666 -27.109 -20.484 1 94.19 408 VAL B N 1
ATOM 10926 C CA . VAL B 1 408 ? -2.088 -26.531 -21.75 1 94.19 408 VAL B CA 1
ATOM 10927 C C . VAL B 1 408 ? -0.929 -25.766 -22.375 1 94.19 408 VAL B C 1
ATOM 10929 O O . VAL B 1 408 ? -0.704 -25.859 -23.594 1 94.19 408 VAL B O 1
ATOM 10932 N N . LYS B 1 409 ? -0.196 -25.125 -21.609 1 92.25 409 LYS B N 1
ATOM 10933 C CA . LYS B 1 409 ? 0.939 -24.344 -22.094 1 92.25 409 LYS B CA 1
ATOM 10934 C C . LYS B 1 409 ? 2.084 -25.25 -22.531 1 92.25 409 LYS B C 1
ATOM 10936 O O . LYS B 1 409 ? 2.736 -25 -23.547 1 92.25 409 LYS B O 1
ATOM 10941 N N . ASP B 1 410 ? 2.285 -26.312 -21.797 1 93.38 410 ASP B N 1
ATOM 10942 C CA . ASP B 1 410 ? 3.42 -27.203 -22.031 1 93.38 410 ASP B CA 1
ATOM 10943 C C . ASP B 1 410 ? 3.188 -28.078 -23.266 1 93.38 410 ASP B C 1
ATOM 10945 O O . ASP B 1 410 ? 4.129 -28.391 -24 1 93.38 410 ASP B O 1
ATOM 10949 N N . PHE B 1 411 ? 1.988 -28.453 -23.422 1 94.44 411 PHE B N 1
ATOM 10950 C CA . PHE B 1 411 ? 1.751 -29.484 -24.422 1 94.44 411 PHE B CA 1
ATOM 10951 C C . PHE B 1 411 ? 0.861 -28.969 -25.547 1 94.44 411 PHE B C 1
ATOM 10953 O O . PHE B 1 411 ? 0.758 -29.594 -26.609 1 94.44 411 PHE B O 1
ATOM 10960 N N . GLY B 1 412 ? 0.211 -27.828 -25.312 1 94 412 GLY B N 1
ATOM 10961 C CA . GLY B 1 412 ? -0.628 -27.25 -26.344 1 94 412 GLY B CA 1
ATOM 10962 C C . GLY B 1 412 ? 0.166 -26.578 -27.438 1 94 412 GLY B C 1
ATOM 10963 O O . GLY B 1 412 ? 1.382 -26.406 -27.328 1 94 412 GLY B O 1
ATOM 10964 N N . ASP B 1 413 ? -0.556 -26.25 -28.531 1 93.75 413 ASP B N 1
ATOM 10965 C CA . ASP B 1 413 ? 0.069 -25.562 -29.656 1 93.75 413 ASP B CA 1
ATOM 10966 C C . ASP B 1 413 ? -0.011 -24.047 -29.484 1 93.75 413 ASP B C 1
ATOM 10968 O O . ASP B 1 413 ? -1.104 -23.484 -29.406 1 93.75 413 ASP B O 1
ATOM 10972 N N . GLN B 1 414 ? 1.118 -23.5 -29.406 1 92.38 414 GLN B N 1
ATOM 10973 C CA . GLN B 1 414 ? 1.174 -22.047 -29.266 1 92.38 414 GLN B CA 1
ATOM 10974 C C . GLN B 1 414 ? 0.978 -21.344 -30.609 1 92.38 414 GLN B C 1
ATOM 10976 O O . GLN B 1 414 ? 1.589 -21.734 -31.609 1 92.38 414 GLN B O 1
ATOM 10981 N N . CYS B 1 415 ? 0.15 -20.344 -30.594 1 91.62 415 CYS B N 1
ATOM 10982 C CA . CYS B 1 415 ? -0.105 -19.578 -31.812 1 91.62 415 CYS B CA 1
ATOM 10983 C C . CYS B 1 415 ? 1.087 -18.703 -32.156 1 91.62 415 CYS B C 1
ATOM 10985 O O . CYS B 1 415 ? 1.644 -18.031 -31.281 1 91.62 415 CYS B O 1
ATOM 10987 N N . ARG B 1 416 ? 1.521 -18.625 -33.375 1 87.81 416 ARG B N 1
ATOM 10988 C CA . ARG B 1 416 ? 2.686 -17.859 -33.812 1 87.81 416 ARG B CA 1
ATOM 10989 C C . ARG B 1 416 ? 2.395 -16.359 -33.781 1 87.81 416 ARG B C 1
ATOM 10991 O O . ARG B 1 416 ? 3.254 -15.555 -33.438 1 87.81 416 ARG B O 1
ATOM 10998 N N . LYS B 1 417 ? 1.196 -16.031 -34.25 1 89.75 417 LYS B N 1
ATOM 10999 C CA . LYS B 1 417 ? 0.822 -14.625 -34.312 1 89.75 417 LYS B CA 1
ATOM 11000 C C . LYS B 1 417 ? 0.592 -14.055 -32.906 1 89.75 417 LYS B C 1
ATOM 11002 O O . LYS B 1 417 ? 0.972 -12.914 -32.625 1 89.75 417 LYS B O 1
ATOM 11007 N N . ASN B 1 418 ? -0.05 -14.82 -32.125 1 92.94 418 ASN B N 1
ATOM 11008 C CA . ASN B 1 418 ? -0.317 -14.445 -30.734 1 92.94 418 ASN B CA 1
ATOM 11009 C C . ASN B 1 418 ? 0.261 -15.461 -29.75 1 92.94 418 ASN B C 1
ATOM 11011 O O . ASN B 1 418 ? -0.415 -16.422 -29.375 1 92.94 418 ASN B O 1
ATOM 11015 N N . PRO B 1 419 ? 1.408 -15.172 -29.25 1 90.06 419 PRO B N 1
ATOM 11016 C CA . PRO B 1 419 ? 2.096 -16.141 -28.406 1 90.06 419 PRO B CA 1
ATOM 11017 C C . PRO B 1 419 ? 1.354 -16.422 -27.094 1 90.06 419 PRO B C 1
ATOM 11019 O O . PRO B 1 419 ? 1.703 -17.344 -26.375 1 90.06 419 PRO B O 1
ATOM 11022 N N . ASP B 1 420 ? 0.365 -15.641 -26.797 1 93.06 420 ASP B N 1
ATOM 11023 C CA . ASP B 1 420 ? -0.394 -15.844 -25.562 1 93.06 420 ASP B CA 1
ATOM 11024 C C . ASP B 1 420 ? -1.525 -16.844 -25.781 1 93.06 420 ASP B C 1
ATOM 11026 O O . ASP B 1 420 ? -2.193 -17.25 -24.828 1 93.06 420 ASP B O 1
ATOM 11030 N N . ARG B 1 421 ? -1.764 -17.281 -26.938 1 95.06 421 ARG B N 1
ATOM 11031 C CA . ARG B 1 421 ? -2.865 -18.172 -27.297 1 95.06 421 ARG B CA 1
ATOM 11032 C C . ARG B 1 421 ? -2.367 -19.594 -27.516 1 95.06 421 ARG B C 1
ATOM 11034 O O . ARG B 1 421 ? -1.396 -19.812 -28.234 1 95.06 421 ARG B O 1
ATOM 11041 N N . PHE B 1 422 ? -3.055 -20.578 -26.891 1 95.62 422 PHE B N 1
ATOM 11042 C CA . PHE B 1 422 ? -2.727 -22 -27.016 1 95.62 422 PHE B CA 1
ATOM 11043 C C . PHE B 1 422 ? -3.936 -22.797 -27.484 1 95.62 422 PHE B C 1
ATOM 11045 O O . PHE B 1 422 ? -5.062 -22.547 -27.062 1 95.62 422 PHE B O 1
ATOM 11052 N N . THR B 1 423 ? -3.699 -23.688 -28.344 1 96.38 423 THR B N 1
ATOM 11053 C CA . THR B 1 423 ? -4.773 -24.516 -28.859 1 96.38 423 THR B CA 1
ATOM 11054 C C . THR B 1 423 ? -4.539 -25.984 -28.5 1 96.38 423 THR B C 1
ATOM 11056 O O . THR B 1 423 ? -3.426 -26.5 -28.641 1 96.38 423 THR B O 1
ATOM 11059 N N . VAL B 1 424 ? -5.52 -26.594 -27.938 1 96.69 424 VAL B N 1
ATOM 11060 C CA . VAL B 1 424 ? -5.527 -28.031 -27.688 1 96.69 424 VAL B CA 1
ATOM 11061 C C . VAL B 1 424 ? -6.379 -28.734 -28.734 1 96.69 424 VAL B C 1
ATOM 11063 O O . VAL B 1 424 ? -7.609 -28.719 -28.656 1 96.69 424 VAL B O 1
ATOM 11066 N N . SER B 1 425 ? -5.746 -29.422 -29.609 1 95.31 425 SER B N 1
ATOM 11067 C CA . SER B 1 425 ? -6.449 -30.062 -30.734 1 95.31 425 SER B CA 1
ATOM 11068 C C . SER B 1 425 ? -6.883 -31.484 -30.375 1 95.31 425 SER B C 1
ATOM 11070 O O . SER B 1 425 ? -7.828 -32 -30.953 1 95.31 425 SER B O 1
ATOM 11072 N N . SER B 1 426 ? -6.125 -32.062 -29.5 1 95.44 426 SER B N 1
ATOM 11073 C CA . SER B 1 426 ? -6.469 -33.406 -29.016 1 95.44 426 SER B CA 1
ATOM 11074 C C . SER B 1 426 ? -6.113 -33.562 -27.547 1 95.44 426 SER B C 1
ATOM 11076 O O . SER B 1 426 ? -5.176 -32.938 -27.047 1 95.44 426 SER B O 1
ATOM 11078 N N . CYS B 1 427 ? -6.961 -34.375 -26.922 1 95.94 427 CYS B N 1
ATOM 11079 C CA . CYS B 1 427 ? -6.691 -34.656 -25.516 1 95.94 427 CYS B CA 1
ATOM 11080 C C . CYS B 1 427 ? -5.305 -35.281 -25.328 1 95.94 427 CYS B C 1
ATOM 11082 O O . CYS B 1 427 ? -4.922 -36.188 -26.062 1 95.94 427 CYS B O 1
ATOM 11084 N N . PHE B 1 428 ? -4.59 -34.906 -24.359 1 96.19 428 PHE B N 1
ATOM 11085 C CA . PHE B 1 428 ? -3.215 -35.344 -24.156 1 96.19 428 PHE B CA 1
ATOM 11086 C C . PHE B 1 428 ? -3.178 -36.75 -23.578 1 96.19 428 PHE B C 1
ATOM 11088 O O . PHE B 1 428 ? -2.133 -37.406 -23.578 1 96.19 428 PHE B O 1
ATOM 11095 N N . LEU B 1 429 ? -4.301 -37.156 -23.047 1 96.31 429 LEU B N 1
ATOM 11096 C CA . LEU B 1 429 ? -4.391 -38.469 -22.391 1 96.31 429 LEU B CA 1
ATOM 11097 C C . LEU B 1 429 ? -4.969 -39.5 -23.328 1 96.31 429 LEU B C 1
ATOM 11099 O O . LEU B 1 429 ? -4.258 -40.406 -23.766 1 96.31 429 LEU B O 1
ATOM 11103 N N . CYS B 1 430 ? -6.195 -39.344 -23.797 1 95 430 CYS B N 1
ATOM 11104 C CA . CYS B 1 430 ? -6.883 -40.344 -24.578 1 95 430 CYS B CA 1
ATOM 11105 C C . CYS B 1 430 ? -6.742 -40.094 -26.078 1 95 430 CYS B C 1
ATOM 11107 O O . CYS B 1 430 ? -7.047 -40.969 -26.891 1 95 430 CYS B O 1
ATOM 11109 N N . GLY B 1 431 ? -6.324 -38.875 -26.406 1 93.94 431 GLY B N 1
ATOM 11110 C CA . GLY B 1 431 ? -6.148 -38.531 -27.812 1 93.94 431 GLY B CA 1
ATOM 11111 C C . GLY B 1 431 ? -7.438 -38.125 -28.5 1 93.94 431 GLY B C 1
ATOM 11112 O O . GLY B 1 431 ? -7.461 -37.906 -29.719 1 93.94 431 GLY B O 1
ATOM 11113 N N . GLY B 1 432 ? -8.484 -37.969 -27.75 1 93.75 432 GLY B N 1
ATOM 11114 C CA . GLY B 1 432 ? -9.75 -37.531 -28.328 1 93.75 432 GLY B CA 1
ATOM 11115 C C . GLY B 1 432 ? -9.68 -36.156 -28.938 1 93.75 432 GLY B C 1
ATOM 11116 O O . GLY B 1 432 ? -9.008 -35.281 -28.391 1 93.75 432 GLY B O 1
ATOM 11117 N N . ALA B 1 433 ? -10.336 -35.969 -30.062 1 92.81 433 ALA B N 1
ATOM 11118 C CA . ALA B 1 433 ? -10.32 -34.688 -30.766 1 92.81 433 ALA B CA 1
ATOM 11119 C C . ALA B 1 433 ? -11.07 -33.625 -29.969 1 92.81 433 ALA B C 1
ATOM 11121 O O . ALA B 1 433 ? -12.109 -33.906 -29.359 1 92.81 433 ALA B O 1
ATOM 11122 N N . CYS B 1 434 ? -10.414 -32.531 -29.812 1 91.5 434 CYS B N 1
ATOM 11123 C CA . CYS B 1 434 ? -11.047 -31.391 -29.172 1 91.5 434 CYS B CA 1
ATOM 11124 C C . CYS B 1 434 ? -10.547 -30.094 -29.781 1 91.5 434 CYS B C 1
ATOM 11126 O O . CYS B 1 434 ? -9.617 -30.094 -30.594 1 91.5 434 CYS B O 1
ATOM 11128 N N . ALA B 1 435 ? -11.234 -29 -29.812 1 89.5 435 ALA B N 1
ATOM 11129 C CA . ALA B 1 435 ? -10.852 -27.672 -30.297 1 89.5 435 ALA B CA 1
ATOM 11130 C C . ALA B 1 435 ? -11.016 -26.625 -29.203 1 89.5 435 ALA B C 1
ATOM 11132 O O . ALA B 1 435 ? -11.969 -25.844 -29.234 1 89.5 435 ALA B O 1
ATOM 11133 N N . VAL B 1 436 ? -10.055 -26.703 -28.312 1 93.81 436 VAL B N 1
ATOM 11134 C CA . VAL B 1 436 ? -10.117 -25.781 -27.203 1 93.81 436 VAL B CA 1
ATOM 11135 C C . VAL B 1 436 ? -9.016 -24.719 -27.328 1 93.81 436 VAL B C 1
ATOM 11137 O O . VAL B 1 436 ? -7.852 -25.062 -27.562 1 93.81 436 VAL B O 1
ATOM 11140 N N . VAL B 1 437 ? -9.398 -23.469 -27.328 1 95.25 437 VAL B N 1
ATOM 11141 C CA . VAL B 1 437 ? -8.453 -22.359 -27.391 1 95.25 437 VAL B CA 1
ATOM 11142 C C . VAL B 1 437 ? -8.383 -21.656 -26.047 1 95.25 437 VAL B C 1
ATOM 11144 O O . VAL B 1 437 ? -9.414 -21.281 -25.484 1 95.25 437 VAL B O 1
ATOM 11147 N N . VAL B 1 438 ? -7.191 -21.562 -25.516 1 95.25 438 VAL B N 1
ATOM 11148 C CA . VAL B 1 438 ? -6.98 -20.938 -24.219 1 95.25 438 VAL B CA 1
ATOM 11149 C C . VAL B 1 438 ? -6.059 -19.734 -24.375 1 95.25 438 VAL B C 1
ATOM 11151 O O . VAL B 1 438 ? -5.047 -19.797 -25.078 1 95.25 438 VAL B O 1
ATOM 11154 N N . LEU B 1 439 ? -6.449 -18.609 -23.859 1 95.75 439 LEU B N 1
ATOM 11155 C CA . LEU B 1 439 ? -5.586 -17.438 -23.812 1 95.75 439 LEU B CA 1
ATOM 11156 C C . LEU B 1 439 ? -4.941 -17.281 -22.438 1 95.75 439 LEU B C 1
ATOM 11158 O O . LEU B 1 439 ? -5.641 -17.25 -21.422 1 95.75 439 LEU B O 1
ATOM 11162 N N . ASP B 1 440 ? -3.668 -17.281 -22.359 1 92.94 440 ASP B N 1
ATOM 11163 C CA . ASP B 1 440 ? -2.902 -17.016 -21.141 1 92.94 440 ASP B CA 1
ATOM 11164 C C . ASP B 1 440 ? -2.193 -15.672 -21.219 1 92.94 440 ASP B C 1
ATOM 11166 O O . ASP B 1 440 ? -1.093 -15.57 -21.781 1 92.94 440 ASP B O 1
ATOM 11170 N N . ARG B 1 441 ? -2.703 -14.719 -20.594 1 91.81 441 ARG B N 1
ATOM 11171 C CA . ARG B 1 441 ? -2.217 -13.352 -20.688 1 91.81 441 ARG B CA 1
ATOM 11172 C C . ARG B 1 441 ? -0.812 -13.219 -20.109 1 91.81 441 ARG B C 1
ATOM 11174 O O . ARG B 1 441 ? -0.426 -13.992 -19.234 1 91.81 441 ARG B O 1
ATOM 11181 N N . PRO B 1 442 ? -0.066 -12.172 -20.625 1 92.25 442 PRO B N 1
ATOM 11182 C CA . PRO B 1 442 ? 1.263 -11.953 -20.047 1 92.25 442 PRO B CA 1
ATOM 11183 C C . PRO B 1 442 ? 1.22 -11.711 -18.547 1 92.25 442 PRO B C 1
ATOM 11185 O O . PRO B 1 442 ? 0.344 -10.992 -18.047 1 92.25 442 PRO B O 1
ATOM 11188 N N . PRO B 1 443 ? 2.119 -12.281 -17.891 1 89.75 443 PRO B N 1
ATOM 11189 C CA . PRO B 1 443 ? 2.088 -12.195 -16.422 1 89.75 443 PRO B CA 1
ATOM 11190 C C . PRO B 1 443 ? 2.34 -10.781 -15.906 1 89.75 443 PRO B C 1
ATOM 11192 O O . PRO B 1 443 ? 2.039 -10.477 -14.75 1 89.75 443 PRO B O 1
ATOM 11195 N N . THR B 1 444 ? 2.975 -9.914 -16.703 1 93.5 444 THR B N 1
ATOM 11196 C CA . THR B 1 444 ? 3.283 -8.555 -16.266 1 93.5 444 THR B CA 1
ATOM 11197 C C . THR B 1 444 ? 2.086 -7.633 -16.469 1 93.5 444 THR B C 1
ATOM 11199 O O . THR B 1 444 ? 2.08 -6.496 -16 1 93.5 444 THR B O 1
ATOM 11202 N N . ALA B 1 445 ? 1.109 -8.133 -17.219 1 94.5 445 ALA B N 1
ATOM 11203 C CA . ALA B 1 445 ? -0.083 -7.324 -17.453 1 94.5 445 ALA B CA 1
ATOM 11204 C C . ALA B 1 445 ? -0.996 -7.309 -16.234 1 94.5 445 ALA B C 1
ATOM 11206 O O . ALA B 1 445 ? -1.143 -8.32 -15.547 1 94.5 445 ALA B O 1
ATOM 11207 N N . GLY B 1 446 ? -1.586 -6.137 -15.945 1 94.25 446 GLY B N 1
ATOM 11208 C CA . GLY B 1 446 ? -2.545 -6.02 -14.859 1 94.25 446 GLY B CA 1
ATOM 11209 C C . GLY B 1 446 ? -3.873 -6.691 -15.164 1 94.25 446 GLY B C 1
ATOM 11210 O O . GLY B 1 446 ? -4.086 -7.191 -16.266 1 94.25 446 GLY B O 1
ATOM 11211 N N . VAL B 1 447 ? -4.742 -6.773 -14.188 1 95.94 447 VAL B N 1
ATOM 11212 C CA . VAL B 1 447 ? -6.02 -7.465 -14.305 1 95.94 447 VAL B CA 1
ATOM 11213 C C . VAL B 1 447 ? -7.164 -6.469 -14.148 1 95.94 447 VAL B C 1
ATOM 11215 O O . VAL B 1 447 ? -7.262 -5.773 -13.133 1 95.94 447 VAL B O 1
ATOM 11218 N N . GLY B 1 448 ? -7.938 -6.352 -15.18 1 97.19 448 GLY B N 1
ATOM 11219 C CA . GLY B 1 448 ? -9.156 -5.57 -15.07 1 97.19 448 GLY B CA 1
ATOM 11220 C C . GLY B 1 448 ? -10.289 -6.316 -14.398 1 97.19 448 GLY B C 1
ATOM 11221 O O . GLY B 1 448 ? -10.57 -7.469 -14.742 1 97.19 448 GLY B O 1
ATOM 11222 N N . LEU B 1 449 ? -10.922 -5.695 -13.391 1 97.94 449 LEU B N 1
ATOM 11223 C CA . LEU B 1 449 ? -11.984 -6.332 -12.625 1 97.94 449 LEU B CA 1
ATOM 11224 C C . LEU B 1 449 ? -13.344 -5.727 -12.969 1 97.94 449 LEU B C 1
ATOM 11226 O O . LEU B 1 449 ? -13.453 -4.516 -13.18 1 97.94 449 LEU B O 1
ATOM 11230 N N . LEU B 1 450 ? -14.352 -6.59 -13.102 1 98.5 450 LEU B N 1
ATOM 11231 C CA . LEU B 1 450 ? -15.719 -6.156 -13.367 1 98.5 450 LEU B CA 1
ATOM 11232 C C . LEU B 1 450 ? -16.672 -6.684 -12.305 1 98.5 450 LEU B C 1
ATOM 11234 O O . LEU B 1 450 ? -16.703 -7.887 -12.039 1 98.5 450 LEU B O 1
ATOM 11238 N N . SER B 1 451 ? -17.344 -5.82 -11.617 1 98.19 451 SER B N 1
ATOM 11239 C CA . SER B 1 451 ? -18.359 -6.172 -10.625 1 98.19 451 SER B CA 1
ATOM 11240 C C . SER B 1 451 ? -19.75 -5.734 -11.07 1 98.19 451 SER B C 1
ATOM 11242 O O . SER B 1 451 ? -19.969 -4.559 -11.375 1 98.19 451 SER B O 1
ATOM 11244 N N . LEU B 1 452 ? -20.719 -6.672 -11.18 1 97.81 452 LEU B N 1
ATOM 11245 C CA . LEU B 1 452 ? -22.094 -6.371 -11.578 1 97.81 452 LEU B CA 1
ATOM 11246 C C . LEU B 1 452 ? -23.062 -6.625 -10.422 1 97.81 452 LEU B C 1
ATOM 11248 O O . LEU B 1 452 ? -23.141 -7.738 -9.898 1 97.81 452 LEU B O 1
ATOM 11252 N N . ASP B 1 453 ? -23.922 -5.617 -10.102 1 96.31 453 ASP B N 1
ATOM 11253 C CA . ASP B 1 453 ? -24.891 -5.691 -9.008 1 96.31 453 ASP B CA 1
ATOM 11254 C C . ASP B 1 453 ? -26.062 -6.594 -9.383 1 96.31 453 ASP B C 1
ATOM 11256 O O . ASP B 1 453 ? -26.234 -6.934 -10.555 1 96.31 453 ASP B O 1
ATOM 11260 N N . GLY B 1 454 ? -26.797 -7.008 -8.359 1 93.25 454 GLY B N 1
ATOM 11261 C CA . GLY B 1 454 ? -28.125 -7.551 -8.594 1 93.25 454 GLY B CA 1
ATOM 11262 C C . GLY B 1 454 ? -29.172 -6.48 -8.828 1 93.25 454 GLY B C 1
ATOM 11263 O O . GLY B 1 454 ? -28.984 -5.324 -8.445 1 93.25 454 GLY B O 1
ATOM 11264 N N . GLY B 1 455 ? -30.25 -6.902 -9.609 1 89.12 455 GLY B N 1
ATOM 11265 C CA . GLY B 1 455 ? -31.234 -5.863 -9.836 1 89.12 455 GLY B CA 1
ATOM 11266 C C . GLY B 1 455 ? -32.438 -6.352 -10.602 1 89.12 455 GLY B C 1
ATOM 11267 O O . GLY B 1 455 ? -33.25 -5.547 -11.102 1 89.12 455 GLY B O 1
ATOM 11268 N N . GLY B 1 456 ? -32.688 -7.605 -10.734 1 88.88 456 GLY B N 1
ATOM 11269 C CA . GLY B 1 456 ? -33.844 -8.117 -11.477 1 88.88 456 GLY B CA 1
ATOM 11270 C C . GLY B 1 456 ? -33.906 -7.602 -12.898 1 88.88 456 GLY B C 1
ATOM 11271 O O . GLY B 1 456 ? -32.906 -7.676 -13.641 1 88.88 456 GLY B O 1
ATOM 11272 N N . VAL B 1 457 ? -35.031 -7.035 -13.203 1 88.62 457 VAL B N 1
ATOM 11273 C CA . VAL B 1 457 ? -35.219 -6.539 -14.562 1 88.62 457 VAL B CA 1
ATOM 11274 C C . VAL B 1 457 ? -34.281 -5.355 -14.82 1 88.62 457 VAL B C 1
ATOM 11276 O O . VAL B 1 457 ? -33.906 -5.086 -15.969 1 88.62 457 VAL B O 1
ATOM 11279 N N . ARG B 1 458 ? -33.875 -4.727 -13.828 1 92.19 458 ARG B N 1
ATOM 11280 C CA . ARG B 1 458 ? -33 -3.566 -13.961 1 92.19 458 ARG B CA 1
ATOM 11281 C C . ARG B 1 458 ? -31.594 -3.984 -14.414 1 92.19 458 ARG B C 1
ATOM 11283 O O . ARG B 1 458 ? -30.75 -3.137 -14.695 1 92.19 458 ARG B O 1
ATOM 11290 N N . GLY B 1 459 ? -31.312 -5.285 -14.5 1 93.06 459 GLY B N 1
ATOM 11291 C CA . GLY B 1 459 ? -30.062 -5.789 -15.039 1 93.06 459 GLY B CA 1
ATOM 11292 C C . GLY B 1 459 ? -29.766 -5.289 -16.438 1 93.06 459 GLY B C 1
ATOM 11293 O O . GLY B 1 459 ? -28.625 -5.293 -16.875 1 93.06 459 GLY B O 1
ATOM 11294 N N . ILE B 1 460 ? -30.812 -4.812 -17.094 1 93.81 460 ILE B N 1
ATOM 11295 C CA . ILE B 1 460 ? -30.672 -4.301 -18.453 1 93.81 460 ILE B CA 1
ATOM 11296 C C . ILE B 1 460 ? -29.812 -3.041 -18.453 1 93.81 460 ILE B C 1
ATOM 11298 O O . ILE B 1 460 ? -29.125 -2.748 -19.422 1 93.81 460 ILE B O 1
ATOM 11302 N N . VAL B 1 461 ? -29.812 -2.303 -17.359 1 94.94 461 VAL B N 1
ATOM 11303 C CA . VAL B 1 461 ? -28.984 -1.102 -17.219 1 94.94 461 VAL B CA 1
ATOM 11304 C C . VAL B 1 461 ? -27.516 -1.455 -17.391 1 94.94 461 VAL B C 1
ATOM 11306 O O . VAL B 1 461 ? -26.781 -0.724 -18.047 1 94.94 461 VAL B O 1
ATOM 11309 N N . GLN B 1 462 ? -27.109 -2.562 -16.891 1 96.75 462 GLN B N 1
ATOM 11310 C CA . GLN B 1 462 ? -25.719 -2.996 -16.938 1 96.75 462 GLN B CA 1
ATOM 11311 C C . GLN B 1 462 ? -25.281 -3.277 -18.375 1 96.75 462 GLN B C 1
ATOM 11313 O O . GLN B 1 462 ? -24.219 -2.822 -18.797 1 96.75 462 GLN B O 1
ATOM 11318 N N . THR B 1 463 ? -26.062 -4.031 -19.094 1 96.75 463 THR B N 1
ATOM 11319 C CA . THR B 1 463 ? -25.703 -4.367 -20.469 1 96.75 463 THR B CA 1
ATOM 11320 C C . THR B 1 463 ? -25.75 -3.125 -21.359 1 96.75 463 THR B C 1
ATOM 11322 O O . THR B 1 463 ? -24.938 -2.984 -22.266 1 96.75 463 THR B O 1
ATOM 11325 N N . GLU B 1 464 ? -26.641 -2.248 -21.031 1 95.44 464 GLU B N 1
ATOM 11326 C CA . GLU B 1 464 ? -26.703 -1.006 -21.797 1 95.44 464 GLU B CA 1
ATOM 11327 C C . GLU B 1 464 ? -25.484 -0.128 -21.516 1 95.44 464 GLU B C 1
ATOM 11329 O O . GLU B 1 464 ? -24.969 0.538 -22.422 1 95.44 464 GLU B O 1
ATOM 11334 N N . ILE B 1 465 ? -25.062 -0.036 -20.281 1 97.12 465 ILE B N 1
ATOM 11335 C CA . ILE B 1 465 ? -23.875 0.72 -19.938 1 97.12 465 ILE B CA 1
ATOM 11336 C C . ILE B 1 465 ? -22.656 0.123 -20.641 1 97.12 465 ILE B C 1
ATOM 11338 O O . ILE B 1 465 ? -21.828 0.854 -21.188 1 97.12 465 ILE B O 1
ATOM 11342 N N . LEU B 1 466 ? -22.516 -1.196 -20.625 1 97.75 466 LEU B N 1
ATOM 11343 C CA . LEU B 1 466 ? -21.406 -1.872 -21.281 1 97.75 466 LEU B CA 1
ATOM 11344 C C . LEU B 1 466 ? -21.438 -1.627 -22.781 1 97.75 466 LEU B C 1
ATOM 11346 O O . LEU B 1 466 ? -20.375 -1.49 -23.406 1 97.75 466 LEU B O 1
ATOM 11350 N N . ARG B 1 467 ? -22.656 -1.633 -23.328 1 96.19 467 ARG B N 1
ATOM 11351 C CA . ARG B 1 467 ? -22.797 -1.312 -24.734 1 96.19 467 ARG B CA 1
ATOM 11352 C C . ARG B 1 467 ? -22.281 0.093 -25.031 1 96.19 467 ARG B C 1
ATOM 11354 O O . ARG B 1 467 ? -21.531 0.297 -26 1 96.19 467 ARG B O 1
ATOM 11361 N N . LEU B 1 468 ? -22.75 1.045 -24.234 1 95.5 468 LEU B N 1
ATOM 11362 C CA . LEU B 1 468 ? -22.297 2.424 -24.391 1 95.5 468 LEU B CA 1
ATOM 11363 C C . LEU B 1 468 ? -20.781 2.521 -24.234 1 95.5 468 LEU B C 1
ATOM 11365 O O . LEU B 1 468 ? -20.125 3.27 -24.969 1 95.5 468 LEU B O 1
ATOM 11369 N N . LEU B 1 469 ? -20.203 1.839 -23.281 1 96.56 469 LEU B N 1
ATOM 11370 C CA . LEU B 1 469 ? -18.766 1.813 -23.047 1 96.56 469 LEU B CA 1
ATOM 11371 C C . LEU B 1 469 ? -18.031 1.296 -24.297 1 96.56 469 LEU B C 1
ATOM 11373 O O . LEU B 1 469 ? -17.031 1.878 -24.719 1 96.56 469 LEU B O 1
ATOM 11377 N N . GLU B 1 470 ? -18.5 0.183 -24.844 1 96.81 470 GLU B N 1
ATOM 11378 C CA . GLU B 1 470 ? -17.906 -0.391 -26.047 1 96.81 470 GLU B CA 1
ATOM 11379 C C . GLU B 1 470 ? -17.922 0.606 -27.203 1 96.81 470 GLU B C 1
ATOM 11381 O O . GLU B 1 470 ? -16.938 0.761 -27.922 1 96.81 470 GLU B O 1
ATOM 11386 N N . GLU B 1 471 ? -19.062 1.26 -27.344 1 95.31 471 GLU B N 1
ATOM 11387 C CA . GLU B 1 471 ? -19.219 2.248 -28.406 1 95.31 471 GLU B CA 1
ATOM 11388 C C . GLU B 1 471 ? -18.234 3.398 -28.234 1 95.31 471 GLU B C 1
ATOM 11390 O O . GLU B 1 471 ? -17.656 3.881 -29.219 1 95.31 471 GLU B O 1
ATOM 11395 N N . ARG B 1 472 ? -18.078 3.836 -27.031 1 94.94 472 ARG B N 1
ATOM 11396 C CA . ARG B 1 472 ? -17.203 4.977 -26.766 1 94.94 472 ARG B CA 1
ATOM 11397 C C . ARG B 1 472 ? -15.742 4.598 -26.922 1 94.94 472 ARG B C 1
ATOM 11399 O O . ARG B 1 472 ? -14.906 5.438 -27.281 1 94.94 472 ARG B O 1
ATOM 11406 N N . ILE B 1 473 ? -15.359 3.43 -26.562 1 95.56 473 ILE B N 1
ATOM 11407 C CA . ILE B 1 473 ? -14 2.957 -26.812 1 95.56 473 ILE B CA 1
ATOM 11408 C C . ILE B 1 473 ? -13.711 3.008 -28.312 1 95.56 473 ILE B C 1
ATOM 11410 O O . ILE B 1 473 ? -12.633 3.441 -28.719 1 95.56 473 ILE B O 1
ATOM 11414 N N . GLY B 1 474 ? -14.641 2.52 -29.141 1 94.56 474 GLY B N 1
ATOM 11415 C CA . GLY B 1 474 ? -14.594 2.684 -30.594 1 94.56 474 GLY B CA 1
ATOM 11416 C C . GLY B 1 474 ? -13.57 1.783 -31.25 1 94.56 474 GLY B C 1
ATOM 11417 O O . GLY B 1 474 ? -12.922 2.184 -32.219 1 94.56 474 GLY B O 1
ATOM 11418 N N . LEU B 1 475 ? -13.203 0.688 -30.703 1 96.12 475 LEU B N 1
ATOM 11419 C CA . LEU B 1 475 ? -12.328 -0.34 -31.266 1 96.12 475 LEU B CA 1
ATOM 11420 C C . LEU B 1 475 ? -13.078 -1.657 -31.438 1 96.12 475 LEU B C 1
ATOM 11422 O O . LEU B 1 475 ? -14.039 -1.931 -30.703 1 96.12 475 LEU B O 1
ATOM 11426 N N . PRO B 1 476 ? -12.719 -2.359 -32.438 1 95.56 476 PRO B N 1
ATOM 11427 C CA . PRO B 1 476 ? -13.383 -3.652 -32.625 1 95.56 476 PRO B CA 1
ATOM 11428 C C . PRO B 1 476 ? -12.922 -4.699 -31.609 1 95.56 476 PRO B C 1
ATOM 11430 O O . PRO B 1 476 ? -12.398 -5.746 -31.984 1 95.56 476 PRO B O 1
ATOM 11433 N N . ILE B 1 477 ? -13.07 -4.453 -30.406 1 96.62 477 ILE B N 1
ATOM 11434 C CA . ILE B 1 477 ? -12.797 -5.328 -29.266 1 96.62 477 ILE B CA 1
ATOM 11435 C C . ILE B 1 477 ? -14.062 -5.496 -28.422 1 96.62 477 ILE B C 1
ATOM 11437 O O . ILE B 1 477 ? -14.594 -4.52 -27.891 1 96.62 477 ILE B O 1
ATOM 11441 N N . PRO B 1 478 ? -14.57 -6.703 -28.375 1 97 478 PRO B N 1
ATOM 11442 C CA . PRO B 1 478 ? -15.703 -6.887 -27.453 1 97 478 PRO B CA 1
ATOM 11443 C C . PRO B 1 478 ? -15.414 -6.375 -26.047 1 97 478 PRO B C 1
ATOM 11445 O O . PRO B 1 478 ? -14.305 -6.547 -25.531 1 97 478 PRO B O 1
ATOM 11448 N N . VAL B 1 479 ? -16.359 -5.734 -25.391 1 97.5 479 VAL B N 1
ATOM 11449 C CA . VAL B 1 479 ? -16.156 -4.988 -24.156 1 97.5 479 VAL B CA 1
ATOM 11450 C C . VAL B 1 479 ? -15.719 -5.941 -23.047 1 97.5 479 VAL B C 1
ATOM 11452 O O . VAL B 1 479 ? -14.922 -5.574 -22.188 1 97.5 479 VAL B O 1
ATOM 11455 N N . GLN B 1 480 ? -16.219 -7.172 -23.016 1 96.31 480 GLN B N 1
ATOM 11456 C CA . GLN B 1 480 ? -15.93 -8.109 -21.938 1 96.31 480 GLN B CA 1
ATOM 11457 C C . GLN B 1 480 ? -14.461 -8.523 -21.953 1 96.31 480 GLN B C 1
ATOM 11459 O O . GLN B 1 480 ? -13.938 -9.023 -20.953 1 96.31 480 GLN B O 1
ATOM 11464 N N . GLU B 1 481 ? -13.734 -8.336 -23.062 1 97.12 481 GLU B N 1
ATOM 11465 C CA . GLU B 1 481 ? -12.328 -8.734 -23.172 1 97.12 481 GLU B CA 1
ATOM 11466 C C . GLU B 1 481 ? -11.422 -7.789 -22.391 1 97.12 481 GLU B C 1
ATOM 11468 O O . GLU B 1 481 ? -10.242 -8.078 -22.188 1 97.12 481 GLU B O 1
ATOM 11473 N N . HIS B 1 482 ? -11.953 -6.641 -22 1 97.38 482 HIS B N 1
ATOM 11474 C CA . HIS B 1 482 ? -11.164 -5.695 -21.219 1 97.38 482 HIS B CA 1
ATOM 11475 C C . HIS B 1 482 ? -11.141 -6.086 -19.75 1 97.38 482 HIS B C 1
ATOM 11477 O O . HIS B 1 482 ? -10.398 -5.508 -18.953 1 97.38 482 HIS B O 1
ATOM 11483 N N . PHE B 1 483 ? -11.945 -7.105 -19.344 1 97.81 483 PHE B N 1
ATOM 11484 C CA . PHE B 1 483 ? -12.055 -7.543 -17.953 1 97.81 483 PHE B CA 1
ATOM 11485 C C . PHE B 1 483 ? -11.672 -9.016 -17.828 1 97.81 483 PHE B C 1
ATOM 11487 O O . PHE B 1 483 ? -12.32 -9.883 -18.422 1 97.81 483 PHE B O 1
ATOM 11494 N N . GLN B 1 484 ? -10.711 -9.305 -17.031 1 96.5 484 GLN B N 1
ATOM 11495 C CA . GLN B 1 484 ? -10.188 -10.656 -16.938 1 96.5 484 GLN B CA 1
ATOM 11496 C C . GLN B 1 484 ? -10.812 -11.414 -15.758 1 96.5 484 GLN B C 1
ATOM 11498 O O . GLN B 1 484 ? -10.75 -12.641 -15.703 1 96.5 484 GLN B O 1
ATOM 11503 N N . LEU B 1 485 ? -11.266 -10.703 -14.812 1 97 485 LEU B N 1
ATOM 11504 C CA . LEU B 1 485 ? -11.984 -11.281 -13.68 1 97 485 LEU B CA 1
ATOM 11505 C C . LEU B 1 485 ? -13.273 -10.516 -13.406 1 97 485 LEU B C 1
ATOM 11507 O O . LEU B 1 485 ? -13.25 -9.289 -13.258 1 97 485 LEU B O 1
ATOM 11511 N N . ALA B 1 486 ? -14.367 -11.258 -13.383 1 98.25 486 ALA B N 1
ATOM 11512 C CA . ALA B 1 486 ? -15.664 -10.602 -13.203 1 98.25 486 ALA B CA 1
ATOM 11513 C C . ALA B 1 486 ? -16.531 -11.359 -12.203 1 98.25 486 ALA B C 1
ATOM 11515 O O . ALA B 1 486 ? -16.5 -12.594 -12.156 1 98.25 486 ALA B O 1
ATOM 11516 N N . ALA B 1 487 ? -17.234 -10.656 -11.367 1 97.06 487 ALA B N 1
ATOM 11517 C CA . ALA B 1 487 ? -18.219 -11.219 -10.438 1 97.06 487 ALA B CA 1
ATOM 11518 C C . ALA B 1 487 ? -19.578 -10.547 -10.602 1 97.06 487 ALA B C 1
ATOM 11520 O O . ALA B 1 487 ? -19.656 -9.336 -10.82 1 97.06 487 ALA B O 1
ATOM 11521 N N . GLY B 1 488 ? -20.609 -11.297 -10.586 1 96.44 488 GLY B N 1
ATOM 11522 C CA . GLY B 1 488 ? -21.969 -10.781 -10.727 1 96.44 488 GLY B CA 1
ATOM 11523 C C . GLY B 1 488 ? -22.969 -11.492 -9.836 1 96.44 488 GLY B C 1
ATOM 11524 O O . GLY B 1 488 ? -22.875 -12.711 -9.641 1 96.44 488 GLY B O 1
ATOM 11525 N N . VAL B 1 489 ? -23.906 -10.719 -9.344 1 94.38 489 VAL B N 1
ATOM 11526 C CA . VAL B 1 489 ? -24.922 -11.258 -8.438 1 94.38 489 VAL B CA 1
ATOM 11527 C C . VAL B 1 489 ? -26.297 -11.18 -9.102 1 94.38 489 VAL B C 1
ATOM 11529 O O . VAL B 1 489 ? -26.641 -10.164 -9.727 1 94.38 489 VAL B O 1
ATOM 11532 N N . SER B 1 490 ? -27.078 -12.227 -8.977 1 93.12 490 SER B N 1
ATOM 11533 C CA . SER B 1 490 ? -28.438 -12.273 -9.484 1 93.12 490 SER B CA 1
ATOM 11534 C C . SER B 1 490 ? -28.5 -11.867 -10.953 1 93.12 490 SER B C 1
ATOM 11536 O O . SER B 1 490 ? -27.797 -12.438 -11.789 1 93.12 490 SER B O 1
ATOM 11538 N N . ALA B 1 491 ? -29.125 -10.75 -11.25 1 92.25 491 ALA B N 1
ATOM 11539 C CA . ALA B 1 491 ? -29.172 -10.273 -12.633 1 92.25 491 ALA B CA 1
ATOM 11540 C C . ALA B 1 491 ? -27.766 -10.117 -13.203 1 92.25 491 ALA B C 1
ATOM 11542 O O . ALA B 1 491 ? -27.531 -10.422 -14.375 1 92.25 491 ALA B O 1
ATOM 11543 N N . GLY B 1 492 ? -26.859 -9.648 -12.383 1 95.25 492 GLY B N 1
ATOM 11544 C CA . GLY B 1 492 ? -25.484 -9.531 -12.812 1 95.25 492 GLY B CA 1
ATOM 11545 C C . GLY B 1 492 ? -24.844 -10.859 -13.148 1 95.25 492 GLY B C 1
ATOM 11546 O O . GLY B 1 492 ? -24 -10.945 -14.047 1 95.25 492 GLY B O 1
ATOM 11547 N N . GLY B 1 493 ? -25.188 -11.891 -12.391 1 94.25 493 GLY B N 1
ATOM 11548 C CA . GLY B 1 493 ? -24.703 -13.227 -12.688 1 94.25 493 GLY B CA 1
ATOM 11549 C C . GLY B 1 493 ? -25.156 -13.742 -14.039 1 94.25 493 GLY B C 1
ATOM 11550 O O . GLY B 1 493 ? -24.375 -14.312 -14.797 1 94.25 493 GLY B O 1
ATOM 11551 N N . LEU B 1 494 ? -26.422 -13.539 -14.375 1 92.94 494 LEU B N 1
ATOM 11552 C CA . LEU B 1 494 ? -26.953 -13.953 -15.664 1 92.94 494 LEU B CA 1
ATOM 11553 C C . LEU B 1 494 ? -26.281 -13.195 -16.797 1 92.94 494 LEU B C 1
ATOM 11555 O O . LEU B 1 494 ? -25.984 -13.766 -17.859 1 92.94 494 LEU B O 1
ATOM 11559 N N . ASN B 1 495 ? -26.062 -11.961 -16.562 1 95.81 495 ASN B N 1
ATOM 11560 C CA . ASN B 1 495 ? -25.375 -11.156 -17.562 1 95.81 495 ASN B CA 1
ATOM 11561 C C . ASN B 1 495 ? -23.953 -11.68 -17.812 1 95.81 495 ASN B C 1
ATOM 11563 O O . ASN B 1 495 ? -23.484 -11.664 -18.953 1 95.81 495 ASN B O 1
ATOM 11567 N N . LEU B 1 496 ? -23.297 -12.117 -16.766 1 96.56 496 LEU B N 1
ATOM 11568 C CA . LEU B 1 496 ? -21.938 -12.648 -16.938 1 96.56 496 LEU B CA 1
ATOM 11569 C C . LEU B 1 496 ? -21.969 -13.945 -17.734 1 96.56 496 LEU B C 1
ATOM 11571 O O . LEU B 1 496 ? -21.078 -14.188 -18.562 1 96.56 496 LEU B O 1
ATOM 11575 N N . ILE B 1 497 ? -22.953 -14.789 -17.438 1 93.38 497 ILE B N 1
ATOM 11576 C CA . ILE B 1 497 ? -23.094 -16.016 -18.219 1 93.38 497 ILE B CA 1
ATOM 11577 C C . ILE B 1 497 ? -23.25 -15.664 -19.703 1 93.38 497 ILE B C 1
ATOM 11579 O O . ILE B 1 497 ? -22.578 -16.234 -20.562 1 93.38 497 ILE B O 1
ATOM 11583 N N . ALA B 1 498 ? -24.062 -14.703 -20 1 95.12 498 ALA B N 1
ATOM 11584 C CA . ALA B 1 498 ? -24.328 -14.273 -21.375 1 95.12 498 ALA B CA 1
ATOM 11585 C C . ALA B 1 498 ? -23.062 -13.688 -22 1 95.12 498 ALA B C 1
ATOM 11587 O O . ALA B 1 498 ? -22.688 -14.062 -23.125 1 95.12 498 ALA B O 1
ATOM 11588 N N . LEU B 1 499 ? -22.391 -12.859 -21.297 1 97.19 499 LEU B N 1
ATOM 11589 C CA . LEU B 1 499 ? -21.25 -12.125 -21.828 1 97.19 499 LEU B CA 1
ATOM 11590 C C . LEU B 1 499 ? -20.031 -13.031 -21.969 1 97.19 499 LEU B C 1
ATOM 11592 O O . LEU B 1 499 ? -19.281 -12.93 -22.938 1 97.19 499 LEU B O 1
ATOM 11596 N N . TYR B 1 500 ? -19.812 -13.953 -21.047 1 96.5 500 TYR B N 1
ATOM 11597 C CA . TYR B 1 500 ? -18.516 -14.617 -20.984 1 96.5 500 TYR B CA 1
ATOM 11598 C C . TYR B 1 500 ? -18.625 -16.078 -21.406 1 96.5 500 TYR B C 1
ATOM 11600 O O . TYR B 1 500 ? -17.719 -16.609 -22.047 1 96.5 500 TYR B O 1
ATOM 11608 N N . LEU B 1 501 ? -19.625 -16.75 -20.953 1 93.12 501 LEU B N 1
ATOM 11609 C CA . LEU B 1 501 ? -19.75 -18.156 -21.344 1 93.12 501 LEU B CA 1
ATOM 11610 C C . LEU B 1 501 ? -20.281 -18.281 -22.766 1 93.12 501 LEU B C 1
ATOM 11612 O O . LEU B 1 501 ? -19.75 -19.047 -23.562 1 93.12 501 LEU B O 1
ATOM 11616 N N . LYS B 1 502 ? -21.281 -17.438 -23.094 1 93.12 502 LYS B N 1
ATOM 11617 C CA . LYS B 1 502 ? -21.859 -17.484 -24.422 1 93.12 502 LYS B CA 1
ATOM 11618 C C . LYS B 1 502 ? -21.125 -16.562 -25.391 1 93.12 502 LYS B C 1
ATOM 11620 O O . LYS B 1 502 ? -21.141 -16.766 -26.594 1 93.12 502 LYS B O 1
ATOM 11625 N N . GLY B 1 503 ? -20.5 -15.516 -24.812 1 95.94 503 GLY B N 1
ATOM 11626 C CA . GLY B 1 503 ? -19.766 -14.578 -25.641 1 95.94 503 GLY B CA 1
ATOM 11627 C C . GLY B 1 503 ? -20.656 -13.641 -26.422 1 95.94 503 GLY B C 1
ATOM 11628 O O . GLY B 1 503 ? -20.312 -13.25 -27.547 1 95.94 503 GLY B O 1
ATOM 11629 N N . TRP B 1 504 ? -21.812 -13.312 -25.922 1 96.75 504 TRP B N 1
ATOM 11630 C CA . TRP B 1 504 ? -22.766 -12.469 -26.641 1 96.75 504 TRP B CA 1
ATOM 11631 C C . TRP B 1 504 ? -22.375 -11 -26.547 1 96.75 504 TRP B C 1
ATOM 11633 O O . TRP B 1 504 ? -21.797 -10.578 -25.547 1 96.75 504 TRP B O 1
ATOM 11643 N N . HIS B 1 505 ? -22.656 -10.281 -27.562 1 96.75 505 HIS B N 1
ATOM 11644 C CA . HIS B 1 505 ? -22.547 -8.828 -27.531 1 96.75 505 HIS B CA 1
ATOM 11645 C C . HIS B 1 505 ? -23.562 -8.219 -26.578 1 96.75 505 HIS B C 1
ATOM 11647 O O . HIS B 1 505 ? -24.672 -8.734 -26.422 1 96.75 505 HIS B O 1
ATOM 11653 N N . PRO B 1 506 ? -23.156 -7.105 -25.969 1 96.31 506 PRO B N 1
ATOM 11654 C CA . PRO B 1 506 ? -24.062 -6.492 -24.984 1 96.31 506 PRO B CA 1
ATOM 11655 C C . PRO B 1 506 ? -25.453 -6.219 -25.562 1 96.31 506 PRO B C 1
ATOM 11657 O O . PRO B 1 506 ? -26.453 -6.32 -24.859 1 96.31 506 PRO B O 1
ATOM 11660 N N . GLU B 1 507 ? -25.531 -5.855 -26.781 1 94.44 507 GLU B N 1
ATOM 11661 C CA . GLU B 1 507 ? -26.812 -5.621 -27.422 1 94.44 507 GLU B CA 1
ATOM 11662 C C . GLU B 1 507 ? -27.672 -6.887 -27.422 1 94.44 507 GLU B C 1
ATOM 11664 O O . GLU B 1 507 ? -28.875 -6.836 -27.141 1 94.44 507 GLU B O 1
ATOM 11669 N N . VAL B 1 508 ? -27.078 -7.988 -27.781 1 95.19 508 VAL B N 1
ATOM 11670 C CA . VAL B 1 508 ? -27.766 -9.273 -27.766 1 95.19 508 VAL B CA 1
ATOM 11671 C C . VAL B 1 508 ? -28.172 -9.641 -26.328 1 95.19 508 VAL B C 1
ATOM 11673 O O . VAL B 1 508 ? -29.266 -10.148 -26.094 1 95.19 508 VAL B O 1
ATOM 11676 N N . CYS B 1 509 ? -27.281 -9.391 -25.422 1 94.62 509 CYS B N 1
ATOM 11677 C CA . CYS B 1 509 ? -27.562 -9.648 -24.016 1 94.62 509 CYS B CA 1
ATOM 11678 C C . CYS B 1 509 ? -28.828 -8.898 -23.578 1 94.62 509 CYS B C 1
ATOM 11680 O O . CYS B 1 509 ? -29.688 -9.469 -22.906 1 94.62 509 CYS B O 1
ATOM 11682 N N . THR B 1 510 ? -28.891 -7.609 -23.953 1 93.25 510 THR B N 1
ATOM 11683 C CA . THR B 1 510 ? -30.031 -6.785 -23.594 1 93.25 510 THR B CA 1
ATOM 11684 C C . THR B 1 510 ? -31.312 -7.355 -24.188 1 93.25 510 THR B C 1
ATOM 11686 O O . THR B 1 510 ? -32.344 -7.469 -23.5 1 93.25 510 THR B O 1
ATOM 11689 N N . ARG B 1 511 ? -31.266 -7.684 -25.375 1 92.31 511 ARG B N 1
ATOM 11690 C CA . ARG B 1 511 ? -32.438 -8.211 -26.062 1 92.31 511 ARG B CA 1
ATOM 11691 C C . ARG B 1 511 ? -32.906 -9.523 -25.438 1 92.31 511 ARG B C 1
ATOM 11693 O O . ARG B 1 511 ? -34.094 -9.703 -25.141 1 92.31 511 ARG B O 1
ATOM 11700 N N . LYS B 1 512 ? -31.984 -10.469 -25.312 1 92.69 512 LYS B N 1
ATOM 11701 C CA . LYS B 1 512 ? -32.312 -11.766 -24.734 1 92.69 512 LYS B CA 1
ATOM 11702 C C . LYS B 1 512 ? -32.812 -11.617 -23.297 1 92.69 512 LYS B C 1
ATOM 11704 O O . LYS B 1 512 ? -33.688 -12.352 -22.859 1 92.69 512 LYS B O 1
ATOM 11709 N N . TYR B 1 513 ? -32.188 -10.758 -22.625 1 91.31 513 TYR B N 1
ATOM 11710 C CA . TYR B 1 513 ? -32.594 -10.508 -21.25 1 91.31 513 TYR B CA 1
ATOM 11711 C C . TYR B 1 513 ? -34 -9.984 -21.188 1 91.31 513 TYR B C 1
ATOM 11713 O O . TYR B 1 513 ? -34.781 -10.375 -20.312 1 91.31 513 TYR B O 1
ATOM 11721 N N . GLU B 1 514 ? -34.312 -9.031 -22.016 1 89.81 514 GLU B N 1
ATOM 11722 C CA . GLU B 1 514 ? -35.656 -8.492 -22.094 1 89.81 514 GLU B CA 1
ATOM 11723 C C . GLU B 1 514 ? -36.688 -9.578 -22.422 1 89.81 514 GLU B C 1
ATOM 11725 O O . GLU B 1 514 ? -37.75 -9.633 -21.812 1 89.81 514 GLU B O 1
ATOM 11730 N N . GLU B 1 515 ? -36.344 -10.406 -23.297 1 89.69 515 GLU B N 1
ATOM 11731 C CA . GLU B 1 515 ? -37.219 -11.5 -23.688 1 89.69 515 GLU B CA 1
ATOM 11732 C C . GLU B 1 515 ? -37.438 -12.469 -22.531 1 89.69 515 GLU B C 1
ATOM 11734 O O . GLU B 1 515 ? -38.594 -12.883 -22.266 1 89.69 515 GLU B O 1
ATOM 11739 N N . MET B 1 516 ? -36.406 -12.805 -21.891 1 88.88 516 MET B N 1
ATOM 11740 C CA . MET B 1 516 ? -36.5 -13.695 -20.75 1 88.88 516 MET B CA 1
ATOM 11741 C C . MET B 1 516 ? -37.375 -13.086 -19.656 1 88.88 516 MET B C 1
ATOM 11743 O O . MET B 1 516 ? -38.188 -13.773 -19.047 1 88.88 516 MET B O 1
ATOM 11747 N N . SER B 1 517 ? -37.125 -11.82 -19.375 1 87.38 517 SER B N 1
ATOM 11748 C CA . SER B 1 517 ? -37.875 -11.133 -18.328 1 87.38 517 SER B CA 1
ATOM 11749 C C . SER B 1 517 ? -39.375 -11.117 -18.609 1 87.38 517 SER B C 1
ATOM 11751 O O . SER B 1 517 ? -40.188 -11.25 -17.688 1 87.38 517 SER B O 1
ATOM 11753 N N . LYS B 1 518 ? -39.75 -10.977 -19.844 1 85.12 518 LYS B N 1
ATOM 11754 C CA . LYS B 1 518 ? -41.156 -10.961 -20.234 1 85.12 518 LYS B CA 1
ATOM 11755 C C . LYS B 1 518 ? -41.812 -12.305 -19.938 1 85.12 518 LYS B C 1
ATOM 11757 O O . LYS B 1 518 ? -43 -12.359 -19.547 1 85.12 518 LYS B O 1
ATOM 11762 N N . VAL B 1 519 ? -41.062 -13.305 -20.062 1 84.06 519 VAL B N 1
ATOM 11763 C CA . VAL B 1 519 ? -41.594 -14.641 -19.859 1 84.06 519 VAL B CA 1
ATOM 11764 C C . VAL B 1 519 ? -41.625 -14.969 -18.375 1 84.06 519 VAL B C 1
ATOM 11766 O O . VAL B 1 519 ? -42.625 -15.516 -17.875 1 84.06 519 VAL B O 1
ATOM 11769 N N . ILE B 1 520 ? -40.625 -14.672 -17.688 1 82 520 ILE B N 1
ATOM 11770 C CA . ILE B 1 520 ? -40.469 -15.023 -16.281 1 82 520 ILE B CA 1
ATOM 11771 C C . ILE B 1 520 ? -41.469 -14.242 -15.445 1 82 520 ILE B C 1
ATOM 11773 O O . ILE B 1 520 ? -42.094 -14.789 -14.523 1 82 520 ILE B O 1
ATOM 11777 N N . PHE B 1 521 ? -41.656 -12.969 -15.719 1 75.44 521 PHE B N 1
ATOM 11778 C CA . PHE B 1 521 ? -42.469 -12.117 -14.852 1 75.44 521 PHE B CA 1
ATOM 11779 C C . PHE B 1 521 ? -43.844 -11.891 -15.461 1 75.44 521 PHE B C 1
ATOM 11781 O O . PHE B 1 521 ? -44.469 -10.859 -15.211 1 75.44 521 PHE B O 1
ATOM 11788 N N . ARG B 1 522 ? -44.25 -12.781 -16.312 1 65.31 522 ARG B N 1
ATOM 11789 C CA . ARG B 1 522 ? -45.594 -12.711 -16.844 1 65.31 522 ARG B CA 1
ATOM 11790 C C . ARG B 1 522 ? -46.625 -13.031 -15.758 1 65.31 522 ARG B C 1
ATOM 11792 O O . ARG B 1 522 ? -46.5 -14.039 -15.062 1 65.31 522 ARG B O 1
ATOM 11799 N N . LYS B 1 523 ? -47.125 -12 -15.031 1 54.31 523 LYS B N 1
ATOM 11800 C CA . LYS B 1 523 ? -48.125 -12.117 -13.984 1 54.31 523 LYS B CA 1
ATOM 11801 C C . LYS B 1 523 ? -49.281 -13.055 -14.414 1 54.31 523 LYS B C 1
ATOM 11803 O O . LYS B 1 523 ? -49.812 -12.914 -15.516 1 54.31 523 LYS B O 1
ATOM 11808 N N . GLY B 1 524 ? -49.375 -14.258 -13.953 1 45.28 524 GLY B N 1
ATOM 11809 C CA . GLY B 1 524 ? -50.656 -14.93 -14.141 1 45.28 524 GLY B CA 1
ATOM 11810 C C . GLY B 1 524 ? -51.844 -14.094 -13.703 1 45.28 524 GLY B C 1
ATOM 11811 O O . GLY B 1 524 ? -51.656 -13.109 -12.977 1 45.28 524 GLY B O 1
ATOM 11812 N N . PHE B 1 525 ? -52.969 -14.219 -14.258 1 36.41 525 PHE B N 1
ATOM 11813 C CA . PHE B 1 525 ? -54.281 -13.57 -14.078 1 36.41 525 PHE B CA 1
ATOM 11814 C C . PHE B 1 525 ? -54.562 -13.336 -12.602 1 36.41 525 PHE B C 1
ATOM 11816 O O . PHE B 1 525 ? -55.219 -12.352 -12.234 1 36.41 525 PHE B O 1
ATOM 11823 N N . LEU B 1 526 ? -54.25 -14.172 -11.664 1 36.84 526 LEU B N 1
ATOM 11824 C CA . LEU B 1 526 ? -54.781 -14.117 -10.297 1 36.84 526 LEU B CA 1
ATOM 11825 C C . LEU B 1 526 ? -54 -13.125 -9.453 1 36.84 526 LEU B C 1
ATOM 11827 O O . LEU B 1 526 ? -54.344 -12.867 -8.297 1 36.84 526 LEU B O 1
ATOM 11831 N N . GLN B 1 527 ? -52.875 -12.648 -9.781 1 42.78 527 GLN B N 1
ATOM 11832 C CA . GLN B 1 527 ? -51.969 -11.859 -8.961 1 42.78 527 GLN B CA 1
ATOM 11833 C C . GLN B 1 527 ? -52.344 -10.375 -8.992 1 42.78 527 GLN B C 1
ATOM 11835 O O . GLN B 1 527 ? -51.594 -9.531 -8.516 1 42.78 527 GLN B O 1
ATOM 11840 N N . HIS B 1 528 ? -53.406 -9.93 -9.461 1 36.06 528 HIS B N 1
ATOM 11841 C CA . HIS B 1 528 ? -53.875 -8.562 -9.547 1 36.06 528 HIS B CA 1
ATOM 11842 C C . HIS B 1 528 ? -54.312 -8.039 -8.18 1 36.06 528 HIS B C 1
ATOM 11844 O O . HIS B 1 528 ? -54.906 -6.953 -8.078 1 36.06 528 HIS B O 1
ATOM 11850 N N . VAL B 1 529 ? -54.375 -8.797 -7.141 1 33.72 529 VAL B N 1
ATOM 11851 C CA . VAL B 1 529 ? -54.75 -8.18 -5.871 1 33.72 529 VAL B CA 1
ATOM 11852 C C . VAL B 1 529 ? -53.5 -7.883 -5.051 1 33.72 529 VAL B C 1
ATOM 11854 O O . VAL B 1 529 ? -52.875 -8.797 -4.488 1 33.72 529 VAL B O 1
ATOM 11857 N N . PRO B 1 530 ? -52.969 -6.715 -4.973 1 39.94 530 PRO B N 1
ATOM 11858 C CA . PRO B 1 530 ? -51.625 -6.277 -4.523 1 39.94 530 PRO B CA 1
ATOM 11859 C C . PRO B 1 530 ? -51.344 -6.664 -3.076 1 39.94 530 PRO B C 1
ATOM 11861 O O . PRO B 1 530 ? -50.219 -7.062 -2.752 1 39.94 530 PRO B O 1
ATOM 11864 N N . VAL B 1 531 ? -52.281 -6.379 -2.107 1 37 531 VAL B N 1
ATOM 11865 C CA . VAL B 1 531 ? -52.062 -6.531 -0.673 1 37 531 VAL B CA 1
ATOM 11866 C C . VAL B 1 531 ? -51.938 -8.016 -0.328 1 37 531 VAL B C 1
ATOM 11868 O O . VAL B 1 531 ? -51.062 -8.398 0.455 1 37 531 VAL B O 1
ATOM 11871 N N . LEU B 1 532 ? -52.812 -8.781 -0.875 1 36.47 532 LEU B N 1
ATOM 11872 C CA . LEU B 1 532 ? -52.875 -10.203 -0.548 1 36.47 532 LEU B CA 1
ATOM 11873 C C . LEU B 1 532 ? -51.719 -10.953 -1.148 1 36.47 532 LEU B C 1
ATOM 11875 O O . LEU B 1 532 ? -51.156 -11.875 -0.526 1 36.47 532 LEU B O 1
ATOM 11879 N N . SER B 1 533 ? -51.25 -10.602 -2.23 1 39.97 533 SER B N 1
ATOM 11880 C CA . SER B 1 533 ? -50.156 -11.258 -2.908 1 39.97 533 SER B CA 1
ATOM 11881 C C . SER B 1 533 ? -48.844 -11.078 -2.139 1 39.97 533 SER B C 1
ATOM 11883 O O . SER B 1 533 ? -48.031 -11.992 -2.07 1 39.97 533 SER B O 1
ATOM 11885 N N . THR B 1 534 ? -48.625 -9.945 -1.547 1 43 534 THR B N 1
ATOM 11886 C CA . THR B 1 534 ? -47.438 -9.695 -0.728 1 43 534 THR B CA 1
ATOM 11887 C C . THR B 1 534 ? -47.469 -10.539 0.54 1 43 534 THR B C 1
ATOM 11889 O O . THR B 1 534 ? -46.438 -11.102 0.945 1 43 534 THR B O 1
ATOM 11892 N N . VAL B 1 535 ? -48.719 -10.578 1.193 1 39.31 535 VAL B N 1
ATOM 11893 C CA . VAL B 1 535 ? -48.844 -11.359 2.418 1 39.31 535 VAL B CA 1
ATOM 11894 C C . VAL B 1 535 ? -48.719 -12.844 2.102 1 39.31 535 VAL B C 1
ATOM 11896 O O . VAL B 1 535 ? -48.031 -13.578 2.834 1 39.31 535 VAL B O 1
ATOM 11899 N N . LEU B 1 536 ? -49.375 -13.273 1.096 1 38.88 536 LEU B N 1
ATOM 11900 C CA . LEU B 1 536 ? -49.312 -14.68 0.706 1 38.88 536 LEU B CA 1
ATOM 11901 C C . LEU B 1 536 ? -47.906 -15.047 0.229 1 38.88 536 LEU B C 1
ATOM 11903 O O . LEU B 1 536 ? -47.438 -16.141 0.522 1 38.88 536 LEU B O 1
ATOM 11907 N N . ALA B 1 537 ? -47.25 -14.258 -0.539 1 44.84 537 ALA B N 1
ATOM 11908 C CA . ALA B 1 537 ? -45.875 -14.445 -0.969 1 44.84 537 ALA B CA 1
ATOM 11909 C C . ALA B 1 537 ? -44.906 -14.516 0.23 1 44.84 537 ALA B C 1
ATOM 11911 O O . ALA B 1 537 ? -43.906 -15.242 0.199 1 44.84 537 ALA B O 1
ATOM 11912 N N . MET B 1 538 ? -45.156 -13.711 1.245 1 44.56 538 MET B N 1
ATOM 11913 C CA . MET B 1 538 ? -44.375 -13.695 2.48 1 44.56 538 MET B CA 1
ATOM 11914 C C . MET B 1 538 ? -44.469 -15.031 3.211 1 44.56 538 MET B C 1
ATOM 11916 O O . MET B 1 538 ? -43.562 -15.438 3.902 1 44.56 538 MET B O 1
ATOM 11920 N N . TRP B 1 539 ? -45.656 -15.648 3.244 1 41.91 539 TRP B N 1
ATOM 11921 C CA . TRP B 1 539 ? -45.844 -16.891 3.998 1 41.91 539 TRP B CA 1
ATOM 11922 C C . TRP B 1 539 ? -45.375 -18.094 3.189 1 41.91 539 TRP B C 1
ATOM 11924 O O . TRP B 1 539 ? -44.812 -19.031 3.74 1 41.91 539 TRP B O 1
ATOM 11934 N N . HIS B 1 540 ? -46.125 -18.531 2.076 1 45.31 540 HIS B N 1
ATOM 11935 C CA . HIS B 1 540 ? -45.906 -19.891 1.562 1 45.31 540 HIS B CA 1
ATOM 11936 C C . HIS B 1 540 ? -44.969 -19.859 0.354 1 45.31 540 HIS B C 1
ATOM 11938 O O . HIS B 1 540 ? -44.094 -20.734 0.225 1 45.31 540 HIS B O 1
ATOM 11944 N N . LYS B 1 541 ? -45.438 -19.406 -0.988 1 53.44 541 LYS B N 1
ATOM 11945 C CA . LYS B 1 541 ? -45 -19.797 -2.326 1 53.44 541 LYS B CA 1
ATOM 11946 C C . LYS B 1 541 ? -44.344 -18.625 -3.055 1 53.44 541 LYS B C 1
ATOM 11948 O O . LYS B 1 541 ? -44.594 -17.469 -2.73 1 53.44 541 LYS B O 1
ATOM 11953 N N . ALA B 1 542 ? -43.156 -18.906 -3.752 1 60.44 542 ALA B N 1
ATOM 11954 C CA . ALA B 1 542 ? -42.531 -17.969 -4.688 1 60.44 542 ALA B CA 1
ATOM 11955 C C . ALA B 1 542 ? -43.562 -17.359 -5.629 1 60.44 542 ALA B C 1
ATOM 11957 O O . ALA B 1 542 ? -44.531 -18.016 -6 1 60.44 542 ALA B O 1
ATOM 11958 N N . ARG B 1 543 ? -43.562 -16.016 -5.789 1 64.75 543 ARG B N 1
ATOM 11959 C CA . ARG B 1 543 ? -44.469 -15.266 -6.637 1 64.75 543 ARG B CA 1
ATOM 11960 C C . ARG B 1 543 ? -44.5 -15.82 -8.055 1 64.75 543 ARG B C 1
ATOM 11962 O O . ARG B 1 543 ? -45.5 -15.758 -8.75 1 64.75 543 ARG B O 1
ATOM 11969 N N . TYR B 1 544 ? -43.375 -16.344 -8.445 1 71.44 544 TYR B N 1
ATOM 11970 C CA . TYR B 1 544 ? -43.219 -16.844 -9.812 1 71.44 544 TYR B CA 1
ATOM 11971 C C . TYR B 1 544 ? -42.75 -18.297 -9.812 1 71.44 544 TYR B C 1
ATOM 11973 O O . TYR B 1 544 ? -42.188 -18.781 -8.828 1 71.44 544 TYR B O 1
ATOM 11981 N N . SER B 1 545 ? -43.031 -18.969 -10.852 1 69.31 545 SER B N 1
ATOM 11982 C CA . SER B 1 545 ? -42.719 -20.391 -10.969 1 69.31 545 SER B CA 1
ATOM 11983 C C . SER B 1 545 ? -41.219 -20.594 -11.141 1 69.31 545 SER B C 1
ATOM 11985 O O . SER B 1 545 ? -40.594 -20.078 -12.086 1 69.31 545 SER B O 1
ATOM 11987 N N . SER B 1 546 ? -40.625 -21.328 -10.289 1 77.75 546 SER B N 1
ATOM 11988 C CA . SER B 1 546 ? -39.219 -21.672 -10.383 1 77.75 546 SER B CA 1
ATOM 11989 C C . SER B 1 546 ? -38.938 -22.578 -11.586 1 77.75 546 SER B C 1
ATOM 11991 O O . SER B 1 546 ? -37.844 -22.531 -12.156 1 77.75 546 SER B O 1
ATOM 11993 N N . GLU B 1 547 ? -39.844 -23.328 -11.93 1 76 547 GLU B N 1
ATOM 11994 C CA . GLU B 1 547 ? -39.719 -24.219 -13.086 1 76 547 GLU B CA 1
ATOM 11995 C C . GLU B 1 547 ? -39.625 -23.406 -14.383 1 76 547 GLU B C 1
ATOM 11997 O O . GLU B 1 547 ? -38.844 -23.734 -15.273 1 76 547 GLU B O 1
ATOM 12002 N N . THR B 1 548 ? -40.5 -22.438 -14.461 1 77.56 548 THR B N 1
ATOM 12003 C CA . THR B 1 548 ? -40.469 -21.562 -15.625 1 77.56 548 THR B CA 1
ATOM 12004 C C . THR B 1 548 ? -39.094 -20.875 -15.734 1 77.56 548 THR B C 1
ATOM 12006 O O . THR B 1 548 ? -38.531 -20.75 -16.828 1 77.56 548 THR B O 1
ATOM 12009 N N . LEU B 1 549 ? -38.656 -20.422 -14.656 1 80.81 549 LEU B N 1
ATOM 12010 C CA . LEU B 1 549 ? -37.344 -19.781 -14.633 1 80.81 549 LEU B CA 1
ATOM 12011 C C . LEU B 1 549 ? -36.25 -20.734 -15.133 1 80.81 549 LEU B C 1
ATOM 12013 O O . LEU B 1 549 ? -35.438 -20.359 -15.969 1 80.81 549 LEU B O 1
ATOM 12017 N N . GLU B 1 550 ? -36.25 -21.906 -14.641 1 82.12 550 GLU B N 1
ATOM 12018 C CA . GLU B 1 550 ? -35.281 -22.906 -15.031 1 82.12 550 GLU B CA 1
ATOM 12019 C C . GLU B 1 550 ? -35.375 -23.234 -16.516 1 82.12 550 GLU B C 1
ATOM 12021 O O . GLU B 1 550 ? -34.375 -23.406 -17.188 1 82.12 550 GLU B O 1
ATOM 12026 N N . GLN B 1 551 ? -36.562 -23.359 -16.953 1 83 551 GLN B N 1
ATOM 12027 C CA . GLN B 1 551 ? -36.781 -23.656 -18.359 1 83 551 GLN B CA 1
ATOM 12028 C C . GLN B 1 551 ? -36.281 -22.516 -19.25 1 83 551 GLN B C 1
ATOM 12030 O O . GLN B 1 551 ? -35.656 -22.766 -20.281 1 83 551 GLN B O 1
ATOM 12035 N N . VAL B 1 552 ? -36.594 -21.359 -18.875 1 85.62 552 VAL B N 1
ATOM 12036 C CA . VAL B 1 552 ? -36.188 -20.203 -19.656 1 85.62 552 VAL B CA 1
ATOM 12037 C C . VAL B 1 552 ? -34.656 -20.094 -19.672 1 85.62 552 VAL B C 1
ATOM 12039 O O . VAL B 1 552 ? -34.062 -19.766 -20.703 1 85.62 552 VAL B O 1
ATOM 12042 N N . ILE B 1 553 ? -34.062 -20.328 -18.578 1 86.69 553 ILE B N 1
ATOM 12043 C CA . ILE B 1 553 ? -32.594 -20.297 -18.484 1 86.69 553 ILE B CA 1
ATOM 12044 C C . ILE B 1 553 ? -32 -21.359 -19.391 1 86.69 553 ILE B C 1
ATOM 12046 O O . ILE B 1 553 ? -31.047 -21.094 -20.141 1 86.69 553 ILE B O 1
ATOM 12050 N N . GLY B 1 554 ? -32.531 -22.531 -19.281 1 85 554 GLY B N 1
ATOM 12051 C CA . GLY B 1 554 ? -32.062 -23.625 -20.125 1 85 554 GLY B CA 1
ATOM 12052 C C . GLY B 1 554 ? -32.219 -23.344 -21.609 1 85 554 GLY B C 1
ATOM 12053 O O . GLY B 1 554 ? -31.328 -23.656 -22.391 1 85 554 GLY B O 1
ATOM 12054 N N . GLU B 1 555 ? -33.312 -22.75 -21.953 1 86.12 555 GLU B N 1
ATOM 12055 C CA . GLU B 1 555 ? -33.594 -22.438 -23.359 1 86.12 555 GLU B CA 1
ATOM 12056 C C . GLU B 1 555 ? -32.688 -21.328 -23.859 1 86.12 555 GLU B C 1
ATOM 12058 O O . GLU B 1 555 ? -32.25 -21.344 -25.031 1 86.12 555 GLU B O 1
ATOM 12063 N N . THR B 1 556 ? -32.438 -20.469 -23.047 1 87.69 556 THR B N 1
ATOM 12064 C CA . THR B 1 556 ? -31.703 -19.281 -23.469 1 87.69 556 THR B CA 1
ATOM 12065 C C . THR B 1 556 ? -30.203 -19.562 -23.469 1 87.69 556 THR B C 1
ATOM 12067 O O . THR B 1 556 ? -29.5 -19.203 -24.422 1 87.69 556 THR B O 1
ATOM 12070 N N . TYR B 1 557 ? -29.719 -20.219 -22.406 1 86.56 557 TYR B N 1
ATOM 12071 C CA . TYR B 1 557 ? -28.281 -20.359 -22.266 1 86.56 557 TYR B CA 1
ATOM 12072 C C . TYR B 1 557 ? -27.844 -21.797 -22.547 1 86.56 557 TYR B C 1
ATOM 12074 O O . TYR B 1 557 ? -26.641 -22.062 -22.672 1 86.56 557 TYR B O 1
ATOM 12082 N N . GLY B 1 558 ? -28.656 -22.672 -22.672 1 82.19 558 GLY B N 1
ATOM 12083 C CA . GLY B 1 558 ? -28.344 -24.078 -22.953 1 82.19 558 GLY B CA 1
ATOM 12084 C C . GLY B 1 558 ? -28.625 -24.984 -21.781 1 82.19 558 GLY B C 1
ATOM 12085 O O . GLY B 1 558 ? -28.422 -24.609 -20.625 1 82.19 558 GLY B O 1
ATOM 12086 N N . GLU B 1 559 ? -28.969 -26.188 -22 1 76.31 559 GLU B N 1
ATOM 12087 C CA . GLU B 1 559 ? -29.391 -27.141 -20.984 1 76.31 559 GLU B CA 1
ATOM 12088 C C . GLU B 1 559 ? -28.219 -27.984 -20.5 1 76.31 559 GLU B C 1
ATOM 12090 O O . GLU B 1 559 ? -28.219 -28.453 -19.359 1 76.31 559 GLU B O 1
ATOM 12095 N N . LYS B 1 560 ? -27.281 -28.203 -21.281 1 72.81 560 LYS B N 1
ATOM 12096 C CA . LYS B 1 560 ? -26.266 -29.203 -20.953 1 72.81 560 LYS B CA 1
ATOM 12097 C C . LYS B 1 560 ? -24.922 -28.531 -20.703 1 72.81 560 LYS B C 1
ATOM 12099 O O . LYS B 1 560 ? -23.969 -29.188 -20.281 1 72.81 560 LYS B O 1
ATOM 12104 N N . GLY B 1 561 ? -24.766 -27.359 -20.766 1 77 561 GLY B N 1
ATOM 12105 C CA . GLY B 1 561 ? -23.469 -26.734 -20.609 1 77 561 GLY B CA 1
ATOM 12106 C C . GLY B 1 561 ? -23.016 -26.672 -19.156 1 77 561 GLY B C 1
ATOM 12107 O O . GLY B 1 561 ? -23.844 -26.609 -18.25 1 77 561 GLY B O 1
ATOM 12108 N N . MET B 1 562 ? -21.594 -26.938 -18.906 1 79.44 562 MET B N 1
ATOM 12109 C CA . MET B 1 562 ? -20.984 -26.844 -17.578 1 79.44 562 MET B CA 1
ATOM 12110 C C . MET B 1 562 ? -20.172 -25.547 -17.469 1 79.44 562 MET B C 1
ATOM 12112 O O . MET B 1 562 ? -19.734 -24.984 -18.469 1 79.44 562 MET B O 1
ATOM 12116 N N . MET B 1 563 ? -20 -25.156 -16.203 1 82.25 563 MET B N 1
ATOM 12117 C CA . MET B 1 563 ? -19.219 -23.938 -15.953 1 82.25 563 MET B CA 1
ATOM 12118 C C . MET B 1 563 ? -17.781 -24.109 -16.453 1 82.25 563 MET B C 1
ATOM 12120 O O . MET B 1 563 ? -17.156 -23.156 -16.906 1 82.25 563 MET B O 1
ATOM 12124 N N . LEU B 1 564 ? -17.25 -25.344 -16.438 1 82.62 564 LEU B N 1
ATOM 12125 C CA . LEU B 1 564 ? -15.844 -25.594 -16.766 1 82.62 564 LEU B CA 1
ATOM 12126 C C . LEU B 1 564 ? -15.664 -25.859 -18.25 1 82.62 564 LEU B C 1
ATOM 12128 O O . LEU B 1 564 ? -14.531 -25.969 -18.734 1 82.62 564 LEU B O 1
ATOM 12132 N N . ASP B 1 565 ? -16.766 -25.922 -18.969 1 86.06 565 ASP B N 1
ATOM 12133 C CA . ASP B 1 565 ? -16.641 -26.109 -20.406 1 86.06 565 ASP B CA 1
ATOM 12134 C C . ASP B 1 565 ? -15.852 -24.969 -21.062 1 86.06 565 ASP B C 1
ATOM 12136 O O . ASP B 1 565 ? -15.953 -23.812 -20.641 1 86.06 565 ASP B O 1
ATOM 12140 N N . PRO B 1 566 ? -14.992 -25.438 -21.984 1 88.31 566 PRO B N 1
ATOM 12141 C CA . PRO B 1 566 ? -14.398 -24.328 -22.75 1 88.31 566 PRO B CA 1
ATOM 12142 C C . PRO B 1 566 ? -15.438 -23.375 -23.312 1 88.31 566 PRO B C 1
ATOM 12144 O O . PRO B 1 566 ? -16.438 -23.812 -23.891 1 88.31 566 PRO B O 1
ATOM 12147 N N . SER B 1 567 ? -15.344 -22.188 -23.031 1 92.19 567 SER B N 1
ATOM 12148 C CA . SER B 1 567 ? -16.281 -21.141 -23.422 1 92.19 567 SER B CA 1
ATOM 12149 C C . SER B 1 567 ? -15.547 -19.922 -23.969 1 92.19 567 SER B C 1
ATOM 12151 O O . SER B 1 567 ? -14.344 -19.969 -24.234 1 92.19 567 SER B O 1
ATOM 12153 N N . TYR B 1 568 ? -16.359 -18.922 -24.281 1 95.06 568 TYR B N 1
ATOM 12154 C CA . TYR B 1 568 ? -15.75 -17.672 -24.719 1 95.06 568 TYR B CA 1
ATOM 12155 C C . TYR B 1 568 ? -14.773 -17.156 -23.672 1 95.06 568 TYR B C 1
ATOM 12157 O O . TYR B 1 568 ? -13.719 -16.625 -24.016 1 95.06 568 TYR B O 1
ATOM 12165 N N . ALA B 1 569 ? -15.156 -17.281 -22.422 1 95.06 569 ALA B N 1
ATOM 12166 C CA . ALA B 1 569 ? -14.273 -16.859 -21.344 1 95.06 569 ALA B CA 1
ATOM 12167 C C . ALA B 1 569 ? -12.906 -17.531 -21.438 1 95.06 569 ALA B C 1
ATOM 12169 O O . ALA B 1 569 ? -11.875 -16.891 -21.234 1 95.06 569 ALA B O 1
ATOM 12170 N N . THR B 1 570 ? -12.844 -18.812 -21.766 1 94.25 570 THR B N 1
ATOM 12171 C CA . THR B 1 570 ? -11.602 -19.562 -21.922 1 94.25 570 THR B CA 1
ATOM 12172 C C . THR B 1 570 ? -10.766 -18.984 -23.062 1 94.25 570 THR B C 1
ATOM 12174 O O . THR B 1 570 ? -9.547 -18.844 -22.938 1 94.25 570 THR B O 1
ATOM 12177 N N . SER B 1 571 ? -11.445 -18.641 -24.094 1 94.88 571 SER B N 1
ATOM 12178 C CA . SER B 1 571 ? -10.758 -18.172 -25.297 1 94.88 571 SER B CA 1
ATOM 12179 C C . SER B 1 571 ? -10.172 -16.766 -25.094 1 94.88 571 SER B C 1
ATOM 12181 O O . SER B 1 571 ? -9.266 -16.359 -25.812 1 94.88 571 SER B O 1
ATOM 12183 N N . ILE B 1 572 ? -10.688 -16.047 -24.156 1 95.88 572 ILE B N 1
ATOM 12184 C CA . ILE B 1 572 ? -10.164 -14.703 -23.938 1 95.88 572 ILE B CA 1
ATOM 12185 C C . ILE B 1 572 ? -9.422 -14.656 -22.609 1 95.88 572 ILE B C 1
ATOM 12187 O O . ILE B 1 572 ? -9.008 -13.578 -22.156 1 95.88 572 ILE B O 1
ATOM 12191 N N . GLY B 1 573 ? -9.273 -15.789 -21.938 1 94.94 573 GLY B N 1
ATOM 12192 C CA . GLY B 1 573 ? -8.523 -15.875 -20.703 1 94.94 573 GLY B CA 1
ATOM 12193 C C . GLY B 1 573 ? -9.195 -15.172 -19.547 1 94.94 573 GLY B C 1
ATOM 12194 O O . GLY B 1 573 ? -8.531 -14.602 -18.688 1 94.94 573 GLY B O 1
ATOM 12195 N N . ALA B 1 574 ? -10.555 -15.148 -19.5 1 96.25 574 ALA B N 1
ATOM 12196 C CA . ALA B 1 574 ? -11.312 -14.461 -18.453 1 96.25 574 ALA B CA 1
ATOM 12197 C C . ALA B 1 574 ? -11.875 -15.453 -17.453 1 96.25 574 ALA B C 1
ATOM 12199 O O . ALA B 1 574 ? -12.078 -16.625 -17.766 1 96.25 574 ALA B O 1
ATOM 12200 N N . ARG B 1 575 ? -12.086 -15.039 -16.25 1 94.56 575 ARG B N 1
ATOM 12201 C CA . ARG B 1 575 ? -12.656 -15.82 -15.156 1 94.56 575 ARG B CA 1
ATOM 12202 C C . ARG B 1 575 ? -13.875 -15.109 -14.57 1 94.56 575 ARG B C 1
ATOM 12204 O O . ARG B 1 575 ? -13.891 -13.883 -14.453 1 94.56 575 ARG B O 1
ATOM 12211 N N . ILE B 1 576 ? -14.867 -15.859 -14.25 1 95 576 ILE B N 1
ATOM 12212 C CA . ILE B 1 576 ? -16.078 -15.25 -13.711 1 95 576 ILE B CA 1
ATOM 12213 C C . ILE B 1 576 ? -16.453 -15.93 -12.398 1 95 576 ILE B C 1
ATOM 12215 O O . ILE B 1 576 ? -16.172 -17.109 -12.195 1 95 576 ILE B O 1
ATOM 12219 N N . VAL B 1 577 ? -17.078 -15.242 -11.539 1 93.12 577 VAL B N 1
ATOM 12220 C CA . VAL B 1 577 ? -17.516 -15.672 -10.211 1 93.12 577 VAL B CA 1
ATOM 12221 C C . VAL B 1 577 ? -19.016 -15.414 -10.055 1 93.12 577 VAL B C 1
ATOM 12223 O O . VAL B 1 577 ? -19.469 -14.281 -10.211 1 93.12 577 VAL B O 1
ATOM 12226 N N . LEU B 1 578 ? -19.797 -16.438 -9.82 1 92.25 578 LEU B N 1
ATOM 12227 C CA . LEU B 1 578 ? -21.234 -16.344 -9.57 1 92.25 578 LEU B CA 1
ATOM 12228 C C . LEU B 1 578 ? -21.562 -16.75 -8.141 1 92.25 578 LEU B C 1
ATOM 12230 O O . LEU B 1 578 ? -21.625 -17.938 -7.816 1 92.25 578 LEU B O 1
ATOM 12234 N N . PRO B 1 579 ? -21.859 -15.773 -7.285 1 91 579 PRO B N 1
ATOM 12235 C CA . PRO B 1 579 ? -22.141 -16.078 -5.883 1 91 579 PRO B CA 1
ATOM 12236 C C . PRO B 1 579 ? -23.578 -16.547 -5.66 1 91 579 PRO B C 1
ATOM 12238 O O . PRO B 1 579 ? -24.5 -16.062 -6.312 1 91 579 PRO B O 1
ATOM 12241 N N . ALA B 1 580 ? -23.766 -17.484 -4.812 1 88.25 580 ALA B N 1
ATOM 12242 C CA . ALA B 1 580 ? -25.031 -17.938 -4.273 1 88.25 580 ALA B CA 1
ATOM 12243 C C . ALA B 1 580 ? -24.984 -18.062 -2.754 1 88.25 580 ALA B C 1
ATOM 12245 O O . ALA B 1 580 ? -23.891 -18.078 -2.166 1 88.25 580 ALA B O 1
ATOM 12246 N N . ALA B 1 581 ? -26.125 -17.906 -2.135 1 84.88 581 ALA B N 1
ATOM 12247 C CA . ALA B 1 581 ? -26.172 -18.016 -0.68 1 84.88 581 ALA B CA 1
ATOM 12248 C C . ALA B 1 581 ? -26.875 -19.297 -0.252 1 84.88 581 ALA B C 1
ATOM 12250 O O . ALA B 1 581 ? -27.844 -19.719 -0.881 1 84.88 581 ALA B O 1
ATOM 12251 N N . ARG B 1 582 ? -26.391 -19.797 0.822 1 78.25 582 ARG B N 1
ATOM 12252 C CA . ARG B 1 582 ? -27.047 -20.969 1.378 1 78.25 582 ARG B CA 1
ATOM 12253 C C . ARG B 1 582 ? -28.281 -20.562 2.178 1 78.25 582 ARG B C 1
ATOM 12255 O O . ARG B 1 582 ? -28.359 -19.453 2.697 1 78.25 582 ARG B O 1
ATOM 12262 N N . SER B 1 583 ? -29.234 -21.281 2.178 1 71.12 583 SER B N 1
ATOM 12263 C CA . SER B 1 583 ? -30.438 -21.125 2.984 1 71.12 583 SER B CA 1
ATOM 12264 C C . SER B 1 583 ? -30.562 -22.25 4.008 1 71.12 583 SER B C 1
ATOM 12266 O O . SER B 1 583 ? -30.344 -23.422 3.682 1 71.12 583 SER B O 1
ATOM 12268 N N . PRO B 1 584 ? -30.719 -21.969 5.434 1 62.19 584 PRO B N 1
ATOM 12269 C CA . PRO B 1 584 ? -31.188 -20.672 5.953 1 62.19 584 PRO B CA 1
ATOM 12270 C C . PRO B 1 584 ? -30.047 -19.781 6.41 1 62.19 584 PRO B C 1
ATOM 12272 O O . PRO B 1 584 ? -30.219 -18.562 6.555 1 62.19 584 PRO B O 1
ATOM 12275 N N . THR B 1 585 ? -28.922 -20.516 6.676 1 61.69 585 THR B N 1
ATOM 12276 C CA . THR B 1 585 ? -27.797 -19.703 7.129 1 61.69 585 THR B CA 1
ATOM 12277 C C . THR B 1 585 ? -27 -19.172 5.945 1 61.69 585 THR B C 1
ATOM 12279 O O . THR B 1 585 ? -26.422 -19.953 5.184 1 61.69 585 THR B O 1
ATOM 12282 N N . PRO B 1 586 ? -27 -17.828 5.746 1 66.81 586 PRO B N 1
ATOM 12283 C CA . PRO B 1 586 ? -26.578 -17.297 4.449 1 66.81 586 PRO B CA 1
ATOM 12284 C C . PRO B 1 586 ? -25.062 -17.281 4.285 1 66.81 586 PRO B C 1
ATOM 12286 O O . PRO B 1 586 ? -24.469 -16.203 4.16 1 66.81 586 PRO B O 1
ATOM 12289 N N . SER B 1 587 ? -24.375 -18.516 4.234 1 74.12 587 SER B N 1
ATOM 12290 C CA . SER B 1 587 ? -23 -18.594 3.791 1 74.12 587 SER B CA 1
ATOM 12291 C C . SER B 1 587 ? -22.891 -18.547 2.27 1 74.12 587 SER B C 1
ATOM 12293 O O . SER B 1 587 ? -23.766 -19.078 1.573 1 74.12 587 SER B O 1
ATOM 12295 N N . ILE B 1 588 ? -21.891 -17.859 1.78 1 83.38 588 ILE B N 1
ATOM 12296 C CA . ILE B 1 588 ? -21.766 -17.609 0.348 1 83.38 588 ILE B CA 1
ATOM 12297 C C . ILE B 1 588 ? -21.031 -18.766 -0.316 1 83.38 588 ILE B C 1
ATOM 12299 O O . ILE B 1 588 ? -20.031 -19.266 0.218 1 83.38 588 ILE B O 1
ATOM 12303 N N . LEU B 1 589 ? -21.547 -19.266 -1.376 1 82.88 589 LEU B N 1
ATOM 12304 C CA . LEU B 1 589 ? -20.922 -20.25 -2.264 1 82.88 589 LEU B CA 1
ATOM 12305 C C . LEU B 1 589 ? -20.641 -19.625 -3.631 1 82.88 589 LEU B C 1
ATOM 12307 O O . LEU B 1 589 ? -21.469 -18.891 -4.172 1 82.88 589 LEU B O 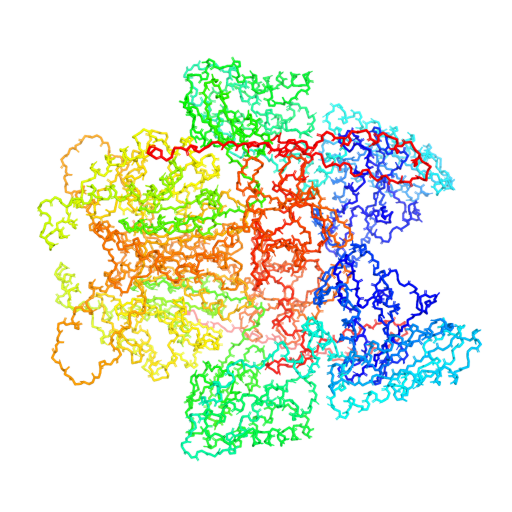1
ATOM 12311 N N . LEU B 1 590 ? -19.438 -19.984 -4.199 1 87.56 590 LEU B N 1
ATOM 12312 C CA . LEU B 1 590 ? -19.047 -19.375 -5.473 1 87.56 590 LEU B CA 1
ATOM 12313 C C . LEU B 1 590 ? -19.031 -20.422 -6.582 1 87.56 590 LEU B C 1
ATOM 12315 O O . LEU B 1 590 ? -18.391 -21.469 -6.438 1 87.56 590 LEU B O 1
ATOM 12319 N N . PHE B 1 591 ? -19.734 -20.188 -7.629 1 86.75 591 PHE B N 1
ATOM 12320 C CA . PHE B 1 591 ? -19.578 -20.922 -8.883 1 86.75 591 PHE B CA 1
ATOM 12321 C C . PHE B 1 591 ? -18.609 -20.203 -9.805 1 86.75 591 PHE B C 1
ATOM 12323 O O . PHE B 1 591 ? -18.766 -19 -10.062 1 86.75 591 PHE B O 1
ATOM 12330 N N . THR B 1 592 ? -17.578 -20.938 -10.219 1 89.88 592 THR B N 1
ATOM 12331 C CA . THR B 1 592 ? -16.562 -20.312 -11.055 1 89.88 592 THR B CA 1
ATOM 12332 C C . THR B 1 592 ? -16.281 -21.156 -12.297 1 89.88 592 THR B C 1
ATOM 12334 O O . THR B 1 592 ? -16.641 -22.328 -12.344 1 89.88 592 THR B O 1
ATOM 12337 N N . ASN B 1 593 ? -15.703 -20.562 -13.289 1 89.25 593 ASN B N 1
ATOM 12338 C CA . ASN B 1 593 ? -15.328 -21.297 -14.484 1 89.25 593 ASN B CA 1
ATOM 12339 C C . ASN B 1 593 ? -13.867 -21.75 -14.445 1 89.25 593 ASN B C 1
ATOM 12341 O O . ASN B 1 593 ? -13.305 -22.125 -15.477 1 89.25 593 ASN B O 1
ATOM 12345 N N . TYR B 1 594 ? -13.188 -21.625 -13.344 1 88.19 594 TYR B N 1
ATOM 12346 C CA . TYR B 1 594 ? -11.773 -21.984 -13.258 1 88.19 594 TYR B CA 1
ATOM 12347 C C . TYR B 1 594 ? -11.531 -22.984 -12.133 1 88.19 594 TYR B C 1
ATOM 12349 O O . TYR B 1 594 ? -10.383 -23.25 -11.773 1 88.19 594 TYR B O 1
ATOM 12357 N N . ASN B 1 595 ? -12.508 -23.5 -11.578 1 81.38 595 ASN B N 1
ATOM 12358 C CA . ASN B 1 595 ? -12.477 -24.609 -10.641 1 81.38 595 ASN B CA 1
ATOM 12359 C C . ASN B 1 595 ? -11.719 -24.25 -9.367 1 81.38 595 ASN B C 1
ATOM 12361 O O . ASN B 1 595 ? -10.93 -25.047 -8.859 1 81.38 595 ASN B O 1
ATOM 12365 N N . GLY B 1 596 ? -11.805 -23 -8.875 1 72.06 596 GLY B N 1
ATOM 12366 C CA . GLY B 1 596 ? -11.266 -22.594 -7.59 1 72.06 596 GLY B CA 1
ATOM 12367 C C . GLY B 1 596 ? -9.789 -22.219 -7.652 1 72.06 596 GLY B C 1
ATOM 12368 O O . GLY B 1 596 ? -9.148 -22.375 -8.695 1 72.06 596 GLY B O 1
ATOM 12369 N N . SER B 1 597 ? -9.336 -21.375 -6.559 1 58.88 597 SER B N 1
ATOM 12370 C CA . SER B 1 597 ? -7.957 -20.922 -6.457 1 58.88 597 SER B CA 1
ATOM 12371 C C . SER B 1 597 ? -7.156 -21.781 -5.484 1 58.88 597 SER B C 1
ATOM 12373 O O . SER B 1 597 ? -7.695 -22.25 -4.48 1 58.88 597 SER B O 1
ATOM 12375 N N . GLY B 1 598 ? -5.875 -22.234 -5.84 1 53.44 598 GLY B N 1
ATOM 12376 C CA . GLY B 1 598 ? -4.777 -22.781 -5.059 1 53.44 598 GLY B CA 1
ATOM 12377 C C . GLY B 1 598 ? -5.109 -24.109 -4.41 1 53.44 598 GLY B C 1
ATOM 12378 O O . GLY B 1 598 ? -6.254 -24.578 -4.469 1 53.44 598 GLY B O 1
ATOM 12379 N N . ASP B 1 599 ? -4.211 -24.828 -4.141 1 44.16 599 ASP B N 1
ATOM 12380 C CA . ASP B 1 599 ? -3.969 -26.109 -3.477 1 44.16 599 ASP B CA 1
ATOM 12381 C C . ASP B 1 599 ? -4.621 -26.141 -2.096 1 44.16 599 ASP B C 1
ATOM 12383 O O . ASP B 1 599 ? -4.43 -27.094 -1.336 1 44.16 599 ASP B O 1
ATOM 12387 N N . ASN B 1 600 ? -5.031 -24.969 -1.556 1 40.03 600 ASN B N 1
ATOM 12388 C CA . ASN B 1 600 ? -5.254 -25.062 -0.116 1 40.03 600 ASN B CA 1
ATOM 12389 C C . ASN B 1 600 ? -6.633 -25.625 0.204 1 40.03 600 ASN B C 1
ATOM 12391 O O . ASN B 1 600 ? -7.59 -24.875 0.393 1 40.03 600 ASN B O 1
ATOM 12395 N N . ALA B 1 601 ? -6.965 -26.688 -0.327 1 37.81 601 ALA B N 1
ATOM 12396 C CA . ALA B 1 601 ? -8.078 -27.484 0.19 1 37.81 601 ALA B CA 1
ATOM 12397 C C . ALA B 1 601 ? -8.203 -27.328 1.703 1 37.81 601 ALA B C 1
ATOM 12399 O O . ALA B 1 601 ? -9.281 -27.531 2.268 1 37.81 601 ALA B O 1
ATOM 12400 N N . GLU B 1 602 ? -7.062 -27.297 2.301 1 35.97 602 GLU B N 1
ATOM 12401 C CA . GLU B 1 602 ? -7.109 -27.391 3.758 1 35.97 602 GLU B CA 1
ATOM 12402 C C . GLU B 1 602 ? -7.648 -26.094 4.367 1 35.97 602 GLU B C 1
ATOM 12404 O O . GLU B 1 602 ? -7.789 -25.984 5.586 1 35.97 602 GLU B O 1
ATOM 12409 N N . ASN B 1 603 ? -7.695 -25.125 3.686 1 36.12 603 ASN B N 1
ATOM 12410 C CA . ASN B 1 603 ? -8.141 -23.953 4.43 1 36.12 603 ASN B CA 1
ATOM 12411 C C . ASN B 1 603 ? -9.648 -23.969 4.652 1 36.12 603 ASN B C 1
ATOM 12413 O O . ASN B 1 603 ? -10.32 -22.953 4.445 1 36.12 603 ASN B O 1
ATOM 12417 N N . LYS B 1 604 ? -10.289 -25.047 4.66 1 37.41 604 LYS B N 1
ATOM 12418 C CA . LYS B 1 604 ? -11.664 -25.328 5.066 1 37.41 604 LYS B CA 1
ATOM 12419 C C . LYS B 1 604 ? -12.055 -24.5 6.281 1 37.41 604 LYS B C 1
ATOM 12421 O O . LYS B 1 604 ? -13.227 -24.469 6.668 1 37.41 604 LYS B O 1
ATOM 12426 N N . GLY B 1 605 ? -11.156 -24.047 7.008 1 35.22 605 GLY B N 1
ATOM 12427 C CA . GLY B 1 605 ? -11.609 -23.5 8.273 1 35.22 605 GLY B CA 1
ATOM 12428 C C . GLY B 1 605 ? -11.906 -22.016 8.211 1 35.22 605 GLY B C 1
ATOM 12429 O O . GLY B 1 605 ? -12.211 -21.391 9.234 1 35.22 605 GLY B O 1
ATOM 12430 N N . SER B 1 606 ? -11.25 -21.234 7.352 1 36.56 606 SER B N 1
ATOM 12431 C CA . SER B 1 606 ? -11.516 -19.828 7.645 1 36.56 606 SER B CA 1
ATOM 12432 C C . SER B 1 606 ? -12.836 -19.391 7.027 1 36.56 606 SER B C 1
ATOM 12434 O O . SER B 1 606 ? -13.125 -19.688 5.871 1 36.56 606 SER B O 1
ATOM 12436 N N . SER B 1 607 ? -13.844 -19.188 7.707 1 39.97 607 SER B N 1
ATOM 12437 C CA . SER B 1 607 ? -15.125 -18.531 7.5 1 39.97 607 SER B CA 1
ATOM 12438 C C . SER B 1 607 ? -15.039 -17.484 6.391 1 39.97 607 SER B C 1
ATOM 12440 O O . SER B 1 607 ? -16.062 -17 5.906 1 39.97 607 SER B O 1
ATOM 12442 N N . GLU B 1 608 ? -13.812 -17.016 6.062 1 42.69 608 GLU B N 1
ATOM 12443 C CA . GLU B 1 608 ? -13.711 -15.852 5.188 1 42.69 608 GLU B CA 1
ATOM 12444 C C . GLU B 1 608 ? -13.797 -16.25 3.719 1 42.69 608 GLU B C 1
ATOM 12446 O O . GLU B 1 608 ? -14.172 -15.445 2.869 1 42.69 608 GLU B O 1
ATOM 12451 N N . SER B 1 609 ? -13.43 -17.609 3.307 1 43.38 609 SER B N 1
ATOM 12452 C CA . SER B 1 609 ? -13.312 -17.891 1.883 1 43.38 609 SER B CA 1
ATOM 12453 C C . SER B 1 609 ? -14.594 -18.531 1.347 1 43.38 609 SER B C 1
ATOM 12455 O O . SER B 1 609 ? -15.195 -19.375 2.006 1 43.38 609 SER B O 1
ATOM 12457 N N . ALA B 1 610 ? -15.305 -17.875 0.447 1 48.31 610 ALA B N 1
ATOM 12458 C CA . ALA B 1 610 ? -16.438 -18.406 -0.319 1 48.31 610 ALA B CA 1
ATOM 12459 C C . ALA B 1 610 ? -16.141 -19.828 -0.809 1 48.31 610 ALA B C 1
ATOM 12461 O O . ALA B 1 610 ? -15.031 -20.109 -1.28 1 48.31 610 ALA B O 1
ATOM 12462 N N . LEU B 1 611 ? -16.875 -20.812 -0.385 1 49.88 611 LEU B N 1
ATOM 12463 C CA . LEU B 1 611 ? -16.766 -22.203 -0.791 1 49.88 611 LEU B CA 1
ATOM 12464 C C . LEU B 1 611 ? -16.906 -22.344 -2.303 1 49.88 611 LEU B C 1
ATOM 12466 O O . LEU B 1 611 ? -17.734 -21.672 -2.916 1 49.88 611 LEU B O 1
ATOM 12470 N N . HIS B 1 612 ? -15.797 -22.859 -2.953 1 54.03 612 HIS B N 1
ATOM 12471 C CA . HIS B 1 612 ? -15.883 -23.156 -4.379 1 54.03 612 HIS B CA 1
ATOM 12472 C C . HIS B 1 612 ? -16.609 -24.469 -4.633 1 54.03 612 HIS B C 1
ATOM 12474 O O . HIS B 1 612 ? -16.375 -25.453 -3.918 1 54.03 612 HIS B O 1
ATOM 12480 N N . TYR B 1 613 ? -17.672 -24.422 -5.285 1 50.22 613 TYR B N 1
ATOM 12481 C CA . TYR B 1 613 ? -18.375 -25.641 -5.676 1 50.22 613 TYR B CA 1
ATOM 12482 C C . TYR B 1 613 ? -17.562 -26.422 -6.707 1 50.22 613 TYR B C 1
ATOM 12484 O O . TYR B 1 613 ? -17.312 -25.938 -7.809 1 50.22 613 TYR B O 1
ATOM 12492 N N . HIS B 1 614 ? -16.656 -27.609 -6.328 1 53.78 614 HIS B N 1
ATOM 12493 C CA . HIS B 1 614 ? -15.773 -28.359 -7.207 1 53.78 614 HIS B CA 1
ATOM 12494 C C . HIS B 1 614 ? -16.469 -29.594 -7.762 1 53.78 614 HIS B C 1
ATOM 12496 O O . HIS B 1 614 ? -15.867 -30.375 -8.508 1 53.78 614 HIS B O 1
ATOM 12502 N N . ASN B 1 615 ? -17.875 -29.875 -7.703 1 49.22 615 ASN B N 1
ATOM 12503 C CA . ASN B 1 615 ? -18.266 -31.25 -8.016 1 49.22 615 ASN B CA 1
ATOM 12504 C C . ASN B 1 615 ? -18.844 -31.344 -9.43 1 49.22 615 ASN B C 1
ATOM 12506 O O . ASN B 1 615 ? -19.547 -30.453 -9.883 1 49.22 615 ASN B O 1
ATOM 12510 N N . ARG B 1 616 ? -18.188 -32.188 -10.43 1 48.56 616 ARG B N 1
ATOM 12511 C CA . ARG B 1 616 ? -18.578 -32.594 -11.773 1 48.56 616 ARG B CA 1
ATOM 12512 C C . ARG B 1 616 ? -20.094 -32.719 -11.883 1 48.56 616 ARG B C 1
ATOM 12514 O O . ARG B 1 616 ? -20.672 -32.438 -12.93 1 48.56 616 ARG B O 1
ATOM 12521 N N . ASN B 1 617 ? -20.703 -33.562 -11.125 1 48.56 617 ASN B N 1
ATOM 12522 C CA . ASN B 1 617 ? -22.078 -33.938 -11.43 1 48.56 617 ASN B CA 1
ATOM 12523 C C . ASN B 1 617 ? -23.031 -32.75 -11.344 1 48.56 617 ASN B C 1
ATOM 12525 O O . ASN B 1 617 ? -24.125 -32.781 -11.898 1 48.56 617 ASN B O 1
ATOM 12529 N N . SER B 1 618 ? -22.75 -31.75 -10.633 1 50.28 618 SER B N 1
ATOM 12530 C CA . SER B 1 618 ? -23.781 -30.766 -10.281 1 50.28 618 SER B CA 1
ATOM 12531 C C . SER B 1 618 ? -23.562 -29.438 -10.992 1 50.28 618 SER B C 1
ATOM 12533 O O . SER B 1 618 ? -24.297 -28.484 -10.781 1 50.28 618 SER B O 1
ATOM 12535 N N . SER B 1 619 ? -22.641 -29.375 -11.953 1 57.53 619 SER B N 1
ATOM 12536 C CA . SER B 1 619 ? -22.297 -28.031 -12.406 1 57.53 619 SER B CA 1
ATOM 12537 C C . SER B 1 619 ? -22.922 -27.719 -13.758 1 57.53 619 SER B C 1
ATOM 12539 O O . SER B 1 619 ? -22.375 -26.938 -14.539 1 57.53 619 SER B O 1
ATOM 12541 N N . SER B 1 620 ? -24.109 -28.359 -14 1 72.12 620 SER B N 1
ATOM 12542 C CA . SER B 1 620 ? -24.766 -27.875 -15.203 1 72.12 620 SER B CA 1
ATOM 12543 C C . SER B 1 620 ? -25.141 -26.406 -15.078 1 72.12 620 SER B C 1
ATOM 12545 O O . SER B 1 620 ? -25.5 -25.938 -13.992 1 72.12 620 SER B O 1
ATOM 12547 N N . LEU B 1 621 ? -24.953 -25.641 -16.109 1 78.56 621 LEU B N 1
ATOM 12548 C CA . LEU B 1 621 ? -25.094 -24.188 -16.156 1 78.56 621 LEU B CA 1
ATOM 12549 C C . LEU B 1 621 ? -26.406 -23.734 -15.539 1 78.56 621 LEU B C 1
ATOM 12551 O O . LEU B 1 621 ? -26.453 -22.703 -14.852 1 78.56 621 LEU B O 1
ATOM 12555 N N . PRO B 1 622 ? -27.484 -24.531 -15.719 1 78.44 622 PRO B N 1
ATOM 12556 C CA . PRO B 1 622 ? -28.75 -24.078 -15.125 1 78.44 622 PRO B CA 1
ATOM 12557 C C . PRO B 1 622 ? -28.703 -24.062 -13.602 1 78.44 622 PRO B C 1
ATOM 12559 O O . PRO B 1 622 ? -29.406 -23.266 -12.969 1 78.44 622 PRO B O 1
ATOM 12562 N N . ASN B 1 623 ? -27.859 -24.891 -13.062 1 78.94 623 ASN B N 1
ATOM 12563 C CA . ASN B 1 623 ? -27.781 -24.953 -11.609 1 78.94 623 ASN B CA 1
ATOM 12564 C C . ASN B 1 623 ? -27.219 -23.672 -11.016 1 78.94 623 ASN B C 1
ATOM 12566 O O . ASN B 1 623 ? -27.859 -23.031 -10.188 1 78.94 623 ASN B O 1
ATOM 12570 N N . PRO B 1 624 ? -26.078 -23.281 -11.5 1 80.56 624 PRO B N 1
ATOM 12571 C CA . PRO B 1 624 ? -25.594 -22.016 -10.969 1 80.56 624 PRO B CA 1
ATOM 12572 C C . PRO B 1 624 ? -26.5 -20.844 -11.32 1 80.56 624 PRO B C 1
ATOM 12574 O O . PRO B 1 624 ? -26.703 -19.938 -10.492 1 80.56 624 PRO B O 1
ATOM 12577 N N . ALA B 1 625 ? -26.984 -20.781 -12.477 1 82.25 625 ALA B N 1
ATOM 12578 C CA . ALA B 1 625 ? -27.844 -19.672 -12.906 1 82.25 625 ALA B CA 1
ATOM 12579 C C . ALA B 1 625 ? -29.094 -19.578 -12.039 1 82.25 625 ALA B C 1
ATOM 12581 O O . ALA B 1 625 ? -29.469 -18.5 -11.586 1 82.25 625 ALA B O 1
ATOM 12582 N N . ARG B 1 626 ? -29.719 -20.703 -11.828 1 83.81 626 ARG B N 1
ATOM 12583 C CA . ARG B 1 626 ? -30.922 -20.75 -11.008 1 83.81 626 ARG B CA 1
ATOM 12584 C C . ARG B 1 626 ? -30.609 -20.422 -9.555 1 83.81 626 ARG B C 1
ATOM 12586 O O . ARG B 1 626 ? -31.391 -19.719 -8.898 1 83.81 626 ARG B O 1
ATOM 12593 N N . SER B 1 627 ? -29.594 -20.922 -9.094 1 81.88 627 SER B N 1
ATOM 12594 C CA . SER B 1 627 ? -29.203 -20.703 -7.707 1 81.88 627 SER B CA 1
ATOM 12595 C C . SER B 1 627 ? -28.906 -19.219 -7.457 1 81.88 627 SER B C 1
ATOM 12597 O O . SER B 1 627 ? -29.297 -18.672 -6.422 1 81.88 627 SER B O 1
ATOM 12599 N N . CYS B 1 628 ? -28.297 -18.594 -8.359 1 84.69 628 CYS B N 1
ATOM 12600 C CA . CYS B 1 628 ? -27.875 -17.219 -8.195 1 84.69 628 CYS B CA 1
ATOM 12601 C C . CYS B 1 628 ? -29.062 -16.266 -8.344 1 84.69 628 CYS B C 1
ATOM 12603 O O . CYS B 1 628 ? -28.969 -15.086 -7.961 1 84.69 628 CYS B O 1
ATOM 12605 N N . THR B 1 629 ? -30.188 -16.703 -8.844 1 82.5 629 THR B N 1
ATOM 12606 C CA . THR B 1 629 ? -31.297 -15.805 -9.125 1 82.5 629 THR B CA 1
ATOM 12607 C C . THR B 1 629 ? -32.5 -16.172 -8.266 1 82.5 629 THR B C 1
ATOM 12609 O O . THR B 1 629 ? -33.594 -15.641 -8.469 1 82.5 629 THR B O 1
ATOM 12612 N N . ALA B 1 630 ? -32.312 -17 -7.324 1 77.62 630 ALA B N 1
ATOM 12613 C CA . ALA B 1 630 ? -33.438 -17.438 -6.477 1 77.62 630 ALA B CA 1
ATOM 12614 C C . ALA B 1 630 ? -33.719 -16.406 -5.383 1 77.62 630 ALA B C 1
ATOM 12616 O O . ALA B 1 630 ? -33.562 -16.688 -4.195 1 77.62 630 ALA B O 1
ATOM 12617 N N . ALA B 1 631 ? -34.125 -15.25 -5.809 1 75.25 631 ALA B N 1
ATOM 12618 C CA . ALA B 1 631 ? -34.469 -14.188 -4.867 1 75.25 631 ALA B CA 1
ATOM 12619 C C . ALA B 1 631 ? -35.688 -14.539 -4.035 1 75.25 631 ALA B C 1
ATOM 12621 O O . ALA B 1 631 ? -36.688 -15.016 -4.57 1 75.25 631 ALA B O 1
ATOM 12622 N N . PRO B 1 632 ? -35.594 -14.234 -2.766 1 74.12 632 PRO B N 1
ATOM 12623 C CA . PRO B 1 632 ? -36.719 -14.578 -1.916 1 74.12 632 PRO B CA 1
ATOM 12624 C C . PRO B 1 632 ? -38 -13.867 -2.34 1 74.12 632 PRO B C 1
ATOM 12626 O O . PRO B 1 632 ? -37.938 -12.75 -2.859 1 74.12 632 PRO B O 1
ATOM 12629 N N . THR B 1 633 ? -39.062 -14.359 -2.102 1 67.25 633 THR B N 1
ATOM 12630 C CA . THR B 1 633 ? -40.406 -13.898 -2.418 1 67.25 633 THR B CA 1
ATOM 12631 C C . THR B 1 633 ? -40.719 -14.086 -3.9 1 67.25 633 THR B C 1
ATOM 12633 O O . THR B 1 633 ? -41.875 -14.195 -4.293 1 67.25 633 THR B O 1
ATOM 12636 N N . PHE B 1 634 ? -39.594 -14.078 -4.711 1 67.25 634 PHE B N 1
ATOM 12637 C CA . PHE B 1 634 ? -39.844 -14.203 -6.145 1 67.25 634 PHE B CA 1
ATOM 12638 C C . PHE B 1 634 ? -39.75 -15.664 -6.582 1 67.25 634 PHE B C 1
ATOM 12640 O O . PHE B 1 634 ? -40.594 -16.125 -7.355 1 67.25 634 PHE B O 1
ATOM 12647 N N . PHE B 1 635 ? -38.719 -16.328 -6.027 1 71.56 635 PHE B N 1
ATOM 12648 C CA . PHE B 1 635 ? -38.469 -17.688 -6.449 1 71.56 635 PHE B CA 1
ATOM 12649 C C . PHE B 1 635 ? -38.094 -18.578 -5.258 1 71.56 635 PHE B C 1
ATOM 12651 O O . PHE B 1 635 ? -37.594 -18.078 -4.25 1 71.56 635 PHE B O 1
ATOM 12658 N N . GLN B 1 636 ? -38.25 -19.922 -5.453 1 72.56 636 GLN B N 1
ATOM 12659 C CA . GLN B 1 636 ? -37.844 -20.891 -4.445 1 72.56 636 GLN B CA 1
ATOM 12660 C C . GLN B 1 636 ? -36.344 -21.172 -4.535 1 72.56 636 GLN B C 1
ATOM 12662 O O . GLN B 1 636 ? -35.75 -21.094 -5.613 1 72.56 636 GLN B O 1
ATOM 12667 N N . PRO B 1 637 ? -35.781 -21.469 -3.383 1 76.69 637 PRO B N 1
ATOM 12668 C CA . PRO B 1 637 ? -34.375 -21.859 -3.43 1 76.69 637 PRO B CA 1
ATOM 12669 C C . PRO B 1 637 ? -34.125 -23.109 -4.277 1 76.69 637 PRO B C 1
ATOM 12671 O O . PRO B 1 637 ? -35.062 -23.906 -4.48 1 76.69 637 PRO B O 1
ATOM 12674 N N . LYS B 1 638 ? -33 -23.234 -4.797 1 78 638 LYS B N 1
ATOM 12675 C CA . LYS B 1 638 ? -32.625 -24.375 -5.625 1 78 638 LYS B CA 1
ATOM 12676 C C . LYS B 1 638 ? -31.797 -25.391 -4.824 1 78 638 LYS B C 1
ATOM 12678 O O . LYS B 1 638 ? -30.812 -25.016 -4.172 1 78 638 LYS B O 1
ATOM 12683 N N . TYR B 1 639 ? -32.219 -26.547 -4.855 1 76.88 639 TYR B N 1
ATOM 12684 C CA . TYR B 1 639 ? -31.453 -27.594 -4.207 1 76.88 639 TYR B CA 1
ATOM 12685 C C . TYR B 1 639 ? -30.359 -28.109 -5.133 1 76.88 639 TYR B C 1
ATOM 12687 O O . TYR B 1 639 ? -30.641 -28.516 -6.266 1 76.88 639 TYR B O 1
ATOM 12695 N N . VAL B 1 640 ? -29.172 -28.062 -4.801 1 74.06 640 VAL B N 1
ATOM 12696 C CA . VAL B 1 640 ? -28.031 -28.609 -5.527 1 74.06 640 VAL B CA 1
ATOM 12697 C C . VAL B 1 640 ? -27.438 -29.781 -4.754 1 74.06 640 VAL B C 1
ATOM 12699 O O . VAL B 1 640 ? -27.047 -29.625 -3.596 1 74.06 640 VAL B O 1
ATOM 12702 N N . PRO B 1 641 ? -27.344 -30.859 -5.363 1 67.56 641 PRO B N 1
ATOM 12703 C CA . PRO B 1 641 ? -26.828 -32.031 -4.676 1 67.56 641 PRO B CA 1
ATOM 12704 C C . PRO B 1 641 ? -25.422 -31.828 -4.113 1 67.56 641 PRO B C 1
ATOM 12706 O O . PRO B 1 641 ? -24.562 -31.281 -4.801 1 67.56 641 PRO B O 1
ATOM 12709 N N . GLY B 1 642 ? -25.188 -32.219 -2.979 1 63.19 642 GLY B N 1
ATOM 12710 C CA . GLY B 1 642 ? -23.891 -32.125 -2.33 1 63.19 642 GLY B CA 1
ATOM 12711 C C . GLY B 1 642 ? -23.656 -30.797 -1.649 1 63.19 642 GLY B C 1
ATOM 12712 O O . GLY B 1 642 ? -22.734 -30.656 -0.849 1 63.19 642 GLY B O 1
ATOM 12713 N N . VAL B 1 643 ? -24.516 -29.844 -1.979 1 68.94 643 VAL B N 1
ATOM 12714 C CA . VAL B 1 643 ? -24.297 -28.516 -1.416 1 68.94 643 VAL B CA 1
ATOM 12715 C C . VAL B 1 643 ? -25.5 -28.141 -0.533 1 68.94 643 VAL B C 1
ATOM 12717 O O . VAL B 1 643 ? -25.312 -27.719 0.611 1 68.94 643 VAL B O 1
ATOM 12720 N N . GLY B 1 644 ? -26.609 -28.359 -1.019 1 73.88 644 GLY B N 1
ATOM 12721 C CA . GLY B 1 644 ? -27.812 -27.984 -0.28 1 73.88 644 GLY B CA 1
ATOM 12722 C C . GLY B 1 644 ? -28.656 -26.953 -0.993 1 73.88 644 GLY B C 1
ATOM 12723 O O . GLY B 1 644 ? -28.656 -26.875 -2.223 1 73.88 644 GLY B O 1
ATOM 12724 N N . TRP B 1 645 ? -29.484 -26.297 -0.191 1 77.94 645 TRP B N 1
ATOM 12725 C CA . TRP B 1 645 ? -30.375 -25.297 -0.764 1 77.94 645 TRP B CA 1
ATOM 12726 C C . TRP B 1 645 ? -29.656 -23.969 -0.96 1 77.94 645 TRP B C 1
ATOM 12728 O O . TRP B 1 645 ? -29.047 -23.453 -0.026 1 77.94 645 TRP B O 1
ATOM 12738 N N . LEU B 1 646 ? -29.734 -23.531 -2.176 1 82.81 646 LEU B N 1
ATOM 12739 C CA . LEU B 1 646 ? -29.062 -22.281 -2.525 1 82.81 646 LEU B CA 1
ATOM 12740 C C . LEU B 1 646 ? -30.078 -21.219 -2.949 1 82.81 646 LEU B C 1
ATOM 12742 O O . LEU B 1 646 ? -31.125 -21.547 -3.506 1 82.81 646 LEU B O 1
ATOM 12746 N N . GLN B 1 647 ? -29.734 -20 -2.617 1 85.44 647 GLN B N 1
ATOM 12747 C CA . GLN B 1 647 ? -30.578 -18.859 -2.977 1 85.44 647 GLN B CA 1
ATOM 12748 C C . GLN B 1 647 ? -29.734 -17.688 -3.451 1 85.44 647 GLN B C 1
ATOM 12750 O O . GLN B 1 647 ? -28.516 -17.766 -3.486 1 85.44 647 GLN B O 1
ATOM 12755 N N . ASP B 1 648 ? -30.438 -16.672 -3.891 1 85.62 648 ASP B N 1
ATOM 12756 C CA . ASP B 1 648 ? -29.797 -15.477 -4.422 1 85.62 648 ASP B CA 1
ATOM 12757 C C . ASP B 1 648 ? -28.906 -14.812 -3.373 1 85.62 648 ASP B C 1
ATOM 12759 O O . ASP B 1 648 ? -29.375 -14.492 -2.275 1 85.62 648 ASP B O 1
ATOM 12763 N N . ALA B 1 649 ? -27.672 -14.602 -3.729 1 86.25 649 ALA B N 1
ATOM 12764 C CA . ALA B 1 649 ? -26.703 -13.984 -2.822 1 86.25 649 ALA B CA 1
ATOM 12765 C C . ALA B 1 649 ? -27 -12.5 -2.639 1 86.25 649 ALA B C 1
ATOM 12767 O O . ALA B 1 649 ? -26.469 -11.859 -1.729 1 86.25 649 ALA B O 1
ATOM 12768 N N . GLY B 1 650 ? -27.797 -11.93 -3.475 1 85.62 650 GLY B N 1
ATOM 12769 C CA . GLY B 1 650 ? -28.141 -10.516 -3.4 1 85.62 650 GLY B CA 1
ATOM 12770 C C . GLY B 1 650 ? -28.766 -10.117 -2.074 1 85.62 650 GLY B C 1
ATOM 12771 O O . GLY B 1 650 ? -28.75 -8.945 -1.702 1 85.62 650 GLY B O 1
ATOM 12772 N N . MET B 1 651 ? -29.219 -11.086 -1.368 1 81.44 651 MET B N 1
ATOM 12773 C CA . MET B 1 651 ? -29.844 -10.812 -0.078 1 81.44 651 MET B CA 1
ATOM 12774 C C . MET B 1 651 ? -28.781 -10.461 0.971 1 81.44 651 MET B C 1
ATOM 12776 O O . MET B 1 651 ? -29.109 -9.836 1.984 1 81.44 651 MET B O 1
ATOM 12780 N N . VAL B 1 652 ? -27.594 -10.938 0.656 1 81.25 652 VAL B N 1
ATOM 12781 C CA . VAL B 1 652 ? -26.562 -10.695 1.657 1 81.25 652 VAL B CA 1
ATOM 12782 C C . VAL B 1 652 ? -25.469 -9.812 1.068 1 81.25 652 VAL B C 1
ATOM 12784 O O . VAL B 1 652 ? -24.766 -9.109 1.801 1 81.25 652 VAL B O 1
ATOM 12787 N N . GLU B 1 653 ? -25.344 -9.883 -0.193 1 87.56 653 GLU B N 1
ATOM 12788 C CA . GLU B 1 653 ? -24.297 -9.102 -0.863 1 87.56 653 GLU B CA 1
ATOM 12789 C C . GLU B 1 653 ? -24.688 -8.789 -2.305 1 87.56 653 GLU B C 1
ATOM 12791 O O . GLU B 1 653 ? -24.312 -9.508 -3.229 1 87.56 653 GLU B O 1
ATOM 12796 N N . ASN B 1 654 ? -25.266 -7.68 -2.441 1 90.62 654 ASN B N 1
ATOM 12797 C CA . ASN B 1 654 ? -25.797 -7.336 -3.756 1 90.62 654 ASN B CA 1
ATOM 12798 C C . ASN B 1 654 ? -24.734 -6.676 -4.633 1 90.62 654 ASN B C 1
ATOM 12800 O O . ASN B 1 654 ? -24.906 -6.547 -5.844 1 90.62 654 ASN B O 1
ATOM 12804 N N . ASN B 1 655 ? -23.719 -6.141 -4.07 1 93.38 655 ASN B N 1
ATOM 12805 C CA . ASN B 1 655 ? -22.484 -5.723 -4.734 1 93.38 655 ASN B CA 1
ATOM 12806 C C . ASN B 1 655 ? -21.328 -6.672 -4.418 1 93.38 655 ASN B C 1
ATOM 12808 O O . ASN B 1 655 ? -20.844 -6.695 -3.287 1 93.38 655 ASN B O 1
ATOM 12812 N N . PRO B 1 656 ? -20.859 -7.438 -5.379 1 94.81 656 PRO B N 1
ATOM 12813 C CA . PRO B 1 656 ? -19.938 -8.539 -5.066 1 94.81 656 PRO B CA 1
ATOM 12814 C C . PRO B 1 656 ? -18.469 -8.094 -5.051 1 94.81 656 PRO B C 1
ATOM 12816 O O . PRO B 1 656 ? -17.578 -8.914 -5.266 1 94.81 656 PRO B O 1
ATOM 12819 N N . ILE B 1 657 ? -18.125 -6.852 -4.812 1 94.94 657 ILE B N 1
ATOM 12820 C CA . ILE B 1 657 ? -16.766 -6.332 -4.848 1 94.94 657 ILE B CA 1
ATOM 12821 C C . ILE B 1 657 ? -15.898 -7.098 -3.85 1 94.94 657 ILE B C 1
ATOM 12823 O O . ILE B 1 657 ? -14.758 -7.457 -4.156 1 94.94 657 ILE B O 1
ATOM 12827 N N . SER B 1 658 ? -16.391 -7.359 -2.627 1 93 658 SER B N 1
ATOM 12828 C CA . SER B 1 658 ? -15.586 -8.047 -1.622 1 93 658 SER B CA 1
ATOM 12829 C C . SER B 1 658 ? -15.211 -9.453 -2.08 1 93 658 SER B C 1
ATOM 12831 O O . SER B 1 658 ? -14.094 -9.914 -1.858 1 93 658 SER B O 1
ATOM 12833 N N . LEU B 1 659 ? -16.156 -10.148 -2.729 1 92 659 LEU B N 1
ATOM 12834 C CA . LEU B 1 659 ? -15.906 -11.492 -3.246 1 92 659 LEU B CA 1
ATOM 12835 C C . LEU B 1 659 ? -14.945 -11.453 -4.426 1 92 659 LEU B C 1
ATOM 12837 O O . LEU B 1 659 ? -14.055 -12.305 -4.535 1 92 659 LEU B O 1
ATOM 12841 N N . LEU B 1 660 ? -15.188 -10.477 -5.238 1 95.25 660 LEU B N 1
ATOM 12842 C CA . LEU B 1 660 ? -14.336 -10.281 -6.406 1 95.25 660 LEU B CA 1
ATOM 12843 C C . LEU B 1 660 ? -12.891 -10.039 -5.992 1 95.25 660 LEU B C 1
ATOM 12845 O O . LEU B 1 660 ? -11.977 -10.664 -6.535 1 95.25 660 LEU B O 1
ATOM 12849 N N . LEU B 1 661 ? -12.656 -9.195 -5.051 1 93.38 661 LEU B N 1
ATOM 12850 C CA . LEU B 1 661 ? -11.305 -8.875 -4.59 1 93.38 661 LEU B CA 1
ATOM 12851 C C . LEU B 1 661 ? -10.68 -10.078 -3.887 1 93.38 661 LEU B C 1
ATOM 12853 O O . LEU B 1 661 ? -9.477 -10.32 -4.027 1 93.38 661 LEU B O 1
ATOM 12857 N N . SER B 1 662 ? -11.445 -10.781 -3.115 1 90.94 662 SER B N 1
ATOM 12858 C CA . SER B 1 662 ? -10.938 -12 -2.484 1 90.94 662 SER B CA 1
ATOM 12859 C C . SER B 1 662 ? -10.383 -12.969 -3.521 1 90.94 662 SER B C 1
ATOM 12861 O O . SER B 1 662 ? -9.289 -13.516 -3.346 1 90.94 662 SER B O 1
ATOM 12863 N N . GLN B 1 663 ? -11.125 -13.133 -4.582 1 91.44 663 GLN B N 1
ATOM 12864 C CA . GLN B 1 663 ? -10.68 -14.016 -5.656 1 91.44 663 GLN B CA 1
ATOM 12865 C C . GLN B 1 663 ? -9.469 -13.438 -6.383 1 91.44 663 GLN B C 1
ATOM 12867 O O . GLN B 1 663 ? -8.562 -14.172 -6.766 1 91.44 663 GLN B O 1
ATOM 12872 N N . TYR B 1 664 ? -9.383 -12.203 -6.566 1 93.31 664 TYR B N 1
ATOM 12873 C CA . TYR B 1 664 ? -8.266 -11.547 -7.223 1 93.31 664 TYR B CA 1
ATOM 12874 C C . TYR B 1 664 ? -6.957 -11.844 -6.492 1 93.31 664 TYR B C 1
ATOM 12876 O O . TYR B 1 664 ? -5.961 -12.219 -7.113 1 93.31 664 TYR B O 1
ATOM 12884 N N . TYR B 1 665 ? -7.023 -11.609 -5.176 1 88.88 665 TYR B N 1
ATOM 12885 C CA . TYR B 1 665 ? -5.805 -11.773 -4.395 1 88.88 665 TYR B CA 1
ATOM 12886 C C . TYR B 1 665 ? -5.379 -13.234 -4.352 1 88.88 665 TYR B C 1
ATOM 12888 O O . TYR B 1 665 ? -4.191 -13.539 -4.246 1 88.88 665 TYR B O 1
ATOM 12896 N N . GLU B 1 666 ? -6.301 -14.094 -4.492 1 86.75 666 GLU B N 1
ATOM 12897 C CA . GLU B 1 666 ? -5.988 -15.523 -4.504 1 86.75 666 GLU B CA 1
ATOM 12898 C C . GLU B 1 666 ? -5.402 -15.945 -5.848 1 86.75 666 GLU B C 1
ATOM 12900 O O . GLU B 1 666 ? -4.461 -16.734 -5.898 1 86.75 666 GLU B O 1
ATOM 12905 N N . LEU B 1 667 ? -5.98 -15.414 -6.902 1 88.81 667 LEU B N 1
ATOM 12906 C CA . LEU B 1 667 ? -5.617 -15.836 -8.25 1 88.81 667 LEU B CA 1
ATOM 12907 C C . LEU B 1 667 ? -4.355 -15.125 -8.727 1 88.81 667 LEU B C 1
ATOM 12909 O O . LEU B 1 667 ? -3.598 -15.664 -9.531 1 88.81 667 LEU B O 1
ATOM 12913 N N . TYR B 1 668 ? -4.141 -13.922 -8.258 1 88.81 668 TYR B N 1
ATOM 12914 C CA . TYR B 1 668 ? -3.027 -13.102 -8.727 1 88.81 668 TYR B CA 1
ATOM 12915 C C . TYR B 1 668 ? -2.182 -12.602 -7.566 1 88.81 668 TYR B C 1
ATOM 12917 O O . TYR B 1 668 ? -2.062 -11.391 -7.352 1 88.81 668 TYR B O 1
ATOM 12925 N N . PRO B 1 669 ? -1.456 -13.391 -6.871 1 78.62 669 PRO B N 1
ATOM 12926 C CA . PRO B 1 669 ? -0.724 -13.023 -5.66 1 78.62 669 PRO B CA 1
ATOM 12927 C C . PRO B 1 669 ? 0.433 -12.062 -5.941 1 78.62 669 PRO B C 1
ATOM 12929 O O . PRO B 1 669 ? 0.864 -11.336 -5.047 1 78.62 669 PRO B O 1
ATOM 12932 N N . ALA B 1 670 ? 0.917 -12.055 -7.117 1 73.62 670 ALA B N 1
ATOM 12933 C CA . ALA B 1 670 ? 2.068 -11.211 -7.426 1 73.62 670 ALA B CA 1
ATOM 12934 C C . ALA B 1 670 ? 1.648 -9.75 -7.605 1 73.62 670 ALA B C 1
ATOM 12936 O O . ALA B 1 670 ? 2.48 -8.844 -7.527 1 73.62 670 ALA B O 1
ATOM 12937 N N . ASN B 1 671 ? 0.416 -9.609 -7.914 1 73 671 ASN B N 1
ATOM 12938 C CA . ASN B 1 671 ? -0.076 -8.258 -8.141 1 73 671 ASN B CA 1
ATOM 12939 C C . ASN B 1 671 ? -0.653 -7.648 -6.863 1 73 671 ASN B C 1
ATOM 12941 O O . ASN B 1 671 ? -1.671 -8.117 -6.355 1 73 671 ASN B O 1
ATOM 12945 N N . ALA B 1 672 ? 0.032 -6.688 -6.363 1 66.56 672 ALA B N 1
ATOM 12946 C CA . ALA B 1 672 ? -0.447 -6.047 -5.141 1 66.56 672 ALA B CA 1
ATOM 12947 C C . ALA B 1 672 ? -1.748 -5.289 -5.391 1 66.56 672 ALA B C 1
ATOM 12949 O O . ALA B 1 672 ? -2.605 -5.207 -4.508 1 66.56 672 ALA B O 1
ATOM 12950 N N . THR B 1 673 ? -1.858 -4.738 -6.637 1 81.19 673 THR B N 1
ATOM 12951 C CA . THR B 1 673 ? -3.039 -3.941 -6.957 1 81.19 673 THR B CA 1
ATOM 12952 C C . THR B 1 673 ? -3.562 -4.285 -8.344 1 81.19 673 THR B C 1
ATOM 12954 O O . THR B 1 673 ? -2.787 -4.645 -9.234 1 81.19 673 THR B O 1
ATOM 12957 N N . CYS B 1 674 ? -4.914 -4.332 -8.469 1 91.44 674 CYS B N 1
ATOM 12958 C CA . CYS B 1 674 ? -5.539 -4.574 -9.766 1 91.44 674 CYS B CA 1
ATOM 12959 C C . CYS B 1 674 ? -5.344 -3.383 -10.695 1 91.44 674 CYS B C 1
ATOM 12961 O O . CYS B 1 674 ? -4.996 -2.291 -10.25 1 91.44 674 CYS B O 1
ATOM 12963 N N . GLN B 1 675 ? -5.484 -3.611 -11.969 1 94.44 675 GLN B N 1
ATOM 12964 C CA . GLN B 1 675 ? -5.371 -2.543 -12.961 1 94.44 675 GLN B CA 1
ATOM 12965 C C . GLN B 1 675 ? -6.473 -1.506 -12.773 1 94.44 675 GLN B C 1
ATOM 12967 O O . GLN B 1 675 ? -6.207 -0.302 -12.766 1 94.44 675 GLN B O 1
ATOM 12972 N N . PHE B 1 676 ? -7.652 -1.919 -12.711 1 95.75 676 PHE B N 1
ATOM 12973 C CA . PHE B 1 676 ? -8.805 -1.091 -12.367 1 95.75 676 PHE B CA 1
ATOM 12974 C C . PHE B 1 676 ? -9.977 -1.955 -11.93 1 95.75 676 PHE B C 1
ATOM 12976 O O . PHE B 1 676 ? -10.023 -3.15 -12.227 1 95.75 676 PHE B O 1
ATOM 12983 N N . LEU B 1 677 ? -10.82 -1.459 -11.109 1 97.12 677 LEU B N 1
ATOM 12984 C CA . LEU B 1 677 ? -12.055 -2.088 -10.641 1 97.12 677 LEU B CA 1
ATOM 12985 C C . LEU B 1 677 ? -13.273 -1.298 -11.094 1 97.12 677 LEU B C 1
ATOM 12987 O O . LEU B 1 677 ? -13.484 -0.163 -10.664 1 97.12 677 LEU B O 1
ATOM 12991 N N . LEU B 1 678 ? -14.016 -1.849 -12.055 1 97.94 678 LEU B N 1
ATOM 12992 C CA . LEU B 1 678 ? -15.234 -1.21 -12.539 1 97.94 678 LEU B CA 1
ATOM 12993 C C . LEU B 1 678 ? -16.469 -1.862 -11.93 1 97.94 678 LEU B C 1
ATOM 12995 O O . LEU B 1 678 ? -16.734 -3.041 -12.172 1 97.94 678 LEU B O 1
ATOM 12999 N N . SER B 1 679 ? -17.141 -1.149 -11.07 1 97.75 679 SER B N 1
ATOM 13000 C CA . SER B 1 679 ? -18.422 -1.579 -10.508 1 97.75 679 SER B CA 1
ATOM 13001 C C . SER B 1 679 ? -19.594 -0.938 -11.25 1 97.75 679 SER B C 1
ATOM 13003 O O . SER B 1 679 ? -19.688 0.288 -11.344 1 97.75 679 SER B O 1
ATOM 13005 N N . ILE B 1 680 ? -20.469 -1.773 -11.859 1 97.75 680 ILE B N 1
ATOM 13006 C CA . ILE B 1 680 ? -21.625 -1.256 -12.578 1 97.75 680 ILE B CA 1
ATOM 13007 C C . ILE B 1 680 ? -22.891 -1.57 -11.805 1 97.75 680 ILE B C 1
ATOM 13009 O O . ILE B 1 680 ? -23.156 -2.727 -11.461 1 97.75 680 ILE B O 1
ATOM 13013 N N . GLY B 1 681 ? -23.688 -0.538 -11.5 1 95.44 681 GLY B N 1
ATOM 13014 C CA . GLY B 1 681 ? -24.938 -0.702 -10.766 1 95.44 681 GLY B CA 1
ATOM 13015 C C . GLY B 1 681 ? -26.125 -0.952 -11.672 1 95.44 681 GLY B C 1
ATOM 13016 O O . GLY B 1 681 ? -25.984 -0.96 -12.898 1 95.44 681 GLY B O 1
ATOM 13017 N N . SER B 1 682 ? -27.312 -1.329 -11.078 1 92.44 682 SER B N 1
ATOM 13018 C CA . SER B 1 682 ? -28.578 -1.523 -11.781 1 92.44 682 SER B CA 1
ATOM 13019 C C . SER B 1 682 ? -29.5 -0.332 -11.586 1 92.44 682 SER B C 1
ATOM 13021 O O . SER B 1 682 ? -30.719 -0.441 -11.797 1 92.44 682 SER B O 1
ATOM 13023 N N . GLY B 1 683 ? -28.891 0.785 -11.148 1 88.44 683 GLY B N 1
ATOM 13024 C CA . GLY B 1 683 ? -29.656 1.98 -10.852 1 88.44 683 GLY B CA 1
ATOM 13025 C C . GLY B 1 683 ? -29.891 2.193 -9.359 1 88.44 683 GLY B C 1
ATOM 13026 O O . GLY B 1 683 ? -30.094 1.234 -8.617 1 88.44 683 GLY B O 1
ATOM 13027 N N . SER B 1 684 ? -29.719 3.447 -8.883 1 82.88 684 SER B N 1
ATOM 13028 C CA . SER B 1 684 ? -29.891 3.779 -7.473 1 82.88 684 SER B CA 1
ATOM 13029 C C . SER B 1 684 ? -30.719 5.055 -7.305 1 82.88 684 SER B C 1
ATOM 13031 O O . SER B 1 684 ? -30.828 5.852 -8.242 1 82.88 684 SER B O 1
ATOM 13033 N N . LYS B 1 685 ? -31.281 5.105 -6.148 1 74.44 685 LYS B N 1
ATOM 13034 C CA . LYS B 1 685 ? -32.094 6.285 -5.848 1 74.44 685 LYS B CA 1
ATOM 13035 C C . LYS B 1 685 ? -31.219 7.508 -5.613 1 74.44 685 LYS B C 1
ATOM 13037 O O . LYS B 1 685 ? -30.141 7.402 -5.012 1 74.44 685 LYS B O 1
ATOM 13042 N N . SER B 1 686 ? -31.469 8.656 -6.285 1 63.03 686 SER B N 1
ATOM 13043 C CA . SER B 1 686 ? -30.719 9.891 -6.109 1 63.03 686 SER B CA 1
ATOM 13044 C C . SER B 1 686 ? -30.891 10.453 -4.703 1 63.03 686 SER B C 1
ATOM 13046 O O . SER B 1 686 ? -31.984 10.367 -4.129 1 63.03 686 SER B O 1
ATOM 13048 N N . ASP B 1 687 ? -29.812 10.773 -4.008 1 52.69 687 ASP B N 1
ATOM 13049 C CA . ASP B 1 687 ? -29.844 11.391 -2.686 1 52.69 687 ASP B CA 1
ATOM 13050 C C . ASP B 1 687 ? -30.531 12.758 -2.738 1 52.69 687 ASP B C 1
ATOM 13052 O O . ASP B 1 687 ? -30.938 13.289 -1.707 1 52.69 687 ASP B O 1
ATOM 13056 N N . ASN B 1 688 ? -30.312 13.594 -3.932 1 45.5 688 ASN B N 1
ATOM 13057 C CA . ASN B 1 688 ? -30.781 14.977 -3.934 1 45.5 688 ASN B CA 1
ATOM 13058 C C . ASN B 1 688 ? -32.281 15.047 -3.709 1 45.5 688 ASN B C 1
ATOM 13060 O O . ASN B 1 688 ? -32.906 16.094 -3.92 1 45.5 688 ASN B O 1
ATOM 13064 N N . ALA B 1 689 ? -33.062 14.18 -3.678 1 38.28 689 ALA B N 1
ATOM 13065 C CA . ALA B 1 689 ? -34.469 14.484 -3.4 1 38.28 689 ALA B CA 1
ATOM 13066 C C . ALA B 1 689 ? -34.594 15.336 -2.145 1 38.28 689 ALA B C 1
ATOM 13068 O O . ALA B 1 689 ? -34.188 14.93 -1.059 1 38.28 689 ALA B O 1
ATOM 13069 N N . GLU B 1 690 ? -34.438 16.625 -2.32 1 37.34 690 GLU B N 1
ATOM 13070 C CA . GLU B 1 690 ? -34.812 17.594 -1.305 1 37.34 690 GLU B CA 1
ATOM 13071 C C . GLU B 1 690 ? -35.781 16.984 -0.291 1 37.34 690 GLU B C 1
ATOM 13073 O O . GLU B 1 690 ? -36.812 16.422 -0.665 1 37.34 690 GLU B O 1
ATOM 13078 N N . LEU B 1 691 ? -35.219 16.594 0.69 1 35.91 691 LEU B N 1
ATOM 13079 C CA . LEU B 1 691 ? -36.219 16.281 1.712 1 35.91 691 LEU B CA 1
ATOM 13080 C C . LEU B 1 691 ? -37.281 17.391 1.797 1 35.91 691 LEU B C 1
ATOM 13082 O O . LEU B 1 691 ? -36.938 18.562 1.969 1 35.91 691 LEU B O 1
ATOM 13086 N N . PRO B 1 692 ? -38.312 17.375 1.215 1 32.47 692 PRO B N 1
ATOM 13087 C CA . PRO B 1 692 ? -39.312 18.438 1.414 1 32.47 692 PRO B CA 1
ATOM 13088 C C . PRO B 1 692 ? -39.312 19 2.832 1 32.47 692 PRO B C 1
ATOM 13090 O O . PRO B 1 692 ? -40.125 19.859 3.166 1 32.47 692 PRO B O 1
ATOM 13093 N N . TYR B 1 693 ? -38.719 18.375 3.822 1 31.41 693 TYR B N 1
ATOM 13094 C CA . TYR B 1 693 ? -39.156 18.781 5.152 1 31.41 693 TYR B CA 1
ATOM 13095 C C . TYR B 1 693 ? -38.406 20 5.629 1 31.41 693 TYR B C 1
ATOM 13097 O O . TYR B 1 693 ? -38.531 20.406 6.789 1 31.41 693 TYR B O 1
ATOM 13105 N N . ALA B 1 694 ? -37.5 20.766 5.004 1 32.53 694 ALA B N 1
ATOM 13106 C CA . ALA B 1 694 ? -36.969 21.984 5.605 1 32.53 694 ALA B CA 1
ATOM 13107 C C . ALA B 1 694 ? -38.094 22.938 5.98 1 32.53 694 ALA B C 1
ATOM 13109 O O . ALA B 1 694 ? -38 23.672 6.977 1 32.53 694 ALA B O 1
ATOM 13110 N N . ASN B 1 695 ? -39.031 23.344 5.082 1 29.06 695 ASN B N 1
ATOM 13111 C CA . ASN B 1 695 ? -39.969 24.422 5.363 1 29.06 695 ASN B CA 1
ATOM 13112 C C . ASN B 1 695 ? -41.156 23.938 6.207 1 29.06 695 ASN B C 1
ATOM 13114 O O . ASN B 1 695 ? -42.25 24.453 6.09 1 29.06 695 ASN B O 1
ATOM 13118 N N . MET B 1 696 ? -41.281 22.828 6.742 1 28.34 696 MET B N 1
ATOM 13119 C CA . MET B 1 696 ? -42.469 22.844 7.629 1 28.34 696 MET B CA 1
ATOM 13120 C C . MET B 1 696 ? -42.25 23.828 8.773 1 28.34 696 MET B C 1
ATOM 13122 O O . MET B 1 696 ? -41.469 23.578 9.68 1 28.34 696 MET B O 1
ATOM 13126 N N . ASP B 1 697 ? -42.5 25.188 8.602 1 27.22 697 ASP B N 1
ATOM 13127 C CA . ASP B 1 697 ? -42.938 26.219 9.539 1 27.22 697 ASP B CA 1
ATOM 13128 C C . ASP B 1 697 ? -43.844 25.625 10.633 1 27.22 697 ASP B C 1
ATOM 13130 O O . ASP B 1 697 ? -44.375 24.531 10.469 1 27.22 697 ASP B O 1
ATOM 13134 N N . GLY B 1 698 ? -44.312 26.516 11.758 1 28.72 698 GLY B N 1
ATOM 13135 C CA . GLY B 1 698 ? -45.156 26.516 12.93 1 28.72 698 GLY B CA 1
ATOM 13136 C C . GLY B 1 698 ? -46.531 25.875 12.68 1 28.72 698 GLY B C 1
ATOM 13137 O O . GLY B 1 698 ? -47.188 25.453 13.617 1 28.72 698 GLY B O 1
ATOM 13138 N N . GLY B 1 699 ? -47.438 26.609 11.812 1 26.5 699 GLY B N 1
ATOM 13139 C CA . GLY B 1 699 ? -48.875 26.547 12.07 1 26.5 699 GLY B CA 1
ATOM 13140 C C . GLY B 1 699 ? -49.406 25.125 12.062 1 26.5 699 GLY B C 1
ATOM 13141 O O . GLY B 1 699 ? -50 24.672 13.047 1 26.5 699 GLY B O 1
ATOM 13142 N N . SER B 1 700 ? -50.219 24.75 10.883 1 25.88 700 SER B N 1
ATOM 13143 C CA . SER B 1 700 ? -51.344 23.844 11.086 1 25.88 700 SER B CA 1
ATOM 13144 C C . SER B 1 700 ? -50.875 22.516 11.656 1 25.88 700 SER B C 1
ATOM 13146 O O . SER B 1 700 ? -49.906 21.922 11.164 1 25.88 700 SER B O 1
ATOM 13148 N N . LEU B 1 701 ? -51.156 22.078 12.977 1 27.55 701 LEU B N 1
ATOM 13149 C CA . LEU B 1 701 ? -51.406 21.109 14.047 1 27.55 701 LEU B CA 1
ATOM 13150 C C . LEU B 1 701 ? -51.812 19.766 13.469 1 27.55 701 LEU B C 1
ATOM 13152 O O . LEU B 1 701 ? -51.688 18.734 14.133 1 27.55 701 LEU B O 1
ATOM 13156 N N . PHE B 1 702 ? -52.938 19.719 12.562 1 27.59 702 PHE B N 1
ATOM 13157 C CA . PHE B 1 702 ? -53.844 18.578 12.367 1 27.59 702 PHE B CA 1
ATOM 13158 C C . PHE B 1 702 ? -53.156 17.453 11.633 1 27.59 702 PHE B C 1
ATOM 13160 O O . PHE B 1 702 ? -53.562 16.297 11.727 1 27.59 702 PHE B O 1
ATOM 13167 N N . GLY B 1 703 ? -52.781 17.547 10.32 1 28.84 703 GLY B N 1
ATOM 13168 C CA . GLY B 1 703 ? -52.875 16.297 9.578 1 28.84 703 GLY B CA 1
ATOM 13169 C C . GLY B 1 703 ? -51.938 15.219 10.07 1 28.84 703 GLY B C 1
ATOM 13170 O O . GLY B 1 703 ? -50.719 15.359 9.969 1 28.84 703 GLY B O 1
ATOM 13171 N N . THR B 1 704 ? -52.125 14.336 11.117 1 30.64 704 THR B N 1
ATOM 13172 C CA . THR B 1 704 ? -51.844 13.211 12 1 30.64 704 THR B CA 1
ATOM 13173 C C . THR B 1 704 ? -51.156 12.086 11.25 1 30.64 704 THR B C 1
ATOM 13175 O O . THR B 1 704 ? -50.344 11.359 11.82 1 30.64 704 THR B O 1
ATOM 13178 N N . ASP B 1 705 ? -51.719 11.57 10.062 1 32.22 705 ASP B N 1
ATOM 13179 C CA . ASP B 1 705 ? -51.5 10.344 9.305 1 32.22 705 ASP B CA 1
ATOM 13180 C C . ASP B 1 705 ? -50.094 10.312 8.695 1 32.22 705 ASP B C 1
ATOM 13182 O O . ASP B 1 705 ? -49.531 9.242 8.484 1 32.22 705 ASP B O 1
ATOM 13186 N N . VAL B 1 706 ? -49.688 11.367 8.016 1 32.25 706 VAL B N 1
ATOM 13187 C CA . VAL B 1 706 ? -48.438 11.406 7.266 1 32.25 706 VAL B CA 1
ATOM 13188 C C . VAL B 1 706 ? -47.281 11.32 8.234 1 32.25 706 VAL B C 1
ATOM 13190 O O . VAL B 1 706 ? -46.188 10.898 7.852 1 32.25 706 VAL B O 1
ATOM 13193 N N . LEU B 1 707 ? -47.219 11.891 9.367 1 35.78 707 LEU B N 1
ATOM 13194 C CA . LEU B 1 707 ? -46.25 11.844 10.438 1 35.78 707 LEU B CA 1
ATOM 13195 C C . LEU B 1 707 ? -46.094 10.43 10.992 1 35.78 707 LEU B C 1
ATOM 13197 O O . LEU B 1 707 ? -45.031 10.016 11.398 1 35.78 707 LEU B O 1
ATOM 13201 N N . GLY B 1 708 ? -47.281 9.727 11.32 1 38.41 708 GLY B N 1
ATOM 13202 C CA . GLY B 1 708 ? -47.375 8.367 11.82 1 38.41 708 GLY B CA 1
ATOM 13203 C C . GLY B 1 708 ? -46.656 7.344 10.961 1 38.41 708 GLY B C 1
ATOM 13204 O O . GLY B 1 708 ? -46.062 6.402 11.484 1 38.41 708 GLY B O 1
ATOM 13205 N N . TYR B 1 709 ? -47.031 7.375 9.633 1 38.75 709 TYR B N 1
ATOM 13206 C CA . TYR B 1 709 ? -46.531 6.441 8.617 1 38.75 709 TYR B CA 1
ATOM 13207 C C . TYR B 1 709 ? -45.031 6.59 8.406 1 38.75 709 TYR B C 1
ATOM 13209 O O . TYR B 1 709 ? -44.344 5.598 8.227 1 38.75 709 TYR B O 1
ATOM 13217 N N . LYS B 1 710 ? -44.5 7.84 8.219 1 46.78 710 LYS B N 1
ATOM 13218 C CA . LYS B 1 710 ? -43.125 8.156 7.91 1 46.78 710 LYS B CA 1
ATOM 13219 C C . LYS B 1 710 ? -42.188 7.789 9.07 1 46.78 710 LYS B C 1
ATOM 13221 O O . LYS B 1 710 ? -41.031 7.426 8.859 1 46.78 710 LYS B O 1
ATOM 13226 N N . THR B 1 711 ? -42.781 7.82 10.336 1 53.56 711 THR B N 1
ATOM 13227 C CA . THR B 1 711 ? -42 7.504 11.516 1 53.56 711 THR B CA 1
ATOM 13228 C C . THR B 1 711 ? -42.25 6.07 11.977 1 53.56 711 THR B C 1
ATOM 13230 O O . THR B 1 711 ? -41.781 5.66 13.039 1 53.56 711 THR B O 1
ATOM 13233 N N . SER B 1 712 ? -42.938 5.344 11.148 1 62.56 712 SER B N 1
ATOM 13234 C CA . SER B 1 712 ? -43.188 3.973 11.578 1 62.56 712 SER B CA 1
ATOM 13235 C C . SER B 1 712 ? -41.906 3.133 11.57 1 62.56 712 SER B C 1
ATOM 13237 O O . SER B 1 712 ? -41.062 3.295 10.695 1 62.56 712 SER B O 1
ATOM 13239 N N . ALA B 1 713 ? -41.812 2.398 12.641 1 70.25 713 ALA B N 1
ATOM 13240 C CA . ALA B 1 713 ? -40.656 1.508 12.789 1 70.25 713 ALA B CA 1
ATOM 13241 C C . ALA B 1 713 ? -40.5 0.586 11.586 1 70.25 713 ALA B C 1
ATOM 13243 O O . ALA B 1 713 ? -39.406 0.332 11.117 1 70.25 713 ALA B O 1
ATOM 13244 N N . LEU B 1 714 ? -41.688 0.152 10.969 1 68.19 714 LEU B N 1
ATOM 13245 C CA . LEU B 1 714 ? -41.656 -0.786 9.852 1 68.19 714 LEU B CA 1
ATOM 13246 C C . LEU B 1 714 ? -41.094 -0.111 8.594 1 68.19 714 LEU B C 1
ATOM 13248 O O . LEU B 1 714 ? -40.344 -0.715 7.84 1 68.19 714 LEU B O 1
ATOM 13252 N N . ARG B 1 715 ? -41.562 1.09 8.43 1 68.75 715 ARG B N 1
ATOM 13253 C CA . ARG B 1 715 ? -41.094 1.818 7.262 1 68.75 715 ARG B CA 1
ATOM 13254 C C . ARG B 1 715 ? -39.594 2.119 7.379 1 68.75 715 ARG B C 1
ATOM 13256 O O . ARG B 1 715 ? -38.875 2.076 6.383 1 68.75 715 ARG B O 1
ATOM 13263 N N . ARG B 1 716 ? -39.25 2.402 8.594 1 73.81 716 ARG B N 1
ATOM 13264 C CA . ARG B 1 716 ? -37.844 2.674 8.836 1 73.81 716 ARG B CA 1
ATOM 13265 C C . ARG B 1 716 ? -37 1.43 8.586 1 73.81 716 ARG B C 1
ATOM 13267 O O . ARG B 1 716 ? -35.906 1.513 7.988 1 73.81 716 ARG B O 1
ATOM 13274 N N . ILE B 1 717 ? -37.469 0.346 9.023 1 73.31 717 ILE B N 1
ATOM 13275 C CA . ILE B 1 717 ? -36.75 -0.919 8.844 1 73.31 717 ILE B CA 1
ATOM 13276 C C . ILE B 1 717 ? -36.719 -1.275 7.355 1 73.31 717 ILE B C 1
ATOM 13278 O O . ILE B 1 717 ? -35.656 -1.703 6.844 1 73.31 717 ILE B O 1
ATOM 13282 N N . ALA B 1 718 ? -37.844 -1.096 6.707 1 71.75 718 ALA B N 1
ATOM 13283 C CA . ALA B 1 718 ? -37.906 -1.393 5.277 1 71.75 718 ALA B CA 1
ATOM 13284 C C . ALA B 1 718 ? -36.938 -0.517 4.492 1 71.75 718 ALA B C 1
ATOM 13286 O O . ALA B 1 718 ? -36.219 -1.002 3.602 1 71.75 718 ALA B O 1
ATOM 13287 N N . SER B 1 719 ? -36.938 0.722 4.828 1 73.19 719 SER B N 1
ATOM 13288 C CA . SER B 1 719 ? -36.031 1.648 4.148 1 73.19 719 SER B CA 1
ATOM 13289 C C . SER B 1 719 ? -34.562 1.293 4.41 1 73.19 719 SER B C 1
ATOM 13291 O O . SER B 1 719 ? -33.75 1.381 3.508 1 73.19 719 SER B O 1
ATOM 13293 N N . ALA B 1 720 ? -34.344 0.927 5.609 1 74.31 720 ALA B N 1
ATOM 13294 C CA . ALA B 1 720 ? -32.969 0.521 5.965 1 74.31 720 ALA B CA 1
ATOM 13295 C C . ALA B 1 720 ? -32.562 -0.74 5.211 1 74.31 720 ALA B C 1
ATOM 13297 O O . ALA B 1 720 ? -31.453 -0.837 4.711 1 74.31 720 ALA B O 1
ATOM 13298 N N . TYR B 1 721 ? -33.438 -1.613 5.184 1 74.75 721 TYR B N 1
ATOM 13299 C CA . TYR B 1 721 ? -33.156 -2.859 4.48 1 74.75 721 TYR B CA 1
ATOM 13300 C C . TYR B 1 721 ? -32.938 -2.609 2.992 1 74.75 721 TYR B C 1
ATOM 13302 O O . TYR B 1 721 ? -32.031 -3.178 2.389 1 74.75 721 TYR B O 1
ATOM 13310 N N . GLU B 1 722 ? -33.781 -1.798 2.449 1 74.31 722 GLU B N 1
ATOM 13311 C CA . GLU B 1 722 ? -33.625 -1.435 1.045 1 74.31 722 GLU B CA 1
ATOM 13312 C C . GLU B 1 722 ? -32.25 -0.799 0.793 1 74.31 722 GLU B C 1
ATOM 13314 O O . GLU B 1 722 ? -31.625 -1.076 -0.223 1 74.31 722 GLU B O 1
ATOM 13319 N N . TRP B 1 723 ? -31.891 -0.009 1.675 1 76.88 723 TRP B N 1
ATOM 13320 C CA . TRP B 1 723 ? -30.578 0.624 1.554 1 76.88 723 TRP B CA 1
ATOM 13321 C C . TRP B 1 723 ? -29.453 -0.412 1.639 1 76.88 723 TRP B C 1
ATOM 13323 O O . TRP B 1 723 ? -28.5 -0.367 0.864 1 76.88 723 TRP B O 1
ATOM 13333 N N . LEU B 1 724 ? -29.672 -1.308 2.531 1 75.62 724 LEU B N 1
ATOM 13334 C CA . LEU B 1 724 ? -28.656 -2.334 2.727 1 75.62 724 LEU B CA 1
ATOM 13335 C C . LEU B 1 724 ? -28.547 -3.227 1.495 1 75.62 724 LEU B C 1
ATOM 13337 O O . LEU B 1 724 ? -27.469 -3.752 1.2 1 75.62 724 LEU B O 1
ATOM 13341 N N . LEU B 1 725 ? -29.578 -3.303 0.752 1 78.19 725 LEU B N 1
ATOM 13342 C CA . LEU B 1 725 ? -29.609 -4.168 -0.421 1 78.19 725 LEU B CA 1
ATOM 13343 C C . LEU B 1 725 ? -29.125 -3.42 -1.661 1 78.19 725 LEU B C 1
ATOM 13345 O O . LEU B 1 725 ? -28.875 -4.031 -2.699 1 78.19 725 LEU B O 1
ATOM 13349 N N . SER B 1 726 ? -29 -2.139 -1.494 1 79.69 726 SER B N 1
ATOM 13350 C CA . SER B 1 726 ? -28.547 -1.362 -2.641 1 79.69 726 SER B CA 1
ATOM 13351 C C . SER B 1 726 ? -27.062 -1.59 -2.902 1 79.69 726 SER B C 1
ATOM 13353 O O . SER B 1 726 ? -26.266 -1.665 -1.964 1 79.69 726 SER B O 1
ATOM 13355 N N . GLY B 1 727 ? -26.75 -1.79 -4.18 1 85.94 727 GLY B N 1
ATOM 13356 C CA . GLY B 1 727 ? -25.344 -1.909 -4.551 1 85.94 727 GLY B CA 1
ATOM 13357 C C . GLY B 1 727 ? -24.547 -0.665 -4.234 1 85.94 727 GLY B C 1
ATOM 13358 O O . GLY B 1 727 ? -23.344 -0.75 -3.967 1 85.94 727 GLY B O 1
ATOM 13359 N N . LEU B 1 728 ? -25.125 0.487 -4.199 1 86.12 728 LEU B N 1
ATOM 13360 C CA . LEU B 1 728 ? -24.469 1.758 -3.922 1 86.12 728 LEU B CA 1
ATOM 13361 C C . LEU B 1 728 ? -24 1.817 -2.475 1 86.12 728 LEU B C 1
ATOM 13363 O O . LEU B 1 728 ? -22.938 2.393 -2.188 1 86.12 728 LEU B O 1
ATOM 13367 N N . SER B 1 729 ? -24.812 1.261 -1.58 1 84.69 729 SER B N 1
ATOM 13368 C CA . SER B 1 729 ? -24.453 1.29 -0.163 1 84.69 729 SER B CA 1
ATOM 13369 C C . SER B 1 729 ? -23.094 0.647 0.086 1 84.69 729 SER B C 1
ATOM 13371 O O . SER B 1 729 ? -22.25 1.224 0.77 1 84.69 729 SER B O 1
ATOM 13373 N N . TYR B 1 730 ? -22.906 -0.542 -0.474 1 86.81 730 TYR B N 1
ATOM 13374 C CA . TYR B 1 730 ? -21.625 -1.2 -0.247 1 86.81 730 TYR B CA 1
ATOM 13375 C C . TYR B 1 730 ? -20.5 -0.46 -0.958 1 86.81 730 TYR B C 1
ATOM 13377 O O . TYR B 1 730 ? -19.375 -0.388 -0.451 1 86.81 730 TYR B O 1
ATOM 13385 N N . TRP B 1 731 ? -20.781 0.034 -2.172 1 91.38 731 TRP B N 1
ATOM 13386 C CA . TRP B 1 731 ? -19.766 0.819 -2.883 1 91.38 731 TRP B CA 1
ATOM 13387 C C . TRP B 1 731 ? -19.266 1.973 -2.02 1 91.38 731 TRP B C 1
ATOM 13389 O O . TRP B 1 731 ? -18.062 2.193 -1.909 1 91.38 731 TRP B O 1
ATOM 13399 N N . GLU B 1 732 ? -20.156 2.639 -1.384 1 87.62 732 GLU B N 1
ATOM 13400 C CA . GLU B 1 732 ? -19.781 3.777 -0.547 1 87.62 732 GLU B CA 1
ATOM 13401 C C . GLU B 1 732 ? -18.969 3.33 0.664 1 87.62 732 GLU B C 1
ATOM 13403 O O . GLU B 1 732 ? -17.984 3.977 1.028 1 87.62 732 GLU B O 1
ATOM 13408 N N . LYS B 1 733 ? -19.422 2.27 1.312 1 88.19 733 LYS B N 1
ATOM 13409 C CA . LYS B 1 733 ? -18.688 1.749 2.455 1 88.19 733 LYS B CA 1
ATOM 13410 C C . LYS B 1 733 ? -17.266 1.344 2.057 1 88.19 733 LYS B C 1
ATOM 13412 O O . LYS B 1 733 ? -16.297 1.644 2.768 1 88.19 733 LYS B O 1
ATOM 13417 N N . TYR B 1 734 ? -17.109 0.689 0.898 1 90.88 734 TYR B N 1
ATOM 13418 C CA . TYR B 1 734 ? -15.805 0.241 0.428 1 90.88 734 TYR B CA 1
ATOM 13419 C C . TYR B 1 734 ? -14.898 1.428 0.134 1 90.88 734 TYR B C 1
ATOM 13421 O O . TYR B 1 734 ? -13.742 1.453 0.564 1 90.88 734 TYR B O 1
ATOM 13429 N N . THR B 1 735 ? -15.352 2.428 -0.57 1 90.88 735 THR B N 1
ATOM 13430 C CA . THR B 1 735 ? -14.523 3.555 -0.98 1 90.88 735 THR B CA 1
ATOM 13431 C C . THR B 1 735 ? -14.141 4.41 0.225 1 90.88 735 THR B C 1
ATOM 13433 O O . THR B 1 735 ? -13.062 5.012 0.246 1 90.88 735 THR B O 1
ATOM 13436 N N . ARG B 1 736 ? -15.008 4.418 1.258 1 88.19 736 ARG B N 1
ATOM 13437 C CA . ARG B 1 736 ? -14.672 5.125 2.49 1 88.19 736 ARG B CA 1
ATOM 13438 C C . ARG B 1 736 ? -13.5 4.457 3.197 1 88.19 736 ARG B C 1
ATOM 13440 O O . ARG B 1 736 ? -12.742 5.117 3.918 1 88.19 736 ARG B O 1
ATOM 13447 N N . SER B 1 737 ? -13.391 3.217 2.986 1 90.31 737 SER B N 1
ATOM 13448 C CA . SER B 1 737 ? -12.367 2.443 3.689 1 90.31 737 SER B CA 1
ATOM 13449 C C . SER B 1 737 ? -11.008 2.576 3.012 1 90.31 737 SER B C 1
ATOM 13451 O O . SER B 1 737 ? -10.023 1.979 3.459 1 90.31 737 SER B O 1
ATOM 13453 N N . ILE B 1 738 ? -10.969 3.326 1.923 1 89.19 738 ILE B N 1
ATOM 13454 C CA . ILE B 1 738 ? -9.719 3.533 1.201 1 89.19 738 ILE B CA 1
ATOM 13455 C C . ILE B 1 738 ? -9.336 5.012 1.244 1 89.19 738 ILE B C 1
ATOM 13457 O O . ILE B 1 738 ? -10.203 5.887 1.174 1 89.19 738 ILE B O 1
ATOM 13461 N N . ASP B 1 739 ? -8.016 5.227 1.354 1 85 739 ASP B N 1
ATOM 13462 C CA . ASP B 1 739 ? -7.508 6.594 1.359 1 85 739 ASP B CA 1
ATOM 13463 C C . ASP B 1 739 ? -7.828 7.305 0.045 1 85 739 ASP B C 1
ATOM 13465 O O . ASP B 1 739 ? -7.543 6.781 -1.034 1 85 739 ASP B O 1
ATOM 13469 N N . LYS B 1 740 ? -8.406 8.461 0.105 1 80.94 740 LYS B N 1
ATOM 13470 C CA . LYS B 1 740 ? -8.82 9.219 -1.071 1 80.94 740 LYS B CA 1
ATOM 13471 C C . LYS B 1 740 ? -7.629 9.57 -1.953 1 80.94 740 LYS B C 1
ATOM 13473 O O . LYS B 1 740 ? -7.762 9.672 -3.174 1 80.94 740 LYS B O 1
ATOM 13478 N N . GLY B 1 741 ? -6.523 9.742 -1.391 1 79.19 741 GLY B N 1
ATOM 13479 C CA . GLY B 1 741 ? -5.348 10.117 -2.162 1 79.19 741 GLY B CA 1
ATOM 13480 C C . GLY B 1 741 ? -4.527 8.93 -2.623 1 79.19 741 GLY B C 1
ATOM 13481 O O . GLY B 1 741 ? -3.473 9.102 -3.24 1 79.19 741 GLY B O 1
ATOM 13482 N N . SER B 1 742 ? -5.039 7.73 -2.426 1 83.06 742 SER B N 1
ATOM 13483 C CA . SER B 1 742 ? -4.285 6.535 -2.781 1 83.06 742 SER B CA 1
ATOM 13484 C C . SER B 1 742 ? -4.48 6.176 -4.25 1 83.06 742 SER B C 1
ATOM 13486 O O . SER B 1 742 ? -5.484 6.547 -4.859 1 83.06 742 SER B O 1
ATOM 13488 N N . GLU B 1 743 ? -3.539 5.48 -4.801 1 82.81 743 GLU B N 1
ATOM 13489 C CA . GLU B 1 743 ? -3.629 4.973 -6.168 1 82.81 743 GLU B CA 1
ATOM 13490 C C . GLU B 1 743 ? -4.785 3.99 -6.316 1 82.81 743 GLU B C 1
ATOM 13492 O O . GLU B 1 743 ? -5.449 3.955 -7.355 1 82.81 743 GLU B O 1
ATOM 13497 N N . LEU B 1 744 ? -5.008 3.217 -5.309 1 86.56 744 LEU B N 1
ATOM 13498 C CA . LEU B 1 744 ? -6.09 2.24 -5.344 1 86.56 744 LEU B CA 1
ATOM 13499 C C . LEU B 1 744 ? -7.438 2.93 -5.535 1 86.56 744 LEU B C 1
ATOM 13501 O O . LEU B 1 744 ? -8.281 2.455 -6.305 1 86.56 744 LEU B O 1
ATOM 13505 N N . ARG B 1 745 ? -7.613 4.082 -4.836 1 89.5 745 ARG B N 1
ATOM 13506 C CA . ARG B 1 745 ? -8.867 4.816 -4.945 1 89.5 745 ARG B CA 1
ATOM 13507 C C . ARG B 1 745 ? -9.086 5.324 -6.367 1 89.5 745 ARG B C 1
ATOM 13509 O O . ARG B 1 745 ? -10.211 5.305 -6.875 1 89.5 745 ARG B O 1
ATOM 13516 N N . ASP B 1 746 ? -8.047 5.73 -7.016 1 87.69 746 ASP B N 1
ATOM 13517 C CA . ASP B 1 746 ? -8.125 6.262 -8.375 1 87.69 746 ASP B CA 1
ATOM 13518 C C . ASP B 1 746 ? -8.492 5.164 -9.367 1 87.69 746 ASP B C 1
ATOM 13520 O O . ASP B 1 746 ? -9.039 5.445 -10.438 1 87.69 746 ASP B O 1
ATOM 13524 N N . ARG B 1 747 ? -8.258 3.955 -9.039 1 92.38 747 ARG B N 1
ATOM 13525 C CA . ARG B 1 747 ? -8.484 2.824 -9.93 1 92.38 747 ARG B CA 1
ATOM 13526 C C . ARG B 1 747 ? -9.891 2.262 -9.758 1 92.38 747 ARG B C 1
ATOM 13528 O O . ARG B 1 747 ? -10.305 1.377 -10.508 1 92.38 747 ARG B O 1
ATOM 13535 N N . CYS B 1 748 ? -10.617 2.723 -8.758 1 94.25 748 CYS B N 1
ATOM 13536 C CA . CYS B 1 748 ? -11.984 2.271 -8.5 1 94.25 748 CYS B CA 1
ATOM 13537 C C . CYS B 1 748 ? -13 3.18 -9.188 1 94.25 748 CYS B C 1
ATOM 13539 O O . CYS B 1 748 ? -13.047 4.379 -8.914 1 94.25 748 CYS B O 1
ATOM 13541 N N . ILE B 1 749 ? -13.812 2.611 -10.094 1 95.69 749 ILE B N 1
ATOM 13542 C CA . ILE B 1 749 ? -14.773 3.371 -10.875 1 95.69 749 ILE B CA 1
ATOM 13543 C C . ILE B 1 749 ? -16.172 2.77 -10.703 1 95.69 749 ILE B C 1
ATOM 13545 O O . ILE B 1 749 ? -16.328 1.547 -10.688 1 95.69 749 ILE B O 1
ATOM 13549 N N . ARG B 1 750 ? -17.125 3.582 -10.477 1 95.44 750 ARG B N 1
ATOM 13550 C CA . ARG B 1 750 ? -18.516 3.111 -10.445 1 95.44 750 ARG B CA 1
ATOM 13551 C C . ARG B 1 750 ? -19.344 3.795 -11.523 1 95.44 750 ARG B C 1
ATOM 13553 O O . ARG B 1 750 ? -19.297 5.02 -11.664 1 95.44 750 ARG B O 1
ATOM 13560 N N . LEU B 1 751 ? -19.969 3.029 -12.367 1 96.25 751 LEU B N 1
ATOM 13561 C CA . LEU B 1 751 ? -20.938 3.518 -13.344 1 96.25 751 LEU B CA 1
ATOM 13562 C C . LEU B 1 751 ? -22.359 3.102 -12.977 1 96.25 751 LEU B C 1
ATOM 13564 O O . LEU B 1 751 ? -22.625 1.913 -12.781 1 96.25 751 LEU B O 1
ATOM 13568 N N . ASP B 1 752 ? -23.188 3.98 -12.742 1 93.75 752 ASP B N 1
ATOM 13569 C CA . ASP B 1 752 ? -24.578 3.746 -12.352 1 93.75 752 ASP B CA 1
ATOM 13570 C C . ASP B 1 752 ? -25.484 4.883 -12.82 1 93.75 752 ASP B C 1
ATOM 13572 O O . ASP B 1 752 ? -25 5.879 -13.367 1 93.75 752 ASP B O 1
ATOM 13576 N N . VAL B 1 753 ? -26.75 4.68 -12.812 1 91 753 VAL B N 1
ATOM 13577 C CA . VAL B 1 753 ? -27.734 5.723 -13.117 1 91 753 VAL B CA 1
ATOM 13578 C C . VAL B 1 753 ? -28.547 6.047 -11.867 1 91 753 VAL B C 1
ATOM 13580 O O . VAL B 1 753 ? -28.734 5.188 -11.008 1 91 753 VAL B O 1
ATOM 13583 N N . SER B 1 754 ? -28.906 7.289 -11.734 1 85.88 754 SER B N 1
ATOM 13584 C CA . SER B 1 754 ? -29.734 7.715 -10.602 1 85.88 754 SER B CA 1
ATOM 13585 C C . SER B 1 754 ? -31.172 7.961 -11.031 1 85.88 754 SER B C 1
ATOM 13587 O O . SER B 1 754 ? -31.422 8.5 -12.109 1 85.88 754 SER B O 1
ATOM 13589 N N . PHE B 1 755 ? -32.062 7.461 -10.164 1 83.31 755 PHE B N 1
ATOM 13590 C CA . PHE B 1 755 ? -33.5 7.684 -10.43 1 83.31 755 PHE B CA 1
ATOM 13591 C C . PHE B 1 755 ? -34.031 8.828 -9.578 1 83.31 755 PHE B C 1
ATOM 13593 O O . PHE B 1 755 ? -33.719 8.922 -8.391 1 83.31 755 PHE B O 1
ATOM 13600 N N . GLU B 1 756 ? -34.625 9.977 -10.062 1 71 756 GLU B N 1
ATOM 13601 C CA . GLU B 1 756 ? -35.219 11.078 -9.328 1 71 756 GLU B CA 1
ATOM 13602 C C . GLU B 1 756 ? -36.438 10.609 -8.539 1 71 756 GLU B C 1
ATOM 13604 O O . GLU B 1 756 ? -36.812 11.219 -7.535 1 71 756 GLU B O 1
ATOM 13609 N N . GLY B 1 757 ? -36.781 9.422 -8.359 1 64.88 757 GLY B N 1
ATOM 13610 C CA . GLY B 1 757 ? -37.906 8.828 -7.664 1 64.88 757 GLY B CA 1
ATOM 13611 C C . GLY B 1 757 ? -37.688 7.398 -7.238 1 64.88 757 GLY B C 1
ATOM 13612 O O . GLY B 1 757 ? -36.562 7.039 -6.859 1 64.88 757 GLY B O 1
ATOM 13613 N N . MET B 1 758 ? -38.844 6.742 -7.098 1 67.62 758 MET B N 1
ATOM 13614 C CA . MET B 1 758 ? -38.75 5.344 -6.68 1 67.62 758 MET B CA 1
ATOM 13615 C C . MET B 1 758 ? -38.094 4.496 -7.762 1 67.62 758 MET B C 1
ATOM 13617 O O . MET B 1 758 ? -38.312 4.703 -8.953 1 67.62 758 MET B O 1
ATOM 13621 N N . GLU B 1 759 ? -37.25 3.717 -7.375 1 77.81 759 GLU B N 1
ATOM 13622 C CA . GLU B 1 759 ? -36.625 2.754 -8.289 1 77.81 759 GLU B CA 1
ATOM 13623 C C . GLU B 1 759 ? -37.688 1.824 -8.891 1 77.81 759 GLU B C 1
ATOM 13625 O O . GLU B 1 759 ? -38.625 1.413 -8.195 1 77.81 759 GLU B O 1
ATOM 13630 N N . PRO B 1 760 ? -37.594 1.619 -10.18 1 79.5 760 PRO B N 1
ATOM 13631 C CA . PRO B 1 760 ? -38.469 0.595 -10.727 1 79.5 760 PRO B CA 1
ATOM 13632 C C . PRO B 1 760 ? -38.375 -0.739 -9.992 1 79.5 760 PRO B C 1
ATOM 13634 O O . PRO B 1 760 ? -37.281 -1.135 -9.586 1 79.5 760 PRO B O 1
ATOM 13637 N N . LYS B 1 761 ? -39.469 -1.362 -9.82 1 76.81 761 LYS B N 1
ATOM 13638 C CA . LYS B 1 761 ? -39.469 -2.648 -9.125 1 76.81 761 LYS B CA 1
ATOM 13639 C C . LYS B 1 761 ? -38.656 -3.688 -9.891 1 76.81 761 LYS B C 1
ATOM 13641 O O . LYS B 1 761 ? -38.438 -3.562 -11.094 1 76.81 761 LYS B O 1
ATOM 13646 N N . LEU B 1 762 ? -38.281 -4.727 -9.242 1 80.38 762 LEU B N 1
ATOM 13647 C CA . LEU B 1 762 ? -37.375 -5.754 -9.773 1 80.38 762 LEU B CA 1
ATOM 13648 C C . LEU B 1 762 ? -38.062 -6.547 -10.875 1 80.38 762 LEU B C 1
ATOM 13650 O O . LEU B 1 762 ? -37.406 -7.16 -11.711 1 80.38 762 LEU B O 1
ATOM 13654 N N . ASP B 1 763 ? -39.438 -6.582 -10.859 1 78.5 763 ASP B N 1
ATOM 13655 C CA . ASP B 1 763 ? -40.156 -7.391 -11.836 1 78.5 763 ASP B CA 1
ATOM 13656 C C . ASP B 1 763 ? -40.938 -6.512 -12.812 1 78.5 763 ASP B C 1
ATOM 13658 O O . ASP B 1 763 ? -41.844 -6.988 -13.508 1 78.5 763 ASP B O 1
ATOM 13662 N N . ASP B 1 764 ? -40.594 -5.215 -12.852 1 83.06 764 ASP B N 1
ATOM 13663 C CA . ASP B 1 764 ? -41.312 -4.289 -13.719 1 83.06 764 ASP B CA 1
ATOM 13664 C C . ASP B 1 764 ? -40.719 -4.293 -15.133 1 83.06 764 ASP B C 1
ATOM 13666 O O . ASP B 1 764 ? -39.906 -3.426 -15.477 1 83.06 764 ASP B O 1
ATOM 13670 N N . VAL B 1 765 ? -41.25 -5.164 -15.938 1 86.38 765 VAL B N 1
ATOM 13671 C CA . VAL B 1 765 ? -40.75 -5.336 -17.297 1 86.38 765 VAL B CA 1
ATOM 13672 C C . VAL B 1 765 ? -41.094 -4.113 -18.141 1 86.38 765 VAL B C 1
ATOM 13674 O O . VAL B 1 765 ? -40.406 -3.77 -19.094 1 86.38 765 VAL B O 1
ATOM 13677 N N . ARG B 1 766 ? -42.156 -3.416 -17.859 1 84.19 766 ARG B N 1
ATOM 13678 C CA . ARG B 1 766 ? -42.625 -2.256 -18.625 1 84.19 766 ARG B CA 1
ATOM 13679 C C . ARG B 1 766 ? -41.625 -1.093 -18.5 1 84.19 766 ARG B C 1
ATOM 13681 O O . ARG B 1 766 ? -41.656 -0.166 -19.312 1 84.19 766 ARG B O 1
ATOM 13688 N N . ALA B 1 767 ? -40.781 -1.142 -17.516 1 88.25 767 ALA B N 1
ATOM 13689 C CA . ALA B 1 767 ? -39.844 -0.055 -17.25 1 88.25 767 ALA B CA 1
ATOM 13690 C C . ALA B 1 767 ? -38.625 -0.167 -18.156 1 88.25 767 ALA B C 1
ATOM 13692 O O . ALA B 1 767 ? -37.781 0.751 -18.219 1 88.25 767 ALA B O 1
ATOM 13693 N N . VAL B 1 768 ? -38.5 -1.188 -18.906 1 89.56 768 VAL B N 1
ATOM 13694 C CA . VAL B 1 768 ? -37.281 -1.519 -19.656 1 89.56 768 VAL B CA 1
ATOM 13695 C C . VAL B 1 768 ? -36.969 -0.402 -20.641 1 89.56 768 VAL B C 1
ATOM 13697 O O . VAL B 1 768 ? -35.844 0.101 -20.688 1 89.56 768 VAL B O 1
ATOM 13700 N N . PRO B 1 769 ? -37.938 0.085 -21.438 1 89.06 769 PRO B N 1
ATOM 13701 C CA . PRO B 1 769 ? -37.625 1.171 -22.359 1 89.06 769 PRO B CA 1
ATOM 13702 C C . PRO B 1 769 ? -37.156 2.439 -21.656 1 89.06 769 PRO B C 1
ATOM 13704 O O . PRO B 1 769 ? -36.25 3.131 -22.141 1 89.06 769 PRO B O 1
ATOM 13707 N N . ARG B 1 770 ? -37.75 2.682 -20.609 1 89.31 770 ARG B N 1
ATOM 13708 C CA . ARG B 1 770 ? -37.344 3.846 -19.828 1 89.31 770 ARG B CA 1
ATOM 13709 C C . ARG B 1 770 ? -35.938 3.697 -19.297 1 89.31 770 ARG B C 1
ATOM 13711 O O . ARG B 1 770 ? -35.156 4.664 -19.266 1 89.31 770 ARG B O 1
ATOM 13718 N N . LEU B 1 771 ? -35.594 2.549 -18.844 1 92.06 771 LEU B N 1
ATOM 13719 C CA . LEU B 1 771 ? -34.281 2.279 -18.328 1 92.06 771 LEU B CA 1
ATOM 13720 C C . LEU B 1 771 ? -33.219 2.469 -19.422 1 92.06 771 LEU B C 1
ATOM 13722 O O . LEU B 1 771 ? -32.188 3.082 -19.188 1 92.06 771 LEU B O 1
ATOM 13726 N N . LYS B 1 772 ? -33.531 1.957 -20.594 1 92.06 772 LYS B N 1
ATOM 13727 C CA . LYS B 1 772 ? -32.625 2.092 -21.719 1 92.06 772 LYS B CA 1
ATOM 13728 C C . LYS B 1 772 ? -32.375 3.561 -22.062 1 92.06 772 LYS B C 1
ATOM 13730 O O . LYS B 1 772 ? -31.234 3.977 -22.281 1 92.06 772 LYS B O 1
ATOM 13735 N N . ARG B 1 773 ? -33.406 4.32 -22.031 1 90.69 773 ARG B N 1
ATOM 13736 C CA . ARG B 1 773 ? -33.312 5.742 -22.359 1 90.69 773 ARG B CA 1
ATOM 13737 C C . ARG B 1 773 ? -32.5 6.492 -21.297 1 90.69 773 ARG B C 1
ATOM 13739 O O . ARG B 1 773 ? -31.75 7.406 -21.609 1 90.69 773 ARG B O 1
ATOM 13746 N N . ARG B 1 774 ? -32.781 6.109 -20.125 1 90.56 774 ARG B N 1
ATOM 13747 C CA . ARG B 1 774 ? -32.094 6.77 -19.031 1 90.56 774 ARG B CA 1
ATOM 13748 C C . ARG B 1 774 ? -30.578 6.582 -19.156 1 90.56 774 ARG B C 1
ATOM 13750 O O . ARG B 1 774 ? -29.797 7.504 -18.859 1 90.56 774 ARG B O 1
ATOM 13757 N N . VAL B 1 775 ? -30.109 5.438 -19.484 1 93.12 775 VAL B N 1
ATOM 13758 C CA . VAL B 1 775 ? -28.688 5.152 -19.641 1 93.12 775 VAL B CA 1
ATOM 13759 C C . VAL B 1 775 ? -28.109 5.965 -20.797 1 93.12 775 VAL B C 1
ATOM 13761 O O . VAL B 1 775 ? -27.078 6.609 -20.656 1 93.12 775 VAL B O 1
ATOM 13764 N N . ARG B 1 776 ? -28.766 6.031 -21.844 1 91.31 776 ARG B N 1
ATOM 13765 C CA . ARG B 1 776 ? -28.25 6.633 -23.062 1 91.31 776 ARG B CA 1
ATOM 13766 C C . ARG B 1 776 ? -28.219 8.148 -22.953 1 91.31 776 ARG B C 1
ATOM 13768 O O . ARG B 1 776 ? -27.344 8.805 -23.531 1 91.31 776 ARG B O 1
ATOM 13775 N N . HIS B 1 777 ? -29.078 8.742 -22.109 1 89.19 777 HIS B N 1
ATOM 13776 C CA . HIS B 1 777 ? -29.203 10.195 -22.094 1 89.19 777 HIS B CA 1
ATOM 13777 C C . HIS B 1 777 ? -28.688 10.789 -20.797 1 89.19 777 HIS B C 1
ATOM 13779 O O . HIS B 1 777 ? -28.812 11.992 -20.547 1 89.19 777 HIS B O 1
ATOM 13785 N N . ASP B 1 778 ? -28.188 10.016 -19.953 1 89 778 ASP B N 1
ATOM 13786 C CA . ASP B 1 778 ? -27.625 10.516 -18.703 1 89 778 ASP B CA 1
ATOM 13787 C C . ASP B 1 778 ? -26.266 11.18 -18.922 1 89 778 ASP B C 1
ATOM 13789 O O . ASP B 1 778 ? -25.281 10.5 -19.188 1 89 778 ASP B O 1
ATOM 13793 N N . ALA B 1 779 ? -26.109 12.484 -18.75 1 85.69 779 ALA B N 1
ATOM 13794 C CA . ALA B 1 779 ? -24.906 13.25 -19.031 1 85.69 779 ALA B CA 1
ATOM 13795 C C . ALA B 1 779 ? -23.797 12.922 -18.031 1 85.69 779 ALA B C 1
ATOM 13797 O O . ALA B 1 779 ? -22.625 12.844 -18.391 1 85.69 779 ALA B O 1
ATOM 13798 N N . ALA B 1 780 ? -24.188 12.812 -16.75 1 84.81 780 ALA B N 1
ATOM 13799 C CA . ALA B 1 780 ? -23.188 12.5 -15.734 1 84.81 780 ALA B CA 1
ATOM 13800 C C . ALA B 1 780 ? -22.531 11.148 -16 1 84.81 780 ALA B C 1
ATOM 13802 O O . ALA B 1 780 ? -21.328 11 -15.844 1 84.81 780 ALA B O 1
ATOM 13803 N N . LEU B 1 781 ? -23.359 10.195 -16.375 1 91.12 781 LEU B N 1
ATOM 13804 C CA . LEU B 1 781 ? -22.844 8.875 -16.688 1 91.12 781 LEU B CA 1
ATOM 13805 C C . LEU B 1 781 ? -21.922 8.922 -17.906 1 91.12 781 LEU B C 1
ATOM 13807 O O . LEU B 1 781 ? -20.891 8.258 -17.922 1 91.12 781 LEU B O 1
ATOM 13811 N N . SER B 1 782 ? -22.234 9.703 -18.875 1 90.06 782 SER B N 1
ATOM 13812 C CA . SER B 1 782 ? -21.438 9.812 -20.094 1 90.06 782 SER B CA 1
ATOM 13813 C C . SER B 1 782 ? -20.047 10.344 -19.797 1 90.06 782 SER B C 1
ATOM 13815 O O . SER B 1 782 ? -19.062 9.867 -20.375 1 90.06 782 SER B O 1
ATOM 13817 N N . ALA B 1 783 ? -19.969 11.328 -18.953 1 89.75 783 ALA B N 1
ATOM 13818 C CA . ALA B 1 783 ? -18.672 11.883 -18.594 1 89.75 783 ALA B CA 1
ATOM 13819 C C . ALA B 1 783 ? -17.812 10.844 -17.875 1 89.75 783 ALA B C 1
ATOM 13821 O O . ALA B 1 783 ? -16.609 10.758 -18.125 1 89.75 783 ALA B O 1
ATOM 13822 N N . GLU B 1 784 ? -18.406 10.102 -16.984 1 91.5 784 GLU B N 1
ATOM 13823 C CA . GLU B 1 784 ? -17.672 9.047 -16.266 1 91.5 784 GLU B CA 1
ATOM 13824 C C . GLU B 1 784 ? -17.203 7.961 -17.234 1 91.5 784 GLU B C 1
ATOM 13826 O O . GLU B 1 784 ? -16.125 7.398 -17.062 1 91.5 784 GLU B O 1
ATOM 13831 N N . ILE B 1 785 ? -17.984 7.637 -18.203 1 95.12 785 ILE B N 1
ATOM 13832 C CA . ILE B 1 785 ? -17.641 6.621 -19.188 1 95.12 785 ILE B CA 1
ATOM 13833 C C . ILE B 1 785 ? -16.438 7.082 -20 1 95.12 785 ILE B C 1
ATOM 13835 O O . ILE B 1 785 ? -15.523 6.289 -20.266 1 95.12 785 ILE B O 1
ATOM 13839 N N . ASP B 1 786 ? -16.344 8.336 -20.328 1 90.5 786 ASP B N 1
ATOM 13840 C CA . ASP B 1 786 ? -15.211 8.852 -21.094 1 90.5 786 ASP B CA 1
ATOM 13841 C C . ASP B 1 786 ? -13.906 8.688 -20.312 1 90.5 786 ASP B C 1
ATOM 13843 O O . ASP B 1 786 ? -12.891 8.289 -20.875 1 90.5 786 ASP B O 1
ATOM 13847 N N . SER B 1 787 ? -13.922 8.961 -19.062 1 89.81 787 SER B N 1
ATOM 13848 C CA . SER B 1 787 ? -12.742 8.766 -18.219 1 89.81 787 SER B CA 1
ATOM 13849 C C . SER B 1 787 ? -12.367 7.289 -18.125 1 89.81 787 SER B C 1
ATOM 13851 O O . SER B 1 787 ? -11.188 6.941 -18.094 1 89.81 787 SER B O 1
ATOM 13853 N N . THR B 1 788 ? -13.367 6.461 -18.094 1 95.06 788 THR B N 1
ATOM 13854 C CA . THR B 1 788 ? -13.156 5.02 -18.031 1 95.06 788 THR B CA 1
ATOM 13855 C C . THR B 1 788 ? -12.523 4.512 -19.328 1 95.06 788 THR B C 1
ATOM 13857 O O . THR B 1 788 ? -11.695 3.604 -19.297 1 95.06 788 THR B O 1
ATOM 13860 N N . VAL B 1 789 ? -12.922 5.113 -20.438 1 95.88 789 VAL B N 1
ATOM 13861 C CA . VAL B 1 789 ? -12.398 4.73 -21.75 1 95.88 789 VAL B CA 1
ATOM 13862 C C . VAL B 1 789 ? -10.891 4.965 -21.797 1 95.88 789 VAL B C 1
ATOM 13864 O O . VAL B 1 789 ? -10.141 4.105 -22.25 1 95.88 789 VAL B O 1
ATOM 13867 N N . ASP B 1 790 ? -10.406 6.102 -21.312 1 94.06 790 ASP B N 1
ATOM 13868 C CA . ASP B 1 790 ? -8.977 6.402 -21.281 1 94.06 790 ASP B CA 1
ATOM 13869 C C . ASP B 1 790 ? -8.211 5.363 -20.453 1 94.06 790 ASP B C 1
ATOM 13871 O O . ASP B 1 790 ? -7.133 4.926 -20.859 1 94.06 790 ASP B O 1
ATOM 13875 N N . CYS B 1 791 ? -8.766 5.008 -19.344 1 95.31 791 CYS B N 1
ATOM 13876 C CA . CYS B 1 791 ? -8.148 4.004 -18.484 1 95.31 791 CYS B CA 1
ATOM 13877 C C . CYS B 1 791 ? -8.031 2.668 -19.203 1 95.31 791 CYS B C 1
ATOM 13879 O O . CYS B 1 791 ? -6.98 2.02 -19.141 1 95.31 791 CYS B O 1
ATOM 13881 N N . ILE B 1 792 ? -9.078 2.264 -19.906 1 97.25 792 ILE B N 1
ATOM 13882 C CA . ILE B 1 792 ? -9.117 0.982 -20.609 1 97.25 792 ILE B CA 1
ATOM 13883 C C . ILE B 1 792 ? -8.125 0.991 -21.766 1 97.25 792 ILE B C 1
ATOM 13885 O O . ILE B 1 792 ? -7.402 0.013 -21.969 1 97.25 792 ILE B O 1
ATOM 13889 N N . ILE B 1 793 ? -8.047 2.084 -22.453 1 96.81 793 ILE B N 1
ATOM 13890 C CA . ILE B 1 793 ? -7.125 2.195 -23.578 1 96.81 793 ILE B CA 1
ATOM 13891 C C . ILE B 1 793 ? -5.688 2.074 -23.078 1 96.81 793 ILE B C 1
ATOM 13893 O O . ILE B 1 793 ? -4.887 1.327 -23.656 1 96.81 793 ILE B O 1
ATOM 13897 N N . ALA B 1 794 ? -5.328 2.814 -22.078 1 96.94 794 ALA B N 1
ATOM 13898 C CA . ALA B 1 794 ? -3.986 2.721 -21.5 1 96.94 794 ALA B CA 1
ATOM 13899 C C . ALA B 1 794 ? -3.689 1.3 -21.031 1 96.94 794 ALA B C 1
ATOM 13901 O O . ALA B 1 794 ? -2.557 0.827 -21.141 1 96.94 794 ALA B O 1
ATOM 13902 N N . SER B 1 795 ? -4.723 0.553 -20.531 1 96.81 795 SER B N 1
ATOM 13903 C CA . SER B 1 795 ? -4.57 -0.78 -19.969 1 96.81 795 SER B CA 1
ATOM 13904 C C . SER B 1 795 ? -4.34 -1.825 -21.047 1 96.81 795 SER B C 1
ATOM 13906 O O . SER B 1 795 ? -4.121 -3 -20.75 1 96.81 795 SER B O 1
ATOM 13908 N N . LEU B 1 796 ? -4.418 -1.439 -22.297 1 97.69 796 LEU B N 1
ATOM 13909 C CA . LEU B 1 796 ? -4.148 -2.363 -23.391 1 97.69 796 LEU B CA 1
ATOM 13910 C C . LEU B 1 796 ? -2.648 -2.557 -23.594 1 97.69 796 LEU B C 1
ATOM 13912 O O . LEU B 1 796 ? -2.225 -3.467 -24.297 1 97.69 796 LEU B O 1
ATOM 13916 N N . PHE B 1 797 ? -1.877 -1.709 -22.922 1 97.38 797 PHE B N 1
ATOM 13917 C CA . PHE B 1 797 ? -0.427 -1.811 -23.047 1 97.38 797 PHE B CA 1
ATOM 13918 C C . PHE B 1 797 ? 0.183 -2.316 -21.734 1 97.38 797 PHE B C 1
ATOM 13920 O O . PHE B 1 797 ? -0.384 -2.117 -20.656 1 97.38 797 PHE B O 1
ATOM 13927 N N . TYR B 1 798 ? 1.268 -3.039 -21.828 1 96.56 798 TYR B N 1
ATOM 13928 C CA . TYR B 1 798 ? 2.008 -3.521 -20.656 1 96.56 798 TYR B CA 1
ATOM 13929 C C . TYR B 1 798 ? 3.51 -3.469 -20.906 1 96.56 798 TYR B C 1
ATOM 13931 O O . TYR B 1 798 ? 3.949 -3.191 -22.031 1 96.56 798 TYR B O 1
ATOM 13939 N N . PHE B 1 799 ? 4.258 -3.615 -19.875 1 95.94 799 PHE B N 1
ATOM 13940 C CA . PHE B 1 799 ? 5.711 -3.539 -19.969 1 95.94 799 PHE B CA 1
ATOM 13941 C C . PHE B 1 799 ? 6.348 -4.863 -19.562 1 95.94 799 PHE B C 1
ATOM 13943 O O . PHE B 1 799 ? 5.848 -5.551 -18.672 1 95.94 799 PHE B O 1
ATOM 13950 N N . GLU B 1 800 ? 7.383 -5.238 -20.266 1 94.62 800 GLU B N 1
ATOM 13951 C CA . GLU B 1 800 ? 8.195 -6.41 -19.938 1 94.62 800 GLU B CA 1
ATOM 13952 C C . GLU B 1 800 ? 9.688 -6.09 -20.031 1 94.62 800 GLU B C 1
ATOM 13954 O O . GLU B 1 800 ? 10.109 -5.32 -20.891 1 94.62 800 GLU B O 1
ATOM 13959 N N . LEU B 1 801 ? 10.406 -6.664 -19.172 1 92.81 801 LEU B N 1
ATOM 13960 C CA . LEU B 1 801 ? 11.859 -6.562 -19.234 1 92.81 801 LEU B CA 1
ATOM 13961 C C . LEU B 1 801 ? 12.422 -7.473 -20.328 1 92.81 801 LEU B C 1
ATOM 13963 O O . LEU B 1 801 ? 11.859 -8.531 -20.609 1 92.81 801 LEU B O 1
ATOM 13967 N N . GLU B 1 802 ? 13.414 -7.02 -20.906 1 89.81 802 GLU B N 1
ATOM 13968 C CA . GLU B 1 802 ? 14.094 -7.832 -21.906 1 89.81 802 GLU B CA 1
ATOM 13969 C C . GLU B 1 802 ? 15.117 -8.766 -21.266 1 89.81 802 GLU B C 1
ATOM 13971 O O . GLU B 1 802 ? 15.312 -9.891 -21.719 1 89.81 802 GLU B O 1
ATOM 13976 N N . ALA B 1 803 ? 15.789 -8.195 -20.328 1 86.44 803 ALA B N 1
ATOM 13977 C CA . ALA B 1 803 ? 16.844 -8.945 -19.641 1 86.44 803 ALA B CA 1
ATOM 13978 C C . ALA B 1 803 ? 16.938 -8.523 -18.172 1 86.44 803 ALA B C 1
ATOM 13980 O O . ALA B 1 803 ? 16.219 -7.621 -17.734 1 86.44 803 ALA B O 1
ATOM 13981 N N . MET B 1 804 ? 17.719 -9.328 -17.5 1 83.56 804 MET B N 1
ATOM 13982 C CA . MET B 1 804 ? 17.969 -8.977 -16.094 1 83.56 804 MET B CA 1
ATOM 13983 C C . MET B 1 804 ? 18.547 -7.578 -15.977 1 83.56 804 MET B C 1
ATOM 13985 O O . MET B 1 804 ? 19.453 -7.211 -16.719 1 83.56 804 MET B O 1
ATOM 13989 N N . PRO B 1 805 ? 17.953 -6.785 -15.086 1 83.81 805 PRO B N 1
ATOM 13990 C CA . PRO B 1 805 ? 18.531 -5.453 -14.891 1 83.81 805 PRO B CA 1
ATOM 13991 C C . PRO B 1 805 ? 19.969 -5.508 -14.383 1 83.81 805 PRO B C 1
ATOM 13993 O O . PRO B 1 805 ? 20.328 -6.398 -13.602 1 83.81 805 PRO B O 1
ATOM 13996 N N . MET B 1 806 ? 20.734 -4.641 -14.852 1 73.69 806 MET B N 1
ATOM 13997 C CA . MET B 1 806 ? 22.141 -4.594 -14.469 1 73.69 806 MET B CA 1
ATOM 13998 C C . MET B 1 806 ? 22.422 -3.402 -13.555 1 73.69 806 MET B C 1
ATOM 14000 O O . MET B 1 806 ? 21.984 -2.285 -13.844 1 73.69 806 MET B O 1
ATOM 14004 N N . GLN B 1 807 ? 23.016 -3.727 -12.438 1 67.69 807 GLN B N 1
ATOM 14005 C CA . GLN B 1 807 ? 23.359 -2.66 -11.5 1 67.69 807 GLN B CA 1
ATOM 14006 C C . GLN B 1 807 ? 24.641 -1.956 -11.914 1 67.69 807 GLN B C 1
ATOM 14008 O O . GLN B 1 807 ? 25.641 -2.609 -12.211 1 67.69 807 GLN B O 1
ATOM 14013 N N . ARG B 1 808 ? 24.547 -0.768 -12.164 1 58.97 808 ARG B N 1
ATOM 14014 C CA . ARG B 1 808 ? 25.703 0.066 -12.43 1 58.97 808 ARG B CA 1
ATOM 14015 C C . ARG B 1 808 ? 25.812 1.194 -11.406 1 58.97 808 ARG B C 1
ATOM 14017 O O . ARG B 1 808 ? 25.141 2.221 -11.539 1 58.97 808 ARG B O 1
ATOM 14024 N N . GLY B 1 809 ? 26.609 0.958 -10.484 1 50.84 809 GLY B N 1
ATOM 14025 C CA . GLY B 1 809 ? 26.656 1.937 -9.406 1 50.84 809 GLY B CA 1
ATOM 14026 C C . GLY B 1 809 ? 25.406 1.931 -8.555 1 50.84 809 GLY B C 1
ATOM 14027 O O . GLY B 1 809 ? 25 0.885 -8.039 1 50.84 809 GLY B O 1
ATOM 14028 N N . SER B 1 810 ? 24.828 3.051 -8.445 1 55.19 810 SER B N 1
ATOM 14029 C CA . SER B 1 810 ? 23.609 3.189 -7.648 1 55.19 810 SER B CA 1
ATOM 14030 C C . SER B 1 810 ? 22.375 3.076 -8.523 1 55.19 810 SER B C 1
ATOM 14032 O O . SER B 1 810 ? 21.25 3.045 -8.016 1 55.19 810 SER B O 1
ATOM 14034 N N . MET B 1 811 ? 22.703 2.861 -9.797 1 61.31 811 MET B N 1
ATOM 14035 C CA . MET B 1 811 ? 21.578 2.844 -10.727 1 61.31 811 MET B CA 1
ATOM 14036 C C . MET B 1 811 ? 21.359 1.442 -11.281 1 61.31 811 MET B C 1
ATOM 14038 O O . MET B 1 811 ? 22.297 0.651 -11.383 1 61.31 811 MET B O 1
ATOM 14042 N N . LEU B 1 812 ? 20.156 1.146 -11.539 1 74.69 812 LEU B N 1
ATOM 14043 C CA . LEU B 1 812 ? 19.766 -0.083 -12.219 1 74.69 812 LEU B CA 1
ATOM 14044 C C . LEU B 1 812 ? 19.469 0.183 -13.695 1 74.69 812 LEU B C 1
ATOM 14046 O O . LEU B 1 812 ? 18.609 1.005 -14.016 1 74.69 812 LEU B O 1
ATOM 14050 N N . ASN B 1 813 ? 20.266 -0.371 -14.5 1 77.69 813 ASN B N 1
ATOM 14051 C CA . ASN B 1 813 ? 20.016 -0.286 -15.938 1 77.69 813 ASN B CA 1
ATOM 14052 C C . ASN B 1 813 ? 19 -1.34 -16.391 1 77.69 813 ASN B C 1
ATOM 14054 O O . ASN B 1 813 ? 19.219 -2.535 -16.188 1 77.69 813 ASN B O 1
ATOM 14058 N N . CYS B 1 814 ? 17.953 -0.799 -16.891 1 85.75 814 CYS B N 1
ATOM 14059 C CA . CYS B 1 814 ? 16.875 -1.695 -17.297 1 85.75 814 CYS B CA 1
ATOM 14060 C C . CYS B 1 814 ? 16.562 -1.537 -18.781 1 85.75 814 CYS B C 1
ATOM 14062 O O . CYS B 1 814 ? 16.734 -0.455 -19.344 1 85.75 814 CYS B O 1
ATOM 14064 N N . SER B 1 815 ? 16.406 -2.59 -19.422 1 88.44 815 SER B N 1
ATOM 14065 C CA . SER B 1 815 ? 15.922 -2.611 -20.797 1 88.44 815 SER B CA 1
ATOM 14066 C C . SER B 1 815 ? 14.672 -3.475 -20.938 1 88.44 815 SER B C 1
ATOM 14068 O O . SER B 1 815 ? 14.555 -4.516 -20.281 1 88.44 815 SER B O 1
ATOM 14070 N N . GLY B 1 816 ? 13.742 -2.959 -21.656 1 92.25 816 GLY B N 1
ATOM 14071 C CA . GLY B 1 816 ? 12.508 -3.695 -21.859 1 92.25 816 GLY B CA 1
ATOM 14072 C C . GLY B 1 816 ? 11.688 -3.168 -23.016 1 92.25 816 GLY B C 1
ATOM 14073 O O . GLY B 1 816 ? 12.203 -2.453 -23.875 1 92.25 816 GLY B O 1
ATOM 14074 N N . HIS B 1 817 ? 10.477 -3.668 -23.125 1 94.12 817 HIS B N 1
ATOM 14075 C CA . HIS B 1 817 ? 9.578 -3.277 -24.203 1 94.12 817 HIS B CA 1
ATOM 14076 C C . HIS B 1 817 ? 8.18 -2.963 -23.672 1 94.12 817 HIS B C 1
ATOM 14078 O O . HIS B 1 817 ? 7.695 -3.637 -22.766 1 94.12 817 HIS B O 1
ATOM 14084 N N . ILE B 1 818 ? 7.641 -1.86 -24.125 1 95.5 818 ILE B N 1
ATOM 14085 C CA . ILE B 1 818 ? 6.207 -1.646 -23.984 1 95.5 818 ILE B CA 1
ATOM 14086 C C . ILE B 1 818 ? 5.449 -2.418 -25.062 1 95.5 818 ILE B C 1
ATOM 14088 O O . ILE B 1 818 ? 5.684 -2.219 -26.25 1 95.5 818 ILE B O 1
ATOM 14092 N N . ARG B 1 819 ? 4.609 -3.277 -24.672 1 96.19 819 ARG B N 1
ATOM 14093 C CA . ARG B 1 819 ? 3.895 -4.145 -25.609 1 96.19 819 ARG B CA 1
ATOM 14094 C C . ARG B 1 819 ? 2.389 -3.922 -25.516 1 96.19 819 ARG B C 1
ATOM 14096 O O . ARG B 1 819 ? 1.913 -3.201 -24.641 1 96.19 819 ARG B O 1
ATOM 14103 N N . CYS B 1 820 ? 1.713 -4.402 -26.5 1 96.81 820 CYS B N 1
ATOM 14104 C CA . CYS B 1 820 ? 0.259 -4.305 -26.547 1 96.81 820 CYS B CA 1
ATOM 14105 C C . CYS B 1 820 ? -0.389 -5.668 -26.328 1 96.81 820 CYS B C 1
ATOM 14107 O O . CYS B 1 820 ? 0.153 -6.691 -26.75 1 96.81 820 CYS B O 1
ATOM 14109 N N . LEU B 1 821 ? -1.555 -5.711 -25.672 1 96.44 821 LEU B N 1
ATOM 14110 C CA . LEU B 1 821 ? -2.285 -6.945 -25.406 1 96.44 821 LEU B CA 1
ATOM 14111 C C . LEU B 1 821 ? -2.92 -7.477 -26.688 1 96.44 821 LEU B C 1
ATOM 14113 O O . LEU B 1 821 ? -3.229 -8.664 -26.797 1 96.44 821 LEU B O 1
ATOM 14117 N N . ARG B 1 822 ? -3.195 -6.574 -27.609 1 96.31 822 ARG B N 1
ATOM 14118 C CA . ARG B 1 822 ? -3.676 -6.984 -28.922 1 96.31 822 ARG B CA 1
ATOM 14119 C C . ARG B 1 822 ? -2.51 -7.297 -29.859 1 96.31 822 ARG B C 1
ATOM 14121 O O . ARG B 1 822 ? -1.587 -6.492 -30 1 96.31 822 ARG B O 1
ATOM 14128 N N . LYS B 1 823 ? -2.562 -8.492 -30.469 1 95.75 823 LYS B N 1
ATOM 14129 C CA . LYS B 1 823 ? -1.416 -8.992 -31.234 1 95.75 823 LYS B CA 1
ATOM 14130 C C . LYS B 1 823 ? -1.686 -8.953 -32.719 1 95.75 823 LYS B C 1
ATOM 14132 O O . LYS B 1 823 ? -2.76 -8.531 -33.156 1 95.75 823 LYS B O 1
ATOM 14137 N N . ARG B 1 824 ? -0.684 -9.383 -33.406 1 92.94 824 ARG B N 1
ATOM 14138 C CA . ARG B 1 824 ? -0.736 -9.383 -34.844 1 92.94 824 ARG B CA 1
ATOM 14139 C C . ARG B 1 824 ? -1.938 -10.172 -35.375 1 92.94 824 ARG B C 1
ATOM 14141 O O . ARG B 1 824 ? -2.219 -11.266 -34.875 1 92.94 824 ARG B O 1
ATOM 14148 N N . GLY B 1 825 ? -2.57 -9.641 -36.312 1 90.38 825 GLY B N 1
ATOM 14149 C CA . GLY B 1 825 ? -3.744 -10.289 -36.875 1 90.38 825 GLY B CA 1
ATOM 14150 C C . GLY B 1 825 ? -5.047 -9.75 -36.312 1 90.38 825 GLY B C 1
ATOM 14151 O O . GLY B 1 825 ? -6.102 -9.898 -36.938 1 90.38 825 GLY B O 1
ATOM 14152 N N . ASP B 1 826 ? -5.004 -9.172 -35.188 1 94.06 826 ASP B N 1
ATOM 14153 C CA . ASP B 1 826 ? -6.18 -8.531 -34.594 1 94.06 826 ASP B CA 1
ATOM 14154 C C . ASP B 1 826 ? -6.449 -7.176 -35.25 1 94.06 826 ASP B C 1
ATOM 14156 O O . ASP B 1 826 ? -5.598 -6.285 -35.219 1 94.06 826 ASP B O 1
ATOM 14160 N N . PRO B 1 827 ? -7.562 -6.996 -35.75 1 93.38 827 PRO B N 1
ATOM 14161 C CA . PRO B 1 827 ? -7.867 -5.734 -36.438 1 93.38 827 PRO B CA 1
ATOM 14162 C C . PRO B 1 827 ? -7.84 -4.535 -35.469 1 93.38 827 PRO B C 1
ATOM 14164 O O . PRO B 1 827 ? -7.641 -3.4 -35.906 1 93.38 827 PRO B O 1
ATOM 14167 N N . ALA B 1 828 ? -8.008 -4.746 -34.25 1 96.06 828 ALA B N 1
ATOM 14168 C CA . ALA B 1 828 ? -8.047 -3.652 -33.281 1 96.06 828 ALA B CA 1
ATOM 14169 C C . ALA B 1 828 ? -6.664 -3.037 -33.094 1 96.06 828 ALA B C 1
ATOM 14171 O O . ALA B 1 828 ? -6.543 -1.871 -32.719 1 96.06 828 ALA B O 1
ATOM 14172 N N . LEU B 1 829 ? -5.594 -3.793 -33.281 1 95.56 829 LEU B N 1
ATOM 14173 C CA . LEU B 1 829 ? -4.238 -3.33 -33.031 1 95.56 829 LEU B CA 1
ATOM 14174 C C . LEU B 1 829 ? -3.893 -2.121 -33.875 1 95.56 829 LEU B C 1
ATOM 14176 O O . LEU B 1 829 ? -3.516 -1.068 -33.375 1 95.56 829 LEU B O 1
ATOM 14180 N N . CYS B 1 830 ? -4.105 -2.246 -35.188 1 92.81 830 CYS B N 1
ATOM 14181 C CA . CYS B 1 830 ? -3.756 -1.163 -36.094 1 92.81 830 CYS B CA 1
ATOM 14182 C C . CYS B 1 830 ? -4.625 0.063 -35.844 1 92.81 830 CYS B C 1
ATOM 14184 O O . CYS B 1 830 ? -4.129 1.19 -35.844 1 92.81 830 CYS B O 1
ATOM 14186 N N . LEU B 1 831 ? -5.867 -0.135 -35.688 1 95.56 831 LEU B N 1
ATOM 14187 C CA . LEU B 1 831 ? -6.785 0.97 -35.438 1 95.56 831 LEU B CA 1
ATOM 14188 C C . LEU B 1 831 ? -6.438 1.688 -34.125 1 95.56 831 LEU B C 1
ATOM 14190 O O . LEU B 1 831 ? -6.57 2.912 -34.031 1 95.56 831 LEU B O 1
ATOM 14194 N N . LEU B 1 832 ? -6.105 0.92 -33.094 1 96.56 832 LEU B N 1
ATOM 14195 C CA . LEU B 1 832 ? -5.715 1.494 -31.828 1 96.56 832 LEU B CA 1
ATOM 14196 C C . LEU B 1 832 ? -4.523 2.434 -31.984 1 96.56 832 LEU B C 1
ATOM 14198 O O . LEU B 1 832 ? -4.543 3.561 -31.484 1 96.56 832 LEU B O 1
ATOM 14202 N N . ILE B 1 833 ? -3.516 2 -32.719 1 95.06 833 ILE B N 1
ATOM 14203 C CA . ILE B 1 833 ? -2.307 2.795 -32.906 1 95.06 833 ILE B CA 1
ATOM 14204 C C . ILE B 1 833 ? -2.629 4.043 -33.719 1 95.06 833 ILE B C 1
ATOM 14206 O O . ILE B 1 833 ? -2.137 5.133 -33.406 1 95.06 833 ILE B O 1
ATOM 14210 N N . GLU B 1 834 ? -3.484 3.906 -34.688 1 93.81 834 GLU B N 1
ATOM 14211 C CA . GLU B 1 834 ? -3.904 5.051 -35.5 1 93.81 834 GLU B CA 1
ATOM 14212 C C . GLU B 1 834 ? -4.637 6.082 -34.656 1 93.81 834 GLU B C 1
ATOM 14214 O O . GLU B 1 834 ? -4.406 7.285 -34.781 1 93.81 834 GLU B O 1
ATOM 14219 N N . LYS B 1 835 ? -5.469 5.609 -33.844 1 94.25 835 LYS B N 1
ATOM 14220 C CA . LYS B 1 835 ? -6.211 6.496 -32.938 1 94.25 835 LYS B CA 1
ATOM 14221 C C . LYS B 1 835 ? -5.273 7.227 -31.984 1 94.25 835 LYS B C 1
ATOM 14223 O O . LYS B 1 835 ? -5.449 8.422 -31.734 1 94.25 835 LYS B O 1
ATOM 14228 N N . LEU B 1 836 ? -4.352 6.527 -31.422 1 94.38 836 LEU B N 1
ATOM 14229 C CA . LEU B 1 836 ? -3.414 7.133 -30.484 1 94.38 836 LEU B CA 1
ATOM 14230 C C . LEU B 1 836 ? -2.586 8.219 -31.172 1 94.38 836 LEU B C 1
ATOM 14232 O O . LEU B 1 836 ? -2.316 9.266 -30.562 1 94.38 836 LEU B O 1
ATOM 14236 N N . VAL B 1 837 ? -2.18 7.945 -32.406 1 92.69 837 VAL B N 1
ATOM 14237 C CA . VAL B 1 837 ? -1.417 8.93 -33.156 1 92.69 837 VAL B CA 1
ATOM 14238 C C . VAL B 1 837 ? -2.283 10.164 -33.406 1 92.69 837 VAL B C 1
ATOM 14240 O O . VAL B 1 837 ? -1.82 11.297 -33.281 1 92.69 837 VAL B O 1
ATOM 14243 N N . ALA B 1 838 ? -3.502 9.883 -33.75 1 91.75 838 ALA B N 1
ATOM 14244 C CA . ALA B 1 838 ? -4.434 10.984 -34 1 91.75 838 ALA B CA 1
ATOM 14245 C C . ALA B 1 838 ? -4.637 11.82 -32.75 1 91.75 838 ALA B C 1
ATOM 14247 O O . ALA B 1 838 ? -4.793 13.047 -32.844 1 91.75 838 ALA B O 1
ATOM 14248 N N . TRP B 1 839 ? -4.68 11.164 -31.641 1 91.81 839 TRP B N 1
ATOM 14249 C CA . TRP B 1 839 ? -4.883 11.844 -30.359 1 91.81 839 TRP B CA 1
ATOM 14250 C C . TRP B 1 839 ? -3.584 12.484 -29.875 1 91.81 839 TRP B C 1
ATOM 14252 O O . TRP B 1 839 ? -3.582 13.219 -28.875 1 91.81 839 TRP B O 1
ATOM 14262 N N . ASN B 1 840 ? -2.482 12.195 -30.5 1 90.94 840 ASN B N 1
ATOM 14263 C CA . ASN B 1 840 ? -1.154 12.625 -30.078 1 90.94 840 ASN B CA 1
ATOM 14264 C C . ASN B 1 840 ? -0.825 12.133 -28.672 1 90.94 840 ASN B C 1
ATOM 14266 O O . ASN B 1 840 ? -0.321 12.898 -27.844 1 90.94 840 ASN B O 1
ATOM 14270 N N . ALA B 1 841 ? -1.271 10.938 -28.391 1 92.56 841 ALA B N 1
ATOM 14271 C CA . ALA B 1 841 ? -0.943 10.32 -27.109 1 92.56 841 ALA B CA 1
ATOM 14272 C C . ALA B 1 841 ? 0.504 9.836 -27.094 1 92.56 841 ALA B C 1
ATOM 14274 O O . ALA B 1 841 ? 1.051 9.453 -28.125 1 92.56 841 ALA B O 1
ATOM 14275 N N . ARG B 1 842 ? 1.121 9.922 -25.922 1 91.56 842 ARG B N 1
ATOM 14276 C CA . ARG B 1 842 ? 2.52 9.523 -25.781 1 91.56 842 ARG B CA 1
ATOM 14277 C C . ARG B 1 842 ? 2.729 8.672 -24.531 1 91.56 842 ARG B C 1
ATOM 14279 O O . ARG B 1 842 ? 1.992 8.812 -23.562 1 91.56 842 ARG B O 1
ATOM 14286 N N . PHE B 1 843 ? 3.711 7.789 -24.609 1 93 843 PHE B N 1
ATOM 14287 C CA . PHE B 1 843 ? 4.094 7.016 -23.422 1 93 843 PHE B CA 1
ATOM 14288 C C . PHE B 1 843 ? 5.035 7.816 -22.531 1 93 843 PHE B C 1
ATOM 14290 O O . PHE B 1 843 ? 5.836 8.617 -23.031 1 93 843 PHE B O 1
ATOM 14297 N N . VAL B 1 844 ? 4.844 7.652 -21.25 1 89.75 844 VAL B N 1
ATOM 14298 C CA . VAL B 1 844 ? 5.699 8.281 -20.25 1 89.75 844 VAL B CA 1
ATOM 14299 C C . VAL B 1 844 ? 6.348 7.215 -19.375 1 89.75 844 VAL B C 1
ATOM 14301 O O . VAL B 1 844 ? 5.656 6.367 -18.812 1 89.75 844 VAL B O 1
ATOM 14304 N N . ILE B 1 845 ? 7.609 7.137 -19.281 1 87.56 845 ILE B N 1
ATOM 14305 C CA . ILE B 1 845 ? 8.352 6.211 -18.438 1 87.56 845 ILE B CA 1
ATOM 14306 C C . ILE B 1 845 ? 9.086 6.984 -17.344 1 87.56 845 ILE B C 1
ATOM 14308 O O . ILE B 1 845 ? 9.969 7.789 -17.625 1 87.56 845 ILE B O 1
ATOM 14312 N N . ASP B 1 846 ? 8.664 6.633 -16.047 1 79.12 846 ASP B N 1
ATOM 14313 C CA . ASP B 1 846 ? 9.234 7.297 -14.883 1 79.12 846 ASP B CA 1
ATOM 14314 C C . ASP B 1 846 ? 9.312 8.805 -15.086 1 79.12 846 ASP B C 1
ATOM 14316 O O . ASP B 1 846 ? 10.383 9.406 -14.953 1 79.12 846 ASP B O 1
ATOM 14320 N N . ASN B 1 847 ? 8.164 9.398 -15.508 1 68.5 847 ASN B N 1
ATOM 14321 C CA . ASN B 1 847 ? 7.918 10.828 -15.664 1 68.5 847 ASN B CA 1
ATOM 14322 C C . ASN B 1 847 ? 8.656 11.391 -16.875 1 68.5 847 ASN B C 1
ATOM 14324 O O . ASN B 1 847 ? 8.852 12.602 -16.969 1 68.5 847 ASN B O 1
ATOM 14328 N N . LYS B 1 848 ? 9.164 10.391 -17.734 1 70.69 848 LYS B N 1
ATOM 14329 C CA . LYS B 1 848 ? 9.805 10.789 -18.984 1 70.69 848 LYS B CA 1
ATOM 14330 C C . LYS B 1 848 ? 8.945 10.43 -20.188 1 70.69 848 LYS B C 1
ATOM 14332 O O . LYS B 1 848 ? 8.555 9.273 -20.359 1 70.69 848 LYS B O 1
ATOM 14337 N N . ILE B 1 849 ? 8.68 11.492 -21.031 1 81.5 849 ILE B N 1
ATOM 14338 C CA . ILE B 1 849 ? 7.848 11.25 -22.203 1 81.5 849 ILE B CA 1
ATOM 14339 C C . ILE B 1 849 ? 8.68 10.562 -23.281 1 81.5 849 ILE B C 1
ATOM 14341 O O . ILE B 1 849 ? 9.797 10.984 -23.578 1 81.5 849 ILE B O 1
ATOM 14345 N N . MET B 1 850 ? 8.188 9.516 -23.75 1 82.69 850 MET B N 1
ATOM 14346 C CA . MET B 1 850 ? 8.844 8.812 -24.844 1 82.69 850 MET B CA 1
ATOM 14347 C C . MET B 1 850 ? 8.508 9.461 -26.188 1 82.69 850 MET B C 1
ATOM 14349 O O . MET B 1 850 ? 7.352 9.766 -26.453 1 82.69 850 MET B O 1
ATOM 14353 N N . GLY B 1 851 ? 9.484 9.797 -26.922 1 74 851 GLY B N 1
ATOM 14354 C CA . GLY B 1 851 ? 9.266 10.414 -28.219 1 74 851 GLY B CA 1
ATOM 14355 C C . GLY B 1 851 ? 9.062 9.398 -29.328 1 74 851 GLY B C 1
ATOM 14356 O O . GLY B 1 851 ? 9.047 8.188 -29.094 1 74 851 GLY B O 1
ATOM 14357 N N . GLY B 1 852 ? 8.609 9.883 -30.453 1 74.75 852 GLY B N 1
ATOM 14358 C CA . GLY B 1 852 ? 8.492 9.055 -31.641 1 74.75 852 GLY B CA 1
ATOM 14359 C C . GLY B 1 852 ? 7.055 8.867 -32.094 1 74.75 852 GLY B C 1
ATOM 14360 O O . GLY B 1 852 ? 6.117 9.125 -31.344 1 74.75 852 GLY B O 1
ATOM 14361 N N . ASN B 1 853 ? 6.977 8.539 -33.312 1 77.88 853 ASN B N 1
ATOM 14362 C CA . ASN B 1 853 ? 5.691 8.188 -33.906 1 77.88 853 ASN B CA 1
ATOM 14363 C C . ASN B 1 853 ? 5.391 6.703 -33.781 1 77.88 853 ASN B C 1
ATOM 14365 O O . ASN B 1 853 ? 6.176 5.859 -34.188 1 77.88 853 ASN B O 1
ATOM 14369 N N . MET B 1 854 ? 4.332 6.418 -33.219 1 86.94 854 MET B N 1
ATOM 14370 C CA . MET B 1 854 ? 3.977 5.039 -32.906 1 86.94 854 MET B CA 1
ATOM 14371 C C . MET B 1 854 ? 3.785 4.223 -34.156 1 86.94 854 MET B C 1
ATOM 14373 O O . MET B 1 854 ? 3.764 2.99 -34.125 1 86.94 854 MET B O 1
ATOM 14377 N N . LEU B 1 855 ? 3.609 4.871 -35.281 1 85 855 LEU B N 1
ATOM 14378 C CA . LEU B 1 855 ? 3.439 4.168 -36.562 1 85 855 LEU B CA 1
ATOM 14379 C C . LEU B 1 855 ? 4.793 3.811 -37.156 1 85 855 LEU B C 1
ATOM 14381 O O . LEU B 1 855 ? 4.867 3 -38.094 1 85 855 LEU B O 1
ATOM 14385 N N . SER B 1 856 ? 5.84 4.262 -36.562 1 85.44 856 SER B N 1
ATOM 14386 C CA . SER B 1 856 ? 7.184 3.973 -37.062 1 85.44 856 SER B CA 1
ATOM 14387 C C . SER B 1 856 ? 7.551 2.508 -36.844 1 85.44 856 SER B C 1
ATOM 14389 O O . SER B 1 856 ? 7.105 1.889 -35.875 1 85.44 856 SER B O 1
ATOM 14391 N N . PRO B 1 857 ? 8.273 1.879 -37.781 1 81.38 857 PRO B N 1
ATOM 14392 C CA . PRO B 1 857 ? 8.695 0.485 -37.625 1 81.38 857 PRO B CA 1
ATOM 14393 C C . PRO B 1 857 ? 9.461 0.225 -36.344 1 81.38 857 PRO B C 1
ATOM 14395 O O . PRO B 1 857 ? 9.523 -0.916 -35.875 1 81.38 857 PRO B O 1
ATOM 14398 N N . PHE B 1 858 ? 9.906 1.232 -35.781 1 79.38 858 PHE B N 1
ATOM 14399 C CA . PHE B 1 858 ? 10.648 1.13 -34.531 1 79.38 858 PHE B CA 1
ATOM 14400 C C . PHE B 1 858 ? 9.758 0.623 -33.406 1 79.38 858 PHE B C 1
ATOM 14402 O O . PHE B 1 858 ? 10.242 0.027 -32.469 1 79.38 858 PHE B O 1
ATOM 14409 N N . PHE B 1 859 ? 8.562 0.817 -33.656 1 88.19 859 PHE B N 1
ATOM 14410 C CA . PHE B 1 859 ? 7.637 0.479 -32.594 1 88.19 859 PHE B CA 1
ATOM 14411 C C . PHE B 1 859 ? 7.082 -0.929 -32.781 1 88.19 859 PHE B C 1
ATOM 14413 O O . PHE B 1 859 ? 6.176 -1.346 -32.062 1 88.19 859 PHE B O 1
ATOM 14420 N N . TRP B 1 860 ? 7.555 -1.683 -33.656 1 89.31 860 TRP B N 1
ATOM 14421 C CA . TRP B 1 860 ? 7.078 -3.027 -33.969 1 89.31 860 TRP B CA 1
ATOM 14422 C C . TRP B 1 860 ? 8.219 -4.035 -33.906 1 89.31 860 TRP B C 1
ATOM 14424 O O . TRP B 1 860 ? 9.344 -3.729 -34.312 1 89.31 860 TRP B O 1
ATOM 14434 N N . ASP B 1 861 ? 7.965 -5.125 -33.375 1 86.12 861 ASP B N 1
ATOM 14435 C CA . ASP B 1 861 ? 9.008 -6.141 -33.312 1 86.12 861 ASP B CA 1
ATOM 14436 C C . ASP B 1 861 ? 9.07 -6.977 -34.594 1 86.12 861 ASP B C 1
ATOM 14438 O O . ASP B 1 861 ? 8.336 -6.715 -35.531 1 86.12 861 ASP B O 1
ATOM 14442 N N . GLN B 1 862 ? 9.914 -8 -34.594 1 81.5 862 GLN B N 1
ATOM 14443 C CA . GLN B 1 862 ? 10.188 -8.781 -35.781 1 81.5 862 GLN B CA 1
ATOM 14444 C C . GLN B 1 862 ? 8.992 -9.672 -36.156 1 81.5 862 GLN B C 1
ATOM 14446 O O . GLN B 1 862 ? 8.82 -10.055 -37.312 1 81.5 862 GLN B O 1
ATOM 14451 N N . THR B 1 863 ? 8.164 -9.914 -35.219 1 86.19 863 THR B N 1
ATOM 14452 C CA . THR B 1 863 ? 7.027 -10.789 -35.438 1 86.19 863 THR B CA 1
ATOM 14453 C C . THR B 1 863 ? 5.812 -9.992 -35.906 1 86.19 863 THR B C 1
ATOM 14455 O O . THR B 1 863 ? 4.785 -10.57 -36.25 1 86.19 863 THR B O 1
ATOM 14458 N N . GLY B 1 864 ? 5.902 -8.703 -35.938 1 87.75 864 GLY B N 1
ATOM 14459 C CA . GLY B 1 864 ? 4.797 -7.863 -36.344 1 87.75 864 GLY B CA 1
ATOM 14460 C C . GLY B 1 864 ? 3.92 -7.402 -35.219 1 87.75 864 GLY B C 1
ATOM 14461 O O . GLY B 1 864 ? 2.834 -6.863 -35.438 1 87.75 864 GLY B O 1
ATOM 14462 N N . ASN B 1 865 ? 4.336 -7.676 -34.062 1 93.56 865 ASN B N 1
ATOM 14463 C CA . ASN B 1 865 ? 3.615 -7.203 -32.875 1 93.56 865 ASN B CA 1
ATOM 14464 C C . ASN B 1 865 ? 4.168 -5.875 -32.375 1 93.56 865 ASN B C 1
ATOM 14466 O O . ASN B 1 865 ? 5.328 -5.543 -32.625 1 93.56 865 ASN B O 1
ATOM 14470 N N . PHE B 1 866 ? 3.303 -5.105 -31.734 1 93.88 866 PHE B N 1
ATOM 14471 C CA . PHE B 1 866 ? 3.73 -3.838 -31.156 1 93.88 866 PHE B CA 1
ATOM 14472 C C . PHE B 1 866 ? 4.742 -4.07 -30.047 1 93.88 866 PHE B C 1
ATOM 14474 O O . PHE B 1 866 ? 4.543 -4.934 -29.188 1 93.88 866 PHE B O 1
ATOM 14481 N N . GLY B 1 867 ? 5.906 -3.473 -30.094 1 92.81 867 GLY B N 1
ATOM 14482 C CA . GLY B 1 867 ? 6.957 -3.584 -29.094 1 92.81 867 GLY B CA 1
ATOM 14483 C C . GLY B 1 867 ? 7.941 -2.428 -29.141 1 92.81 867 GLY B C 1
ATOM 14484 O O . GLY B 1 867 ? 8.898 -2.447 -29.906 1 92.81 867 GLY B O 1
ATOM 14485 N N . VAL B 1 868 ? 7.715 -1.494 -28.188 1 90.38 868 VAL B N 1
ATOM 14486 C CA . VAL B 1 868 ? 8.578 -0.319 -28.141 1 90.38 868 VAL B CA 1
ATOM 14487 C C . VAL B 1 868 ? 9.727 -0.561 -27.172 1 90.38 868 VAL B C 1
ATOM 14489 O O . VAL B 1 868 ? 9.5 -0.777 -25.969 1 90.38 868 VAL B O 1
ATOM 14492 N N . PRO B 1 869 ? 10.914 -0.637 -27.734 1 88.19 869 PRO B N 1
ATOM 14493 C CA . PRO B 1 869 ? 12.031 -0.795 -26.797 1 88.19 869 PRO B CA 1
ATOM 14494 C C . PRO B 1 869 ? 12.219 0.412 -25.891 1 88.19 869 PRO B C 1
ATOM 14496 O O . PRO B 1 869 ? 12.031 1.553 -26.312 1 88.19 869 PRO B O 1
ATOM 14499 N N . ALA B 1 870 ? 12.438 0.177 -24.688 1 87.75 870 ALA B N 1
ATOM 14500 C CA . ALA B 1 870 ? 12.672 1.217 -23.688 1 87.75 870 ALA B CA 1
ATOM 14501 C C . ALA B 1 870 ? 13.906 0.9 -22.844 1 87.75 870 ALA B C 1
ATOM 14503 O O . ALA B 1 870 ? 14.031 -0.204 -22.312 1 87.75 870 ALA B O 1
ATOM 14504 N N . GLU B 1 871 ? 14.859 1.677 -22.859 1 83.25 871 GLU B N 1
ATOM 14505 C CA . GLU B 1 871 ? 16.031 1.607 -22 1 83.25 871 GLU B CA 1
ATOM 14506 C C . GLU B 1 871 ? 16.031 2.756 -20.984 1 83.25 871 GLU B C 1
ATOM 14508 O O . GLU B 1 871 ? 15.828 3.914 -21.359 1 83.25 871 GLU B O 1
ATOM 14513 N N . PHE B 1 872 ? 16.125 2.389 -19.797 1 77.94 872 PHE B N 1
ATOM 14514 C CA . PHE B 1 872 ? 16.078 3.438 -18.797 1 77.94 872 PHE B CA 1
ATOM 14515 C C . PHE B 1 872 ? 16.906 3.062 -17.578 1 77.94 872 PHE B C 1
ATOM 14517 O O . PHE B 1 872 ? 17.281 1.901 -17.406 1 77.94 872 PHE B O 1
ATOM 14524 N N . GLN B 1 873 ? 17.281 4.004 -16.828 1 75.44 873 GLN B N 1
ATOM 14525 C CA . GLN B 1 873 ? 18 3.842 -15.57 1 75.44 873 GLN B CA 1
ATOM 14526 C C . GLN B 1 873 ? 17.172 4.348 -14.398 1 75.44 873 GLN B C 1
ATOM 14528 O O . GLN B 1 873 ? 16.516 5.398 -14.492 1 75.44 873 GLN B O 1
ATOM 14533 N N . ILE B 1 874 ? 17.031 3.5 -13.414 1 72.31 874 ILE B N 1
ATOM 14534 C CA . ILE B 1 874 ? 16.234 3.902 -12.258 1 72.31 874 ILE B CA 1
ATOM 14535 C C . ILE B 1 874 ? 17.047 3.703 -10.984 1 72.31 874 ILE B C 1
ATOM 14537 O O . ILE B 1 874 ? 17.953 2.855 -10.93 1 72.31 874 ILE B O 1
ATOM 14541 N N . THR B 1 875 ? 16.844 4.574 -9.992 1 59.84 875 THR B N 1
ATOM 14542 C CA . THR B 1 875 ? 17.484 4.438 -8.695 1 59.84 875 THR B CA 1
ATOM 14543 C C . THR B 1 875 ? 16.609 3.623 -7.742 1 59.84 875 THR B C 1
ATOM 14545 O O . THR B 1 875 ? 17.125 2.869 -6.914 1 59.84 875 THR B O 1
ATOM 14548 N N . GLY B 1 876 ? 15.359 3.713 -7.941 1 62.97 876 GLY B N 1
ATOM 14549 C CA . GLY B 1 876 ? 14.469 2.984 -7.055 1 62.97 876 GLY B CA 1
ATOM 14550 C C . GLY B 1 876 ? 14.039 1.642 -7.613 1 62.97 876 GLY B C 1
ATOM 14551 O O . GLY B 1 876 ? 14.633 1.142 -8.57 1 62.97 876 GLY B O 1
ATOM 14552 N N . GLN B 1 877 ? 13.25 1.018 -6.762 1 73.44 877 GLN B N 1
ATOM 14553 C CA . GLN B 1 877 ? 12.789 -0.308 -7.16 1 73.44 877 GLN B CA 1
ATOM 14554 C C . GLN B 1 877 ? 11.43 -0.232 -7.852 1 73.44 877 GLN B C 1
ATOM 14556 O O . GLN B 1 877 ? 10.914 -1.244 -8.336 1 73.44 877 GLN B O 1
ATOM 14561 N N . GLU B 1 878 ? 10.984 1.008 -8.055 1 81.88 878 GLU B N 1
ATOM 14562 C CA . GLU B 1 878 ? 9.656 1.138 -8.664 1 81.88 878 GLU B CA 1
ATOM 14563 C C . GLU B 1 878 ? 9.742 1.825 -10.023 1 81.88 878 GLU B C 1
ATOM 14565 O O . GLU B 1 878 ? 10.492 2.785 -10.195 1 81.88 878 GLU B O 1
ATOM 14570 N N . LEU B 1 879 ? 9.086 1.267 -11.047 1 88.69 879 LEU B N 1
ATOM 14571 C CA . LEU B 1 879 ? 9 1.803 -12.398 1 88.69 879 LEU B CA 1
ATOM 14572 C C . LEU B 1 879 ? 7.57 2.201 -12.734 1 88.69 879 LEU B C 1
ATOM 14574 O O . LEU B 1 879 ? 6.66 1.373 -12.672 1 88.69 879 LEU B O 1
ATOM 14578 N N . SER B 1 880 ? 7.379 3.449 -13.023 1 90.19 880 SER B N 1
ATOM 14579 C CA . SER B 1 880 ? 6.062 3.926 -13.438 1 90.19 880 SER B CA 1
ATOM 14580 C C . SER B 1 880 ? 6.012 4.172 -14.938 1 90.19 880 SER B C 1
ATOM 14582 O O . SER B 1 880 ? 6.859 4.879 -15.484 1 90.19 880 SER B O 1
ATOM 14584 N N . VAL B 1 881 ? 5.152 3.518 -15.648 1 94.31 881 VAL B N 1
ATOM 14585 C CA . VAL B 1 881 ? 4.91 3.709 -17.078 1 94.31 881 VAL B CA 1
ATOM 14586 C C . VAL B 1 881 ? 3.457 4.113 -17.312 1 94.31 881 VAL B C 1
ATOM 14588 O O . VAL B 1 881 ? 2.539 3.484 -16.781 1 94.31 881 VAL B O 1
ATOM 14591 N N . SER B 1 882 ? 3.23 5.191 -18.031 1 95.12 882 SER B N 1
ATOM 14592 C CA . SER B 1 882 ? 1.877 5.691 -18.25 1 95.12 882 SER B CA 1
ATOM 14593 C C . SER B 1 882 ? 1.688 6.184 -19.688 1 95.12 882 SER B C 1
ATOM 14595 O O . SER B 1 882 ? 2.65 6.262 -20.453 1 95.12 882 SER B O 1
ATOM 14597 N N . LEU B 1 883 ? 0.468 6.262 -20.125 1 95.12 883 LEU B N 1
ATOM 14598 C CA . LEU B 1 883 ? 0.042 6.906 -21.359 1 95.12 883 LEU B CA 1
ATOM 14599 C C . LEU B 1 883 ? -0.562 8.281 -21.078 1 95.12 883 LEU B C 1
ATOM 14601 O O . LEU B 1 883 ? -1.418 8.414 -20.203 1 95.12 883 LEU B O 1
ATOM 14605 N N . THR B 1 884 ? -0.058 9.305 -21.719 1 92.5 884 THR B N 1
ATOM 14606 C CA . THR B 1 884 ? -0.504 10.664 -21.469 1 92.5 884 THR B CA 1
ATOM 14607 C C . THR B 1 884 ? -1.053 11.297 -22.734 1 92.5 884 THR B C 1
ATOM 14609 O O . THR B 1 884 ? -0.541 11.047 -23.828 1 92.5 884 THR B O 1
ATOM 14612 N N . TRP B 1 885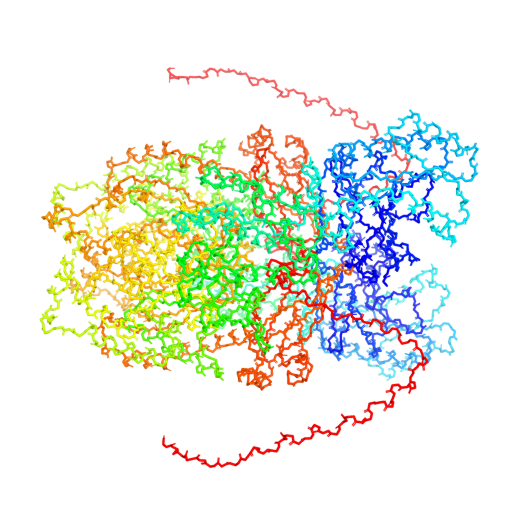 ? -2.164 11.992 -22.594 1 89.81 885 TRP B N 1
ATOM 14613 C CA . TRP B 1 885 ? -2.762 12.773 -23.672 1 89.81 885 TRP B CA 1
ATOM 14614 C C . TRP B 1 885 ? -2.336 14.234 -23.594 1 89.81 885 TRP B C 1
ATOM 14616 O O . TRP B 1 885 ? -1.896 14.695 -22.531 1 89.81 885 TRP B O 1
ATOM 14626 N N . PRO B 1 886 ? -2.41 15.031 -24.609 1 82.69 886 PRO B N 1
ATOM 14627 C CA . PRO B 1 886 ? -1.939 16.422 -24.625 1 82.69 886 PRO B CA 1
ATOM 14628 C C . PRO B 1 886 ? -2.678 17.312 -23.625 1 82.69 886 PRO B C 1
ATOM 14630 O O . PRO B 1 886 ? -2.131 18.312 -23.172 1 82.69 886 PRO B O 1
ATOM 14633 N N . ASP B 1 887 ? -3.939 16.984 -23.219 1 83.62 887 ASP B N 1
ATOM 14634 C CA . ASP B 1 887 ? -4.723 17.797 -22.281 1 83.62 887 ASP B CA 1
ATOM 14635 C C . ASP B 1 887 ? -4.332 17.516 -20.844 1 83.62 887 ASP B C 1
ATOM 14637 O O . ASP B 1 887 ? -4.953 18.031 -19.906 1 83.62 887 ASP B O 1
ATOM 14641 N N . GLY B 1 888 ? -3.35 16.688 -20.672 1 81.38 888 GLY B N 1
ATOM 14642 C CA . GLY B 1 888 ? -2.82 16.469 -19.328 1 81.38 888 GLY B CA 1
ATOM 14643 C C . GLY B 1 888 ? -3.355 15.195 -18.688 1 81.38 888 GLY B C 1
ATOM 14644 O O . GLY B 1 888 ? -2.898 14.805 -17.609 1 81.38 888 GLY B O 1
ATOM 14645 N N . ARG B 1 889 ? -4.285 14.609 -19.375 1 87.12 889 ARG B N 1
ATOM 14646 C CA . ARG B 1 889 ? -4.789 13.344 -18.844 1 87.12 889 ARG B CA 1
ATOM 14647 C C . ARG B 1 889 ? -3.727 12.25 -18.938 1 87.12 889 ARG B C 1
ATOM 14649 O O . ARG B 1 889 ? -3.066 12.102 -19.969 1 87.12 889 ARG B O 1
ATOM 14656 N N . THR B 1 890 ? -3.498 11.555 -17.766 1 91.06 890 THR B N 1
ATOM 14657 C CA . THR B 1 890 ? -2.5 10.492 -17.703 1 91.06 890 THR B CA 1
ATOM 14658 C C . THR B 1 890 ? -3.051 9.266 -16.984 1 91.06 890 THR B C 1
ATOM 14660 O O . THR B 1 890 ? -3.73 9.398 -15.953 1 91.06 890 THR B O 1
ATOM 14663 N N . HIS B 1 891 ? -2.859 8.102 -17.594 1 94.25 891 HIS B N 1
ATOM 14664 C CA . HIS B 1 891 ? -3.266 6.84 -16.984 1 94.25 891 HIS B CA 1
ATOM 14665 C C . HIS B 1 891 ? -2.143 5.809 -17.047 1 94.25 891 HIS B C 1
ATOM 14667 O O . HIS B 1 891 ? -1.433 5.723 -18.062 1 94.25 891 HIS B O 1
ATOM 14673 N N . PRO B 1 892 ? -1.929 5.094 -15.969 1 94.75 892 PRO B N 1
ATOM 14674 C CA . PRO B 1 892 ? -0.913 4.039 -16 1 94.75 892 PRO B CA 1
ATOM 14675 C C . PRO B 1 892 ? -1.259 2.916 -16.984 1 94.75 892 PRO B C 1
ATOM 14677 O O . PRO B 1 892 ? -2.436 2.598 -17.172 1 94.75 892 PRO B O 1
ATOM 14680 N N . ILE B 1 893 ? -0.275 2.361 -17.609 1 96.5 893 ILE B N 1
ATOM 14681 C CA . ILE B 1 893 ? -0.51 1.195 -18.453 1 96.5 893 ILE B CA 1
ATOM 14682 C C . ILE B 1 893 ? -0.774 -0.029 -17.578 1 96.5 893 ILE B C 1
ATOM 14684 O O . ILE B 1 893 ? -0.72 0.053 -16.344 1 96.5 893 ILE B O 1
ATOM 14688 N N . SER B 1 894 ? -1.025 -1.127 -18.234 1 95.19 894 SER B N 1
ATOM 14689 C CA . SER B 1 894 ? -1.414 -2.336 -17.516 1 95.19 894 SER B CA 1
ATOM 14690 C C . SER B 1 894 ? -0.282 -2.838 -16.625 1 95.19 894 SER B C 1
ATOM 14692 O O . SER B 1 894 ? 0.824 -3.096 -17.094 1 95.19 894 SER B O 1
ATOM 14694 N N . GLY B 1 895 ? -0.604 -2.934 -15.312 1 92 895 GLY B N 1
ATOM 14695 C CA . GLY B 1 895 ? 0.369 -3.457 -14.367 1 92 895 GLY B CA 1
ATOM 14696 C C . GLY B 1 895 ? 1.193 -2.373 -13.703 1 92 895 GLY B C 1
ATOM 14697 O O . GLY B 1 895 ? 1.842 -2.619 -12.68 1 92 895 GLY B O 1
ATOM 14698 N N . SER B 1 896 ? 1.297 -1.141 -14.219 1 93.38 896 SER B N 1
ATOM 14699 C CA . SER B 1 896 ? 2.102 -0.052 -13.672 1 93.38 896 SER B CA 1
ATOM 14700 C C . SER B 1 896 ? 1.438 0.57 -12.453 1 93.38 896 SER B C 1
ATOM 14702 O O . SER B 1 896 ? 0.213 0.693 -12.398 1 93.38 896 SER B O 1
ATOM 14704 N N . PRO B 1 897 ? 2.189 0.938 -11.492 1 90.5 897 PRO B N 1
ATOM 14705 C CA . PRO B 1 897 ? 3.65 0.885 -11.422 1 90.5 897 PRO B CA 1
ATOM 14706 C C . PRO B 1 897 ? 4.176 -0.52 -11.133 1 90.5 897 PRO B C 1
ATOM 14708 O O . PRO B 1 897 ? 3.453 -1.355 -10.594 1 90.5 897 PRO B O 1
ATOM 14711 N N . TYR B 1 898 ? 5.43 -0.725 -11.594 1 91.5 898 TYR B N 1
ATOM 14712 C CA . TYR B 1 898 ? 6.066 -2.031 -11.469 1 91.5 898 TYR B CA 1
ATOM 14713 C C . TYR B 1 898 ? 7.168 -2.002 -10.422 1 91.5 898 TYR B C 1
ATOM 14715 O O . TYR B 1 898 ? 7.883 -1.005 -10.289 1 91.5 898 TYR B O 1
ATOM 14723 N N . LEU B 1 899 ? 7.242 -3.037 -9.703 1 85.06 899 LEU B N 1
ATOM 14724 C CA . LEU B 1 899 ? 8.461 -3.307 -8.945 1 85.06 899 LEU B CA 1
ATOM 14725 C C . LEU B 1 899 ? 9.422 -4.164 -9.758 1 85.06 899 LEU B C 1
ATOM 14727 O O . LEU B 1 899 ? 9.062 -5.246 -10.219 1 85.06 899 LEU B O 1
ATOM 14731 N N . ILE B 1 900 ? 10.609 -3.76 -9.891 1 87.38 900 ILE B N 1
ATOM 14732 C CA . ILE B 1 900 ? 11.562 -4.395 -10.797 1 87.38 900 ILE B CA 1
ATOM 14733 C C . ILE B 1 900 ? 11.805 -5.84 -10.359 1 87.38 900 ILE B C 1
ATOM 14735 O O . ILE B 1 900 ? 11.836 -6.746 -11.195 1 87.38 900 ILE B O 1
ATOM 14739 N N . HIS B 1 901 ? 11.938 -6.094 -9.102 1 83.06 901 HIS B N 1
ATOM 14740 C CA . HIS B 1 901 ? 12.172 -7.457 -8.641 1 83.06 901 HIS B CA 1
ATOM 14741 C C . HIS B 1 901 ? 10.977 -8.352 -8.945 1 83.06 901 HIS B C 1
ATOM 14743 O O . HIS B 1 901 ? 11.141 -9.547 -9.227 1 83.06 901 HIS B O 1
ATOM 14749 N N . GLN B 1 902 ? 9.812 -7.801 -8.922 1 86.75 902 GLN B N 1
ATOM 14750 C CA . GLN B 1 902 ? 8.617 -8.578 -9.234 1 86.75 902 GLN B CA 1
ATOM 14751 C C . GLN B 1 902 ? 8.555 -8.914 -10.719 1 86.75 902 GLN B C 1
ATOM 14753 O O . GLN B 1 902 ? 8.109 -10 -11.102 1 86.75 902 GLN B O 1
ATOM 14758 N N . LEU B 1 903 ? 8.945 -7.902 -11.555 1 91.19 903 LEU B N 1
ATOM 14759 C CA . LEU B 1 903 ? 9 -8.164 -12.984 1 91.19 903 LEU B CA 1
ATOM 14760 C C . LEU B 1 903 ? 9.953 -9.312 -13.289 1 91.19 903 LEU B C 1
ATOM 14762 O O . LEU B 1 903 ? 9.633 -10.195 -14.094 1 91.19 903 LEU B O 1
ATOM 14766 N N . VAL B 1 904 ? 11.055 -9.312 -12.578 1 89.12 904 VAL B N 1
ATOM 14767 C CA . VAL B 1 904 ? 12.055 -10.359 -12.773 1 89.12 904 VAL B CA 1
ATOM 14768 C C . VAL B 1 904 ? 11.484 -11.711 -12.352 1 89.12 904 VAL B C 1
ATOM 14770 O O . VAL B 1 904 ? 11.672 -12.711 -13.047 1 89.12 904 VAL B O 1
ATOM 14773 N N . ASP B 1 905 ? 10.727 -11.711 -11.328 1 86.62 905 ASP B N 1
ATOM 14774 C CA . ASP B 1 905 ? 10.172 -12.945 -10.797 1 86.62 905 ASP B CA 1
ATOM 14775 C C . ASP B 1 905 ? 9.062 -13.484 -11.695 1 86.62 905 ASP B C 1
ATOM 14777 O O . ASP B 1 905 ? 9.062 -14.656 -12.062 1 86.62 905 ASP B O 1
ATOM 14781 N N . VAL B 1 906 ? 8.164 -12.656 -12.078 1 89.38 906 VAL B N 1
ATOM 14782 C CA . VAL B 1 906 ? 6.988 -13.117 -12.812 1 89.38 906 VAL B CA 1
ATOM 14783 C C . VAL B 1 906 ? 7.395 -13.508 -14.234 1 89.38 906 VAL B C 1
ATOM 14785 O O . VAL B 1 906 ? 6.789 -14.398 -14.836 1 89.38 906 VAL B O 1
ATOM 14788 N N . GLN B 1 907 ? 8.406 -12.844 -14.727 1 90.62 907 GLN B N 1
ATOM 14789 C CA . GLN B 1 907 ? 8.883 -13.172 -16.062 1 90.62 907 GLN B CA 1
ATOM 14790 C C . GLN B 1 907 ? 9.844 -14.352 -16.031 1 90.62 907 GLN B C 1
ATOM 14792 O O . GLN B 1 907 ? 10.148 -14.938 -17.078 1 90.62 907 GLN B O 1
ATOM 14797 N N . GLY B 1 908 ? 10.289 -14.727 -14.914 1 87.69 908 GLY B N 1
ATOM 14798 C CA . GLY B 1 908 ? 11.242 -15.82 -14.797 1 87.69 908 GLY B CA 1
ATOM 14799 C C . GLY B 1 908 ? 12.594 -15.508 -15.406 1 87.69 908 GLY B C 1
ATOM 14800 O O . GLY B 1 908 ? 13.18 -16.359 -16.078 1 87.69 908 GLY B O 1
ATOM 14801 N N . LEU B 1 909 ? 13.031 -14.289 -15.203 1 87.56 909 LEU B N 1
ATOM 14802 C CA . LEU B 1 909 ? 14.297 -13.891 -15.812 1 87.56 909 LEU B CA 1
ATOM 14803 C C . LEU B 1 909 ? 15.477 -14.461 -15.031 1 87.56 909 LEU B C 1
ATOM 14805 O O . LEU B 1 909 ? 16.531 -14.727 -15.602 1 87.56 909 LEU B O 1
ATOM 14809 N N . ASN B 1 910 ? 15.32 -14.578 -13.75 1 84.69 910 ASN B N 1
ATOM 14810 C CA . ASN B 1 910 ? 16.344 -15.211 -12.922 1 84.69 910 ASN B CA 1
ATOM 14811 C C . ASN B 1 910 ? 16.016 -16.688 -12.664 1 84.69 910 ASN B C 1
ATOM 14813 O O . ASN B 1 910 ? 15.719 -17.062 -11.531 1 84.69 910 ASN B O 1
ATOM 14817 N N . ALA B 1 911 ? 16.172 -17.469 -13.703 1 88.06 911 ALA B N 1
ATOM 14818 C CA . ALA B 1 911 ? 15.82 -18.875 -13.609 1 88.06 911 ALA B CA 1
ATOM 14819 C C . ALA B 1 911 ? 16.938 -19.766 -14.164 1 88.06 911 ALA B C 1
ATOM 14821 O O . ALA B 1 911 ? 16.766 -20.438 -15.172 1 88.06 911 ALA B O 1
ATOM 14822 N N . PRO B 1 912 ? 18.031 -19.859 -13.438 1 88.44 912 PRO B N 1
ATOM 14823 C CA . PRO B 1 912 ? 19.141 -20.672 -13.922 1 88.44 912 PRO B CA 1
ATOM 14824 C C . PRO B 1 912 ? 18.781 -22.141 -14.094 1 88.44 912 PRO B C 1
ATOM 14826 O O . PRO B 1 912 ? 19.375 -22.844 -14.906 1 88.44 912 PRO B O 1
ATOM 14829 N N . PHE B 1 913 ? 17.812 -22.609 -13.414 1 92.88 913 PHE B N 1
ATOM 14830 C CA . PHE B 1 913 ? 17.438 -24.016 -13.492 1 92.88 913 PHE B CA 1
ATOM 14831 C C . PHE B 1 913 ? 16.141 -24.188 -14.266 1 92.88 913 PHE B C 1
ATOM 14833 O O . PHE B 1 913 ? 15.477 -25.219 -14.164 1 92.88 913 PHE B O 1
ATOM 14840 N N . GLY B 1 914 ? 15.812 -23.188 -14.953 1 89.56 914 GLY B N 1
ATOM 14841 C CA . GLY B 1 914 ? 14.633 -23.25 -15.812 1 89.56 914 GLY B CA 1
ATOM 14842 C C . GLY B 1 914 ? 13.352 -22.875 -15.102 1 89.56 914 GLY B C 1
ATOM 14843 O O . GLY B 1 914 ? 13.375 -22.531 -13.914 1 89.56 914 GLY B O 1
ATOM 14844 N N . LEU B 1 915 ? 12.211 -22.891 -15.891 1 88.88 915 LEU B N 1
ATOM 14845 C CA . LEU B 1 915 ? 10.891 -22.516 -15.383 1 88.88 915 LEU B CA 1
ATOM 14846 C C . LEU B 1 915 ? 9.945 -23.719 -15.422 1 88.88 915 LEU B C 1
ATOM 14848 O O . LEU B 1 915 ? 10.062 -24.578 -16.281 1 88.88 915 LEU B O 1
ATOM 14852 N N . PRO B 1 916 ? 8.984 -23.672 -14.531 1 85.81 916 PRO B N 1
ATOM 14853 C CA . PRO B 1 916 ? 8.07 -24.812 -14.445 1 85.81 916 PRO B CA 1
ATOM 14854 C C . PRO B 1 916 ? 7.188 -24.953 -15.688 1 85.81 916 PRO B C 1
ATOM 14856 O O . PRO B 1 916 ? 6.629 -26.016 -15.93 1 85.81 916 PRO B O 1
ATOM 14859 N N . ASP B 1 917 ? 6.973 -23.922 -16.453 1 82.69 917 ASP B N 1
ATOM 14860 C CA . ASP B 1 917 ? 6.152 -24.016 -17.656 1 82.69 917 ASP B CA 1
ATOM 14861 C C . ASP B 1 917 ? 7.008 -24.328 -18.875 1 82.69 917 ASP B C 1
ATOM 14863 O O . ASP B 1 917 ? 6.582 -24.109 -20.016 1 82.69 917 ASP B O 1
ATOM 14867 N N . HIS B 1 918 ? 8.172 -24.844 -18.688 1 85 918 HIS B N 1
ATOM 14868 C CA . HIS B 1 918 ? 9.094 -25.375 -19.688 1 85 918 HIS B CA 1
ATOM 14869 C C . HIS B 1 918 ? 9.273 -24.391 -20.828 1 85 918 HIS B C 1
ATOM 14871 O O . HIS B 1 918 ? 9.508 -24.797 -21.969 1 85 918 HIS B O 1
ATOM 14877 N N . ARG B 1 919 ? 8.867 -23.109 -20.516 1 74.44 919 ARG B N 1
ATOM 14878 C CA . ARG B 1 919 ? 9.117 -22.094 -21.531 1 74.44 919 ARG B CA 1
ATOM 14879 C C . ARG B 1 919 ? 10.609 -21.938 -21.797 1 74.44 919 ARG B C 1
ATOM 14881 O O . ARG B 1 919 ? 11.422 -22.062 -20.875 1 74.44 919 ARG B O 1
ATOM 14888 N N . ARG B 1 920 ? 10.969 -21.891 -23 1 59.78 920 ARG B N 1
ATOM 14889 C CA . ARG B 1 920 ? 12.367 -21.641 -23.312 1 59.78 920 ARG B CA 1
ATOM 14890 C C . ARG B 1 920 ? 12.703 -20.156 -23.172 1 59.78 920 ARG B C 1
ATOM 14892 O O . ARG B 1 920 ? 11.859 -19.297 -23.422 1 59.78 920 ARG B O 1
ATOM 14899 N N . LYS B 1 921 ? 13.68 -19.906 -22.375 1 55.34 921 LYS B N 1
ATOM 14900 C CA . LYS B 1 921 ? 14.164 -18.531 -22.203 1 55.34 921 LYS B CA 1
ATOM 14901 C C . LYS B 1 921 ? 14.5 -17.906 -23.547 1 55.34 921 LYS B C 1
ATOM 14903 O O . LYS B 1 921 ? 15.117 -18.547 -24.406 1 55.34 921 LYS B O 1
ATOM 14908 N N . HIS B 1 922 ? 13.664 -16.938 -24.094 1 47.34 922 HIS B N 1
ATOM 14909 C CA . HIS B 1 922 ? 14.125 -16.25 -25.281 1 47.34 922 HIS B CA 1
ATOM 14910 C C . HIS B 1 922 ? 15.523 -15.664 -25.078 1 47.34 922 HIS B C 1
ATOM 14912 O O . HIS B 1 922 ? 15.797 -15.055 -24.031 1 47.34 922 HIS B O 1
ATOM 14918 N N . ARG B 1 923 ? 16.516 -16.219 -25.531 1 41.53 923 ARG B N 1
ATOM 14919 C CA . ARG B 1 923 ? 17.875 -15.695 -25.5 1 41.53 923 ARG B CA 1
ATOM 14920 C C . ARG B 1 923 ? 17.891 -14.195 -25.781 1 41.53 923 ARG B C 1
ATOM 14922 O O . ARG B 1 923 ? 17.266 -13.734 -26.719 1 41.53 923 ARG B O 1
ATOM 14929 N N . ALA B 1 924 ? 18.156 -13.406 -24.891 1 37.31 924 ALA B N 1
ATOM 14930 C CA . ALA B 1 924 ? 18.484 -12.016 -25.188 1 37.31 924 ALA B CA 1
ATOM 14931 C C . ALA B 1 924 ? 19.391 -11.906 -26.406 1 37.31 924 ALA B C 1
ATOM 14933 O O . ALA B 1 924 ? 20.312 -12.719 -26.578 1 37.31 924 ALA B O 1
ATOM 14934 N N . PRO B 1 925 ? 19 -11.258 -27.484 1 30.19 925 PRO B N 1
ATOM 14935 C CA . PRO B 1 925 ? 20 -11.055 -28.531 1 30.19 925 PRO B CA 1
ATOM 14936 C C . PRO B 1 925 ? 21.359 -10.594 -27.969 1 30.19 925 PRO B C 1
ATOM 14938 O O . PRO B 1 925 ? 21.406 -9.883 -26.969 1 30.19 925 PRO B O 1
ATOM 14941 N N . ARG B 1 926 ? 22.406 -11.359 -28.219 1 30.28 926 ARG B N 1
ATOM 14942 C CA . ARG B 1 926 ? 23.781 -10.945 -27.969 1 30.28 926 ARG B CA 1
ATOM 14943 C C . ARG B 1 926 ? 24 -9.484 -28.359 1 30.28 926 ARG B C 1
ATOM 14945 O O . ARG B 1 926 ? 23.797 -9.117 -29.516 1 30.28 926 ARG B O 1
ATOM 14952 N N . TYR B 1 927 ? 23.828 -8.562 -27.703 1 27.8 927 TYR B N 1
ATOM 14953 C CA . TYR B 1 927 ? 24.469 -7.309 -28.078 1 27.8 927 TYR B CA 1
ATOM 14954 C C . TYR B 1 927 ? 25.938 -7.523 -28.391 1 27.8 927 TYR B C 1
ATOM 14956 O O . TYR B 1 927 ? 26.703 -7.941 -27.531 1 27.8 927 TYR B O 1
ATOM 14964 N N . ALA B 1 928 ? 26.375 -7.969 -29.625 1 25.77 928 ALA B N 1
ATOM 14965 C CA . ALA B 1 928 ? 27.703 -7.758 -30.172 1 25.77 928 ALA B CA 1
ATOM 14966 C C . ALA B 1 928 ? 28.203 -6.348 -29.875 1 25.77 928 ALA B C 1
ATOM 14968 O O . ALA B 1 928 ? 27.562 -5.359 -30.234 1 25.77 928 ALA B O 1
ATOM 14969 N N . HIS B 1 929 ? 28.875 -6.176 -28.891 1 25.34 929 HIS B N 1
ATOM 14970 C CA . HIS B 1 929 ? 29.781 -5.035 -28.875 1 25.34 929 HIS B CA 1
ATOM 14971 C C . HIS B 1 929 ? 30.656 -5.004 -30.125 1 25.34 929 HIS B C 1
ATOM 14973 O O . HIS B 1 929 ? 31.625 -5.762 -30.234 1 25.34 929 HIS B O 1
ATOM 14979 N N . ALA B 1 930 ? 30.219 -4.816 -31.422 1 25.7 930 ALA B N 1
ATOM 14980 C CA . ALA B 1 930 ? 31.062 -4.363 -32.531 1 25.7 930 ALA B CA 1
ATOM 14981 C C . ALA B 1 930 ? 31.938 -3.191 -32.094 1 25.7 930 ALA B C 1
ATOM 14983 O O . ALA B 1 930 ? 31.438 -2.09 -31.859 1 25.7 930 ALA B O 1
ATOM 14984 N N . VAL B 1 931 ? 32.969 -3.4 -31.391 1 24.91 931 VAL B N 1
ATOM 14985 C CA . VAL B 1 931 ? 34.125 -2.537 -31.516 1 24.91 931 VAL B CA 1
ATOM 14986 C C . VAL B 1 931 ? 34.531 -2.418 -33 1 24.91 931 VAL B C 1
ATOM 14988 O O . VAL B 1 931 ? 34.844 -3.418 -33.656 1 24.91 931 VAL B O 1
ATOM 14991 N N . SER B 1 932 ? 34 -1.459 -33.781 1 22.91 932 SER B N 1
ATOM 14992 C CA . SER B 1 932 ? 34.5 -0.94 -35.062 1 22.91 932 SER B CA 1
ATOM 14993 C C . SER B 1 932 ? 36.031 -0.766 -35.031 1 22.91 932 SER B C 1
ATOM 14995 O O . SER B 1 932 ? 36.531 0.076 -34.312 1 22.91 932 SER B O 1
ATOM 14997 N N . THR B 1 933 ? 36.781 -1.789 -34.969 1 23.5 933 THR B N 1
ATOM 14998 C CA . THR B 1 933 ? 38.062 -1.553 -35.625 1 23.5 933 THR B CA 1
ATOM 14999 C C . THR B 1 933 ? 37.906 -1.021 -37.031 1 23.5 933 THR B C 1
ATOM 15001 O O . THR B 1 933 ? 36.844 -1.232 -37.656 1 23.5 933 THR B O 1
ATOM 15004 N N . GLY B 1 934 ? 38.719 0.029 -37.625 1 24.06 934 GLY B N 1
ATOM 15005 C CA . GLY B 1 934 ? 38.875 0.819 -38.812 1 24.06 934 GLY B CA 1
ATOM 15006 C C . GLY B 1 934 ? 38.688 0.005 -40.094 1 24.06 934 GLY B C 1
ATOM 15007 O O . GLY B 1 934 ? 38.25 0.53 -41.125 1 24.06 934 GLY B O 1
ATOM 15008 N N . SER B 1 935 ? 39.281 -1.171 -40.281 1 23.33 935 SER B N 1
ATOM 15009 C CA . SER B 1 935 ? 39.594 -1.477 -41.656 1 23.33 935 SER B CA 1
ATOM 15010 C C . SER B 1 935 ? 38.375 -1.925 -42.438 1 23.33 935 SER B C 1
ATOM 15012 O O . SER B 1 935 ? 38.219 -1.616 -43.625 1 23.33 935 SER B O 1
ATOM 15014 N N . ASP B 1 936 ? 37.531 -2.928 -42.031 1 22.12 936 ASP B N 1
ATOM 15015 C CA . ASP B 1 936 ? 36.812 -3.594 -43.094 1 22.12 936 ASP B CA 1
ATOM 15016 C C . ASP B 1 936 ? 35.562 -2.809 -43.469 1 22.12 936 ASP B C 1
ATOM 15018 O O . ASP B 1 936 ? 34.5 -2.963 -42.844 1 22.12 936 ASP B O 1
ATOM 15022 N N . HIS B 1 937 ? 35.469 -1.447 -43.656 1 24.52 937 HIS B N 1
ATOM 15023 C CA . HIS B 1 937 ? 34.5 -0.612 -44.375 1 24.52 937 HIS B CA 1
ATOM 15024 C C . HIS B 1 937 ? 34.219 -1.173 -45.75 1 24.52 937 HIS B C 1
ATOM 15026 O O . HIS B 1 937 ? 33.281 -0.737 -46.438 1 24.52 937 HIS B O 1
ATOM 15032 N N . GLU B 1 938 ? 35.156 -1.938 -46.344 1 24.06 938 GLU B N 1
ATOM 15033 C CA . GLU B 1 938 ? 35.031 -2.135 -47.781 1 24.06 938 GLU B CA 1
ATOM 15034 C C . GLU B 1 938 ? 33.938 -3.141 -48.125 1 24.06 938 GLU B C 1
ATOM 15036 O O . GLU B 1 938 ? 33.219 -2.967 -49.094 1 24.06 938 GLU B O 1
ATOM 15041 N N . ALA B 1 939 ? 33.875 -4.352 -47.5 1 21.09 939 ALA B N 1
ATOM 15042 C CA . ALA B 1 939 ? 33.188 -5.398 -48.25 1 21.09 939 ALA B CA 1
ATOM 15043 C C . ALA B 1 939 ? 31.672 -5.316 -48.031 1 21.09 939 ALA B C 1
ATOM 15045 O O . ALA B 1 939 ? 30.906 -5.91 -48.781 1 21.09 939 ALA B O 1
ATOM 15046 N N . ARG B 1 940 ? 31.125 -4.848 -46.938 1 24.17 940 ARG B N 1
ATOM 15047 C CA . ARG B 1 940 ? 29.688 -4.988 -46.812 1 24.17 940 ARG B CA 1
ATOM 15048 C C . ARG B 1 940 ? 28.953 -4.004 -47.719 1 24.17 940 ARG B C 1
ATOM 15050 O O . ARG B 1 940 ? 27.734 -3.916 -47.688 1 24.17 940 ARG B O 1
ATOM 15057 N N . LYS B 1 941 ? 29.656 -3.084 -48.375 1 28.47 941 LYS B N 1
ATOM 15058 C CA . LYS B 1 941 ? 28.906 -2.234 -49.312 1 28.47 941 LYS B CA 1
ATOM 15059 C C . LYS B 1 941 ? 28.25 -3.064 -50.406 1 28.47 941 LYS B C 1
ATOM 15061 O O . LYS B 1 941 ? 27.281 -2.619 -51.031 1 28.47 941 LYS B O 1
ATOM 15066 N N . SER B 1 942 ? 28.859 -4.125 -50.781 1 23.09 942 SER B N 1
ATOM 15067 C CA . SER B 1 942 ? 28.406 -4.633 -52.062 1 23.09 942 SER B CA 1
ATOM 15068 C C . SER B 1 942 ? 27.094 -5.379 -51.938 1 23.09 942 SER B C 1
ATOM 15070 O O . SER B 1 942 ? 26.25 -5.309 -52.844 1 23.09 942 SER B O 1
ATOM 15072 N N . LYS B 1 943 ? 26.875 -6.184 -50.906 1 25.66 943 LYS B N 1
ATOM 15073 C CA . LYS B 1 943 ? 25.781 -7.133 -51.094 1 25.66 943 LYS B CA 1
ATOM 15074 C C . LYS B 1 943 ? 24.438 -6.48 -50.844 1 25.66 943 LYS B C 1
ATOM 15076 O O . LYS B 1 943 ? 23.391 -7.129 -50.938 1 25.66 943 LYS B O 1
ATOM 15081 N N . LEU B 1 944 ? 24.391 -5.344 -50.25 1 24.3 944 LEU B N 1
ATOM 15082 C CA . LEU B 1 944 ? 23.062 -4.793 -50.031 1 24.3 944 LEU B CA 1
ATOM 15083 C C . LEU B 1 944 ? 22.422 -4.41 -51.375 1 24.3 944 LEU B C 1
ATOM 15085 O O . LEU B 1 944 ? 21.344 -3.812 -51.406 1 24.3 944 LEU B O 1
ATOM 15089 N N . LYS B 1 945 ? 23.094 -4.5 -52.5 1 24.67 945 LYS B N 1
ATOM 15090 C CA . LYS B 1 945 ? 22.438 -4.012 -53.719 1 24.67 945 LYS B CA 1
ATOM 15091 C C . LYS B 1 945 ? 21.172 -4.812 -54 1 24.67 945 LYS B C 1
ATOM 15093 O O . LYS B 1 945 ? 20.188 -4.266 -54.5 1 24.67 945 LYS B O 1
ATOM 15098 N N . ARG B 1 946 ? 21.203 -6.129 -54 1 23.62 946 ARG B N 1
ATOM 15099 C CA . ARG B 1 946 ? 20.25 -6.723 -54.938 1 23.62 946 ARG B CA 1
ATOM 15100 C C . ARG B 1 946 ? 18.828 -6.688 -54.344 1 23.62 946 ARG B C 1
ATOM 15102 O O . ARG B 1 946 ? 17.859 -6.488 -55.094 1 23.62 946 ARG B O 1
ATOM 15109 N N . LYS B 1 947 ? 18.656 -7.215 -53.156 1 25.03 947 LYS B N 1
ATOM 15110 C CA . LYS B 1 947 ? 17.297 -7.75 -53.062 1 25.03 947 LYS B CA 1
ATOM 15111 C C . LYS B 1 947 ? 16.297 -6.645 -52.75 1 25.03 947 LYS B C 1
ATOM 15113 O O . LYS B 1 947 ? 15.727 -6.594 -51.656 1 25.03 947 LYS B O 1
ATOM 15118 N N . THR B 1 948 ? 16.578 -5.328 -53.125 1 21.69 948 THR B N 1
ATOM 15119 C CA . THR B 1 948 ? 15.68 -4.207 -52.875 1 21.69 948 THR B CA 1
ATOM 15120 C C . THR B 1 948 ? 14.422 -4.34 -53.719 1 21.69 948 THR B C 1
ATOM 15122 O O . THR B 1 948 ? 13.539 -3.48 -53.688 1 21.69 948 THR B O 1
ATOM 15125 N N . SER B 1 949 ? 14.438 -5.117 -54.812 1 19.67 949 SER B N 1
ATOM 15126 C CA . SER B 1 949 ? 13.445 -4.766 -55.812 1 19.67 949 SER B CA 1
ATOM 15127 C C . SER B 1 949 ? 12.031 -4.996 -55.312 1 19.67 949 SER B C 1
ATOM 15129 O O . SER B 1 949 ? 11.133 -4.188 -55.562 1 19.67 949 SER B O 1
ATOM 15131 N N . SER B 1 950 ? 11.664 -6.273 -54.938 1 20.11 950 SER B N 1
ATOM 15132 C CA . SER B 1 950 ? 10.344 -6.734 -55.344 1 20.11 950 SER B CA 1
ATOM 15133 C C . SER B 1 950 ? 9.266 -6.238 -54.375 1 20.11 950 SER B C 1
ATOM 15135 O O . SER B 1 950 ? 8.109 -6.652 -54.469 1 20.11 950 SER B O 1
ATOM 15137 N N . ILE B 1 951 ? 9.625 -5.602 -53.312 1 19.94 951 ILE B N 1
ATOM 15138 C CA . ILE B 1 951 ? 8.531 -5.469 -52.375 1 19.94 951 ILE B CA 1
ATOM 15139 C C . ILE B 1 951 ? 7.5 -4.473 -52.906 1 19.94 951 ILE B C 1
ATOM 15141 O O . ILE B 1 951 ? 6.719 -3.904 -52.125 1 19.94 951 ILE B O 1
ATOM 15145 N N . ASN B 1 952 ? 7.625 -4.043 -54.219 1 17.83 952 ASN B N 1
ATOM 15146 C CA . ASN B 1 952 ? 6.77 -2.949 -54.688 1 17.83 952 ASN B CA 1
ATOM 15147 C C . ASN B 1 952 ? 5.293 -3.285 -54.5 1 17.83 952 ASN B C 1
ATOM 15149 O O . ASN B 1 952 ? 4.477 -2.396 -54.25 1 17.83 952 ASN B O 1
ATOM 15153 N N . THR B 1 953 ? 4.895 -4.441 -55.062 1 18.86 953 THR B N 1
ATOM 15154 C CA . THR B 1 953 ? 3.658 -4.406 -55.844 1 18.86 953 THR B CA 1
ATOM 15155 C C . THR B 1 953 ? 2.443 -4.352 -54.906 1 18.86 953 THR B C 1
ATOM 15157 O O . THR B 1 953 ? 1.317 -4.148 -55.375 1 18.86 953 THR B O 1
ATOM 15160 N N . PHE B 1 954 ? 2.574 -4.898 -53.688 1 19.2 954 PHE B N 1
ATOM 15161 C CA . PHE B 1 954 ? 1.254 -5.418 -53.344 1 19.2 954 PHE B CA 1
ATOM 15162 C C . PHE B 1 954 ? 0.295 -4.277 -53 1 19.2 954 PHE B C 1
ATOM 15164 O O . PHE B 1 954 ? -0.266 -4.23 -51.906 1 19.2 954 PHE B O 1
ATOM 15171 N N . VAL B 1 955 ? 0.72 -2.955 -53.375 1 18.48 955 VAL B N 1
ATOM 15172 C CA . VAL B 1 955 ? -0.129 -1.854 -52.906 1 18.48 955 VAL B CA 1
ATOM 15173 C C . VAL B 1 955 ? -1.51 -1.975 -53.562 1 18.48 955 VAL B C 1
ATOM 15175 O O . VAL B 1 955 ? -2.457 -1.312 -53.125 1 18.48 955 VAL B O 1
ATOM 15178 N N . THR B 1 956 ? -1.484 -2.605 -54.75 1 16.7 956 THR B N 1
ATOM 15179 C CA . THR B 1 956 ? -2.445 -1.921 -55.625 1 16.7 956 THR B CA 1
ATOM 15180 C C . THR B 1 956 ? -3.861 -2.072 -55.062 1 16.7 956 THR B C 1
ATOM 15182 O O . THR B 1 956 ? -4.637 -1.114 -55.062 1 16.7 956 THR B O 1
ATOM 15185 N N . GLN B 1 957 ? -4.383 -3.289 -55.156 1 17.11 957 GLN B N 1
ATOM 15186 C CA . GLN B 1 957 ? -5.66 -3.348 -55.844 1 17.11 957 GLN B CA 1
ATOM 15187 C C . GLN B 1 957 ? -6.82 -3.018 -54.938 1 17.11 957 GLN B C 1
ATOM 15189 O O . GLN B 1 957 ? -7.328 -3.895 -54.219 1 17.11 957 GLN B O 1
ATOM 15194 N N . GLY B 1 958 ? -6.633 -2.102 -53.969 1 17.22 958 GLY B N 1
ATOM 15195 C CA . GLY B 1 958 ? -7.871 -1.792 -53.25 1 17.22 958 GLY B CA 1
ATOM 15196 C C . GLY B 1 958 ? -8.977 -1.314 -54.188 1 17.22 958 GLY B C 1
ATOM 15197 O O . GLY B 1 958 ? -8.875 -0.235 -54.781 1 17.22 958 GLY B O 1
ATOM 15198 N N . SER B 1 959 ? -9.5 -2.207 -55.062 1 16.92 959 SER B N 1
ATOM 15199 C CA . SER B 1 959 ? -10.641 -1.89 -55.906 1 16.92 959 SER B CA 1
ATOM 15200 C C . SER B 1 959 ? -11.734 -1.17 -55.125 1 16.92 959 SER B C 1
ATOM 15202 O O . SER B 1 959 ? -11.797 -1.277 -53.906 1 16.92 959 SER B O 1
ATOM 15204 N N . THR B 1 960 ? -12.648 -0.364 -55.844 1 16.84 960 THR B N 1
ATOM 15205 C CA . THR B 1 960 ? -13.625 0.718 -55.844 1 16.84 960 THR B CA 1
ATOM 15206 C C . THR B 1 960 ? -14.914 0.285 -55.156 1 16.84 960 THR B C 1
ATOM 15208 O O . THR B 1 960 ? -15.609 1.111 -54.562 1 16.84 960 THR B O 1
ATOM 15211 N N . LYS B 1 961 ? -15.555 -0.896 -55.5 1 17.95 961 LYS B N 1
ATOM 15212 C CA . LYS B 1 961 ? -16.984 -0.769 -55.812 1 17.95 961 LYS B CA 1
ATOM 15213 C C . LYS B 1 961 ? -17.766 -0.359 -54.562 1 17.95 961 LYS B C 1
ATOM 15215 O O . LYS B 1 961 ? -17.359 -0.664 -53.438 1 17.95 961 LYS B O 1
ATOM 15220 N N . ARG B 1 962 ? -18.938 0.323 -54.906 1 16.98 962 ARG B N 1
ATOM 15221 C CA . ARG B 1 962 ? -20.109 1.127 -54.594 1 16.98 962 ARG B CA 1
ATOM 15222 C C . ARG B 1 962 ? -21.062 0.387 -53.656 1 16.98 962 ARG B C 1
ATOM 15224 O O . ARG B 1 962 ? -22.156 0.865 -53.375 1 16.98 962 ARG B O 1
ATOM 15231 N N . ARG B 1 963 ? -20.844 -0.883 -53.375 1 17.45 963 ARG B N 1
ATOM 15232 C CA . ARG B 1 963 ? -22.188 -1.387 -53.094 1 17.45 963 ARG B CA 1
ATOM 15233 C C . ARG B 1 963 ? -22.875 -0.538 -52.062 1 17.45 963 ARG B C 1
ATOM 15235 O O . ARG B 1 963 ? -22.219 0.076 -51.219 1 17.45 963 ARG B O 1
ATOM 15242 N N . LYS B 1 964 ? -24.266 -0.686 -52.094 1 18.89 964 LYS B N 1
ATOM 15243 C CA . LYS B 1 964 ? -25.594 -0.098 -51.875 1 18.89 964 LYS B CA 1
ATOM 15244 C C . LYS B 1 964 ? -25.734 0.375 -50.406 1 18.89 964 LYS B C 1
ATOM 15246 O O . LYS B 1 964 ? -25.062 -0.153 -49.531 1 18.89 964 LYS B O 1
ATOM 15251 N N . LEU B 1 965 ? -26.328 1.534 -50.469 1 17.69 965 LEU B N 1
ATOM 15252 C CA . LEU B 1 965 ? -27.016 2.562 -49.688 1 17.69 965 LEU B CA 1
ATOM 15253 C C . LEU B 1 965 ? -27.906 1.934 -48.625 1 17.69 965 LEU B C 1
ATOM 15255 O O . LEU B 1 965 ? -29.047 1.582 -48.906 1 17.69 965 LEU B O 1
ATOM 15259 N N . TRP B 1 966 ? -27.625 0.608 -48.25 1 16 966 TRP B N 1
ATOM 15260 C CA . TRP B 1 966 ? -28.766 0.273 -47.406 1 16 966 TRP B CA 1
ATOM 15261 C C . TRP B 1 966 ? -29.188 1.464 -46.562 1 16 966 TRP B C 1
ATOM 15263 O O . TRP B 1 966 ? -28.344 2.225 -46.062 1 16 966 TRP B O 1
ATOM 15273 N N . TRP B 1 967 ? -30.578 1.793 -46.562 1 17.59 967 TRP B N 1
ATOM 15274 C CA . TRP B 1 967 ? -31.391 2.371 -45.5 1 17.59 967 TRP B CA 1
ATOM 15275 C C . TRP B 1 967 ? -30.922 1.915 -44.125 1 17.59 967 TRP B C 1
ATOM 15277 O O . TRP B 1 967 ? -30.547 0.752 -43.969 1 17.59 967 TRP B O 1
#

Foldseek 3Di:
DPPPDQAAWAWFDAPWKIKTKGDCNLVVLLVPAPDQLQAFEAEEEEEEEPVDDLDPDDPTAHWGKDWDPVCRHPSYTYIYIYHYLVPDDPSDNRPVPDPFQCPQLIQMAMGTPVCPLLLVLLLPQQRHAEYEYEDEEPVVLVSVLVSVVSSVVSVVLLPPNGFDHFYEYEYEPPYPDDQVVSQVVSCVRDPDDGYHYYYDYSVCCVPPPCVVCVVVNVVRSVRRVVVCVVQQNRGGSLLVVQQSSLSSVCSNVVHRRDSLCSLCVLPAAFPCLLVLLLVLVVQADPPDDLLLSLLLQLLLLCLQRQFVLARDGDLVVNCVPHPQVSQQVNCVVDVRPHSVSSSVSNVVLVVVCVVVVDDSVVSLLVSLVVCLVSVLPGAAAQQAQSSNSRGGFQAQWPSRHTHHPLVQLQPFDADLQARQKTFDQADSRNRHGGTFIAGHFALLFFAEEEWEFAFFLLLLLVLLLLLVLVVLLPFPDQSCLLHQEYEAFASGLLLCLCCAQAVDGSVVSSVLSLVLLCQFLVQDPPCPPPPVLLVVLVPDFASTELVSNLVSSCVSRNFADFLQHRGNSRNSNHKYWQWKAAPPHGQIAIEINRSDFDPPPVVVPDSLAHHYPRDVPFGGPSNSNSLRNQDRSHHAFDQTPPPGTIHHNLQPPRTCVSNRVVRCCRHNVLFPAGLAYEYEFSEDADPPPPPVPPPPDPDDPDPPPVVCVVPDPVVVVVVVSVLSSGNVNVVVVVLVVDDCPDPRNVRYAYAHFHDPDDDDHSSCSVCSVVSSVRSVPPPVNSVSSNLVSQSSLLQQKGKAWLAQWDDDRLKTKTKIWIFGSDTPPRPRQVVSLVVCVVQVKFKAKPNRTDDDRCPDCCQADPSGGGIHMDIDIDNDQWIFMWIAGPVGDIYTYGNPGDGSSSSCSSVVNSNSNHDSSSDDRPPRPPPPPPPPDPDDPPDPVPPVPPPPPDPPDPPDDPDDDDDDPPD/DPPPDQAAWAWFDAPWKIKTKGDCNLVVLLVPAPDQLQAFEAEEEEEEEPVDDLDPPDPTAHWGKDWDPVCSHPSYTYIYIYHYLVPDDCSDNRPVPDPFQCPQLIQMAMGTPVCPLLLVLLLCQQRHAEYEYEDEEPVVLVSVLVSVVSSVVSVVLLPPNGFDHFYEYEYEVVYPDDQVNSQVVSVVRDPDDGYHYYYDYSVCCVPPPCVVCVVVNVVRSVRRVVVCVVQQNRGGSLLVVQQSSLSSVCSNVVHRRDSLCSLCVLPAAFPCLLVLLLVLVVQADDPDDLLLSLLLQLLLLCLQFQFVLARDGDLVVNCVVHPQVSQQVNCVVDVRPHSVSSSVSNVVLVVVCVVVVDDSVVSLLVSLVVCLVSVLPGAADQQAQSSNSRGGFQAQWPSRHTHHPLVQLQPFDADLQARQKTFDQADSHNRHGGTFIAGHFALLFFAEEEWEFDFFLLLLLVLLLLLVLVVLLPFPDQSCLLHQEYEAFASGLLLCLCCAQAVDRSVVSNVLSLVLLCQFLVQDPPCPPPPVLLVVLVPDAASTELVSNLVSSCVSRNFADFLQHRGNSRNSNHKYWQWKAAPPHGQIAIEINRQDFDPPPVVVPDSLAHHYPSDVVFGGPSNSNSLRNQDRSHHAFDQTPPPGTIHHSLQPPRTCVSNRVVRCCRHNVLFPAGLAYEYEFSEDADPPPPPVPPPPDPDDPDPPPVVPVCPDPVVVVVVVSVLSSGNVNVVVVVLVVDDCPDPRNVRYAYAHFHDPDDDDHSSPSVCSVVSSVRSVPPPVNVVSSNLVSQSSLLQQKGKAWLAQWDDDRLKTKTKIKIFGSDTPPRPRQVVSLVVCVVQVKFKAKPNRTDDDRCPDCCQADPSGGGIHMDIDIDNDQWIWMWIAGPVGDIYTYGNPGDGSSSSCSSVVNSNSNHDSSSDDRPPRPPPPPPPPDPDDPPDVVPPVPPPPPDPPPPPDDPDDDDDDDDD

Organism: Metarhizium robertsii (strain ARSEF 23 / ATCC MYA-3075) (NCBI:txid655844)

Nearest PDB structures (foldseek):
  3syc-assembly1_A  TM=3.895E-01  e=3.930E-01  Mus musculus
  3syq-assembly1_A-2  TM=2.817E-01  e=3.551E-01  Mus musculus
  2fty-assembly1_D  TM=1.182E-01  e=4.055E+00  Lachancea kluyveri
  3syc-assembly1_A  TM=3.894E-01  e=3.030E-01  Mus musculus
  2fvm-assembly1_C  TM=2.881E-01  e=7.605E+00  Lachancea kluyveri

Radius of gyration: 39.78 Å; Cα contacts (8 Å, |Δi|>4): 3442; chains: 2; bounding box: 120×104×117 Å